Protein 7F27 (pdb70)

B-factor: mean 33.36, std 10.04, range [16.57, 81.45]

Radius of gyration: 39.61 Å; Cα contacts (8 Å, |Δi|>4): 4828; chains: 4; bounding box: 64×90×123 Å

InterPro domains:
  IPR000794 Beta-ketoacyl synthase [PTHR11712] (1-405)
  IPR000794 Beta-ketoacyl synthase [cd00834] (2-403)
  IPR014030 Beta-ketoacyl synthase-like, N-terminal domain [PF00109] (1-246)
  IPR014031 Beta-ketoacyl synthase, C-terminal domain [PF02801] (254-362)
  IPR016039 Thiolase-like [G3DSA:3.40.47.10] (5-259)
  IPR016039 Thiolase-like [G3DSA:3.40.47.10] (260-407)
  IPR016039 Thiolase-like [SSF53901] (1-251)
  IPR016039 Thiolase-like [SSF53901] (214-406)
  IPR018201 Beta-ketoacyl synthase, active site [PS00606] (155-171)
  IPR020841 Polyketide synthase, beta-ketoacyl synthase domain [PS52004] (1-405)
  IPR020841 Polyketide synthase, beta-ketoacyl synthase domain [SM00825] (4-408)

Organism: Acinetobacter baumannii (strain ACICU) (NCBI:txid405416)

Nearest PDB structures (foldseek):
  7f27-assembly1_B  TM=1.002E+00  e=6.980E-95  Acinetobacter baumannii ACICU
  7f27-assembly2_C  TM=1.002E+00  e=1.237E-93  Acinetobacter baumannii ACICU
  7pps-assembly1_B  TM=9.479E-01  e=4.251E-45  Pseudomonas aeruginosa UCBPP-PA14
  2c9h-assembly1_A-2  TM=9.349E-01  e=4.382E-42  Homo sapiens
  2iwy-assembly1_A  TM=9.298E-01  e=1.545E-40  Homo sapiens

Sequence (1628 aa):
MKRVVVTGMAGITSLGETADDIFARFEAGKSGIRYMPEWEQYVDLRTKLAGPVETFHIPKHFNRKVTRGMGRVALMSVVCAETALQNAGLLGHEILSSGEAGVAFGSSAGSVDAVGEFASMLLHQSMSKINATTYIRMMAHTSAVNMTVYFGLKGLTLPTSSACTSGSMAIGQAYEAIKYGKQQVMIAGGAEELSAAGAAVFDVLFATSGMNDQPEKTPRPFDAKRDGLVIGEGAGCLILEEYEHAKARGAHIYAEVIGYGSNTDGQHVTRPESEMMGRCMELALKDASVEAKDIAYVNAHGTSTDQGDVAESQATAKVLGYKPISSLKSYFGHTLGACGAIEAWLSIEMMNRGRFIPTLNLDEIDSLCGELDYIVQQPRNLDADIIMSNNFAFGGINTSLIFKRVKQMKRVVVTGMAGITSLGETADDIFARFEAGKSGIRYMPEWEQYVDLRTKLAGPVETFHIPKHFNRKVTRGMGRVALMSVVCAETALQNAGLLGHEILSSGEAGVAFGSSAGSVDAVGEFASMLLHQSMSKINATTYIRMMAHTSAVNMTVYFGLKGLTLPTSSACTSGSMAIGQAYEAIKYGKQQVMIAGGAEELSAAGAAVFDVLFATSGMNDQPEKTPRPFDAKRDGLVIGEGAGCLILEEYEHAKARGAHIYAEVIGYGSNTDGQHVTRPESEMMGRCMELALKDASVEAKDIAYVNAHGTSTDQGDVAESQATAKVLGYKPISSLKSYFGHTLGACGAIEAWLSIEMMNRGRFIPTLNLDEIDSLCGELDYIVQQPRNLDADIIMSNNFAFGGINTSLIFKRVKQMKRVVVTGMAGITSLGETADDIFARFEAGKSGIRYMPEWEQYVDLRTKLAGPVETFHIPKHFNRKVTRGMGRVALMSVVCAETALQNAGLLGHEILSSGEAGVAFGSSAGSVDAVGEFASMLLHKINATTYIRMMAHTSAVNMTVYFGLKGLTLPTSSACTSGSMAIGQAYEAIKYGKQQVMIAGGAEELSAAGAAVFDVLFATSGMNDQPEKTPRPFDAKRDGLVIGEGAGCLILEEYEHAKARGAHIYAEVIGYGSNTDGQHVTRPESEMMGRCMELALKDASVEAKDIAYVNAHGTSTDQGDVAESQATAKVLGYKPISSLKSYFGHTLGACGAIEAWLSIEMMNRGRFIPTLNLDEIDSLCGELDYIVQQPRNLDADIIMSNNFAFGGINTSLIFKRVKQMKRVVVTGMAGITSLGETADDIFARFEAGKSGIRYMPEWEQYVDLRTKLAGPVETFHIPKHFNRKVTRGMGRVALMSVVCAETALQNAGLLGHEILSSGEAGVAFGSSAGSVDAVGEFASMLLHQSMSKINATTYIRMMAHTSAVNMTVYFGLKGLTLPTSSACTSGSMAIGQAYEAIKYGKQQVMIAGGAEELSAAGAAVFDVLFATSGMNDQPEKTPRPFDAKRDGLVIGEGAGCLILEEYEHAKARGAHIYAEVIGYGSNTDGQHVTRPESEMMGRCMELALKDASVEAKDIAYVNAHGTSTDQGDVAESQATAKVLGYKPISSLKSYFGHTLGACGAIEAWLSIEMMNRGRFIPTLNLDEIDSLCGELDYIVQQPRNLDADIIMSNNFAFGGINTSLIFKRVKQ

Foldseek 3Di:
DFWKFFQFKWKQFLQGTDLVSNVVVLQVLAFQKAFAPVCVVVPPQQDRIERERPDDDQDPVCDCVLCVLEDPFQSLLQRRLQRRCVSNVCQVNPQQQVQQEAEQEWFLWFHVQLVVLVCCCVPVVDNPRDDPNSCCRTGGLVNRVSNCVNRVHNYDRHYQHDWLCRQVVQVVVQRVCVVVPRHFKYKGGYWDHDDVVVSVVCSVVQAADNVSVCRSQDDAFQAQPHRHFHEYTMAIITMMGGDVVCVVVPGDTLWIWQFKFKDFQPPAQFQAALVVQLVRQVRRCVSNVHALVQAAEEEFQRRRGDRRSQSRQQSCCVRNNAHEYAYCCLRRIRNIGRRSRVSVSSVSVCQVVQKARAHRNRDHRRPSHHNYNHRDDGIDRHNHFKHKYKIAHGRRMIMIIMIGGDDD/DFWKFFQFKWKQFLQGTDLVSNVVVLQVQFFQKAFAPVCVVPPPQQDRIARERPDDDQDPVCDCVLCVLEDPFQSLLQRRLQRRCVSNVNQVNPQQQVQQEAEQEWELWFHVQLVCLVVCCVPVVDNVSPDPNSCCRTGGQVNRVSNCVNRVHNYDRHYQHDWQCRQVVQVQVQRVCVVVPRHFKYKGAYWYHDDVVVSVVCSVVQQAFNPSVCRRQDDAFQAQPHRHFHEYTMMIITMMGGDCVCVVVPGDTLWIWQFKFKDFQPPAQFQAALVVQLVRQVRRCVSNVHALVQAAEEEEQRQSGDRVSASRQASCCVRNNAHEYAYCCLRRIRNIGGRSRVSVSNVSVCQVVQKARAHRNRDHRHPSHHNYNGRDDGIDRHNHFKHKYWIAHGRRMIMIIMIGGDDD/DFWKFFQFKWKQFLQGTDLVSNVVCLQVQFFQKAFAPVCVVPPPQQDRIARERPDDDDDPVCDCVLCVLEDPFQSLLQVRLQRRCVSNVNQVNPQQQVQQEAEQEWELWFHVQLVVCVCCVVPPHDDPNSCCRTGGQVNRVSNCVNRVHNYDRHYQHFWQCRQVVQVQVQRVCVVVPRHFKYKGAYWYHDDVVVSVVCSVVQQAFNPSVCRRQDDAFQAQPHRHFHEYTMMIITMMGGPVVCVVVPGDTLWIWQFKFKDFQPPAQFQAALVVQLVRQVRRCVSNVHALQQAAEEEEQRQRGDRVSLSRQASCCVRNNAHEYAYCCLRRIRNIGGRSRVSVSNVSVCQVVQKAGAHRNRDHRRPSGHNYNGRDDRIDRHNHFKHKYWHAHGRRMIMIIMIGGDDD/DFWKFFQFKWKQFLQGTDLVSNVVCLQVLFFQKAFAPVCPVPDPQQDRIERERPDDDQDPVCDDVLCVLEDPFQSLLQVRLQRRCVSNVNQVNPQQQVQQEAEQEWFLWFHVVLVVLVCCCVPVVDNVSDDPNSCCRTGGQNNRVSNCVNRVHNYDRHYQHFWLCRQVVQVQVQRVCVVVPRHFKYKGGYWYHDDSVVSVVVSVVQQADNVSVCRSQDDAFQAQPHRHFHE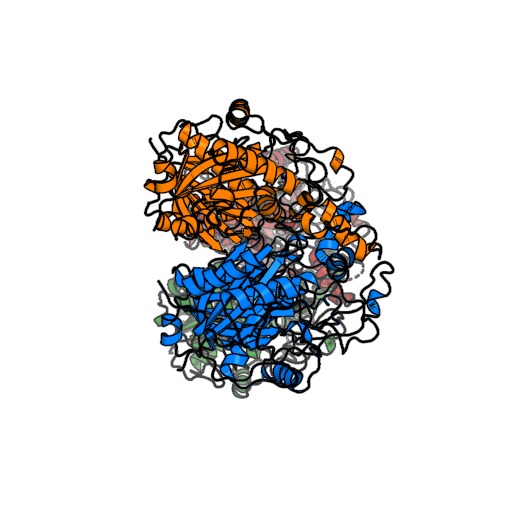YTMAIITMMGGDVVCVVVPGDTLWIWQFKFKDFQPPAQPQAALQVQLVRQVRRCVSNVHALVQAAEEEEQRQRGDRVRQSRQASCCVRNNAHEYAYCCLRRIRNIGGRSRVSVSNVSVCQVVQKARAHRNRDHRRPSGHRYNHRDDGIDRHNHFKHKYKIAHGRRMIMIIMIGGDDD

Solvent-accessible surface area: 52431 Å² total; per-residue (Å²): 171,103,124,0,0,0,2,0,13,5,3,4,5,22,7,22,63,70,13,100,79,0,9,63,77,6,88,56,28,117,21,14,14,74,81,5,80,76,13,86,97,14,126,75,2,144,2,15,1,0,0,12,6,122,110,19,110,74,18,161,89,16,48,193,162,52,28,154,9,16,11,92,0,0,28,0,0,0,7,2,0,14,69,0,0,123,69,7,52,0,74,70,55,131,14,6,59,66,21,71,0,0,0,0,0,1,0,17,20,2,4,24,93,0,7,8,35,9,0,11,2,50,49,109,71,52,12,82,115,11,66,56,26,0,22,3,28,17,4,14,6,0,1,0,0,8,0,1,43,67,22,14,1,47,2,28,1,18,2,0,10,0,3,6,0,0,0,0,1,0,0,0,21,0,6,43,8,0,28,47,50,67,11,62,0,0,0,0,0,0,0,8,18,30,18,9,7,14,1,0,9,16,10,22,48,186,21,6,0,23,33,34,124,75,29,108,84,1,1,20,0,0,0,53,134,21,54,4,5,2,4,0,5,0,0,0,0,0,0,0,0,15,45,97,44,0,122,87,84,66,9,110,8,38,0,14,3,26,0,19,3,9,3,0,0,7,99,62,26,35,135,25,64,31,114,30,3,2,105,0,0,64,41,0,16,143,34,14,104,28,108,28,153,44,1,28,0,0,0,0,10,0,17,0,26,99,53,12,0,42,6,3,0,74,2,0,22,159,22,8,31,151,25,18,0,0,0,0,1,0,1,6,1,3,4,14,0,0,0,0,0,1,4,0,7,0,0,0,24,0,3,69,96,21,73,0,0,10,3,30,19,8,98,81,85,20,110,124,8,3,152,12,22,13,1,46,170,134,24,81,104,43,126,1,53,13,0,0,1,0,0,11,12,22,0,4,0,0,0,0,0,0,0,69,44,35,164,138,153,106,127,0,1,0,3,0,14,5,2,5,5,19,1,18,58,69,12,102,79,0,10,65,109,6,89,80,34,83,6,14,5,71,75,6,80,78,12,86,95,28,131,73,1,115,3,15,1,0,0,12,5,125,113,18,108,74,19,164,92,16,75,214,149,31,30,130,8,18,11,95,0,0,30,0,0,0,6,1,0,17,66,0,0,121,68,6,52,0,70,76,61,143,12,8,58,67,27,61,1,1,0,0,0,2,0,16,22,3,4,23,105,0,5,2,24,12,3,1,1,84,58,94,68,29,23,91,90,7,68,41,14,0,21,4,26,15,5,14,5,0,1,0,0,11,0,1,48,63,23,16,1,48,3,28,1,19,3,0,10,0,4,6,0,0,0,0,1,0,0,0,16,0,10,44,8,0,30,42,51,70,11,62,0,0,0,0,0,0,0,8,19,30,17,9,1,13,1,0,12,15,0,31,51,166,20,16,1,49,38,36,125,78,29,119,106,1,1,20,0,0,0,52,155,26,60,5,3,1,5,1,7,0,0,0,0,0,0,0,0,16,49,98,48,0,122,88,85,66,10,107,9,40,0,10,2,26,0,20,3,10,4,0,1,7,104,52,33,42,160,29,62,38,113,18,4,4,90,0,0,59,59,0,16,158,43,14,104,23,115,26,161,54,2,26,0,0,0,0,11,0,15,0,23,102,83,16,0,33,7,3,0,76,2,0,11,152,21,7,26,149,25,16,0,0,0,1,2,0,2,6,1,4,4,13,0,0,1,0,0,2,4,0,7,0,0,0,26,0,2,70,96,20,67,0,0,8,3,30,19,3,88,93,88,16,111,129,10,3,104,8,36,14,0,50,127,126,22,59,108,49,127,0,57,15,0,0,1,0,0,14,13,21,0,6,0,1,0,0,1,0,0,69,59,35,184,152,154,108,127,0,0,0,2,0,13,5,3,6,6,21,3,25,66,66,13,104,80,0,8,63,67,6,81,68,34,104,17,13,14,75,82,5,77,75,12,88,91,31,128,76,2,96,3,20,1,0,0,12,6,121,111,19,126,76,26,200,94,16,77,169,166,52,26,124,12,18,12,90,0,0,32,0,0,0,7,1,0,16,62,0,0,115,66,7,52,0,76,73,76,145,14,6,58,50,12,66,0,0,0,0,0,1,0,18,21,2,4,23,106,0,3,10,41,15,0,10,36,51,81,145,148,19,68,52,30,0,19,6,28,16,4,12,5,0,1,0,0,8,0,1,41,64,23,15,1,28,3,27,1,19,3,0,10,0,3,7,0,0,0,0,1,0,0,0,18,0,9,40,8,0,27,41,49,69,11,60,0,0,0,0,0,0,0,7,18,32,16,10,1,15,1,0,12,15,0,28,55,164,19,9,0,44,34,37,118,64,26,123,88,1,0,9,0,0,1,50,145,26,63,4,4,2,4,0,6,0,0,0,0,0,0,0,0,16,42,110,41,0,77,95,84,64,9,109,4,39,0,11,3,27,0,18,4,11,4,0,0,8,81,73,30,44,94,26,50,34,109,17,4,5,110,0,0,74,52,0,14,161,37,14,105,29,109,26,148,52,2,28,0,0,0,0,11,0,16,0,24,111,74,15,0,36,5,3,0,79,2,0,21,166,23,10,32,144,27,17,0,0,0,1,2,0,1,6,1,4,4,13,0,0,1,0,0,1,4,0,7,0,0,0,25,0,2,71,94,22,65,0,0,7,2,28,21,1,87,106,80,19,113,126,10,3,144,7,27,10,0,54,125,117,19,71,112,45,128,0,58,15,0,0,0,0,0,12,14,20,0,6,0,1,0,0,0,0,0,70,47,32,176,119,148,108,128,0,1,0,3,0,14,4,2,4,5,22,5,22,57,70,14,102,81,0,8,63,61,7,88,62,35,101,21,14,12,78,79,6,79,78,12,94,136,51,129,111,13,122,2,14,1,0,0,14,7,129,113,18,127,74,27,198,94,16,54,184,146,52,30,134,10,19,12,94,0,0,30,0,0,0,7,2,0,14,68,0,0,121,68,6,51,0,74,74,76,146,12,8,59,64,22,68,0,1,0,0,0,2,1,17,24,5,4,24,109,0,4,6,34,9,0,2,2,56,67,94,80,33,19,85,115,8,66,42,12,0,19,4,29,14,5,14,6,0,1,0,0,12,0,1,49,65,23,16,1,41,3,28,1,18,3,0,10,0,4,6,0,0,0,0,1,0,0,0,16,0,6,45,8,0,29,43,50,67,10,61,0,0,1,0,0,0,0,8,21,30,21,8,0,16,1,5,11,17,1,37,49,161,21,18,1,46,33,38,125,78,29,137,106,1,0,19,0,0,1,51,155,26,64,5,4,2,5,1,6,0,0,0,0,0,0,0,0,15,43,112,42,0,78,94,83,64,9,107,4,37,0,14,3,23,0,17,3,10,4,0,1,5,97,88,26,45,134,30,70,35,96,2,3,3,80,0,0,80,76,0,18,163,32,14,102,28,105,25,150,43,0,28,0,0,0,0,11,0,14,0,26,103,46,15,1,30,3,3,0,76,2,0,22,156,23,8,31,140,26,18,0,0,0,0,1,0,1,5,1,4,4,14,0,0,0,0,0,2,5,0,7,0,0,0,23,0,3,70,97,19,75,0,0,9,3,30,18,8,112,102,76,16,111,119,11,4,134,11,22,16,1,45,176,129,19,82,107,42,128,1,56,14,0,0,0,0,0,14,13,21,1,6,1,1,0,0,0,0,0,72,76,32,104,129

Secondary structure (DSSP, 8-state):
---EEEEEEEEEBTTBSSHHHHHHHHHHT--S-EE-GGGTT-TT----EEB--------TT--TTTTTT--HHHHHHHHHHHHHHHHHT-TT-GGGGSSSEEEEEE-SSS-HHHHHHHHHHHHH---TT--TTHHHHHSTTHHHHHHHHHHT--S-EEE--BTBTHHHHHHHHHHHHHHTTS-SEEEEEEEE---HHHHHHHHTTT-B---TT-GGG---TTBTT---B-BB-EEEEEEEEEHHHHHHTT----EEEEEEEEEE--S-SSS--HHHHHHHHHHHHHHHT--GGG--EEE------HHHHHHHHHHHHHHH-S-EEE-THHHH-B-GGGHHHHHHHHHHHHHHHTEEPPPTT--SB-TTS---EE--SS-EE---SEEEEEEEEGGGEEEEEEEE----/---EEEEEEEEEBTTBSSHHHHHHHHHHT--S-EE-GGGTT-SS----EEE--------TTS-TTTTTT--HHHHHHHHHHHHHHHHTT-TT-GGGGSSSEEEEEE-SSS-HHHHHHHHHHHHHS--SS--TTHHHHHSTTHHHHHHHHHHT--S-EEE--BTBTHHHHHHHHHHHHHHTTS-SEEEEEEEE---HHHHHHHHTTT-B---TT-GGG---TTBTT---B-EE-EEEEEEEEEHHHHHHTT----EEEEEEEEEE--S-SSS--HHHHHHHHHHHHHHHT--GGG--EEE------HHHHHHHHHHHHHHH-S-EEE-THHHH-B-GGGHHHHHHHHHHHHHHHTEEPPPTT--SB-TTS---EE--SS-EE---SEEEEEEEEGGGEEEEEEEE----/---EEEEEEEEEBTTBSSHHHHHHHHHHT--S-EE-GGGTTSTT----EEE--------TT--TTTTTT--HHHHHHHHHHHHHHHHHT-TT-GGGGSSSEEEEEE-SSS-HHHHHHHHHHHH----TTHHHHHSTTHHHHHHHHHHT--S-EEE--BTBTHHHHHHHHHHHHHHTTS-SEEEEEEEE---HHHHHHHHTTT-B---TT-GGG---TTBTT---B-EE-EEEEEEEEEHHHHHHTT----EEEEEEEEEE--S-SSS--HHHHHHHHHHHHHHHT--GGG--EEE------HHHHHHHHHHHHHHH-S-EEE-THHHH-B-GGGHHHHHHHHHHHHHHHTEE---TT--SB-TTS---EE--SS-EE---SEEEEEEEEGGGEEEEEEEE----/---EEEEEEEEEBTTBSSHHHHHHHHHHT--S-EE-GGGTTSSS----EEB--------TTS-TTTTTT--HHHHHHHHHHHHHHHHHT-TT-GGGGSSSEEEEEE-SSS-HHHHHHHHHHHHH--TTS--TTHHHHHSTTHHHHHHHHHHT--S-EEE--BTBTHHHHHHHHHHHHHHTTS-SEEEEEEEE---HHHHHHHHTTT-B---TT-GGG---TTBTT---B-BB-EEEEEEEEEHHHHHHTT----EEEEEEEEEE--S-SSS--HHHHHHHHHHHHHHHT--GGG--EEE------HHHHHHHHHHHHHHH-S-EEE-THHHH-B-GGGHHHHHHHHHHHHHHHTEEPPPTT--SB-TTS-S-EE--SS-EE---SEEEEEEEEGGGEEEEEEEE----

Structure (mmCIF, N/CA/C/O backbone):
data_7F27
#
_entry.id   7F27
#
_cell.length_a   62.576
_cell.length_b   109.525
_cell.length_c   122.902
_cell.angle_alpha   90.000
_cell.angle_beta   97.400
_cell.angle_gamma   90.000
#
_symmetry.space_group_name_H-M   'P 1 21 1'
#
loop_
_entity.id
_entity.type
_entity.pdbx_description
1 polymer '3-oxoacyl-(Acyl-carrier-protein) synthase'
2 water water
#
loop_
_atom_site.group_PDB
_atom_site.id
_atom_site.type_symbol
_atom_site.label_atom_id
_atom_site.label_alt_id
_atom_site.label_comp_id
_atom_site.label_asym_id
_atom_site.label_entity_id
_atom_site.label_seq_id
_atom_site.pdbx_PDB_ins_code
_atom_site.Cartn_x
_atom_site.Cartn_y
_atom_site.Cartn_z
_atom_site.occupancy
_atom_site.B_iso_or_equiv
_atom_site.auth_seq_id
_atom_site.auth_comp_id
_atom_site.auth_asym_id
_atom_site.auth_atom_id
_atom_site.pdbx_PDB_model_num
ATOM 1 N N . MET A 1 1 ? 16.653 2.265 -62.500 1.00 33.89 1 MET A N 1
ATOM 2 C CA . MET A 1 1 ? 15.395 2.005 -63.215 1.00 32.56 1 MET A CA 1
ATOM 3 C C . MET A 1 1 ? 15.158 0.525 -63.441 1.00 27.40 1 MET A C 1
ATOM 4 O O . MET A 1 1 ? 16.042 -0.157 -63.937 1.00 29.67 1 MET A O 1
ATOM 9 N N . LYS A 1 2 ? 13.961 0.031 -63.146 1.00 26.17 2 LYS A N 1
ATOM 10 C CA . LYS A 1 2 ? 13.703 -1.405 -63.230 1.00 24.66 2 LYS A CA 1
ATOM 11 C C . LYS A 1 2 ? 12.866 -1.760 -64.451 1.00 26.59 2 LYS A C 1
ATOM 12 O O . LYS A 1 2 ? 12.053 -0.962 -64.920 1.00 21.99 2 LYS A O 1
ATOM 18 N N . ARG A 1 3 ? 13.044 -2.989 -64.936 1.00 23.90 3 ARG A N 1
ATOM 19 C CA . ARG A 1 3 ? 12.150 -3.553 -65.934 1.00 25.14 3 ARG A CA 1
ATOM 20 C C . ARG A 1 3 ? 10.958 -4.218 -65.244 1.00 20.60 3 ARG A C 1
ATOM 21 O O . ARG A 1 3 ? 11.039 -4.645 -64.084 1.00 21.52 3 ARG A O 1
ATOM 29 N N . VAL A 1 4 ? 9.839 -4.276 -65.964 1.00 19.15 4 VAL A N 1
ATOM 30 C CA . VAL A 1 4 ? 8.538 -4.646 -65.404 1.00 18.51 4 VAL A CA 1
ATOM 31 C C . VAL A 1 4 ? 7.900 -5.672 -66.331 1.00 19.82 4 VAL A C 1
ATOM 32 O O . VAL A 1 4 ? 7.771 -5.428 -67.537 1.00 19.91 4 VAL A O 1
ATOM 36 N N . VAL A 1 5 ? 7.481 -6.815 -65.770 1.00 20.33 5 VAL A N 1
ATOM 37 C CA . VAL A 1 5 ? 6.921 -7.894 -66.565 1.00 19.91 5 VAL A CA 1
ATOM 38 C C . VAL A 1 5 ? 5.553 -8.285 -66.012 1.00 21.16 5 VAL A C 1
ATOM 39 O O . VAL A 1 5 ? 5.201 -7.997 -64.865 1.00 22.20 5 VAL A O 1
ATOM 43 N N . VAL A 1 6 ? 4.783 -8.945 -66.861 1.00 19.25 6 VAL A N 1
ATOM 44 C CA . VAL A 1 6 ? 3.449 -9.417 -66.535 1.00 16.69 6 VAL A CA 1
ATOM 45 C C . VAL A 1 6 ? 3.590 -10.902 -66.231 1.00 18.84 6 VAL A C 1
ATOM 46 O O . VAL A 1 6 ? 3.972 -11.676 -67.112 1.00 17.47 6 VAL A O 1
ATOM 50 N N . THR A 1 7 ? 3.290 -11.308 -65.002 1.00 19.01 7 THR A N 1
ATOM 51 C CA . THR A 1 7 ? 3.402 -12.720 -64.641 1.00 21.22 7 THR A CA 1
ATOM 52 C C . THR A 1 7 ? 2.065 -13.389 -64.356 1.00 21.08 7 THR A C 1
ATOM 53 O O . THR A 1 7 ? 2.038 -14.618 -64.148 1.00 21.09 7 THR A O 1
ATOM 57 N N . GLY A 1 8 ? 0.973 -12.638 -64.346 1.00 19.45 8 GLY A N 1
ATOM 58 C CA . GLY A 1 8 ? -0.347 -13.206 -64.137 1.00 21.45 8 GLY A CA 1
ATOM 59 C C . GLY A 1 8 ? -1.375 -12.347 -64.824 1.00 21.26 8 GLY A C 1
ATOM 60 O O . GLY A 1 8 ? -1.221 -11.121 -64.919 1.00 21.67 8 GLY A O 1
ATOM 61 N N . MET A 1 9 ? -2.433 -12.991 -65.316 1.00 20.57 9 MET A N 1
ATOM 62 C CA . MET A 1 9 ? -3.475 -12.300 -66.077 1.00 22.15 9 MET A CA 1
ATOM 63 C C . MET A 1 9 ? -4.801 -13.017 -65.890 1.00 24.45 9 MET A C 1
ATOM 64 O O . MET A 1 9 ? -4.839 -14.254 -65.854 1.00 22.14 9 MET A O 1
ATOM 69 N N . ALA A 1 10 ? -5.887 -12.243 -65.813 1.00 20.41 10 ALA A N 1
ATOM 70 C CA . ALA A 1 10 ? -7.220 -12.815 -65.657 1.00 24.23 10 ALA A CA 1
ATOM 71 C C . ALA A 1 10 ? -8.274 -11.780 -66.013 1.00 26.05 10 ALA A C 1
ATOM 72 O O . ALA A 1 10 ? -8.041 -10.564 -65.944 1.00 22.99 10 ALA A O 1
ATOM 74 N N . GLY A 1 11 ? -9.455 -12.279 -66.361 1.00 23.17 11 GLY A N 1
ATOM 75 C CA . GLY A 1 11 ? -10.570 -11.384 -66.619 1.00 22.82 11 GLY A CA 1
ATOM 76 C C . GLY A 1 11 ? -11.897 -12.105 -66.516 1.00 24.94 11 GLY A C 1
ATOM 77 O O . GLY A 1 11 ? -11.972 -13.335 -66.503 1.00 24.87 11 GLY A O 1
ATOM 78 N N . ILE A 1 12 ? -12.958 -11.307 -66.438 1.00 23.13 12 ILE A N 1
ATOM 79 C CA . ILE A 1 12 ? -14.333 -11.799 -66.420 1.00 24.26 12 ILE A CA 1
ATOM 80 C C . ILE A 1 12 ? -15.088 -11.005 -67.469 1.00 25.73 12 ILE A C 1
ATOM 81 O O . ILE A 1 12 ? -15.176 -9.773 -67.365 1.00 22.44 12 ILE A O 1
ATOM 86 N N . THR A 1 13 ? -15.586 -11.692 -68.503 1.00 23.10 13 THR A N 1
ATOM 87 C CA . THR A 1 13 ? -16.204 -11.033 -69.649 1.00 21.95 13 THR A CA 1
ATOM 88 C C . THR A 1 13 ? -17.481 -11.754 -70.062 1.00 23.66 13 THR A C 1
ATOM 89 O O . THR A 1 13 ? -17.754 -12.891 -69.648 1.00 23.16 13 THR A O 1
ATOM 93 N N . SER A 1 14 ? -18.253 -11.072 -70.916 1.00 24.49 14 SER A N 1
ATOM 94 C CA . SER A 1 14 ? -19.433 -11.648 -71.541 1.00 28.49 14 SER A CA 1
ATOM 95 C C . SER A 1 14 ? -19.107 -12.813 -72.476 1.00 28.54 14 SER A C 1
ATOM 96 O O . SER A 1 14 ? -20.031 -13.520 -72.903 1.00 28.76 14 SER A O 1
ATOM 99 N N . LEU A 1 15 ? -17.836 -13.044 -72.801 1.00 24.13 15 LEU A N 1
ATOM 100 C CA . LEU A 1 15 ? -17.452 -14.185 -73.625 1.00 25.74 15 LEU A CA 1
ATOM 101 C C . LEU A 1 15 ? -16.787 -15.306 -72.826 1.00 26.51 15 LEU A C 1
ATOM 102 O O . LEU A 1 15 ? -16.384 -16.316 -73.417 1.00 25.47 15 LEU A O 1
ATOM 107 N N . GLY A 1 16 ? -16.670 -15.172 -71.509 1.00 24.38 16 GLY A N 1
ATOM 108 C CA . GLY A 1 16 ? -16.101 -16.206 -70.662 1.00 24.60 16 GLY A CA 1
ATOM 109 C C . GLY A 1 16 ? -15.061 -15.647 -69.713 1.00 24.75 16 GLY A C 1
ATOM 110 O O . GLY A 1 16 ? -14.765 -14.453 -69.699 1.00 22.00 16 GLY A O 1
ATOM 111 N N . GLU A 1 17 ? -14.485 -16.548 -68.910 1.00 24.73 17 GLU A N 1
ATOM 112 C CA . GLU A 1 17 ? -13.524 -16.161 -67.879 1.00 26.22 17 GLU A CA 1
ATOM 113 C C . GLU A 1 17 ? -12.153 -16.791 -68.064 1.00 27.08 17 GLU A C 1
ATOM 114 O O . GLU A 1 17 ? -11.344 -16.747 -67.128 1.00 32.11 17 GLU A O 1
ATOM 120 N N . THR A 1 18 ? -11.882 -17.438 -69.187 1.00 26.45 18 THR A N 1
ATOM 121 C CA . THR A 1 18 ? -10.529 -17.866 -69.501 1.00 27.23 18 THR A CA 1
ATOM 122 C C . THR A 1 18 ? -10.211 -17.375 -70.899 1.00 26.29 18 THR A C 1
ATOM 123 O O . THR A 1 18 ? -11.108 -17.202 -71.730 1.00 25.75 18 THR A O 1
ATOM 127 N N . ALA A 1 19 ? -8.924 -17.161 -71.159 1.00 22.87 19 ALA A N 1
ATOM 128 C CA . ALA A 1 19 ? -8.524 -16.761 -72.505 1.00 25.99 19 ALA A CA 1
ATOM 129 C C . ALA A 1 19 ? -8.930 -17.804 -73.544 1.00 26.45 19 ALA A C 1
ATOM 130 O O . ALA A 1 19 ? -9.353 -17.448 -74.652 1.00 23.07 19 ALA A O 1
ATOM 132 N N . ASP A 1 20 ? -8.832 -19.098 -73.208 1.00 24.56 20 ASP A N 1
ATOM 133 C CA . ASP A 1 20 ? -9.173 -20.131 -74.188 1.00 29.13 20 ASP A CA 1
ATOM 134 C C . ASP A 1 20 ? -10.650 -20.069 -74.567 1.00 25.51 20 ASP A C 1
ATOM 135 O O . ASP A 1 20 ? -10.996 -20.138 -75.751 1.00 26.83 20 ASP A O 1
ATOM 140 N N . ASP A 1 21 ? -11.536 -19.921 -73.573 1.00 25.03 21 ASP A N 1
ATOM 141 C CA . ASP A 1 21 ? -12.966 -19.810 -73.852 1.00 23.42 21 ASP A CA 1
ATOM 142 C C . ASP A 1 21 ? -13.284 -18.547 -74.646 1.00 25.08 21 ASP A C 1
ATOM 143 O O . ASP A 1 21 ? -14.104 -18.573 -75.573 1.00 23.84 21 ASP A O 1
ATOM 148 N N . ILE A 1 22 ? -12.664 -17.424 -74.288 1.00 23.28 22 ILE A N 1
ATOM 149 C CA . ILE A 1 22 ? -12.942 -16.176 -74.994 1.00 22.52 22 ILE A CA 1
ATOM 150 C C . ILE A 1 22 ? -12.499 -16.281 -76.450 1.00 22.74 22 ILE A C 1
ATOM 151 O O . ILE A 1 22 ? -13.250 -15.936 -77.370 1.00 24.65 22 ILE A O 1
ATOM 156 N N . PHE A 1 23 ? -11.283 -16.787 -76.682 1.00 22.78 23 PHE A N 1
ATOM 157 C CA . PHE A 1 23 ? -10.769 -16.896 -78.044 1.00 24.12 23 PHE A CA 1
ATOM 158 C C . PHE A 1 23 ? -11.572 -17.886 -78.880 1.00 25.03 23 PHE A C 1
ATOM 159 O O . PHE A 1 23 ? -11.688 -17.710 -80.094 1.00 26.62 23 PHE A O 1
ATOM 167 N N . ALA A 1 24 ? -12.131 -18.928 -78.260 1.00 26.01 24 ALA A N 1
ATOM 168 C CA . ALA A 1 24 ? -13.050 -19.797 -78.995 1.00 26.92 24 ALA A CA 1
ATOM 169 C C . ALA A 1 24 ? -14.264 -19.013 -79.480 1.00 28.46 24 ALA A C 1
ATOM 170 O O . ALA A 1 24 ? -14.729 -19.205 -80.614 1.00 27.93 24 ALA A O 1
ATOM 172 N N . ARG A 1 25 ? -14.771 -18.095 -78.652 1.00 26.53 25 ARG A N 1
ATOM 173 C CA . ARG A 1 25 ? -15.898 -17.281 -79.089 1.00 27.83 25 ARG A CA 1
ATOM 174 C C . ARG A 1 25 ? -15.473 -16.253 -80.136 1.00 30.41 25 ARG A C 1
ATOM 175 O O . ARG A 1 25 ? -16.237 -15.970 -81.069 1.00 31.07 25 ARG A O 1
ATOM 183 N N . PHE A 1 26 ? -14.271 -15.674 -80.003 1.00 27.73 26 PHE A N 1
ATOM 184 C CA . PHE A 1 26 ? -13.736 -14.831 -81.073 1.00 28.11 26 PHE A CA 1
ATOM 185 C C . PHE A 1 26 ? -13.779 -15.567 -82.410 1.00 32.65 26 PHE A C 1
ATOM 186 O O . PHE A 1 26 ? -14.286 -15.039 -83.408 1.00 28.67 26 PHE A O 1
ATOM 194 N N . GLU A 1 27 ? -13.241 -16.797 -82.442 1.00 28.55 27 GLU A N 1
ATOM 195 C CA . GLU A 1 27 ? -13.128 -17.539 -83.697 1.00 29.80 27 GLU A CA 1
ATOM 196 C C . GLU A 1 27 ? -14.500 -17.793 -84.308 1.00 30.73 27 GLU A C 1
ATOM 197 O O . GLU A 1 27 ? -14.650 -17.793 -85.534 1.00 34.19 27 GLU A O 1
ATOM 203 N N . ALA A 1 28 ? -15.514 -18.008 -83.468 1.00 30.80 28 ALA A N 1
ATOM 204 C CA . ALA A 1 28 ? -16.880 -18.235 -83.920 1.00 33.21 28 ALA A CA 1
ATOM 205 C C . ALA A 1 28 ? -17.609 -16.958 -84.306 1.00 34.77 28 ALA A C 1
ATOM 206 O O . ALA A 1 28 ? -18.713 -17.045 -84.852 1.00 31.39 28 ALA A O 1
ATOM 208 N N . GLY A 1 29 ? -17.043 -15.784 -84.023 1.00 31.33 29 GLY A N 1
ATOM 209 C CA . GLY A 1 29 ? -17.652 -14.537 -84.443 1.00 32.21 29 GLY A CA 1
ATOM 210 C C . GLY A 1 29 ? -18.884 -14.135 -83.664 1.00 33.24 29 GLY A C 1
ATOM 211 O O . GLY A 1 29 ? -19.785 -13.509 -84.228 1.00 36.18 29 GLY A O 1
ATOM 212 N N . LYS A 1 30 ? -18.938 -14.462 -82.377 1.00 33.74 30 LYS A N 1
ATOM 213 C CA . LYS A 1 30 ? -20.116 -14.264 -81.546 1.00 36.12 30 LYS A CA 1
ATOM 214 C C . LYS A 1 30 ? -19.817 -13.204 -80.495 1.00 32.27 30 LYS A C 1
ATOM 215 O O . LYS A 1 30 ? -18.881 -13.360 -79.704 1.00 35.11 30 LYS A O 1
ATOM 221 N N . SER A 1 31 ? -20.596 -12.130 -80.487 1.00 35.51 31 SER A N 1
ATOM 222 C CA . SER A 1 31 ? -20.413 -11.083 -79.493 1.00 31.31 31 SER A CA 1
ATOM 223 C C . SER A 1 31 ? -21.166 -11.436 -78.215 1.00 31.65 31 SER A C 1
ATOM 224 O O . SER A 1 31 ? -21.950 -12.379 -78.168 1.00 30.00 31 SER A O 1
ATOM 227 N N . GLY A 1 32 ? -20.935 -10.650 -77.170 1.00 29.66 32 GLY A N 1
ATOM 228 C CA . GLY A 1 32 ? -21.718 -10.742 -75.954 1.00 25.75 32 GLY A CA 1
ATOM 229 C C . GLY A 1 32 ? -22.882 -9.775 -75.893 1.00 28.57 32 GLY A C 1
ATOM 230 O O . GLY A 1 32 ? -23.486 -9.634 -74.824 1.00 31.59 32 GLY A O 1
ATOM 231 N N . ILE A 1 33 ? -23.214 -9.102 -77.012 1.00 28.18 33 ILE A N 1
ATOM 232 C CA . ILE A 1 33 ? -24.271 -8.093 -77.040 1.00 29.20 33 ILE A CA 1
ATOM 233 C C . ILE A 1 33 ? -25.633 -8.768 -77.120 1.00 30.24 33 ILE A C 1
ATOM 234 O O . ILE A 1 33 ? -25.833 -9.706 -77.899 1.00 29.75 33 ILE A O 1
ATOM 239 N N . ARG A 1 34 ? -26.591 -8.284 -76.334 1.00 32.09 34 ARG A N 1
ATOM 240 C CA . ARG A 1 34 ? -27.937 -8.825 -76.425 1.00 33.07 34 ARG A CA 1
ATOM 241 C C . ARG A 1 34 ? -28.951 -7.717 -76.192 1.00 36.78 34 ARG A C 1
ATOM 242 O O . ARG A 1 34 ? -28.635 -6.639 -75.669 1.00 31.77 34 ARG A O 1
ATOM 250 N N . TYR A 1 35 ? -30.177 -7.996 -76.627 1.00 37.85 35 TYR A N 1
ATOM 251 C CA . TYR A 1 35 ? -31.306 -7.137 -76.311 1.00 36.66 35 TYR A CA 1
ATOM 252 C C . TYR A 1 35 ? -31.629 -7.244 -74.825 1.00 34.45 35 TYR A C 1
ATOM 253 O O . TYR A 1 35 ? -31.481 -8.306 -74.212 1.00 35.95 35 TYR A O 1
ATOM 262 N N . MET A 1 36 ? -32.056 -6.128 -74.242 1.00 34.42 36 MET A N 1
ATOM 263 C CA . MET A 1 36 ? -32.300 -6.015 -72.806 1.00 35.55 36 MET A CA 1
ATOM 264 C C . MET A 1 36 ? -33.788 -5.775 -72.580 1.00 41.13 36 MET A C 1
ATOM 265 O O . MET A 1 36 ? -34.233 -4.617 -72.478 1.00 40.07 36 MET A O 1
ATOM 270 N N . PRO A 1 37 ? -34.601 -6.833 -72.512 1.00 40.87 37 PRO A N 1
ATOM 271 C CA . PRO A 1 37 ? -36.011 -6.636 -72.137 1.00 42.63 37 PRO A CA 1
ATOM 272 C C . PRO A 1 37 ? -36.173 -5.997 -70.771 1.00 38.82 37 PRO A C 1
ATOM 273 O O . PRO A 1 37 ? -37.121 -5.232 -70.565 1.00 42.06 37 PRO A O 1
ATOM 277 N N . GLU A 1 38 ? -35.258 -6.264 -69.835 1.00 42.56 38 GLU A N 1
ATOM 278 C CA . GLU A 1 38 ? -35.348 -5.655 -68.512 1.00 41.60 38 GLU A CA 1
ATOM 279 C C . GLU A 1 38 ? -35.137 -4.141 -68.534 1.00 43.36 38 GLU A C 1
ATOM 280 O O . GLU A 1 38 ? -35.352 -3.491 -67.506 1.00 43.84 38 GLU A O 1
ATOM 286 N N . TRP A 1 39 ? -34.728 -3.557 -69.660 1.00 38.78 39 TRP A N 1
ATOM 287 C CA . TRP A 1 39 ? -34.616 -2.107 -69.765 1.00 41.31 39 TRP A CA 1
ATOM 288 C C . TRP A 1 39 ? -35.820 -1.479 -70.449 1.00 41.87 39 TRP A C 1
ATOM 289 O O . TRP A 1 39 ? -35.868 -0.255 -70.591 1.00 40.62 39 TRP A O 1
ATOM 300 N N . GLU A 1 40 ? -36.799 -2.283 -70.870 1.00 45.62 40 GLU A N 1
ATOM 301 C CA . GLU A 1 40 ? -38.011 -1.702 -71.434 1.00 44.18 40 GLU A CA 1
ATOM 302 C C . GLU A 1 40 ? -38.720 -0.808 -70.420 1.00 43.84 40 GLU A C 1
ATOM 303 O O . GLU A 1 40 ? -39.341 0.190 -70.802 1.00 42.44 40 GLU A O 1
ATOM 309 N N . GLN A 1 41 ? -38.588 -1.122 -69.125 1.00 42.32 41 GLN A N 1
ATOM 310 C CA . GLN A 1 41 ? -39.231 -0.348 -68.069 1.00 43.84 41 GLN A CA 1
ATOM 311 C C . GLN A 1 41 ? -38.764 1.107 -68.013 1.00 46.72 41 GLN A C 1
ATOM 312 O O . GLN A 1 41 ? -39.441 1.931 -67.387 1.00 48.29 41 GLN A O 1
ATOM 318 N N . TYR A 1 42 ? -37.637 1.449 -68.645 1.00 45.02 42 TYR A N 1
ATOM 319 C CA . TYR A 1 42 ? -37.140 2.830 -68.684 1.00 44.36 42 TYR A CA 1
ATOM 320 C C . TYR A 1 42 ? -37.545 3.439 -70.026 1.00 48.02 42 TYR A C 1
ATOM 321 O O . TYR A 1 42 ? -36.837 3.311 -71.025 1.00 47.62 42 TYR A O 1
ATOM 330 N N . VAL A 1 43 ? -38.683 4.139 -70.041 1.00 49.86 43 VAL A N 1
ATOM 331 C CA . VAL A 1 43 ? -39.309 4.486 -71.318 1.00 50.58 43 VAL A CA 1
ATOM 332 C C . VAL A 1 43 ? -38.479 5.514 -72.079 1.00 49.61 43 VAL A C 1
ATOM 333 O O . VAL A 1 43 ? -38.388 5.459 -73.312 1.00 52.41 43 VAL A O 1
ATOM 337 N N . ASP A 1 44 ? -37.854 6.460 -71.370 1.00 49.21 44 ASP A N 1
ATOM 338 C CA . ASP A 1 44 ? -37.071 7.492 -72.041 1.00 48.16 44 ASP A CA 1
ATOM 339 C C . ASP A 1 44 ? -35.733 6.983 -72.569 1.00 48.56 44 ASP A C 1
ATOM 340 O O . ASP A 1 44 ? -35.072 7.710 -73.321 1.00 45.06 44 ASP A O 1
ATOM 345 N N . LEU A 1 45 ? -35.314 5.777 -72.184 1.00 45.66 45 LEU A N 1
ATOM 346 C CA . LEU A 1 45 ? -34.035 5.204 -72.607 1.00 44.37 45 LEU A CA 1
ATOM 347 C C . LEU A 1 45 ? -34.187 4.617 -74.005 1.00 42.63 45 LEU A C 1
ATOM 348 O O . LEU A 1 45 ? -34.927 3.644 -74.204 1.00 43.22 45 LEU A O 1
ATOM 353 N N . ARG A 1 46 ? -33.473 5.192 -74.974 1.00 38.51 46 ARG A N 1
ATOM 354 C CA . ARG A 1 46 ? -33.608 4.746 -76.354 1.00 38.76 46 ARG A CA 1
ATOM 355 C C . ARG A 1 46 ? -32.863 3.438 -76.603 1.00 42.33 46 ARG A C 1
ATOM 356 O O . ARG A 1 46 ? -33.413 2.513 -77.213 1.00 38.20 46 ARG A O 1
ATOM 364 N N . THR A 1 47 ? -31.612 3.330 -76.149 1.00 40.75 47 THR A N 1
ATOM 365 C CA . THR A 1 47 ? -30.893 2.080 -76.367 1.00 38.20 47 THR A CA 1
ATOM 366 C C . THR A 1 47 ? -31.441 0.984 -75.459 1.00 36.27 47 THR A C 1
ATOM 367 O O . THR A 1 47 ? -31.751 1.211 -74.286 1.00 35.71 47 THR A O 1
ATOM 371 N N . LYS A 1 48 ? -31.586 -0.209 -76.025 1.00 34.74 48 LYS A N 1
ATOM 372 C CA . LYS A 1 48 ? -31.975 -1.393 -75.277 1.00 36.04 48 LYS A CA 1
ATOM 373 C C . LYS A 1 48 ? -30.960 -2.509 -75.492 1.00 34.92 48 LYS A C 1
ATOM 374 O O . LYS A 1 48 ? -31.314 -3.685 -75.591 1.00 35.22 48 LYS A O 1
ATOM 380 N N . LEU A 1 49 ? -29.678 -2.149 -75.577 1.00 35.29 49 LEU A N 1
ATOM 381 C CA . LEU A 1 49 ? -28.595 -3.080 -75.861 1.00 30.51 49 LEU A CA 1
ATOM 382 C C . LEU A 1 49 ? -27.552 -3.033 -74.752 1.00 32.51 49 LEU A C 1
ATOM 383 O O . LEU A 1 49 ? -27.289 -1.968 -74.183 1.00 30.69 49 LEU A O 1
ATOM 388 N N . ALA A 1 50 ? -26.947 -4.187 -74.456 1.00 31.20 50 ALA A N 1
ATOM 389 C CA . ALA A 1 50 ? -25.867 -4.249 -73.477 1.00 29.95 50 ALA A CA 1
ATOM 390 C C . ALA A 1 50 ? -25.071 -5.535 -73.666 1.00 29.83 50 ALA A C 1
ATOM 391 O O . ALA A 1 50 ? -25.491 -6.463 -74.369 1.00 28.63 50 ALA A O 1
ATOM 393 N N . GLY A 1 51 ? -23.904 -5.576 -73.017 1.00 27.33 51 GLY A N 1
ATOM 394 C CA . GLY A 1 51 ? -23.109 -6.777 -72.939 1.00 25.33 51 GLY A CA 1
ATOM 395 C C . GLY A 1 51 ? -22.899 -7.248 -71.507 1.00 29.01 51 GLY A C 1
ATOM 396 O O . GLY A 1 51 ? -21.806 -7.119 -70.941 1.00 24.66 51 GLY A O 1
ATOM 397 N N . PRO A 1 52 ? -23.939 -7.796 -70.882 1.00 28.33 52 PRO A N 1
ATOM 398 C CA . PRO A 1 52 ? -23.804 -8.226 -69.489 1.00 28.12 52 PRO A CA 1
ATOM 399 C C . PRO A 1 52 ? -23.012 -9.516 -69.369 1.00 26.14 52 PRO A C 1
ATOM 400 O O . PRO A 1 52 ? -22.912 -10.312 -70.304 1.00 30.15 52 PRO A O 1
ATOM 404 N N . VAL A 1 53 ? -22.413 -9.696 -68.197 1.00 26.70 53 VAL A N 1
ATOM 405 C CA . VAL A 1 53 ? -21.831 -10.980 -67.823 1.00 25.16 53 VAL A CA 1
ATOM 406 C C . VAL A 1 53 ? -22.938 -11.767 -67.133 1.00 30.36 53 VAL A C 1
ATOM 407 O O . VAL A 1 53 ? -23.404 -11.386 -66.058 1.00 32.65 53 VAL A O 1
ATOM 411 N N . GLU A 1 54 ? -23.376 -12.861 -67.751 1.00 33.49 54 GLU A N 1
ATOM 412 C CA . GLU A 1 54 ? -24.491 -13.582 -67.153 1.00 34.72 54 GLU A CA 1
ATOM 413 C C . GLU A 1 54 ? -24.035 -14.404 -65.954 1.00 35.16 54 GLU A C 1
ATOM 414 O O . GLU A 1 54 ? -24.758 -14.504 -64.958 1.00 41.06 54 GLU A O 1
ATOM 420 N N . THR A 1 55 ? -22.826 -14.950 -65.993 1.00 29.86 55 THR A N 1
ATOM 421 C CA . THR A 1 55 ? -22.356 -15.721 -64.852 1.00 33.08 55 THR A CA 1
ATOM 422 C C . THR A 1 55 ? -20.839 -15.679 -64.802 1.00 31.44 55 THR A C 1
ATOM 423 O O . THR A 1 55 ? -20.170 -15.590 -65.835 1.00 32.41 55 THR A O 1
ATOM 427 N N . PHE A 1 56 ? -20.307 -15.723 -63.585 1.00 31.72 56 PHE A N 1
ATOM 428 C CA . PHE A 1 56 ? -18.894 -15.988 -63.377 1.00 30.94 56 PHE A CA 1
ATOM 429 C C . PHE A 1 56 ? -18.751 -16.808 -62.108 1.00 30.68 56 PHE A C 1
ATOM 430 O O . PHE A 1 56 ? -19.604 -16.759 -61.221 1.00 31.96 56 PHE A O 1
ATOM 438 N N . HIS A 1 57 ? -17.673 -17.576 -62.037 1.00 32.95 57 HIS A N 1
ATOM 439 C CA . HIS A 1 57 ? -17.458 -18.453 -60.896 1.00 34.04 57 HIS A CA 1
ATOM 440 C C . HIS A 1 57 ? -17.023 -17.633 -59.681 1.00 36.70 57 HIS A C 1
ATOM 441 O O . HIS A 1 57 ? -16.171 -16.740 -59.786 1.00 29.55 57 HIS A O 1
ATOM 448 N N . ILE A 1 58 ? -17.641 -17.913 -58.535 1.00 31.29 58 ILE A N 1
ATOM 449 C CA . ILE A 1 58 ? -17.297 -17.276 -57.263 1.00 33.32 58 ILE A CA 1
ATOM 450 C C . ILE A 1 58 ? -16.864 -18.362 -56.286 1.00 34.27 58 ILE A C 1
ATOM 451 O O . ILE A 1 58 ? -17.702 -19.167 -55.858 1.00 32.29 58 ILE A O 1
ATOM 456 N N . PRO A 1 59 ? -15.589 -18.430 -55.907 1.00 33.99 59 PRO A N 1
ATOM 457 C CA . PRO A 1 59 ? -15.159 -19.471 -54.967 1.00 35.43 59 PRO A CA 1
ATOM 458 C C . PRO A 1 59 ? -15.891 -19.401 -53.632 1.00 35.28 59 PRO A C 1
ATOM 459 O O . PRO A 1 59 ? -16.378 -18.354 -53.195 1.00 31.09 59 PRO A O 1
ATOM 463 N N . LYS A 1 60 ? -15.931 -20.564 -52.976 1.00 34.64 60 LYS A N 1
ATOM 464 C CA . LYS A 1 60 ? -16.711 -20.765 -51.757 1.00 37.45 60 LYS A CA 1
ATOM 465 C C . LYS A 1 60 ? -16.314 -19.789 -50.665 1.00 32.57 60 LYS A C 1
ATOM 466 O O . LYS A 1 60 ? -17.169 -19.315 -49.909 1.00 39.17 60 LYS A O 1
ATOM 472 N N . HIS A 1 61 ? -15.017 -19.510 -50.532 1.00 33.78 61 HIS A N 1
ATOM 473 C CA . HIS A 1 61 ? -14.552 -18.678 -49.429 1.00 32.39 61 HIS A CA 1
ATOM 474 C C . HIS A 1 61 ? -14.988 -17.224 -49.549 1.00 34.92 61 HIS A C 1
ATOM 475 O O . HIS A 1 61 ? -14.795 -16.464 -48.592 1.00 36.67 61 HIS A O 1
ATOM 482 N N . PHE A 1 62 ? -15.586 -16.814 -50.673 1.00 33.90 62 PHE A N 1
ATOM 483 C CA . PHE A 1 62 ? -16.182 -15.482 -50.771 1.00 36.19 62 PHE A CA 1
ATOM 484 C C . PHE A 1 62 ? -17.592 -15.531 -50.180 1.00 37.10 62 PHE A C 1
ATOM 485 O O . PHE A 1 62 ? -18.609 -15.468 -50.876 1.00 34.88 62 PHE A O 1
ATOM 493 N N . ASN A 1 63 ? -17.630 -15.661 -48.856 1.00 35.26 63 ASN A N 1
ATOM 494 C CA . ASN A 1 63 ? -18.886 -15.753 -48.133 1.00 43.17 63 ASN A CA 1
ATOM 495 C C . ASN A 1 63 ? -19.414 -14.350 -47.814 1.00 44.72 63 ASN A C 1
ATOM 496 O O . ASN A 1 63 ? -18.867 -13.329 -48.242 1.00 38.24 63 ASN A O 1
ATOM 501 N N . ARG A 1 64 ? -20.509 -14.298 -47.054 1.00 45.39 64 ARG A N 1
ATOM 502 C CA . ARG A 1 64 ? -21.190 -13.030 -46.818 1.00 43.23 64 ARG A CA 1
ATOM 503 C C . ARG A 1 64 ? -20.357 -12.124 -45.928 1.00 41.88 64 ARG A C 1
ATOM 504 O O . ARG A 1 64 ? -20.381 -10.902 -46.104 1.00 41.62 64 ARG A O 1
ATOM 512 N N . LYS A 1 65 ? -19.618 -12.701 -44.973 1.00 40.44 65 LYS A N 1
ATOM 513 C CA . LYS A 1 65 ? -18.714 -11.900 -44.152 1.00 44.97 65 LYS A CA 1
ATOM 514 C C . LYS A 1 65 ? -17.591 -11.309 -44.996 1.00 42.29 65 LYS A C 1
ATOM 515 O O . LYS A 1 65 ? -17.240 -10.132 -44.840 1.00 41.29 65 LYS A O 1
ATOM 521 N N . VAL A 1 66 ? -17.031 -12.105 -45.908 1.00 37.57 66 VAL A N 1
ATOM 522 C CA . VAL A 1 66 ? -15.917 -11.642 -46.729 1.00 36.85 66 VAL A CA 1
ATOM 523 C C . VAL A 1 66 ? -16.376 -10.569 -47.711 1.00 34.02 66 VAL A C 1
ATOM 524 O O . VAL A 1 66 ? -15.640 -9.610 -47.979 1.00 35.68 66 VAL A O 1
ATOM 528 N N . THR A 1 67 ? -17.596 -10.684 -48.240 1.00 31.80 67 THR A N 1
ATOM 529 C CA . THR A 1 67 ? -18.067 -9.797 -49.296 1.00 34.48 67 THR A CA 1
ATOM 530 C C . THR A 1 67 ? -18.989 -8.679 -48.801 1.00 35.71 67 THR A C 1
ATOM 531 O O . THR A 1 67 ? -19.634 -8.023 -49.625 1.00 31.43 67 THR A O 1
ATOM 535 N N . ARG A 1 68 ? -19.060 -8.428 -47.486 1.00 36.17 68 ARG A N 1
ATOM 536 C CA . ARG A 1 68 ? -20.038 -7.457 -47.004 1.00 37.24 68 ARG A CA 1
ATOM 537 C C . ARG A 1 68 ? -19.706 -6.033 -47.430 1.00 34.83 68 ARG A C 1
ATOM 538 O O . ARG A 1 68 ? -20.614 -5.200 -47.507 1.00 34.11 68 ARG A O 1
ATOM 546 N N . GLY A 1 69 ? -18.446 -5.734 -47.724 1.00 33.15 69 GLY A N 1
ATOM 547 C CA . GLY A 1 69 ? -18.084 -4.448 -48.288 1.00 32.01 69 GLY A CA 1
ATOM 548 C C . GLY A 1 69 ? -17.971 -4.414 -49.799 1.00 32.54 69 GLY A C 1
ATOM 549 O O . GLY A 1 69 ? -17.468 -3.421 -50.342 1.00 30.20 69 GLY A O 1
ATOM 550 N N . MET A 1 70 ? -18.416 -5.454 -50.502 1.00 27.30 70 MET A N 1
ATOM 551 C CA . MET A 1 70 ? -18.326 -5.518 -51.956 1.00 28.49 70 MET A CA 1
ATOM 552 C C . MET A 1 70 ? -19.708 -5.493 -52.592 1.00 29.97 70 MET A C 1
ATOM 553 O O . MET A 1 70 ? -20.548 -6.343 -52.288 1.00 32.89 70 MET A O 1
ATOM 558 N N . GLY A 1 71 ? -19.929 -4.551 -53.500 1.00 26.80 71 GLY A N 1
ATOM 559 C CA . GLY A 1 71 ? -20.971 -4.689 -54.493 1.00 26.82 71 GLY A CA 1
ATOM 560 C C . GLY A 1 71 ? -20.467 -5.540 -55.642 1.00 27.46 71 GLY A C 1
ATOM 561 O O . GLY A 1 71 ? -19.364 -6.087 -55.610 1.00 27.52 71 GLY A O 1
ATOM 562 N N . ARG A 1 72 ? -21.292 -5.633 -56.692 1.00 25.90 72 ARG A N 1
ATOM 563 C CA . ARG A 1 72 ? -20.955 -6.483 -57.835 1.00 27.19 72 ARG A CA 1
ATOM 564 C C . ARG A 1 72 ? -19.611 -6.096 -58.448 1.00 27.74 72 ARG A C 1
ATOM 565 O O . ARG A 1 72 ? -18.780 -6.965 -58.736 1.00 24.50 72 ARG A O 1
ATOM 573 N N . VAL A 1 73 ? -19.374 -4.790 -58.650 1.00 25.14 73 VAL A N 1
ATOM 574 C CA . VAL A 1 73 ? -18.126 -4.369 -59.292 1.00 26.38 73 VAL A CA 1
ATOM 575 C C . VAL A 1 73 ? -16.914 -4.796 -58.460 1.00 25.34 73 VAL A C 1
ATOM 576 O O . VAL A 1 73 ? -15.907 -5.277 -59.002 1.00 24.43 73 VAL A O 1
ATOM 580 N N . ALA A 1 74 ? -16.995 -4.659 -57.136 1.00 23.34 74 ALA A N 1
ATOM 581 C CA . ALA A 1 74 ? -15.855 -5.009 -56.291 1.00 24.66 74 ALA A CA 1
ATOM 582 C C . ALA A 1 74 ? -15.661 -6.519 -56.205 1.00 26.71 74 ALA A C 1
ATOM 583 O O . ALA A 1 74 ? -14.522 -7.007 -56.155 1.00 24.32 74 ALA A O 1
ATOM 585 N N . LEU A 1 75 ? -16.755 -7.280 -56.174 1.00 26.46 75 LEU A N 1
ATOM 586 C CA . LEU A 1 75 ? -16.625 -8.735 -56.125 1.00 23.18 75 LEU A CA 1
ATOM 587 C C . LEU A 1 75 ? -15.959 -9.276 -57.391 1.00 25.16 75 LEU A C 1
ATOM 588 O O . LEU A 1 75 ? -15.042 -10.104 -57.314 1.00 23.38 75 LEU A O 1
ATOM 593 N N . MET A 1 76 ? -16.418 -8.828 -58.564 1.00 23.08 76 MET A N 1
ATOM 594 C CA . MET A 1 76 ? -15.773 -9.204 -59.824 1.00 24.69 76 MET A CA 1
ATOM 595 C C . MET A 1 76 ? -14.291 -8.851 -59.815 1.00 26.26 76 MET A C 1
ATOM 596 O O . MET A 1 76 ? -13.456 -9.649 -60.251 1.00 24.36 76 MET A O 1
ATOM 601 N N . SER A 1 77 ? -13.949 -7.666 -59.305 1.00 23.29 77 SER A N 1
ATOM 602 C CA . SER A 1 77 ? -12.552 -7.251 -59.209 1.00 26.05 77 SER A CA 1
ATOM 603 C C . SER A 1 77 ? -11.730 -8.196 -58.341 1.00 24.48 77 SER A C 1
ATOM 604 O O . SER A 1 77 ? -10.646 -8.628 -58.743 1.00 24.27 77 SER A O 1
ATOM 607 N N . VAL A 1 78 ? -12.202 -8.486 -57.122 1.00 22.84 78 VAL A N 1
ATOM 608 C CA . VAL A 1 78 ? -11.411 -9.286 -56.194 1.00 26.42 78 VAL A CA 1
ATOM 609 C C . VAL A 1 78 ? -11.299 -10.720 -56.695 1.00 24.92 78 VAL A C 1
ATOM 610 O O . VAL A 1 78 ? -10.246 -11.354 -56.563 1.00 23.47 78 VAL A O 1
ATOM 614 N N . VAL A 1 79 ? -12.386 -11.261 -57.258 1.00 25.68 79 VAL A N 1
ATOM 615 C CA . VAL A 1 79 ? -12.349 -12.632 -57.774 1.00 24.79 79 VAL A CA 1
ATOM 616 C C . VAL A 1 79 ? -11.370 -12.713 -58.932 1.00 23.16 79 VAL A C 1
ATOM 617 O O . VAL A 1 79 ? -10.525 -13.611 -59.004 1.00 22.82 79 VAL A O 1
ATOM 621 N N . CYS A 1 80 ? -11.472 -11.757 -59.854 1.00 23.79 80 CYS A N 1
ATOM 622 C CA . CYS A 1 80 ? -10.553 -11.676 -60.979 1.00 22.50 80 CYS A CA 1
ATOM 623 C C . CYS A 1 80 ? -9.102 -11.593 -60.508 1.00 21.95 80 CYS A C 1
ATOM 624 O O . CYS A 1 80 ? -8.221 -12.285 -61.036 1.00 21.97 80 CYS A O 1
ATOM 627 N N . ALA A 1 81 ? -8.831 -10.721 -59.532 1.00 22.74 81 ALA A N 1
ATOM 628 C CA . ALA A 1 81 ? -7.464 -10.540 -59.056 1.00 23.92 81 ALA A CA 1
ATOM 629 C C . ALA A 1 81 ? -6.928 -11.809 -58.393 1.00 24.67 81 ALA A C 1
ATOM 630 O O . ALA A 1 81 ? -5.742 -12.134 -58.532 1.00 21.38 81 ALA A O 1
ATOM 632 N N . GLU A 1 82 ? -7.769 -12.527 -57.646 1.00 20.95 82 GLU A N 1
ATOM 633 C CA . GLU A 1 82 ? -7.311 -13.779 -57.051 1.00 25.01 82 GLU A CA 1
ATOM 634 C C . GLU A 1 82 ? -6.884 -14.772 -58.120 1.00 22.28 82 GLU A C 1
ATOM 635 O O . GLU A 1 82 ? -5.860 -15.453 -57.980 1.00 25.41 82 GLU A O 1
ATOM 641 N N . THR A 1 83 ? -7.674 -14.884 -59.187 1.00 21.35 83 THR A N 1
ATOM 642 C CA . THR A 1 83 ? -7.325 -15.752 -60.301 1.00 21.92 83 THR A CA 1
ATOM 643 C C . THR A 1 83 ? -6.005 -15.331 -60.932 1.00 22.37 83 THR A C 1
ATOM 644 O O . THR A 1 83 ? -5.171 -16.178 -61.248 1.00 23.65 83 THR A O 1
ATOM 648 N N . ALA A 1 84 ? -5.792 -14.021 -61.115 1.00 21.64 84 ALA A N 1
ATOM 649 C CA . ALA A 1 84 ? -4.527 -13.550 -61.671 1.00 22.07 84 ALA A CA 1
ATOM 650 C C . ALA A 1 84 ? -3.351 -13.874 -60.749 1.00 19.72 84 ALA A C 1
ATOM 651 O O . ALA A 1 84 ? -2.282 -14.292 -61.216 1.00 21.82 84 ALA A O 1
ATOM 653 N N . LEU A 1 85 ? -3.517 -13.664 -59.442 1.00 19.83 85 LEU A N 1
ATOM 654 C CA . LEU A 1 85 ? -2.443 -13.989 -58.502 1.00 22.02 85 LEU A CA 1
ATOM 655 C C . LEU A 1 85 ? -2.168 -15.485 -58.490 1.00 22.41 85 LEU A C 1
ATOM 656 O O . LEU A 1 85 ? -1.008 -15.914 -58.409 1.00 21.24 85 LEU A O 1
ATOM 661 N N . GLN A 1 86 ? -3.225 -16.293 -58.549 1.00 23.44 86 GLN A N 1
ATOM 662 C CA . GLN A 1 86 ? -3.030 -17.743 -58.667 1.00 23.99 86 GLN A CA 1
ATOM 663 C C . GLN A 1 86 ? -2.213 -18.081 -59.906 1.00 24.35 86 GLN A C 1
ATOM 664 O O . GLN A 1 86 ? -1.272 -18.884 -59.847 1.00 25.70 86 GLN A O 1
ATOM 670 N N . ASN A 1 87 ? -2.552 -17.451 -61.036 1.00 23.27 87 ASN A N 1
ATOM 671 C CA . ASN A 1 87 ? -1.859 -17.678 -62.300 1.00 22.85 87 ASN A CA 1
ATOM 672 C C . ASN A 1 87 ? -0.369 -17.360 -62.181 1.00 24.19 87 ASN A C 1
ATOM 673 O O . ASN A 1 87 ? 0.481 -18.118 -62.678 1.00 22.97 87 ASN A O 1
ATOM 678 N N . ALA A 1 88 ? -0.036 -16.262 -61.489 1.00 22.62 88 ALA A N 1
ATOM 679 C CA . ALA A 1 88 ? 1.336 -15.816 -61.267 1.00 21.33 88 ALA A CA 1
ATOM 680 C C . ALA A 1 88 ? 2.091 -16.672 -60.253 1.00 22.03 88 ALA A C 1
ATOM 681 O O . ALA A 1 88 ? 3.322 -16.576 -60.180 1.00 23.65 88 ALA A O 1
ATOM 683 N N . GLY A 1 89 ? 1.396 -17.502 -59.481 1.00 23.29 89 GLY A N 1
ATOM 684 C CA . GLY A 1 89 ? 2.031 -18.252 -58.408 1.00 26.94 89 GLY A CA 1
ATOM 685 C C . GLY A 1 89 ? 2.231 -17.474 -57.126 1.00 28.21 89 GLY A C 1
ATOM 686 O O . GLY A 1 89 ? 3.046 -17.875 -56.285 1.00 26.72 89 GLY A O 1
ATOM 687 N N . LEU A 1 90 ? 1.515 -16.364 -56.948 1.00 23.08 90 LEU A N 1
ATOM 688 C CA . LEU A 1 90 ? 1.727 -15.471 -55.817 1.00 24.13 90 LEU A CA 1
ATOM 689 C C . LEU A 1 90 ? 0.581 -15.471 -54.815 1.00 26.04 90 LEU A C 1
ATOM 690 O O . LEU A 1 90 ? 0.647 -14.737 -53.818 1.00 28.08 90 LEU A O 1
ATOM 695 N N . LEU A 1 91 ? -0.468 -16.257 -55.039 1.00 27.65 91 LEU A N 1
ATOM 696 C CA . LEU A 1 91 ? -1.581 -16.261 -54.099 1.00 29.70 91 LEU A CA 1
ATOM 697 C C . LEU A 1 91 ? -1.110 -16.794 -52.749 1.00 31.35 91 LEU A C 1
ATOM 698 O O . LEU A 1 91 ? -0.457 -17.840 -52.672 1.00 28.31 91 LEU A O 1
ATOM 703 N N . GLY A 1 92 ? -1.402 -16.041 -51.687 1.00 32.17 92 GLY A N 1
ATOM 704 C CA . GLY A 1 92 ? -0.914 -16.383 -50.367 1.00 29.88 92 GLY A CA 1
ATOM 705 C C . GLY A 1 92 ? 0.577 -16.229 -50.169 1.00 32.80 92 GLY A C 1
ATOM 706 O O . GLY A 1 92 ? 1.101 -16.690 -49.155 1.00 31.92 92 GLY A O 1
ATOM 707 N N . HIS A 1 93 ? 1.281 -15.603 -51.107 1.00 29.06 93 HIS A N 1
ATOM 708 C CA . HIS A 1 93 ? 2.730 -15.486 -51.021 1.00 28.29 93 HIS A CA 1
ATOM 709 C C . HIS A 1 93 ? 3.108 -14.448 -49.972 1.00 31.43 93 HIS A C 1
ATOM 710 O O . HIS A 1 93 ? 2.386 -13.471 -49.745 1.00 28.52 93 HIS A O 1
ATOM 717 N N . GLU A 1 94 ? 4.260 -14.672 -49.331 1.00 30.50 94 GLU A N 1
ATOM 718 C CA . GLU A 1 94 ? 4.739 -13.762 -48.288 1.00 30.21 94 GLU A CA 1
ATOM 719 C C . GLU A 1 94 ? 4.913 -12.334 -48.805 1.00 31.33 94 GLU A C 1
ATOM 720 O O . GLU A 1 94 ? 4.742 -11.373 -48.041 1.00 28.86 94 GLU A O 1
ATOM 726 N N . ILE A 1 95 ? 5.244 -12.165 -50.086 1.00 26.52 95 ILE A N 1
ATOM 727 C CA . ILE A 1 95 ? 5.486 -10.812 -50.593 1.00 28.28 95 ILE A CA 1
ATOM 728 C C . ILE A 1 95 ? 4.234 -9.947 -50.504 1.00 28.59 95 ILE A C 1
ATOM 729 O O . ILE A 1 95 ? 4.331 -8.719 -50.365 1.00 28.46 95 ILE A O 1
ATOM 734 N N . LEU A 1 96 ? 3.046 -10.559 -50.556 1.00 28.56 96 LEU A N 1
ATOM 735 C CA . LEU A 1 96 ? 1.815 -9.777 -50.634 1.00 29.04 96 LEU A CA 1
ATOM 736 C C . LEU A 1 96 ? 1.611 -8.906 -49.398 1.00 28.92 96 LEU A C 1
ATOM 737 O O . LEU A 1 96 ? 1.075 -7.794 -49.509 1.00 27.77 96 LEU A O 1
ATOM 742 N N . SER A 1 97 ? 2.041 -9.370 -48.219 1.00 28.09 97 SER A N 1
ATOM 743 C CA . SER A 1 97 ? 1.890 -8.606 -46.984 1.00 28.14 97 SER A CA 1
ATOM 744 C C . SER A 1 97 ? 3.195 -7.958 -46.525 1.00 30.09 97 SER A C 1
ATOM 745 O O . SER A 1 97 ? 3.272 -7.465 -45.392 1.00 31.86 97 SER A O 1
ATOM 748 N N . SER A 1 98 ? 4.206 -7.914 -47.397 1.00 28.43 98 SER A N 1
ATOM 749 C CA . SER A 1 98 ? 5.532 -7.426 -47.047 1.00 25.14 98 SER A CA 1
ATOM 750 C C . SER A 1 98 ? 5.645 -5.906 -47.067 1.00 26.84 98 SER A C 1
ATOM 751 O O . SER A 1 98 ? 6.622 -5.373 -46.532 1.00 26.01 98 SER A O 1
ATOM 754 N N . GLY A 1 99 ? 4.691 -5.203 -47.686 1.00 26.87 99 GLY A N 1
ATOM 755 C CA . GLY A 1 99 ? 4.858 -3.791 -47.999 1.00 24.17 99 GLY A CA 1
ATOM 756 C C . GLY A 1 99 ? 5.396 -3.512 -49.392 1.00 27.08 99 GLY A C 1
ATOM 757 O O . GLY A 1 99 ? 5.334 -2.359 -49.845 1.00 25.19 99 GLY A O 1
ATOM 758 N N . GLU A 1 100 ? 5.931 -4.520 -50.080 1.00 23.21 100 GLU A N 1
ATOM 759 C CA . GLU A 1 100 ? 6.471 -4.367 -51.424 1.00 26.14 100 GLU A CA 1
ATOM 760 C C . GLU A 1 100 ? 5.461 -4.708 -52.510 1.00 24.34 100 GLU A C 1
ATOM 761 O O . GLU A 1 100 ? 5.803 -4.657 -53.697 1.00 21.93 100 GLU A O 1
ATOM 767 N N . ALA A 1 101 ? 4.243 -5.064 -52.138 1.00 21.68 101 ALA A N 1
ATOM 768 C CA . ALA A 1 101 ? 3.191 -5.394 -53.087 1.00 22.02 101 ALA A CA 1
ATOM 769 C C . ALA A 1 101 ? 2.029 -4.433 -52.888 1.00 22.45 101 ALA A C 1
ATOM 770 O O . ALA A 1 101 ? 1.641 -4.147 -51.748 1.00 23.19 101 ALA A O 1
ATOM 772 N N . GLY A 1 102 ? 1.485 -3.926 -53.998 1.00 19.73 102 GLY A N 1
ATOM 773 C CA . GLY A 1 102 ? 0.370 -3.000 -53.917 1.00 21.71 102 GLY A CA 1
ATOM 774 C C . GLY A 1 102 ? -0.669 -3.217 -54.995 1.00 22.17 102 GLY A C 1
ATOM 775 O O . GLY A 1 102 ? -0.662 -4.255 -55.672 1.00 19.84 102 GLY A O 1
ATOM 776 N N . VAL A 1 103 ? -1.556 -2.239 -55.179 1.00 19.27 103 VAL A N 1
ATOM 777 C CA . VAL A 1 103 ? -2.679 -2.367 -56.105 1.00 19.01 103 VAL A CA 1
ATOM 778 C C . VAL A 1 103 ? -2.903 -1.037 -56.802 1.00 20.16 103 VAL A C 1
ATOM 779 O O . VAL A 1 103 ? -2.861 0.029 -56.172 1.00 21.20 103 VAL A O 1
ATOM 783 N N . ALA A 1 104 ? -3.172 -1.104 -58.103 1.00 19.30 104 ALA A N 1
ATOM 784 C CA . ALA A 1 104 ? -3.710 0.027 -58.847 1.00 20.58 104 ALA A CA 1
ATOM 785 C C . ALA A 1 104 ? -4.998 -0.455 -59.494 1.00 22.25 104 ALA A C 1
ATOM 786 O O . ALA A 1 104 ? -4.990 -1.456 -60.215 1.00 21.51 104 ALA A O 1
ATOM 788 N N . PHE A 1 105 ? -6.106 0.218 -59.207 1.00 19.06 105 PHE A N 1
ATOM 789 C CA . PHE A 1 105 ? -7.375 -0.266 -59.730 1.00 21.43 105 PHE A CA 1
ATOM 790 C C . PHE A 1 105 ? -8.364 0.876 -59.797 1.00 23.58 105 PHE A C 1
ATOM 791 O O . PHE A 1 105 ? -8.276 1.836 -59.022 1.00 23.77 105 PHE A O 1
ATOM 799 N N . GLY A 1 106 ? -9.321 0.758 -60.719 1.00 22.41 106 GLY A N 1
ATOM 800 C CA . GLY A 1 106 ? -10.354 1.773 -60.807 1.00 22.71 106 GLY A CA 1
ATOM 801 C C . GLY A 1 106 ? -11.583 1.275 -61.535 1.00 24.15 106 GLY A C 1
ATOM 802 O O . GLY A 1 106 ? -11.580 0.221 -62.183 1.00 23.19 106 GLY A O 1
ATOM 803 N N . SER A 1 107 ? -12.644 2.071 -61.413 1.00 25.01 107 SER A N 1
ATOM 804 C CA . SER A 1 107 ? -13.906 1.858 -62.107 1.00 27.06 107 SER A CA 1
ATOM 805 C C . SER A 1 107 ? -14.570 3.217 -62.307 1.00 27.26 107 SER A C 1
ATOM 806 O O . SER A 1 107 ? -14.248 4.184 -61.616 1.00 27.64 107 SER A O 1
ATOM 809 N N . SER A 1 108 ? -15.513 3.289 -63.254 1.00 28.76 108 SER A N 1
ATOM 810 C CA . SER A 1 108 ? -16.228 4.554 -63.462 1.00 31.01 108 SER A CA 1
ATOM 811 C C . SER A 1 108 ? -17.056 4.936 -62.246 1.00 32.72 108 SER A C 1
ATOM 812 O O . SER A 1 108 ? -17.238 6.132 -61.961 1.00 33.70 108 SER A O 1
ATOM 815 N N . ALA A 1 109 ? -17.570 3.942 -61.531 1.00 28.37 109 ALA A N 1
ATOM 816 C CA . ALA A 1 109 ? -18.416 4.172 -60.373 1.00 33.26 109 ALA A CA 1
ATOM 817 C C . ALA A 1 109 ? -18.347 2.939 -59.484 1.00 29.66 109 ALA A C 1
ATOM 818 O O . ALA A 1 109 ? -17.926 1.863 -59.920 1.00 27.30 109 ALA A O 1
ATOM 820 N N . GLY A 1 110 ? -18.750 3.110 -58.229 1.00 29.62 110 GLY A N 1
ATOM 821 C CA . GLY A 1 110 ? -18.919 1.982 -57.331 1.00 29.85 110 GLY A CA 1
ATOM 822 C C . GLY A 1 110 ? -20.208 1.233 -57.625 1.00 33.41 110 GLY A C 1
ATOM 823 O O . GLY A 1 110 ? -20.757 1.292 -58.728 1.00 33.23 110 GLY A O 1
ATOM 824 N N . SER A 1 111 ? -20.704 0.523 -56.614 1.00 32.70 111 SER A N 1
ATOM 825 C CA . SER A 1 111 ? -21.908 -0.283 -56.787 1.00 31.38 111 SER A CA 1
ATOM 826 C C . SER A 1 111 ? -23.160 0.597 -56.837 1.00 33.06 111 SER A C 1
ATOM 827 O O . SER A 1 111 ? -23.354 1.479 -55.994 1.00 34.61 111 SER A O 1
ATOM 830 N N . VAL A 1 112 ? -24.008 0.368 -57.842 1.00 33.04 112 VAL A N 1
ATOM 831 C CA . VAL A 1 112 ? -25.176 1.232 -58.012 1.00 35.61 112 VAL A CA 1
ATOM 832 C C . VAL A 1 112 ? -26.198 1.009 -56.902 1.00 35.64 112 VAL A C 1
ATOM 833 O O . VAL A 1 112 ? -26.951 1.928 -56.568 1.00 36.35 112 VAL A O 1
ATOM 837 N N . ASP A 1 113 ? -26.260 -0.193 -56.317 1.00 35.49 113 ASP A N 1
ATOM 838 C CA . ASP A 1 113 ? -27.140 -0.398 -55.165 1.00 38.41 113 ASP A CA 1
ATOM 839 C C . ASP A 1 113 ? -26.732 0.501 -54.009 1.00 36.74 113 ASP A C 1
ATOM 840 O O . ASP A 1 113 ? -27.581 1.116 -53.349 1.00 33.60 113 ASP A O 1
ATOM 845 N N . ALA A 1 114 ? -25.427 0.576 -53.740 1.00 33.08 114 ALA A N 1
ATOM 846 C CA . ALA A 1 114 ? -24.945 1.447 -52.676 1.00 33.76 114 ALA A CA 1
ATOM 847 C C . ALA A 1 114 ? -25.200 2.918 -53.004 1.00 33.98 114 ALA A C 1
ATOM 848 O O . ALA A 1 114 ? -25.543 3.702 -52.112 1.00 37.11 114 ALA A O 1
ATOM 850 N N . VAL A 1 115 ? -25.054 3.313 -54.274 1.00 32.14 115 VAL A N 1
ATOM 851 C CA . VAL A 1 115 ? -25.369 4.694 -54.648 1.00 36.57 115 VAL A CA 1
ATOM 852 C C . VAL A 1 115 ? -26.842 4.988 -54.380 1.00 38.82 115 VAL A C 1
ATOM 853 O O . VAL A 1 115 ? -27.206 6.100 -53.974 1.00 42.03 115 VAL A O 1
ATOM 857 N N . GLY A 1 116 ? -27.706 3.988 -54.578 1.00 39.95 116 GLY A N 1
ATOM 858 C CA . GLY A 1 116 ? -29.118 4.168 -54.278 1.00 42.88 116 GLY A CA 1
ATOM 859 C C . GLY A 1 116 ? -29.385 4.371 -52.798 1.00 41.38 116 GLY A C 1
ATOM 860 O O . GLY A 1 116 ? -30.175 5.239 -52.418 1.00 44.59 116 GLY A O 1
ATOM 861 N N . GLU A 1 117 ? -28.728 3.581 -51.944 1.00 39.68 117 GLU A N 1
ATOM 862 C CA . GLU A 1 117 ? -28.850 3.771 -50.499 1.00 41.19 117 GLU A CA 1
ATOM 863 C C . GLU A 1 117 ? -28.435 5.178 -50.091 1.00 45.05 117 GLU A C 1
ATOM 864 O O . GLU A 1 117 ? -29.122 5.837 -49.302 1.00 47.25 117 GLU A O 1
ATOM 870 N N . PHE A 1 118 ? -27.295 5.644 -50.612 1.00 41.43 118 PHE A N 1
ATOM 871 C CA . PHE A 1 118 ? -26.791 6.978 -50.300 1.00 43.82 118 PHE A CA 1
ATOM 872 C C . PHE A 1 118 ? -27.790 8.054 -50.713 1.00 45.74 118 PHE A C 1
ATOM 873 O O . PHE A 1 118 ? -27.976 9.050 -50.002 1.00 48.35 118 PHE A O 1
ATOM 881 N N . ALA A 1 119 ? -28.464 7.856 -51.845 1.00 43.92 119 ALA A N 1
ATOM 882 C CA . ALA A 1 119 ? -29.439 8.819 -52.334 1.00 52.49 119 ALA A CA 1
ATOM 883 C C . ALA A 1 119 ? -30.807 8.690 -51.675 1.00 55.16 119 ALA A C 1
ATOM 884 O O . ALA A 1 119 ? -31.670 9.538 -51.924 1.00 58.25 119 ALA A O 1
ATOM 886 N N . SER A 1 120 ? -31.035 7.656 -50.859 1.00 51.92 120 SER A N 1
ATOM 887 C CA . SER A 1 120 ? -32.289 7.574 -50.115 1.00 54.44 120 SER A CA 1
ATOM 888 C C . SER A 1 120 ? -32.440 8.746 -49.152 1.00 62.02 120 SER A C 1
ATOM 889 O O . SER A 1 120 ? -33.557 9.225 -48.925 1.00 66.67 120 SER A O 1
ATOM 892 N N . MET A 1 121 ? -31.334 9.216 -48.575 1.00 57.30 121 MET A N 1
ATOM 893 C CA . MET A 1 121 ? -31.387 10.406 -47.736 1.00 61.63 121 MET A CA 1
ATOM 894 C C . MET A 1 121 ? -31.597 11.661 -48.572 1.00 62.18 121 MET A C 1
ATOM 895 O O . MET A 1 121 ? -32.360 12.554 -48.187 1.00 65.37 121 MET A O 1
ATOM 900 N N . LEU A 1 122 ? -30.923 11.740 -49.720 1.00 61.96 122 LEU A N 1
ATOM 901 C CA . LEU A 1 122 ? -31.058 12.890 -50.606 1.00 61.03 122 LEU A CA 1
ATOM 902 C C . LEU A 1 122 ? -32.494 13.075 -51.074 1.00 65.80 122 LEU A C 1
ATOM 903 O O . LEU A 1 122 ? -32.943 14.211 -51.269 1.00 69.47 122 LEU A O 1
ATOM 908 N N . LEU A 1 123 ? -33.229 11.977 -51.262 1.00 66.05 123 LEU A N 1
ATOM 909 C CA . LEU A 1 123 ? -34.533 12.013 -51.910 1.00 68.08 123 LEU A CA 1
ATOM 910 C C . LEU A 1 123 ? -35.683 11.819 -50.928 1.00 69.62 123 LEU A C 1
ATOM 911 O O . LEU A 1 123 ? -36.539 12.700 -50.806 1.00 72.36 123 LEU A O 1
ATOM 916 N N . HIS A 1 124 ? -35.726 10.699 -50.208 1.00 69.22 124 HIS A N 1
ATOM 917 C CA . HIS A 1 124 ? -36.851 10.385 -49.335 1.00 72.23 124 HIS A CA 1
ATOM 918 C C . HIS A 1 124 ? -36.581 10.679 -47.865 1.00 72.62 124 HIS A C 1
ATOM 919 O O . HIS A 1 124 ? -37.393 10.291 -47.018 1.00 72.63 124 HIS A O 1
ATOM 926 N N . GLN A 1 125 ? -35.452 11.318 -47.536 1.00 71.39 125 GLN A N 1
ATOM 927 C CA . GLN A 1 125 ? -35.072 11.646 -46.159 1.00 70.47 125 GLN A CA 1
ATOM 928 C C . GLN A 1 125 ? -34.910 10.417 -45.263 1.00 70.58 125 GLN A C 1
ATOM 929 O O . GLN A 1 125 ? -34.303 10.505 -44.189 1.00 67.96 125 GLN A O 1
ATOM 935 N N . SER A 1 126 ? -35.440 9.272 -45.694 1.00 72.93 126 SER A N 1
ATOM 936 C CA . SER A 1 126 ? -35.411 8.052 -44.895 1.00 74.20 126 SER A CA 1
ATOM 937 C C . SER A 1 126 ? -33.996 7.483 -44.857 1.00 75.54 126 SER A C 1
ATOM 938 O O . SER A 1 126 ? -33.431 7.124 -45.898 1.00 74.53 126 SER A O 1
ATOM 941 N N . MET A 1 127 ? -33.427 7.397 -43.656 1.00 75.73 127 MET A N 1
ATOM 942 C CA . MET A 1 127 ? -32.065 6.919 -43.453 1.00 70.31 127 MET A CA 1
ATOM 943 C C . MET A 1 127 ? -31.990 5.412 -43.201 1.00 71.37 127 MET A C 1
ATOM 944 O O . MET A 1 127 ? -30.891 4.885 -42.997 1.00 69.13 127 MET A O 1
ATOM 949 N N . SER A 1 128 ? -33.117 4.693 -43.242 1.00 72.95 128 SER A N 1
ATOM 950 C CA . SER A 1 128 ? -33.070 3.252 -42.999 1.00 72.98 128 SER A CA 1
ATOM 951 C C . SER A 1 128 ? -32.314 2.488 -44.086 1.00 68.47 128 SER A C 1
ATOM 952 O O . SER A 1 128 ? -32.277 1.252 -44.022 1.00 71.83 128 SER A O 1
ATOM 955 N N . LYS A 1 129 ? -31.713 3.177 -45.065 1.00 66.64 129 LYS A N 1
ATOM 956 C CA . LYS A 1 129 ? -31.009 2.524 -46.161 1.00 58.13 129 LYS A CA 1
ATOM 957 C C . LYS A 1 129 ? -29.497 2.677 -46.106 1.00 50.81 129 LYS A C 1
ATOM 958 O O . LYS A 1 129 ? -28.791 1.826 -46.643 1.00 52.32 129 LYS A O 1
ATOM 964 N N . ILE A 1 130 ? -28.974 3.726 -45.482 1.00 52.88 130 ILE A N 1
ATOM 965 C CA . ILE A 1 130 ? -27.531 3.836 -45.290 1.00 48.89 130 ILE A CA 1
ATOM 966 C C . ILE A 1 130 ? -27.118 2.896 -44.164 1.00 51.34 130 ILE A C 1
ATOM 967 O O . ILE A 1 130 ? -27.791 2.808 -43.129 1.00 54.53 130 ILE A O 1
ATOM 972 N N . ASN A 1 131 ? -26.029 2.158 -44.375 1.00 41.64 131 ASN A N 1
ATOM 973 C CA . ASN A 1 131 ? -25.495 1.263 -43.357 1.00 39.04 131 ASN A CA 1
ATOM 974 C C . ASN A 1 131 ? -23.979 1.437 -43.317 1.00 37.76 131 ASN A C 1
ATOM 975 O O . ASN A 1 131 ? -23.414 2.294 -44.006 1.00 37.25 131 ASN A O 1
ATOM 980 N N . ALA A 1 132 ? -23.315 0.619 -42.502 1.00 34.98 132 ALA A N 1
ATOM 981 C CA . ALA A 1 132 ? -21.888 0.778 -42.249 1.00 36.92 132 ALA A CA 1
ATOM 982 C C . ALA A 1 132 ? -21.017 0.425 -43.448 1.00 37.97 132 ALA A C 1
ATOM 983 O O . ALA A 1 132 ? -19.818 0.725 -43.422 1.00 39.06 132 ALA A O 1
ATOM 985 N N . THR A 1 133 ? -21.573 -0.184 -44.497 1.00 34.31 133 THR A N 1
ATOM 986 C CA . THR A 1 133 ? -20.800 -0.473 -45.700 1.00 36.36 133 THR A CA 1
ATOM 987 C C . THR A 1 133 ? -21.296 0.295 -46.918 1.00 34.48 133 THR A C 1
ATOM 988 O O . THR A 1 133 ? -20.842 0.012 -48.034 1.00 31.64 133 THR A O 1
ATOM 992 N N . THR A 1 134 ? -22.196 1.271 -46.742 1.00 33.28 134 THR A N 1
ATOM 993 C CA . THR A 1 134 ? -22.732 1.989 -47.898 1.00 33.87 134 THR A CA 1
ATOM 994 C C . THR A 1 134 ? -21.630 2.751 -48.631 1.00 32.01 134 THR A C 1
ATOM 995 O O . THR A 1 134 ? -21.519 2.672 -49.861 1.00 31.89 134 THR A O 1
ATOM 999 N N . TYR A 1 135 ? -20.801 3.497 -47.896 1.00 32.94 135 TYR A N 1
ATOM 1000 C CA . TYR A 1 135 ? -19.747 4.237 -48.581 1.00 34.57 135 TYR A CA 1
ATOM 1001 C C . TYR A 1 135 ? -18.689 3.288 -49.143 1.00 31.53 135 TYR A C 1
ATOM 1002 O O . TYR A 1 135 ? -18.234 3.475 -50.275 1.00 29.54 135 TYR A O 1
ATOM 1011 N N . ILE A 1 136 ? -18.310 2.246 -48.393 1.00 29.36 136 ILE A N 1
ATOM 1012 C CA . ILE A 1 136 ? -17.301 1.315 -48.904 1.00 31.80 136 ILE A CA 1
ATOM 1013 C C . ILE A 1 136 ? -17.764 0.684 -50.212 1.00 29.99 136 ILE A C 1
ATOM 1014 O O . ILE A 1 136 ? -16.955 0.434 -51.115 1.00 29.63 136 ILE A O 1
ATOM 1019 N N . ARG A 1 137 ? -19.068 0.432 -50.348 1.00 29.01 137 ARG A N 1
ATOM 1020 C CA . ARG A 1 137 ? -19.566 -0.209 -51.562 1.00 29.32 137 ARG A CA 1
ATOM 1021 C C . ARG A 1 137 ? -19.810 0.794 -52.688 1.00 29.37 137 ARG A C 1
ATOM 1022 O O . ARG A 1 137 ? -19.654 0.452 -53.863 1.00 27.73 137 ARG A O 1
ATOM 1030 N N . MET A 1 138 ? -20.164 2.033 -52.361 1.00 27.84 138 MET A N 1
ATOM 1031 C CA . MET A 1 138 ? -20.495 3.014 -53.387 1.00 31.79 138 MET A CA 1
ATOM 1032 C C . MET A 1 138 ? -19.277 3.730 -53.958 1.00 27.44 138 MET A C 1
ATOM 1033 O O . MET A 1 138 ? -19.325 4.179 -55.105 1.00 28.25 138 MET A O 1
ATOM 1038 N N . MET A 1 139 ? -18.202 3.847 -53.186 1.00 28.29 139 MET A N 1
ATOM 1039 C CA . MET A 1 139 ? -17.103 4.730 -53.543 1.00 28.42 139 MET A CA 1
ATOM 1040 C C . MET A 1 139 ? -16.389 4.226 -54.795 1.00 29.76 139 MET A C 1
ATOM 1041 O O . MET A 1 139 ? -16.354 3.028 -55.079 1.00 26.65 139 MET A O 1
ATOM 1046 N N . ALA A 1 140 ? -15.823 5.163 -55.561 1.00 29.39 140 ALA A N 1
ATOM 1047 C CA . ALA A 1 140 ? -15.241 4.789 -56.844 1.00 29.69 140 ALA A CA 1
ATOM 1048 C C . ALA A 1 140 ? -13.974 3.960 -56.693 1.00 25.46 140 ALA A C 1
ATOM 1049 O O . ALA A 1 140 ? -13.578 3.299 -57.659 1.00 27.84 140 ALA A O 1
ATOM 1051 N N . HIS A 1 141 ? -13.312 3.995 -55.530 1.00 26.35 141 HIS A N 1
ATOM 1052 C CA . HIS A 1 141 ? -12.162 3.129 -55.273 1.00 29.26 141 HIS A CA 1
ATOM 1053 C C . HIS A 1 141 ? -12.534 1.912 -54.426 1.00 26.37 141 HIS A C 1
ATOM 1054 O O . HIS A 1 141 ? -11.706 1.391 -53.671 1.00 23.73 141 HIS A O 1
ATOM 1061 N N . THR A 1 142 ? -13.773 1.435 -54.569 1.00 25.32 142 THR A N 1
ATOM 1062 C CA . THR A 1 142 ? -14.221 0.260 -53.828 1.00 25.45 142 THR A CA 1
ATOM 1063 C C . THR A 1 142 ? -13.424 -0.994 -54.201 1.00 24.69 142 THR A C 1
ATOM 1064 O O . THR A 1 142 ? -13.139 -1.827 -53.337 1.00 24.78 142 THR A O 1
ATOM 1068 N N . SER A 1 143 ? -13.039 -1.148 -55.473 1.00 24.67 143 SER A N 1
ATOM 1069 C CA . SER A 1 143 ? -12.292 -2.342 -55.865 1.00 26.38 143 SER A CA 1
ATOM 1070 C C . SER A 1 143 ? -10.917 -2.364 -55.206 1.00 27.45 143 SER A C 1
ATOM 1071 O O . SER A 1 143 ? -10.521 -3.370 -54.606 1.00 24.72 143 SER A O 1
ATOM 1074 N N . ALA A 1 144 ? -10.193 -1.242 -55.270 1.00 24.80 144 ALA A N 1
ATOM 1075 C CA . ALA A 1 144 ? -8.830 -1.201 -54.743 1.00 25.25 144 ALA A CA 1
ATOM 1076 C C . ALA A 1 144 ? -8.801 -1.435 -53.234 1.00 23.39 144 ALA A C 1
ATOM 1077 O O . ALA A 1 144 ? -7.955 -2.186 -52.730 1.00 24.06 144 ALA A O 1
ATOM 1079 N N . VAL A 1 145 ? -9.713 -0.798 -52.496 1.00 22.81 145 VAL A N 1
ATOM 1080 C CA . VAL A 1 145 ? -9.732 -0.939 -51.041 1.00 24.09 145 VAL A CA 1
ATOM 1081 C C . VAL A 1 145 ? -10.111 -2.364 -50.641 1.00 24.78 145 VAL A C 1
ATOM 1082 O O . VAL A 1 145 ? -9.497 -2.970 -49.746 1.00 23.60 145 VAL A O 1
ATOM 1086 N N . ASN A 1 146 ? -11.129 -2.919 -51.289 1.00 24.95 146 ASN A N 1
ATOM 1087 C CA . ASN A 1 146 ? -11.508 -4.297 -50.994 1.00 26.18 146 ASN A CA 1
ATOM 1088 C C . ASN A 1 146 ? -10.359 -5.258 -51.270 1.00 25.79 146 ASN A C 1
ATOM 1089 O O . ASN A 1 146 ? -10.191 -6.247 -50.548 1.00 26.13 146 ASN A O 1
ATOM 1094 N N . MET A 1 147 ? -9.518 -4.956 -52.266 1.00 22.82 147 MET A N 1
ATOM 1095 C CA . MET A 1 147 ? -8.408 -5.850 -52.570 1.00 24.01 147 MET A CA 1
ATOM 1096 C C . MET A 1 147 ? -7.299 -5.754 -51.525 1.00 24.40 147 MET A C 1
ATOM 1097 O O . MET A 1 147 ? -6.735 -6.778 -51.121 1.00 27.09 147 MET A O 1
ATOM 1102 N N . THR A 1 148 ? -6.975 -4.548 -51.051 1.00 22.71 148 THR A N 1
ATOM 1103 C CA . THR A 1 148 ? -5.931 -4.467 -50.034 1.00 20.94 148 THR A CA 1
ATOM 1104 C C . THR A 1 148 ? -6.369 -5.159 -48.754 1.00 25.77 148 THR A C 1
ATOM 1105 O O . THR A 1 148 ? -5.551 -5.789 -48.072 1.00 26.28 148 THR A O 1
ATOM 1109 N N . VAL A 1 149 ? -7.650 -5.048 -48.407 1.00 24.07 149 VAL A N 1
ATOM 1110 C CA . VAL A 1 149 ? -8.134 -5.682 -47.188 1.00 25.52 149 VAL A CA 1
ATOM 1111 C C . VAL A 1 149 ? -8.175 -7.198 -47.365 1.00 27.70 149 VAL A C 1
ATOM 1112 O O . VAL A 1 149 ? -7.671 -7.946 -46.522 1.00 27.68 149 VAL A O 1
ATOM 1116 N N . TYR A 1 150 ? -8.726 -7.668 -48.490 1.00 25.45 150 TYR A N 1
ATOM 1117 C CA . TYR A 1 150 ? -8.872 -9.110 -48.706 1.00 28.16 150 TYR A CA 1
ATOM 1118 C C . TYR A 1 150 ? -7.520 -9.815 -48.800 1.00 27.82 150 TYR A C 1
ATOM 1119 O O . TYR A 1 150 ? -7.335 -10.896 -48.228 1.00 26.67 150 TYR A O 1
ATOM 1128 N N . PHE A 1 151 ? -6.571 -9.238 -49.538 1.00 26.57 151 PHE A N 1
ATOM 1129 C CA . PHE A 1 151 ? -5.283 -9.884 -49.755 1.00 25.07 151 PHE A CA 1
ATOM 1130 C C . PHE A 1 151 ? -4.226 -9.470 -48.738 1.00 26.72 151 PHE A C 1
ATOM 1131 O O . PHE A 1 151 ? -3.126 -10.037 -48.749 1.00 26.42 151 PHE A O 1
ATOM 1139 N N . GLY A 1 152 ? -4.520 -8.498 -47.877 1.00 24.46 152 GLY A N 1
ATOM 1140 C CA . GLY A 1 152 ? -3.557 -8.065 -46.878 1.00 26.71 152 GLY A CA 1
ATOM 1141 C C . GLY A 1 152 ? -2.415 -7.246 -47.435 1.00 25.68 152 GLY A C 1
ATOM 1142 O O . GLY A 1 152 ? -1.290 -7.342 -46.929 1.00 26.05 152 GLY A O 1
ATOM 1143 N N . LEU A 1 153 ? -2.672 -6.446 -48.472 1.00 25.09 153 LEU A N 1
ATOM 1144 C CA . LEU A 1 153 ? -1.619 -5.664 -49.111 1.00 23.56 153 LEU A CA 1
ATOM 1145 C C . LEU A 1 153 ? -1.224 -4.487 -48.239 1.00 25.61 153 LEU A C 1
ATOM 1146 O O . LEU A 1 153 ? -2.080 -3.783 -47.697 1.00 28.03 153 LEU A O 1
ATOM 1151 N N . LYS A 1 154 ? 0.077 -4.254 -48.109 1.00 24.36 154 LYS A N 1
ATOM 1152 C CA . LYS A 1 154 ? 0.555 -3.184 -47.247 1.00 26.08 154 LYS A CA 1
ATOM 1153 C C . LYS A 1 154 ? 1.384 -2.163 -48.011 1.00 25.69 154 LYS A C 1
ATOM 1154 O O . LYS A 1 154 ? 1.990 -1.283 -47.386 1.00 26.23 154 LYS A O 1
ATOM 1160 N N . GLY A 1 155 ? 1.426 -2.266 -49.340 1.00 23.16 155 GLY A N 1
ATOM 1161 C CA . GLY A 1 155 ? 2.174 -1.343 -50.168 1.00 24.99 155 GLY A CA 1
ATOM 1162 C C . GLY A 1 155 ? 1.304 -0.194 -50.619 1.00 22.64 155 GLY A C 1
ATOM 1163 O O . GLY A 1 155 ? 0.488 0.316 -49.845 1.00 23.53 155 GLY A O 1
ATOM 1164 N N . LEU A 1 156 ? 1.451 0.201 -51.876 1.00 23.84 156 LEU A N 1
ATOM 1165 C CA . LEU A 1 156 ? 0.734 1.354 -52.409 1.00 22.62 156 LEU A CA 1
ATOM 1166 C C . LEU A 1 156 ? -0.701 0.995 -52.759 1.00 23.16 156 LEU A C 1
ATOM 1167 O O . LEU A 1 156 ? -0.958 -0.043 -53.378 1.00 24.89 156 LEU A O 1
ATOM 1172 N N . THR A 1 157 ? -1.637 1.864 -52.391 1.00 19.58 157 THR A N 1
ATOM 1173 C CA . THR A 1 157 ? -2.976 1.843 -52.978 1.00 17.85 157 THR A CA 1
ATOM 1174 C C . THR A 1 157 ? -3.059 3.000 -53.971 1.00 20.73 157 THR A C 1
ATOM 1175 O O . THR A 1 157 ? -2.952 4.158 -53.565 1.00 21.54 157 THR A O 1
ATOM 1179 N N . LEU A 1 158 ? -3.225 2.692 -55.260 1.00 18.83 158 LEU A N 1
ATOM 1180 C CA . LEU A 1 158 ? -3.300 3.709 -56.313 1.00 21.81 158 LEU A CA 1
ATOM 1181 C C . LEU A 1 158 ? -4.679 3.684 -56.941 1.00 23.03 158 LEU A C 1
ATOM 1182 O O . LEU A 1 158 ? -4.944 2.863 -57.841 1.00 21.73 158 LEU A O 1
ATOM 1187 N N . PRO A 1 159 ? -5.594 4.553 -56.505 1.00 24.07 159 PRO A N 1
ATOM 1188 C CA . PRO A 1 159 ? -6.939 4.584 -57.098 1.00 24.55 159 PRO A CA 1
ATOM 1189 C C . PRO A 1 159 ? -6.872 5.292 -58.443 1.00 25.87 159 PRO A C 1
ATOM 1190 O O . PRO A 1 159 ? -6.451 6.446 -58.532 1.00 33.64 159 PRO A O 1
ATOM 1194 N N . THR A 1 160 ? -7.242 4.591 -59.498 1.00 25.03 160 THR A N 1
ATOM 1195 C CA . THR A 1 160 ? -7.153 5.142 -60.842 1.00 23.93 160 THR A CA 1
ATOM 1196 C C . THR A 1 160 ? -8.523 5.193 -61.496 1.00 27.68 160 THR A C 1
ATOM 1197 O O . THR A 1 160 ? -8.673 4.961 -62.699 1.00 29.06 160 THR A O 1
ATOM 1201 N N . SER A 1 161 ? -9.540 5.524 -60.712 1.00 24.53 161 SER A N 1
ATOM 1202 C CA . SER A 1 161 ? -10.886 5.660 -61.252 1.00 25.71 161 SER A CA 1
ATOM 1203 C C . SER A 1 161 ? -10.952 6.899 -62.136 1.00 26.27 161 SER A C 1
ATOM 1204 O O . SER A 1 161 ? -10.925 8.027 -61.6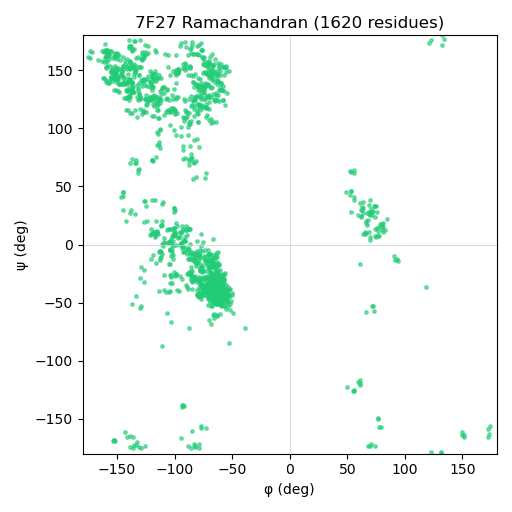41 1.00 26.41 161 SER A O 1
ATOM 1207 N N . SER A 1 162 ? -11.025 6.689 -63.449 1.00 25.12 162 SER A N 1
ATOM 1208 C CA . SER A 1 162 ? -10.971 7.759 -64.439 1.00 23.56 162 SER A CA 1
ATOM 1209 C C . SER A 1 162 ? -11.875 7.416 -65.617 1.00 23.34 162 SER A C 1
ATOM 1210 O O . SER A 1 162 ? -11.512 7.612 -66.783 1.00 25.40 162 SER A O 1
ATOM 1213 N N . ALA A 1 163 ? -13.059 6.882 -65.315 1.00 24.43 163 ALA A N 1
ATOM 1214 C CA . ALA A 1 163 ? -14.052 6.439 -66.313 1.00 28.60 163 ALA A CA 1
ATOM 1215 C C . ALA A 1 163 ? -13.385 5.424 -67.246 1.00 25.84 163 ALA A C 1
ATOM 1216 O O . ALA A 1 163 ? -12.828 4.425 -66.757 1.00 25.81 163 ALA A O 1
ATOM 1218 N N . CYS A 1 164 ? -13.408 5.629 -68.569 1.00 24.89 164 CYS A N 1
ATOM 1219 C CA . CYS A 1 164 ? -12.981 4.623 -69.543 1.00 27.55 164 CYS A CA 1
ATOM 1220 C C . CYS A 1 164 ? -11.486 4.334 -69.500 1.00 23.31 164 CYS A C 1
ATOM 1221 O O . CYS A 1 164 ? -11.054 3.362 -70.123 1.00 24.16 164 CYS A O 1
ATOM 1224 N N . THR A 1 165 ? -10.679 5.144 -68.818 1.00 20.61 165 THR A N 1
ATOM 1225 C CA . THR A 1 165 ? -9.255 4.848 -68.734 1.00 20.92 165 THR A CA 1
ATOM 1226 C C . THR A 1 165 ? -8.860 4.198 -67.413 1.00 20.74 165 THR A C 1
ATOM 1227 O O . THR A 1 165 ? -7.667 4.055 -67.148 1.00 21.38 165 THR A O 1
ATOM 1231 N N . SER A 1 166 ? -9.827 3.779 -66.590 1.00 20.14 166 SER A N 1
ATOM 1232 C CA . SER A 1 166 ? -9.501 3.325 -65.239 1.00 21.19 166 SER A CA 1
ATOM 1233 C C . SER A 1 166 ? -8.507 2.169 -65.260 1.00 21.43 166 SER A C 1
ATOM 1234 O O . SER A 1 166 ? -7.518 2.164 -64.513 1.00 19.33 166 SER A O 1
ATOM 1237 N N . GLY A 1 167 ? -8.763 1.176 -66.107 1.00 18.78 167 GLY A N 1
ATOM 1238 C CA . GLY A 1 167 ? -7.943 -0.028 -66.108 1.00 19.50 167 GLY A CA 1
ATOM 1239 C C . GLY A 1 167 ? -6.600 0.168 -66.782 1.00 22.89 167 GLY A C 1
ATOM 1240 O O . GLY A 1 167 ? -5.598 -0.419 -66.353 1.00 21.01 167 GLY A O 1
ATOM 1241 N N . SER A 1 168 ? -6.545 1.010 -67.818 1.00 21.43 168 SER A N 1
ATOM 1242 C CA . SER A 1 168 ? -5.270 1.263 -68.480 1.00 19.06 168 SER A CA 1
ATOM 1243 C C . SER A 1 168 ? -4.396 2.179 -67.637 1.00 20.45 168 SER A C 1
ATOM 1244 O O . SER A 1 168 ? -3.178 1.955 -67.526 1.00 17.88 168 SER A O 1
ATOM 1247 N N . MET A 1 169 ? -5.002 3.221 -67.039 1.00 20.34 169 MET A N 1
ATOM 1248 C CA . MET A 1 169 ? -4.279 4.053 -66.087 1.00 18.65 169 MET A CA 1
ATOM 1249 C C . MET A 1 169 ? -3.783 3.228 -64.907 1.00 20.02 169 MET A C 1
ATOM 1250 O O . MET A 1 169 ? -2.677 3.469 -64.413 1.00 19.67 169 MET A O 1
ATOM 1255 N N . ALA A 1 170 ? -4.537 2.197 -64.483 1.00 18.50 170 ALA A N 1
ATOM 1256 C CA . ALA A 1 170 ? -4.033 1.354 -63.400 1.00 19.16 170 ALA A CA 1
ATOM 1257 C C . ALA A 1 170 ? -2.771 0.602 -63.824 1.00 18.94 170 ALA A C 1
ATOM 1258 O O . ALA A 1 170 ? -1.776 0.576 -63.083 1.00 18.44 170 ALA A O 1
ATOM 1260 N N . ILE A 1 171 ? -2.779 0.018 -65.025 1.00 19.18 171 ILE A N 1
ATOM 1261 C CA . ILE A 1 171 ? -1.608 -0.698 -65.519 1.00 19.13 171 ILE A CA 1
ATOM 1262 C C . ILE A 1 171 ? -0.418 0.249 -65.638 1.00 19.94 171 ILE A C 1
ATOM 1263 O O . ILE A 1 171 ? 0.697 -0.078 -65.213 1.00 18.00 171 ILE A O 1
ATOM 1268 N N . GLY A 1 172 ? -0.638 1.447 -66.189 1.00 19.16 172 GLY A N 1
ATOM 1269 C CA . GLY A 1 172 ? 0.465 2.374 -66.351 1.00 17.87 172 GLY A CA 1
ATOM 1270 C C . GLY A 1 172 ? 1.046 2.827 -65.025 1.00 18.68 172 GLY A C 1
ATOM 1271 O O . GLY A 1 172 ? 2.264 2.910 -64.869 1.00 19.14 172 GLY A O 1
ATOM 1272 N N . GLN A 1 173 ? 0.183 3.155 -64.056 1.00 17.16 173 GLN A N 1
ATOM 1273 C CA . GLN A 1 173 ? 0.689 3.655 -62.779 1.00 18.42 173 GLN A CA 1
ATOM 1274 C C . GLN A 1 173 ? 1.348 2.544 -61.979 1.00 18.71 173 GLN A C 1
ATOM 1275 O O . GLN A 1 173 ? 2.326 2.785 -61.258 1.00 16.87 173 GLN A O 1
ATOM 1281 N N . ALA A 1 174 ? 0.802 1.330 -62.063 1.00 19.46 174 ALA A N 1
ATOM 1282 C CA . ALA A 1 174 ? 1.449 0.178 -61.439 1.00 19.26 174 ALA A CA 1
ATOM 1283 C C . ALA A 1 174 ? 2.816 -0.087 -62.053 1.00 18.59 174 ALA A C 1
ATOM 1284 O O . ALA A 1 174 ? 3.793 -0.353 -61.338 1.00 19.98 174 ALA A O 1
ATOM 1286 N N . TYR A 1 175 ? 2.897 -0.007 -63.379 1.00 20.14 175 TYR A N 1
ATOM 1287 C CA . TYR A 1 175 ? 4.165 -0.142 -64.078 1.00 21.55 175 TYR A CA 1
ATOM 1288 C C . TYR A 1 175 ? 5.174 0.906 -63.614 1.00 18.66 175 TYR A C 1
ATOM 1289 O O . TYR A 1 175 ? 6.341 0.582 -63.371 1.00 19.81 175 TYR A O 1
ATOM 1298 N N . GLU A 1 176 ? 4.754 2.166 -63.473 1.00 20.49 176 GLU A N 1
ATOM 1299 C CA . GLU A 1 176 ? 5.709 3.179 -63.031 1.00 20.56 176 GLU A CA 1
ATOM 1300 C C . GLU A 1 176 ? 6.153 2.929 -61.586 1.00 19.35 176 GLU A C 1
ATOM 1301 O O . GLU A 1 176 ? 7.335 3.085 -61.263 1.00 22.87 176 GLU A O 1
ATOM 1307 N N . ALA A 1 177 ? 5.232 2.521 -60.707 1.00 18.26 177 ALA A N 1
ATOM 1308 C CA . ALA A 1 177 ? 5.608 2.210 -59.328 1.00 21.23 177 ALA A CA 1
ATOM 1309 C C . ALA A 1 177 ? 6.704 1.148 -59.257 1.00 20.66 177 ALA A C 1
ATOM 1310 O O . ALA A 1 177 ? 7.599 1.233 -58.409 1.00 22.04 177 ALA A O 1
ATOM 1312 N N . ILE A 1 178 ? 6.666 0.146 -60.134 1.00 19.68 178 ILE A N 1
ATOM 1313 C CA . ILE A 1 178 ? 7.733 -0.853 -60.129 1.00 20.27 178 ILE A CA 1
ATOM 1314 C C . ILE A 1 178 ? 8.977 -0.328 -60.841 1.00 23.43 178 ILE A C 1
ATOM 1315 O O . ILE A 1 178 ? 10.105 -0.502 -60.353 1.00 20.34 178 ILE A O 1
ATOM 1320 N N . LYS A 1 179 ? 8.794 0.316 -61.995 1.00 19.99 179 LYS A N 1
ATOM 1321 C CA . LYS A 1 179 ? 9.927 0.865 -62.737 1.00 21.76 179 LYS A CA 1
ATOM 1322 C C . LYS A 1 179 ? 10.788 1.788 -61.869 1.00 24.57 179 LYS A C 1
ATOM 1323 O O . LYS A 1 179 ? 12.026 1.773 -61.957 1.00 22.24 179 LYS A O 1
ATOM 1329 N N . TYR A 1 180 ? 10.156 2.588 -61.017 1.00 23.30 180 TYR A N 1
ATOM 1330 C CA . TYR A 1 180 ? 10.885 3.543 -60.188 1.00 25.07 180 TYR A CA 1
ATOM 1331 C C . TYR A 1 180 ? 11.242 2.979 -58.822 1.00 24.75 180 TYR A C 1
ATOM 1332 O O . TYR A 1 180 ? 11.645 3.733 -57.937 1.00 24.69 180 TYR A O 1
ATOM 1341 N N . GLY A 1 181 ? 11.124 1.668 -58.631 1.00 22.52 181 GLY A N 1
ATOM 1342 C CA . GLY A 1 181 ? 11.602 1.043 -57.413 1.00 24.50 181 GLY A CA 1
ATOM 1343 C C . GLY A 1 181 ? 10.753 1.228 -56.173 1.00 25.68 181 GLY A C 1
ATOM 1344 O O . GLY A 1 181 ? 11.243 0.956 -55.073 1.00 28.20 181 GLY A O 1
ATOM 1345 N N . LYS A 1 182 ? 9.502 1.681 -56.298 1.00 23.76 182 LYS A N 1
ATOM 1346 C CA . LYS A 1 182 ? 8.665 1.835 -55.115 1.00 23.54 182 LYS A CA 1
ATOM 1347 C C . LYS A 1 182 ? 8.033 0.515 -54.667 1.00 23.23 182 LYS A C 1
ATOM 1348 O O . LYS A 1 182 ? 7.760 0.343 -53.472 1.00 26.22 182 LYS A O 1
ATOM 1354 N N . GLN A 1 183 ? 7.782 -0.405 -55.595 1.00 24.10 183 GLN A N 1
ATOM 1355 C CA . GLN A 1 183 ? 7.110 -1.671 -55.320 1.00 23.15 183 GLN A CA 1
ATOM 1356 C C . GLN A 1 183 ? 7.738 -2.761 -56.177 1.00 22.95 183 GLN A C 1
ATOM 1357 O O . GLN A 1 183 ? 8.294 -2.489 -57.243 1.00 22.53 183 GLN A O 1
ATOM 1363 N N . GLN A 1 184 ? 7.621 -4.014 -55.724 1.00 21.91 184 GLN A N 1
ATOM 1364 C CA . GLN A 1 184 ? 8.104 -5.133 -56.529 1.00 24.34 184 GLN A CA 1
ATOM 1365 C C . GLN A 1 184 ? 6.994 -5.903 -57.229 1.00 21.61 184 GLN A C 1
ATOM 1366 O O . GLN A 1 184 ? 7.243 -6.532 -58.263 1.00 21.74 184 GLN A O 1
ATOM 1372 N N . VAL A 1 185 ? 5.784 -5.881 -56.689 1.00 21.24 185 VAL A N 1
ATOM 1373 C CA . VAL A 1 185 ? 4.639 -6.531 -57.307 1.00 21.70 185 VAL A CA 1
ATOM 1374 C C . VAL A 1 185 ? 3.465 -5.573 -57.233 1.00 19.77 185 VAL A C 1
ATOM 1375 O O . VAL A 1 185 ? 3.300 -4.860 -56.240 1.00 20.44 185 VAL A O 1
ATOM 1379 N N . MET A 1 186 ? 2.629 -5.579 -58.269 1.00 20.91 186 MET A N 1
ATOM 1380 C CA . MET A 1 186 ? 1.406 -4.797 -58.253 1.00 21.65 186 MET A CA 1
ATOM 1381 C C . MET A 1 186 ? 0.283 -5.584 -58.913 1.00 18.89 186 MET A C 1
ATOM 1382 O O . MET A 1 186 ? 0.458 -6.152 -59.997 1.00 21.40 186 MET A O 1
ATOM 1387 N N . ILE A 1 187 ? -0.863 -5.614 -58.259 1.00 17.72 187 ILE A N 1
ATOM 1388 C CA . ILE A 1 187 ? -2.116 -5.984 -58.905 1.00 18.98 187 ILE A CA 1
ATOM 1389 C C . ILE A 1 187 ? -2.656 -4.769 -59.638 1.00 22.06 187 ILE A C 1
ATOM 1390 O O . ILE A 1 187 ? -2.851 -3.725 -59.014 1.00 20.89 187 ILE A O 1
ATOM 1395 N N . ALA A 1 188 ? -2.974 -4.911 -60.931 1.00 18.94 188 ALA A N 1
ATOM 1396 C CA . ALA A 1 188 ? -3.398 -3.763 -61.736 1.00 22.70 188 ALA A CA 1
ATOM 1397 C C . ALA A 1 188 ? -4.569 -4.107 -62.648 1.00 19.75 188 ALA A C 1
ATOM 1398 O O . ALA A 1 188 ? -4.506 -5.087 -63.399 1.00 22.78 188 ALA A O 1
ATOM 1400 N N . GLY A 1 189 ? -5.616 -3.286 -62.627 1.00 20.68 189 GLY A N 1
ATOM 1401 C CA . GLY A 1 189 ? -6.669 -3.462 -63.612 1.00 19.37 189 GLY A CA 1
ATOM 1402 C C . GLY A 1 189 ? -7.862 -2.557 -63.374 1.00 21.45 189 GLY A C 1
ATOM 1403 O O . GLY A 1 189 ? -7.745 -1.469 -62.791 1.00 20.99 189 GLY A O 1
ATOM 1404 N N . GLY A 1 190 ? -9.005 -3.002 -63.896 1.00 20.37 190 GLY A N 1
ATOM 1405 C CA . GLY A 1 190 ? -10.209 -2.195 -63.836 1.00 22.16 190 GLY A CA 1
ATOM 1406 C C . GLY A 1 190 ? -11.442 -3.064 -63.922 1.00 21.94 190 GLY A C 1
ATOM 1407 O O . GLY A 1 190 ? -11.381 -4.239 -64.295 1.00 21.15 190 GLY A O 1
ATOM 1408 N N . ALA A 1 191 ? -12.579 -2.463 -63.595 1.00 19.78 191 ALA A N 1
ATOM 1409 C CA . ALA A 1 191 ? -13.815 -3.230 -63.576 1.00 23.97 191 ALA A CA 1
ATOM 1410 C C . ALA A 1 191 ? -14.991 -2.281 -63.686 1.00 25.30 191 ALA A C 1
ATOM 1411 O O . ALA A 1 191 ? -14.867 -1.080 -63.435 1.00 24.35 191 ALA A O 1
ATOM 1413 N N . GLU A 1 192 ? -16.137 -2.838 -64.075 1.00 23.61 192 GLU A N 1
ATOM 1414 C CA . GLU A 1 192 ? -17.391 -2.095 -64.101 1.00 25.57 192 GLU A CA 1
ATOM 1415 C C . GLU A 1 192 ? -18.549 -3.072 -63.966 1.00 25.46 192 GLU A C 1
ATOM 1416 O O . GLU A 1 192 ? -18.516 -4.158 -64.542 1.00 25.62 192 GLU A O 1
ATOM 1422 N N . GLU A 1 193 ? -19.568 -2.685 -63.210 1.00 27.13 193 GLU A N 1
ATOM 1423 C CA . GLU A 1 193 ? -20.814 -3.435 -63.199 1.00 27.39 193 GLU A CA 1
ATOM 1424 C C . GLU A 1 193 ? -21.813 -2.745 -64.124 1.00 29.90 193 GLU A C 1
ATOM 1425 O O . GLU A 1 193 ? -21.760 -1.528 -64.332 1.00 27.10 193 GLU A O 1
ATOM 1431 N N . LEU A 1 194 ? -22.706 -3.540 -64.705 1.00 26.70 194 LEU A N 1
ATOM 1432 C CA . LEU A 1 194 ? -23.681 -3.007 -65.642 1.00 29.25 194 LEU A CA 1
ATOM 1433 C C . LEU A 1 194 ? -24.855 -2.373 -64.904 1.00 30.86 194 LEU A C 1
ATOM 1434 O O . LEU A 1 194 ? -25.356 -2.922 -63.916 1.00 29.61 194 LEU A O 1
ATOM 1439 N N . SER A 1 195 ? -25.307 -1.223 -65.398 1.00 29.51 195 SER A N 1
ATOM 1440 C CA . SER A 1 195 ? -26.523 -0.614 -64.879 1.00 32.53 195 SER A CA 1
ATOM 1441 C C . SER A 1 195 ? -27.198 0.182 -65.987 1.00 31.05 195 SER A C 1
ATOM 1442 O O . SER A 1 195 ? -26.536 0.697 -66.890 1.00 31.01 195 SER A O 1
ATOM 1445 N N . ALA A 1 196 ? -28.532 0.256 -65.923 1.00 33.15 196 ALA A N 1
ATOM 1446 C CA . ALA A 1 196 ? -29.270 1.060 -66.901 1.00 35.55 196 ALA A CA 1
ATOM 1447 C C . ALA A 1 196 ? -28.898 2.529 -66.793 1.00 32.62 196 ALA A C 1
ATOM 1448 O O . ALA A 1 196 ? -28.825 3.234 -67.806 1.00 33.27 196 ALA A O 1
ATOM 1450 N N . ALA A 1 197 ? -28.652 3.005 -65.572 1.00 33.06 197 ALA A N 1
ATOM 1451 C CA . ALA A 1 197 ? -28.231 4.389 -65.386 1.00 37.19 197 ALA A CA 1
ATOM 1452 C C . ALA A 1 197 ? -26.918 4.664 -66.107 1.00 33.76 197 ALA A C 1
ATOM 1453 O O . ALA A 1 197 ? -26.714 5.757 -66.648 1.00 32.01 197 ALA A O 1
ATOM 1455 N N . GLY A 1 198 ? -26.022 3.670 -66.145 1.00 35.78 198 GLY A N 1
ATOM 1456 C CA . GLY A 1 198 ? -24.784 3.827 -66.897 1.00 32.78 198 GLY A CA 1
ATOM 1457 C C . GLY A 1 198 ? -25.022 3.977 -68.389 1.00 31.83 198 GLY A C 1
ATOM 1458 O O . GLY A 1 198 ? -24.353 4.763 -69.063 1.00 32.18 198 GLY A O 1
ATOM 1459 N N . ALA A 1 199 ? -25.961 3.205 -68.932 1.00 32.61 199 ALA A N 1
ATOM 1460 C CA . ALA A 1 199 ? -26.315 3.376 -70.335 1.00 32.64 199 ALA A CA 1
ATOM 1461 C C . ALA A 1 199 ? -26.961 4.734 -70.569 1.00 31.07 199 ALA A C 1
ATOM 1462 O O . ALA A 1 199 ? -26.691 5.390 -71.580 1.00 30.69 199 ALA A O 1
ATOM 1464 N N . ALA A 1 200 ? -27.808 5.174 -69.636 1.00 29.73 200 ALA A N 1
ATOM 1465 C CA . ALA A 1 200 ? -28.489 6.456 -69.790 1.00 34.80 200 ALA A CA 1
ATOM 1466 C C . ALA A 1 200 ? -27.513 7.622 -69.858 1.00 34.08 200 ALA A C 1
ATOM 1467 O O . ALA A 1 200 ? -27.791 8.624 -70.529 1.00 34.37 200 ALA A O 1
ATOM 1469 N N . VAL A 1 201 ? -26.372 7.517 -69.179 1.00 32.91 201 VAL A N 1
ATOM 1470 C CA . VAL A 1 201 ? -25.387 8.595 -69.224 1.00 36.43 201 VAL A CA 1
ATOM 1471 C C . VAL A 1 201 ? -24.916 8.832 -70.656 1.00 34.39 201 VAL A C 1
ATOM 1472 O O . VAL A 1 201 ? -24.702 9.978 -71.075 1.00 37.53 201 VAL A O 1
ATOM 1476 N N . PHE A 1 202 ? -24.760 7.760 -71.434 1.00 33.08 202 PHE A N 1
ATOM 1477 C CA . PHE A 1 202 ? -24.372 7.874 -72.836 1.00 31.74 202 PHE A CA 1
ATOM 1478 C C . PHE A 1 202 ? -25.565 8.104 -73.753 1.00 33.30 202 PHE A C 1
ATOM 1479 O O . PHE A 1 202 ? -25.432 8.782 -74.779 1.00 32.66 202 PHE A O 1
ATOM 1487 N N . ASP A 1 203 ? -26.727 7.556 -73.394 1.00 32.37 203 ASP A N 1
ATOM 1488 C CA . ASP A 1 203 ? -27.933 7.760 -74.187 1.00 30.98 203 ASP A CA 1
ATOM 1489 C C . ASP A 1 203 ? -28.275 9.243 -74.302 1.00 34.38 203 ASP A C 1
ATOM 1490 O O . ASP A 1 203 ? -28.596 9.732 -75.394 1.00 32.35 203 ASP A O 1
ATOM 1495 N N . VAL A 1 204 ? -28.184 9.983 -73.191 1.00 34.89 204 VAL A N 1
ATOM 1496 C CA . VAL A 1 204 ? -28.547 11.396 -73.204 1.00 36.03 204 VAL A CA 1
ATOM 1497 C C . VAL A 1 204 ? -27.533 12.226 -73.971 1.00 37.29 204 VAL A C 1
ATOM 1498 O O . VAL A 1 204 ? -27.807 13.385 -74.295 1.00 34.51 204 VAL A O 1
ATOM 1502 N N . LEU A 1 205 ? -26.366 11.664 -74.274 1.00 35.13 205 LEU A N 1
ATOM 1503 C CA . LEU A 1 205 ? -25.394 12.313 -75.143 1.00 35.13 205 LEU A CA 1
ATOM 1504 C C . LEU A 1 205 ? -25.573 11.934 -76.609 1.00 34.55 205 LEU A C 1
ATOM 1505 O O . LEU A 1 205 ? -24.785 12.379 -77.452 1.00 34.68 205 LEU A O 1
ATOM 1510 N N . PHE A 1 206 ? -26.598 11.142 -76.926 1.00 34.09 206 PHE A N 1
ATOM 1511 C CA . PHE A 1 206 ? -26.826 10.611 -78.271 1.00 36.64 206 PHE A CA 1
ATOM 1512 C C . PHE A 1 206 ? -25.581 9.892 -78.784 1.00 37.76 206 PHE A C 1
ATOM 1513 O O . PHE A 1 206 ? -25.144 10.066 -79.921 1.00 34.01 206 PHE A O 1
ATOM 1521 N N . ALA A 1 207 ? -25.017 9.057 -77.912 1.00 37.07 207 ALA A N 1
ATOM 1522 C CA . ALA A 1 207 ? -23.814 8.300 -78.210 1.00 34.83 207 ALA A CA 1
ATOM 1523 C C . ALA A 1 207 ? -24.072 6.808 -78.306 1.00 33.08 207 ALA A C 1
ATOM 1524 O O . ALA A 1 207 ? -23.154 6.064 -78.658 1.00 32.86 207 ALA A O 1
ATOM 1526 N N . THR A 1 208 ? -25.288 6.349 -78.009 1.00 34.34 208 THR A N 1
ATOM 1527 C CA . THR A 1 208 ? -25.604 4.925 -77.942 1.00 35.22 208 THR A CA 1
ATOM 1528 C C . THR A 1 208 ? -26.215 4.434 -79.248 1.00 35.24 208 THR A C 1
ATOM 1529 O O . THR A 1 208 ? -26.913 5.173 -79.948 1.00 35.39 208 THR A O 1
ATOM 1533 N N . SER A 1 209 ? -25.976 3.159 -79.549 1.00 35.13 209 SER A N 1
ATOM 1534 C CA . SER A 1 209 ? -26.578 2.535 -80.719 1.00 33.28 209 SER A CA 1
ATOM 1535 C C . SER A 1 209 ? -28.077 2.360 -80.516 1.00 37.64 209 SER A C 1
ATOM 1536 O O . SER A 1 209 ? -28.544 2.062 -79.412 1.00 35.98 209 SER A O 1
ATOM 1539 N N . GLY A 1 210 ? -28.833 2.536 -81.596 1.00 37.50 210 GLY A N 1
ATOM 1540 C CA . GLY A 1 210 ? -30.261 2.304 -81.550 1.00 39.29 210 GLY A CA 1
ATOM 1541 C C . GLY A 1 210 ? -30.693 1.086 -82.341 1.00 39.72 210 GLY A C 1
ATOM 1542 O O . GLY A 1 210 ? -31.880 0.933 -82.643 1.00 40.71 210 GLY A O 1
ATOM 1543 N N . MET A 1 211 ? -29.752 0.201 -82.675 1.00 36.67 211 MET A N 1
ATOM 1544 C CA . MET A 1 211 ? -30.063 -0.999 -83.458 1.00 37.93 211 MET A CA 1
ATOM 1545 C C . MET A 1 211 ? -30.582 -2.129 -82.561 1.00 38.69 211 MET A C 1
ATOM 1546 O O . MET A 1 211 ? -30.076 -3.253 -82.556 1.00 38.13 211 MET A O 1
ATOM 1551 N N . ASN A 1 212 ? -31.648 -1.816 -81.819 1.00 37.68 212 ASN A N 1
ATOM 1552 C CA . ASN A 1 212 ? -32.161 -2.709 -80.782 1.00 39.17 212 ASN A CA 1
ATOM 1553 C C . ASN A 1 212 ? -32.682 -4.026 -81.327 1.00 40.07 212 ASN A C 1
ATOM 1554 O O . ASN A 1 212 ? -32.711 -5.022 -80.591 1.00 38.60 212 ASN A O 1
ATOM 1559 N N . ASP A 1 213 ? -33.106 -4.055 -82.585 1.00 41.02 213 ASP A N 1
ATOM 1560 C CA . ASP A 1 213 ? -33.612 -5.276 -83.187 1.00 42.18 213 ASP A CA 1
ATOM 1561 C C . ASP A 1 213 ? -32.515 -6.110 -83.840 1.00 41.54 213 ASP A C 1
ATOM 1562 O O . ASP A 1 213 ? -32.804 -7.204 -84.335 1.00 43.23 213 ASP A O 1
ATOM 1567 N N . GLN A 1 214 ? -31.269 -5.625 -83.856 1.00 41.03 214 GLN A N 1
ATOM 1568 C CA . GLN A 1 214 ? -30.140 -6.354 -84.444 1.00 39.69 214 GLN A CA 1
ATOM 1569 C C . GLN A 1 214 ? -28.940 -6.381 -83.496 1.00 37.59 214 GLN A C 1
ATOM 1570 O O . GLN A 1 214 ? -27.862 -5.883 -83.836 1.00 35.24 214 GLN A O 1
ATOM 1576 N N . PRO A 1 215 ? -29.080 -6.981 -82.307 1.00 35.02 215 PRO A N 1
ATOM 1577 C CA . PRO A 1 215 ? -27.945 -6.984 -81.363 1.00 35.22 215 PRO A CA 1
ATOM 1578 C C . PRO A 1 215 ? -26.701 -7.658 -81.915 1.00 35.35 215 PRO A C 1
ATOM 1579 O O . PRO A 1 215 ? -25.581 -7.294 -81.531 1.00 33.54 215 PRO A O 1
ATOM 1583 N N . GLU A 1 216 ? -26.857 -8.609 -82.822 1.00 33.94 216 GLU A N 1
ATOM 1584 C CA . GLU A 1 216 ? -25.719 -9.321 -83.385 1.00 36.25 216 GLU A CA 1
ATOM 1585 C C . GLU A 1 216 ? -24.964 -8.514 -84.443 1.00 34.52 216 GLU A C 1
ATOM 1586 O O . GLU A 1 216 ? -23.952 -9.003 -84.963 1.00 32.06 216 GLU A O 1
ATOM 1592 N N . LYS A 1 217 ? -25.416 -7.297 -84.760 1.00 31.33 217 LYS A N 1
ATOM 1593 C CA . LYS A 1 217 ? -24.792 -6.455 -85.778 1.00 32.74 217 LYS A CA 1
ATOM 1594 C C . LYS A 1 217 ? -24.237 -5.156 -85.211 1.00 31.57 217 LYS A C 1
ATOM 1595 O O . LYS A 1 217 ? -23.817 -4.294 -85.988 1.00 31.66 217 LYS A O 1
ATOM 1601 N N . THR A 1 218 ? -24.230 -4.984 -83.886 1.00 29.96 218 THR A N 1
ATOM 1602 C CA . THR A 1 218 ? -23.849 -3.715 -83.268 1.00 29.73 218 THR A CA 1
ATOM 1603 C C . THR A 1 218 ? -23.132 -4.001 -81.954 1.00 29.41 218 THR A C 1
ATOM 1604 O O . THR A 1 218 ? -23.463 -4.993 -81.285 1.00 30.25 218 THR A O 1
ATOM 1608 N N . PRO A 1 219 ? -22.132 -3.187 -81.563 1.00 29.38 219 PRO A N 1
ATOM 1609 C CA . PRO A 1 219 ? -21.593 -1.991 -82.221 1.00 28.43 219 PRO A CA 1
ATOM 1610 C C . PRO A 1 219 ? -20.686 -2.342 -83.407 1.00 28.47 219 PRO A C 1
ATOM 1611 O O . PRO A 1 219 ? -20.412 -3.523 -83.658 1.00 28.48 219 PRO A O 1
ATOM 1615 N N . ARG A 1 220 ? -20.256 -1.320 -84.145 1.00 26.73 220 ARG A N 1
ATOM 1616 C CA . ARG A 1 220 ? -19.565 -1.488 -85.426 1.00 30.59 220 ARG A CA 1
ATOM 1617 C C . ARG A 1 220 ? -18.408 -0.500 -85.505 1.00 26.90 220 ARG A C 1
ATOM 1618 O O . ARG A 1 220 ? -18.452 0.470 -86.271 1.00 27.73 220 ARG A O 1
ATOM 1626 N N . PRO A 1 221 ? -17.356 -0.703 -84.710 1.00 27.06 221 PRO A N 1
ATOM 1627 C CA . PRO A 1 221 ? -16.270 0.288 -84.683 1.00 27.05 221 PRO A CA 1
ATOM 1628 C C . PRO A 1 221 ? -15.653 0.465 -86.061 1.00 27.62 221 PRO A C 1
ATOM 1629 O O . PRO A 1 221 ? -15.387 -0.511 -86.769 1.00 26.05 221 PRO A O 1
ATOM 1633 N N . PHE A 1 222 ? -15.474 1.732 -86.451 1.00 24.14 222 PHE A N 1
ATOM 1634 C CA . PHE A 1 222 ? -14.861 2.165 -87.707 1.00 26.57 222 PHE A CA 1
ATOM 1635 C C . PHE A 1 222 ? -15.718 1.873 -88.939 1.00 27.53 222 PHE A C 1
ATOM 1636 O O . PHE A 1 222 ? -15.274 2.134 -90.060 1.00 27.57 222 PHE A O 1
ATOM 1644 N N . ASP A 1 223 ? -16.948 1.389 -88.762 1.00 25.68 223 ASP A N 1
ATOM 1645 C CA . ASP A 1 223 ? -17.799 0.989 -89.875 1.00 27.98 223 ASP A CA 1
ATOM 1646 C C . ASP A 1 223 ? -18.629 2.160 -90.392 1.00 31.36 223 ASP A C 1
ATOM 1647 O O . ASP A 1 223 ? -19.068 3.029 -89.628 1.00 28.39 223 ASP A O 1
ATOM 1652 N N . ALA A 1 224 ? -18.858 2.160 -91.708 1.00 31.59 224 ALA A N 1
ATOM 1653 C CA . ALA A 1 224 ? -19.547 3.281 -92.343 1.00 34.84 224 ALA A CA 1
ATOM 1654 C C . ALA A 1 224 ? -20.974 3.444 -91.841 1.00 34.70 224 ALA A C 1
ATOM 1655 O O . ALA A 1 224 ? -21.550 4.529 -91.985 1.00 34.84 224 ALA A O 1
ATOM 1657 N N . LYS A 1 225 ? -21.554 2.401 -91.244 1.00 32.18 225 LYS A N 1
ATOM 1658 C CA . LYS A 1 225 ? -22.934 2.448 -90.775 1.00 36.53 225 LYS A CA 1
ATOM 1659 C C . LYS A 1 225 ? -23.037 2.313 -89.263 1.00 33.29 225 LYS A C 1
ATOM 1660 O O . LYS A 1 225 ? -24.103 1.955 -88.748 1.00 34.44 225 LYS A O 1
ATOM 1666 N N . ARG A 1 226 ? -21.952 2.577 -88.538 1.00 32.89 226 ARG A N 1
ATOM 1667 C CA . ARG A 1 226 ? -22.037 2.580 -87.087 1.00 30.89 226 ARG A CA 1
ATOM 1668 C C . ARG A 1 226 ? -22.997 3.672 -86.634 1.00 33.92 226 ARG A C 1
ATOM 1669 O O . ARG A 1 226 ? -23.232 4.654 -87.338 1.00 32.80 226 ARG A O 1
ATOM 1677 N N . ASP A 1 227 ? -23.557 3.496 -85.434 1.00 34.54 227 ASP A N 1
ATOM 1678 C CA . ASP A 1 227 ? -24.472 4.506 -84.911 1.00 36.77 227 ASP A CA 1
ATOM 1679 C C . ASP A 1 227 ? -24.363 4.658 -83.393 1.00 36.38 227 ASP A C 1
ATOM 1680 O O . ASP A 1 227 ? -25.349 5.011 -82.734 1.00 34.01 227 ASP A O 1
ATOM 1685 N N . GLY A 1 228 ? -23.193 4.410 -82.825 1.00 32.74 228 GLY A N 1
ATOM 1686 C CA . GLY A 1 228 ? -22.975 4.613 -81.407 1.00 31.94 228 GLY A CA 1
ATOM 1687 C C . GLY A 1 228 ? -22.539 3.341 -80.695 1.00 31.38 228 GLY A C 1
ATOM 1688 O O . GLY A 1 228 ? -22.517 2.247 -81.252 1.00 28.46 228 GLY A O 1
ATOM 1689 N N . LEU A 1 229 ? -22.196 3.525 -79.425 1.00 31.46 229 LEU A N 1
ATOM 1690 C CA . LEU A 1 229 ? -21.619 2.474 -78.609 1.00 30.52 229 LEU A CA 1
ATOM 1691 C C . LEU A 1 229 ? -22.717 1.615 -77.973 1.00 29.28 229 LEU A C 1
ATOM 1692 O O . LEU A 1 229 ? -23.902 1.953 -78.005 1.00 32.30 229 LEU A O 1
ATOM 1697 N N . VAL A 1 230 ? -22.299 0.488 -77.389 1.00 27.31 230 VAL A N 1
ATOM 1698 C CA . VAL A 1 230 ? -23.117 -0.341 -76.507 1.00 27.49 230 VAL A CA 1
ATOM 1699 C C . VAL A 1 230 ? -22.267 -0.634 -75.276 1.00 28.13 230 VAL A C 1
ATOM 1700 O O . VAL A 1 230 ? -21.081 -0.949 -75.411 1.00 28.21 230 VAL A O 1
ATOM 1704 N N . ILE A 1 231 ? -22.843 -0.512 -74.077 1.00 25.31 231 ILE A N 1
ATOM 1705 C CA . ILE A 1 231 ? -22.010 -0.693 -72.890 1.00 28.58 231 ILE A CA 1
ATOM 1706 C C . ILE A 1 231 ? -22.080 -2.143 -72.437 1.00 29.34 231 ILE A C 1
ATOM 1707 O O . ILE A 1 231 ? -23.034 -2.877 -72.722 1.00 28.26 231 ILE A O 1
ATOM 1712 N N . GLY A 1 232 ? -21.030 -2.557 -71.734 1.00 28.28 232 GLY A N 1
ATOM 1713 C CA . GLY A 1 232 ? -20.912 -3.900 -71.207 1.00 27.07 232 GLY A CA 1
ATOM 1714 C C . GLY A 1 232 ? -20.338 -3.812 -69.811 1.00 25.34 232 GLY A C 1
ATOM 1715 O O . GLY A 1 232 ? -20.162 -2.706 -69.282 1.00 26.17 232 GLY A O 1
ATOM 1716 N N . GLU A 1 233 ? -20.049 -4.953 -69.197 1.00 23.18 233 GLU A N 1
ATOM 1717 C CA . GLU A 1 233 ? -19.474 -4.974 -67.858 1.00 26.40 233 GLU A CA 1
ATOM 1718 C C . GLU A 1 233 ? -18.396 -6.045 -67.820 1.00 23.99 233 GLU A C 1
ATOM 1719 O O . GLU A 1 233 ? -18.233 -6.818 -68.768 1.00 22.32 233 GLU A O 1
ATOM 1725 N N . GLY A 1 234 ? -17.639 -6.068 -66.733 1.00 24.60 234 GLY A N 1
ATOM 1726 C CA . GLY A 1 234 ? -16.653 -7.115 -66.522 1.00 27.55 234 GLY A CA 1
ATOM 1727 C C . GLY A 1 234 ? -15.474 -6.595 -65.717 1.00 23.73 234 GLY A C 1
ATOM 1728 O O . GLY A 1 234 ? -15.581 -5.588 -65.020 1.00 23.59 234 GLY A O 1
ATOM 1729 N N . ALA A 1 235 ? -14.363 -7.328 -65.797 1.00 21.44 235 ALA A N 1
ATOM 1730 C CA . ALA A 1 235 ? -13.163 -6.983 -65.040 1.00 21.41 235 ALA A CA 1
ATOM 1731 C C . ALA A 1 235 ? -11.947 -7.560 -65.752 1.00 22.81 235 ALA A C 1
ATOM 1732 O O . ALA A 1 235 ? -12.030 -8.609 -66.401 1.00 22.77 235 ALA A O 1
ATOM 1734 N N . GLY A 1 236 ? -10.824 -6.863 -65.625 1.00 23.09 236 GLY A N 1
ATOM 1735 C CA . GLY A 1 236 ? -9.551 -7.387 -66.095 1.00 20.09 236 GLY A CA 1
ATOM 1736 C C . GLY A 1 236 ? -8.466 -7.060 -65.097 1.00 22.92 236 GLY A C 1
ATOM 1737 O O . GLY A 1 236 ? -8.533 -6.053 -64.386 1.00 20.37 236 GLY A O 1
ATOM 1738 N N . CYS A 1 237 ? -7.442 -7.916 -65.060 1.00 21.15 237 CYS A N 1
ATOM 1739 C CA . CYS A 1 237 ? -6.373 -7.744 -64.084 1.00 22.26 237 CYS A CA 1
ATOM 1740 C C . CYS A 1 237 ? -5.071 -8.331 -64.611 1.00 21.85 237 CYS A C 1
ATOM 1741 O O . CYS A 1 237 ? -5.050 -9.465 -65.100 1.00 24.11 237 CYS A O 1
ATOM 1744 N N . LEU A 1 238 ? -3.988 -7.570 -64.484 1.00 20.72 238 LEU A N 1
ATOM 1745 C CA . LEU A 1 238 ? -2.637 -8.066 -64.707 1.00 20.72 238 LEU A CA 1
ATOM 1746 C C . LEU A 1 238 ? -1.869 -8.052 -63.386 1.00 21.69 238 LEU A C 1
ATOM 1747 O O . LEU A 1 238 ? -2.066 -7.168 -62.540 1.00 22.22 238 LEU A O 1
ATOM 1752 N N . ILE A 1 239 ? -0.990 -9.032 -63.204 1.00 17.53 239 ILE A N 1
ATOM 1753 C CA . ILE A 1 239 ? -0.029 -9.006 -62.107 1.00 17.33 239 ILE A CA 1
ATOM 1754 C C . ILE A 1 239 ? 1.280 -8.515 -62.702 1.00 19.83 239 ILE A C 1
ATOM 1755 O O . ILE A 1 239 ? 1.854 -9.160 -63.584 1.00 18.24 239 ILE A O 1
ATOM 1760 N N . LEU A 1 240 ? 1.735 -7.345 -62.272 1.00 17.37 240 LEU A N 1
ATOM 1761 C CA . LEU A 1 240 ? 3.020 -6.821 -62.709 1.00 18.45 240 LEU A CA 1
ATOM 1762 C C . LEU A 1 240 ? 4.071 -7.096 -61.642 1.00 17.26 240 LEU A C 1
ATOM 1763 O O . LEU A 1 240 ? 3.792 -7.050 -60.442 1.00 20.85 240 LEU A O 1
ATOM 1768 N N . GLU A 1 241 ? 5.301 -7.313 -62.088 1.00 18.00 241 GLU A N 1
ATOM 1769 C CA . GLU A 1 241 ? 6.347 -7.783 -61.199 1.00 18.89 241 GLU A CA 1
ATOM 1770 C C . GLU A 1 241 ? 7.676 -7.246 -61.696 1.00 20.02 241 GLU A C 1
ATOM 1771 O O . GLU A 1 241 ? 7.902 -7.175 -62.904 1.00 20.84 241 GLU A O 1
ATOM 1777 N N . GLU A 1 242 ? 8.555 -6.875 -60.767 1.00 21.08 242 GLU A N 1
ATOM 1778 C CA . GLU A 1 242 ? 9.891 -6.457 -61.164 1.00 21.02 242 GLU A CA 1
ATOM 1779 C C . GLU A 1 242 ? 10.620 -7.622 -61.827 1.00 23.01 242 GLU A C 1
ATOM 1780 O O . GLU A 1 242 ? 10.507 -8.780 -61.401 1.00 23.76 242 GLU A O 1
ATOM 1786 N N . TYR A 1 243 ? 11.382 -7.307 -62.877 1.00 21.92 243 TYR A N 1
ATOM 1787 C CA . TYR A 1 243 ? 11.877 -8.333 -63.797 1.00 23.38 243 TYR A CA 1
ATOM 1788 C C . TYR A 1 243 ? 12.835 -9.314 -63.115 1.00 27.97 243 TYR A C 1
ATOM 1789 O O . TYR A 1 243 ? 12.717 -10.538 -63.292 1.00 25.09 243 TYR A O 1
ATOM 1798 N N . GLU A 1 244 ? 13.806 -8.803 -62.344 1.00 22.57 244 GLU A N 1
ATOM 1799 C CA . GLU A 1 244 ? 14.759 -9.707 -61.689 1.00 28.03 244 GLU A CA 1
ATOM 1800 C C . GLU A 1 244 ? 14.060 -10.602 -60.669 1.00 25.08 244 GLU A C 1
ATOM 1801 O O . GLU A 1 244 ? 14.423 -11.778 -60.507 1.00 27.55 244 GLU A O 1
ATOM 1807 N N . HIS A 1 245 ? 13.079 -10.052 -59.947 1.00 24.58 245 HIS A N 1
ATOM 1808 C CA . HIS A 1 245 ? 12.290 -10.844 -59.011 1.00 27.36 245 HIS A CA 1
ATOM 1809 C C . HIS A 1 245 ? 11.573 -11.984 -59.722 1.00 25.86 245 HIS A C 1
ATOM 1810 O O . HIS A 1 245 ? 11.544 -13.119 -59.220 1.00 24.77 245 HIS A O 1
ATOM 1817 N N . ALA A 1 246 ? 10.969 -11.700 -60.881 1.00 22.37 246 ALA A N 1
ATOM 1818 C CA . ALA A 1 246 ? 10.296 -12.753 -61.646 1.00 26.58 246 ALA A CA 1
ATOM 1819 C C . ALA A 1 246 ? 11.286 -13.795 -62.146 1.00 26.61 246 ALA A C 1
ATOM 1820 O O . ALA A 1 246 ? 11.049 -15.004 -62.029 1.00 23.86 246 ALA A O 1
ATOM 1822 N N . LYS A 1 247 ? 12.393 -13.346 -62.736 1.00 24.30 247 LYS A N 1
ATOM 1823 C CA . LYS A 1 247 ? 13.370 -14.286 -63.273 1.00 29.72 247 LYS A CA 1
ATOM 1824 C C . LYS A 1 247 ? 13.974 -15.144 -62.162 1.00 28.10 247 LYS A C 1
ATOM 1825 O O . LYS A 1 247 ? 14.170 -16.355 -62.338 1.00 28.57 247 LYS A O 1
ATOM 1831 N N . ALA A 1 248 ? 14.223 -14.549 -60.990 1.00 26.17 248 ALA A N 1
ATOM 1832 C CA . ALA A 1 248 ? 14.849 -15.287 -59.895 1.00 27.11 248 ALA A CA 1
ATOM 1833 C C . ALA A 1 248 ? 14.000 -16.466 -59.426 1.00 27.47 248 ALA A C 1
ATOM 1834 O O . ALA A 1 248 ? 14.550 -17.454 -58.924 1.00 29.21 248 ALA A O 1
ATOM 1836 N N . ARG A 1 249 ? 12.674 -16.392 -59.562 1.00 24.90 249 ARG A N 1
ATOM 1837 C CA . ARG A 1 249 ? 11.801 -17.487 -59.154 1.00 25.23 249 ARG A CA 1
ATOM 1838 C C . ARG A 1 249 ? 11.311 -18.337 -60.335 1.00 25.33 249 ARG A C 1
ATOM 1839 O O . ARG A 1 249 ? 10.468 -19.219 -60.144 1.00 24.43 249 ARG A O 1
ATOM 1847 N N . GLY A 1 250 ? 11.833 -18.113 -61.539 1.00 23.61 250 GLY A N 1
ATOM 1848 C CA . GLY A 1 250 ? 11.468 -18.922 -62.690 1.00 21.82 250 GLY A CA 1
ATOM 1849 C C . GLY A 1 250 ? 10.067 -18.710 -63.218 1.00 21.14 250 GLY A C 1
ATOM 1850 O O . GLY A 1 250 ? 9.500 -19.615 -63.842 1.00 22.95 250 GLY A O 1
ATOM 1851 N N . ALA A 1 251 ? 9.492 -17.538 -62.988 1.00 21.96 251 ALA A N 1
ATOM 1852 C CA . ALA A 1 251 ? 8.100 -17.281 -63.337 1.00 22.02 251 ALA A CA 1
ATOM 1853 C C . ALA A 1 251 ? 7.884 -17.238 -64.850 1.00 20.02 251 ALA A C 1
ATOM 1854 O O . ALA A 1 251 ? 8.732 -16.776 -65.624 1.00 22.54 251 ALA A O 1
ATOM 1856 N N . HIS A 1 252 ? 6.722 -17.715 -65.278 1.00 21.51 252 HIS A N 1
ATOM 1857 C CA . HIS A 1 252 ? 6.328 -17.495 -66.660 1.00 22.51 252 HIS A CA 1
ATOM 1858 C C . HIS A 1 252 ? 6.055 -16.008 -66.879 1.00 21.18 252 HIS A C 1
ATOM 1859 O O . HIS A 1 252 ? 5.404 -15.366 -66.053 1.00 20.38 252 HIS A O 1
ATOM 1866 N N . ILE A 1 253 ? 6.557 -15.458 -67.985 1.00 21.01 253 ILE A N 1
ATOM 1867 C CA . ILE A 1 253 ? 6.398 -14.027 -68.297 1.00 21.06 253 ILE A CA 1
ATOM 1868 C C . ILE A 1 253 ? 5.560 -13.892 -69.564 1.00 22.42 253 ILE A C 1
ATOM 1869 O O . ILE A 1 253 ? 5.985 -14.307 -70.650 1.00 23.28 253 ILE A O 1
ATOM 1874 N N . TYR A 1 254 ? 4.379 -13.292 -69.426 1.00 18.91 254 TYR A N 1
ATOM 1875 C CA . TYR A 1 254 ? 3.484 -13.109 -70.559 1.00 19.46 254 TYR A CA 1
ATOM 1876 C C . TYR A 1 254 ? 3.896 -11.934 -71.439 1.00 21.48 254 TYR A C 1
ATOM 1877 O O . TYR A 1 254 ? 3.604 -11.941 -72.642 1.00 21.69 254 TYR A O 1
ATOM 1886 N N . ALA A 1 255 ? 4.553 -10.926 -70.866 1.00 19.14 255 ALA A N 1
ATOM 1887 C CA . ALA A 1 255 ? 4.903 -9.704 -71.587 1.00 21.87 255 ALA A CA 1
ATOM 1888 C C . ALA A 1 255 ? 5.784 -8.849 -70.690 1.00 19.31 255 ALA A C 1
ATOM 1889 O O . ALA A 1 255 ? 5.793 -9.014 -69.470 1.00 19.47 255 ALA A O 1
ATOM 1891 N N . GLU A 1 256 ? 6.506 -7.921 -71.309 1.00 20.61 256 GLU A N 1
ATOM 1892 C CA . GLU A 1 256 ? 7.169 -6.841 -70.600 1.00 21.65 256 GLU A CA 1
ATOM 1893 C C . GLU A 1 256 ? 6.404 -5.547 -70.876 1.00 20.46 256 GLU A C 1
ATOM 1894 O O . GLU A 1 256 ? 6.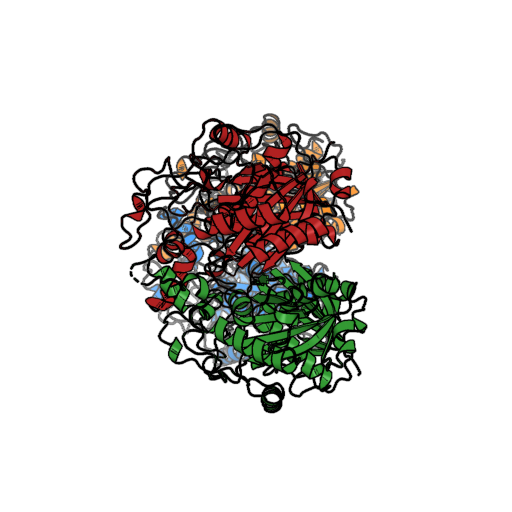006 -5.289 -72.014 1.00 22.70 256 GLU A O 1
ATOM 1900 N N . VAL A 1 257 ? 6.120 -4.778 -69.834 1.00 17.35 257 VAL A N 1
ATOM 1901 C CA . VAL A 1 257 ? 5.564 -3.441 -70.042 1.00 19.58 257 VAL A CA 1
ATOM 1902 C C . VAL A 1 257 ? 6.743 -2.520 -70.311 1.00 18.34 257 VAL A C 1
ATOM 1903 O O . VAL A 1 257 ? 7.605 -2.341 -69.443 1.00 23.64 257 VAL A O 1
ATOM 1907 N N . ILE A 1 258 ? 6.803 -1.941 -71.507 1.00 19.34 258 ILE A N 1
ATOM 1908 C CA . ILE A 1 258 ? 7.935 -1.079 -71.838 1.00 19.26 258 ILE A CA 1
ATOM 1909 C C . ILE A 1 258 ? 7.563 0.385 -72.014 1.00 21.42 258 ILE A C 1
ATOM 1910 O O . ILE A 1 258 ? 8.469 1.226 -72.022 1.00 22.19 258 ILE A O 1
ATOM 1915 N N . GLY A 1 259 ? 6.281 0.731 -72.130 1.00 18.72 259 GLY A N 1
ATOM 1916 C CA . GLY A 1 259 ? 5.959 2.148 -72.254 1.00 22.04 259 GLY A CA 1
ATOM 1917 C C . GLY A 1 259 ? 4.567 2.515 -71.797 1.00 20.33 259 GLY A C 1
ATOM 1918 O O . GLY A 1 259 ? 3.617 1.750 -71.994 1.00 19.40 259 GLY A O 1
ATOM 1919 N N . TYR A 1 260 ? 4.443 3.703 -71.192 1.00 21.08 260 TYR A N 1
ATOM 1920 C CA . TYR A 1 260 ? 3.166 4.250 -70.758 1.00 19.75 260 TYR A CA 1
ATOM 1921 C C . TYR A 1 260 ? 3.177 5.734 -71.081 1.00 20.03 260 TYR A C 1
ATOM 1922 O O . TYR A 1 260 ? 4.084 6.452 -70.642 1.00 19.80 260 TYR A O 1
ATOM 1931 N N . GLY A 1 261 ? 2.187 6.182 -71.830 1.00 17.26 261 GLY A N 1
ATOM 1932 C CA . GLY A 1 261 ? 1.954 7.613 -72.044 1.00 18.33 261 GLY A CA 1
ATOM 1933 C C . GLY A 1 261 ? 0.563 7.986 -71.566 1.00 19.62 261 GLY A C 1
ATOM 1934 O O . GLY A 1 261 ? -0.385 7.221 -71.731 1.00 18.19 261 GLY A O 1
ATOM 1935 N N . SER A 1 262 ? 0.445 9.147 -70.942 1.00 18.89 262 SER A N 1
ATOM 1936 C CA . SER A 1 262 ? -0.880 9.661 -70.624 1.00 18.96 262 SER A CA 1
ATOM 1937 C C . SER A 1 262 ? -0.853 11.175 -70.778 1.00 18.75 262 SER A C 1
ATOM 1938 O O . SER A 1 262 ? 0.138 11.821 -70.424 1.00 18.21 262 SER A O 1
ATOM 1941 N N . ASN A 1 263 ? -1.923 11.731 -71.337 1.00 18.64 263 ASN A N 1
ATOM 1942 C CA . ASN A 1 263 ? -2.033 13.197 -71.413 1.00 19.71 263 ASN A CA 1
ATOM 1943 C C . ASN A 1 263 ? -3.517 13.550 -71.439 1.00 19.47 263 ASN A C 1
ATOM 1944 O O . ASN A 1 263 ? -4.373 12.701 -71.185 1.00 19.61 263 ASN A O 1
ATOM 1949 N N . THR A 1 264 ? -3.833 14.803 -71.748 1.00 19.11 264 THR A N 1
ATOM 1950 C CA . THR A 1 264 ? -5.203 15.284 -71.606 1.00 22.67 264 THR A CA 1
ATOM 1951 C C . THR A 1 264 ? -5.536 16.221 -72.770 1.00 24.14 264 THR A C 1
ATOM 1952 O O . THR A 1 264 ? -4.679 16.980 -73.234 1.00 22.88 264 THR A O 1
ATOM 1956 N N . ASP A 1 265 ? -6.774 16.143 -73.263 1.00 22.70 265 ASP A N 1
ATOM 1957 C CA . ASP A 1 265 ? -7.147 16.966 -74.410 1.00 24.77 265 ASP A CA 1
ATOM 1958 C C . ASP A 1 265 ? -7.193 18.439 -74.022 1.00 27.56 265 ASP A C 1
ATOM 1959 O O . ASP A 1 265 ? -6.750 19.299 -74.787 1.00 25.09 265 ASP A O 1
ATOM 1964 N N . GLY A 1 266 ? -7.725 18.745 -72.843 1.00 24.50 266 GLY A N 1
ATOM 1965 C CA . GLY A 1 266 ? -7.787 20.132 -72.407 1.00 27.62 266 GLY A CA 1
ATOM 1966 C C . GLY A 1 266 ? -8.732 21.002 -73.199 1.00 32.08 266 GLY A C 1
ATOM 1967 O O . GLY A 1 266 ? -8.588 22.228 -73.188 1.00 33.61 266 GLY A O 1
ATOM 1968 N N . GLN A 1 267 ? -9.688 20.418 -73.884 1.00 31.98 267 GLN A N 1
ATOM 1969 C CA . GLN A 1 267 ? -10.587 21.226 -74.705 1.00 40.43 267 GLN A CA 1
ATOM 1970 C C . GLN A 1 267 ? -12.052 20.859 -74.521 1.00 41.48 267 GLN A C 1
ATOM 1971 O O . GLN A 1 267 ? -12.891 21.752 -74.393 1.00 42.77 267 GLN A O 1
ATOM 1977 N N . HIS A 1 268 ? -12.389 19.574 -74.498 1.00 40.51 268 HIS A N 1
ATOM 1978 C CA . HIS A 1 268 ? -13.787 19.175 -74.412 1.00 44.73 268 HIS A CA 1
ATOM 1979 C C . HIS A 1 268 ? -13.947 18.070 -73.381 1.00 41.62 268 HIS A C 1
ATOM 1980 O O . HIS A 1 268 ? -13.049 17.251 -73.172 1.00 38.32 268 HIS A O 1
ATOM 1987 N N . VAL A 1 269 ? -15.108 18.062 -72.733 1.00 42.05 269 VAL A N 1
ATOM 1988 C CA . VAL A 1 269 ? -15.355 17.102 -71.669 1.00 42.47 269 VAL A CA 1
ATOM 1989 C C . VAL A 1 269 ? -15.884 15.764 -72.186 1.00 42.22 269 VAL A C 1
ATOM 1990 O O . VAL A 1 269 ? -15.779 14.755 -71.468 1.00 43.60 269 VAL A O 1
ATOM 1994 N N . THR A 1 270 ? -16.432 15.714 -73.415 1.00 40.64 270 THR A N 1
ATOM 1995 C CA . THR A 1 270 ? -16.894 14.448 -73.995 1.00 43.81 270 THR A CA 1
ATOM 1996 C C . THR A 1 270 ? -16.383 14.153 -75.395 1.00 40.07 270 THR A C 1
ATOM 1997 O O . THR A 1 270 ? -16.446 12.992 -75.807 1.00 43.07 270 THR A O 1
ATOM 2001 N N . ARG A 1 271 ? -15.917 15.135 -76.151 1.00 37.33 271 ARG A N 1
ATOM 2002 C CA . ARG A 1 271 ? -15.569 14.867 -77.539 1.00 43.13 271 ARG A CA 1
ATOM 2003 C C . ARG A 1 271 ? -14.060 14.917 -77.722 1.00 42.45 271 ARG A C 1
ATOM 2004 O O . ARG A 1 271 ? -13.460 15.997 -77.637 1.00 40.14 271 ARG A O 1
ATOM 2012 N N . PRO A 1 272 ? -13.418 13.786 -77.985 1.00 44.32 272 PRO A N 1
ATOM 2013 C CA . PRO A 1 272 ? -11.953 13.745 -77.972 1.00 41.93 272 PRO A CA 1
ATOM 2014 C C . PRO A 1 272 ? -11.349 14.492 -79.148 1.00 36.58 272 PRO A C 1
ATOM 2015 O O . PRO A 1 272 ? -11.900 14.513 -80.248 1.00 42.31 272 PRO A O 1
ATOM 2019 N N . GLU A 1 273 ? -10.183 15.086 -78.906 1.00 34.60 273 GLU A N 1
ATOM 2020 C CA . GLU A 1 273 ? -9.403 15.784 -79.923 1.00 34.61 273 GLU A CA 1
ATOM 2021 C C . GLU A 1 273 ? -8.312 14.869 -80.487 1.00 30.83 273 GLU A C 1
ATOM 2022 O O . GLU A 1 273 ? -7.500 14.328 -79.736 1.00 30.25 273 GLU A O 1
ATOM 2028 N N . SER A 1 274 ? -8.267 14.739 -81.815 1.00 28.44 274 SER A N 1
ATOM 2029 C CA . SER A 1 274 ? -7.303 13.842 -82.460 1.00 28.60 274 SER A CA 1
ATOM 2030 C C . SER A 1 274 ? -5.849 14.215 -82.150 1.00 28.01 274 SER A C 1
ATOM 2031 O O . SER A 1 274 ? -5.012 13.337 -81.909 1.00 26.08 274 SER A O 1
ATOM 2034 N N . GLU A 1 275 ? -5.512 15.509 -82.157 1.00 26.42 275 GLU A N 1
ATOM 2035 C CA . GLU A 1 275 ? -4.102 15.868 -82.012 1.00 27.34 275 GLU A CA 1
ATOM 2036 C C . GLU A 1 275 ? -3.540 15.413 -80.665 1.00 26.68 275 GLU A C 1
ATOM 2037 O O . GLU A 1 275 ? -2.412 14.908 -80.600 1.00 26.46 275 GLU A O 1
ATOM 2043 N N . MET A 1 276 ? -4.310 15.559 -79.579 1.00 23.71 276 MET A N 1
ATOM 2044 C CA . MET A 1 276 ? -3.778 15.153 -78.281 1.00 25.67 276 MET A CA 1
ATOM 2045 C C . MET A 1 276 ? -3.774 13.629 -78.125 1.00 21.53 276 MET A C 1
ATOM 2046 O O . MET A 1 276 ? -2.917 13.089 -77.415 1.00 21.61 276 MET A O 1
ATOM 2051 N N . MET A 1 277 ? -4.705 12.928 -78.772 1.00 21.77 277 MET A N 1
ATOM 2052 C CA . MET A 1 277 ? -4.641 11.465 -78.766 1.00 23.96 277 MET A CA 1
ATOM 2053 C C . MET A 1 277 ? -3.348 10.984 -79.406 1.00 22.08 277 MET A C 1
ATOM 2054 O O . MET A 1 277 ? -2.710 10.042 -78.914 1.00 24.14 277 MET A O 1
ATOM 2059 N N . GLY A 1 278 ? -2.948 11.614 -80.508 1.00 22.89 278 GLY A N 1
ATOM 2060 C CA . GLY A 1 278 ? -1.692 11.241 -81.144 1.00 23.10 278 GLY A CA 1
ATOM 2061 C C . GLY A 1 278 ? -0.485 11.543 -80.275 1.00 24.54 278 GLY A C 1
ATOM 2062 O O . GLY A 1 278 ? 0.454 10.751 -80.208 1.00 22.42 278 GLY A O 1
ATOM 2063 N N . ARG A 1 279 ? -0.485 12.706 -79.610 1.00 21.00 279 ARG A N 1
ATOM 2064 C CA . ARG A 1 279 ? 0.604 13.056 -78.698 1.00 22.28 279 ARG A CA 1
ATOM 2065 C C . ARG A 1 279 ? 0.749 12.029 -77.579 1.00 22.95 279 ARG A C 1
ATOM 2066 O O . ARG A 1 279 ? 1.862 11.746 -77.124 1.00 22.48 279 ARG A O 1
ATOM 2074 N N . CYS A 1 280 ? -0.371 11.492 -77.093 1.00 20.79 280 CYS A N 1
ATOM 2075 C CA . CYS A 1 280 ? -0.313 10.466 -76.065 1.00 20.37 280 CYS A CA 1
ATOM 2076 C C . CYS A 1 280 ? 0.394 9.205 -76.566 1.00 20.14 280 CYS A C 1
ATOM 2077 O O . CYS A 1 280 ? 1.164 8.583 -75.827 1.00 22.31 280 CYS A O 1
ATOM 2080 N N . MET A 1 281 ? 0.138 8.804 -77.807 1.00 21.17 281 MET A N 1
ATOM 2081 C CA . MET A 1 281 ? 0.866 7.667 -78.366 1.00 21.46 281 MET A CA 1
ATOM 2082 C C . MET A 1 281 ? 2.354 7.979 -78.491 1.00 24.06 281 MET A C 1
ATOM 2083 O O . MET A 1 281 ? 3.206 7.103 -78.269 1.00 21.51 281 MET A O 1
ATOM 2088 N N . GLU A 1 282 ? 2.683 9.237 -78.820 1.00 20.75 282 GLU A N 1
ATOM 2089 C CA . GLU A 1 282 ? 4.078 9.649 -78.930 1.00 21.44 282 GLU A CA 1
ATOM 2090 C C . GLU A 1 282 ? 4.774 9.621 -77.581 1.00 18.99 282 GLU A C 1
ATOM 2091 O O . GLU A 1 282 ? 5.968 9.314 -77.504 1.00 22.96 282 GLU A O 1
ATOM 2097 N N . LEU A 1 283 ? 4.059 9.997 -76.516 1.00 18.85 283 LEU A N 1
ATOM 2098 C CA . LEU A 1 283 ? 4.602 9.898 -75.166 1.00 18.50 283 LEU A CA 1
ATOM 2099 C C . LEU A 1 283 ? 4.951 8.453 -74.824 1.00 20.22 283 LEU A C 1
ATOM 2100 O O . LEU A 1 283 ? 5.975 8.188 -74.187 1.00 20.33 283 LEU A O 1
ATOM 2105 N N . ALA A 1 284 ? 4.102 7.517 -75.223 1.00 19.11 284 ALA A N 1
ATOM 2106 C CA . ALA A 1 284 ? 4.350 6.101 -74.929 1.00 19.32 284 ALA A CA 1
ATOM 2107 C C . ALA A 1 284 ? 5.553 5.581 -75.710 1.00 18.55 284 ALA A C 1
ATOM 2108 O O . ALA A 1 284 ? 6.415 4.890 -75.155 1.00 22.33 284 ALA A O 1
ATOM 2110 N N . LEU A 1 285 ? 5.632 5.917 -77.002 1.00 23.18 285 LEU A N 1
ATOM 2111 C CA . LEU A 1 285 ? 6.788 5.541 -77.816 1.00 23.65 285 LEU A CA 1
ATOM 2112 C C . LEU A 1 285 ? 8.083 6.065 -77.209 1.00 22.88 285 LEU A C 1
ATOM 2113 O O . LEU A 1 285 ? 9.091 5.354 -77.151 1.00 21.32 285 LEU A O 1
ATOM 2118 N N . LYS A 1 286 ? 8.083 7.330 -76.784 1.00 23.89 286 LYS A N 1
ATOM 2119 C CA . LYS A 1 286 ? 9.275 7.913 -76.178 1.00 24.81 286 LYS A CA 1
ATOM 2120 C C . LYS A 1 286 ? 9.634 7.210 -74.876 1.00 25.34 286 LYS A C 1
ATOM 2121 O O . LYS A 1 286 ? 10.811 6.936 -74.615 1.00 24.55 286 LYS A O 1
ATOM 2127 N N . ASP A 1 287 ? 8.632 6.918 -74.039 1.00 22.29 287 ASP A N 1
ATOM 2128 C CA . ASP A 1 287 ? 8.891 6.197 -72.800 1.00 24.41 287 ASP A CA 1
ATOM 2129 C C . ASP A 1 287 ? 9.516 4.839 -73.089 1.00 24.60 287 ASP A C 1
ATOM 2130 O O . ASP A 1 287 ? 10.426 4.403 -72.377 1.00 25.21 287 ASP A O 1
ATOM 2135 N N . ALA A 1 288 ? 9.067 4.180 -74.150 1.00 22.44 288 ALA A N 1
ATOM 2136 C CA . ALA A 1 288 ? 9.548 2.852 -74.507 1.00 23.20 288 ALA A CA 1
ATOM 2137 C C . ALA A 1 288 ? 10.830 2.890 -75.333 1.00 28.01 288 ALA A C 1
ATOM 2138 O O . ALA A 1 288 ? 11.423 1.833 -75.570 1.00 27.57 288 ALA A O 1
ATOM 2140 N N . SER A 1 289 ? 11.266 4.074 -75.773 1.00 26.10 289 SER A N 1
ATOM 2141 C CA . SER A 1 289 ? 12.409 4.217 -76.673 1.00 25.90 289 SER A CA 1
ATOM 2142 C C . SER A 1 289 ? 12.261 3.327 -77.898 1.00 25.33 289 SER A C 1
ATOM 2143 O O . SER A 1 289 ? 13.207 2.666 -78.323 1.00 28.77 289 SER A O 1
ATOM 2146 N N . VAL A 1 290 ? 11.053 3.282 -78.458 1.00 22.84 290 VAL A N 1
ATOM 2147 C CA . VAL A 1 290 ? 10.800 2.585 -79.708 1.00 25.31 290 VAL A CA 1
ATOM 2148 C C . VAL A 1 290 ? 10.203 3.582 -80.693 1.00 27.89 290 VAL A C 1
ATOM 2149 O O . VAL A 1 290 ? 9.763 4.668 -80.324 1.00 28.02 290 VAL A O 1
ATOM 2153 N N . GLU A 1 291 ? 10.207 3.205 -81.961 1.00 27.02 291 GLU A N 1
ATOM 2154 C CA . GLU A 1 291 ? 9.671 4.050 -83.014 1.00 31.43 291 GLU A CA 1
ATOM 2155 C C . GLU A 1 291 ? 8.365 3.468 -83.536 1.00 33.27 291 GLU A C 1
ATOM 2156 O O . GLU A 1 291 ? 8.039 2.294 -83.300 1.00 28.76 291 GLU A O 1
ATOM 2162 N N . ALA A 1 292 ? 7.618 4.311 -84.260 1.00 28.64 292 ALA A N 1
ATOM 2163 C CA . ALA A 1 292 ? 6.370 3.866 -84.879 1.00 29.54 292 ALA A CA 1
ATOM 2164 C C . ALA A 1 292 ? 6.557 2.573 -85.664 1.00 31.47 292 ALA A C 1
ATOM 2165 O O . ALA A 1 292 ? 5.719 1.664 -85.590 1.00 30.34 292 ALA A O 1
ATOM 2167 N N . LYS A 1 293 ? 7.669 2.462 -86.402 1.00 30.97 293 LYS A N 1
ATOM 2168 C CA . LYS A 1 293 ? 7.934 1.274 -87.214 1.00 31.09 293 LYS A CA 1
ATOM 2169 C C . LYS A 1 293 ? 7.934 -0.007 -86.388 1.00 30.73 293 LYS A C 1
ATOM 2170 O O . LYS A 1 293 ? 7.685 -1.092 -86.927 1.00 31.69 293 LYS A O 1
ATOM 2176 N N . ASP A 1 294 ? 8.236 0.082 -85.099 1.00 28.06 294 ASP A N 1
ATOM 2177 C CA . ASP A 1 294 ? 8.370 -1.102 -84.259 1.00 28.50 294 ASP A CA 1
ATOM 2178 C C . ASP A 1 294 ? 7.038 -1.627 -83.720 1.00 26.65 294 ASP A C 1
ATOM 2179 O O . ASP A 1 294 ? 7.008 -2.745 -83.196 1.00 26.45 294 ASP A O 1
ATOM 2184 N N . ILE A 1 295 ? 5.950 -0.862 -83.818 1.00 27.08 295 ILE A N 1
ATOM 2185 C CA . ILE A 1 295 ? 4.645 -1.321 -83.345 1.00 24.18 295 ILE A CA 1
ATOM 2186 C C . ILE A 1 295 ? 4.044 -2.258 -84.388 1.00 24.44 295 ILE A C 1
ATOM 2187 O O . ILE A 1 295 ? 3.812 -1.861 -85.534 1.00 25.82 295 ILE A O 1
ATOM 2192 N N . ALA A 1 296 ? 3.797 -3.517 -83.999 1.00 21.26 296 ALA A N 1
ATOM 2193 C CA . ALA A 1 296 ? 3.256 -4.494 -84.932 1.00 20.20 296 ALA A CA 1
ATOM 2194 C C . ALA A 1 296 ? 1.739 -4.454 -85.028 1.00 20.67 296 ALA A C 1
ATOM 2195 O O . ALA A 1 296 ? 1.183 -4.857 -86.055 1.00 23.09 296 ALA A O 1
ATOM 2197 N N . TYR A 1 297 ? 1.058 -4.005 -83.973 1.00 20.16 297 TYR A N 1
ATOM 2198 C CA . TYR A 1 297 ? -0.395 -4.087 -83.875 1.00 17.42 297 TYR A CA 1
ATOM 2199 C C . TYR A 1 297 ? -0.865 -3.072 -82.841 1.00 19.48 297 TYR A C 1
ATOM 2200 O O . TYR A 1 297 ? -0.223 -2.900 -81.798 1.00 19.97 297 TYR A O 1
ATOM 2209 N N . VAL A 1 298 ? -2.000 -2.429 -83.118 1.00 20.30 298 VAL A N 1
ATOM 2210 C CA . VAL A 1 298 ? -2.646 -1.505 -82.196 1.00 19.19 298 VAL A CA 1
ATOM 2211 C C . VAL A 1 298 ? -4.005 -2.063 -81.808 1.00 18.74 298 VAL A C 1
ATOM 2212 O O . VAL A 1 298 ? -4.839 -2.338 -82.681 1.00 20.95 298 VAL A O 1
ATOM 2216 N N . ASN A 1 299 ? -4.256 -2.159 -80.511 1.00 18.22 299 ASN A N 1
ATOM 2217 C CA . ASN A 1 299 ? -5.594 -2.456 -80.027 1.00 20.84 299 ASN A CA 1
ATOM 2218 C C . ASN A 1 299 ? -6.293 -1.127 -79.775 1.00 21.04 299 ASN A C 1
ATOM 2219 O O . ASN A 1 299 ? -5.939 -0.384 -78.849 1.00 21.90 299 ASN A O 1
ATOM 2224 N N . ALA A 1 300 ? -7.261 -0.815 -80.631 1.00 22.09 300 ALA A N 1
ATOM 2225 C CA . ALA A 1 300 ? -7.929 0.470 -80.615 1.00 23.93 300 ALA A CA 1
ATOM 2226 C C . ALA A 1 300 ? -8.846 0.577 -79.407 1.00 22.28 300 ALA A C 1
ATOM 2227 O O . ALA A 1 300 ? -9.308 -0.421 -78.858 1.00 25.63 300 ALA A O 1
ATOM 2229 N N . HIS A 1 301 ? -9.104 1.814 -78.989 1.00 22.83 301 HIS A N 1
ATOM 2230 C CA . HIS A 1 301 ? -10.237 2.057 -78.107 1.00 22.59 301 HIS A CA 1
ATOM 2231 C C . HIS A 1 301 ? -11.526 1.703 -78.842 1.00 27.32 301 HIS A C 1
ATOM 2232 O O . HIS A 1 301 ? -12.250 0.776 -78.451 1.00 28.27 301 HIS A O 1
ATOM 2239 N N . GLY A 1 302 ? -11.783 2.383 -79.959 1.00 23.03 302 GLY A N 1
ATOM 2240 C CA . GLY A 1 302 ? -12.798 1.937 -80.903 1.00 24.47 302 GLY A CA 1
ATOM 2241 C C . GLY A 1 302 ? -14.186 1.738 -80.328 1.00 28.01 302 GLY A C 1
ATOM 2242 O O . GLY A 1 302 ? -14.722 0.622 -80.362 1.00 29.32 302 GLY A O 1
ATOM 2243 N N . THR A 1 303 ? -14.783 2.810 -79.804 1.00 27.01 303 THR A N 1
ATOM 2244 C CA . THR A 1 303 ? -16.068 2.717 -79.113 1.00 29.27 303 THR A CA 1
ATOM 2245 C C . THR A 1 303 ? -17.260 2.577 -80.056 1.00 31.06 303 THR A C 1
ATOM 2246 O O . THR A 1 303 ? -18.331 2.161 -79.597 1.00 31.40 303 THR A O 1
ATOM 2250 N N . SER A 1 304 ? -17.106 2.965 -81.329 1.00 27.68 304 SER A N 1
ATOM 2251 C CA . SER A 1 304 ? -18.137 2.934 -82.372 1.00 30.85 304 SER A CA 1
ATOM 2252 C C . SER A 1 304 ? -19.032 4.174 -82.351 1.00 28.39 304 SER A C 1
ATOM 2253 O O . SER A 1 304 ? -20.149 4.141 -82.874 1.00 28.17 304 SER A O 1
ATOM 2256 N N . THR A 1 305 ? -18.560 5.273 -81.772 1.00 28.55 305 THR A N 1
ATOM 2257 C CA . THR A 1 305 ? -19.251 6.542 -81.942 1.00 29.22 305 THR A CA 1
ATOM 2258 C C . THR A 1 305 ? -18.812 7.215 -83.242 1.00 32.19 305 THR A C 1
ATOM 2259 O O . THR A 1 305 ? -17.798 6.859 -83.850 1.00 31.76 305 THR A O 1
ATOM 2263 N N . ASP A 1 306 ? -19.600 8.206 -83.675 1.00 33.72 306 ASP A N 1
ATOM 2264 C CA . ASP A 1 306 ? -19.301 8.889 -84.933 1.00 34.52 306 ASP A CA 1
ATOM 2265 C C . ASP A 1 306 ? -17.969 9.611 -84.862 1.00 30.86 306 ASP A C 1
ATOM 2266 O O . ASP A 1 306 ? -17.038 9.307 -85.610 1.00 31.32 306 ASP A O 1
ATOM 2271 N N . GLN A 1 307 ? -17.858 10.562 -83.956 1.00 29.92 307 GLN A N 1
ATOM 2272 C CA . GLN A 1 307 ? -16.678 11.408 -83.917 1.00 32.28 307 GLN A CA 1
ATOM 2273 C C . GLN A 1 307 ? -15.503 10.707 -83.236 1.00 30.61 307 GLN A C 1
ATOM 2274 O O . GLN A 1 307 ? -14.351 10.952 -83.605 1.00 28.62 307 GLN A O 1
ATOM 2280 N N . GLY A 1 308 ? -15.774 9.815 -82.278 1.00 25.27 308 GLY A N 1
ATOM 2281 C CA . GLY A 1 308 ? -14.689 9.169 -81.543 1.00 30.11 308 GLY A CA 1
ATOM 2282 C C . GLY A 1 308 ? -13.823 8.283 -82.423 1.00 27.70 308 GLY A C 1
ATOM 2283 O O . GLY A 1 308 ? -12.593 8.344 -82.364 1.00 26.97 308 GLY A O 1
ATOM 2284 N N . ASP A 1 309 ? -14.455 7.452 -83.255 1.00 28.71 309 ASP A N 1
ATOM 2285 C CA . ASP A 1 309 ? -13.705 6.548 -84.122 1.00 27.99 309 ASP A CA 1
ATOM 2286 C C . ASP A 1 309 ? -12.878 7.309 -85.159 1.00 26.39 309 ASP A C 1
ATOM 2287 O O . ASP A 1 309 ? -11.789 6.856 -85.534 1.00 26.09 309 ASP A O 1
ATOM 2292 N N . VAL A 1 310 ? -13.385 8.447 -85.650 1.00 25.93 310 VAL A N 1
ATOM 2293 C CA . VAL A 1 310 ? -12.639 9.241 -86.624 1.00 27.07 310 VAL A CA 1
ATOM 2294 C C . VAL A 1 310 ? -11.426 9.882 -85.962 1.00 24.00 310 VAL A C 1
ATOM 2295 O O . VAL A 1 310 ? -10.305 9.787 -86.470 1.00 25.21 310 VAL A O 1
ATOM 2299 N N . ALA A 1 311 ? -11.629 10.535 -84.817 1.00 23.10 311 ALA A N 1
ATOM 2300 C CA . ALA A 1 311 ? -10.513 11.179 -84.125 1.00 29.89 311 ALA A CA 1
ATOM 2301 C C . ALA A 1 311 ? -9.426 10.174 -83.762 1.00 26.24 311 ALA A C 1
ATOM 2302 O O . ALA A 1 311 ? -8.235 10.453 -83.940 1.00 24.71 311 ALA A O 1
ATOM 2304 N N . GLU A 1 312 ? -9.822 9.005 -83.235 1.00 22.57 312 GLU A N 1
ATOM 2305 C CA . GLU A 1 312 ? -8.845 8.010 -82.818 1.00 24.26 312 GLU A CA 1
ATOM 2306 C C . GLU A 1 312 ? -8.098 7.440 -84.013 1.00 23.33 312 GLU A C 1
ATOM 2307 O O . GLU A 1 312 ? -6.866 7.350 -83.996 1.00 21.81 312 GLU A O 1
ATOM 2313 N N . SER A 1 313 ? -8.828 7.048 -85.063 1.00 22.21 313 SER A N 1
ATOM 2314 C CA . SER A 1 313 ? -8.163 6.414 -86.193 1.00 22.95 313 SER A CA 1
ATOM 2315 C C . SER A 1 313 ? -7.315 7.410 -86.970 1.00 23.12 313 SER A C 1
ATOM 2316 O O . SER A 1 313 ? -6.243 7.046 -87.468 1.00 20.34 313 SER A O 1
ATOM 2319 N N . GLN A 1 314 ? -7.739 8.684 -87.046 1.00 24.53 314 GLN A N 1
ATOM 2320 C CA . GLN A 1 314 ? -6.890 9.680 -87.695 1.00 26.35 314 GLN A CA 1
ATOM 2321 C C . GLN A 1 314 ? -5.615 9.918 -86.890 1.00 22.43 314 GLN A C 1
ATOM 2322 O O . GLN A 1 314 ? -4.529 10.069 -87.464 1.00 24.24 314 GLN A O 1
ATOM 2328 N N . ALA A 1 315 ? -5.728 9.970 -85.565 1.00 24.43 315 ALA A N 1
ATOM 2329 C CA . ALA A 1 315 ? -4.543 10.130 -84.722 1.00 23.55 315 ALA A CA 1
ATOM 2330 C C . ALA A 1 315 ? -3.579 8.967 -84.904 1.00 22.71 315 ALA A C 1
ATOM 2331 O O . ALA A 1 315 ? -2.361 9.158 -85.027 1.00 24.83 315 ALA A O 1
ATOM 2333 N N . THR A 1 316 ? -4.107 7.748 -84.856 1.00 20.83 316 THR A N 1
ATOM 2334 C CA . THR A 1 316 ? -3.270 6.565 -85.001 1.00 22.49 316 THR A CA 1
ATOM 2335 C C . THR A 1 316 ? -2.536 6.582 -86.335 1.00 21.64 316 THR A C 1
ATOM 2336 O O . THR A 1 316 ? -1.324 6.339 -86.396 1.00 23.28 316 THR A O 1
ATOM 2340 N N . ALA A 1 317 ? -3.254 6.895 -87.418 1.00 22.70 317 ALA A N 1
ATOM 2341 C CA . ALA A 1 317 ? -2.619 6.951 -88.733 1.00 24.05 317 ALA A CA 1
ATOM 2342 C C . ALA A 1 317 ? -1.541 8.020 -88.787 1.00 24.26 317 ALA A C 1
ATOM 2343 O O . ALA A 1 317 ? -0.470 7.798 -89.369 1.00 23.60 317 ALA A O 1
ATOM 2345 N N . LYS A 1 318 ? -1.797 9.191 -88.195 1.00 23.10 318 LYS A N 1
ATOM 2346 C CA . LYS A 1 318 ? -0.818 10.268 -88.272 1.00 25.72 318 LYS A CA 1
ATOM 2347 C C . LYS A 1 318 ? 0.461 9.923 -87.520 1.00 26.92 318 LYS A C 1
ATOM 2348 O O . LYS A 1 318 ? 1.564 10.200 -88.006 1.00 26.09 318 LYS A O 1
ATOM 2354 N N . VAL A 1 319 ? 0.342 9.339 -86.330 1.00 23.88 319 VAL A N 1
ATOM 2355 C CA . VAL A 1 319 ? 1.529 9.135 -85.507 1.00 26.94 319 VAL A CA 1
ATOM 2356 C C . VAL A 1 319 ? 2.199 7.787 -85.783 1.00 26.04 319 VAL A C 1
ATOM 2357 O O . VAL A 1 319 ? 3.430 7.692 -85.763 1.00 25.37 319 VAL A O 1
ATOM 2361 N N . LEU A 1 320 ? 1.429 6.752 -86.083 1.00 27.00 320 LEU A N 1
ATOM 2362 C CA . LEU A 1 320 ? 2.000 5.428 -86.279 1.00 27.10 320 LEU A CA 1
ATOM 2363 C C . LEU A 1 320 ? 2.075 4.998 -87.736 1.00 28.97 320 LEU A C 1
ATOM 2364 O O . LEU A 1 320 ? 2.787 4.036 -88.044 1.00 31.11 320 LEU A O 1
ATOM 2369 N N . GLY A 1 321 ? 1.344 5.656 -88.622 1.00 26.84 321 GLY A N 1
ATOM 2370 C CA . GLY A 1 321 ? 1.255 5.205 -89.990 1.00 29.94 321 GLY A CA 1
ATOM 2371 C C . GLY A 1 321 ? 0.311 4.023 -90.129 1.00 31.13 321 GLY A C 1
ATOM 2372 O O . GLY A 1 321 ? -0.582 3.784 -89.304 1.00 28.09 321 GLY A O 1
ATOM 2373 N N . TYR A 1 322 ? 0.533 3.264 -91.198 1.00 29.02 322 TYR A N 1
ATOM 2374 C CA . TYR A 1 322 ? -0.346 2.169 -91.591 1.00 27.66 322 TYR A CA 1
ATOM 2375 C C . TYR A 1 322 ? -0.039 0.947 -90.724 1.00 26.24 322 TYR A C 1
ATOM 2376 O O . TYR A 1 322 ? 0.998 0.300 -90.901 1.00 28.36 322 TYR A O 1
ATOM 2385 N N . LYS A 1 323 ? -0.924 0.647 -89.770 1.00 25.43 323 LYS A N 1
ATOM 2386 C CA . LYS A 1 323 ? -0.719 -0.406 -88.783 1.00 24.33 323 LYS A CA 1
ATOM 2387 C C . LYS A 1 323 ? -1.943 -1.298 -88.711 1.00 21.73 323 LYS A C 1
ATOM 2388 O O . LYS A 1 323 ? -3.070 -0.822 -88.894 1.00 21.76 323 LYS A O 1
ATOM 2394 N N . PRO A 1 324 ? -1.751 -2.601 -88.468 1.00 24.03 324 PRO A N 1
ATOM 2395 C CA . PRO A 1 324 ? -2.887 -3.466 -88.123 1.00 23.75 324 PRO A CA 1
ATOM 2396 C C . PRO A 1 324 ? -3.571 -2.972 -86.859 1.00 22.69 324 PRO A C 1
ATOM 2397 O O . PRO A 1 324 ? -2.917 -2.581 -85.888 1.00 24.13 324 PRO A O 1
ATOM 2401 N N . ILE A 1 325 ? -4.901 -3.007 -86.867 1.00 21.70 325 ILE A N 1
ATOM 2402 C CA . ILE A 1 325 ? -5.687 -2.442 -85.778 1.00 21.85 325 ILE A CA 1
ATOM 2403 C C . ILE A 1 325 ? -7.036 -3.141 -85.732 1.00 20.66 325 ILE A C 1
ATOM 2404 O O . ILE A 1 325 ? -7.610 -3.487 -86.772 1.00 22.84 325 ILE A O 1
ATOM 2409 N N . SER A 1 326 ? -7.540 -3.353 -84.518 1.00 21.69 326 SER A N 1
ATOM 2410 C CA . SER A 1 326 ? -8.894 -3.850 -84.347 1.00 20.97 326 SER A CA 1
ATOM 2411 C C . SER A 1 326 ? -9.409 -3.376 -83.005 1.00 22.19 326 SER A C 1
ATOM 2412 O O . SER A 1 326 ? -8.632 -2.987 -82.129 1.00 23.06 326 SER A O 1
ATOM 2415 N N . SER A 1 327 ? -10.734 -3.424 -82.840 1.00 23.04 327 SER A N 1
ATOM 2416 C CA . SER A 1 327 ? -11.365 -3.047 -81.581 1.00 22.63 327 SER A CA 1
ATOM 2417 C C . SER A 1 327 ? -12.129 -4.224 -80.995 1.00 23.06 327 SER A C 1
ATOM 2418 O O . SER A 1 327 ? -13.034 -4.763 -81.646 1.00 23.84 327 SER A O 1
ATOM 2421 N N . LEU A 1 328 ? -11.803 -4.579 -79.744 1.00 20.04 328 LEU A N 1
ATOM 2422 C CA . LEU A 1 328 ? -12.528 -5.633 -79.032 1.00 21.99 328 LEU A CA 1
ATOM 2423 C C . LEU A 1 328 ? -13.867 -5.167 -78.475 1.00 22.64 328 LEU A C 1
ATOM 2424 O O . LEU A 1 328 ? -14.670 -6.007 -78.057 1.00 24.04 328 LEU A O 1
ATOM 2429 N N . LYS A 1 329 ? -14.146 -3.857 -78.463 1.00 21.90 329 LYS A N 1
ATOM 2430 C CA . LYS A 1 329 ? -15.491 -3.425 -78.099 1.00 21.03 329 LYS A CA 1
ATOM 2431 C C . LYS A 1 329 ? -16.541 -3.934 -79.086 1.00 24.69 329 LYS A C 1
ATOM 2432 O O . LYS A 1 329 ? -17.735 -3.921 -78.761 1.00 24.99 329 LYS A O 1
ATOM 2438 N N . SER A 1 330 ? -16.126 -4.409 -80.263 1.00 24.58 330 SER A N 1
ATOM 2439 C CA . SER A 1 330 ? -17.058 -5.065 -81.177 1.00 24.09 330 SER A CA 1
ATOM 2440 C C . SER A 1 330 ? -17.562 -6.399 -80.630 1.00 24.50 330 SER A C 1
ATOM 2441 O O . SER A 1 330 ? -18.583 -6.904 -81.112 1.00 25.70 330 SER A O 1
ATOM 2444 N N . TYR A 1 331 ? -16.887 -6.970 -79.633 1.00 23.90 331 TYR A N 1
ATOM 2445 C CA . TYR A 1 331 ? -17.328 -8.208 -78.994 1.00 25.75 331 TYR A CA 1
ATOM 2446 C C . TYR A 1 331 ? -17.948 -7.986 -77.624 1.00 25.83 331 TYR A C 1
ATOM 2447 O O . TYR A 1 331 ? -18.931 -8.654 -77.277 1.00 26.45 331 TYR A O 1
ATOM 2456 N N . PHE A 1 332 ? -17.378 -7.094 -76.813 1.00 27.81 332 PHE A N 1
ATOM 2457 C CA . PHE A 1 332 ? -17.847 -6.900 -75.445 1.00 24.99 332 PHE A CA 1
ATOM 2458 C C . PHE A 1 332 ? -18.714 -5.663 -75.274 1.00 25.48 332 PHE A C 1
ATOM 2459 O O . PHE A 1 332 ? -19.285 -5.474 -74.192 1.00 25.28 332 PHE A O 1
ATOM 2467 N N . GLY A 1 333 ? -18.835 -4.828 -76.298 1.00 25.65 333 GLY A N 1
ATOM 2468 C CA . GLY A 1 333 ? -19.271 -3.476 -76.039 1.00 26.57 333 GLY A CA 1
ATOM 2469 C C . GLY A 1 333 ? -18.183 -2.693 -75.310 1.00 26.72 333 GLY A C 1
ATOM 2470 O O . GLY A 1 333 ? -17.037 -3.140 -75.138 1.00 23.48 333 GLY A O 1
ATOM 2471 N N . HIS A 1 334 ? -18.568 -1.491 -74.875 1.00 26.50 334 HIS A N 1
ATOM 2472 C CA . HIS A 1 334 ? -17.689 -0.606 -74.118 1.00 25.74 334 HIS A CA 1
ATOM 2473 C C . HIS A 1 334 ? -17.825 -0.976 -72.646 1.00 23.83 334 HIS A C 1
ATOM 2474 O O . HIS A 1 334 ? -18.837 -0.654 -72.010 1.00 27.04 334 HIS A O 1
ATOM 2481 N N . THR A 1 335 ? -16.818 -1.651 -72.096 1.00 22.92 335 THR A N 1
ATOM 2482 C CA . THR A 1 335 ? -16.902 -2.111 -70.716 1.00 23.75 335 THR A CA 1
ATOM 2483 C C . THR A 1 335 ? -16.414 -1.065 -69.720 1.00 23.48 335 THR A C 1
ATOM 2484 O O . THR A 1 335 ? -16.178 -1.400 -68.562 1.00 22.73 335 THR A O 1
ATOM 2488 N N . LEU A 1 336 ? -16.245 0.185 -70.151 1.00 23.65 336 LEU A N 1
ATOM 2489 C CA . LEU A 1 336 ? -16.061 1.341 -69.261 1.00 26.79 336 LEU A CA 1
ATOM 2490 C C . LEU A 1 336 ? -14.805 1.148 -68.419 1.00 25.38 336 LEU A C 1
ATOM 2491 O O . LEU A 1 336 ? -13.712 1.023 -68.998 1.00 23.90 336 LEU A O 1
ATOM 2496 N N . GLY A 1 337 ? -14.897 1.128 -67.086 1.00 23.24 337 GLY A N 1
ATOM 2497 C CA . GLY A 1 337 ? -13.706 1.017 -66.258 1.00 25.04 337 GLY A CA 1
ATOM 2498 C C . GLY A 1 337 ? -12.893 -0.229 -66.546 1.00 25.00 337 GLY A C 1
ATOM 2499 O O . GLY A 1 337 ? -11.666 -0.216 -66.421 1.00 23.28 337 GLY A O 1
ATOM 2500 N N . ALA A 1 338 ? -13.550 -1.301 -66.982 1.00 23.21 338 ALA A N 1
ATOM 2501 C CA . ALA A 1 338 ? -12.851 -2.550 -67.255 1.00 23.04 338 ALA A CA 1
ATOM 2502 C C . ALA A 1 338 ? -12.068 -2.537 -68.564 1.00 23.38 338 ALA A C 1
ATOM 2503 O O . ALA A 1 338 ? -11.167 -3.366 -68.732 1.00 20.81 338 ALA A O 1
ATOM 2505 N N . CYS A 1 339 ? -12.377 -1.626 -69.494 1.00 22.19 339 CYS A N 1
ATOM 2506 C CA . CYS A 1 339 ? -12.024 -1.895 -70.884 1.00 21.94 339 CYS A CA 1
ATOM 2507 C C . CYS A 1 339 ? -10.514 -1.906 -71.088 1.00 22.69 339 CYS A C 1
ATOM 2508 O O . CYS A 1 339 ? -9.992 -2.794 -71.774 1.00 21.16 339 CYS A O 1
ATOM 2511 N N . GLY A 1 340 ? -9.790 -0.985 -70.441 1.00 21.84 340 GLY A N 1
ATOM 2512 C CA . GLY A 1 340 ? -8.351 -0.922 -70.639 1.00 20.35 340 GLY A CA 1
ATOM 2513 C C . GLY A 1 340 ? -7.636 -2.163 -70.139 1.00 22.49 340 GLY A C 1
ATOM 2514 O O . GLY A 1 340 ? -6.631 -2.578 -70.716 1.00 20.58 340 GLY A O 1
ATOM 2515 N N . ALA A 1 341 ? -8.159 -2.784 -69.081 1.00 18.72 341 ALA A N 1
ATOM 2516 C CA . ALA A 1 341 ? -7.530 -3.976 -68.527 1.00 20.42 341 ALA A CA 1
ATOM 2517 C C . ALA A 1 341 ? -7.899 -5.214 -69.325 1.00 20.83 341 ALA A C 1
ATOM 2518 O O . ALA A 1 341 ? -7.035 -6.057 -69.614 1.00 21.07 341 ALA A O 1
ATOM 2520 N N . ILE A 1 342 ? -9.180 -5.351 -69.686 1.00 20.36 342 ILE A N 1
ATOM 2521 C CA . ILE A 1 342 ? -9.581 -6.485 -70.513 1.00 20.85 342 ILE A CA 1
ATOM 2522 C C . ILE A 1 342 ? -8.841 -6.442 -71.838 1.00 21.08 342 ILE A C 1
ATOM 2523 O O . ILE A 1 342 ? -8.345 -7.461 -72.328 1.00 21.05 342 ILE A O 1
ATOM 2528 N N . GLU A 1 343 ? -8.725 -5.250 -72.423 1.00 21.83 343 GLU A N 1
ATOM 2529 C CA . GLU A 1 343 ? -8.094 -5.145 -73.727 1.00 19.58 343 GLU A CA 1
ATOM 2530 C C . GLU A 1 343 ? -6.591 -5.359 -73.645 1.00 18.56 343 GLU A C 1
ATOM 2531 O O . GLU A 1 343 ? -6.009 -5.926 -74.573 1.00 22.81 343 GLU A O 1
ATOM 2537 N N . ALA A 1 344 ? -5.947 -4.943 -72.556 1.00 17.75 344 ALA A N 1
ATOM 2538 C CA . ALA A 1 344 ? -4.525 -5.233 -72.399 1.00 18.98 344 ALA A CA 1
ATOM 2539 C C . ALA A 1 344 ? -4.298 -6.740 -72.276 1.00 20.24 344 ALA A C 1
ATOM 2540 O O . ALA A 1 344 ? -3.452 -7.311 -72.971 1.00 20.43 344 ALA A O 1
ATOM 2542 N N . TRP A 1 345 ? -5.058 -7.389 -71.395 1.00 19.61 345 TRP A N 1
ATOM 2543 C CA . TRP A 1 345 ? -5.013 -8.849 -71.225 1.00 21.12 345 TRP A CA 1
ATOM 2544 C C . TRP A 1 345 ? -5.126 -9.589 -72.553 1.00 20.22 345 TRP A C 1
ATOM 2545 O O . TRP A 1 345 ? -4.247 -10.374 -72.928 1.00 21.47 345 TRP A O 1
ATOM 2556 N N . LEU A 1 346 ? -6.218 -9.356 -73.276 1.00 19.72 346 LEU A N 1
ATOM 2557 C CA . LEU A 1 346 ? -6.471 -10.148 -74.471 1.00 20.90 346 LEU A CA 1
ATOM 2558 C C . LEU A 1 346 ? -5.524 -9.778 -75.604 1.00 21.14 346 LEU A C 1
ATOM 2559 O O . LEU A 1 346 ? -5.230 -10.620 -76.450 1.00 20.09 346 LEU A O 1
ATOM 2564 N N . SER A 1 347 ? -5.021 -8.537 -75.628 1.00 20.79 347 SER A N 1
ATOM 2565 C CA . SER A 1 347 ? -4.001 -8.174 -76.614 1.00 18.72 347 SER A CA 1
ATOM 2566 C C . SER A 1 347 ? -2.688 -8.896 -76.350 1.00 19.00 347 SER A C 1
ATOM 2567 O O . SER A 1 347 ? -1.989 -9.286 -77.295 1.00 19.85 347 SER A O 1
ATOM 2570 N N . ILE A 1 348 ? -2.302 -9.030 -75.077 1.00 20.56 348 ILE A N 1
ATOM 2571 C CA . ILE A 1 348 ? -1.121 -9.820 -74.748 1.00 18.13 348 ILE A CA 1
ATOM 2572 C C . ILE A 1 348 ? -1.323 -11.271 -75.185 1.00 20.62 348 ILE A C 1
ATOM 2573 O O . ILE A 1 348 ? -0.409 -11.907 -75.717 1.00 19.54 348 ILE A O 1
ATOM 2578 N N . GLU A 1 349 ? -2.528 -11.807 -74.987 1.00 21.38 349 GLU A N 1
ATOM 2579 C CA . GLU A 1 349 ? -2.819 -13.155 -75.474 1.00 22.86 349 GLU A CA 1
ATOM 2580 C C . GLU A 1 349 ? -2.685 -13.244 -76.994 1.00 22.01 349 GLU A C 1
ATOM 2581 O O . GLU A 1 349 ? -2.133 -14.227 -77.516 1.00 22.38 349 GLU A O 1
ATOM 2587 N N . MET A 1 350 ? -3.196 -12.239 -77.725 1.00 19.94 350 MET A N 1
ATOM 2588 C CA . MET A 1 350 ? -3.019 -12.229 -79.177 1.00 20.88 350 MET A CA 1
ATOM 2589 C C . MET A 1 350 ? -1.543 -12.314 -79.539 1.00 22.26 350 MET A C 1
ATOM 2590 O O . MET A 1 350 ? -1.152 -13.079 -80.430 1.00 21.42 350 MET A O 1
ATOM 2595 N N . MET A 1 351 ? -0.717 -11.492 -78.880 1.00 18.35 351 MET A N 1
ATOM 2596 C CA . MET A 1 351 ? 0.725 -11.520 -79.112 1.00 21.08 351 MET A CA 1
ATOM 2597 C C . MET A 1 351 ? 1.306 -12.897 -78.828 1.00 22.59 351 MET A C 1
ATOM 2598 O O . MET A 1 351 ? 2.102 -13.419 -79.616 1.00 22.78 351 MET A O 1
ATOM 2603 N N . ASN A 1 352 ? 0.953 -13.484 -77.687 1.00 22.54 352 ASN A N 1
ATOM 2604 C CA . ASN A 1 352 ? 1.505 -14.800 -77.359 1.00 24.05 352 ASN A CA 1
ATOM 2605 C C . ASN A 1 352 ? 1.007 -15.879 -78.314 1.00 26.59 352 ASN A C 1
ATOM 2606 O O . ASN A 1 352 ? 1.715 -16.863 -78.562 1.00 23.84 352 ASN A O 1
ATOM 2611 N N . ARG A 1 353 ? -0.198 -15.729 -78.851 1.00 22.88 353 ARG A N 1
ATOM 2612 C CA . ARG A 1 353 ? -0.719 -16.679 -79.829 1.00 25.61 353 ARG A CA 1
ATOM 2613 C C . ARG A 1 353 ? -0.284 -16.377 -81.255 1.00 27.53 353 ARG A C 1
ATOM 2614 O O . ARG A 1 353 ? -0.477 -17.225 -82.135 1.00 25.07 353 ARG A O 1
ATOM 2622 N N . GLY A 1 354 ? 0.270 -15.193 -81.508 1.00 23.57 354 GLY A N 1
ATOM 2623 C CA . GLY A 1 354 ? 0.549 -14.765 -82.869 1.00 23.26 354 GLY A CA 1
ATOM 2624 C C . GLY A 1 354 ? -0.691 -14.604 -83.721 1.00 26.19 354 GLY A C 1
ATOM 2625 O O . GLY A 1 354 ? -0.610 -14.755 -84.943 1.00 24.40 354 GLY A O 1
ATOM 2626 N N . ARG A 1 355 ? -1.842 -14.311 -83.110 1.00 26.52 355 ARG A N 1
ATOM 2627 C CA . ARG A 1 355 ? -3.138 -14.344 -83.794 1.00 23.94 355 ARG A CA 1
ATOM 2628 C C . ARG A 1 355 ? -3.992 -13.174 -83.337 1.00 23.65 355 ARG A C 1
ATOM 2629 O O . ARG A 1 355 ? -4.402 -13.122 -82.171 1.00 19.99 355 ARG A O 1
ATOM 2637 N N . PHE A 1 356 ? -4.316 -12.268 -84.257 1.00 21.44 356 PHE A N 1
ATOM 2638 C CA . PHE A 1 356 ? -4.884 -10.984 -83.883 1.00 23.20 356 PHE A CA 1
ATOM 2639 C C . PHE A 1 356 ? -6.306 -10.881 -84.419 1.00 22.72 356 PHE A C 1
ATOM 2640 O O . PHE A 1 356 ? -6.546 -11.087 -85.610 1.00 24.30 356 PHE A O 1
ATOM 2648 N N . ILE A 1 357 ? -7.235 -10.565 -83.526 1.00 21.37 357 ILE A N 1
ATOM 2649 C CA . ILE A 1 357 ? -8.676 -10.697 -83.718 1.00 23.19 357 ILE A CA 1
ATOM 2650 C C . ILE A 1 357 ? -9.248 -9.578 -84.593 1.00 22.57 357 ILE A C 1
ATOM 2651 O O . ILE A 1 357 ? -8.900 -8.408 -84.410 1.00 22.32 357 ILE A O 1
ATOM 2656 N N . PRO A 1 358 ? -10.132 -9.885 -85.544 1.00 22.59 358 PRO A N 1
ATOM 2657 C CA . PRO A 1 358 ? -10.742 -8.827 -86.361 1.00 25.82 358 PRO A CA 1
ATOM 2658 C C . PRO A 1 358 ? -11.781 -8.051 -85.571 1.00 25.74 358 PRO A C 1
ATOM 2659 O O . PRO A 1 358 ? -12.325 -8.537 -84.582 1.00 24.04 358 PRO A O 1
ATOM 2663 N N . THR A 1 359 ? -12.065 -6.825 -86.023 1.00 23.40 359 THR A N 1
ATOM 2664 C CA . THR A 1 359 ? -13.203 -6.082 -85.486 1.00 22.08 359 THR A CA 1
ATOM 2665 C C . THR A 1 359 ? -14.493 -6.703 -86.004 1.00 26.97 359 THR A C 1
ATOM 2666 O O . THR A 1 359 ? -14.715 -6.751 -87.218 1.00 25.25 359 THR A O 1
ATOM 2670 N N . LEU A 1 360 ? -15.328 -7.206 -85.097 1.00 27.21 360 LEU A N 1
ATOM 2671 C CA . LEU A 1 360 ? -16.585 -7.815 -85.512 1.00 27.67 360 LEU A CA 1
ATOM 2672 C C . LEU A 1 360 ? -17.510 -6.758 -86.096 1.00 28.05 360 LEU A C 1
ATOM 2673 O O . LEU A 1 360 ? -17.551 -5.619 -85.623 1.00 24.65 360 LEU A O 1
ATOM 2678 N N . ASN A 1 361 ? -18.252 -7.139 -87.136 1.00 28.22 361 ASN A N 1
ATOM 2679 C CA . ASN A 1 361 ? -19.264 -6.285 -87.755 1.00 29.68 361 ASN A CA 1
ATOM 2680 C C . ASN A 1 361 ? -18.671 -5.059 -88.430 1.00 29.03 361 ASN A C 1
ATOM 2681 O O . ASN A 1 361 ? -19.374 -4.066 -88.655 1.00 32.50 361 ASN A O 1
ATOM 2686 N N . LEU A 1 362 ? -17.384 -5.089 -88.760 1.00 28.05 362 LEU A N 1
ATOM 2687 C CA . LEU A 1 362 ? -16.776 -4.019 -89.546 1.00 28.28 362 LEU A CA 1
ATOM 2688 C C . LEU A 1 362 ? -16.827 -4.482 -90.993 1.00 29.75 362 LEU A C 1
ATOM 2689 O O . LEU A 1 362 ? -15.954 -5.213 -91.463 1.00 31.05 362 LEU A O 1
ATOM 2694 N N . ASP A 1 363 ? -17.890 -4.081 -91.693 1.00 29.36 363 ASP A N 1
ATOM 2695 C CA . ASP A 1 363 ? -18.177 -4.533 -93.052 1.00 35.41 363 ASP A CA 1
ATOM 2696 C C . ASP A 1 363 ? -17.818 -3.516 -94.130 1.00 33.54 363 ASP A C 1
ATOM 2697 O O . ASP A 1 363 ? -17.446 -3.912 -95.238 1.00 32.11 363 ASP A O 1
ATOM 2702 N N . GLU A 1 364 ? -17.943 -2.222 -93.850 1.00 32.36 364 GLU A N 1
ATOM 2703 C CA . GLU A 1 364 ? -17.554 -1.168 -94.781 1.00 35.31 364 GLU A CA 1
ATOM 2704 C C . GLU A 1 364 ? -16.729 -0.167 -93.994 1.00 30.95 364 GLU A C 1
ATOM 2705 O O . GLU A 1 364 ? -17.265 0.540 -93.139 1.00 32.76 364 GLU A O 1
ATOM 2711 N N . ILE A 1 365 ? -15.432 -0.116 -94.268 1.00 29.56 365 ILE A N 1
ATOM 2712 C CA . ILE A 1 365 ? -14.558 0.776 -93.522 1.00 29.16 365 ILE A CA 1
ATOM 2713 C C . ILE A 1 365 ? -14.889 2.210 -93.914 1.00 32.33 365 ILE A C 1
ATOM 2714 O O . ILE A 1 365 ? -14.873 2.566 -95.098 1.00 31.85 365 ILE A O 1
ATOM 2719 N N . ASP A 1 366 ? -15.242 3.019 -92.918 1.00 28.82 366 ASP A N 1
ATOM 2720 C CA . ASP A 1 366 ? -15.550 4.433 -93.115 1.00 30.42 366 ASP A CA 1
ATOM 2721 C C . ASP A 1 366 ? -14.386 5.156 -93.780 1.00 31.57 366 ASP A C 1
ATOM 2722 O O . ASP A 1 366 ? -13.284 5.223 -93.223 1.00 29.86 366 ASP A O 1
ATOM 2727 N N . SER A 1 367 ? -14.640 5.739 -94.957 1.00 30.88 367 SER A N 1
ATOM 2728 C CA . SER A 1 367 ? -13.585 6.470 -95.650 1.00 31.57 367 SER A CA 1
ATOM 2729 C C . SER A 1 367 ? -13.149 7.708 -94.887 1.00 29.64 367 SER A C 1
ATOM 2730 O O . SER A 1 367 ? -12.085 8.259 -95.188 1.00 34.01 367 SER A O 1
ATOM 2733 N N . LEU A 1 368 ? -13.933 8.151 -93.906 1.00 29.49 368 LEU A N 1
ATOM 2734 C CA . LEU A 1 368 ? -13.514 9.257 -93.067 1.00 31.56 368 LEU A CA 1
ATOM 2735 C C . LEU A 1 368 ? -12.552 8.824 -91.968 1.00 30.77 368 LEU A C 1
ATOM 2736 O O . LEU A 1 368 ? -11.881 9.682 -91.378 1.00 29.36 368 LEU A O 1
ATOM 2741 N N . CYS A 1 369 ? -12.466 7.526 -91.677 1.00 27.82 369 CYS A N 1
ATOM 2742 C CA . CYS A 1 369 ? -11.516 7.083 -90.666 1.00 28.80 369 CYS A CA 1
ATOM 2743 C C . CYS A 1 369 ? -10.112 6.980 -91.263 1.00 25.58 369 CYS A C 1
ATOM 2744 O O . CYS A 1 369 ? -9.923 6.990 -92.478 1.00 29.49 369 CYS A O 1
ATOM 2747 N N . GLY A 1 370 ? -9.116 6.910 -90.385 1.00 25.80 370 GLY A N 1
ATOM 2748 C CA . GLY A 1 370 ? -7.739 6.971 -90.826 1.00 27.14 370 GLY A CA 1
ATOM 2749 C C . GLY A 1 370 ? -7.344 5.784 -91.680 1.00 27.15 370 GLY A C 1
ATOM 2750 O O . GLY A 1 370 ? -7.962 4.718 -91.651 1.00 27.48 370 GLY A O 1
ATOM 2751 N N . GLU A 1 371 ? -6.268 5.969 -92.444 1.00 27.87 371 GLU A N 1
ATOM 2752 C CA . GLU A 1 371 ? -5.767 4.924 -93.336 1.00 30.18 371 GLU A CA 1
ATOM 2753 C C . GLU A 1 371 ? -4.948 3.924 -92.522 1.00 27.79 371 GLU A C 1
ATOM 2754 O O . GLU A 1 371 ? -3.737 4.063 -92.341 1.00 28.66 371 GLU A O 1
ATOM 2760 N N . LEU A 1 372 ? -5.619 2.894 -92.032 1.00 25.78 372 LEU A N 1
ATOM 2761 C CA . LEU A 1 372 ? -4.990 1.854 -91.233 1.00 24.63 372 LEU A CA 1
ATOM 2762 C C . LEU A 1 372 ? -5.237 0.495 -91.879 1.00 24.88 372 LEU A C 1
ATOM 2763 O O . LEU A 1 372 ? -6.011 0.364 -92.828 1.00 24.26 372 LEU A O 1
ATOM 2768 N N . ASP A 1 373 ? -4.557 -0.522 -91.354 1.00 23.74 373 ASP A N 1
ATOM 2769 C CA . ASP A 1 373 ? -4.766 -1.913 -91.770 1.00 23.89 373 ASP A CA 1
ATOM 2770 C C . ASP A 1 373 ? -5.802 -2.532 -90.836 1.00 24.30 373 ASP A C 1
ATOM 2771 O O . ASP A 1 373 ? -5.482 -3.233 -89.875 1.00 24.54 373 ASP A O 1
ATOM 2776 N N . TYR A 1 374 ? -7.078 -2.263 -91.132 1.00 23.83 374 TYR A N 1
ATOM 2777 C CA . TYR A 1 374 ? -8.170 -2.775 -90.308 1.00 23.52 374 TYR A CA 1
ATOM 2778 C C . TYR A 1 374 ? -8.290 -4.281 -90.489 1.00 23.78 374 TYR A C 1
ATOM 2779 O O . TYR A 1 374 ? -8.587 -4.757 -91.591 1.00 26.20 374 TYR A O 1
ATOM 2788 N N . ILE A 1 375 ? -8.067 -5.032 -89.414 1.00 22.84 375 ILE A N 1
ATOM 2789 C CA . ILE A 1 375 ? -8.268 -6.481 -89.461 1.00 22.64 375 ILE A CA 1
ATOM 2790 C C . ILE A 1 375 ? -9.767 -6.758 -89.487 1.00 21.93 375 ILE A C 1
ATOM 2791 O O . ILE A 1 375 ? -10.498 -6.346 -88.575 1.00 24.33 375 ILE A O 1
ATOM 2796 N N . VAL A 1 376 ? -10.233 -7.440 -90.541 1.00 23.92 376 VAL A N 1
ATOM 2797 C CA . VAL A 1 376 ? -11.648 -7.738 -90.735 1.00 23.96 376 VAL A CA 1
ATOM 2798 C C . VAL A 1 376 ? -11.828 -9.192 -91.166 1.00 25.78 376 VAL A C 1
ATOM 2799 O O . VAL A 1 376 ? -10.913 -9.826 -91.696 1.00 24.92 376 VAL A O 1
ATOM 2803 N N . GLN A 1 377 ? -13.025 -9.720 -90.883 1.00 26.81 377 GLN A N 1
ATOM 2804 C CA . GLN A 1 377 ? -13.513 -11.028 -91.329 1.00 27.07 377 GLN A CA 1
ATOM 2805 C C . GLN A 1 377 ? -12.853 -12.218 -90.642 1.00 28.43 377 GLN A C 1
ATOM 2806 O O . GLN A 1 377 ? -13.551 -13.096 -90.125 1.00 28.41 377 GLN A O 1
ATOM 2812 N N . GLN A 1 378 ? -11.528 -12.283 -90.646 1.00 27.27 378 GLN A N 1
ATOM 2813 C CA . GLN A 1 378 ? -10.805 -13.392 -90.046 1.00 27.76 378 GLN A CA 1
ATOM 2814 C C . GLN A 1 378 ? -9.628 -12.850 -89.257 1.00 25.27 378 GLN A C 1
ATOM 2815 O O . GLN A 1 378 ? -9.121 -11.766 -89.567 1.00 27.32 378 GLN A O 1
ATOM 2821 N N . PRO A 1 379 ? -9.168 -13.581 -88.246 1.00 29.05 379 PRO A N 1
ATOM 2822 C CA . PRO A 1 379 ? -7.964 -13.155 -87.528 1.00 26.52 379 PRO A CA 1
ATOM 2823 C C . PRO A 1 379 ? -6.760 -13.109 -88.453 1.00 27.29 379 PRO A C 1
ATOM 2824 O O . PRO A 1 379 ? -6.668 -13.847 -89.443 1.00 28.85 379 PRO A O 1
ATOM 2828 N N . ARG A 1 380 ? -5.831 -12.232 -88.114 1.00 23.65 380 ARG A N 1
ATOM 2829 C CA . ARG A 1 380 ? -4.580 -12.090 -88.845 1.00 22.34 380 ARG A CA 1
ATOM 2830 C C . ARG A 1 380 ? -3.464 -12.724 -88.024 1.00 25.33 380 ARG A C 1
ATOM 2831 O O . ARG A 1 380 ? -3.273 -12.372 -86.858 1.00 24.49 380 ARG A O 1
ATOM 2839 N N . ASN A 1 381 ? -2.738 -13.666 -88.624 1.00 24.75 381 ASN A N 1
ATOM 2840 C CA . ASN A 1 381 ? -1.528 -14.187 -88.002 1.00 26.61 381 ASN A CA 1
ATOM 2841 C C . ASN A 1 381 ? -0.387 -13.199 -88.194 1.00 26.09 381 ASN A C 1
ATOM 2842 O O . ASN A 1 381 ? -0.112 -12.772 -89.318 1.00 26.91 381 ASN A O 1
ATOM 2847 N N . LEU A 1 382 ? 0.262 -12.818 -87.091 1.00 30.31 382 LEU A N 1
ATOM 2848 C CA . LEU A 1 382 ? 1.362 -11.862 -87.093 1.00 25.97 382 LEU A CA 1
ATOM 2849 C C . LEU A 1 382 ? 2.463 -12.356 -86.174 1.00 26.14 382 LEU A C 1
ATOM 2850 O O . LEU A 1 382 ? 2.182 -12.852 -85.080 1.00 25.53 382 LEU A O 1
ATOM 2855 N N . ASP A 1 383 ? 3.710 -12.182 -86.607 1.00 25.66 383 ASP A N 1
ATOM 2856 C CA . ASP A 1 383 ? 4.883 -12.382 -85.750 1.00 27.28 383 ASP A CA 1
ATOM 2857 C C . ASP A 1 383 ? 5.178 -11.071 -85.017 1.00 30.35 383 ASP A C 1
ATOM 2858 O O . ASP A 1 383 ? 6.127 -10.338 -85.313 1.00 28.32 383 ASP A O 1
ATOM 2863 N N . ALA A 1 384 ? 4.306 -10.754 -84.068 1.00 24.15 384 ALA A N 1
ATOM 2864 C CA . ALA A 1 384 ? 4.302 -9.436 -83.449 1.00 27.57 384 ALA A CA 1
ATOM 2865 C C . ALA A 1 384 ? 5.201 -9.451 -82.218 1.00 27.39 384 ALA A C 1
ATOM 2866 O O . ALA A 1 384 ? 5.023 -10.282 -81.322 1.00 26.78 384 ALA A O 1
ATOM 2868 N N . ASP A 1 385 ? 6.187 -8.551 -82.182 1.00 25.42 385 ASP A N 1
ATOM 2869 C CA . ASP A 1 385 ? 7.072 -8.488 -81.026 1.00 23.62 385 ASP A CA 1
ATOM 2870 C C . ASP A 1 385 ? 6.723 -7.361 -80.062 1.00 24.07 385 ASP A C 1
ATOM 2871 O O . ASP A 1 385 ? 7.112 -7.429 -78.889 1.00 22.19 385 ASP A O 1
ATOM 2876 N N . ILE A 1 386 ? 6.049 -6.320 -80.539 1.00 20.29 386 ILE A N 1
ATOM 2877 C CA . ILE A 1 386 ? 5.660 -5.159 -79.738 1.00 21.21 386 ILE A CA 1
ATOM 2878 C C . ILE A 1 386 ? 4.246 -4.750 -80.139 1.00 21.31 386 ILE A C 1
ATOM 2879 O O . ILE A 1 386 ? 3.924 -4.697 -81.330 1.00 22.46 386 ILE A O 1
ATOM 2884 N N . ILE A 1 387 ? 3.389 -4.466 -79.151 1.00 21.93 387 ILE A N 1
ATOM 2885 C CA . ILE A 1 387 ? 2.018 -4.049 -79.427 1.00 19.53 387 ILE A CA 1
ATOM 2886 C C . ILE A 1 387 ? 1.707 -2.813 -78.599 1.00 18.94 387 ILE A C 1
ATOM 2887 O O . ILE A 1 387 ? 2.377 -2.508 -77.605 1.00 20.22 387 ILE A O 1
ATOM 2892 N N . MET A 1 388 ? 0.664 -2.100 -79.021 1.00 21.15 388 MET A N 1
ATOM 2893 C CA . MET A 1 388 ? 0.202 -0.892 -78.346 1.00 17.74 388 MET A CA 1
ATOM 2894 C C . MET A 1 388 ? -1.291 -1.010 -78.073 1.00 19.38 388 MET A C 1
ATOM 2895 O O . MET A 1 388 ? -2.048 -1.485 -78.930 1.00 20.93 388 MET A O 1
ATOM 2900 N N . SER A 1 389 ? -1.723 -0.555 -76.901 1.00 17.55 389 SER A N 1
ATOM 2901 C CA . SER A 1 389 ? -3.143 -0.554 -76.558 1.00 17.43 389 SER A CA 1
ATOM 2902 C C . SER A 1 389 ? -3.549 0.826 -76.048 1.00 18.73 389 SER A C 1
ATOM 2903 O O . SER A 1 389 ? -2.960 1.333 -75.085 1.00 19.84 389 SER A O 1
ATOM 2906 N N . ASN A 1 390 ? -4.580 1.407 -76.659 1.00 16.57 390 ASN A N 1
ATOM 2907 C CA . ASN A 1 390 ? -4.936 2.808 -76.431 1.00 20.77 390 ASN A CA 1
ATOM 2908 C C . ASN A 1 390 ? -6.347 2.917 -75.876 1.00 20.93 390 ASN A C 1
ATOM 2909 O O . ASN A 1 390 ? -7.240 2.144 -76.255 1.00 21.09 390 ASN A O 1
ATOM 2914 N N . ASN A 1 391 ? -6.540 3.889 -74.991 1.00 20.44 391 ASN A N 1
ATOM 2915 C CA . ASN A 1 391 ? -7.837 4.154 -74.382 1.00 22.26 391 ASN A CA 1
ATOM 2916 C C . ASN A 1 391 ? -7.992 5.659 -74.185 1.00 24.95 391 ASN A C 1
ATOM 2917 O O . ASN A 1 391 ? -7.021 6.363 -73.889 1.00 22.01 391 ASN A O 1
ATOM 2922 N N . PHE A 1 392 ? -9.215 6.150 -74.372 1.00 24.72 392 PHE A N 1
ATOM 2923 C CA . PHE A 1 392 ? -9.503 7.571 -74.233 1.00 25.47 392 PHE A CA 1
ATOM 2924 C C . PHE A 1 392 ? -10.814 7.703 -73.478 1.00 28.26 392 PHE A C 1
ATOM 2925 O O . PHE A 1 392 ? -11.739 6.918 -73.696 1.00 33.43 392 PHE A O 1
ATOM 2933 N N . ALA A 1 393 ? -10.887 8.654 -72.553 1.00 25.70 393 ALA A N 1
ATOM 2934 C CA . ALA A 1 393 ? -12.022 8.720 -71.642 1.00 26.06 393 ALA A CA 1
ATOM 2935 C C . ALA A 1 393 ? -12.604 10.134 -71.605 1.00 32.05 393 ALA A C 1
ATOM 2936 O O . ALA A 1 393 ? -12.068 11.075 -72.207 1.00 26.44 393 ALA A O 1
ATOM 2938 N N . PHE A 1 394 ? -13.710 10.271 -70.863 1.00 36.54 394 PHE A N 1
ATOM 2939 C CA . PHE A 1 394 ? -14.280 11.578 -70.566 1.00 34.12 394 PHE A CA 1
ATOM 2940 C C . PHE A 1 394 ? -13.256 12.462 -69.880 1.00 36.53 394 PHE A C 1
ATOM 2941 O O . PHE A 1 394 ? -12.348 11.987 -69.191 1.00 34.26 394 PHE A O 1
ATOM 2949 N N . GLY A 1 395 ? -13.415 13.767 -70.063 1.00 31.69 395 GLY A N 1
ATOM 2950 C CA . GLY A 1 395 ? -12.379 14.681 -69.664 1.00 31.35 395 GLY A CA 1
ATOM 2951 C C . GLY A 1 395 ? -11.199 14.693 -70.591 1.00 31.16 395 GLY A C 1
ATOM 2952 O O . GLY A 1 395 ? -10.192 15.335 -70.286 1.00 32.13 395 GLY A O 1
ATOM 2953 N N . GLY A 1 396 ? -11.282 13.982 -71.713 1.00 29.44 396 GLY A N 1
ATOM 2954 C CA . GLY A 1 396 ? -10.164 13.945 -72.629 1.00 28.61 396 GLY A CA 1
ATOM 2955 C C . GLY A 1 396 ? -8.931 13.323 -72.020 1.00 27.60 396 GLY A C 1
ATOM 2956 O O . GLY A 1 396 ? -7.817 13.725 -72.362 1.00 26.46 396 GLY A O 1
ATOM 2957 N N . ILE A 1 397 ? -9.104 12.359 -71.112 1.00 24.45 397 ILE A N 1
ATOM 2958 C CA . ILE A 1 397 ? -7.981 11.628 -70.532 1.00 24.46 397 ILE A CA 1
ATOM 2959 C C . ILE A 1 397 ? -7.581 10.517 -71.494 1.00 22.30 397 ILE A C 1
ATOM 2960 O O . ILE A 1 397 ? -8.421 9.713 -71.914 1.00 21.93 397 ILE A O 1
ATOM 2965 N N . ASN A 1 398 ? -6.303 10.491 -71.868 1.00 20.26 398 ASN A N 1
ATOM 2966 C CA . ASN A 1 398 ? -5.766 9.546 -72.842 1.00 19.51 398 ASN A CA 1
ATOM 2967 C C . ASN A 1 398 ? -4.708 8.680 -72.182 1.00 20.22 398 ASN A C 1
ATOM 2968 O O . ASN A 1 398 ? -3.910 9.171 -71.377 1.00 21.98 398 ASN A O 1
ATOM 2973 N N . THR A 1 399 ? -4.693 7.393 -72.531 1.00 18.87 399 THR A N 1
ATOM 2974 C CA . THR A 1 399 ? -3.610 6.507 -72.143 1.00 22.48 399 THR A CA 1
ATOM 2975 C C . THR A 1 399 ? -3.180 5.677 -73.345 1.00 20.42 399 THR A C 1
ATOM 2976 O O . THR A 1 399 ? -3.980 5.367 -74.238 1.00 19.45 399 THR A O 1
ATOM 2980 N N . SER A 1 400 ? -1.897 5.320 -73.351 1.00 20.86 400 SER A N 1
ATOM 2981 C CA . SER A 1 400 ? -1.307 4.473 -74.379 1.00 18.93 400 SER A CA 1
ATOM 2982 C C . SER A 1 400 ? -0.307 3.551 -73.692 1.00 18.14 400 SER A C 1
ATOM 2983 O O . SER A 1 400 ? 0.574 4.023 -72.963 1.00 17.81 400 SER A O 1
ATOM 2986 N N . LEU A 1 401 ? -0.452 2.242 -73.898 1.00 16.83 401 LEU A N 1
ATOM 2987 C CA . LEU A 1 401 ? 0.387 1.240 -73.255 1.00 20.14 401 LEU A CA 1
ATOM 2988 C C . LEU A 1 401 ? 1.106 0.448 -74.329 1.00 17.45 401 LEU A C 1
ATOM 2989 O O . LEU A 1 401 ? 0.509 0.109 -75.362 1.00 17.66 401 LEU A O 1
ATOM 2994 N N . ILE A 1 402 ? 2.395 0.206 -74.114 1.00 18.20 402 ILE A N 1
ATOM 2995 C CA . ILE A 1 402 ? 3.202 -0.592 -75.032 1.00 18.88 402 ILE A CA 1
ATOM 2996 C C . ILE A 1 402 ? 3.725 -1.831 -74.298 1.00 18.27 402 ILE A C 1
ATOM 2997 O O . ILE A 1 402 ? 4.366 -1.725 -73.238 1.00 16.60 402 ILE A O 1
ATOM 3002 N N . PHE A 1 403 ? 3.500 -2.996 -74.896 1.00 19.58 403 PHE A N 1
ATOM 3003 C CA . PHE A 1 403 ? 3.933 -4.275 -74.353 1.00 21.21 403 PHE A CA 1
ATOM 3004 C C . PHE A 1 403 ? 4.872 -4.949 -75.340 1.00 20.74 403 PHE A C 1
ATOM 3005 O O . PHE A 1 403 ? 4.711 -4.814 -76.558 1.00 22.08 403 PHE A O 1
ATOM 3013 N N . LYS A 1 404 ? 5.833 -5.705 -74.806 1.00 21.65 404 LYS A N 1
ATOM 3014 C CA . LYS A 1 404 ? 6.849 -6.363 -75.615 1.00 20.26 404 LYS A CA 1
ATOM 3015 C C . LYS A 1 404 ? 6.873 -7.855 -75.310 1.00 19.65 404 LYS A C 1
ATOM 3016 O O . LYS A 1 404 ? 6.810 -8.258 -74.143 1.00 21.89 404 LYS A O 1
ATOM 3022 N N . ARG A 1 405 ? 6.988 -8.666 -76.361 1.00 21.38 405 ARG A N 1
ATOM 3023 C CA . ARG A 1 405 ? 7.096 -10.115 -76.186 1.00 22.39 405 ARG A CA 1
ATOM 3024 C C . ARG A 1 405 ? 8.356 -10.468 -75.394 1.00 24.40 405 ARG A C 1
ATOM 3025 O O . ARG A 1 405 ? 9.388 -9.795 -75.486 1.00 24.64 405 ARG A O 1
ATOM 3033 N N . VAL A 1 406 ? 8.270 -11.537 -74.603 1.00 27.55 406 VAL A N 1
ATOM 3034 C CA . VAL A 1 406 ? 9.401 -12.052 -73.840 1.00 27.04 406 VAL A CA 1
ATOM 3035 C C . VAL A 1 406 ? 9.559 -13.520 -74.216 1.00 29.22 406 VAL A C 1
ATOM 3036 O O . VAL A 1 406 ? 8.617 -14.307 -74.073 1.00 30.23 406 VAL A O 1
ATOM 3040 N N . LYS A 1 407 ? 10.718 -13.868 -74.752 1.00 30.44 407 LYS A N 1
ATOM 3041 C CA . LYS A 1 407 ? 11.047 -15.250 -75.067 1.00 36.15 407 LYS A CA 1
ATOM 3042 C C . LYS A 1 407 ? 11.907 -15.792 -73.936 1.00 33.39 407 LYS A C 1
ATOM 3043 O O . LYS A 1 407 ? 12.902 -15.166 -73.555 1.00 38.18 407 LYS A O 1
ATOM 3049 N N . GLN A 1 408 ? 11.499 -16.923 -73.376 1.00 35.90 408 GLN A N 1
ATOM 3050 C CA . GLN A 1 408 ? 12.122 -17.449 -72.161 1.00 39.48 408 GLN A CA 1
ATOM 3051 C C . GLN A 1 408 ? 12.923 -18.732 -72.390 1.00 36.38 408 GLN A C 1
ATOM 3052 O O . GLN A 1 408 ? 12.703 -19.417 -73.385 1.00 38.72 408 GLN A O 1
ATOM 3058 N N . MET B 1 1 ? 16.864 13.438 -60.997 1.00 32.05 1 MET B N 1
ATOM 3059 C CA . MET B 1 1 ? 15.769 13.788 -60.103 1.00 29.61 1 MET B CA 1
ATOM 3060 C C . MET B 1 1 ? 15.664 15.298 -59.954 1.00 31.88 1 MET B C 1
ATOM 3061 O O . MET B 1 1 ? 16.662 15.961 -59.682 1.00 31.38 1 MET B O 1
ATOM 3066 N N . LYS B 1 2 ? 14.459 15.832 -60.113 1.00 27.06 2 LYS B N 1
ATOM 3067 C CA . LYS B 1 2 ? 14.238 17.269 -60.037 1.00 26.92 2 LYS B CA 1
ATOM 3068 C C . LYS B 1 2 ? 13.762 17.648 -58.643 1.00 27.47 2 LYS B C 1
ATOM 3069 O O . LYS B 1 2 ? 13.086 16.870 -57.965 1.00 24.79 2 LYS B O 1
ATOM 3075 N N . ARG B 1 3 ? 14.112 18.860 -58.219 1.00 23.18 3 ARG B N 1
ATOM 3076 C CA . ARG B 1 3 ? 13.546 19.420 -57.007 1.00 24.33 3 ARG B CA 1
ATOM 3077 C C . ARG B 1 3 ? 12.233 20.122 -57.353 1.00 20.42 3 ARG B C 1
ATOM 3078 O O . ARG B 1 3 ? 12.033 20.571 -58.483 1.00 24.39 3 ARG B O 1
ATOM 3086 N N . VAL B 1 4 ? 11.330 20.178 -56.376 1.00 21.05 4 VAL B N 1
ATOM 3087 C CA . VAL B 1 4 ? 9.938 20.579 -56.579 1.00 20.74 4 VAL B CA 1
ATOM 3088 C C . VAL B 1 4 ? 9.589 21.617 -55.524 1.00 22.46 4 VAL B C 1
ATOM 3089 O O . VAL B 1 4 ? 9.825 21.399 -54.328 1.00 23.04 4 VAL B O 1
ATOM 3093 N N . VAL B 1 5 ? 9.021 22.742 -55.959 1.00 23.13 5 VAL B N 1
ATOM 3094 C CA . VAL B 1 5 ? 8.708 23.835 -55.051 1.00 20.97 5 VAL B CA 1
ATOM 3095 C C . VAL B 1 5 ? 7.237 24.204 -55.180 1.00 22.60 5 VAL B C 1
ATOM 3096 O O . VAL B 1 5 ? 6.566 23.865 -56.157 1.00 23.61 5 VAL B O 1
ATOM 3100 N N . VAL B 1 6 ? 6.747 24.931 -54.176 1.00 22.86 6 VAL B N 1
ATOM 3101 C CA . VAL B 1 6 ? 5.378 25.426 -54.139 1.00 19.76 6 VAL B CA 1
ATOM 3102 C C . VAL B 1 6 ? 5.435 26.905 -54.484 1.00 21.89 6 VAL B C 1
ATOM 3103 O O . VAL B 1 6 ? 6.053 27.682 -53.749 1.00 21.11 6 VAL B O 1
ATOM 3107 N N . THR B 1 7 ? 4.807 27.300 -55.594 1.00 21.91 7 THR B N 1
ATOM 3108 C CA . THR B 1 7 ? 4.809 28.702 -56.032 1.00 23.22 7 THR B CA 1
ATOM 3109 C C . THR B 1 7 ? 3.446 29.386 -55.930 1.00 24.80 7 THR B C 1
ATOM 3110 O O . THR B 1 7 ? 3.365 30.610 -56.136 1.00 23.47 7 THR B O 1
ATOM 3114 N N . GLY B 1 8 ? 2.384 28.642 -55.633 1.00 25.34 8 GLY B N 1
ATOM 3115 C CA . GLY B 1 8 ? 1.055 29.208 -55.455 1.00 23.56 8 GLY B CA 1
ATOM 3116 C C . GLY B 1 8 ? 0.260 28.355 -54.492 1.00 25.04 8 GLY B C 1
ATOM 3117 O O . GLY B 1 8 ? 0.431 27.129 -54.435 1.00 23.93 8 GLY B O 1
ATOM 3118 N N . MET B 1 9 ? -0.610 29.006 -53.713 1.00 23.99 9 MET B N 1
ATOM 3119 C CA . MET B 1 9 ? -1.402 28.313 -52.698 1.00 25.02 9 MET B CA 1
ATOM 3120 C C . MET B 1 9 ? -2.717 29.047 -52.502 1.00 29.39 9 MET B C 1
ATOM 3121 O O . MET B 1 9 ? -2.739 30.281 -52.461 1.00 25.26 9 MET B O 1
ATOM 3126 N N . ALA B 1 10 ? -3.799 28.288 -52.339 1.00 23.55 10 ALA B N 1
ATOM 3127 C CA . ALA B 1 10 ? -5.103 28.889 -52.090 1.00 25.38 10 ALA B CA 1
ATOM 3128 C C . ALA B 1 10 ? -5.997 27.872 -51.404 1.00 28.86 10 ALA B C 1
ATOM 3129 O O . ALA B 1 10 ? -5.771 26.662 -51.485 1.00 25.57 10 ALA B O 1
ATOM 3131 N N . GLY B 1 11 ? -7.038 28.375 -50.752 1.00 27.37 11 GLY B N 1
ATOM 3132 C CA . GLY B 1 11 ? -8.024 27.487 -50.164 1.00 28.34 11 GLY B CA 1
ATOM 3133 C C . GLY B 1 11 ? -9.315 28.220 -49.898 1.00 31.05 11 GLY B C 1
ATOM 3134 O O . GLY B 1 11 ? -9.360 29.454 -49.871 1.00 28.80 11 GLY B O 1
ATOM 3135 N N . ILE B 1 12 ? -10.379 27.441 -49.734 1.00 28.41 12 ILE B N 1
ATOM 3136 C CA . ILE B 1 12 ? -11.703 27.957 -49.413 1.00 29.13 12 ILE B CA 1
ATOM 3137 C C . ILE B 1 12 ? -12.177 27.198 -48.185 1.00 32.31 12 ILE B C 1
ATOM 3138 O O . ILE B 1 12 ? -12.301 25.967 -48.228 1.00 28.83 12 ILE B O 1
ATOM 3143 N N . THR B 1 13 ? -12.369 27.909 -47.067 1.00 26.02 13 THR B N 1
ATOM 3144 C CA . THR B 1 13 ? -12.669 27.254 -45.799 1.00 28.35 13 THR B CA 1
ATOM 3145 C C . THR B 1 13 ? -13.778 27.999 -45.067 1.00 32.70 13 THR B C 1
ATOM 3146 O O . THR B 1 13 ? -14.140 29.133 -45.406 1.00 31.17 13 THR B O 1
ATOM 3150 N N . SER B 1 14 ? -14.303 27.342 -44.026 1.00 29.98 14 SER B N 1
ATOM 3151 C CA . SER B 1 14 ? -15.289 27.967 -43.150 1.00 33.41 14 SER B CA 1
ATOM 3152 C C . SER B 1 14 ? -14.713 29.124 -42.335 1.00 33.88 14 SER B C 1
ATOM 3153 O O . SER B 1 14 ? -15.486 29.858 -41.706 1.00 36.83 14 SER B O 1
ATOM 3156 N N . LEU B 1 15 ? -13.390 29.303 -42.328 1.00 31.85 15 LEU B N 1
ATOM 3157 C CA . LEU B 1 15 ? -12.744 30.429 -41.662 1.00 34.71 15 LEU B CA 1
ATOM 3158 C C . LEU B 1 15 ? -12.272 31.511 -42.629 1.00 34.93 15 LEU B C 1
ATOM 3159 O O . LEU B 1 15 ? -11.646 32.481 -42.184 1.00 33.85 15 LEU B O 1
ATOM 3164 N N . GLY B 1 16 ? -12.539 31.371 -43.931 1.00 29.43 16 GLY B N 1
ATOM 3165 C CA . GLY B 1 16 ? -12.136 32.376 -44.902 1.00 32.53 16 GLY B CA 1
ATOM 3166 C C . GLY B 1 16 ? -11.471 31.833 -46.157 1.00 33.75 16 GLY B C 1
ATOM 3167 O O . GLY B 1 16 ? -11.259 30.619 -46.278 1.00 33.56 16 GLY B O 1
ATOM 3168 N N . GLU B 1 17 ? -11.145 32.720 -47.100 1.00 31.79 17 GLU B N 1
ATOM 3169 C CA . GLU B 1 17 ? -10.515 32.336 -48.361 1.00 34.22 17 GLU B CA 1
ATOM 3170 C C . GLU B 1 17 ? -9.105 32.879 -48.524 1.00 34.53 17 GLU B C 1
ATOM 3171 O O . GLU B 1 17 ? -8.582 32.844 -49.642 1.00 35.28 17 GLU B O 1
ATOM 3177 N N . THR B 1 18 ? -8.517 33.473 -47.489 1.00 33.16 18 THR B N 1
ATOM 3178 C CA . THR B 1 18 ? -7.122 33.888 -47.526 1.00 30.59 18 THR B CA 1
ATOM 3179 C C . THR B 1 18 ? -6.461 33.431 -46.238 1.00 29.71 18 THR B C 1
ATOM 3180 O O . THR B 1 18 ? -7.127 33.263 -45.215 1.00 33.57 18 THR B O 1
ATOM 3184 N N . ALA B 1 19 ? -5.147 33.213 -46.292 1.00 29.49 19 ALA B N 1
ATOM 3185 C CA . ALA B 1 19 ? -4.443 32.777 -45.089 1.00 32.82 19 ALA B CA 1
ATOM 3186 C C . ALA B 1 19 ? -4.463 33.863 -44.014 1.00 32.73 19 ALA B C 1
ATOM 3187 O O . ALA B 1 19 ? -4.545 33.562 -42.817 1.00 30.88 19 ALA B O 1
ATOM 3189 N N . ASP B 1 20 ? -4.380 35.131 -44.421 1.00 34.22 20 ASP B N 1
ATOM 3190 C CA . ASP B 1 20 ? -4.464 36.217 -43.449 1.00 35.90 20 ASP B CA 1
ATOM 3191 C C . ASP B 1 20 ? -5.775 36.150 -42.673 1.00 33.55 20 ASP B C 1
ATOM 3192 O O . ASP B 1 20 ? -5.780 36.180 -41.439 1.00 34.51 20 ASP B O 1
ATOM 3197 N N . ASP B 1 21 ? -6.896 36.011 -43.386 1.00 34.12 21 ASP B N 1
ATOM 3198 C CA . ASP B 1 21 ? -8.195 35.947 -42.725 1.00 32.25 21 ASP B CA 1
ATOM 3199 C C . ASP B 1 21 ? -8.305 34.720 -41.833 1.00 35.20 21 ASP B C 1
ATOM 3200 O O . ASP B 1 21 ? -8.847 34.795 -40.724 1.00 32.18 21 ASP B O 1
ATOM 3205 N N . ILE B 1 22 ? -7.807 33.573 -42.304 1.00 32.44 22 ILE B N 1
ATOM 3206 C CA . ILE B 1 22 ? -7.928 32.346 -41.527 1.00 27.71 22 ILE B CA 1
ATOM 3207 C C . ILE B 1 22 ? -7.074 32.428 -40.271 1.00 32.13 22 ILE B C 1
ATOM 3208 O O . ILE B 1 22 ? -7.500 32.015 -39.187 1.00 32.05 22 ILE B O 1
ATOM 3213 N N . PHE B 1 23 ? -5.858 32.966 -40.387 1.00 32.93 23 PHE B N 1
ATOM 3214 C CA . PHE B 1 23 ? -5.009 33.057 -39.204 1.00 35.09 23 PHE B CA 1
ATOM 3215 C C . PHE B 1 23 ? -5.570 34.062 -38.195 1.00 34.27 23 PHE B C 1
ATOM 3216 O O . PHE B 1 23 ? -5.391 33.887 -36.984 1.00 36.13 23 PHE B O 1
ATOM 3224 N N . ALA B 1 24 ? -6.286 35.084 -38.668 1.00 36.10 24 ALA B N 1
ATOM 3225 C CA . ALA B 1 24 ? -6.972 36.001 -37.756 1.00 38.74 24 ALA B CA 1
ATOM 3226 C C . ALA B 1 24 ? -8.069 35.287 -36.966 1.00 40.33 24 ALA B C 1
ATOM 3227 O O . ALA B 1 24 ? -8.298 35.595 -35.791 1.00 39.30 24 ALA B O 1
ATOM 3229 N N . ARG B 1 25 ? -8.748 34.317 -37.586 1.00 39.64 25 ARG B N 1
ATOM 3230 C CA . ARG B 1 25 ? -9.724 33.521 -36.850 1.00 38.83 25 ARG B CA 1
ATOM 3231 C C . ARG B 1 25 ? -9.057 32.464 -35.979 1.00 37.76 25 ARG B C 1
ATOM 3232 O O . ARG B 1 25 ? -9.612 32.089 -34.937 1.00 40.01 25 ARG B O 1
ATOM 3240 N N . PHE B 1 26 ? -7.876 31.978 -36.379 1.00 36.35 26 PHE B N 1
ATOM 3241 C CA . PHE B 1 26 ? -7.104 31.094 -35.511 1.00 36.69 26 PHE B CA 1
ATOM 3242 C C . PHE B 1 26 ? -6.772 31.787 -34.193 1.00 41.61 26 PHE B C 1
ATOM 3243 O O . PHE B 1 26 ? -6.949 31.214 -33.111 1.00 41.04 26 PHE B O 1
ATOM 3251 N N . GLU B 1 27 ? -6.259 33.018 -34.274 1.00 39.50 27 GLU B N 1
ATOM 3252 C CA . GLU B 1 27 ? -5.917 33.770 -33.070 1.00 42.75 27 GLU B CA 1
ATOM 3253 C C . GLU B 1 27 ? -7.153 34.042 -32.223 1.00 41.26 27 GLU B C 1
ATOM 3254 O O . GLU B 1 27 ? -7.096 33.975 -30.992 1.00 44.29 27 GLU B O 1
ATOM 3260 N N . ALA B 1 28 ? -8.284 34.337 -32.864 1.00 40.96 28 ALA B N 1
ATOM 3261 C CA . ALA B 1 28 ? -9.515 34.566 -32.118 1.00 41.98 28 ALA B CA 1
ATOM 3262 C C . ALA B 1 28 ? -10.041 33.293 -31.466 1.00 45.73 28 ALA B C 1
ATOM 3263 O O . ALA B 1 28 ? -10.905 33.372 -30.587 1.00 48.86 28 ALA B O 1
ATOM 3265 N N . GLY B 1 29 ? -9.543 32.128 -31.873 1.00 43.05 29 GLY B N 1
ATOM 3266 C CA . GLY B 1 29 ? -9.939 30.884 -31.247 1.00 43.83 29 GLY B CA 1
ATOM 3267 C C . GLY B 1 29 ? -11.352 30.435 -31.546 1.00 42.02 29 GLY B C 1
ATOM 3268 O O . GLY B 1 29 ? -11.949 29.738 -30.728 1.00 45.88 29 GLY B O 1
ATOM 3269 N N . LYS B 1 30 ? -11.902 30.800 -32.699 1.00 43.66 30 LYS B N 1
ATOM 3270 C CA . LYS B 1 30 ? -13.240 30.376 -33.089 1.00 46.80 30 LYS B CA 1
ATOM 3271 C C . LYS B 1 30 ? -13.156 29.371 -34.237 1.00 43.11 30 LYS B C 1
ATOM 3272 O O . LYS B 1 30 ? -12.378 29.551 -35.178 1.00 40.77 30 LYS B O 1
ATOM 3278 N N . SER B 1 31 ? -13.940 28.305 -34.140 1.00 41.71 31 SER B N 1
ATOM 3279 C CA . SER B 1 31 ? -14.001 27.288 -35.175 1.00 38.87 31 SER B CA 1
ATOM 3280 C C . SER B 1 31 ? -15.081 27.637 -36.192 1.00 37.58 31 SER B C 1
ATOM 3281 O O . SER B 1 31 ? -15.884 28.547 -35.995 1.00 40.12 31 SER B O 1
ATOM 3284 N N . GLY B 1 32 ? -15.102 26.895 -37.293 1.00 34.32 32 GLY B N 1
ATOM 3285 C CA . GLY B 1 32 ? -16.152 27.047 -38.279 1.00 33.25 32 GLY B CA 1
ATOM 3286 C C . GLY B 1 32 ? -17.368 26.177 -38.041 1.00 35.99 32 GLY B C 1
ATOM 3287 O O . GLY B 1 32 ? -18.256 26.129 -38.901 1.00 38.34 32 GLY B O 1
ATOM 3288 N N . ILE B 1 33 ? -17.435 25.497 -36.897 1.00 34.82 33 ILE B N 1
ATOM 3289 C CA . ILE B 1 33 ? -18.492 24.531 -36.598 1.00 35.50 33 ILE B CA 1
ATOM 3290 C C . ILE B 1 33 ? -19.756 25.259 -36.159 1.00 42.26 33 ILE B C 1
ATOM 3291 O O . ILE B 1 33 ? -19.695 26.276 -35.457 1.00 41.61 33 ILE B O 1
ATOM 3296 N N . ARG B 1 34 ? -20.912 24.733 -36.557 1.00 39.36 34 ARG B N 1
ATOM 3297 C CA . ARG B 1 34 ? -22.174 25.258 -36.063 1.00 41.01 34 ARG B CA 1
ATOM 3298 C C . ARG B 1 34 ? -23.214 24.149 -36.032 1.00 44.42 34 ARG B C 1
ATOM 3299 O O . ARG B 1 34 ? -23.085 23.118 -36.704 1.00 41.35 34 ARG B O 1
ATOM 3307 N N . TYR B 1 35 ? -24.244 24.373 -35.223 1.00 43.38 35 TYR B N 1
ATOM 3308 C CA . TYR B 1 35 ? -25.424 23.527 -35.248 1.00 44.69 35 TYR B CA 1
ATOM 3309 C C . TYR B 1 35 ? -26.127 23.656 -36.596 1.00 43.37 35 TYR B C 1
ATOM 3310 O O . TYR B 1 35 ? -26.131 24.720 -37.223 1.00 41.67 35 TYR B O 1
ATOM 3319 N N . MET B 1 36 ? -26.712 22.545 -37.051 1.00 45.73 36 MET B N 1
ATOM 3320 C CA . MET B 1 36 ? -27.340 22.448 -38.367 1.00 45.57 36 MET B CA 1
ATOM 3321 C C . MET B 1 36 ? -28.844 22.256 -38.214 1.00 47.53 36 MET B C 1
ATOM 3322 O O . MET B 1 36 ? -29.330 21.115 -38.206 1.00 46.94 36 MET B O 1
ATOM 3327 N N . PRO B 1 37 ? -29.625 23.335 -38.083 1.00 47.78 37 PRO B N 1
ATOM 3328 C CA . PRO B 1 37 ? -31.090 23.174 -38.063 1.00 47.76 37 PRO B CA 1
ATOM 3329 C C . PRO B 1 37 ? -31.629 22.450 -39.284 1.00 48.22 37 PRO B C 1
ATOM 3330 O O . PRO B 1 37 ? -32.586 21.674 -39.160 1.00 50.26 37 PRO B O 1
ATOM 3334 N N . GLU B 1 38 ? -31.025 22.662 -40.457 1.00 49.41 38 GLU B N 1
ATOM 3335 C CA . GLU B 1 38 ? -31.462 22.019 -41.691 1.00 46.70 38 GLU B CA 1
ATOM 3336 C C . GLU B 1 38 ? -31.332 20.500 -41.651 1.00 48.54 38 GLU B C 1
ATOM 3337 O O . GLU B 1 38 ? -31.839 19.832 -42.558 1.00 50.66 38 GLU B O 1
ATOM 3343 N N . TRP B 1 39 ? -30.666 19.935 -40.644 1.00 47.39 39 TRP B N 1
ATOM 3344 C CA . TRP B 1 39 ? -30.513 18.488 -40.539 1.00 47.80 39 TRP B CA 1
ATOM 3345 C C . TRP B 1 39 ? -31.438 17.863 -39.510 1.00 50.43 39 TRP B C 1
ATOM 3346 O O . TRP B 1 39 ? -31.330 16.662 -39.254 1.00 49.86 39 TRP B O 1
ATOM 3357 N N . GLU B 1 40 ? -32.326 18.646 -38.895 1.00 53.19 40 GLU B N 1
ATOM 3358 C CA . GLU B 1 40 ? -33.292 18.059 -37.974 1.00 54.06 40 GLU B CA 1
ATOM 3359 C C . GLU B 1 40 ? -34.268 17.147 -38.702 1.00 51.31 40 GLU B C 1
ATOM 3360 O O . GLU B 1 40 ? -34.749 16.166 -38.121 1.00 53.34 40 GLU B O 1
ATOM 3366 N N . GLN B 1 41 ? -34.548 17.444 -39.974 1.00 48.45 41 GLN B N 1
ATOM 3367 C CA . GLN B 1 41 ? -35.456 16.643 -40.784 1.00 52.10 41 GLN B CA 1
ATOM 3368 C C . GLN B 1 41 ? -34.957 15.221 -41.035 1.00 54.38 41 GLN B C 1
ATOM 3369 O O . GLN B 1 41 ? -35.702 14.416 -41.606 1.00 53.71 41 GLN B O 1
ATOM 3375 N N . TYR B 1 42 ? -33.728 14.891 -40.643 1.00 52.04 42 TYR B N 1
ATOM 3376 C CA . TYR B 1 42 ? -33.199 13.532 -40.763 1.00 54.29 42 TYR B CA 1
ATOM 3377 C C . TYR B 1 42 ? -33.217 12.924 -39.365 1.00 54.72 42 TYR B C 1
ATOM 3378 O O . TYR B 1 42 ? -32.357 13.224 -38.532 1.00 56.16 42 TYR B O 1
ATOM 3387 N N . VAL B 1 43 ? -34.203 12.060 -39.111 1.00 57.38 43 VAL B N 1
ATOM 3388 C CA . VAL B 1 43 ? -34.486 11.641 -37.741 1.00 60.12 43 VAL B CA 1
ATOM 3389 C C . VAL B 1 43 ? -33.437 10.653 -37.241 1.00 60.35 43 VAL B C 1
ATOM 3390 O O . VAL B 1 43 ? -33.015 10.714 -36.077 1.00 58.50 43 VAL B O 1
ATOM 3394 N N . ASP B 1 44 ? -32.995 9.732 -38.104 1.00 60.82 44 ASP B N 1
ATOM 3395 C CA . ASP B 1 44 ? -32.012 8.734 -37.692 1.00 61.14 44 ASP B CA 1
ATOM 3396 C C . ASP B 1 44 ? -30.616 9.321 -37.518 1.00 56.26 44 ASP B C 1
ATOM 3397 O O . ASP B 1 44 ? -29.761 8.681 -36.895 1.00 53.70 44 ASP B O 1
ATOM 3402 N N . LEU B 1 45 ? -30.369 10.517 -38.048 1.00 52.45 45 LEU B N 1
ATOM 3403 C CA . LEU B 1 45 ? -29.057 11.147 -37.958 1.00 50.23 45 LEU B CA 1
ATOM 3404 C C . LEU B 1 45 ? -28.876 11.749 -36.570 1.00 49.68 45 LEU B C 1
ATOM 3405 O O . LEU B 1 45 ? -29.603 12.674 -36.189 1.00 53.35 45 LEU B O 1
ATOM 3410 N N . ARG B 1 46 ? -27.910 11.230 -35.813 1.00 46.10 46 ARG B N 1
ATOM 3411 C CA . ARG B 1 46 ? -27.714 11.709 -34.449 1.00 48.84 46 ARG B CA 1
ATOM 3412 C C . ARG B 1 46 ? -26.921 13.014 -34.409 1.00 50.96 46 ARG B C 1
ATOM 3413 O O . ARG B 1 46 ? -27.234 13.906 -33.612 1.00 49.70 46 ARG B O 1
ATOM 3421 N N . THR B 1 47 ? -25.906 13.156 -35.260 1.00 48.46 47 THR B N 1
ATOM 3422 C CA . THR B 1 47 ? -25.108 14.376 -35.267 1.00 46.67 47 THR B CA 1
ATOM 3423 C C . THR B 1 47 ? -25.850 15.501 -35.982 1.00 46.34 47 THR B C 1
ATOM 3424 O O . THR B 1 47 ? -26.560 15.276 -36.966 1.00 44.42 47 THR B O 1
ATOM 3428 N N . LYS B 1 48 ? -25.701 16.723 -35.464 1.00 45.49 48 LYS B N 1
ATOM 3429 C CA . LYS B 1 48 ? -26.326 17.899 -36.058 1.00 45.07 48 LYS B CA 1
ATOM 3430 C C . LYS B 1 48 ? -25.327 19.045 -36.151 1.00 44.97 48 LYS B C 1
ATOM 3431 O O . LYS B 1 48 ? -25.711 20.219 -36.137 1.00 42.56 48 LYS B O 1
ATOM 3437 N N . LEU B 1 49 ? -24.040 18.705 -36.233 1.00 43.85 49 LEU B N 1
ATOM 3438 C CA . LEU B 1 49 ? -22.941 19.658 -36.306 1.00 40.45 49 LEU B CA 1
ATOM 3439 C C . LEU B 1 49 ? -22.219 19.519 -37.639 1.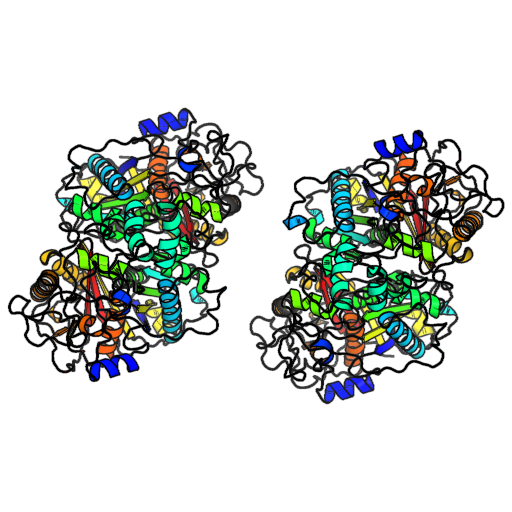00 43.28 49 LEU B C 1
ATOM 3440 O O . LEU B 1 49 ? -22.044 18.405 -38.149 1.00 42.05 49 LEU B O 1
ATOM 3445 N N . ALA B 1 50 ? -21.776 20.645 -38.189 1.00 39.59 50 ALA B N 1
ATOM 3446 C CA . ALA B 1 50 ? -21.023 20.629 -39.434 1.00 36.95 50 ALA B CA 1
ATOM 3447 C C . ALA B 1 50 ? -20.214 21.915 -39.531 1.00 38.85 50 ALA B C 1
ATOM 3448 O O . ALA B 1 50 ? -20.436 22.876 -38.784 1.00 36.99 50 ALA B O 1
ATOM 3450 N N . GLY B 1 51 ? -19.266 21.921 -40.465 1.00 33.97 51 GLY B N 1
ATOM 3451 C CA . GLY B 1 51 ? -18.505 23.112 -40.764 1.00 35.15 51 GLY B CA 1
ATOM 3452 C C . GLY B 1 51 ? -18.684 23.577 -42.196 1.00 35.72 51 GLY B C 1
ATOM 3453 O O . GLY B 1 51 ? -17.775 23.463 -43.032 1.00 33.86 51 GLY B O 1
ATOM 3454 N N . PRO B 1 52 ? -19.860 24.111 -42.513 1.00 33.71 52 PRO B N 1
ATOM 3455 C CA . PRO B 1 52 ? -20.117 24.545 -43.889 1.00 34.41 52 PRO B CA 1
ATOM 3456 C C . PRO B 1 52 ? -19.315 25.782 -44.252 1.00 33.79 52 PRO B C 1
ATOM 3457 O O . PRO B 1 52 ? -18.844 26.535 -43.400 1.00 36.42 52 PRO B O 1
ATOM 3461 N N . VAL B 1 53 ? -19.135 25.966 -45.551 1.00 34.84 53 VAL B N 1
ATOM 3462 C CA . VAL B 1 53 ? -18.653 27.231 -46.087 1.00 33.91 53 VAL B CA 1
ATOM 3463 C C . VAL B 1 53 ? -19.894 28.043 -46.439 1.00 35.40 53 VAL B C 1
ATOM 3464 O O . VAL B 1 53 ? -20.635 27.697 -47.365 1.00 36.42 53 VAL B O 1
ATOM 3468 N N . GLU B 1 54 ? -20.151 29.105 -45.676 1.00 36.22 54 GLU B N 1
ATOM 3469 C CA . GLU B 1 54 ? -21.387 29.846 -45.903 1.00 39.11 54 GLU B CA 1
ATOM 3470 C C . GLU B 1 54 ? -21.315 30.665 -47.183 1.00 40.14 54 GLU B C 1
ATOM 3471 O O . GLU B 1 54 ? -22.313 30.775 -47.903 1.00 45.25 54 GLU B O 1
ATOM 3477 N N . THR B 1 55 ? -20.146 31.204 -47.513 1.00 37.26 55 THR B N 1
ATOM 3478 C CA . THR B 1 55 ? -20.006 31.977 -48.734 1.00 39.75 55 THR B CA 1
ATOM 3479 C C . THR B 1 55 ? -18.575 31.875 -49.235 1.00 37.22 55 THR B C 1
ATOM 3480 O O . THR B 1 55 ? -17.645 31.643 -48.459 1.00 40.17 55 THR B O 1
ATOM 3484 N N . PHE B 1 56 ? -18.409 32.045 -50.542 1.00 37.79 56 PHE B N 1
ATOM 3485 C CA . PHE B 1 56 ? -17.085 32.258 -51.101 1.00 35.10 56 PHE B CA 1
ATOM 3486 C C . PHE B 1 56 ? -17.229 33.054 -52.390 1.00 35.50 56 PHE B C 1
ATOM 3487 O O . PHE B 1 56 ? -18.243 32.959 -53.089 1.00 35.30 56 PHE B O 1
ATOM 3495 N N . HIS B 1 57 ? -16.217 33.865 -52.680 1.00 33.49 57 HIS B N 1
ATOM 3496 C CA . HIS B 1 57 ? -16.266 34.711 -53.863 1.00 36.05 57 HIS B CA 1
ATOM 3497 C C . HIS B 1 57 ? -16.224 33.854 -55.120 1.00 38.08 57 HIS B C 1
ATOM 3498 O O . HIS B 1 57 ? -15.363 32.975 -55.261 1.00 35.09 57 HIS B O 1
ATOM 3505 N N . ILE B 1 58 ? -17.159 34.109 -56.028 1.00 33.52 58 ILE B N 1
ATOM 3506 C CA . ILE B 1 58 ? -17.182 33.443 -57.327 1.00 37.08 58 ILE B CA 1
ATOM 3507 C C . ILE B 1 58 ? -17.017 34.506 -58.404 1.00 38.46 58 ILE B C 1
ATOM 3508 O O . ILE B 1 58 ? -17.930 35.318 -58.610 1.00 34.48 58 ILE B O 1
ATOM 3513 N N . PRO B 1 59 ? -15.882 34.548 -59.099 1.00 38.08 59 PRO B N 1
ATOM 3514 C CA . PRO B 1 59 ? -15.702 35.554 -60.150 1.00 35.26 59 PRO B CA 1
ATOM 3515 C C . PRO B 1 59 ? -16.784 35.459 -61.216 1.00 37.96 59 PRO B C 1
ATOM 3516 O O . PRO B 1 59 ? -17.365 34.400 -61.462 1.00 35.08 59 PRO B O 1
ATOM 3520 N N . LYS B 1 60 ? -17.046 36.602 -61.847 1.00 36.89 60 LYS B N 1
ATOM 3521 C CA . LYS B 1 60 ? -18.177 36.748 -62.754 1.00 33.77 60 LYS B CA 1
ATOM 3522 C C . LYS B 1 60 ? -17.994 35.922 -64.019 1.00 34.40 60 LYS B C 1
ATOM 3523 O O . LYS B 1 60 ? -18.982 35.509 -64.632 1.00 33.75 60 LYS B O 1
ATOM 3529 N N . HIS B 1 61 ? -16.751 35.660 -64.424 1.00 31.26 61 HIS B N 1
ATOM 3530 C CA . HIS B 1 61 ? -16.547 34.869 -65.628 1.00 31.76 61 HIS B CA 1
ATOM 3531 C C . HIS B 1 61 ? -16.909 33.395 -65.430 1.00 35.68 61 HIS B C 1
ATOM 3532 O O . HIS B 1 61 ? -16.973 32.651 -66.416 1.00 33.92 61 HIS B O 1
ATOM 3539 N N . PHE B 1 62 ? -17.196 32.961 -64.198 1.00 32.54 62 PHE B N 1
ATOM 3540 C CA . PHE B 1 62 ? -17.750 31.622 -63.974 1.00 34.65 62 PHE B CA 1
ATOM 3541 C C . PHE B 1 62 ? -19.256 31.673 -64.238 1.00 33.09 62 PHE B C 1
ATOM 3542 O O . PHE B 1 62 ? -20.102 31.601 -63.345 1.00 35.11 62 PHE B O 1
ATOM 3550 N N . ASN B 1 63 ? -19.584 31.793 -65.513 1.00 35.01 63 ASN B N 1
ATOM 3551 C CA . ASN B 1 63 ? -20.964 31.975 -65.922 1.00 34.26 63 ASN B CA 1
ATOM 3552 C C . ASN B 1 63 ? -21.648 30.625 -66.125 1.00 39.58 63 ASN B C 1
ATOM 3553 O O . ASN B 1 63 ? -21.091 29.554 -65.858 1.00 36.83 63 ASN B O 1
ATOM 3558 N N . ARG B 1 64 ? -22.872 30.698 -66.642 1.00 37.36 64 ARG B N 1
ATOM 3559 C CA . ARG B 1 64 ? -23.743 29.541 -66.814 1.00 41.45 64 ARG B CA 1
ATOM 3560 C C . ARG B 1 64 ? -23.121 28.484 -67.719 1.00 39.11 64 ARG B C 1
ATOM 3561 O O . ARG B 1 64 ? -23.201 27.283 -67.431 1.00 41.49 64 ARG B O 1
ATOM 3569 N N . LYS B 1 65 ? -22.499 28.909 -68.824 1.00 39.85 65 LYS B N 1
ATOM 3570 C CA . LYS B 1 65 ? -21.890 27.949 -69.740 1.00 41.42 65 LYS B CA 1
ATOM 3571 C C . LYS B 1 65 ? -20.631 27.325 -69.133 1.00 43.92 65 LYS B C 1
ATOM 3572 O O . LYS B 1 65 ? -20.421 26.108 -69.234 1.00 38.66 65 LYS B O 1
ATOM 3578 N N . VAL B 1 66 ? -19.791 28.142 -68.485 1.00 40.88 66 VAL B N 1
ATOM 3579 C CA . VAL B 1 66 ? -18.532 27.657 -67.916 1.00 36.71 66 VAL B CA 1
ATOM 3580 C C . VAL B 1 66 ? -18.792 26.617 -66.830 1.00 37.40 66 VAL B C 1
ATOM 3581 O O . VAL B 1 66 ? -18.039 25.644 -66.694 1.00 33.18 66 VAL B O 1
ATOM 3585 N N . THR B 1 67 ? -19.860 26.793 -66.046 1.00 33.71 67 THR B N 1
ATOM 3586 C CA . THR B 1 67 ? -20.100 25.957 -64.873 1.00 33.82 67 THR B CA 1
ATOM 3587 C C . THR B 1 67 ? -21.126 24.846 -65.103 1.00 33.04 67 THR B C 1
ATOM 3588 O O . THR B 1 67 ? -21.584 24.245 -64.128 1.00 32.69 67 THR B O 1
ATOM 3592 N N . ARG B 1 68 ? -21.482 24.545 -66.358 1.00 32.27 68 ARG B N 1
ATOM 3593 C CA . ARG B 1 68 ? -22.551 23.579 -66.618 1.00 36.25 68 ARG B CA 1
ATOM 3594 C C . ARG B 1 68 ? -22.198 22.177 -66.132 1.00 35.47 68 ARG B C 1
ATOM 3595 O O . ARG B 1 68 ? -23.087 21.420 -65.702 1.00 34.02 68 ARG B O 1
ATOM 3603 N N . GLY B 1 69 ? -20.920 21.810 -66.186 1.00 33.86 69 GLY B N 1
ATOM 3604 C CA . GLY B 1 69 ? -20.507 20.495 -65.739 1.00 30.07 69 GLY B CA 1
ATOM 3605 C C . GLY B 1 69 ? -19.945 20.498 -64.335 1.00 30.65 69 GLY B C 1
ATOM 3606 O O . GLY B 1 69 ? -19.273 19.543 -63.936 1.00 30.40 69 GLY B O 1
ATOM 3607 N N . MET B 1 70 ? -20.227 21.552 -63.566 1.00 28.09 70 MET B N 1
ATOM 3608 C CA . MET B 1 70 ? -19.713 21.697 -62.208 1.00 27.51 70 MET B CA 1
ATOM 3609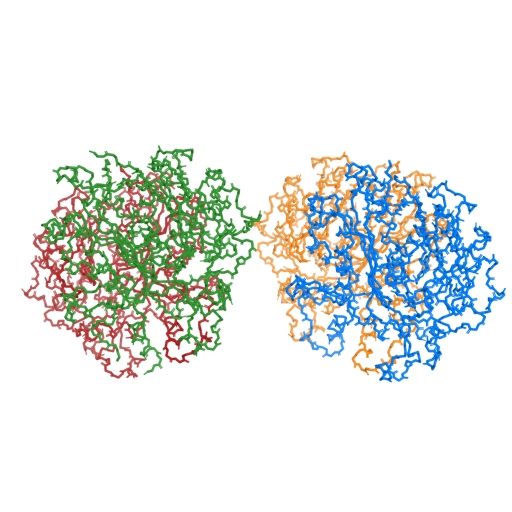 C C . MET B 1 70 ? -20.859 21.675 -61.212 1.00 32.25 70 MET B C 1
ATOM 3610 O O . MET B 1 70 ? -21.749 22.532 -61.274 1.00 34.97 70 MET B O 1
ATOM 3615 N N . GLY B 1 71 ? -20.805 20.738 -60.268 1.00 28.40 71 GLY B N 1
ATOM 3616 C CA . GLY B 1 71 ? -21.510 20.871 -59.012 1.00 31.72 71 GLY B CA 1
ATOM 3617 C C . GLY B 1 71 ? -20.713 21.721 -58.035 1.00 31.00 71 GLY B C 1
ATOM 3618 O O . GLY B 1 71 ? -19.667 22.281 -58.364 1.00 29.24 71 GLY B O 1
ATOM 3619 N N . ARG B 1 72 ? -21.222 21.805 -56.798 1.00 30.57 72 ARG B N 1
ATOM 3620 C CA . ARG B 1 72 ? -20.577 22.635 -55.781 1.00 30.97 72 ARG B CA 1
ATOM 3621 C C . ARG B 1 72 ? -19.114 22.256 -55.585 1.00 31.24 72 ARG B C 1
ATOM 3622 O O . ARG B 1 72 ? -18.244 23.136 -55.520 1.00 26.79 72 ARG B O 1
ATOM 3630 N N . VAL B 1 73 ? -18.815 20.957 -55.489 1.00 29.84 73 VAL B N 1
ATOM 3631 C CA . VAL B 1 73 ? -17.440 20.569 -55.183 1.00 28.07 73 VAL B CA 1
ATOM 3632 C C . VAL B 1 73 ? -16.506 20.973 -56.317 1.00 24.83 73 VAL B C 1
ATOM 3633 O O . VAL B 1 73 ? -15.379 21.429 -56.073 1.00 26.69 73 VAL B O 1
ATOM 3637 N N . ALA B 1 74 ? -16.960 20.847 -57.568 1.00 23.88 74 ALA B N 1
ATOM 3638 C CA . ALA B 1 74 ? -16.098 21.179 -58.697 1.00 26.57 74 ALA B CA 1
ATOM 3639 C C . ALA B 1 74 ? -15.942 22.689 -58.854 1.00 26.68 74 ALA B C 1
ATOM 3640 O O . ALA B 1 74 ? -14.855 23.173 -59.193 1.00 24.79 74 ALA B O 1
ATOM 3642 N N . LEU B 1 75 ? -17.009 23.458 -58.607 1.00 25.60 75 LEU B N 1
ATOM 3643 C CA . LEU B 1 75 ? -16.891 24.917 -58.692 1.00 23.90 75 LEU B CA 1
ATOM 3644 C C . LEU B 1 75 ? -15.933 25.456 -57.632 1.00 25.13 75 LEU B C 1
ATOM 3645 O O . LEU B 1 75 ? -15.065 26.293 -57.921 1.00 25.68 75 LEU B O 1
ATOM 3650 N N . MET B 1 76 ? -16.089 24.999 -56.390 1.00 25.17 76 MET B N 1
ATOM 3651 C CA . MET B 1 76 ? -15.168 25.382 -55.325 1.00 28.38 76 MET B CA 1
ATOM 3652 C C . MET B 1 76 ? -13.727 25.038 -55.702 1.00 30.77 76 MET B C 1
ATOM 3653 O O . MET B 1 76 ? -12.799 25.826 -55.468 1.00 26.36 76 MET B O 1
ATOM 3658 N N . SER B 1 77 ? -13.533 23.869 -56.325 1.00 24.25 77 SER B N 1
ATOM 3659 C CA . SER B 1 77 ? -12.203 23.426 -56.726 1.00 28.19 77 SER B CA 1
ATOM 3660 C C . SER B 1 77 ? -11.585 24.344 -57.778 1.00 23.43 77 SER B C 1
ATOM 3661 O O . SER B 1 77 ? -10.427 24.753 -57.656 1.00 24.78 77 SER B O 1
ATOM 3664 N N . VAL B 1 78 ? -12.319 24.619 -58.854 1.00 23.11 78 VAL B N 1
ATOM 3665 C CA . VAL B 1 78 ? -11.748 25.366 -59.967 1.00 23.86 78 VAL B CA 1
ATOM 3666 C C . VAL B 1 78 ? -11.515 26.823 -59.577 1.00 25.11 78 VAL B C 1
ATOM 3667 O O . VAL B 1 78 ? -10.515 27.428 -59.977 1.00 23.56 78 VAL B O 1
ATOM 3671 N N . VAL B 1 79 ? -12.423 27.400 -58.785 1.00 24.83 79 VAL B N 1
ATOM 3672 C CA . VAL B 1 79 ? -12.238 28.776 -58.316 1.00 25.66 79 VAL B CA 1
ATOM 3673 C C . VAL B 1 79 ? -11.022 28.862 -57.395 1.00 25.69 79 VAL B C 1
ATOM 3674 O O . VAL B 1 79 ? -10.217 29.799 -57.479 1.00 22.19 79 VAL B O 1
ATOM 3678 N N . CYS B 1 80 ? -10.874 27.880 -56.503 1.00 24.05 80 CYS B N 1
ATOM 3679 C CA . CYS B 1 80 ? -9.688 27.790 -55.659 1.00 26.59 80 CYS B CA 1
ATOM 3680 C C . CYS B 1 80 ? -8.416 27.658 -56.497 1.00 26.84 80 CYS B C 1
ATOM 3681 O O . CYS B 1 80 ? -7.409 28.331 -56.232 1.00 25.55 80 CYS B O 1
ATOM 3684 N N . ALA B 1 81 ? -8.439 26.783 -57.510 1.00 25.96 81 ALA B N 1
ATOM 3685 C CA . ALA B 1 81 ? -7.255 26.577 -58.345 1.00 23.17 81 ALA B CA 1
ATOM 3686 C C . ALA B 1 81 ? -6.889 27.832 -59.129 1.00 25.51 81 ALA B C 1
ATOM 3687 O O . ALA B 1 81 ? -5.706 28.115 -59.346 1.00 23.72 81 ALA B O 1
ATOM 3689 N N . GLU B 1 82 ? -7.885 28.589 -59.586 1.00 23.68 82 GLU B N 1
ATOM 3690 C CA . GLU B 1 82 ? -7.591 29.824 -60.303 1.00 26.19 82 GLU B CA 1
ATOM 3691 C C . GLU B 1 82 ? -6.876 30.830 -59.409 1.00 25.92 82 GLU B C 1
ATOM 3692 O O . GLU B 1 82 ? -5.949 31.523 -59.851 1.00 26.51 82 GLU B O 1
ATOM 3698 N N . THR B 1 83 ? -7.319 30.945 -58.158 1.00 24.90 83 THR B N 1
ATOM 3699 C CA . THR B 1 83 ? -6.656 31.820 -57.200 1.00 26.42 83 THR B CA 1
ATOM 3700 C C . THR B 1 83 ? -5.217 31.376 -56.954 1.00 26.22 83 THR B C 1
ATOM 3701 O O . THR B 1 83 ? -4.311 32.212 -56.861 1.00 24.98 83 THR B O 1
ATOM 3705 N N . ALA B 1 84 ? -4.981 30.061 -56.874 1.00 22.33 84 ALA B N 1
ATOM 3706 C CA . ALA B 1 84 ? -3.618 29.569 -56.676 1.00 22.97 84 ALA B CA 1
ATOM 3707 C C . ALA B 1 84 ? -2.756 29.827 -57.908 1.00 20.61 84 ALA B C 1
ATOM 3708 O O . ALA B 1 84 ? -1.597 30.233 -57.787 1.00 23.08 84 ALA B O 1
ATOM 3710 N N . LEU B 1 85 ? -3.304 29.608 -59.103 1.00 20.78 85 LEU B N 1
ATOM 3711 C CA . LEU B 1 85 ? -2.558 29.926 -60.321 1.00 21.59 85 LEU B CA 1
ATOM 3712 C C . LEU B 1 85 ? -2.267 31.421 -60.418 1.00 24.30 85 LEU B C 1
ATOM 3713 O O . LEU B 1 85 ? -1.180 31.829 -60.844 1.00 22.87 85 LEU B O 1
ATOM 3718 N N . GLN B 1 86 ? -3.244 32.249 -60.070 1.00 24.34 86 GLN B N 1
ATOM 3719 C CA . GLN B 1 86 ? -3.008 33.692 -60.080 1.00 25.72 86 GLN B CA 1
ATOM 3720 C C . GLN B 1 86 ? -1.898 34.067 -59.106 1.00 24.38 86 GLN B C 1
ATOM 3721 O O . GLN B 1 86 ? -1.014 34.872 -59.435 1.00 26.50 86 GLN B O 1
ATOM 3727 N N . ASN B 1 87 ? -1.923 33.473 -57.909 1.00 23.40 87 ASN B N 1
ATOM 3728 C CA . ASN B 1 87 ? -0.871 33.661 -56.907 1.00 24.74 87 ASN B CA 1
ATOM 3729 C C . ASN B 1 87 ? 0.508 33.316 -57.472 1.00 28.96 87 ASN B C 1
ATOM 3730 O O . ASN B 1 87 ? 1.489 34.039 -57.246 1.00 25.90 87 ASN B O 1
ATOM 3735 N N . ALA B 1 88 ? 0.591 32.238 -58.257 1.00 25.27 88 ALA B N 1
ATOM 3736 C CA . ALA B 1 88 ? 1.837 31.791 -58.860 1.00 22.84 88 ALA B CA 1
ATOM 3737 C C . ALA B 1 88 ? 2.262 32.603 -60.082 1.00 24.41 88 ALA B C 1
ATOM 3738 O O . ALA B 1 88 ? 3.361 32.369 -60.603 1.00 26.07 88 ALA B O 1
ATOM 3740 N N . GLY B 1 89 ? 1.448 33.549 -60.549 1.00 24.68 89 GLY B N 1
ATOM 3741 C CA . GLY B 1 89 ? 1.769 34.250 -61.782 1.00 24.07 89 GLY B CA 1
ATOM 3742 C C . GLY B 1 89 ? 1.557 33.443 -63.041 1.00 27.75 89 GLY B C 1
ATOM 3743 O O . GLY B 1 89 ? 2.038 33.838 -64.109 1.00 24.15 89 GLY B O 1
ATOM 3744 N N . LEU B 1 90 ? 0.860 32.307 -62.953 1.00 24.01 90 LEU B N 1
ATOM 3745 C CA . LEU B 1 90 ? 0.695 31.423 -64.095 1.00 23.20 90 LEU B CA 1
ATOM 3746 C C . LEU B 1 90 ? -0.697 31.468 -64.712 1.00 26.09 90 LEU B C 1
ATOM 3747 O O . LEU B 1 90 ? -0.948 30.732 -65.669 1.00 26.03 90 LEU B O 1
ATOM 3752 N N . LEU B 1 91 ? -1.613 32.297 -64.211 1.00 27.13 91 LEU B N 1
ATOM 3753 C CA . LEU B 1 91 ? -2.937 32.343 -64.823 1.00 28.55 91 LEU B CA 1
ATOM 3754 C C . LEU B 1 91 ? -2.830 32.847 -66.265 1.00 31.12 91 LEU B C 1
ATOM 3755 O O . LEU B 1 91 ? -2.157 33.843 -66.541 1.00 30.11 91 LEU B O 1
ATOM 3760 N N . GLY B 1 92 ? -3.451 32.116 -67.195 1.00 29.72 92 GLY B N 1
ATOM 3761 C CA . GLY B 1 92 ? -3.332 32.418 -68.610 1.00 28.02 92 GLY B CA 1
ATOM 3762 C C . GLY B 1 92 ? -1.954 32.230 -69.211 1.00 29.63 92 GLY B C 1
ATOM 3763 O O . GLY B 1 92 ? -1.728 32.653 -70.350 1.00 30.59 92 GLY B O 1
ATOM 3764 N N . HIS B 1 93 ? -1.022 31.619 -68.485 1.00 25.01 93 HIS B N 1
ATOM 3765 C CA . HIS B 1 93 ? 0.334 31.424 -68.984 1.00 27.56 93 HIS B CA 1
ATOM 3766 C C . HIS B 1 93 ? 0.379 30.358 -70.084 1.00 30.22 93 HIS B C 1
ATOM 3767 O O . HIS B 1 93 ? -0.366 29.371 -70.059 1.00 27.71 93 HIS B O 1
ATOM 3774 N N . GLU B 1 94 ? 1.294 30.546 -71.046 1.00 25.84 94 GLU B N 1
ATOM 3775 C CA . GLU B 1 94 ? 1.444 29.569 -72.130 1.00 30.54 94 GLU B CA 1
ATOM 3776 C C . GLU B 1 94 ? 1.755 28.163 -71.614 1.00 27.17 94 GLU B C 1
ATOM 3777 O O . GLU B 1 94 ? 1.372 27.175 -72.254 1.00 28.56 94 GLU B O 1
ATOM 3783 N N . ILE B 1 95 ? 2.457 28.036 -70.482 1.00 27.35 95 ILE B N 1
ATOM 3784 C CA . ILE B 1 95 ? 2.807 26.691 -70.017 1.00 26.00 95 ILE B CA 1
ATOM 3785 C C . ILE B 1 95 ? 1.562 25.858 -69.724 1.00 27.38 95 ILE B C 1
ATOM 3786 O O . ILE B 1 95 ? 1.595 24.620 -69.840 1.00 25.49 95 ILE B O 1
ATOM 3791 N N . LEU B 1 96 ? 0.448 26.500 -69.355 1.00 25.23 96 LEU B N 1
ATOM 3792 C CA . LEU B 1 96 ? -0.740 25.733 -68.980 1.00 27.43 96 LEU B CA 1
ATOM 3793 C C . LEU B 1 96 ? -1.253 24.867 -70.128 1.00 27.56 96 LEU B C 1
ATOM 3794 O O . LEU B 1 96 ? -1.732 23.750 -69.892 1.00 25.41 96 LEU B O 1
ATOM 3799 N N . SER B 1 97 ? -1.149 25.340 -71.370 1.00 24.98 97 SER B N 1
ATOM 3800 C CA . SER B 1 97 ? -1.609 24.578 -72.523 1.00 27.58 97 SER B CA 1
ATOM 3801 C C . SER B 1 97 ? -0.467 23.876 -73.265 1.00 25.51 97 SER B C 1
ATOM 3802 O O . SER B 1 97 ? -0.681 23.355 -74.362 1.00 26.47 97 SER B O 1
ATOM 3805 N N . SER B 1 98 ? 0.728 23.815 -72.673 1.00 23.49 98 SER B N 1
ATOM 3806 C CA . SER B 1 98 ? 1.902 23.307 -73.371 1.00 21.94 98 SER B CA 1
ATOM 3807 C C . SER B 1 98 ? 2.009 21.785 -73.363 1.00 24.27 98 SER B C 1
ATOM 3808 O O . SER B 1 98 ? 2.818 21.243 -74.118 1.00 23.12 98 SER B O 1
ATOM 3811 N N . GLY B 1 99 ? 1.250 21.093 -72.524 1.00 22.34 99 GLY B N 1
ATOM 3812 C CA . GLY B 1 99 ? 1.498 19.686 -72.253 1.00 23.37 99 GLY B CA 1
ATOM 3813 C C . GLY B 1 99 ? 2.414 19.430 -71.073 1.00 23.58 99 GLY B C 1
ATOM 3814 O O . GLY B 1 99 ? 2.497 18.277 -70.603 1.00 21.81 99 GLY B O 1
ATOM 3815 N N . GLU B 1 100 ? 3.105 20.456 -70.581 1.00 21.54 100 GLU B N 1
ATOM 3816 C CA . GLU B 1 100 ? 4.002 20.352 -69.434 1.00 22.65 100 GLU B CA 1
ATOM 3817 C C . GLU B 1 100 ? 3.314 20.689 -68.116 1.00 22.22 100 GLU B C 1
ATOM 3818 O O . GLU B 1 100 ? 3.942 20.588 -67.055 1.00 21.59 100 GLU B O 1
ATOM 3824 N N . ALA B 1 101 ? 2.039 21.052 -68.147 1.00 18.33 101 ALA B N 1
ATOM 3825 C CA . ALA B 1 101 ? 1.293 21.335 -66.935 1.00 19.34 101 ALA B CA 1
ATOM 3826 C C . ALA B 1 101 ? 0.116 20.373 -66.812 1.00 20.03 101 ALA B C 1
ATOM 3827 O O . ALA B 1 101 ? -0.611 20.137 -67.788 1.00 19.90 101 ALA B O 1
ATOM 3829 N N . GLY B 1 102 ? -0.083 19.844 -65.604 1.00 19.33 102 GLY B N 1
ATOM 3830 C CA . GLY B 1 102 ? -1.171 18.911 -65.382 1.00 19.75 102 GLY B CA 1
ATOM 3831 C C . GLY B 1 102 ? -1.876 19.158 -64.070 1.00 20.16 102 GLY B C 1
ATOM 3832 O O . GLY B 1 102 ? -1.683 20.202 -63.440 1.00 20.05 102 GLY B O 1
ATOM 3833 N N . VAL B 1 103 ? -2.662 18.192 -63.615 1.00 18.45 103 VAL B N 1
ATOM 3834 C CA . VAL B 1 103 ? -3.451 18.361 -62.404 1.00 19.84 103 VAL B CA 1
ATOM 3835 C C . VAL B 1 103 ? -3.517 17.043 -61.653 1.00 20.21 103 VAL B C 1
ATOM 3836 O O . VAL B 1 103 ? -3.675 15.973 -62.252 1.00 21.30 103 VAL B O 1
ATOM 3840 N N . ALA B 1 104 ? -3.382 17.120 -60.332 1.00 20.91 104 ALA B N 1
ATOM 3841 C CA . ALA B 1 104 ? -3.742 16.015 -59.453 1.00 20.83 104 ALA B CA 1
ATOM 3842 C C . ALA B 1 104 ? -4.799 16.532 -58.496 1.00 22.91 104 ALA B C 1
ATOM 3843 O O . ALA B 1 104 ? -4.596 17.562 -57.843 1.00 23.14 104 ALA B O 1
ATOM 3845 N N . PHE B 1 105 ? -5.930 15.837 -58.420 1.00 21.19 105 PHE B N 1
ATOM 3846 C CA . PHE B 1 105 ? -6.997 16.348 -57.576 1.00 21.23 105 PHE B CA 1
ATOM 3847 C C . PHE B 1 105 ? -7.920 15.198 -57.214 1.00 23.65 105 PHE B C 1
ATOM 3848 O O . PHE B 1 105 ? -8.022 14.212 -57.949 1.00 24.31 105 PHE B O 1
ATOM 3856 N N . GLY B 1 106 ? -8.588 15.328 -56.076 1.00 22.42 106 GLY B N 1
ATOM 3857 C CA . GLY B 1 106 ? -9.563 14.308 -55.734 1.00 26.46 106 GLY B CA 1
ATOM 3858 C C . GLY B 1 106 ? -10.576 14.826 -54.741 1.00 27.43 106 GLY B C 1
ATOM 3859 O O . GLY B 1 106 ? -10.403 15.881 -54.129 1.00 25.52 106 GLY B O 1
ATOM 3860 N N . SER B 1 107 ? -11.645 14.045 -54.591 1.00 26.89 107 SER B N 1
ATOM 3861 C CA . SER B 1 107 ? -12.678 14.285 -53.596 1.00 28.30 107 SER B CA 1
ATOM 3862 C C . SER B 1 107 ? -13.222 12.931 -53.166 1.00 29.98 107 SER B C 1
ATOM 3863 O O . SER B 1 107 ? -12.991 11.915 -53.830 1.00 29.01 107 SER B O 1
ATOM 3866 N N . SER B 1 108 ? -13.926 12.907 -52.026 1.00 28.86 108 SER B N 1
ATOM 3867 C CA . SER B 1 108 ? -14.542 11.648 -51.605 1.00 29.54 108 SER B CA 1
ATOM 3868 C C . SER B 1 108 ? -15.647 11.232 -52.554 1.00 32.76 108 SER B C 1
ATOM 3869 O O . SER B 1 108 ? -15.891 10.032 -52.735 1.00 33.74 108 SER B O 1
ATOM 3872 N N . ALA B 1 109 ? -16.311 12.203 -53.170 1.00 31.21 109 ALA B N 1
ATOM 3873 C CA . ALA B 1 109 ? -17.423 11.944 -54.068 1.00 29.37 109 ALA B CA 1
ATOM 3874 C C . ALA B 1 109 ? -17.628 13.180 -54.932 1.00 30.39 109 ALA B C 1
ATOM 3875 O O . ALA B 1 109 ? -17.113 14.260 -54.638 1.00 28.26 109 ALA B O 1
ATOM 3877 N N . GLY B 1 110 ? -18.398 13.014 -55.992 1.00 30.72 110 GLY B N 1
ATOM 3878 C CA . GLY B 1 110 ? -18.819 14.141 -56.797 1.00 29.97 110 GLY B CA 1
ATOM 3879 C C . GLY B 1 110 ? -19.944 14.912 -56.137 1.00 34.74 110 GLY B C 1
ATOM 3880 O O . GLY B 1 110 ? -20.149 14.858 -54.920 1.00 33.73 110 GLY B O 1
ATOM 3881 N N . SER B 1 111 ? -20.690 15.638 -56.967 1.00 32.54 111 SER B N 1
ATOM 3882 C CA . SER B 1 111 ? -21.804 16.443 -56.478 1.00 34.67 111 SER B CA 1
ATOM 3883 C C . SER B 1 111 ? -22.979 15.548 -56.091 1.00 35.40 111 SER B C 1
ATOM 3884 O O . SER B 1 111 ? -23.401 14.688 -56.871 1.00 34.51 111 SER B O 1
ATOM 3887 N N . VAL B 1 112 ? -23.498 15.744 -54.875 1.00 31.96 112 VAL B N 1
ATOM 3888 C CA . VAL B 1 112 ? -24.576 14.890 -54.383 1.00 36.82 112 VAL B CA 1
ATOM 3889 C C . VAL B 1 112 ? -25.870 15.117 -55.172 1.00 37.26 112 VAL B C 1
ATOM 3890 O O . VAL B 1 112 ? -26.639 14.174 -55.383 1.00 36.89 112 VAL B O 1
ATOM 3894 N N . ASP B 1 113 ? -26.121 16.348 -55.636 1.00 38.13 113 ASP B N 1
ATOM 3895 C CA . ASP B 1 113 ? -27.238 16.606 -56.545 1.00 37.07 113 ASP B CA 1
ATOM 3896 C C . ASP B 1 113 ? -27.179 15.694 -57.767 1.00 38.94 113 ASP B C 1
ATOM 3897 O O . ASP B 1 113 ? -28.178 15.072 -58.144 1.00 38.21 113 ASP B O 1
ATOM 3902 N N . ALA B 1 114 ? -26.013 15.626 -58.417 1.00 34.87 114 ALA B N 1
ATOM 3903 C CA . ALA B 1 114 ? -25.855 14.761 -59.581 1.00 35.28 114 ALA B CA 1
ATOM 3904 C C . ALA B 1 114 ? -25.945 13.285 -59.212 1.00 35.52 114 ALA B C 1
ATOM 3905 O O . ALA B 1 114 ? -26.452 12.484 -60.004 1.00 34.64 114 ALA B O 1
ATOM 3907 N N . VAL B 1 115 ? -25.454 12.906 -58.027 1.00 33.91 115 VAL B N 1
ATOM 3908 C CA . VAL B 1 115 ? -25.638 11.533 -57.560 1.00 36.64 115 VAL B CA 1
ATOM 3909 C C . VAL B 1 115 ? -27.123 11.214 -57.447 1.00 38.17 115 VAL B C 1
ATOM 3910 O O . VAL B 1 115 ? -27.565 10.113 -57.800 1.00 39.70 115 VAL B O 1
ATOM 3914 N N . GLY B 1 116 ? -27.917 12.182 -56.978 1.00 37.50 116 GLY B N 1
ATOM 3915 C CA . GLY B 1 116 ? -29.355 11.976 -56.877 1.00 43.72 116 GLY B CA 1
ATOM 3916 C C . GLY B 1 116 ? -30.032 11.794 -58.227 1.00 46.21 116 GLY B C 1
ATOM 3917 O O . GLY B 1 116 ? -30.968 10.996 -58.360 1.00 46.70 116 GLY B O 1
ATOM 3918 N N . GLU B 1 117 ? -29.576 12.534 -59.244 1.00 40.39 117 GLU B N 1
ATOM 3919 C CA . GLU B 1 117 ? -30.103 12.344 -60.595 1.00 41.08 117 GLU B CA 1
ATOM 3920 C C . GLU B 1 117 ? -29.837 10.930 -61.093 1.00 42.05 117 GLU B C 1
ATOM 3921 O O . GLU B 1 117 ? -30.737 10.258 -61.608 1.00 42.15 117 GLU B O 1
ATOM 3927 N N . PHE B 1 118 ? -28.596 10.468 -60.948 1.00 37.26 118 PHE B N 1
ATOM 3928 C CA . PHE B 1 118 ? -28.212 9.142 -61.417 1.00 40.63 118 PHE B CA 1
ATOM 3929 C C . PHE B 1 118 ? -28.983 8.048 -60.676 1.00 43.28 118 PHE B C 1
ATOM 3930 O O . PHE B 1 118 ? -29.372 7.037 -61.273 1.00 41.16 118 PHE B O 1
ATOM 3938 N N . ALA B 1 119 ? -29.237 8.245 -59.380 1.00 41.61 119 ALA B N 1
ATOM 3939 C CA . ALA B 1 119 ? -29.972 7.263 -58.593 1.00 46.23 119 ALA B CA 1
ATOM 3940 C C . ALA B 1 119 ? -31.477 7.318 -58.824 1.00 52.10 119 ALA B C 1
ATOM 3941 O O . ALA B 1 119 ? -32.168 6.325 -58.562 1.00 54.46 119 ALA B O 1
ATOM 3943 N N . SER B 1 120 ? -31.998 8.449 -59.303 1.00 50.46 120 SER B N 1
ATOM 3944 C CA . SER B 1 120 ? -33.429 8.575 -59.554 1.00 53.41 120 SER B CA 1
ATOM 3945 C C . SER B 1 120 ? -33.915 7.626 -60.639 1.00 55.88 120 SER B C 1
ATOM 3946 O O . SER B 1 120 ? -35.122 7.376 -60.731 1.00 57.79 120 SER B O 1
ATOM 3949 N N . MET B 1 121 ? -33.018 7.099 -61.472 1.00 53.07 121 MET B N 1
ATOM 3950 C CA . MET B 1 121 ? -33.471 6.131 -62.459 1.00 55.49 121 MET B CA 1
ATOM 3951 C C . MET B 1 121 ? -33.704 4.762 -61.841 1.00 56.33 121 MET B C 1
ATOM 3952 O O . MET B 1 121 ? -34.696 4.101 -62.162 1.00 57.54 121 MET B O 1
ATOM 3957 N N . LEU B 1 122 ? -32.798 4.310 -60.966 1.00 56.57 122 LEU B N 1
ATOM 3958 C CA . LEU B 1 122 ? -32.999 3.018 -60.322 1.00 59.88 122 LEU B CA 1
ATOM 3959 C C . LEU B 1 122 ? -34.216 3.041 -59.402 1.00 63.31 122 LEU B C 1
ATOM 3960 O O . LEU B 1 122 ? -34.852 1.993 -59.217 1.00 66.06 122 LEU B O 1
ATOM 3965 N N . LEU B 1 123 ? -34.581 4.213 -58.856 1.00 60.95 123 LEU B N 1
ATOM 3966 C CA . LEU B 1 123 ? -35.788 4.318 -58.026 1.00 61.41 123 LEU B CA 1
ATOM 3967 C C . LEU B 1 123 ? -37.023 4.586 -58.876 1.00 62.08 123 LEU B C 1
ATOM 3968 O O . LEU B 1 123 ? -37.854 3.691 -59.072 1.00 65.63 123 LEU B O 1
ATOM 3973 N N . HIS B 1 124 ? -37.140 5.802 -59.417 1.00 61.48 124 HIS B N 1
ATOM 3974 C CA . HIS B 1 124 ? -38.355 6.262 -60.086 1.00 60.16 124 HIS B CA 1
ATOM 3975 C C . HIS B 1 124 ? -38.534 5.700 -61.496 1.00 62.60 124 HIS B C 1
ATOM 3976 O O . HIS B 1 124 ? -39.441 6.154 -62.201 1.00 61.89 124 HIS B O 1
ATOM 3983 N N . GLN B 1 125 ? -37.705 4.732 -61.915 1.00 64.72 125 GLN B N 1
ATOM 3984 C CA . GLN B 1 125 ? -37.802 4.088 -63.241 1.00 60.65 125 GLN B CA 1
ATOM 3985 C C . GLN B 1 125 ? -37.802 5.107 -64.380 1.00 60.08 125 GLN B C 1
ATOM 3986 O O . GLN B 1 125 ? -38.359 4.860 -65.455 1.00 59.19 125 GLN B O 1
ATOM 3992 N N . SER B 1 126 ? -37.170 6.257 -64.163 1.00 59.18 126 SER B N 1
ATOM 3993 C CA . SER B 1 126 ? -37.270 7.364 -65.099 1.00 64.04 126 SER B CA 1
ATOM 3994 C C . SER B 1 126 ? -35.897 7.939 -65.405 1.00 62.64 126 SER B C 1
ATOM 3995 O O . SER B 1 126 ? -35.075 8.138 -64.505 1.00 62.93 126 SER B O 1
ATOM 3998 N N . MET B 1 127 ? -35.676 8.220 -66.685 1.00 59.94 127 MET B N 1
ATOM 3999 C CA . MET B 1 127 ? -34.467 8.860 -67.172 1.00 56.37 127 MET B CA 1
ATOM 4000 C C . MET B 1 127 ? -34.593 10.377 -67.236 1.00 58.05 127 MET B C 1
ATOM 4001 O O . MET B 1 127 ? -33.655 11.047 -67.688 1.00 54.97 127 MET B O 1
ATOM 4006 N N . SER B 1 128 ? -35.723 10.934 -66.783 1.00 57.84 128 SER B N 1
ATOM 4007 C CA . SER B 1 128 ? -35.981 12.355 -66.994 1.00 56.79 128 SER B CA 1
ATOM 4008 C C . SER B 1 128 ? -35.020 13.233 -66.205 1.00 49.88 128 SER B C 1
ATOM 4009 O O . SER B 1 128 ? -34.728 14.352 -66.632 1.00 53.12 128 SER B O 1
ATOM 4012 N N . LYS B 1 129 ? -34.517 12.754 -65.065 1.00 48.53 129 LYS B N 1
ATOM 4013 C CA . LYS B 1 129 ? -33.619 13.577 -64.262 1.00 46.92 129 LYS B CA 1
ATOM 4014 C C . LYS B 1 129 ? -32.167 13.491 -64.723 1.00 42.83 129 LYS B C 1
ATOM 4015 O O . LYS B 1 129 ? -31.391 14.413 -64.467 1.00 40.30 129 LYS B O 1
ATOM 4021 N N . ILE B 1 130 ? -31.778 12.432 -65.410 1.00 43.61 130 ILE B N 1
ATOM 4022 C CA . ILE B 1 130 ? -30.413 12.334 -65.909 1.00 40.49 130 ILE B CA 1
ATOM 4023 C C . ILE B 1 130 ? -30.277 13.218 -67.144 1.00 41.42 130 ILE B C 1
ATOM 4024 O O . ILE B 1 130 ? -31.124 13.178 -68.044 1.00 42.40 130 ILE B O 1
ATOM 4029 N N . ASN B 1 131 ? -29.228 14.050 -67.178 1.00 38.03 131 ASN B N 1
ATOM 4030 C CA . ASN B 1 131 ? -29.000 14.917 -68.333 1.00 38.04 131 ASN B CA 1
ATOM 4031 C C . ASN B 1 131 ? -27.557 14.840 -68.827 1.00 35.85 131 ASN B C 1
ATOM 4032 O O . ASN B 1 131 ? -26.766 14.036 -68.323 1.00 35.41 131 ASN B O 1
ATOM 4037 N N . ALA B 1 132 ? -27.204 15.689 -69.801 1.00 35.25 132 ALA B N 1
ATOM 4038 C CA . ALA B 1 132 ? -25.904 15.592 -70.462 1.00 35.52 132 ALA B CA 1
ATOM 4039 C C . ALA B 1 132 ? -24.726 15.839 -69.524 1.00 35.90 132 ALA B C 1
ATOM 4040 O O . ALA B 1 132 ? -23.594 15.488 -69.872 1.00 34.72 132 ALA B O 1
ATOM 4042 N N . THR B 1 133 ? -24.947 16.425 -68.348 1.00 32.60 133 THR B N 1
ATOM 4043 C CA . THR B 1 133 ? -23.846 16.700 -67.430 1.00 32.16 133 THR B CA 1
ATOM 4044 C C . THR B 1 133 ? -23.956 15.926 -66.123 1.00 33.73 133 THR B C 1
ATOM 4045 O O . THR B 1 133 ? -23.203 16.218 -65.181 1.00 31.24 133 THR B O 1
ATOM 4049 N N . THR B 1 134 ? -24.862 14.948 -66.036 1.00 30.48 134 THR B N 1
ATOM 4050 C CA . THR B 1 134 ? -25.043 14.227 -64.779 1.00 33.32 134 THR B CA 1
ATOM 4051 C C . THR B 1 134 ? -23.769 13.495 -64.378 1.00 31.50 134 THR B C 1
ATOM 4052 O O . THR B 1 134 ? -23.328 13.582 -63.223 1.00 29.62 134 THR B O 1
ATOM 4056 N N . TYR B 1 135 ? -23.170 12.750 -65.318 1.00 30.55 135 TYR B N 1
ATOM 4057 C CA . TYR B 1 135 ? -21.977 11.985 -64.968 1.00 34.28 135 TYR B CA 1
ATOM 4058 C C . TYR B 1 135 ? -20.804 12.915 -64.672 1.00 30.89 135 TYR B C 1
ATOM 4059 O O . TYR B 1 135 ? -20.107 12.724 -63.667 1.00 29.00 135 TYR B O 1
ATOM 4068 N N . ILE B 1 136 ? -20.603 13.954 -65.500 1.00 30.10 136 ILE B N 1
ATOM 4069 C CA . ILE B 1 136 ? -19.506 14.900 -65.268 1.00 31.73 136 ILE B CA 1
ATOM 4070 C C . ILE B 1 136 ? -19.603 15.517 -63.884 1.00 29.65 136 ILE B C 1
ATOM 4071 O O . ILE B 1 136 ? -18.589 15.700 -63.195 1.00 28.45 136 ILE B O 1
ATOM 4076 N N . ARG B 1 137 ? -20.821 15.849 -63.453 1.00 27.22 137 ARG B N 1
ATOM 4077 C CA . ARG B 1 137 ? -20.993 16.467 -62.145 1.00 29.13 137 ARG B CA 1
ATOM 4078 C C . ARG B 1 137 ? -20.932 15.450 -61.005 1.00 28.25 137 ARG B C 1
ATOM 4079 O O . ARG B 1 137 ? -20.463 15.789 -59.912 1.00 27.49 137 ARG B O 1
ATOM 4087 N N . MET B 1 138 ? -21.348 14.201 -61.232 1.00 29.33 138 MET B N 1
ATOM 4088 C CA . MET B 1 138 ? -21.410 13.224 -60.149 1.00 28.42 138 MET B CA 1
ATOM 4089 C C . MET B 1 138 ? -20.100 12.479 -59.918 1.00 29.63 138 MET B C 1
ATOM 4090 O O . MET B 1 138 ? -19.863 11.996 -58.805 1.00 30.38 138 MET B O 1
ATOM 4095 N N . MET B 1 139 ? -19.260 12.356 -60.939 1.00 27.08 139 MET B N 1
ATOM 4096 C CA . MET B 1 139 ? -18.151 11.416 -60.881 1.00 31.67 139 MET B CA 1
ATOM 4097 C C . MET B 1 139 ? -17.076 11.943 -59.935 1.00 29.60 139 MET B C 1
ATOM 4098 O O . MET B 1 139 ? -16.929 13.160 -59.751 1.00 27.21 139 MET B O 1
ATOM 4103 N N . ALA B 1 140 ? -16.388 11.007 -59.258 1.00 27.36 140 ALA B N 1
ATOM 4104 C CA . ALA B 1 140 ? -15.463 11.392 -58.196 1.00 30.41 140 ALA B CA 1
ATOM 4105 C C . ALA B 1 140 ? -14.262 12.198 -58.699 1.00 26.88 140 ALA B C 1
ATOM 4106 O O . ALA B 1 140 ? -13.619 12.885 -57.896 1.00 30.44 140 ALA B O 1
ATOM 4108 N N . HIS B 1 141 ? -13.943 12.155 -59.995 1.00 26.98 141 HIS B N 1
ATOM 4109 C CA . HIS B 1 141 ? -12.909 13.029 -60.548 1.00 26.83 141 HIS B CA 1
ATOM 4110 C C . HIS B 1 141 ? -13.496 14.259 -61.246 1.00 26.69 141 HIS B C 1
ATOM 4111 O O . HIS B 1 141 ? -12.871 14.829 -62.149 1.00 25.60 141 HIS B O 1
ATOM 4118 N N . THR B 1 142 ? -14.666 14.722 -60.793 1.00 24.10 142 THR B N 1
ATOM 4119 C CA . THR B 1 142 ? -15.282 15.896 -61.413 1.00 27.60 142 THR B CA 1
ATOM 4120 C C . THR B 1 142 ? -14.378 17.120 -61.319 1.00 24.51 142 THR B C 1
ATOM 4121 O O . THR B 1 142 ? -14.315 17.910 -62.268 1.00 24.67 142 THR B O 1
ATOM 4125 N N . SER B 1 143 ? -13.628 17.266 -60.219 1.00 22.65 143 SER B N 1
ATOM 4126 C CA . SER B 1 143 ? -12.802 18.458 -60.043 1.00 26.08 143 SER B CA 1
ATOM 4127 C C . SER B 1 143 ? -11.645 18.474 -61.030 1.00 27.16 143 SER B C 1
ATOM 4128 O O . SER B 1 143 ? -11.375 19.499 -61.672 1.00 22.03 143 SER B O 1
ATOM 4131 N N . ALA B 1 144 ? -10.934 17.348 -61.148 1.00 24.57 144 ALA B N 1
ATOM 4132 C CA . ALA B 1 144 ? -9.763 17.322 -62.014 1.00 23.66 144 ALA B CA 1
ATOM 4133 C C . ALA B 1 144 ? -10.163 17.551 -63.463 1.00 24.57 144 ALA B C 1
ATOM 4134 O O . ALA B 1 144 ? -9.522 18.334 -64.175 1.00 23.76 144 ALA B O 1
ATOM 4136 N N . VAL B 1 145 ? -11.237 16.893 -63.913 1.00 22.63 145 VAL B N 1
ATOM 4137 C CA . VAL B 1 145 ? -11.659 17.040 -65.305 1.00 24.86 145 VAL B CA 1
ATOM 4138 C C . VAL B 1 145 ? -12.113 18.472 -65.577 1.00 23.04 145 VAL B C 1
ATOM 4139 O O . VAL B 1 145 ? -11.754 19.072 -66.599 1.00 23.82 145 VAL B O 1
ATOM 4143 N N . ASN B 1 146 ? -12.910 19.041 -64.675 1.00 22.88 146 ASN B N 1
ATOM 4144 C CA . ASN B 1 146 ? -13.351 20.419 -64.897 1.00 23.19 146 ASN B CA 1
ATOM 4145 C C . ASN B 1 146 ? -12.170 21.376 -64.938 1.00 25.07 146 ASN B C 1
ATOM 4146 O O . ASN B 1 146 ? -12.206 22.378 -65.665 1.00 25.94 146 ASN B O 1
ATOM 4151 N N . MET B 1 147 ? -11.095 21.066 -64.202 1.00 23.31 147 MET B N 1
ATOM 4152 C CA . MET B 1 147 ? -9.921 21.932 -64.227 1.00 24.63 147 MET B CA 1
ATOM 4153 C C . MET B 1 147 ? -9.188 21.851 -65.556 1.00 23.50 147 MET B C 1
ATOM 4154 O O . MET B 1 147 ? -8.781 22.886 -66.098 1.00 23.77 147 MET B O 1
ATOM 4159 N N . THR B 1 148 ? -8.975 20.638 -66.094 1.00 22.20 148 THR B N 1
ATOM 4160 C CA . THR B 1 148 ? -8.267 20.556 -67.370 1.00 21.58 148 THR B CA 1
ATOM 4161 C C . THR B 1 148 ? -9.058 21.235 -68.473 1.00 24.63 148 THR B C 1
ATOM 4162 O O . THR B 1 148 ? -8.480 21.903 -69.339 1.00 22.65 148 THR B O 1
ATOM 4166 N N . VAL B 1 149 ? -10.385 21.095 -68.453 1.00 23.15 149 VAL B N 1
ATOM 4167 C CA . VAL B 1 149 ? -11.187 21.757 -69.477 1.00 26.10 149 VAL B CA 1
ATOM 4168 C C . VAL B 1 149 ? -11.164 23.271 -69.279 1.00 26.49 149 VAL B C 1
ATOM 4169 O O . VAL B 1 149 ? -10.991 24.032 -70.236 1.00 27.48 149 VAL B O 1
ATOM 4173 N N . TYR B 1 150 ? -11.312 23.733 -68.039 1.00 24.94 150 TYR B N 1
ATOM 4174 C CA . TYR B 1 150 ? -11.410 25.178 -67.815 1.00 23.99 150 TYR B CA 1
ATOM 4175 C C . TYR B 1 150 ? -10.086 25.893 -68.091 1.00 25.63 150 TYR B C 1
ATOM 4176 O O . TYR B 1 150 ? -10.072 26.973 -68.701 1.00 29.49 150 TYR B O 1
ATOM 4185 N N . PHE B 1 151 ? -8.969 25.341 -67.619 1.00 25.41 151 PHE B N 1
ATOM 4186 C CA . PHE B 1 151 ? -7.676 25.981 -67.828 1.00 24.90 151 PHE B CA 1
ATOM 4187 C C . PHE B 1 151 ? -6.988 25.548 -69.120 1.00 27.54 151 PHE B C 1
ATOM 4188 O O . PHE B 1 151 ? -5.961 26.136 -69.482 1.00 27.34 151 PHE B O 1
ATOM 4196 N N . GLY B 1 152 ? -7.513 24.542 -69.819 1.00 24.81 152 GLY B N 1
ATOM 4197 C CA . GLY B 1 152 ? -6.886 24.089 -71.045 1.00 25.03 152 GLY B CA 1
ATOM 4198 C C . GLY B 1 152 ? -5.629 23.274 -70.839 1.00 25.75 152 GLY B C 1
ATOM 4199 O O . GLY B 1 152 ? -4.718 23.341 -71.673 1.00 26.20 152 GLY B O 1
ATOM 4200 N N . LEU B 1 153 ? -5.557 22.495 -69.752 1.00 22.91 153 LEU B N 1
ATOM 4201 C CA . LEU B 1 153 ? -4.355 21.733 -69.427 1.00 25.19 153 LEU B CA 1
ATOM 4202 C C . LEU B 1 153 ? -4.245 20.538 -70.356 1.00 23.72 153 LEU B C 1
ATOM 4203 O O . LEU B 1 153 ? -5.233 19.836 -70.586 1.00 23.38 153 LEU B O 1
ATOM 4208 N N . LYS B 1 154 ? -3.051 20.298 -70.894 1.00 21.90 154 LYS B N 1
ATOM 4209 C CA . LYS B 1 154 ? -2.861 19.175 -71.798 1.00 21.77 154 LYS B CA 1
ATOM 4210 C C . LYS B 1 154 ? -1.855 18.157 -71.269 1.00 23.94 154 LYS B C 1
ATOM 4211 O O . LYS B 1 154 ? -1.449 17.262 -72.018 1.00 21.22 154 LYS B O 1
ATOM 4217 N N . GLY B 1 155 ? -1.445 18.264 -70.008 1.00 23.12 155 GLY B N 1
ATOM 4218 C CA . GLY B 1 155 ? -0.517 17.307 -69.446 1.00 21.28 155 GLY B CA 1
ATOM 4219 C C . GLY B 1 155 ? -1.226 16.159 -68.747 1.00 19.11 155 GLY B C 1
ATOM 4220 O O . GLY B 1 155 ? -2.242 15.659 -69.229 1.00 18.86 155 GLY B O 1
ATOM 4221 N N . LEU B 1 156 ? -0.707 15.759 -67.592 1.00 20.10 156 LEU B N 1
ATOM 4222 C CA . LEU B 1 156 ? -1.235 14.625 -66.845 1.00 20.90 156 LEU B CA 1
ATOM 4223 C C . LEU B 1 156 ? -2.502 15.010 -66.085 1.00 23.75 156 LEU B C 1
ATOM 4224 O O . LEU B 1 156 ? -2.555 16.065 -65.445 1.00 22.51 156 LEU B O 1
ATOM 4229 N N . THR B 1 157 ? -3.517 14.152 -66.142 1.00 21.24 157 THR B N 1
ATOM 4230 C CA . THR B 1 157 ? -4.628 14.184 -65.188 1.00 21.21 157 THR B CA 1
ATOM 4231 C C . THR B 1 157 ? -4.439 13.009 -64.234 1.00 20.72 157 THR B C 1
ATOM 4232 O O . THR B 1 157 ? -4.513 11.842 -64.653 1.00 19.14 157 THR B O 1
ATOM 4236 N N . LEU B 1 158 ? -4.215 13.311 -62.960 1.00 20.51 158 LEU B N 1
ATOM 4237 C CA . LEU B 1 158 ? -4.030 12.297 -61.926 1.00 19.29 158 LEU B CA 1
ATOM 4238 C C . LEU B 1 158 ? -5.203 12.343 -60.957 1.00 22.15 158 LEU B C 1
ATOM 4239 O O . LEU B 1 158 ? -5.219 13.184 -60.039 1.00 23.20 158 LEU B O 1
ATOM 4244 N N . PRO B 1 159 ? -6.202 11.477 -61.102 1.00 20.68 159 PRO B N 1
ATOM 4245 C CA . PRO B 1 159 ? -7.352 11.514 -60.189 1.00 24.43 159 PRO B CA 1
ATOM 4246 C C . PRO B 1 159 ? -6.988 10.803 -58.895 1.00 25.28 159 PRO B C 1
ATOM 4247 O O . PRO B 1 159 ? -6.737 9.597 -58.886 1.00 33.53 159 PRO B O 1
ATOM 4251 N N . THR B 1 160 ? -6.915 11.554 -57.803 1.00 23.10 160 THR B N 1
ATOM 4252 C CA . THR B 1 160 ? -6.492 10.970 -56.534 1.00 24.29 160 THR B CA 1
ATOM 4253 C C . THR B 1 160 ? -7.657 10.902 -55.550 1.00 27.94 160 THR B C 1
ATOM 4254 O O . THR B 1 160 ? -7.491 11.068 -54.340 1.00 31.56 160 THR B O 1
ATOM 4258 N N . SER B 1 161 ? -8.852 10.652 -56.068 1.00 23.90 161 SER B N 1
ATOM 4259 C CA . SER B 1 161 ? -10.014 10.460 -55.215 1.00 27.23 161 SER B CA 1
ATOM 4260 C C . SER B 1 161 ? -9.820 9.213 -54.354 1.00 27.14 161 SER B C 1
ATOM 4261 O O . SER B 1 161 ? -9.881 8.084 -54.850 1.00 29.33 161 SER B O 1
ATOM 4264 N N . SER B 1 162 ? -9.529 9.418 -53.066 1.00 28.48 162 SER B N 1
ATOM 4265 C CA . SER B 1 162 ? -9.263 8.342 -52.102 1.00 27.29 162 SER B CA 1
ATOM 4266 C C . SER B 1 162 ? -9.800 8.729 -50.730 1.00 25.17 162 SER B C 1
ATOM 4267 O O . SER B 1 162 ? -9.119 8.581 -49.706 1.00 28.63 162 SER B O 1
ATOM 4270 N N . ALA B 1 163 ? -11.024 9.250 -50.701 1.00 28.34 163 ALA B N 1
ATOM 4271 C CA . ALA B 1 163 ? -11.639 9.780 -49.484 1.00 31.29 163 ALA B CA 1
ATOM 4272 C C . ALA B 1 163 ? -10.716 10.753 -48.753 1.00 27.99 163 ALA B C 1
ATOM 4273 O O . ALA B 1 163 ? -10.249 11.734 -49.347 1.00 28.91 163 ALA B O 1
ATOM 4275 N N . CYS B 1 164 ? -10.405 10.470 -47.480 1.00 25.92 164 CYS B N 1
ATOM 4276 C CA . CYS B 1 164 ? -9.763 11.472 -46.623 1.00 31.16 164 CYS B CA 1
ATOM 4277 C C . CYS B 1 164 ? -8.328 11.789 -47.030 1.00 29.10 164 CYS B C 1
ATOM 4278 O O . CYS B 1 164 ? -7.784 12.789 -46.544 1.00 29.06 164 CYS B O 1
ATOM 4281 N N . THR B 1 165 ? -7.697 10.974 -47.889 1.00 26.75 165 THR B N 1
ATOM 4282 C CA . THR B 1 165 ? -6.352 11.256 -48.378 1.00 26.65 165 THR B CA 1
ATOM 4283 C C . THR B 1 165 ? -6.333 11.888 -49.769 1.00 23.83 165 THR B C 1
ATOM 4284 O O . THR B 1 165 ? -5.253 12.012 -50.351 1.00 24.41 165 THR B O 1
ATOM 4288 N N . SER B 1 166 ? -7.489 12.289 -50.311 1.00 25.69 166 SER B N 1
ATOM 4289 C CA . SER B 1 166 ? -7.557 12.769 -51.688 1.00 24.12 166 SER B CA 1
ATOM 4290 C C . SER B 1 166 ? -6.570 13.899 -51.942 1.00 25.72 166 SER B C 1
ATOM 4291 O O . SER B 1 166 ? -5.817 13.878 -52.925 1.00 24.17 166 SER B O 1
ATOM 4294 N N . GLY B 1 167 ? -6.574 14.905 -51.063 1.00 23.35 167 GLY B N 1
ATOM 4295 C CA . GLY B 1 167 ? -5.772 16.097 -51.290 1.00 21.23 167 GLY B CA 1
ATOM 4296 C C . GLY B 1 167 ? -4.303 15.900 -50.994 1.00 24.53 167 GLY B C 1
ATOM 4297 O O . GLY B 1 167 ? -3.455 16.506 -51.655 1.00 24.59 167 GLY B O 1
ATOM 4298 N N . SER B 1 168 ? -3.973 15.045 -50.024 1.00 21.61 168 SER B N 1
ATOM 4299 C CA . SER B 1 168 ? -2.566 14.783 -49.755 1.00 23.45 168 SER B CA 1
ATOM 4300 C C . SER B 1 168 ? -1.981 13.828 -50.786 1.00 23.11 168 SER B C 1
ATOM 4301 O O . SER B 1 168 ? -0.831 14.003 -51.213 1.00 20.50 168 SER B O 1
ATOM 4304 N N . MET B 1 169 ? -2.756 12.816 -51.199 1.00 23.40 169 MET B N 1
ATOM 4305 C CA . MET B 1 169 ? -2.330 11.965 -52.310 1.00 23.08 169 MET B CA 1
ATOM 4306 C C . MET B 1 169 ? -2.121 12.787 -53.574 1.00 22.99 169 MET B C 1
ATOM 4307 O O . MET B 1 169 ? -1.188 12.519 -54.336 1.00 21.60 169 MET B O 1
ATOM 4312 N N . ALA B 1 170 ? -2.970 13.807 -53.804 1.00 20.83 170 ALA B N 1
ATOM 4313 C CA . ALA B 1 170 ? -2.795 14.678 -54.966 1.00 21.54 170 ALA B CA 1
ATOM 4314 C C . ALA B 1 170 ? -1.455 15.405 -54.909 1.00 21.32 170 ALA B C 1
ATOM 4315 O O . ALA B 1 170 ? -0.709 15.431 -55.896 1.00 19.89 170 ALA B O 1
ATOM 4317 N N . ILE B 1 171 ? -1.128 15.994 -53.756 1.00 20.21 171 ILE B N 1
ATOM 4318 C CA . ILE B 1 171 ? 0.148 16.699 -53.620 1.00 21.73 171 ILE B CA 1
ATOM 4319 C C . ILE B 1 171 ? 1.305 15.733 -53.842 1.00 21.18 171 ILE B C 1
ATOM 4320 O O . ILE B 1 171 ? 2.265 16.043 -54.558 1.00 20.62 171 ILE B O 1
ATOM 4325 N N . GLY B 1 172 ? 1.218 14.532 -53.272 1.00 20.11 172 GLY B N 1
ATOM 4326 C CA . GLY B 1 172 ? 2.323 13.595 -53.393 1.00 22.94 172 GLY B CA 1
ATOM 4327 C C . GLY B 1 172 ? 2.544 13.126 -54.817 1.00 20.31 172 GLY B C 1
ATOM 4328 O O . GLY B 1 172 ? 3.685 13.068 -55.289 1.00 20.60 172 GLY B O 1
ATOM 4329 N N . GLN B 1 173 ? 1.458 12.763 -55.517 1.00 18.85 173 GLN B N 1
ATOM 4330 C CA . GLN B 1 173 ? 1.573 12.296 -56.896 1.00 20.18 173 GLN B CA 1
ATOM 4331 C C . GLN B 1 173 ? 1.983 13.420 -57.836 1.00 20.72 173 GLN B C 1
ATOM 4332 O O . GLN B 1 173 ? 2.712 13.183 -58.813 1.00 18.12 173 GLN B O 1
ATOM 4338 N N . ALA B 1 174 ? 1.517 14.642 -57.573 1.00 20.23 174 ALA B N 1
ATOM 4339 C CA . ALA B 1 174 ? 1.987 15.785 -58.349 1.00 19.25 174 ALA B CA 1
ATOM 4340 C C . ALA B 1 174 ? 3.473 16.021 -58.130 1.00 19.30 174 ALA B C 1
ATOM 4341 O O . ALA B 1 174 ? 4.218 16.300 -59.082 1.00 23.10 174 ALA B O 1
ATOM 4343 N N . TYR B 1 175 ? 3.912 15.935 -56.874 1.00 19.53 175 TYR B N 1
ATOM 4344 C CA . TYR B 1 175 ? 5.333 16.035 -56.550 1.00 21.52 175 TYR B CA 1
ATOM 4345 C C . TYR B 1 175 ? 6.148 15.007 -57.325 1.00 20.59 175 TYR B C 1
ATOM 4346 O O . TYR B 1 175 ? 7.181 15.331 -57.932 1.00 21.08 175 TYR B O 1
ATOM 4355 N N . GLU B 1 176 ? 5.694 13.757 -57.328 1.00 21.99 176 GLU B N 1
ATOM 4356 C CA . GLU B 1 176 ? 6.425 12.723 -58.045 1.00 19.79 176 GLU B CA 1
ATOM 4357 C C . GLU B 1 176 ? 6.462 12.997 -59.543 1.00 20.10 176 GLU B C 1
ATOM 4358 O O . GLU B 1 176 ? 7.495 12.784 -60.194 1.00 22.36 176 GLU B O 1
ATOM 4364 N N . ALA B 1 177 ? 5.347 13.461 -60.115 1.00 20.96 177 ALA B N 1
ATOM 4365 C CA . ALA B 1 177 ? 5.331 13.726 -61.545 1.00 23.41 177 ALA B CA 1
ATOM 4366 C C . ALA B 1 177 ? 6.383 14.765 -61.924 1.00 22.57 177 ALA B C 1
ATOM 4367 O O . ALA B 1 177 ? 7.002 14.665 -62.988 1.00 20.80 177 ALA B O 1
ATOM 4369 N N . ILE B 1 178 ? 6.615 15.762 -61.061 1.00 20.25 178 ILE B N 1
ATOM 4370 C CA . ILE B 1 178 ? 7.641 16.752 -61.373 1.00 21.51 178 ILE B CA 1
ATOM 4371 C C . ILE B 1 178 ? 9.031 16.223 -61.031 1.00 21.90 178 ILE B C 1
ATOM 4372 O O . ILE B 1 178 ? 9.984 16.411 -61.799 1.00 20.62 178 ILE B O 1
ATOM 4377 N N . LYS B 1 179 ? 9.158 15.565 -59.875 1.00 21.87 179 LYS B N 1
ATOM 4378 C CA . LYS B 1 179 ? 10.431 14.985 -59.461 1.00 23.99 179 LYS B CA 1
ATOM 4379 C C . LYS B 1 179 ? 11.015 14.064 -60.530 1.00 24.21 179 LYS B C 1
ATOM 4380 O O . LYS B 1 179 ? 12.214 14.130 -60.825 1.00 23.43 179 LYS B O 1
ATOM 4386 N N . TYR B 1 180 ? 10.184 13.214 -61.142 1.00 24.02 180 TYR B N 1
ATOM 4387 C CA . TYR B 1 180 ? 10.654 12.267 -62.146 1.00 24.32 180 TYR B CA 1
ATOM 4388 C C . TYR B 1 180 ? 10.613 12.836 -63.561 1.00 26.65 180 TYR B C 1
ATOM 4389 O O . TYR B 1 180 ? 10.760 12.084 -64.525 1.00 26.55 180 TYR B O 1
ATOM 4398 N N . GLY B 1 181 ? 10.416 14.143 -63.713 1.00 23.29 181 GLY B N 1
ATOM 4399 C CA . GLY B 1 181 ? 10.588 14.763 -65.007 1.00 23.47 181 GLY B CA 1
ATOM 4400 C C . GLY B 1 181 ? 9.434 14.621 -65.974 1.00 26.46 181 GLY B C 1
ATOM 4401 O O . GLY B 1 181 ? 9.600 14.931 -67.159 1.00 28.55 181 GLY B O 1
ATOM 4402 N N . LYS B 1 182 ? 8.262 14.183 -65.523 1.00 22.44 182 LYS B N 1
ATOM 4403 C CA . LYS B 1 182 ? 7.138 14.050 -66.445 1.00 22.77 182 LYS B CA 1
ATOM 4404 C C . LYS B 1 182 ? 6.422 15.372 -66.717 1.00 20.91 182 LYS B C 1
ATOM 4405 O O . LYS B 1 182 ? 5.816 15.513 -67.783 1.00 22.46 182 LYS B O 1
ATOM 4411 N N . GLN B 1 183 ? 6.418 16.294 -65.750 1.00 22.52 183 GLN B N 1
ATOM 4412 C CA . GLN B 1 183 ? 5.744 17.589 -65.873 1.00 20.86 183 GLN B CA 1
ATOM 4413 C C . GLN B 1 183 ? 6.597 18.662 -65.221 1.00 21.47 183 GLN B C 1
ATOM 4414 O O . GLN B 1 183 ? 7.421 18.383 -64.349 1.00 21.25 183 GLN B O 1
ATOM 4420 N N . GLN B 1 184 ? 6.346 19.912 -65.607 1.00 20.77 184 GLN B N 1
ATOM 4421 C CA . GLN B 1 184 ? 7.021 21.050 -64.993 1.00 23.83 184 GLN B CA 1
ATOM 4422 C C . GLN B 1 184 ? 6.138 21.818 -64.015 1.00 24.01 184 GLN B C 1
ATOM 4423 O O . GLN B 1 184 ? 6.661 22.454 -63.086 1.00 21.13 184 GLN B O 1
ATOM 4429 N N . VAL B 1 185 ? 4.817 21.778 -64.195 1.00 20.70 185 VAL B N 1
ATOM 4430 C CA . VAL B 1 185 ? 3.875 22.460 -63.310 1.00 21.85 185 VAL B CA 1
ATOM 4431 C C . VAL B 1 185 ? 2.719 21.511 -63.043 1.00 21.43 185 VAL B C 1
ATOM 4432 O O . VAL B 1 185 ? 2.264 20.815 -63.957 1.00 21.30 185 VAL B O 1
ATOM 4436 N N . MET B 1 186 ? 2.248 21.475 -61.793 1.00 19.93 186 MET B N 1
ATOM 4437 C CA . MET B 1 186 ? 1.054 20.716 -61.441 1.00 20.66 186 MET B CA 1
ATOM 4438 C C . MET B 1 186 ? 0.165 21.521 -60.509 1.00 20.05 186 MET B C 1
ATOM 4439 O O . MET B 1 186 ? 0.634 22.057 -59.501 1.00 22.59 186 MET B O 1
ATOM 4444 N N . ILE B 1 187 ? -1.116 21.585 -60.842 1.00 19.14 187 ILE B N 1
ATOM 4445 C CA . ILE B 1 187 ? -2.158 21.928 -59.880 1.00 20.27 187 ILE B CA 1
ATOM 4446 C C . ILE B 1 187 ? -2.426 20.708 -59.008 1.00 24.71 187 ILE B C 1
ATOM 4447 O O . ILE B 1 187 ? -2.675 19.618 -59.534 1.00 25.53 187 ILE B O 1
ATOM 4452 N N . ALA B 1 188 ? -2.387 20.873 -57.678 1.00 21.61 188 ALA B N 1
ATOM 4453 C CA . ALA B 1 188 ? -2.575 19.740 -56.767 1.00 21.74 188 ALA B CA 1
ATOM 4454 C C . ALA B 1 188 ? -3.442 20.143 -55.582 1.00 25.53 188 ALA B C 1
ATOM 4455 O O . ALA B 1 188 ? -3.203 21.190 -54.965 1.00 24.41 188 ALA B O 1
ATOM 4457 N N . GLY B 1 189 ? -4.428 19.314 -55.250 1.00 23.63 189 GLY B N 1
ATOM 4458 C CA . GLY B 1 189 ? -5.244 19.595 -54.082 1.00 22.52 189 GLY B CA 1
ATOM 4459 C C . GLY B 1 189 ? -6.428 18.654 -53.968 1.00 25.40 189 GLY B C 1
ATOM 4460 O O . GLY B 1 189 ? -6.482 17.603 -54.619 1.00 22.84 189 GLY B O 1
ATOM 4461 N N . GLY B 1 190 ? -7.363 19.046 -53.106 1.00 24.06 190 GLY B N 1
ATOM 4462 C CA . GLY B 1 190 ? -8.564 18.266 -52.863 1.00 24.72 190 GLY B CA 1
ATOM 4463 C C . GLY B 1 190 ? -9.702 19.180 -52.464 1.00 26.96 190 GLY B C 1
ATOM 4464 O O . GLY B 1 190 ? -9.497 20.347 -52.099 1.00 23.81 190 GLY B O 1
ATOM 4465 N N . ALA B 1 191 ? -10.917 18.644 -52.553 1.00 25.87 191 ALA B N 1
ATOM 4466 C CA . ALA B 1 191 ? -12.083 19.421 -52.157 1.00 24.26 191 ALA B CA 1
ATOM 4467 C C . ALA B 1 191 ? -13.202 18.474 -51.764 1.00 28.28 191 ALA B C 1
ATOM 4468 O O . ALA B 1 191 ? -13.150 17.267 -52.030 1.00 25.50 191 ALA B O 1
ATOM 4470 N N . GLU B 1 192 ? -14.216 19.044 -51.118 1.00 23.74 192 GLU B N 1
ATOM 4471 C CA . GLU B 1 192 ? -15.409 18.295 -50.745 1.00 28.26 192 GLU B CA 1
ATOM 4472 C C . GLU B 1 192 ? -16.552 19.272 -50.535 1.00 30.92 192 GLU B C 1
ATOM 4473 O O . GLU B 1 192 ? -16.349 20.349 -49.969 1.00 30.27 192 GLU B O 1
ATOM 4479 N N . GLU B 1 193 ? -17.738 18.903 -51.010 1.00 28.32 193 GLU B N 1
ATOM 4480 C CA . GLU B 1 193 ? -18.946 19.647 -50.697 1.00 32.85 193 GLU B CA 1
ATOM 4481 C C . GLU B 1 193 ? -19.652 18.961 -49.535 1.00 34.25 193 GLU B C 1
ATOM 4482 O O . GLU B 1 193 ? -19.521 17.748 -49.331 1.00 28.73 193 GLU B O 1
ATOM 4488 N N . LEU B 1 194 ? -20.372 19.762 -48.751 1.00 32.31 194 LEU B N 1
ATOM 4489 C CA . LEU B 1 194 ? -21.039 19.262 -47.555 1.00 33.27 194 LEU B CA 1
ATOM 4490 C C . LEU B 1 194 ? -22.386 18.645 -47.910 1.00 31.02 194 LEU B C 1
ATOM 4491 O O . LEU B 1 194 ? -23.112 19.150 -48.770 1.00 32.51 194 LEU B O 1
ATOM 4496 N N . SER B 1 195 ? -22.711 17.531 -47.264 1.00 34.10 195 SER B N 1
ATOM 4497 C CA . SER B 1 195 ? -24.043 16.964 -47.405 1.00 36.79 195 SER B CA 1
ATOM 4498 C C . SER B 1 195 ? -24.365 16.149 -46.160 1.00 37.86 195 SER B C 1
ATOM 4499 O O . SER B 1 195 ? -23.470 15.606 -45.498 1.00 36.08 195 SER B O 1
ATOM 4502 N N . ALA B 1 196 ? -25.658 16.090 -45.830 1.00 38.78 196 ALA B N 1
ATOM 4503 C CA . ALA B 1 196 ? -26.073 15.313 -44.666 1.00 42.00 196 ALA B CA 1
ATOM 4504 C C . ALA B 1 196 ? -25.856 13.820 -44.887 1.00 39.09 196 ALA B C 1
ATOM 4505 O O . ALA B 1 196 ? -25.568 13.087 -43.931 1.00 40.18 196 ALA B O 1
ATOM 4507 N N . ALA B 1 197 ? -25.971 13.355 -46.135 1.00 39.51 197 ALA B N 1
ATOM 4508 C CA . ALA B 1 197 ? -25.617 11.970 -46.441 1.00 41.41 197 ALA B CA 1
ATOM 4509 C C . ALA B 1 197 ? -24.146 11.697 -46.146 1.00 39.43 197 ALA B C 1
ATOM 4510 O O . ALA B 1 197 ? -23.789 10.610 -45.674 1.00 38.70 197 ALA B O 1
ATOM 4512 N N . GLY B 1 198 ? -23.277 12.673 -46.426 1.00 38.53 198 GLY B N 1
ATOM 4513 C CA . GLY B 1 198 ? -21.876 12.525 -46.068 1.00 37.17 198 GLY B CA 1
ATOM 4514 C C . GLY B 1 198 ? -21.668 12.385 -44.573 1.00 40.53 198 GLY B C 1
ATOM 4515 O O . GLY B 1 198 ? -20.833 11.596 -44.124 1.00 38.73 198 GLY B O 1
ATOM 4516 N N . ALA B 1 199 ? -22.417 13.158 -43.778 1.00 37.65 199 ALA B N 1
ATOM 4517 C CA . ALA B 1 199 ? -22.363 12.968 -42.332 1.00 40.45 199 ALA B CA 1
ATOM 4518 C C . ALA B 1 199 ? -22.912 11.605 -41.934 1.00 38.49 199 ALA B C 1
ATOM 4519 O O . ALA B 1 199 ? -22.408 10.987 -40.988 1.00 40.35 199 ALA B O 1
ATOM 4521 N N . ALA B 1 200 ? -23.926 11.120 -42.653 1.00 37.74 200 ALA B N 1
ATOM 4522 C CA . ALA B 1 200 ? -24.558 9.855 -42.289 1.00 40.42 200 ALA B CA 1
ATOM 4523 C C . ALA B 1 200 ? -23.573 8.690 -42.340 1.00 41.46 200 ALA B C 1
ATOM 4524 O O . ALA B 1 200 ? -23.621 7.794 -41.488 1.00 42.54 200 ALA B O 1
ATOM 4526 N N . VAL B 1 201 ? -22.663 8.685 -43.320 1.00 39.84 201 VAL B N 1
ATOM 4527 C CA . VAL B 1 201 ? -21.769 7.535 -43.453 1.00 42.71 201 VAL B CA 1
ATOM 4528 C C . VAL B 1 201 ? -20.857 7.410 -42.236 1.00 43.31 201 VAL B C 1
ATOM 4529 O O . VAL B 1 201 ? -20.473 6.300 -41.851 1.00 42.89 201 VAL B O 1
ATOM 4533 N N . PHE B 1 202 ? 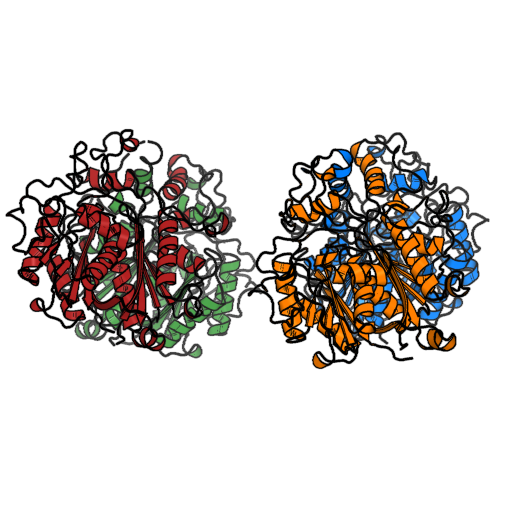-20.506 8.526 -41.598 1.00 40.47 202 PHE B N 1
ATOM 4534 C CA . PHE B 1 202 ? -19.739 8.444 -40.358 1.00 44.28 202 PHE B CA 1
ATOM 4535 C C . PHE B 1 202 ? -20.633 8.259 -39.142 1.00 44.29 202 PHE B C 1
ATOM 4536 O O . PHE B 1 202 ? -20.199 7.668 -38.146 1.00 42.61 202 PHE B O 1
ATOM 4544 N N . ASP B 1 203 ? -21.872 8.758 -39.213 1.00 42.79 203 ASP B N 1
ATOM 4545 C CA . ASP B 1 203 ? -22.811 8.613 -38.106 1.00 43.94 203 ASP B CA 1
ATOM 4546 C C . ASP B 1 203 ? -23.173 7.146 -37.875 1.00 44.32 203 ASP B C 1
ATOM 4547 O O . ASP B 1 203 ? -23.290 6.704 -36.727 1.00 48.16 203 ASP B O 1
ATOM 4552 N N . VAL B 1 204 ? -23.338 6.366 -38.949 1.00 43.92 204 VAL B N 1
ATOM 4553 C CA . VAL B 1 204 ? -23.655 4.950 -38.780 1.00 45.06 204 VAL B CA 1
ATOM 4554 C C . VAL B 1 204 ? -22.485 4.144 -38.236 1.00 46.03 204 VAL B C 1
ATOM 4555 O O . VAL B 1 204 ? -22.679 2.999 -37.814 1.00 46.15 204 VAL B O 1
ATOM 4559 N N . LEU B 1 205 ? -21.279 4.703 -38.234 1.00 45.92 205 LEU B N 1
ATOM 4560 C CA . LEU B 1 205 ? -20.130 4.067 -37.601 1.00 42.80 205 LEU B CA 1
ATOM 4561 C C . LEU B 1 205 ? -19.940 4.507 -36.155 1.00 44.44 205 LEU B C 1
ATOM 4562 O O . LEU B 1 205 ? -18.961 4.098 -35.521 1.00 45.12 205 LEU B O 1
ATOM 4567 N N . PHE B 1 206 ? -20.844 5.334 -35.626 1.00 47.55 206 PHE B N 1
ATOM 4568 C CA . PHE B 1 206 ? -20.707 5.903 -34.286 1.00 47.20 206 PHE B CA 1
ATOM 4569 C C . PHE B 1 206 ? -19.383 6.644 -34.146 1.00 47.86 206 PHE B C 1
ATOM 4570 O O . PHE B 1 206 ? -18.729 6.590 -33.103 1.00 49.20 206 PHE B O 1
ATOM 4578 N N . ALA B 1 207 ? -18.983 7.339 -35.215 1.00 45.64 207 ALA B N 1
ATOM 4579 C CA . ALA B 1 207 ? -17.759 8.130 -35.230 1.00 44.36 207 ALA B CA 1
ATOM 4580 C C . ALA B 1 207 ? -18.012 9.630 -35.110 1.00 42.72 207 ALA B C 1
ATOM 4581 O O . ALA B 1 207 ? -17.050 10.397 -35.011 1.00 43.28 207 ALA B O 1
ATOM 4583 N N . THR B 1 208 ? -19.269 10.066 -35.101 1.00 43.21 208 THR B N 1
ATOM 4584 C CA . THR B 1 208 ? -19.583 11.488 -35.022 1.00 45.71 208 THR B CA 1
ATOM 4585 C C . THR B 1 208 ? -19.742 11.954 -33.576 1.00 46.34 208 THR B C 1
ATOM 4586 O O . THR B 1 208 ? -20.055 11.181 -32.668 1.00 44.58 208 THR B O 1
ATOM 4590 N N . SER B 1 209 ? -19.528 13.252 -33.380 1.00 45.39 209 SER B N 1
ATOM 4591 C CA . SER B 1 209 ? -19.747 13.884 -32.089 1.00 47.24 209 SER B CA 1
ATOM 4592 C C . SER B 1 209 ? -21.241 14.062 -31.843 1.00 47.30 209 SER B C 1
ATOM 4593 O O . SER B 1 209 ? -22.026 14.274 -32.777 1.00 48.50 209 SER B O 1
ATOM 4596 N N . GLY B 1 210 ? -21.632 13.973 -30.573 1.00 45.45 210 GLY B N 1
ATOM 4597 C CA . GLY B 1 210 ? -23.029 14.135 -30.225 1.00 48.14 210 GLY B CA 1
ATOM 4598 C C . GLY B 1 210 ? -23.337 15.485 -29.608 1.00 52.06 210 GLY B C 1
ATOM 4599 O O . GLY B 1 210 ? -24.503 15.809 -29.349 1.00 52.33 210 GLY B O 1
ATOM 4600 N N . MET B 1 211 ? -22.296 16.290 -29.385 1.00 50.92 211 MET B N 1
ATOM 4601 C CA . MET B 1 211 ? -22.429 17.541 -28.649 1.00 50.15 211 MET B CA 1
ATOM 4602 C C . MET B 1 211 ? -23.142 18.611 -29.464 1.00 49.05 211 MET B C 1
ATOM 4603 O O . MET B 1 211 ? -22.576 19.678 -29.725 1.00 50.10 211 MET B O 1
ATOM 4608 N N . ASN B 1 212 ? -24.400 18.350 -29.832 1.00 47.38 212 ASN B N 1
ATOM 4609 C CA . ASN B 1 212 ? -25.115 19.251 -30.730 1.00 47.39 212 ASN B CA 1
ATOM 4610 C C . ASN B 1 212 ? -25.430 20.587 -30.067 1.00 51.13 212 ASN B C 1
ATOM 4611 O O . ASN B 1 212 ? -25.600 21.595 -30.764 1.00 47.24 212 ASN B O 1
ATOM 4616 N N . ASP B 1 213 ? -25.509 20.617 -28.737 1.00 51.99 213 ASP B N 1
ATOM 4617 C CA . ASP B 1 213 ? -25.805 21.840 -28.001 1.00 55.44 213 ASP B CA 1
ATOM 4618 C C . ASP B 1 213 ? -24.556 22.647 -27.659 1.00 53.86 213 ASP B C 1
ATOM 4619 O O . ASP B 1 213 ? -24.676 23.738 -27.091 1.00 55.95 213 ASP B O 1
ATOM 4624 N N . GLN B 1 214 ? -23.367 22.143 -27.983 1.00 53.38 214 GLN B N 1
ATOM 4625 C CA . GLN B 1 214 ? -22.114 22.869 -27.763 1.00 53.30 214 GLN B CA 1
ATOM 4626 C C . GLN B 1 214 ? -21.242 22.841 -29.018 1.00 51.07 214 GLN B C 1
ATOM 4627 O O . GLN B 1 214 ? -20.133 22.296 -29.001 1.00 46.42 214 GLN B O 1
ATOM 4633 N N . PRO B 1 215 ? -21.699 23.442 -30.124 1.00 49.49 215 PRO B N 1
ATOM 4634 C CA . PRO B 1 215 ? -20.858 23.458 -31.333 1.00 48.55 215 PRO B CA 1
ATOM 4635 C C . PRO B 1 215 ? -19.522 24.154 -31.136 1.00 49.31 215 PRO B C 1
ATOM 4636 O O . PRO B 1 215 ? -18.580 23.869 -31.888 1.00 46.96 215 PRO B O 1
ATOM 4640 N N . GLU B 1 216 ? -19.400 25.036 -30.140 1.00 49.61 216 GLU B N 1
ATOM 4641 C CA . GLU B 1 216 ? -18.173 25.792 -29.919 1.00 49.49 216 GLU B CA 1
ATOM 4642 C C . GLU B 1 216 ? -17.072 24.992 -29.230 1.00 48.45 216 GLU B C 1
ATOM 4643 O O . GLU B 1 216 ? -15.936 25.473 -29.163 1.00 45.81 216 GLU B O 1
ATOM 4649 N N . LYS B 1 217 ? -17.362 23.795 -28.712 1.00 45.61 217 LYS B N 1
ATOM 4650 C CA . LYS B 1 217 ? -16.380 23.028 -27.951 1.00 47.41 217 LYS B CA 1
ATOM 4651 C C . LYS B 1 217 ? -16.156 21.623 -28.521 1.00 47.13 217 LYS B C 1
ATOM 4652 O O . LYS B 1 217 ? -15.654 20.745 -27.810 1.00 46.20 217 LYS B O 1
ATOM 4658 N N . THR B 1 218 ? -16.509 21.395 -29.789 1.00 45.96 218 THR B N 1
ATOM 4659 C CA . THR B 1 218 ? -16.288 20.124 -30.476 1.00 46.15 218 THR B CA 1
ATOM 4660 C C . THR B 1 218 ? -15.976 20.428 -31.937 1.00 44.92 218 THR B C 1
ATOM 4661 O O . THR B 1 218 ? -16.476 21.426 -32.474 1.00 45.23 218 THR B O 1
ATOM 4665 N N . PRO B 1 219 ? -15.138 19.605 -32.609 1.00 46.09 219 PRO B N 1
ATOM 4666 C CA . PRO B 1 219 ? -14.422 18.409 -32.147 1.00 43.11 219 PRO B CA 1
ATOM 4667 C C . PRO B 1 219 ? -13.198 18.724 -31.291 1.00 42.97 219 PRO B C 1
ATOM 4668 O O . PRO B 1 219 ? -12.751 19.873 -31.237 1.00 41.26 219 PRO B O 1
ATOM 4672 N N . ARG B 1 220 ? -12.665 17.694 -30.633 1.00 44.08 220 ARG B N 1
ATOM 4673 C CA . ARG B 1 220 ? -11.638 17.841 -29.600 1.00 44.68 220 ARG B CA 1
ATOM 4674 C C . ARG B 1 220 ? -10.515 16.832 -29.833 1.00 42.92 220 ARG B C 1
ATOM 4675 O O . ARG B 1 220 ? -10.339 15.888 -29.051 1.00 44.42 220 ARG B O 1
ATOM 4683 N N . PRO B 1 221 ? -9.720 17.015 -30.889 1.00 43.03 221 PRO B N 1
ATOM 4684 C CA . PRO B 1 221 ? -8.665 16.038 -31.202 1.00 41.84 221 PRO B CA 1
ATOM 4685 C C . PRO B 1 221 ? -7.732 15.784 -30.024 1.00 43.84 221 PRO B C 1
ATOM 4686 O O . PRO B 1 221 ? -7.215 16.717 -29.405 1.00 42.49 221 PRO B O 1
ATOM 4690 N N . PHE B 1 222 ? -7.519 14.500 -29.722 1.00 42.24 222 PHE B N 1
ATOM 4691 C CA . PHE B 1 222 ? -6.653 13.999 -28.653 1.00 46.01 222 PHE B CA 1
ATOM 4692 C C . PHE B 1 222 ? -7.121 14.398 -27.255 1.00 44.46 222 PHE B C 1
ATOM 4693 O O . PHE B 1 222 ? -6.396 14.169 -26.278 1.00 46.32 222 PHE B O 1
ATOM 4701 N N . ASP B 1 223 ? -8.313 14.975 -27.128 1.00 43.87 223 ASP B N 1
ATOM 4702 C CA . ASP B 1 223 ? -8.820 15.379 -25.826 1.00 43.10 223 ASP B CA 1
ATOM 4703 C C . ASP B 1 223 ? -9.437 14.185 -25.107 1.00 48.96 223 ASP B C 1
ATOM 4704 O O . ASP B 1 223 ? -10.003 13.281 -25.730 1.00 45.82 223 ASP B O 1
ATOM 4709 N N . ALA B 1 224 ? -9.304 14.179 -23.776 1.00 51.35 224 ALA B N 1
ATOM 4710 C CA . ALA B 1 224 ? -9.825 13.069 -22.984 1.00 51.30 224 ALA B CA 1
ATOM 4711 C C . ALA B 1 224 ? -11.346 12.983 -23.033 1.00 50.12 224 ALA B C 1
ATOM 4712 O O . ALA B 1 224 ? -11.905 11.918 -22.753 1.00 49.49 224 ALA B O 1
ATOM 4714 N N . LYS B 1 225 ? -12.028 14.072 -23.394 1.00 48.69 225 LYS B N 1
ATOM 4715 C CA . LYS B 1 225 ? -13.485 14.100 -23.448 1.00 50.06 225 LYS B CA 1
ATOM 4716 C C . LYS B 1 225 ? -14.016 14.215 -24.874 1.00 46.90 225 LYS B C 1
ATOM 4717 O O . LYS B 1 225 ? -15.189 14.550 -25.068 1.00 48.10 225 LYS B O 1
ATOM 4723 N N . ARG B 1 226 ? -13.182 13.945 -25.878 1.00 49.07 226 ARG B N 1
ATOM 4724 C CA . ARG B 1 226 ? -13.660 13.942 -27.256 1.00 47.66 226 ARG B CA 1
ATOM 4725 C C . ARG B 1 226 ? -14.703 12.845 -27.450 1.00 44.48 226 ARG B C 1
ATOM 4726 O O . ARG B 1 226 ? -14.677 11.811 -26.782 1.00 48.22 226 ARG B O 1
ATOM 4734 N N . ASP B 1 227 ? -15.645 13.084 -28.365 1.00 45.28 227 ASP B N 1
ATOM 4735 C CA . ASP B 1 227 ? -16.688 12.093 -28.618 1.00 47.76 227 ASP B CA 1
ATOM 4736 C C . ASP B 1 227 ? -16.970 11.922 -30.110 1.00 49.83 227 ASP B C 1
ATOM 4737 O O . ASP B 1 227 ? -18.094 11.577 -30.496 1.00 49.59 227 ASP B O 1
ATOM 4742 N N . GLY B 1 228 ? -15.973 12.141 -30.960 1.00 46.82 228 GLY B N 1
ATOM 4743 C CA . GLY B 1 228 ? -16.104 11.890 -32.381 1.00 44.12 228 GLY B CA 1
ATOM 4744 C C . GLY B 1 228 ? -15.823 13.131 -33.208 1.00 45.77 228 GLY B C 1
ATOM 4745 O O . GLY B 1 228 ? -15.502 14.201 -32.692 1.00 40.73 228 GLY B O 1
ATOM 4746 N N . LEU B 1 229 ? -15.962 12.963 -34.522 1.00 43.06 229 LEU B N 1
ATOM 4747 C CA . LEU B 1 229 ? -15.619 14.000 -35.485 1.00 42.10 229 LEU B CA 1
ATOM 4748 C C . LEU B 1 229 ? -16.846 14.817 -35.879 1.00 40.64 229 LEU B C 1
ATOM 4749 O O . LEU B 1 229 ? -17.993 14.484 -35.564 1.00 40.82 229 LEU B O 1
ATOM 4754 N N . VAL B 1 230 ? -16.577 15.896 -36.609 1.00 38.19 230 VAL B N 1
ATOM 4755 C CA . VAL B 1 230 ? -17.595 16.730 -37.236 1.00 37.62 230 VAL B CA 1
ATOM 4756 C C . VAL B 1 230 ? -17.118 17.008 -38.655 1.00 37.17 230 VAL B C 1
ATOM 4757 O O . VAL B 1 230 ? -15.955 17.376 -38.849 1.00 36.94 230 VAL B O 1
ATOM 4761 N N . ILE B 1 231 ? -17.991 16.822 -39.656 1.00 31.28 231 ILE B N 1
ATOM 4762 C CA . ILE B 1 231 ? -17.517 16.976 -41.029 1.00 34.07 231 ILE B CA 1
ATOM 4763 C C . ILE B 1 231 ? -17.700 18.417 -41.489 1.00 35.95 231 ILE B C 1
ATOM 4764 O O . ILE B 1 231 ? -18.611 19.139 -41.057 1.00 37.80 231 ILE B O 1
ATOM 4769 N N . GLY B 1 232 ? -16.806 18.839 -42.384 1.00 31.48 232 GLY B N 1
ATOM 4770 C CA . GLY B 1 232 ? -16.889 20.154 -42.991 1.00 33.50 232 GLY B CA 1
ATOM 4771 C C . GLY B 1 232 ? -16.714 20.065 -44.491 1.00 35.39 232 GLY B C 1
ATOM 4772 O O . GLY B 1 232 ? -16.702 18.969 -45.055 1.00 32.44 232 GLY B O 1
ATOM 4773 N N . GLU B 1 233 ? -16.570 21.207 -45.155 1.00 30.95 233 GLU B N 1
ATOM 4774 C CA . GLU B 1 233 ? -16.384 21.231 -46.599 1.00 32.80 233 GLU B CA 1
ATOM 4775 C C . GLU B 1 233 ? -15.348 22.296 -46.926 1.00 32.66 233 GLU B C 1
ATOM 4776 O O . GLU B 1 233 ? -14.968 23.100 -46.068 1.00 33.37 233 GLU B O 1
ATOM 4782 N N . GLY B 1 234 ? -14.891 22.302 -48.170 1.00 28.12 234 GLY B N 1
ATOM 4783 C CA . GLY B 1 234 ? -13.975 23.328 -48.626 1.00 31.00 234 GLY B CA 1
ATOM 4784 C C . GLY B 1 234 ? -13.073 22.811 -49.730 1.00 31.29 234 GLY B C 1
ATOM 4785 O O . GLY B 1 234 ? -13.319 21.767 -50.335 1.00 26.43 234 GLY B O 1
ATOM 4786 N N . ALA B 1 235 ? -12.017 23.577 -49.992 1.00 28.21 235 ALA B N 1
ATOM 4787 C CA . ALA B 1 235 ? -11.071 23.200 -51.030 1.00 24.96 235 ALA B CA 1
ATOM 4788 C C . ALA B 1 235 ? -9.705 23.758 -50.663 1.00 30.11 235 ALA B C 1
ATOM 4789 O O . ALA B 1 235 ? -9.599 24.794 -49.997 1.00 26.26 235 ALA B O 1
ATOM 4791 N N . GLY B 1 236 ? -8.666 23.049 -51.081 1.00 23.67 236 GLY B N 1
ATOM 4792 C CA . GLY B 1 236 ? -7.306 23.527 -50.919 1.00 25.23 236 GLY B CA 1
ATOM 4793 C C . GLY B 1 236 ? -6.509 23.185 -52.156 1.00 27.57 236 GLY B C 1
ATOM 4794 O O . GLY B 1 236 ? -6.736 22.154 -52.796 1.00 22.78 236 GLY B O 1
ATOM 4795 N N . CYS B 1 237 ? -5.561 24.058 -52.489 1.00 22.08 237 CYS B N 1
ATOM 4796 C CA . CYS B 1 237 ? -4.814 23.879 -53.723 1.00 25.74 237 CYS B CA 1
ATOM 4797 C C . CYS B 1 237 ? -3.396 24.414 -53.587 1.00 28.52 237 CYS B C 1
ATOM 4798 O O . CYS B 1 237 ? -3.196 25.549 -53.135 1.00 26.09 237 CYS B O 1
ATOM 4801 N N . LEU B 1 238 ? -2.421 23.608 -54.012 1.00 23.58 238 LEU B N 1
ATOM 4802 C CA . LEU B 1 238 ? -1.042 24.047 -54.177 1.00 24.65 238 LEU B CA 1
ATOM 4803 C C . LEU B 1 238 ? -0.658 24.005 -55.649 1.00 24.97 238 LEU B C 1
ATOM 4804 O O . LEU B 1 238 ? -1.083 23.108 -56.389 1.00 23.73 238 LEU B O 1
ATOM 4809 N N . ILE B 1 239 ? 0.146 24.975 -56.077 1.00 20.69 239 ILE B N 1
ATOM 4810 C CA . ILE B 1 239 ? 0.769 24.948 -57.393 1.00 18.42 239 ILE B CA 1
ATOM 4811 C C . ILE B 1 239 ? 2.197 24.467 -57.188 1.00 23.47 239 ILE B C 1
ATOM 4812 O O . ILE B 1 239 ? 2.995 25.130 -56.519 1.00 21.18 239 ILE B O 1
ATOM 4817 N N . LEU B 1 240 ? 2.508 23.280 -57.706 1.00 20.70 240 LEU B N 1
ATOM 4818 C CA . LEU B 1 240 ? 3.846 22.727 -57.638 1.00 20.30 240 LEU B CA 1
ATOM 4819 C C . LEU B 1 240 ? 4.577 23.002 -58.941 1.00 19.93 240 LEU B C 1
ATOM 4820 O O . LEU B 1 240 ? 3.972 23.011 -60.016 1.00 21.32 240 LEU B O 1
ATOM 4825 N N . GLU B 1 241 ? 5.893 23.180 -58.850 1.00 19.13 241 GLU B N 1
ATOM 4826 C CA . GLU B 1 241 ? 6.656 23.645 -59.996 1.00 19.15 241 GLU B CA 1
ATOM 4827 C C . GLU B 1 241 ? 8.079 23.138 -59.875 1.00 18.05 241 GLU B C 1
ATOM 4828 O O . GLU B 1 241 ? 8.635 23.102 -58.777 1.00 22.34 241 GLU B O 1
ATOM 4834 N N . GLU B 1 242 ? 8.673 22.761 -61.004 1.00 20.22 242 GLU B N 1
ATOM 4835 C CA . GLU B 1 242 ? 10.077 22.363 -61.003 1.00 22.40 242 GLU B CA 1
ATOM 4836 C C . GLU B 1 242 ? 10.964 23.525 -60.554 1.00 26.62 242 GLU B C 1
ATOM 4837 O O . GLU B 1 242 ? 10.744 24.675 -60.934 1.00 21.97 242 GLU B O 1
ATOM 4843 N N . TYR B 1 243 ? 11.986 23.215 -59.749 1.00 23.99 243 TYR B N 1
ATOM 4844 C CA . TYR B 1 243 ? 12.732 24.263 -59.049 1.00 26.39 243 TYR B CA 1
ATOM 4845 C C . TYR B 1 243 ? 13.425 25.237 -60.010 1.00 27.27 243 TYR B C 1
ATOM 4846 O O . TYR B 1 243 ? 13.298 26.462 -59.860 1.00 26.90 243 TYR B O 1
ATOM 4855 N N . GLU B 1 244 ? 14.179 24.720 -60.989 1.00 26.71 244 GLU B N 1
ATOM 4856 C CA . GLU B 1 244 ? 14.922 25.597 -61.907 1.00 29.08 244 GLU B CA 1
ATOM 4857 C C . GLU B 1 244 ? 13.980 26.451 -62.748 1.00 29.15 244 GLU B C 1
ATOM 4858 O O . GLU B 1 244 ? 14.260 27.630 -63.023 1.00 25.61 244 GLU B O 1
ATOM 4864 N N . HIS B 1 245 ? 12.864 25.867 -63.176 1.00 25.12 245 HIS B N 1
ATOM 4865 C CA . HIS B 1 245 ? 11.825 26.636 -63.844 1.00 29.47 245 HIS B CA 1
ATOM 4866 C C . HIS B 1 245 ? 11.342 27.796 -62.975 1.00 25.43 245 HIS B C 1
ATOM 4867 O O . HIS B 1 245 ? 11.231 28.939 -63.446 1.00 27.93 245 HIS B O 1
ATOM 4874 N N . ALA B 1 246 ? 11.021 27.519 -61.707 1.00 25.07 246 ALA B N 1
ATOM 4875 C CA . ALA B 1 246 ? 10.554 28.597 -60.836 1.00 25.99 246 ALA B CA 1
ATOM 4876 C C . ALA B 1 246 ? 11.638 29.645 -60.622 1.00 26.43 246 ALA B C 1
ATOM 4877 O O . ALA B 1 246 ? 11.363 30.850 -60.657 1.00 24.16 246 ALA B O 1
ATOM 4879 N N . LYS B 1 247 ? 12.872 29.210 -60.376 1.00 28.47 247 LYS B N 1
ATOM 4880 C CA . LYS B 1 247 ? 13.949 30.165 -60.143 1.00 28.79 247 LYS B CA 1
ATOM 4881 C C . LYS B 1 247 ? 14.224 30.999 -61.391 1.00 31.29 247 LYS B C 1
ATOM 4882 O O . LYS B 1 247 ? 14.492 32.210 -61.295 1.00 27.05 247 LYS B O 1
ATOM 4888 N N . ALA B 1 248 ? 14.113 30.383 -62.572 1.00 25.98 248 ALA B N 1
ATOM 4889 C CA . ALA B 1 248 ? 14.442 31.069 -63.812 1.00 28.59 248 ALA B CA 1
ATOM 4890 C C . ALA B 1 248 ? 13.501 32.233 -64.081 1.00 28.62 248 ALA B C 1
ATOM 4891 O O . ALA B 1 248 ? 13.916 33.231 -64.684 1.00 26.99 248 ALA B O 1
ATOM 4893 N N . ARG B 1 249 ? 12.242 32.138 -63.649 1.00 24.97 249 ARG B N 1
ATOM 4894 C CA . ARG B 1 249 ? 11.299 33.226 -63.867 1.00 25.76 249 ARG B CA 1
ATOM 4895 C C . ARG B 1 249 ? 11.176 34.144 -62.660 1.00 24.07 249 ARG B C 1
ATOM 4896 O O . ARG B 1 249 ? 10.342 35.059 -62.675 1.00 25.95 249 ARG B O 1
ATOM 4904 N N . GLY B 1 250 ? 12.007 33.943 -61.640 1.00 21.55 250 GLY B N 1
ATOM 4905 C CA . GLY B 1 250 ? 12.015 34.785 -60.458 1.00 22.50 250 GLY B CA 1
ATOM 4906 C C . GLY B 1 250 ? 10.826 34.595 -59.548 1.00 23.41 250 GLY B C 1
ATOM 4907 O O . GLY B 1 250 ? 10.436 35.533 -58.849 1.00 22.60 250 GLY B O 1
ATOM 4908 N N . ALA B 1 251 ? 10.245 33.397 -59.529 1.00 24.59 251 ALA B N 1
ATOM 4909 C CA . ALA B 1 251 ? 8.992 33.186 -58.817 1.00 20.29 251 ALA B CA 1
ATOM 4910 C C . ALA B 1 251 ? 9.199 33.197 -57.310 1.00 22.56 251 ALA B C 1
ATOM 4911 O O . ALA B 1 251 ? 10.240 32.789 -56.786 1.00 24.06 251 ALA B O 1
ATOM 4913 N N . HIS B 1 252 ? 8.184 33.670 -56.604 1.00 22.99 252 HIS B N 1
ATOM 4914 C CA . HIS B 1 252 ? 8.181 33.502 -55.170 1.00 22.44 252 HIS B CA 1
ATOM 4915 C C . HIS B 1 252 ? 7.960 32.032 -54.837 1.00 24.65 252 HIS B C 1
ATOM 4916 O O . HIS B 1 252 ? 7.092 31.382 -55.423 1.00 22.71 252 HIS B O 1
ATOM 4923 N N . ILE B 1 253 ? 8.727 31.520 -53.879 1.00 22.33 253 ILE B N 1
ATOM 4924 C CA . ILE B 1 253 ? 8.661 30.101 -53.495 1.00 24.09 253 ILE B CA 1
ATOM 4925 C C . ILE B 1 253 ? 8.239 30.014 -52.037 1.00 26.28 253 ILE B C 1
ATOM 4926 O O . ILE B 1 253 ? 8.929 30.537 -51.152 1.00 28.67 253 ILE B O 1
ATOM 4931 N N . TYR B 1 254 ? 7.112 29.338 -51.785 1.00 23.42 254 TYR B N 1
ATOM 4932 C CA . TYR B 1 254 ? 6.567 29.194 -50.443 1.00 21.62 254 TYR B CA 1
ATOM 4933 C C . TYR B 1 254 ? 7.190 28.047 -49.654 1.00 24.32 254 TYR B C 1
ATOM 4934 O O . TYR B 1 254 ? 7.284 28.138 -48.424 1.00 25.40 254 TYR B O 1
ATOM 4943 N N . ALA B 1 255 ? 7.614 26.976 -50.324 1.00 22.09 255 ALA B N 1
ATOM 4944 C CA . ALA B 1 255 ? 8.209 25.832 -49.649 1.00 25.41 255 ALA B CA 1
ATOM 4945 C C . ALA B 1 255 ? 8.759 24.894 -50.710 1.00 21.52 255 ALA B C 1
ATOM 4946 O O . ALA B 1 255 ? 8.445 25.027 -51.899 1.00 22.39 255 ALA B O 1
ATOM 4948 N N . GLU B 1 256 ? 9.589 23.954 -50.276 1.00 23.32 256 GLU B N 1
ATOM 4949 C CA . GLU B 1 256 ? 10.048 22.871 -51.143 1.00 23.81 256 GLU B CA 1
ATOM 4950 C C . GLU B 1 256 ? 9.427 21.565 -50.661 1.00 24.19 256 GLU B C 1
ATOM 4951 O O . GLU B 1 256 ? 9.383 21.311 -49.456 1.00 24.79 256 GLU B O 1
ATOM 4957 N N . VAL B 1 257 ? 8.906 20.766 -51.592 1.00 24.01 257 VAL B N 1
ATOM 4958 C CA . VAL B 1 257 ? 8.420 19.423 -51.275 1.00 23.52 257 VAL B CA 1
ATOM 4959 C C . VAL B 1 257 ? 9.615 18.487 -51.358 1.00 21.57 257 VAL B C 1
ATOM 4960 O O . VAL B 1 257 ? 10.234 18.362 -52.420 1.00 24.85 257 VAL B O 1
ATOM 4964 N N . ILE B 1 258 ? 9.953 17.827 -50.254 1.00 23.68 258 ILE B N 1
ATOM 4965 C CA . ILE B 1 258 ? 11.137 16.978 -50.232 1.00 22.42 258 ILE B CA 1
ATOM 4966 C C . ILE B 1 258 ? 10.830 15.527 -49.903 1.00 22.80 258 ILE B C 1
ATOM 4967 O O . ILE B 1 258 ? 11.705 14.680 -50.104 1.00 25.76 258 ILE B O 1
ATOM 4972 N N . GLY B 1 259 ? 9.632 15.200 -49.423 1.00 21.98 259 GLY B N 1
ATOM 4973 C CA . GLY B 1 259 ? 9.321 13.794 -49.207 1.00 26.95 259 GLY B CA 1
ATOM 4974 C C . GLY B 1 259 ? 7.849 13.456 -49.319 1.00 22.28 259 GLY B C 1
ATOM 4975 O O . GLY B 1 259 ? 6.988 14.241 -48.910 1.00 25.56 259 GLY B O 1
ATOM 4976 N N . TYR B 1 260 ? 7.549 12.273 -49.855 1.00 24.25 260 TYR B N 1
ATOM 4977 C CA . TYR B 1 260 ? 6.195 11.739 -49.888 1.00 20.79 260 TYR B CA 1
ATOM 4978 C C . TYR B 1 260 ? 6.280 10.259 -49.567 1.00 21.21 260 TYR B C 1
ATOM 4979 O O . TYR B 1 260 ? 7.057 9.542 -50.203 1.00 22.77 260 TYR B O 1
ATOM 4988 N N . GLY B 1 261 ? 5.502 9.825 -48.587 1.00 20.28 261 GLY B N 1
ATOM 4989 C CA . GLY B 1 261 ? 5.333 8.404 -48.292 1.00 22.02 261 GLY B CA 1
ATOM 4990 C C . GLY B 1 261 ? 3.870 8.005 -48.339 1.00 22.66 261 GLY B C 1
ATOM 4991 O O . GLY B 1 261 ? 2.997 8.767 -47.920 1.00 23.49 261 GLY B O 1
ATOM 4992 N N . SER B 1 262 ? 3.604 6.800 -48.845 1.00 21.36 262 SER B N 1
ATOM 4993 C CA . SER B 1 262 ? 2.243 6.287 -48.843 1.00 21.26 262 SER B CA 1
ATOM 4994 C C . SER B 1 262 ? 2.311 4.779 -48.704 1.00 21.01 262 SER B C 1
ATOM 4995 O O . SER B 1 262 ? 3.147 4.140 -49.342 1.00 22.37 262 SER B O 1
ATOM 4998 N N . ASN B 1 263 ? 1.429 4.225 -47.881 1.00 20.29 263 ASN B N 1
ATOM 4999 C CA . ASN B 1 263 ? 1.308 2.762 -47.779 1.00 20.74 263 ASN B CA 1
ATOM 5000 C C . ASN B 1 263 ? -0.119 2.447 -47.351 1.00 22.92 263 ASN B C 1
ATOM 5001 O O . ASN B 1 263 ? -0.993 3.316 -47.377 1.00 24.17 263 ASN B O 1
ATOM 5006 N N . THR B 1 264 ? -0.364 1.199 -46.965 1.00 22.23 264 THR B N 1
ATOM 5007 C CA . THR B 1 264 ? -1.723 0.730 -46.767 1.00 26.14 264 THR B CA 1
ATOM 5008 C C . THR B 1 264 ? -1.750 -0.216 -45.572 1.00 25.67 264 THR B C 1
ATOM 5009 O O . THR B 1 264 ? -0.841 -1.028 -45.408 1.00 26.31 264 THR B O 1
ATOM 5013 N N . ASP B 1 265 ? -2.784 -0.099 -44.735 1.00 26.86 265 ASP B N 1
ATOM 5014 C CA . ASP B 1 265 ? -2.838 -0.908 -43.516 1.00 28.24 265 ASP B CA 1
ATOM 5015 C C . ASP B 1 265 ? -2.988 -2.389 -43.845 1.00 30.59 265 ASP B C 1
ATOM 5016 O O . ASP B 1 265 ? -2.374 -3.240 -43.189 1.00 31.42 265 ASP B O 1
ATOM 5021 N N . GLY B 1 266 ? -3.809 -2.716 -44.842 1.00 26.96 266 GLY B N 1
ATOM 5022 C CA . GLY B 1 266 ? -3.989 -4.112 -45.229 1.00 29.82 266 GLY B CA 1
ATOM 5023 C C . GLY B 1 266 ? -4.727 -4.950 -44.207 1.00 32.63 266 GLY B C 1
ATOM 5024 O O . GLY B 1 266 ? -4.530 -6.168 -44.159 1.00 35.74 266 GLY B O 1
ATOM 5025 N N . GLN B 1 267 ? -5.587 -4.333 -43.396 1.00 34.86 267 GLN B N 1
ATOM 5026 C CA . GLN B 1 267 ? -6.215 -5.016 -42.272 1.00 40.19 267 GLN B CA 1
ATOM 5027 C C . GLN B 1 267 ? -7.725 -4.835 -42.266 1.00 42.88 267 GLN B C 1
ATOM 5028 O O . GLN B 1 267 ? -8.473 -5.814 -42.205 1.00 44.83 267 GLN B O 1
ATOM 5034 N N . HIS B 1 268 ? -8.184 -3.589 -42.335 1.00 45.35 268 HIS B N 1
ATOM 5035 C CA . HIS B 1 268 ? -9.577 -3.266 -42.068 1.00 47.14 268 HIS B CA 1
ATOM 5036 C C . HIS B 1 268 ? -9.982 -2.026 -42.857 1.00 48.10 268 HIS B C 1
ATOM 5037 O O . HIS B 1 268 ? -9.156 -1.147 -43.123 1.00 44.87 268 HIS B O 1
ATOM 5044 N N . VAL B 1 269 ? -11.270 -1.953 -43.213 1.00 47.70 269 VAL B N 1
ATOM 5045 C CA . VAL B 1 269 ? -11.737 -0.841 -44.041 1.00 48.60 269 VAL B CA 1
ATOM 5046 C C . VAL B 1 269 ? -11.802 0.463 -43.249 1.00 46.92 269 VAL B C 1
ATOM 5047 O O . VAL B 1 269 ? -11.657 1.546 -43.831 1.00 49.80 269 VAL B O 1
ATOM 5051 N N . THR B 1 270 ? -12.018 0.403 -41.928 1.00 49.25 270 THR B N 1
ATOM 5052 C CA . THR B 1 270 ? -12.197 1.638 -41.161 1.00 50.45 270 THR B CA 1
ATOM 5053 C C . THR B 1 270 ? -11.264 1.775 -39.958 1.00 51.72 270 THR B C 1
ATOM 5054 O O . THR B 1 270 ? -10.889 2.898 -39.604 1.00 54.59 270 THR B O 1
ATOM 5058 N N . ARG B 1 271 ? -10.892 0.663 -39.312 1.00 51.02 271 ARG B N 1
ATOM 5059 C CA . ARG B 1 271 ? -10.071 0.713 -38.099 1.00 52.23 271 ARG B CA 1
ATOM 5060 C C . ARG B 1 271 ? -8.583 0.829 -38.432 1.00 49.56 271 ARG B C 1
ATOM 5061 O O . ARG B 1 271 ? -7.984 -0.132 -38.931 1.00 50.09 271 ARG B O 1
ATOM 5069 N N . PRO B 1 272 ? -7.951 1.972 -38.159 1.00 51.29 272 PRO B N 1
ATOM 5070 C CA . PRO B 1 272 ? -6.538 2.149 -38.521 1.00 46.53 272 PRO B CA 1
ATOM 5071 C C . PRO B 1 272 ? -5.600 1.308 -37.670 1.00 45.57 272 PRO B C 1
ATOM 5072 O O . PRO B 1 272 ? -5.902 0.919 -36.539 1.00 51.47 272 PRO B O 1
ATOM 5076 N N . GLU B 1 273 ? -4.426 1.049 -38.241 1.00 45.09 273 GLU B N 1
ATOM 5077 C CA . GLU B 1 273 ? -3.384 0.238 -37.622 1.00 43.81 273 GLU B CA 1
ATOM 5078 C C . GLU B 1 273 ? -2.186 1.134 -37.334 1.00 43.81 273 GLU B C 1
ATOM 5079 O O . GLU B 1 273 ? -1.566 1.657 -38.266 1.00 40.33 273 GLU B O 1
ATOM 5085 N N . SER B 1 274 ? -1.862 1.297 -36.047 1.00 41.61 274 SER B N 1
ATOM 5086 C CA . SER B 1 274 ? -0.770 2.174 -35.628 1.00 40.31 274 SER B CA 1
ATOM 5087 C C . SER B 1 274 ? 0.534 1.861 -36.355 1.00 40.12 274 SER B C 1
ATOM 5088 O O . SER B 1 274 ? 1.226 2.770 -36.829 1.00 35.29 274 SER B O 1
ATOM 5091 N N . GLU B 1 275 ? 0.875 0.577 -36.466 1.00 37.48 275 GLU B N 1
ATOM 5092 C CA . GLU B 1 275 ? 2.183 0.194 -36.989 1.00 41.07 275 GLU B CA 1
ATOM 5093 C C . GLU B 1 275 ? 2.381 0.668 -38.424 1.00 38.56 275 GLU B C 1
ATOM 5094 O O . GLU B 1 275 ? 3.469 1.131 -38.787 1.00 36.77 275 GLU B O 1
ATOM 5100 N N . MET B 1 276 ? 1.352 0.539 -39.263 1.00 36.10 276 MET B N 1
ATOM 5101 C CA . MET B 1 276 ? 1.511 0.918 -40.660 1.00 33.48 276 MET B CA 1
ATOM 5102 C C . MET B 1 276 ? 1.489 2.432 -40.837 1.00 31.85 276 MET B C 1
ATOM 5103 O O . MET B 1 276 ? 2.194 2.951 -41.709 1.00 29.57 276 MET B O 1
ATOM 5108 N N . MET B 1 277 ? 0.705 3.148 -40.025 1.00 32.88 277 MET B N 1
ATOM 5109 C CA . MET B 1 277 ? 0.775 4.610 -40.033 1.00 33.93 277 MET B CA 1
ATOM 5110 C C . MET B 1 277 ? 2.201 5.084 -39.776 1.00 32.94 277 MET B C 1
ATOM 5111 O O . MET B 1 277 ? 2.713 5.971 -40.473 1.00 31.76 277 MET B O 1
ATOM 5116 N N . GLY B 1 278 ? 2.858 4.496 -38.774 1.00 31.62 278 GLY B N 1
ATOM 5117 C CA . GLY B 1 278 ? 4.228 4.876 -38.477 1.00 34.02 278 GLY B CA 1
ATOM 5118 C C . GLY B 1 278 ? 5.190 4.499 -39.585 1.00 32.59 278 GLY B C 1
ATOM 5119 O O . GLY B 1 278 ? 6.143 5.225 -39.869 1.00 29.08 278 GLY B O 1
ATOM 5120 N N . ARG B 1 279 ? 4.963 3.354 -40.219 1.00 30.67 279 ARG B N 1
ATOM 5121 C CA . ARG B 1 279 ? 5.792 2.992 -41.357 1.00 30.04 279 ARG B CA 1
ATOM 5122 C C . ARG B 1 279 ? 5.663 4.009 -42.486 1.00 28.34 279 ARG B C 1
ATOM 5123 O O . ARG B 1 279 ? 6.634 4.259 -43.212 1.00 26.85 279 ARG B O 1
ATOM 5131 N N . CYS B 1 280 ? 4.466 4.576 -42.672 1.00 26.89 280 CYS B N 1
ATOM 5132 C CA . CYS B 1 280 ? 4.270 5.574 -43.718 1.00 28.00 280 CYS B CA 1
ATOM 5133 C C . CYS B 1 280 ? 5.096 6.823 -43.439 1.00 27.56 280 CYS B C 1
ATOM 5134 O O . CYS B 1 280 ? 5.648 7.440 -44.364 1.00 27.94 280 CYS B O 1
ATOM 5137 N N . MET B 1 281 ? 5.191 7.212 -42.167 1.00 28.86 281 MET B N 1
ATOM 5138 C CA . MET B 1 281 ? 6.035 8.352 -41.814 1.00 30.46 281 MET B CA 1
ATOM 5139 C C . MET B 1 281 ? 7.498 8.042 -42.087 1.00 28.67 281 MET B C 1
ATOM 5140 O O . MET B 1 281 ? 8.236 8.901 -42.573 1.00 30.81 281 MET B O 1
ATOM 5145 N N . GLU B 1 282 ? 7.922 6.797 -41.832 1.00 29.32 282 GLU B N 1
ATOM 5146 C CA . GLU B 1 282 ? 9.296 6.406 -42.133 1.00 28.26 282 GLU B CA 1
ATOM 5147 C C . GLU B 1 282 ? 9.573 6.406 -43.623 1.00 29.51 282 GLU B C 1
ATOM 5148 O O . GLU B 1 282 ? 10.707 6.671 -44.032 1.00 28.17 282 GLU B O 1
ATOM 5154 N N . LEU B 1 283 ? 8.576 6.063 -44.448 1.00 27.24 283 LEU B N 1
ATOM 5155 C CA . LEU B 1 283 ? 8.768 6.126 -45.894 1.00 26.42 283 LEU B CA 1
ATOM 5156 C C . LEU B 1 283 ? 9.028 7.557 -46.348 1.00 25.46 283 LEU B C 1
ATOM 5157 O O . LEU B 1 283 ? 9.879 7.799 -47.214 1.00 25.80 283 LEU B O 1
ATOM 5162 N N . ALA B 1 284 ? 8.284 8.510 -45.790 1.00 24.68 284 ALA B N 1
ATOM 5163 C CA . ALA B 1 284 ? 8.479 9.918 -46.132 1.00 23.83 284 ALA B CA 1
ATOM 5164 C C . ALA B 1 284 ? 9.843 10.412 -45.672 1.00 26.12 284 ALA B C 1
ATOM 5165 O O . ALA B 1 284 ? 10.549 11.090 -46.428 1.00 26.86 284 ALA B O 1
ATOM 5167 N N . LEU B 1 285 ? 10.237 10.070 -44.441 1.00 25.62 285 LEU B N 1
ATOM 5168 C CA . LEU B 1 285 ? 11.553 10.470 -43.950 1.00 29.92 285 LEU B CA 1
ATOM 5169 C C . LEU B 1 285 ? 12.655 9.944 -44.858 1.00 29.49 285 LEU B C 1
ATOM 5170 O O . LEU B 1 285 ? 13.608 10.665 -45.176 1.00 28.89 285 LEU B O 1
ATOM 5175 N N . LYS B 1 286 ? 12.537 8.691 -45.297 1.00 27.68 286 LYS B N 1
ATOM 5176 C CA . LYS B 1 286 ? 13.545 8.114 -46.175 1.00 26.80 286 LYS B CA 1
ATOM 5177 C C . LYS B 1 286 ? 13.540 8.785 -47.546 1.00 29.29 286 LYS B C 1
ATOM 5178 O O . LYS B 1 286 ? 14.605 9.038 -48.125 1.00 29.33 286 LYS B O 1
ATOM 5184 N N . ASP B 1 287 ? 12.350 9.095 -48.073 1.00 25.27 287 ASP B N 1
ATOM 5185 C CA . ASP B 1 287 ? 12.257 9.757 -49.366 1.00 29.65 287 ASP B CA 1
ATOM 5186 C C . ASP B 1 287 ? 12.899 11.141 -49.311 1.00 29.40 287 ASP B C 1
ATOM 5187 O O . ASP B 1 287 ? 13.523 11.575 -50.282 1.00 28.12 287 ASP B O 1
ATOM 5192 N N . ALA B 1 288 ? 12.817 11.808 -48.159 1.00 31.32 288 ALA B N 1
ATOM 5193 C CA . ALA B 1 288 ? 13.380 13.138 -47.954 1.00 30.67 288 ALA B CA 1
ATOM 5194 C C . ALA B 1 288 ? 14.834 13.123 -47.499 1.00 34.74 288 ALA B C 1
ATOM 5195 O O . ALA B 1 288 ? 15.441 14.195 -47.411 1.00 34.44 288 ALA B O 1
ATOM 5197 N N . SER B 1 289 ? 15.402 11.950 -47.202 1.00 33.32 289 SER B N 1
ATOM 5198 C CA . SER B 1 289 ? 16.760 11.846 -46.659 1.00 36.43 289 SER B CA 1
ATOM 5199 C C . SER B 1 289 ? 16.914 12.676 -45.388 1.00 36.73 289 SER B C 1
ATOM 5200 O O . SER B 1 289 ? 17.914 13.368 -45.197 1.00 38.15 289 SER B O 1
ATOM 5203 N N . VAL B 1 290 ? 15.903 12.646 -44.525 1.00 32.72 290 VAL B N 1
ATOM 5204 C CA . VAL B 1 290 ? 15.976 13.311 -43.232 1.00 37.01 290 VAL B CA 1
ATOM 5205 C C . VAL B 1 290 ? 15.592 12.309 -42.154 1.00 35.44 290 VAL B C 1
ATOM 5206 O O . VAL B 1 290 ? 15.034 11.246 -42.425 1.00 34.86 290 VAL B O 1
ATOM 5210 N N . GLU B 1 291 ? 15.899 12.669 -40.920 1.00 37.70 291 GLU B N 1
ATOM 5211 C CA . GLU B 1 291 ? 15.613 11.830 -39.771 1.00 38.80 291 GLU B CA 1
ATOM 5212 C C . GLU B 1 291 ? 14.620 12.534 -38.863 1.00 38.07 291 GLU B C 1
ATOM 5213 O O . GLU B 1 291 ? 14.356 13.734 -39.011 1.00 38.66 291 GLU B O 1
ATOM 5219 N N . ALA B 1 292 ? 14.052 11.759 -37.931 1.00 34.10 292 ALA B N 1
ATOM 5220 C CA . ALA B 1 292 ? 13.019 12.282 -37.043 1.00 38.31 292 ALA B CA 1
ATOM 5221 C C . ALA B 1 292 ? 13.466 13.568 -36.368 1.00 38.11 292 ALA B C 1
ATOM 5222 O O . ALA B 1 292 ? 12.668 14.498 -36.200 1.00 37.54 292 ALA B O 1
ATOM 5224 N N . LYS B 1 293 ? 14.745 13.643 -35.984 1.00 35.87 293 LYS B N 1
ATOM 5225 C CA . LYS B 1 293 ? 15.241 14.832 -35.296 1.00 43.06 293 LYS B CA 1
ATOM 5226 C C . LYS B 1 293 ? 15.083 16.088 -36.148 1.00 38.66 293 LYS B C 1
ATOM 5227 O O . LYS B 1 293 ? 14.914 17.185 -35.601 1.00 43.04 293 LYS B O 1
ATOM 5233 N N . ASP B 1 294 ? 15.122 15.952 -37.484 1.00 36.20 294 ASP B N 1
ATOM 5234 C CA . ASP B 1 294 ? 15.078 17.112 -38.373 1.00 38.88 294 ASP B CA 1
ATOM 5235 C C . ASP B 1 294 ? 13.673 17.668 -38.553 1.00 36.59 294 ASP B C 1
ATOM 5236 O O . ASP B 1 294 ? 13.522 18.796 -39.044 1.00 33.05 294 ASP B O 1
ATOM 5241 N N . ILE B 1 295 ? 12.649 16.907 -38.182 1.00 37.24 295 ILE B N 1
ATOM 5242 C CA . ILE B 1 295 ? 11.271 17.379 -38.261 1.00 35.99 295 ILE B CA 1
ATOM 5243 C C . ILE B 1 295 ? 10.998 18.322 -37.099 1.00 36.61 295 ILE B C 1
ATOM 5244 O O . ILE B 1 295 ? 11.175 17.958 -35.931 1.00 35.92 295 ILE B O 1
ATOM 5249 N N . ALA B 1 296 ? 10.538 19.527 -37.409 1.00 32.50 296 ALA B N 1
ATOM 5250 C CA . ALA B 1 296 ? 10.302 20.511 -36.360 1.00 31.25 296 ALA B CA 1
ATOM 5251 C C . ALA B 1 296 ? 8.873 20.505 -35.853 1.00 33.28 296 ALA B C 1
ATOM 5252 O O . ALA B 1 296 ? 8.639 20.846 -34.686 1.00 34.16 296 ALA B O 1
ATOM 5254 N N . TYR B 1 297 ? 7.913 20.147 -36.706 1.00 29.74 297 TYR B N 1
ATOM 5255 C CA . TYR B 1 297 ? 6.495 20.208 -36.378 1.00 31.49 297 TYR B CA 1
ATOM 5256 C C . TYR B 1 297 ? 5.750 19.205 -37.246 1.00 31.49 297 TYR B C 1
ATOM 5257 O O . TYR B 1 297 ? 6.096 19.011 -38.415 1.00 31.01 297 TYR B O 1
ATOM 5266 N N . VAL B 1 298 ? 4.715 18.591 -36.672 1.00 32.25 298 VAL B N 1
ATOM 5267 C CA . VAL B 1 298 ? 3.852 17.644 -37.372 1.00 30.00 298 VAL B CA 1
ATOM 5268 C C . VAL B 1 298 ? 2.435 18.181 -37.378 1.00 29.29 298 VAL B C 1
ATOM 5269 O O . VAL B 1 298 ? 1.880 18.500 -36.320 1.00 32.86 298 VAL B O 1
ATOM 5273 N N . ASN B 1 299 ? 1.845 18.281 -38.562 1.00 27.94 299 ASN B N 1
ATOM 5274 C CA . ASN B 1 299 ? 0.419 18.539 -38.669 1.00 28.11 299 ASN B CA 1
ATOM 5275 C C . ASN B 1 299 ? -0.280 17.184 -38.680 1.00 32.60 299 ASN B C 1
ATOM 5276 O O . ASN B 1 299 ? -0.141 16.409 -39.633 1.00 30.69 299 ASN B O 1
ATOM 5281 N N . ALA B 1 300 ? -1.002 16.884 -37.608 1.00 32.78 300 ALA B N 1
ATOM 5282 C CA . ALA B 1 300 ? -1.633 15.581 -37.491 1.00 35.30 300 ALA B CA 1
ATOM 5283 C C . ALA B 1 300 ? -2.857 15.497 -38.394 1.00 33.21 300 ALA B C 1
ATOM 5284 O O . ALA B 1 300 ? -3.408 16.505 -38.838 1.00 33.21 300 ALA B O 1
ATOM 5286 N N . HIS B 1 301 ? -3.271 14.263 -38.677 1.00 32.38 301 HIS B N 1
ATOM 5287 C CA . HIS B 1 301 ? -4.609 14.050 -39.209 1.00 31.68 301 HIS B CA 1
ATOM 5288 C C . HIS B 1 301 ? -5.645 14.439 -38.163 1.00 35.06 301 HIS B C 1
ATOM 5289 O O . HIS B 1 301 ? -6.443 15.358 -38.375 1.00 35.15 301 HIS B O 1
ATOM 5296 N N . GLY B 1 302 ? -5.613 13.779 -37.004 1.00 37.26 302 GLY B N 1
ATOM 5297 C CA . GLY B 1 302 ? -6.321 14.252 -35.821 1.00 37.58 302 GLY B CA 1
ATOM 5298 C C . GLY B 1 302 ? -7.795 14.551 -36.016 1.00 38.26 302 GLY B C 1
ATOM 5299 O O . GLY B 1 302 ? -8.239 15.702 -35.862 1.00 37.37 302 GLY B O 1
ATOM 5300 N N . THR B 1 303 ? -8.557 13.507 -36.349 1.00 38.24 303 THR B N 1
ATOM 5301 C CA . THR B 1 303 ? -9.975 13.623 -36.676 1.00 40.37 303 THR B CA 1
ATOM 5302 C C . THR B 1 303 ? -10.875 13.807 -35.459 1.00 39.35 303 THR B C 1
ATOM 5303 O O . THR B 1 303 ? -12.035 14.201 -35.633 1.00 39.20 303 THR B O 1
ATOM 5307 N N . SER B 1 304 ? -10.383 13.491 -34.258 1.00 39.35 304 SER B N 1
ATOM 5308 C CA . SER B 1 304 ? -11.087 13.547 -32.970 1.00 40.91 304 SER B CA 1
ATOM 5309 C C . SER B 1 304 ? -11.946 12.309 -32.717 1.00 43.09 304 SER B C 1
ATOM 5310 O O . SER B 1 304 ? -12.758 12.317 -31.775 1.00 42.47 304 SER B O 1
ATOM 5313 N N . THR B 1 305 ? -11.792 11.237 -33.500 1.00 42.26 305 THR B N 1
ATOM 5314 C CA . THR B 1 305 ? -12.411 9.967 -33.146 1.00 41.99 305 THR B CA 1
ATOM 5315 C C . THR B 1 305 ? -11.607 9.291 -32.039 1.00 42.20 305 THR B C 1
ATOM 5316 O O . THR B 1 305 ? -10.476 9.676 -31.738 1.00 42.51 305 THR B O 1
ATOM 5320 N N . ASP B 1 306 ? -12.193 8.261 -31.430 1.00 43.73 306 ASP B N 1
ATOM 5321 C CA . ASP B 1 306 ? -11.498 7.631 -30.313 1.00 46.84 306 ASP B CA 1
ATOM 5322 C C . ASP B 1 306 ? -10.247 6.893 -30.771 1.00 44.39 306 ASP B C 1
ATOM 5323 O O . ASP B 1 306 ? -9.120 7.301 -30.451 1.00 46.21 306 ASP B O 1
ATOM 5328 N N . GLN B 1 307 ? -10.430 5.806 -31.517 1.00 43.98 307 GLN B N 1
ATOM 5329 C CA . GLN B 1 307 ? -9.284 4.982 -31.865 1.00 43.37 307 GLN B CA 1
ATOM 5330 C C . GLN B 1 307 ? -8.436 5.598 -32.975 1.00 41.44 307 GLN B C 1
ATOM 5331 O O . GLN B 1 307 ? -7.247 5.271 -33.087 1.00 40.54 307 GLN B O 1
ATOM 5337 N N . GLY B 1 308 ? -9.004 6.503 -33.775 1.00 40.58 308 GLY B N 1
ATOM 5338 C CA . GLY B 1 308 ? -8.195 7.211 -34.757 1.00 42.28 308 GLY B CA 1
ATOM 5339 C C . GLY B 1 308 ? -7.116 8.061 -34.111 1.00 39.58 308 GLY B C 1
ATOM 5340 O O . GLY B 1 308 ? -5.938 7.978 -34.475 1.00 36.81 308 GLY B O 1
ATOM 5341 N N . ASP B 1 309 ? -7.502 8.875 -33.122 1.00 40.04 309 ASP B N 1
ATOM 5342 C CA . ASP B 1 309 ? -6.530 9.736 -32.453 1.00 41.02 309 ASP B CA 1
ATOM 5343 C C . ASP B 1 309 ? -5.471 8.910 -31.724 1.00 39.77 309 ASP B C 1
ATOM 5344 O O . ASP B 1 309 ? -4.291 9.282 -31.705 1.00 39.37 309 ASP B O 1
ATOM 5349 N N . VAL B 1 310 ? -5.860 7.768 -31.145 1.00 38.89 310 VAL B N 1
ATOM 5350 C CA . VAL B 1 310 ? -4.892 6.951 -30.413 1.00 37.37 310 VAL B CA 1
ATOM 5351 C C . VAL B 1 310 ? -3.870 6.349 -31.367 1.00 36.14 310 VAL B C 1
ATOM 5352 O O . VAL B 1 310 ? -2.657 6.463 -31.158 1.00 36.22 310 VAL B O 1
ATOM 5356 N N . ALA B 1 311 ? -4.347 5.669 -32.411 1.00 37.99 311 ALA B N 1
ATOM 5357 C CA . ALA B 1 311 ? -3.437 5.033 -33.361 1.00 39.99 311 ALA B CA 1
ATOM 5358 C C . ALA B 1 311 ? -2.457 6.047 -33.944 1.00 35.41 311 ALA B C 1
ATOM 5359 O O . ALA B 1 311 ? -1.246 5.801 -33.994 1.00 34.34 311 ALA B O 1
ATOM 5361 N N . GLU B 1 312 ? -2.960 7.207 -34.369 1.00 34.49 312 GLU B N 1
ATOM 5362 C CA . GLU B 1 312 ? -2.077 8.196 -34.979 1.00 34.32 312 GLU B CA 1
ATOM 5363 C C . GLU B 1 312 ? -1.025 8.689 -33.990 1.00 33.58 312 GLU B C 1
ATOM 5364 O O . GLU B 1 312 ? 0.176 8.671 -34.285 1.00 32.31 312 GLU B O 1
ATOM 5370 N N . SER B 1 313 ? -1.455 9.112 -32.796 1.00 35.12 313 SER B N 1
ATOM 5371 C CA . SER B 1 313 ? -0.510 9.715 -31.853 1.00 37.92 313 SER B CA 1
ATOM 5372 C C . SER B 1 313 ? 0.524 8.706 -31.372 1.00 37.78 313 SER B C 1
ATOM 5373 O O . SER B 1 313 ? 1.702 9.053 -31.211 1.00 35.82 313 SER B O 1
ATOM 5376 N N . GLN B 1 314 ? 0.116 7.450 -31.156 1.00 36.97 314 GLN B N 1
ATOM 5377 C CA . GLN B 1 314 ? 1.082 6.425 -30.763 1.00 36.40 314 GLN B CA 1
ATOM 5378 C C . GLN B 1 314 ? 2.126 6.197 -31.853 1.00 37.13 314 GLN B C 1
ATOM 5379 O O . GLN B 1 314 ? 3.327 6.100 -31.564 1.00 37.19 314 GLN B O 1
ATOM 5385 N N . ALA B 1 315 ? 1.690 6.109 -33.116 1.00 35.86 315 ALA B N 1
ATOM 5386 C CA . ALA B 1 315 ? 2.640 5.920 -34.212 1.00 32.48 315 ALA B CA 1
ATOM 5387 C C . ALA B 1 315 ? 3.556 7.129 -34.371 1.00 36.19 315 ALA B C 1
ATOM 5388 O O . ALA B 1 315 ? 4.770 6.974 -34.549 1.00 34.66 315 ALA B O 1
ATOM 5390 N N . THR B 1 316 ? 2.991 8.340 -34.315 1.00 33.11 316 THR B N 1
ATOM 5391 C CA . THR B 1 316 ? 3.805 9.550 -34.422 1.00 34.00 316 THR B CA 1
ATOM 5392 C C . THR B 1 316 ? 4.853 9.594 -33.314 1.00 35.85 316 THR B C 1
ATOM 5393 O O . THR B 1 316 ? 6.036 9.857 -33.567 1.00 36.64 316 THR B O 1
ATOM 5397 N N . ALA B 1 317 ? 4.438 9.297 -32.078 1.00 37.08 317 ALA B N 1
ATOM 5398 C CA . ALA B 1 317 ? 5.370 9.295 -30.954 1.00 37.67 317 ALA B CA 1
ATOM 5399 C C . ALA B 1 317 ? 6.446 8.233 -31.126 1.00 38.00 317 ALA B C 1
ATOM 5400 O O . ALA B 1 317 ? 7.618 8.473 -30.817 1.00 38.34 317 ALA B O 1
ATOM 5402 N N . LYS B 1 318 ? 6.068 7.052 -31.623 1.00 39.25 318 LYS B N 1
ATOM 5403 C CA . LYS B 1 318 ? 7.047 5.993 -31.837 1.00 37.10 318 LYS B CA 1
ATOM 5404 C C . LYS B 1 318 ? 8.098 6.407 -32.859 1.00 38.10 318 LYS B C 1
ATOM 5405 O O . LYS B 1 318 ? 9.293 6.164 -32.664 1.00 37.48 318 LYS B O 1
ATOM 5411 N N . VAL B 1 319 ? 7.676 7.038 -33.955 1.00 36.75 319 VAL B N 1
ATOM 5412 C CA . VAL B 1 319 ? 8.589 7.370 -35.049 1.00 38.35 319 VAL B CA 1
ATOM 5413 C C . VAL B 1 319 ? 9.319 8.689 -34.805 1.00 38.95 319 VAL B C 1
ATOM 5414 O O . VAL B 1 319 ? 10.503 8.821 -35.125 1.00 38.39 319 VAL B O 1
ATOM 5418 N N . LEU B 1 320 ? 8.647 9.685 -34.237 1.00 37.06 320 LEU B N 1
ATOM 5419 C CA . LEU B 1 320 ? 9.215 11.023 -34.164 1.00 41.25 320 LEU B CA 1
ATOM 5420 C C . LEU B 1 320 ? 9.579 11.480 -32.758 1.00 42.63 320 LEU B C 1
ATOM 5421 O O . LEU B 1 320 ? 10.227 12.525 -32.617 1.00 42.54 320 LEU B O 1
ATOM 5426 N N . GLY B 1 321 ? 9.166 10.758 -31.719 1.00 39.46 321 GLY B N 1
ATOM 5427 C CA . GLY B 1 321 ? 9.442 11.203 -30.364 1.00 41.01 321 GLY B CA 1
ATOM 5428 C C . GLY B 1 321 ? 8.528 12.334 -29.920 1.00 44.21 321 GLY B C 1
ATOM 5429 O O . GLY B 1 321 ? 7.379 12.455 -30.355 1.00 45.61 321 GLY B O 1
ATOM 5430 N N . TYR B 1 322 ? 9.066 13.185 -29.040 1.00 41.79 322 TYR B N 1
ATOM 5431 C CA . TYR B 1 322 ? 8.303 14.247 -28.378 1.00 43.32 322 TYR B CA 1
ATOM 5432 C C . TYR B 1 322 ? 8.284 15.479 -29.280 1.00 42.83 322 TYR B C 1
ATOM 5433 O O . TYR B 1 322 ? 9.012 16.453 -29.075 1.00 45.88 322 TYR B O 1
ATOM 5442 N N . LYS B 1 323 ? 7.383 15.431 -30.349 1.00 42.22 323 LYS B N 1
ATOM 5443 C CA . LYS B 1 323 ? 7.367 16.477 -31.369 1.00 37.19 323 LYS B CA 1
ATOM 5444 C C . LYS B 1 323 ? 6.187 17.410 -31.178 1.00 36.17 323 LYS B C 1
ATOM 5445 O O . LYS B 1 323 ? 5.101 16.977 -30.783 1.00 37.98 323 LYS B O 1
ATOM 5451 N N . PRO B 1 324 ? 6.368 18.691 -31.488 1.00 37.15 324 PRO B N 1
ATOM 5452 C CA . PRO B 1 324 ? 5.217 19.593 -31.543 1.00 38.26 324 PRO B CA 1
ATOM 5453 C C . PRO B 1 324 ? 4.234 19.115 -32.600 1.00 35.32 324 PRO B C 1
ATOM 5454 O O . PRO B 1 324 ? 4.627 18.749 -33.710 1.00 34.44 324 PRO B O 1
ATOM 5458 N N . ILE B 1 325 ? 2.945 19.127 -32.246 1.00 33.76 325 ILE B N 1
ATOM 5459 C CA . ILE B 1 325 ? 1.898 18.580 -33.101 1.00 33.27 325 ILE B CA 1
ATOM 5460 C C . ILE B 1 325 ? 0.593 19.304 -32.807 1.00 34.05 325 ILE B C 1
ATOM 5461 O O . ILE B 1 325 ? 0.343 19.732 -31.678 1.00 36.04 325 ILE B O 1
ATOM 5466 N N . SER B 1 326 ? -0.239 19.456 -33.839 1.00 33.08 326 SER B N 1
ATOM 5467 C CA . SER B 1 326 ? -1.589 19.967 -33.650 1.00 33.20 326 SER B CA 1
ATOM 5468 C C . SER B 1 326 ? -2.442 19.548 -34.836 1.00 34.25 326 SER B C 1
ATOM 5469 O O . SER B 1 326 ? -1.929 19.110 -35.871 1.00 33.51 326 SER B O 1
ATOM 5472 N N . SER B 1 327 ? -3.756 19.677 -34.665 1.00 32.79 327 SER B N 1
ATOM 5473 C CA . SER B 1 327 ? -4.726 19.307 -35.684 1.00 34.79 327 SER B CA 1
ATOM 5474 C C . SER B 1 327 ? -5.613 20.497 -36.006 1.00 37.01 327 SER B C 1
ATOM 5475 O O . SER B 1 327 ? -6.237 21.077 -35.108 1.00 38.13 327 SER B O 1
ATOM 5478 N N . LEU B 1 328 ? -5.673 20.847 -37.290 1.00 32.76 328 LEU B N 1
ATOM 5479 C CA . LEU B 1 328 ? -6.553 21.907 -37.752 1.00 33.67 328 LEU B CA 1
ATOM 5480 C C . LEU B 1 328 ? -7.993 21.448 -37.896 1.00 33.21 328 LEU B C 1
ATOM 5481 O O . LEU B 1 328 ? -8.866 22.281 -38.140 1.00 33.89 328 LEU B O 1
ATOM 5486 N N . LYS B 1 329 ? -8.272 20.149 -37.767 1.00 33.81 329 LYS B N 1
ATOM 5487 C CA . LYS B 1 329 ? -9.665 19.728 -37.803 1.00 32.31 329 LYS B CA 1
ATOM 5488 C C . LYS B 1 329 ? -10.443 20.246 -36.596 1.00 32.88 329 LYS B C 1
ATOM 5489 O O . LYS B 1 329 ? -11.676 20.281 -36.633 1.00 32.58 329 LYS B O 1
ATOM 5495 N N . SER B 1 330 ? -9.749 20.666 -35.536 1.00 36.23 330 SER B N 1
ATOM 5496 C CA . SER B 1 330 ? -10.426 21.340 -34.433 1.00 38.27 330 SER B CA 1
ATOM 5497 C C . SER B 1 330 ? -11.074 22.646 -34.883 1.00 37.26 330 SER B C 1
ATOM 5498 O O . SER B 1 330 ? -12.063 23.081 -34.282 1.00 40.77 330 SER B O 1
ATOM 5501 N N . TYR B 1 331 ? -10.559 23.271 -35.949 1.00 35.46 331 TYR B N 1
ATOM 5502 C CA . TYR B 1 331 ? -11.138 24.514 -36.453 1.00 35.30 331 TYR B CA 1
ATOM 5503 C C . TYR B 1 331 ? -12.121 24.298 -37.599 1.00 37.69 331 TYR B C 1
ATOM 5504 O O . TYR B 1 331 ? -13.154 24.972 -37.655 1.00 37.84 331 TYR B O 1
ATOM 5513 N N . PHE B 1 332 ? -11.818 23.385 -38.527 1.00 35.71 332 PHE B N 1
ATOM 5514 C CA . PHE B 1 332 ? -12.615 23.196 -39.734 1.00 36.11 332 PHE B CA 1
ATOM 5515 C C . PHE B 1 332 ? -13.538 21.989 -39.661 1.00 34.45 332 PHE B C 1
ATOM 5516 O O . PHE B 1 332 ? -14.436 21.862 -40.501 1.00 32.41 332 PHE B O 1
ATOM 5524 N N . GLY B 1 333 ? -13.359 21.126 -38.680 1.00 32.70 333 GLY B N 1
ATOM 5525 C CA . GLY B 1 333 ? -13.950 19.815 -38.756 1.00 33.88 333 GLY B CA 1
ATOM 5526 C C . GLY B 1 333 ? -13.168 18.981 -39.754 1.00 35.27 333 GLY B C 1
ATOM 5527 O O . GLY B 1 333 ? -12.120 19.396 -40.264 1.00 33.96 333 GLY B O 1
ATOM 5528 N N . HIS B 1 334 ? -13.688 17.788 -40.038 1.00 30.96 334 HIS B N 1
ATOM 5529 C CA . HIS B 1 334 ? -13.069 16.892 -41.015 1.00 32.94 334 HIS B CA 1
ATOM 5530 C C . HIS B 1 334 ? -13.602 17.254 -42.400 1.00 31.15 334 HIS B C 1
ATOM 5531 O O . HIS B 1 334 ? -14.743 16.929 -42.741 1.00 28.95 334 HIS B O 1
ATOM 5538 N N . THR B 1 335 ? -12.784 17.947 -43.203 1.00 29.13 335 THR B N 1
ATOM 5539 C CA . THR B 1 335 ? -13.199 18.338 -44.549 1.00 27.74 335 THR B CA 1
ATOM 5540 C C . THR B 1 335 ? -12.918 17.262 -45.601 1.00 27.99 335 THR B C 1
ATOM 5541 O O . THR B 1 335 ? -12.982 17.557 -46.803 1.00 27.83 335 THR B O 1
ATOM 5545 N N . LEU B 1 336 ? -12.605 16.038 -45.178 1.00 28.39 336 LEU B N 1
ATOM 5546 C CA . LEU B 1 336 ? -12.664 14.849 -46.038 1.00 30.34 336 LEU B CA 1
ATOM 5547 C C . LEU B 1 336 ? -11.699 15.027 -47.205 1.00 27.41 336 LEU B C 1
ATOM 5548 O O . LEU B 1 336 ? -10.486 15.158 -46.965 1.00 27.84 336 LEU B O 1
ATOM 5553 N N . GLY B 1 337 ? -12.169 15.072 -48.448 1.00 25.45 337 GLY B N 1
ATOM 5554 C CA . GLY B 1 337 ? -11.265 15.189 -49.576 1.00 27.83 337 GLY B CA 1
ATOM 5555 C C . GLY B 1 337 ? -10.396 16.435 -49.537 1.00 27.69 337 GLY B C 1
ATOM 5556 O O . GLY B 1 337 ? -9.272 16.421 -50.035 1.00 24.11 337 GLY B O 1
ATOM 5557 N N . ALA B 1 338 ? -10.892 17.520 -48.938 1.00 25.93 338 ALA B N 1
ATOM 5558 C CA . ALA B 1 338 ? -10.120 18.753 -48.906 1.00 27.51 338 ALA B CA 1
ATOM 5559 C C . ALA B 1 338 ? -9.001 18.739 -47.868 1.00 28.05 338 ALA B C 1
ATOM 5560 O O . ALA B 1 338 ? -8.041 19.503 -48.014 1.00 25.29 338 ALA B O 1
ATOM 5562 N N . CYS B 1 339 ? -9.086 17.886 -46.840 1.00 26.43 339 CYS B N 1
ATOM 5563 C CA . CYS B 1 339 ? -8.323 18.139 -45.618 1.00 27.90 339 CYS B CA 1
ATOM 5564 C C . CYS B 1 339 ? -6.817 18.125 -45.864 1.00 27.01 339 CYS B C 1
ATOM 5565 O O . CYS B 1 339 ? -6.104 19.006 -45.373 1.00 26.86 339 CYS B O 1
ATOM 5568 N N . GLY B 1 340 ? -6.309 17.151 -46.631 1.00 25.17 340 GLY B N 1
ATOM 5569 C CA . GLY B 1 340 ? -4.867 17.072 -46.833 1.00 23.23 340 GLY B CA 1
ATOM 5570 C C . GLY B 1 340 ? -4.306 18.309 -47.519 1.00 26.22 340 GLY B C 1
ATOM 5571 O O . GLY B 1 340 ? -3.176 18.731 -47.242 1.00 26.29 340 GLY B O 1
ATOM 5572 N N . ALA B 1 341 ? -5.088 18.908 -48.423 1.00 23.31 341 ALA B N 1
ATOM 5573 C CA . ALA B 1 341 ? -4.622 20.088 -49.134 1.00 22.64 341 ALA B CA 1
ATOM 5574 C C . ALA B 1 341 ? -4.749 21.331 -48.269 1.00 24.63 341 ALA B C 1
ATOM 5575 O O . ALA B 1 341 ? -3.829 22.152 -48.236 1.00 25.31 341 ALA B O 1
ATOM 5577 N N . ILE B 1 342 ? -5.869 21.483 -47.554 1.00 23.97 342 ILE B N 1
ATOM 5578 C CA . ILE B 1 342 ? -6.020 22.620 -46.637 1.00 24.45 342 ILE B CA 1
ATOM 5579 C C . ILE B 1 342 ? -4.947 22.579 -45.555 1.00 26.30 342 ILE B C 1
ATOM 5580 O O . ILE B 1 342 ? -4.330 23.601 -45.230 1.00 26.47 342 ILE B O 1
ATOM 5585 N N . GLU B 1 343 ? -4.672 21.389 -45.017 1.00 26.12 343 GLU B N 1
ATOM 5586 C CA . GLU B 1 343 ? -3.696 21.263 -43.939 1.00 24.89 343 GLU B CA 1
ATOM 5587 C C . GLU B 1 343 ? -2.273 21.497 -44.427 1.00 26.83 343 GLU B C 1
ATOM 5588 O O . GLU B 1 343 ? -1.454 22.060 -43.688 1.00 28.65 343 GLU B O 1
ATOM 5594 N N . ALA B 1 344 ? -1.945 21.066 -45.652 1.00 24.66 344 ALA B N 1
ATOM 5595 C CA . ALA B 1 344 ? -0.616 21.353 -46.186 1.00 23.86 344 ALA B CA 1
ATOM 5596 C C . ALA B 1 344 ? -0.445 22.849 -46.448 1.00 26.80 344 ALA B C 1
ATOM 5597 O O . ALA B 1 344 ? 0.590 23.430 -46.107 1.00 24.75 344 ALA B O 1
ATOM 5599 N N . TRP B 1 345 ? -1.463 23.485 -47.028 1.00 23.96 345 TRP B N 1
ATOM 5600 C CA . TRP B 1 345 ? -1.424 24.922 -47.287 1.00 26.37 345 TRP B CA 1
ATOM 5601 C C . TRP B 1 345 ? -1.171 25.714 -46.003 1.00 27.51 345 TRP B C 1
ATOM 5602 O O . TRP B 1 345 ? -0.245 26.535 -45.927 1.00 27.55 345 TRP B O 1
ATOM 5613 N N . LEU B 1 346 ? -1.982 25.471 -44.977 1.00 25.68 346 LEU B N 1
ATOM 5614 C CA . LEU B 1 346 ? -1.885 26.276 -43.767 1.00 28.25 346 LEU B CA 1
ATOM 5615 C C . LEU B 1 346 ? -0.690 25.893 -42.907 1.00 28.19 346 LEU B C 1
ATOM 5616 O O . LEU B 1 346 ? -0.222 26.733 -42.133 1.00 30.66 346 LEU B O 1
ATOM 5621 N N . SER B 1 347 ? -0.168 24.663 -43.044 1.00 26.91 347 SER B N 1
ATOM 5622 C CA . SER B 1 347 ? 1.059 24.294 -42.341 1.00 26.79 347 SER B CA 1
ATOM 5623 C C . SER B 1 347 ? 2.272 24.986 -42.947 1.00 26.17 347 SER B C 1
ATOM 5624 O O . SER B 1 347 ? 3.193 25.376 -42.221 1.00 26.75 347 SER B O 1
ATOM 5627 N N . ILE B 1 348 ? 2.300 25.128 -44.275 1.00 25.94 348 ILE B N 1
ATOM 5628 C CA . ILE B 1 348 ? 3.360 25.900 -44.918 1.00 25.11 348 ILE B CA 1
ATOM 5629 C C . ILE B 1 348 ? 3.281 27.359 -44.462 1.00 27.86 348 ILE B C 1
ATOM 5630 O O . ILE B 1 348 ? 4.307 28.014 -44.228 1.00 25.35 348 ILE B O 1
ATOM 5635 N N . GLU B 1 349 ? 2.061 27.878 -44.306 1.00 26.85 349 GLU B N 1
ATOM 5636 C CA . GLU B 1 349 ? 1.896 29.237 -43.791 1.00 27.26 349 GLU B CA 1
ATOM 5637 C C . GLU B 1 349 ? 2.433 29.365 -42.368 1.00 31.04 349 GLU B C 1
ATOM 5638 O O . GLU B 1 349 ? 3.085 30.363 -42.039 1.00 30.81 349 GLU B O 1
ATOM 5644 N N . MET B 1 350 ? 2.171 28.367 -41.508 1.00 26.04 350 MET B N 1
ATOM 5645 C CA . MET B 1 350 ? 2.717 28.378 -40.150 1.00 29.29 350 MET B CA 1
ATOM 5646 C C . MET B 1 350 ? 4.238 28.436 -40.173 1.00 33.93 350 MET B C 1
ATOM 5647 O O . MET B 1 350 ? 4.860 29.207 -39.425 1.00 32.99 350 MET B O 1
ATOM 5652 N N . MET B 1 351 ? 4.852 27.595 -41.009 1.00 27.14 351 MET B N 1
ATOM 5653 C CA . MET B 1 351 ? 6.304 27.586 -41.155 1.00 30.10 351 MET B CA 1
ATOM 5654 C C . MET B 1 351 ? 6.830 28.941 -41.614 1.00 29.61 351 MET B C 1
ATOM 5655 O O . MET B 1 351 ? 7.838 29.436 -41.094 1.00 32.40 351 MET B O 1
ATOM 5660 N N . ASN B 1 352 ? 6.172 29.554 -42.588 1.00 28.70 352 ASN B N 1
ATOM 5661 C CA . ASN B 1 352 ? 6.633 30.859 -43.053 1.00 30.79 352 ASN B CA 1
ATOM 5662 C C . ASN B 1 352 ? 6.338 31.982 -42.060 1.00 34.29 352 ASN B C 1
ATOM 5663 O O . ASN B 1 352 ? 7.018 33.011 -42.087 1.00 30.44 352 ASN B O 1
ATOM 5668 N N . ARG B 1 353 ? 5.357 31.813 -41.182 1.00 30.74 353 ARG B N 1
ATOM 5669 C CA . ARG B 1 353 ? 5.119 32.781 -40.123 1.00 32.68 353 ARG B CA 1
ATOM 5670 C C . ARG B 1 353 ? 5.927 32.492 -38.865 1.00 36.87 353 ARG B C 1
ATOM 5671 O O . ARG B 1 353 ? 6.006 33.357 -37.987 1.00 37.89 353 ARG B O 1
ATOM 5679 N N . GLY B 1 354 ? 6.529 31.309 -38.760 1.00 34.17 354 GLY B N 1
ATOM 5680 C CA . GLY B 1 354 ? 7.139 30.885 -37.518 1.00 35.78 354 GLY B CA 1
ATOM 5681 C C . GLY B 1 354 ? 6.159 30.761 -36.375 1.00 39.85 354 GLY B C 1
ATOM 5682 O O . GLY B 1 354 ? 6.558 30.865 -35.211 1.00 42.87 354 GLY B O 1
ATOM 5683 N N . ARG B 1 355 ? 4.880 30.541 -36.678 1.00 36.73 355 ARG B N 1
ATOM 5684 C CA . ARG B 1 355 ? 3.803 30.554 -35.689 1.00 40.94 355 ARG B CA 1
ATOM 5685 C C . ARG B 1 355 ? 2.906 29.348 -35.933 1.00 38.66 355 ARG B C 1
ATOM 5686 O O . ARG B 1 355 ? 2.241 29.275 -36.968 1.00 38.11 355 ARG B O 1
ATOM 5694 N N . PHE B 1 356 ? 2.854 28.425 -34.979 1.00 36.81 356 PHE B N 1
ATOM 5695 C CA . PHE B 1 356 ? 2.177 27.149 -35.169 1.00 37.43 356 PHE B CA 1
ATOM 5696 C C . PHE B 1 356 ? 0.955 27.048 -34.268 1.00 38.87 356 PHE B C 1
ATOM 5697 O O . PHE B 1 356 ? 1.055 27.204 -33.047 1.00 41.75 356 PHE B O 1
ATOM 5705 N N . ILE B 1 357 ? -0.187 26.769 -34.887 1.00 35.62 357 ILE B N 1
ATOM 5706 C CA . ILE B 1 357 ? -1.524 26.902 -34.313 1.00 34.87 357 ILE B CA 1
ATOM 5707 C C . ILE B 1 357 ? -1.822 25.748 -33.360 1.00 37.87 357 ILE B C 1
ATOM 5708 O O . ILE B 1 357 ? -1.512 24.590 -33.681 1.00 35.82 357 ILE B O 1
ATOM 5713 N N . PRO B 1 358 ? -2.410 25.998 -32.188 1.00 38.95 358 PRO B N 1
ATOM 5714 C CA . PRO B 1 358 ? -2.750 24.897 -31.278 1.00 37.88 358 PRO B CA 1
ATOM 5715 C C . PRO B 1 358 ? -4.018 24.177 -31.712 1.00 36.46 358 PRO B C 1
ATOM 5716 O O . PRO B 1 358 ? -4.814 24.687 -32.498 1.00 39.39 358 PRO B O 1
ATOM 5720 N N . THR B 1 359 ? -4.203 22.971 -31.176 1.00 38.55 359 THR B N 1
ATOM 5721 C CA . THR B 1 359 ? -5.469 22.269 -31.365 1.00 37.65 359 THR B CA 1
ATOM 5722 C C . THR B 1 359 ? -6.553 22.958 -30.540 1.00 41.44 359 THR B C 1
ATOM 5723 O O . THR B 1 359 ? -6.462 23.016 -29.309 1.00 41.89 359 THR B O 1
ATOM 5727 N N . LEU B 1 360 ? -7.571 23.489 -31.215 1.00 39.28 360 LEU B N 1
ATOM 5728 C CA . LEU B 1 360 ? -8.683 24.120 -30.516 1.00 41.93 360 LEU B CA 1
ATOM 5729 C C . LEU B 1 360 ? -9.445 23.090 -29.697 1.00 45.72 360 LEU B C 1
ATOM 5730 O O . LEU B 1 360 ? -9.654 21.957 -30.141 1.00 41.33 360 LEU B O 1
ATOM 5735 N N . ASN B 1 361 ? -9.860 23.493 -28.491 1.00 43.99 361 ASN B N 1
ATOM 5736 C CA . ASN B 1 361 ? -10.649 22.641 -27.598 1.00 45.05 361 ASN B CA 1
ATOM 5737 C C . ASN B 1 361 ? -9.888 21.384 -27.183 1.00 45.73 361 ASN B C 1
ATOM 5738 O O . ASN B 1 361 ? -10.492 20.341 -26.919 1.00 48.84 361 ASN B O 1
ATOM 5743 N N . LEU B 1 362 ? -8.560 21.461 -27.120 1.00 46.40 362 LEU B N 1
ATOM 5744 C CA . LEU B 1 362 ? -7.743 20.420 -26.496 1.00 46.40 362 LEU B CA 1
ATOM 5745 C C . LEU B 1 362 ? -7.379 20.927 -25.104 1.00 49.65 362 LEU B C 1
ATOM 5746 O O . LEU B 1 362 ? -6.445 21.720 -24.944 1.00 50.61 362 LEU B O 1
ATOM 5751 N N . ASP B 1 363 ? -8.126 20.471 -24.096 1.00 49.33 363 ASP B N 1
ATOM 5752 C CA . ASP B 1 363 ? -7.984 20.978 -22.736 1.00 50.15 363 ASP B CA 1
ATOM 5753 C C . ASP B 1 363 ? -7.309 19.991 -21.799 1.00 52.73 363 ASP B C 1
ATOM 5754 O O . ASP B 1 363 ? -6.480 20.391 -20.979 1.00 55.27 363 ASP B O 1
ATOM 5759 N N . GLU B 1 364 ? -7.640 18.707 -21.896 1.00 51.68 364 GLU B N 1
ATOM 5760 C CA . GLU B 1 364 ? -6.955 17.655 -21.148 1.00 51.72 364 GLU B CA 1
ATOM 5761 C C . GLU B 1 364 ? -6.447 16.613 -22.144 1.00 51.18 364 GLU B C 1
ATOM 5762 O O . GLU B 1 364 ? -7.243 15.941 -22.808 1.00 47.75 364 GLU B O 1
ATOM 5768 N N . ILE B 1 365 ? -5.122 16.494 -22.256 1.00 48.83 365 ILE B N 1
ATOM 5769 C CA . ILE B 1 365 ? -4.532 15.520 -23.165 1.00 47.64 365 ILE B CA 1
ATOM 5770 C C . ILE B 1 365 ? -4.918 14.126 -22.705 1.00 50.02 365 ILE B C 1
ATOM 5771 O O . ILE B 1 365 ? -4.668 13.746 -21.555 1.00 51.43 365 ILE B O 1
ATOM 5776 N N . ASP B 1 366 ? -5.535 13.362 -23.603 1.00 50.92 366 ASP B N 1
ATOM 5777 C CA . ASP B 1 366 ? -5.901 11.980 -23.316 1.00 50.98 366 ASP B CA 1
ATOM 5778 C C . ASP B 1 366 ? -4.673 11.171 -22.913 1.00 49.61 366 ASP B C 1
ATOM 5779 O O . ASP B 1 366 ? -3.632 11.220 -23.575 1.00 49.93 366 ASP B O 1
ATOM 5784 N N . SER B 1 367 ? -4.804 10.420 -21.817 1.00 51.66 367 SER B N 1
ATOM 5785 C CA . SER B 1 367 ? -3.706 9.594 -21.326 1.00 52.55 367 SER B CA 1
ATOM 5786 C C . SER B 1 367 ? -3.404 8.437 -22.272 1.00 49.42 367 SER B C 1
ATOM 5787 O O . SER B 1 367 ? -2.269 7.946 -22.305 1.00 48.77 367 SER B O 1
ATOM 5790 N N . LEU B 1 368 ? -4.394 7.996 -23.051 1.00 48.80 368 LEU B N 1
ATOM 5791 C CA . LEU B 1 368 ? -4.208 6.878 -23.972 1.00 50.24 368 LEU B CA 1
ATOM 5792 C C . LEU B 1 368 ? -3.557 7.286 -25.289 1.00 48.28 368 LEU B C 1
ATOM 5793 O O . LEU B 1 368 ? -3.228 6.412 -26.100 1.00 46.10 368 LEU B O 1
ATOM 5798 N N . CYS B 1 369 ? -3.376 8.580 -25.530 1.00 47.75 369 CYS B N 1
ATOM 5799 C CA . CYS B 1 369 ? -2.712 9.026 -26.743 1.00 44.47 369 CYS B CA 1
ATOM 5800 C C . CYS B 1 369 ? -1.200 9.038 -26.532 1.00 46.14 369 CYS B C 1
ATOM 5801 O O . CYS B 1 369 ? -0.706 8.949 -25.407 1.00 44.40 369 CYS B O 1
ATOM 5804 N N . GLY B 1 370 ? -0.457 9.115 -27.636 1.00 45.01 370 GLY B N 1
ATOM 5805 C CA . GLY B 1 370 ? 0.991 9.067 -27.544 1.00 42.11 370 GLY B CA 1
ATOM 5806 C C . GLY B 1 370 ? 1.571 10.294 -26.862 1.00 42.35 370 GLY B C 1
ATOM 5807 O O . GLY B 1 370 ? 0.987 11.372 -26.869 1.00 41.72 370 GLY B O 1
ATOM 5808 N N . GLU B 1 371 ? 2.755 10.127 -26.269 1.00 45.62 371 GLU B N 1
ATOM 5809 C CA . GLU B 1 371 ? 3.500 11.251 -25.690 1.00 44.81 371 GLU B CA 1
ATOM 5810 C C . GLU B 1 371 ? 3.982 12.175 -26.816 1.00 47.18 371 GLU B C 1
ATOM 5811 O O . GLU B 1 371 ? 4.910 11.883 -27.574 1.00 48.29 371 GLU B O 1
ATOM 5817 N N . LEU B 1 372 ? 3.325 13.300 -26.973 1.00 43.95 372 LEU B N 1
ATOM 5818 C CA . LEU B 1 372 ? 3.701 14.259 -27.995 1.00 41.57 372 LEU B CA 1
ATOM 5819 C C . LEU B 1 372 ? 3.717 15.643 -27.361 1.00 42.27 372 LEU B C 1
ATOM 5820 O O . LEU B 1 372 ? 3.138 15.868 -26.289 1.00 43.34 372 LEU B O 1
ATOM 5825 N N . ASP B 1 373 ? 4.407 16.575 -28.021 1.00 41.44 373 ASP B N 1
ATOM 5826 C CA . ASP B 1 373 ? 4.407 17.979 -27.595 1.00 40.97 373 ASP B CA 1
ATOM 5827 C C . ASP B 1 373 ? 3.185 18.675 -28.198 1.00 39.66 373 ASP B C 1
ATOM 5828 O O . ASP B 1 373 ? 3.259 19.431 -29.166 1.00 42.70 373 ASP B O 1
ATOM 5833 N N . TYR B 1 374 ? 2.028 18.369 -27.618 1.00 40.55 374 TYR B N 1
ATOM 5834 C CA . TYR B 1 374 ? 0.777 18.934 -28.105 1.00 41.03 374 TYR B CA 1
ATOM 5835 C C . TYR B 1 374 ? 0.772 20.438 -27.901 1.00 41.86 374 TYR B C 1
ATOM 5836 O O . TYR B 1 374 ? 0.954 20.921 -26.780 1.00 42.91 374 TYR B O 1
ATOM 5845 N N . ILE B 1 375 ? 0.581 21.175 -28.990 1.00 40.44 375 ILE B N 1
ATOM 5846 C CA . ILE B 1 375 ? 0.416 22.619 -28.915 1.00 40.29 375 ILE B CA 1
ATOM 5847 C C . ILE B 1 375 ? -1.014 22.899 -28.475 1.00 41.70 375 ILE B C 1
ATOM 5848 O O . ILE B 1 375 ? -1.972 22.488 -29.141 1.00 38.81 375 ILE B O 1
ATOM 5853 N N . VAL B 1 376 ? -1.158 23.599 -27.350 1.00 39.36 376 VAL B N 1
ATOM 5854 C CA . VAL B 1 376 ? -2.448 23.818 -26.712 1.00 40.28 376 VAL B CA 1
ATOM 5855 C C . VAL B 1 376 ? -2.571 25.284 -26.324 1.00 42.91 376 VAL B C 1
ATOM 5856 O O . VAL B 1 376 ? -1.570 25.968 -26.081 1.00 42.27 376 VAL B O 1
ATOM 5860 N N . GLN B 1 377 ? -3.816 25.766 -26.295 1.00 38.88 377 GLN B N 1
ATOM 5861 C CA . GLN B 1 377 ? -4.188 27.065 -25.734 1.00 45.88 377 GLN B CA 1
ATOM 5862 C C . GLN B 1 377 ? -3.751 28.236 -26.603 1.00 44.68 377 GLN B C 1
ATOM 5863 O O . GLN B 1 377 ? -4.586 29.054 -27.002 1.00 46.47 377 GLN B O 1
ATOM 5869 N N . GLN B 1 378 ? -2.460 28.343 -26.898 1.00 43.86 378 GLN B N 1
ATOM 5870 C CA . GLN B 1 378 ? -1.967 29.495 -27.636 1.00 47.35 378 GLN B CA 1
ATOM 5871 C C . GLN B 1 378 ? -0.969 29.063 -28.701 1.00 45.16 378 GLN B C 1
ATOM 5872 O O . GLN B 1 378 ? -0.313 28.024 -28.559 1.00 42.55 378 GLN B O 1
ATOM 5878 N N . PRO B 1 379 ? -0.835 29.843 -29.776 1.00 44.65 379 PRO B N 1
ATOM 5879 C CA . PRO B 1 379 ? 0.141 29.502 -30.817 1.00 43.28 379 PRO B CA 1
ATOM 5880 C C . PRO B 1 379 ? 1.558 29.472 -30.267 1.00 45.25 379 PRO B C 1
ATOM 5881 O O . PRO B 1 379 ? 1.906 30.199 -29.336 1.00 49.35 379 PRO B O 1
ATOM 5885 N N . ARG B 1 380 ? 2.376 28.620 -30.868 1.00 41.10 380 ARG B N 1
ATOM 5886 C CA . ARG B 1 380 ? 3.745 28.381 -30.441 1.00 41.53 380 ARG B CA 1
ATOM 5887 C C . ARG B 1 380 ? 4.683 28.922 -31.510 1.00 47.63 380 ARG B C 1
ATOM 5888 O O . ARG B 1 380 ? 4.562 28.567 -32.688 1.00 43.94 380 ARG B O 1
ATOM 5896 N N . ASN B 1 381 ? 5.592 29.806 -31.114 1.00 46.80 381 ASN B N 1
ATOM 5897 C CA . ASN B 1 381 ? 6.565 30.336 -32.057 1.00 45.15 381 ASN B CA 1
ATOM 5898 C C . ASN B 1 381 ? 7.730 29.358 -32.166 1.00 45.24 381 ASN B C 1
ATOM 5899 O O . ASN B 1 381 ? 8.319 28.964 -31.154 1.00 47.46 381 ASN B O 1
ATOM 5904 N N . LEU B 1 382 ? 8.023 28.917 -33.386 1.00 44.17 382 LEU B N 1
ATOM 5905 C CA . LEU B 1 382 ? 9.056 27.920 -33.638 1.00 40.96 382 LEU B CA 1
ATOM 5906 C C . LEU B 1 382 ? 9.870 28.347 -34.846 1.00 38.32 382 LEU B C 1
ATOM 5907 O O . LEU B 1 382 ? 9.312 28.844 -35.826 1.00 40.55 382 LEU B O 1
ATOM 5912 N N . ASP B 1 383 ? 11.187 28.144 -34.782 1.00 38.13 383 ASP B N 1
ATOM 5913 C CA . ASP B 1 383 ? 12.054 28.378 -35.940 1.00 43.16 383 ASP B CA 1
ATOM 5914 C C . ASP B 1 383 ? 12.166 27.067 -36.712 1.00 43.55 383 ASP B C 1
ATOM 5915 O O . ASP B 1 383 ? 13.182 26.369 -36.686 1.00 45.66 383 ASP B O 1
ATOM 5920 N N . ALA B 1 384 ? 11.087 26.736 -37.416 1.00 38.45 384 ALA B N 1
ATOM 5921 C CA . ALA B 1 384 ? 10.937 25.431 -38.053 1.00 36.75 384 ALA B CA 1
ATOM 5922 C C . ALA B 1 384 ? 11.457 25.473 -39.486 1.00 35.79 384 ALA B C 1
ATOM 5923 O O . ALA B 1 384 ? 11.021 26.302 -40.293 1.00 39.35 384 ALA B O 1
ATOM 5925 N N . ASP B 1 385 ? 12.379 24.573 -39.805 1.00 35.36 385 ASP B N 1
ATOM 5926 C CA . ASP B 1 385 ? 12.903 24.467 -41.157 1.00 33.98 385 ASP B CA 1
ATOM 5927 C C . ASP B 1 385 ? 12.248 23.351 -41.970 1.00 32.69 385 ASP B C 1
ATOM 5928 O O . ASP B 1 385 ? 12.232 23.419 -43.202 1.00 30.04 385 ASP B O 1
ATOM 5933 N N . ILE B 1 386 ? 11.719 22.327 -41.314 1.00 32.03 386 ILE B N 1
ATOM 5934 C CA . ILE B 1 386 ? 11.122 21.175 -41.987 1.00 30.81 386 ILE B CA 1
ATOM 5935 C C . ILE B 1 386 ? 9.885 20.761 -41.206 1.00 28.85 386 ILE B C 1
ATOM 5936 O O . ILE B 1 386 ? 9.931 20.660 -39.975 1.00 28.39 386 ILE B O 1
ATOM 5941 N N . ILE B 1 387 ? 8.771 20.544 -41.915 1.00 29.08 387 ILE B N 1
ATOM 5942 C CA . ILE B 1 387 ? 7.516 20.134 -41.300 1.00 26.79 387 ILE B CA 1
ATOM 5943 C C . ILE B 1 387 ? 7.004 18.885 -42.011 1.00 27.22 387 ILE B C 1
ATOM 5944 O O . ILE B 1 387 ? 7.410 18.563 -43.132 1.00 27.09 387 ILE B O 1
ATOM 5949 N N . MET B 1 388 ? 6.086 18.194 -41.340 1.00 29.39 388 MET B N 1
ATOM 5950 C CA . MET B 1 388 ? 5.477 16.962 -41.828 1.00 24.44 388 MET B CA 1
ATOM 5951 C C . MET B 1 388 ? 3.970 17.076 -41.675 1.00 27.67 388 MET B C 1
ATOM 5952 O O . MET B 1 388 ? 3.483 17.591 -40.665 1.00 29.63 388 MET B O 1
ATOM 5957 N N . SER B 1 389 ? 3.230 16.607 -42.677 1.00 23.51 389 SER B N 1
ATOM 5958 C CA . SER B 1 389 ? 1.773 16.627 -42.650 1.00 24.41 389 SER B CA 1
ATOM 5959 C C . SER B 1 389 ? 1.255 15.242 -43.003 1.00 26.56 389 SER B C 1
ATOM 5960 O O . SER B 1 389 ? 1.590 14.707 -44.067 1.00 27.35 389 SER B O 1
ATOM 5963 N N . ASN B 1 390 ? 0.420 14.680 -42.132 1.00 27.36 390 ASN B N 1
ATOM 5964 C CA . ASN B 1 390 ? 0.018 13.278 -42.221 1.00 25.95 390 ASN B CA 1
ATOM 5965 C C . ASN B 1 390 ? -1.487 13.164 -42.395 1.00 25.51 390 ASN B C 1
ATOM 5966 O O . ASN B 1 390 ? -2.244 13.948 -41.817 1.00 28.28 390 ASN B O 1
ATOM 5971 N N . ASN B 1 391 ? -1.920 12.176 -43.184 1.00 25.21 391 ASN B N 1
ATOM 5972 C CA . ASN B 1 391 ? -3.342 11.916 -43.362 1.00 25.91 391 ASN B CA 1
ATOM 5973 C C . ASN B 1 391 ? -3.567 10.420 -43.531 1.00 27.75 391 ASN B C 1
ATOM 5974 O O . ASN B 1 391 ? -2.693 9.692 -44.011 1.00 27.19 391 ASN B O 1
ATOM 5979 N N . PHE B 1 392 ? -4.749 9.969 -43.121 1.00 27.95 392 PHE B N 1
ATOM 5980 C CA . PHE B 1 392 ? -5.086 8.549 -43.124 1.00 30.06 392 PHE B CA 1
ATOM 5981 C C . PHE B 1 392 ? -6.568 8.416 -43.443 1.00 34.22 392 PHE B C 1
ATOM 5982 O O . PHE B 1 392 ? -7.382 9.192 -42.938 1.00 36.96 392 PHE B O 1
ATOM 5990 N N . ALA B 1 393 ? -6.923 7.443 -44.277 1.00 29.77 393 ALA B N 1
ATOM 5991 C CA . ALA B 1 393 ? -8.276 7.378 -44.810 1.00 30.44 393 ALA B CA 1
ATOM 5992 C C . ALA B 1 393 ? -8.819 5.953 -44.718 1.00 34.73 393 ALA B C 1
ATOM 5993 O O . ALA B 1 393 ? -8.109 5.019 -44.328 1.00 31.31 393 ALA B O 1
ATOM 5995 N N . PHE B 1 394 ? -10.100 5.804 -45.097 1.00 34.34 394 PHE B N 1
ATOM 5996 C CA . PHE B 1 394 ? -10.735 4.495 -45.221 1.00 38.10 394 PHE B CA 1
ATOM 5997 C C . PHE B 1 394 ? -9.908 3.574 -46.102 1.00 36.54 394 PHE B C 1
ATOM 5998 O O . PHE B 1 394 ? -9.240 4.007 -47.048 1.00 36.10 394 PHE B O 1
ATOM 6006 N N . GLY B 1 395 ? -9.990 2.285 -45.814 1.00 33.07 395 GLY B N 1
ATOM 6007 C CA . GLY B 1 395 ? -9.172 1.336 -46.523 1.00 31.27 395 GLY B CA 1
ATOM 6008 C C . GLY B 1 395 ? -7.749 1.309 -46.046 1.00 32.02 395 GLY B C 1
ATOM 6009 O O . GLY B 1 395 ? -6.908 0.655 -46.678 1.00 32.28 395 GLY B O 1
ATOM 6010 N N . GLY B 1 396 ? -7.453 2.023 -44.961 1.00 31.25 396 GLY B N 1
ATOM 6011 C CA . GLY B 1 396 ? -6.112 2.059 -44.414 1.00 29.33 396 GLY B CA 1
ATOM 6012 C C . GLY B 1 396 ? -5.105 2.773 -45.287 1.00 28.39 396 GLY B C 1
ATOM 6013 O O . GLY B 1 396 ? -3.916 2.449 -45.226 1.00 27.79 396 GLY B O 1
ATOM 6014 N N . ILE B 1 397 ? -5.541 3.740 -46.099 1.00 25.90 397 ILE B N 1
ATOM 6015 C CA . ILE B 1 397 ? -4.611 4.458 -46.968 1.00 25.58 397 ILE B CA 1
ATOM 6016 C C . ILE B 1 397 ? -3.942 5.568 -46.170 1.00 27.61 397 ILE B C 1
ATOM 6017 O O . ILE B 1 397 ? -4.616 6.425 -45.572 1.00 27.16 397 ILE B O 1
ATOM 6022 N N . ASN B 1 398 ? -2.614 5.555 -46.158 1.00 25.39 398 ASN B N 1
ATOM 6023 C CA . ASN B 1 398 ? -1.818 6.490 -45.380 1.00 26.35 398 ASN B CA 1
ATOM 6024 C C . ASN B 1 398 ? -1.000 7.366 -46.315 1.00 25.50 398 ASN B C 1
ATOM 6025 O O . ASN B 1 398 ? -0.477 6.890 -47.327 1.00 22.22 398 ASN B O 1
ATOM 6030 N N . THR B 1 399 ? -0.880 8.651 -45.981 1.00 26.02 399 THR B N 1
ATOM 6031 C CA . THR B 1 399 ? 0.058 9.519 -46.671 1.00 23.71 399 THR B CA 1
ATOM 6032 C C . THR B 1 399 ? 0.839 10.348 -45.657 1.00 23.39 399 THR B C 1
ATOM 6033 O O . THR B 1 399 ? 0.335 10.702 -44.588 1.00 23.85 399 THR B O 1
ATOM 6037 N N . SER B 1 400 ? 2.078 10.662 -46.014 1.00 24.49 400 SER B N 1
ATOM 6038 C CA . SER B 1 400 ? 2.929 11.540 -45.219 1.00 24.86 400 SER B CA 1
ATOM 6039 C C . SER B 1 400 ? 3.688 12.459 -46.166 1.00 22.69 400 SER B C 1
ATOM 6040 O O . SER B 1 400 ? 4.317 11.992 -47.124 1.00 22.12 400 SER B O 1
ATOM 6043 N N . LEU B 1 401 ? 3.620 13.764 -45.911 1.00 22.92 401 LEU B N 1
ATOM 6044 C CA . LEU B 1 401 ? 4.274 14.751 -46.760 1.00 23.64 401 LEU B CA 1
ATOM 6045 C C . LEU B 1 401 ? 5.253 15.555 -45.919 1.00 25.64 401 LEU B C 1
ATOM 6046 O O . LEU B 1 401 ? 4.957 15.889 -44.770 1.00 25.68 401 LEU B O 1
ATOM 6051 N N . ILE B 1 402 ? 6.421 15.849 -46.488 1.00 25.07 402 ILE B N 1
ATOM 6052 C CA . ILE B 1 402 ? 7.464 16.610 -45.809 1.00 24.38 402 ILE B CA 1
ATOM 6053 C C . ILE B 1 402 ? 7.778 17.843 -46.654 1.00 25.49 402 ILE B C 1
ATOM 6054 O O . ILE B 1 402 ? 8.102 17.727 -47.845 1.00 23.67 402 ILE B O 1
ATOM 6059 N N . PHE B 1 403 ? 7.673 19.022 -46.039 1.00 26.54 403 PHE B N 1
ATOM 6060 C CA . PHE B 1 403 ? 7.972 20.292 -46.686 1.00 27.38 403 PHE B CA 1
ATOM 6061 C C . PHE B 1 403 ? 9.136 20.974 -45.978 1.00 27.84 403 PHE B C 1
ATOM 6062 O O . PHE B 1 403 ? 9.305 20.845 -44.760 1.00 27.39 403 PHE B O 1
ATOM 6070 N N . LYS B 1 404 ? 9.914 21.739 -46.747 1.00 27.72 404 LYS B N 1
ATOM 6071 C CA . LYS B 1 404 ? 11.120 22.381 -46.248 1.00 26.48 404 LYS B CA 1
ATOM 6072 C C . LYS B 1 404 ? 11.075 23.867 -46.576 1.00 27.92 404 LYS B C 1
ATOM 6073 O O . LYS B 1 404 ? 10.626 24.258 -47.661 1.00 26.16 404 LYS B O 1
ATOM 6079 N N . ARG B 1 405 ? 11.555 24.682 -45.637 1.00 26.63 405 ARG B N 1
ATOM 6080 C CA . ARG B 1 405 ? 11.609 26.128 -45.844 1.00 30.13 405 ARG B CA 1
ATOM 6081 C C . ARG B 1 405 ? 12.552 26.464 -46.996 1.00 25.39 405 ARG B C 1
ATOM 6082 O O . ARG B 1 405 ? 13.535 25.764 -47.249 1.00 29.02 405 ARG B O 1
ATOM 6090 N N . VAL B 1 406 ? 12.236 27.539 -47.713 1.00 27.74 406 VAL B N 1
ATOM 6091 C CA . VAL B 1 406 ? 13.081 28.045 -48.787 1.00 30.72 406 VAL B CA 1
ATOM 6092 C C . VAL B 1 406 ? 13.374 29.516 -48.487 1.00 33.31 406 VAL B C 1
ATOM 6093 O O . VAL B 1 406 ? 12.452 30.305 -48.244 1.00 32.97 406 VAL B O 1
ATOM 6097 N N . LYS B 1 407 ? 14.652 29.865 -48.442 1.00 34.78 407 LYS B N 1
ATOM 6098 C CA . LYS B 1 407 ? 15.085 31.249 -48.301 1.00 39.19 407 LYS B CA 1
ATOM 6099 C C . LYS B 1 407 ? 15.481 31.753 -49.682 1.00 33.50 407 LYS B C 1
ATOM 6100 O O . LYS B 1 407 ? 16.160 31.046 -50.436 1.00 39.35 407 LYS B O 1
ATOM 6106 N N . GLN B 1 408 ? 15.024 32.946 -50.031 1.00 38.04 408 GLN B N 1
ATOM 6107 C CA . GLN B 1 408 ? 15.228 33.447 -51.382 1.00 36.88 408 GLN B CA 1
ATOM 6108 C C . GLN B 1 408 ? 16.069 34.715 -51.415 1.00 37.99 408 GLN B C 1
ATOM 6109 O O . GLN B 1 408 ? 16.513 35.109 -52.492 1.00 36.73 408 GLN B O 1
ATOM 6116 N N . MET C 1 1 ? 8.798 -29.461 2.277 1.00 31.86 1 MET C N 1
ATOM 6117 C CA . MET C 1 1 ? 7.869 -29.892 1.233 1.00 26.01 1 MET C CA 1
ATOM 6118 C C . MET C 1 1 ? 7.804 -31.417 1.152 1.00 27.95 1 MET C C 1
ATOM 6119 O O . MET C 1 1 ? 8.826 -32.072 1.239 1.00 28.31 1 MET C O 1
ATOM 6124 N N . LYS C 1 2 ? 6.610 -31.967 0.971 1.00 24.18 2 LYS C N 1
ATOM 6125 C CA . LYS C 1 2 ? 6.435 -33.411 0.836 1.00 24.39 2 LYS C CA 1
ATOM 6126 C C . LYS C 1 2 ? 6.353 -33.793 -0.635 1.00 26.85 2 LYS C C 1
ATOM 6127 O O . LYS C 1 2 ? 5.883 -33.014 -1.467 1.00 24.99 2 LYS C O 1
ATOM 6133 N N . ARG C 1 3 ? 6.787 -35.010 -0.952 1.00 24.66 3 ARG C N 1
ATOM 6134 C CA . ARG C 1 3 ? 6.552 -35.559 -2.277 1.00 26.95 3 ARG C CA 1
ATOM 6135 C C . ARG C 1 3 ? 5.192 -36.246 -2.313 1.00 23.27 3 ARG C C 1
ATOM 6136 O O . ARG C 1 3 ? 4.672 -36.688 -1.287 1.00 25.04 3 ARG C O 1
ATOM 6144 N N . VAL C 1 4 ? 4.602 -36.296 -3.502 1.00 20.64 4 VAL C N 1
ATOM 6145 C CA . VAL C 1 4 ? 3.203 -36.687 -3.683 1.00 22.97 4 VAL C CA 1
ATOM 6146 C C . VAL C 1 4 ? 3.142 -37.732 -4.789 1.00 22.88 4 VAL C C 1
ATOM 6147 O O . VAL C 1 4 ? 3.694 -37.524 -5.875 1.00 21.98 4 VAL C O 1
ATOM 6151 N N . VAL C 1 5 ? 2.460 -38.846 -4.532 1.00 23.80 5 VAL C N 1
ATOM 6152 C CA . VAL C 1 5 ? 2.410 -39.914 -5.525 1.00 23.81 5 VAL C CA 1
ATOM 6153 C C . VAL C 1 5 ? 0.968 -40.314 -5.791 1.00 21.78 5 VAL C C 1
ATOM 6154 O O . VAL C 1 5 ? 0.056 -39.997 -5.027 1.00 23.57 5 VAL C O 1
ATOM 6158 N N . VAL C 1 6 ? 0.771 -41.022 -6.902 1.00 22.66 6 VAL C N 1
ATOM 6159 C CA . VAL C 1 6 ? -0.539 -41.512 -7.306 1.00 20.82 6 VAL C CA 1
ATOM 6160 C C . VAL C 1 6 ? -0.589 -42.992 -6.942 1.00 21.84 6 VAL C C 1
ATOM 6161 O O . VAL C 1 6 ? 0.213 -43.783 -7.450 1.00 21.64 6 VAL C O 1
ATOM 6165 N N . THR C 1 7 ? -1.506 -43.371 -6.052 1.00 23.12 7 THR C N 1
ATOM 6166 C CA . THR C 1 7 ? -1.593 -44.765 -5.613 1.00 22.55 7 THR C CA 1
ATOM 6167 C C . THR C 1 7 ? -2.873 -45.466 -6.046 1.00 26.44 7 THR C C 1
ATOM 6168 O O . THR C 1 7 ? -2.989 -46.685 -5.846 1.00 24.38 7 THR C O 1
ATOM 6172 N N . GLY C 1 8 ? -3.819 -44.745 -6.634 1.00 24.10 8 GLY C N 1
ATOM 6173 C CA . GLY C 1 8 ? -5.024 -45.349 -7.177 1.00 23.14 8 GLY C CA 1
ATOM 6174 C C . GLY C 1 8 ? -5.540 -44.501 -8.313 1.00 25.50 8 GLY C C 1
ATOM 6175 O O . GLY C 1 8 ? -5.366 -43.273 -8.328 1.00 24.06 8 GLY C O 1
ATOM 6176 N N . MET C 1 9 ? -6.156 -45.157 -9.297 1.00 25.32 9 MET C N 1
ATOM 6177 C CA . MET C 1 9 ? -6.697 -44.437 -10.444 1.00 23.80 9 MET C CA 1
ATOM 6178 C C . MET C 1 9 ? -7.917 -45.182 -10.966 1.00 28.96 9 MET C C 1
ATOM 6179 O O . MET C 1 9 ? -7.963 -46.419 -10.947 1.00 26.45 9 MET C O 1
ATOM 6184 N N . ALA C 1 10 ? -8.899 -44.427 -11.432 1.00 24.88 10 ALA C N 1
ATOM 6185 C CA . ALA C 1 10 ? -10.102 -45.022 -11.984 1.00 26.09 10 ALA C CA 1
ATOM 6186 C C . ALA C 1 10 ? -10.768 -43.998 -12.879 1.00 28.40 10 ALA C C 1
ATOM 6187 O O . ALA C 1 10 ? -10.563 -42.783 -12.737 1.00 24.77 10 ALA C O 1
ATOM 6189 N N . GLY C 1 11 ? -11.579 -44.501 -13.798 1.00 25.08 11 GLY C N 1
ATOM 6190 C CA . GLY C 1 11 ? -12.365 -43.624 -14.644 1.00 26.38 11 GLY C CA 1
ATOM 6191 C C . GLY C 1 11 ? -13.548 -44.345 -15.247 1.00 30.23 11 GLY C C 1
ATOM 6192 O O . GLY C 1 11 ? -13.583 -45.579 -15.334 1.00 30.95 11 GLY C O 1
ATOM 6193 N N . ILE C 1 12 ? -14.529 -43.554 -15.660 1.00 28.84 12 ILE C N 1
ATOM 6194 C CA . ILE C 1 12 ? -15.736 -44.049 -16.307 1.00 28.03 12 ILE C CA 1
ATOM 6195 C C . ILE C 1 12 ? -15.858 -43.284 -17.613 1.00 28.59 12 ILE C C 1
ATOM 6196 O O . ILE C 1 12 ? -16.005 -42.056 -17.601 1.00 27.58 12 ILE C O 1
ATOM 6201 N N . THR C 1 13 ? -15.725 -43.985 -18.742 1.00 26.52 13 THR C N 1
ATOM 6202 C CA . THR C 1 13 ? -15.673 -43.326 -20.042 1.00 26.28 13 THR C CA 1
ATOM 6203 C C . THR C 1 13 ? -16.525 -44.079 -21.054 1.00 29.80 13 THR C C 1
ATOM 6204 O O . THR C 1 13 ? -16.959 -45.220 -20.827 1.00 30.02 13 THR C O 1
ATOM 6208 N N . SER C 1 14 ? -16.735 -43.427 -22.199 1.00 29.95 14 SER C N 1
ATOM 6209 C CA . SER C 1 14 ? -17.454 -44.035 -23.311 1.00 32.02 14 SER C CA 1
ATOM 6210 C C . SER C 1 14 ? -16.686 -45.181 -23.969 1.00 34.96 14 SER C C 1
ATOM 6211 O O . SER C 1 14 ? -17.279 -45.925 -24.754 1.00 35.77 14 SER C O 1
ATOM 6214 N N . LEU C 1 15 ? -15.399 -45.344 -23.677 1.00 31.20 15 LEU C N 1
ATOM 6215 C CA . LEU C 1 15 ? -14.608 -46.456 -24.182 1.00 33.39 15 LEU C CA 1
ATOM 6216 C C . LEU C 1 15 ? -14.417 -47.545 -23.144 1.00 33.36 15 LEU C C 1
ATOM 6217 O O . LEU C 1 15 ? -13.715 -48.529 -23.414 1.00 34.91 15 LEU C O 1
ATOM 6222 N N . GLY C 1 16 ? -15.021 -47.401 -21.970 1.00 29.58 16 GLY C N 1
ATOM 6223 C CA . GLY C 1 16 ? -14.942 -48.396 -20.928 1.00 31.69 16 GLY C CA 1
ATOM 6224 C C . GLY C 1 16 ? -14.593 -47.789 -19.590 1.00 32.59 16 GLY C C 1
ATOM 6225 O O . GLY C 1 16 ? -14.431 -46.576 -19.438 1.00 30.59 16 GLY C O 1
ATOM 6226 N N . GLU C 1 17 ? -14.479 -48.669 -18.598 1.00 32.05 17 GLU C N 1
ATOM 6227 C CA . GLU C 1 17 ? -14.208 -48.242 -17.232 1.00 33.54 17 GLU C CA 1
ATOM 6228 C C . GLU C 1 17 ? -12.995 -48.953 -16.642 1.00 33.22 17 GLU C C 1
ATOM 6229 O O . GLU C 1 17 ? -12.868 -49.022 -15.420 1.00 37.83 17 GLU C O 1
ATOM 6235 N N . THR C 1 18 ? -12.124 -49.523 -17.474 1.00 32.97 18 THR C N 1
ATOM 6236 C CA . THR C 1 18 ? -10.804 -49.961 -17.036 1.00 31.65 18 THR C CA 1
ATOM 6237 C C . THR C 1 18 ? -9.794 -49.538 -18.087 1.00 29.57 18 THR C C 1
ATOM 6238 O O . THR C 1 18 ? -10.125 -49.409 -19.269 1.00 32.33 18 THR C O 1
ATOM 6242 N N . ALA C 1 19 ? -8.555 -49.322 -17.644 1.00 29.18 19 ALA C N 1
ATOM 6243 C CA . ALA C 1 19 ? -7.511 -48.889 -18.567 1.00 30.24 19 ALA C CA 1
ATOM 6244 C C . ALA C 1 19 ? -7.245 -49.949 -19.634 1.00 31.55 19 ALA C C 1
ATOM 6245 O O . ALA C 1 19 ? -7.041 -49.619 -20.807 1.00 29.59 19 ALA C O 1
ATOM 6247 N N . ASP C 1 20 ? -7.239 -51.226 -19.242 1.00 32.18 20 ASP C N 1
ATOM 6248 C CA . ASP C 1 20 ? -7.036 -52.291 -20.222 1.00 33.43 20 ASP C CA 1
ATOM 6249 C C . ASP C 1 20 ? -8.099 -52.229 -21.307 1.00 29.10 20 ASP C C 1
ATOM 6250 O O . ASP C 1 20 ? -7.785 -52.290 -22.499 1.00 31.86 20 ASP C O 1
ATOM 6255 N N . ASP C 1 21 ? -9.363 -52.059 -20.906 1.00 30.42 21 ASP C N 1
ATOM 6256 C CA . ASP C 1 21 ? -10.456 -51.994 -21.874 1.00 35.28 21 ASP C CA 1
ATOM 6257 C C . ASP C 1 21 ? -10.350 -50.757 -22.753 1.00 33.09 21 ASP C C 1
ATOM 6258 O O . ASP C 1 21 ? -10.594 -50.822 -23.965 1.00 31.14 21 ASP C O 1
ATOM 6263 N N . ILE C 1 22 ? -10.014 -49.611 -22.161 1.00 30.37 22 ILE C N 1
ATOM 6264 C CA . ILE C 1 22 ? -9.935 -48.382 -22.938 1.00 28.36 22 ILE C CA 1
ATOM 6265 C C . ILE C 1 22 ? -8.801 -48.456 -23.952 1.00 28.42 22 ILE C C 1
ATOM 6266 O O . ILE C 1 22 ? -8.939 -47.994 -25.091 1.00 29.80 22 ILE C O 1
ATOM 6271 N N . PHE C 1 23 ? -7.657 -49.024 -23.557 1.00 30.38 23 PHE C N 1
ATOM 6272 C CA . PHE C 1 23 ? -6.533 -49.096 -24.485 1.00 31.63 23 PHE C CA 1
ATOM 6273 C C . PHE C 1 23 ? -6.808 -50.089 -25.617 1.00 33.00 23 PHE C C 1
ATOM 6274 O O . PHE C 1 23 ? -6.320 -49.895 -26.736 1.00 35.50 23 PHE C O 1
ATOM 6282 N N . ALA C 1 24 ? -7.606 -51.130 -25.360 1.00 33.14 24 ALA C N 1
ATOM 6283 C CA . ALA C 1 24 ? -8.029 -52.016 -26.445 1.00 36.60 24 ALA C CA 1
ATOM 6284 C C . ALA C 1 24 ? -8.825 -51.245 -27.491 1.00 35.12 24 ALA C C 1
ATOM 6285 O O . ALA C 1 24 ? -8.638 -51.441 -28.697 1.00 34.23 24 ALA C O 1
ATOM 6287 N N . ARG C 1 25 ? -9.685 -50.324 -27.050 1.00 32.98 25 ARG C N 1
ATOM 6288 C CA . ARG C 1 25 ? -10.404 -49.485 -28.003 1.00 33.83 25 ARG C CA 1
ATOM 6289 C C . ARG C 1 25 ? -9.491 -48.456 -28.650 1.00 35.25 25 ARG C C 1
ATOM 6290 O O . ARG C 1 25 ? -9.708 -48.088 -29.813 1.00 36.88 25 ARG C O 1
ATOM 6298 N N . PHE C 1 26 ? -8.489 -47.956 -27.916 1.00 33.40 26 PHE C N 1
ATOM 6299 C CA . PHE C 1 26 ? -7.480 -47.094 -28.529 1.00 34.23 26 PHE C CA 1
ATOM 6300 C C . PHE C 1 26 ? -6.801 -47.806 -29.696 1.00 35.18 26 PHE C C 1
ATOM 6301 O O . PHE C 1 26 ? -6.715 -47.271 -30.808 1.00 37.65 26 PHE C O 1
ATOM 6309 N N . GLU C 1 27 ? -6.287 -49.009 -29.445 1.00 36.51 27 GLU C N 1
ATOM 6310 C CA . GLU C 1 27 ? -5.573 -49.746 -30.486 1.00 38.56 27 GLU C CA 1
ATOM 6311 C C . GLU C 1 27 ? -6.468 -50.002 -31.694 1.00 38.92 27 GLU C C 1
ATOM 6312 O O . GLU C 1 27 ? -6.015 -49.905 -32.840 1.00 42.91 27 GLU C O 1
ATOM 6318 N N . ALA C 1 28 ? -7.746 -50.315 -31.458 1.00 37.15 28 ALA C N 1
ATOM 6319 C CA . ALA C 1 28 ? -8.684 -50.565 -32.548 1.00 40.72 28 ALA C CA 1
ATOM 6320 C C . ALA C 1 28 ? -9.098 -49.293 -33.279 1.00 38.85 28 ALA C C 1
ATOM 6321 O O . ALA C 1 28 ? -9.681 -49.379 -34.366 1.00 40.20 28 ALA C O 1
ATOM 6323 N N . GLY C 1 29 ? -8.820 -48.122 -32.719 1.00 38.39 29 GLY C N 1
ATOM 6324 C CA . GLY C 1 29 ? -9.099 -46.882 -33.415 1.00 35.98 29 GLY C CA 1
ATOM 6325 C C . GLY C 1 29 ? -10.547 -46.452 -33.456 1.00 37.44 29 GLY C C 1
ATOM 6326 O O . GLY C 1 29 ? -10.948 -45.756 -34.392 1.00 38.85 29 GLY C O 1
ATOM 6327 N N . LYS C 1 30 ? -11.349 -46.830 -32.466 1.00 41.67 30 LYS C N 1
ATOM 6328 C CA . LYS C 1 30 ? -12.756 -46.447 -32.421 1.00 42.37 30 LYS C CA 1
ATOM 6329 C C . LYS C 1 30 ? -12.997 -45.452 -31.290 1.00 37.61 30 LYS C C 1
ATOM 6330 O O . LYS C 1 30 ? -12.499 -45.634 -30.174 1.00 37.49 30 LYS C O 1
ATOM 6336 N N . SER C 1 31 ? -13.755 -44.401 -31.583 1.00 36.01 31 SER C N 1
ATOM 6337 C CA . SER C 1 31 ? -14.105 -43.417 -30.569 1.00 37.12 31 SER C CA 1
ATOM 6338 C C . SER C 1 31 ? -15.422 -43.786 -29.889 1.00 36.78 31 SER C C 1
ATOM 6339 O O . SER C 1 31 ? -16.105 -44.740 -30.265 1.00 34.93 31 SER C O 1
ATOM 6342 N N . GLY C 1 32 ? -15.771 -43.006 -28.870 1.00 31.79 32 GLY C N 1
ATOM 6343 C CA . GLY C 1 32 ? -17.049 -43.112 -28.205 1.00 32.94 32 GLY C CA 1
ATOM 6344 C C . GLY C 1 32 ? -18.131 -42.226 -28.780 1.00 31.54 32 GLY C C 1
ATOM 6345 O O . GLY C 1 32 ? -19.224 -42.161 -28.204 1.00 33.85 32 GLY C O 1
ATOM 6346 N N . ILE C 1 33 ? -17.862 -41.545 -29.900 1.00 32.27 33 ILE C N 1
ATOM 6347 C CA . ILE C 1 33 ? -18.790 -40.579 -30.481 1.00 30.32 33 ILE C CA 1
ATOM 6348 C C . ILE C 1 33 ? -19.862 -41.307 -31.277 1.00 36.18 33 ILE C C 1
ATOM 6349 O O . ILE C 1 33 ? -19.575 -42.240 -32.040 1.00 33.13 33 ILE C O 1
ATOM 6354 N N . ARG C 1 34 ? -21.106 -40.871 -31.116 1.00 33.21 34 ARG C N 1
ATOM 6355 C CA . ARG C 1 34 ? -22.209 -41.435 -31.875 1.00 34.32 34 ARG C CA 1
ATOM 6356 C C . ARG C 1 34 ? -23.191 -40.336 -32.231 1.00 36.28 34 ARG C C 1
ATOM 6357 O O . ARG C 1 34 ? -23.232 -39.269 -31.607 1.00 34.59 34 ARG C O 1
ATOM 6365 N N . TYR C 1 35 ? -23.961 -40.611 -33.275 1.00 34.96 35 TYR C N 1
ATOM 6366 C CA . TYR C 1 35 ? -25.084 -39.765 -33.633 1.00 33.43 35 TYR C CA 1
ATOM 6367 C C . TYR C 1 35 ? -26.117 -39.782 -32.510 1.00 31.66 35 TYR C C 1
ATOM 6368 O O . TYR C 1 35 ? -26.322 -40.802 -31.847 1.00 36.93 35 TYR C O 1
ATOM 6377 N N . MET C 1 36 ? -26.750 -38.640 -32.282 1.00 32.45 36 MET C N 1
ATOM 6378 C CA . MET C 1 36 ? -27.668 -38.501 -31.159 1.00 33.43 36 MET C CA 1
ATOM 6379 C C . MET C 1 36 ? -29.108 -38.329 -31.631 1.00 34.67 36 MET C C 1
ATOM 6380 O O . MET C 1 36 ? -29.602 -37.196 -31.707 1.00 34.49 36 MET C O 1
ATOM 6385 N N . PRO C 1 37 ? -29.821 -39.418 -31.948 1.00 35.20 37 PRO C N 1
ATOM 6386 C CA . PRO C 1 37 ? -31.209 -39.248 -32.411 1.00 36.10 37 PRO C CA 1
ATOM 6387 C C . PRO C 1 37 ? -32.091 -38.589 -31.372 1.00 33.94 37 PRO C C 1
ATOM 6388 O O . PRO C 1 37 ? -33.034 -37.874 -31.735 1.00 35.60 37 PRO C O 1
ATOM 6392 N N . GLU C 1 38 ? -31.777 -38.757 -30.084 1.00 35.43 38 GLU C N 1
ATOM 6393 C CA . GLU C 1 38 ? -32.590 -38.145 -29.040 1.00 34.52 38 GLU C CA 1
ATOM 6394 C C . GLU C 1 38 ? -32.431 -36.628 -28.979 1.00 35.93 38 GLU C C 1
ATOM 6395 O O . GLU C 1 38 ? -33.148 -35.982 -28.208 1.00 37.25 38 GLU C O 1
ATOM 6401 N N . TRP C 1 39 ? -31.539 -36.037 -29.772 1.00 35.85 39 TRP C N 1
ATOM 6402 C CA . TRP C 1 39 ? -31.383 -34.585 -29.773 1.00 35.99 39 TRP C CA 1
ATOM 6403 C C . TRP C 1 39 ? -32.049 -33.918 -30.968 1.00 38.10 39 TRP C C 1
ATOM 6404 O O . TRP C 1 39 ? -32.060 -32.683 -31.047 1.00 38.98 39 TRP C O 1
ATOM 6415 N N . GLU C 1 40 ? -32.597 -34.700 -31.901 1.00 35.35 40 GLU C N 1
ATOM 6416 C CA . GLU C 1 40 ? -33.315 -34.110 -33.025 1.00 39.74 40 GLU C CA 1
ATOM 6417 C C . GLU C 1 40 ? -34.492 -33.272 -32.549 1.00 35.57 40 GLU C C 1
ATOM 6418 O O . GLU C 1 40 ? -34.859 -32.289 -33.203 1.00 37.84 40 GLU C O 1
ATOM 6424 N N . GLN C 1 41 ? -35.068 -33.630 -31.399 1.00 38.62 41 GLN C N 1
ATOM 6425 C CA . GLN C 1 41 ? -36.202 -32.907 -30.835 1.00 41.79 41 GLN C CA 1
ATOM 6426 C C . GLN C 1 41 ? -35.887 -31.447 -30.505 1.00 45.05 41 GLN C C 1
ATOM 6427 O O . GLN C 1 41 ? -36.815 -30.651 -30.324 1.00 44.98 41 GLN C O 1
ATOM 6433 N N . TYR C 1 42 ? -34.612 -31.071 -30.411 1.00 42.44 42 TYR C N 1
ATOM 6434 C CA . TYR C 1 42 ? -34.239 -29.680 -30.135 1.00 45.36 42 TYR C CA 1
ATOM 6435 C C . TYR C 1 42 ? -33.982 -28.995 -31.470 1.00 44.47 42 TYR C C 1
ATOM 6436 O O . TYR C 1 42 ? -32.915 -29.154 -32.067 1.00 45.80 42 TYR C O 1
ATOM 6445 N N . VAL C 1 43 ? -34.965 -28.216 -31.936 1.00 49.74 43 VAL C N 1
ATOM 6446 C CA . VAL C 1 43 ? -35.008 -27.821 -33.344 1.00 49.77 43 VAL C CA 1
ATOM 6447 C C . VAL C 1 43 ? -33.828 -26.923 -33.706 1.00 51.20 43 VAL C C 1
ATOM 6448 O O . VAL C 1 43 ? -33.300 -27.000 -34.822 1.00 53.69 43 VAL C O 1
ATOM 6452 N N . ASP C 1 44 ? -33.380 -26.081 -32.779 1.00 49.44 44 ASP C N 1
ATOM 6453 C CA . ASP C 1 44 ? -32.330 -25.122 -33.091 1.00 51.56 44 ASP C CA 1
ATOM 6454 C C . ASP C 1 44 ? -30.934 -25.624 -32.754 1.00 48.62 44 ASP C C 1
ATOM 6455 O O . ASP C 1 44 ? -29.958 -24.923 -33.041 1.00 48.42 44 ASP C O 1
ATOM 6460 N N . LEU C 1 45 ? -30.811 -26.813 -32.169 1.00 46.61 45 LEU C N 1
ATOM 6461 C CA . LEU C 1 45 ? -29.506 -27.404 -31.905 1.00 43.17 45 LEU C CA 1
ATOM 6462 C C . LEU C 1 45 ? -28.936 -27.962 -33.205 1.00 43.25 45 LEU C C 1
ATOM 6463 O O . LEU C 1 45 ? -29.514 -28.881 -33.799 1.00 43.35 45 LEU C O 1
ATOM 6468 N N . ARG C 1 46 ? -27.798 -27.423 -33.641 1.00 40.89 46 ARG C N 1
ATOM 6469 C CA . ARG C 1 46 ? -27.204 -27.888 -34.891 1.00 43.35 46 ARG C CA 1
ATOM 6470 C C . ARG C 1 46 ? -26.455 -29.207 -34.710 1.00 42.14 46 ARG C C 1
ATOM 6471 O O . ARG C 1 46 ? -26.598 -30.129 -35.524 1.00 38.48 46 ARG C O 1
ATOM 6479 N N . THR C 1 47 ? -25.646 -29.324 -33.659 1.00 38.70 47 THR C N 1
ATOM 6480 C CA . THR C 1 47 ? -24.890 -30.554 -33.478 1.00 39.01 47 THR C CA 1
ATOM 6481 C C . THR C 1 47 ? -25.805 -31.677 -33.004 1.00 36.44 47 THR C C 1
ATOM 6482 O O . THR C 1 47 ? -26.700 -31.475 -32.178 1.00 35.80 47 THR C O 1
ATOM 6486 N N . LYS C 1 48 ? -25.592 -32.864 -33.557 1.00 37.20 48 LYS C N 1
ATOM 6487 C CA . LYS C 1 48 ? -26.300 -34.068 -33.151 1.00 36.91 48 LYS C CA 1
ATOM 6488 C C . LYS C 1 48 ? -25.302 -35.166 -32.813 1.00 37.31 48 LYS C C 1
ATOM 6489 O O . LYS C 1 48 ? -25.518 -36.343 -33.102 1.00 34.67 48 LYS C O 1
ATOM 6495 N N . LEU C 1 49 ? -24.182 -34.786 -32.194 1.00 35.84 49 LEU C N 1
ATOM 6496 C CA . LEU C 1 49 ? -23.093 -35.705 -31.885 1.00 34.97 49 LEU C CA 1
ATOM 6497 C C . LEU C 1 49 ? -22.745 -35.595 -30.408 1.00 34.58 49 LEU C C 1
ATOM 6498 O O . LEU C 1 49 ? -22.788 -34.499 -29.838 1.00 33.57 49 LEU C O 1
ATOM 6503 N N . ALA C 1 50 ? -22.419 -36.731 -29.789 1.00 32.63 50 ALA C N 1
ATOM 6504 C CA . ALA C 1 50 ? -21.969 -36.727 -28.404 1.00 32.01 50 ALA C CA 1
ATOM 6505 C C . ALA C 1 50 ? -21.188 -37.999 -28.120 1.00 34.39 50 ALA C C 1
ATOM 6506 O O . ALA C 1 50 ? -21.208 -38.965 -28.896 1.00 32.23 50 ALA C O 1
ATOM 6508 N N . GLY C 1 51 ? -20.504 -37.997 -26.978 1.00 30.77 51 GLY C N 1
ATOM 6509 C CA . GLY C 1 51 ? -19.888 -39.198 -26.476 1.00 30.52 51 GLY C CA 1
ATOM 6510 C C . GLY C 1 51 ? -20.479 -39.634 -25.152 1.00 34.59 51 GLY C C 1
ATOM 6511 O O . GLY C 1 51 ? -19.866 -39.461 -24.089 1.00 32.52 51 GLY C O 1
ATOM 6512 N N . PRO C 1 52 ? -21.686 -40.202 -25.182 1.00 31.88 52 PRO C N 1
ATOM 6513 C CA . PRO C 1 52 ? -22.312 -40.638 -23.932 1.00 32.45 52 PRO C CA 1
ATOM 6514 C C . PRO C 1 52 ? -21.631 -41.865 -23.360 1.00 32.65 52 PRO C C 1
ATOM 6515 O O . PRO C 1 52 ? -20.998 -42.651 -24.067 1.00 32.91 52 PRO C O 1
ATOM 6519 N N . VAL C 1 53 ? -21.742 -42.001 -22.048 1.00 30.47 53 VAL C N 1
ATOM 6520 C CA . VAL C 1 53 ? -21.423 -43.249 -21.372 1.00 31.65 53 VAL C CA 1
ATOM 6521 C C . VAL C 1 53 ? -22.695 -44.086 -21.392 1.00 34.11 53 VAL C C 1
ATOM 6522 O O . VAL C 1 53 ? -23.688 -43.729 -20.758 1.00 32.77 53 VAL C O 1
ATOM 6526 N N . GLU C 1 54 ? -22.677 -45.199 -22.129 1.00 35.97 54 GLU C N 1
ATOM 6527 C CA . GLU C 1 54 ? -23.915 -45.955 -22.262 1.00 37.82 54 GLU C CA 1
ATOM 6528 C C . GLU C 1 54 ? -24.201 -46.769 -21.012 1.00 35.97 54 GLU C C 1
ATOM 6529 O O . GLU C 1 54 ? -25.356 -46.875 -20.592 1.00 38.94 54 GLU C O 1
ATOM 6535 N N . THR C 1 55 ? -23.165 -47.300 -20.374 1.00 33.09 55 THR C N 1
ATOM 6536 C CA . THR C 1 55 ? -23.367 -48.101 -19.181 1.00 37.89 55 THR C CA 1
ATOM 6537 C C . THR C 1 55 ? -22.106 -48.062 -18.328 1.00 37.01 55 THR C C 1
ATOM 6538 O O . THR C 1 55 ? -20.990 -47.919 -18.839 1.00 38.20 55 THR C O 1
ATOM 6542 N N . PHE C 1 56 ? -22.300 -48.179 -17.019 1.00 37.94 56 PHE C N 1
ATOM 6543 C CA . PHE C 1 56 ? -21.188 -48.421 -16.117 1.00 34.37 56 PHE C CA 1
ATOM 6544 C C . PHE C 1 56 ? -21.703 -49.236 -14.946 1.00 34.22 56 PHE C C 1
ATOM 6545 O O . PHE C 1 56 ? -22.881 -49.157 -14.590 1.00 35.56 56 PHE C O 1
ATOM 6553 N N . HIS C 1 57 ? -20.815 -50.028 -14.356 1.00 33.65 57 HIS C N 1
ATOM 6554 C CA . HIS C 1 57 ? -21.211 -50.886 -13.245 1.00 36.80 57 HIS C CA 1
ATOM 6555 C C . HIS C 1 57 ? -21.497 -50.055 -12.000 1.00 38.78 57 HIS C C 1
ATOM 6556 O O . HIS C 1 57 ? -20.667 -49.238 -11.576 1.00 35.10 57 HIS C O 1
ATOM 6563 N N . ILE C 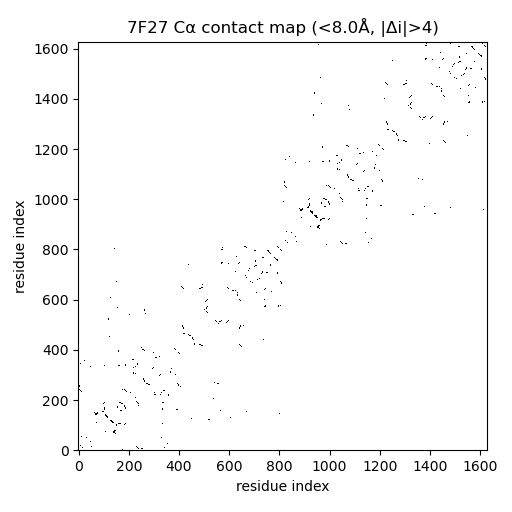1 58 ? -22.669 -50.269 -11.409 1.00 33.98 58 ILE C N 1
ATOM 6564 C CA . ILE C 1 58 ? -23.067 -49.643 -10.156 1.00 34.87 58 ILE C CA 1
ATOM 6565 C C . ILE C 1 58 ? -23.200 -50.749 -9.109 1.00 37.06 58 ILE C C 1
ATOM 6566 O O . ILE C 1 58 ? -24.139 -51.554 -9.184 1.00 35.92 58 ILE C O 1
ATOM 6571 N N . PRO C 1 59 ? -22.297 -50.831 -8.132 1.00 35.92 59 PRO C N 1
ATOM 6572 C CA . PRO C 1 59 ? -22.425 -51.861 -7.095 1.00 34.42 59 PRO C CA 1
ATOM 6573 C C . PRO C 1 59 ? -23.779 -51.798 -6.398 1.00 36.96 59 PRO C C 1
ATOM 6574 O O . PRO C 1 59 ? -24.414 -50.742 -6.309 1.00 32.24 59 PRO C O 1
ATOM 6578 N N . LYS C 1 60 ? -24.217 -52.963 -5.910 1.00 33.07 60 LYS C N 1
ATOM 6579 C CA . LYS C 1 60 ? -25.530 -53.073 -5.281 1.00 36.34 60 LYS C CA 1
ATOM 6580 C C . LYS C 1 60 ? -25.680 -52.118 -4.103 1.00 38.16 60 LYS C C 1
ATOM 6581 O O . LYS C 1 60 ? -26.748 -51.522 -3.915 1.00 37.43 60 LYS C O 1
ATOM 6587 N N . HIS C 1 61 ? -24.618 -51.942 -3.307 1.00 35.01 61 HIS C N 1
ATOM 6588 C CA . HIS C 1 61 ? -24.733 -51.126 -2.103 1.00 39.02 61 HIS C CA 1
ATOM 6589 C C . HIS C 1 61 ? -25.042 -49.657 -2.389 1.00 40.16 61 HIS C C 1
ATOM 6590 O O . HIS C 1 61 ? -25.369 -48.922 -1.449 1.00 40.34 61 HIS C O 1
ATOM 6597 N N . PHE C 1 62 ? -24.990 -49.214 -3.650 1.00 38.16 62 PHE C N 1
ATOM 6598 C CA . PHE C 1 62 ? -25.477 -47.880 -4.017 1.00 39.24 62 PHE C CA 1
ATOM 6599 C C . PHE C 1 62 ? -26.994 -47.935 -4.216 1.00 40.61 62 PHE C C 1
ATOM 6600 O O . PHE C 1 62 ? -27.524 -47.806 -5.323 1.00 42.25 62 PHE C O 1
ATOM 6608 N N . ASN C 1 63 ? -27.702 -48.108 -3.099 1.00 40.31 63 ASN C N 1
ATOM 6609 C CA . ASN C 1 63 ? -29.155 -48.234 -3.109 1.00 40.04 63 ASN C CA 1
ATOM 6610 C C . ASN C 1 63 ? -29.805 -46.848 -3.145 1.00 42.66 63 ASN C C 1
ATOM 6611 O O . ASN C 1 63 ? -29.136 -45.826 -3.296 1.00 40.41 63 ASN C O 1
ATOM 6616 N N . ARG C 1 64 ? -31.128 -46.790 -2.980 1.00 41.63 64 ARG C N 1
ATOM 6617 C CA . ARG C 1 64 ? -31.828 -45.523 -3.162 1.00 44.40 64 ARG C CA 1
ATOM 6618 C C . ARG C 1 64 ? -31.549 -44.570 -2.002 1.00 44.11 64 ARG C C 1
ATOM 6619 O O . ARG C 1 64 ? -31.428 -43.356 -2.205 1.00 46.14 64 ARG C O 1
ATOM 6627 N N . LYS C 1 65 ? -31.453 -45.093 -0.772 1.00 43.82 65 LYS C N 1
ATOM 6628 C CA . LYS C 1 65 ? -31.082 -44.264 0.372 1.00 42.25 65 LYS C CA 1
ATOM 6629 C C . LYS C 1 65 ? -29.710 -43.642 0.167 1.00 43.74 65 LYS C C 1
ATOM 6630 O O . LYS C 1 65 ? -29.533 -42.431 0.348 1.00 42.14 65 LYS C O 1
ATOM 6636 N N . VAL C 1 66 ? -28.726 -44.466 -0.207 1.00 44.01 66 VAL C N 1
ATOM 6637 C CA . VAL C 1 66 ? -27.352 -43.997 -0.376 1.00 39.03 66 VAL C CA 1
ATOM 6638 C C . VAL C 1 66 ? -27.274 -42.916 -1.451 1.00 38.68 66 VAL C C 1
ATOM 6639 O O . VAL C 1 66 ? -26.515 -41.947 -1.321 1.00 37.09 66 VAL C O 1
ATOM 6643 N N . THR C 1 67 ? -28.071 -43.041 -2.513 1.00 36.76 67 THR C N 1
ATOM 6644 C CA . THR C 1 67 ? -27.923 -42.184 -3.686 1.00 39.15 67 THR C CA 1
ATOM 6645 C C . THR C 1 67 ? -28.930 -41.043 -3.753 1.00 36.98 67 THR C C 1
ATOM 6646 O O . THR C 1 67 ? -28.989 -40.361 -4.779 1.00 36.73 67 THR C O 1
ATOM 6650 N N . ARG C 1 68 ? -29.708 -40.809 -2.687 1.00 36.55 68 ARG C N 1
ATOM 6651 C CA . ARG C 1 68 ? -30.798 -39.837 -2.740 1.00 36.10 68 ARG C CA 1
ATOM 6652 C C . ARG C 1 68 ? -30.308 -38.436 -3.104 1.00 38.66 68 ARG C C 1
ATOM 6653 O O . ARG C 1 68 ? -31.033 -37.672 -3.754 1.00 38.92 68 ARG C O 1
ATOM 6661 N N . GLY C 1 69 ? -29.095 -38.076 -2.697 1.00 35.19 69 GLY C N 1
ATOM 6662 C CA . GLY C 1 69 ? -28.563 -36.763 -3.009 1.00 36.81 69 GLY C CA 1
ATOM 6663 C C . GLY C 1 69 ? -27.638 -36.752 -4.210 1.00 36.41 69 GLY C C 1
ATOM 6664 O O . GLY C 1 69 ? -26.902 -35.785 -4.424 1.00 34.78 69 GLY C O 1
ATOM 6665 N N . MET C 1 70 ? -27.675 -37.805 -5.015 1.00 34.70 70 MET C N 1
ATOM 6666 C CA . MET C 1 70 ? -26.814 -37.915 -6.182 1.00 34.79 70 MET C CA 1
ATOM 6667 C C . MET C 1 70 ? -27.658 -37.886 -7.447 1.00 37.80 70 MET C C 1
ATOM 6668 O O . MET C 1 70 ? -28.532 -38.743 -7.638 1.00 37.36 70 MET C O 1
ATOM 6673 N N . GLY C 1 71 ? -27.393 -36.906 -8.303 1.00 33.19 71 GLY C N 1
ATOM 6674 C CA . GLY C 1 71 ? -27.732 -37.001 -9.705 1.00 31.56 71 GLY C CA 1
ATOM 6675 C C . GLY C 1 71 ? -26.700 -37.860 -10.417 1.00 33.26 71 GLY C C 1
ATOM 6676 O O . GLY C 1 71 ? -25.818 -38.464 -9.803 1.00 30.39 71 GLY C O 1
ATOM 6677 N N . ARG C 1 72 ? -26.805 -37.890 -11.748 1.00 31.00 72 ARG C N 1
ATOM 6678 C CA . ARG C 1 72 ? -25.925 -38.751 -12.531 1.00 31.03 72 ARG C CA 1
ATOM 6679 C C . ARG C 1 72 ? -24.457 -38.389 -12.328 1.00 30.25 72 ARG C C 1
ATOM 6680 O O . ARG C 1 72 ? -23.614 -39.274 -12.132 1.00 29.41 72 ARG C O 1
ATOM 6688 N N . VAL C 1 73 ? -24.129 -37.094 -12.364 1.00 31.96 73 VAL C N 1
ATOM 6689 C CA . VAL C 1 73 ? -22.721 -36.706 -12.275 1.00 30.50 73 VAL C CA 1
ATOM 6690 C C . VAL C 1 73 ? -22.138 -37.114 -10.924 1.00 28.68 73 VAL C C 1
ATOM 6691 O O . VAL C 1 73 ? -21.016 -37.625 -10.853 1.00 27.24 73 VAL C O 1
ATOM 6695 N N . ALA C 1 74 ? -22.900 -36.931 -9.838 1.00 28.08 74 ALA C N 1
ATOM 6696 C CA . ALA C 1 74 ? -22.407 -37.312 -8.516 1.00 28.33 74 ALA C CA 1
ATOM 6697 C C . ALA C 1 74 ? -22.316 -38.824 -8.372 1.00 28.50 74 ALA C C 1
ATOM 6698 O O . ALA C 1 74 ? -21.406 -39.338 -7.706 1.00 26.90 74 ALA C O 1
ATOM 6700 N N . LEU C 1 75 ? -23.259 -39.555 -8.970 1.00 27.19 75 LEU C N 1
ATOM 6701 C CA . LEU C 1 75 ? -23.221 -41.011 -8.867 1.00 27.12 75 LEU C CA 1
ATOM 6702 C C . LEU C 1 75 ? -21.996 -41.581 -9.574 1.00 28.36 75 LEU C C 1
ATOM 6703 O O . LEU C 1 75 ? -21.264 -42.399 -9.002 1.00 25.31 75 LEU C O 1
ATOM 6708 N N . MET C 1 76 ? -21.765 -41.165 -10.826 1.00 29.69 76 MET C N 1
ATOM 6709 C CA . MET C 1 76 ? -20.554 -41.563 -11.545 1.00 30.39 76 MET C CA 1
ATOM 6710 C C . MET C 1 76 ? -19.304 -41.201 -10.757 1.00 30.14 76 MET C C 1
ATOM 6711 O O . MET C 1 76 ? -18.351 -41.988 -10.685 1.00 26.44 76 MET C O 1
ATOM 6716 N N . SER C 1 77 ? -19.282 -39.992 -10.185 1.00 26.94 77 SER C N 1
ATOM 6717 C CA . SER C 1 77 ? -18.142 -39.544 -9.393 1.00 26.59 77 SER C CA 1
ATOM 6718 C C . SER C 1 77 ? -17.876 -40.465 -8.216 1.00 23.29 77 SER C C 1
ATOM 6719 O O . SER C 1 77 ? -16.736 -40.875 -7.986 1.00 27.59 77 SER C O 1
ATOM 6722 N N . VAL C 1 78 ? -18.905 -40.739 -7.411 1.00 23.95 78 VAL C N 1
ATOM 6723 C CA . VAL C 1 78 ? -18.692 -41.517 -6.196 1.00 26.84 78 VAL C CA 1
ATOM 6724 C C . VAL C 1 78 ? -18.324 -42.957 -6.538 1.00 26.85 78 VAL C C 1
ATOM 6725 O O . VAL C 1 78 ? -17.437 -43.546 -5.907 1.00 25.86 78 VAL C O 1
ATOM 6729 N N . VAL C 1 79 ? -18.973 -43.535 -7.556 1.00 26.21 79 VAL C N 1
ATOM 6730 C CA . VAL C 1 79 ? -18.636 -44.902 -7.964 1.00 25.44 79 VAL C CA 1
ATOM 6731 C C . VAL C 1 79 ? -17.206 -44.961 -8.484 1.00 24.25 79 VAL C C 1
ATOM 6732 O O . VAL C 1 79 ? -16.448 -45.882 -8.156 1.00 25.98 79 VAL C O 1
ATOM 6736 N N . CYS C 1 80 ? -16.803 -43.955 -9.267 1.00 26.17 80 CYS C N 1
ATOM 6737 C CA . CYS C 1 80 ? -15.443 -43.908 -9.794 1.00 26.17 80 CYS C CA 1
ATOM 6738 C C . CYS C 1 80 ? -14.417 -43.771 -8.672 1.00 27.87 80 CYS C C 1
ATOM 6739 O O . CYS C 1 80 ? -13.374 -44.437 -8.681 1.00 25.76 80 CYS C O 1
ATOM 6742 N N . ALA C 1 81 ? -14.689 -42.895 -7.707 1.00 24.22 81 ALA C N 1
ATOM 6743 C CA . ALA C 1 81 ? -13.775 -42.723 -6.587 1.00 25.87 81 ALA C CA 1
ATOM 6744 C C . ALA C 1 81 ? -13.664 -43.990 -5.741 1.00 24.35 81 ALA C C 1
ATOM 6745 O O . ALA C 1 81 ? -12.586 -44.302 -5.220 1.00 23.79 81 ALA C O 1
ATOM 6747 N N . GLU C 1 82 ? -14.770 -44.715 -5.555 1.00 24.19 82 GLU C N 1
ATOM 6748 C CA . GLU C 1 82 ? -14.699 -45.962 -4.794 1.00 28.00 82 GLU C CA 1
ATOM 6749 C C . GLU C 1 82 ? -13.747 -46.954 -5.453 1.00 24.79 82 GLU C C 1
ATOM 6750 O O . GLU C 1 82 ? -12.924 -47.586 -4.775 1.00 25.22 82 GLU C O 1
ATOM 6756 N N . THR C 1 83 ? -13.836 -47.082 -6.777 1.00 26.74 83 THR C N 1
ATOM 6757 C CA . THR C 1 83 ? -12.923 -47.942 -7.526 1.00 25.67 83 THR C CA 1
ATOM 6758 C C . THR C 1 83 ? -11.476 -47.488 -7.368 1.00 24.62 83 THR C C 1
ATOM 6759 O O . THR C 1 83 ? -10.577 -48.315 -7.164 1.00 25.82 83 THR C O 1
ATOM 6763 N N . ALA C 1 84 ? -11.233 -46.171 -7.422 1.00 25.48 84 ALA C N 1
ATOM 6764 C CA . ALA C 1 84 ? -9.878 -45.659 -7.230 1.00 24.03 84 ALA C CA 1
ATOM 6765 C C . ALA C 1 84 ? -9.367 -45.971 -5.829 1.00 22.23 84 ALA C C 1
ATOM 6766 O O . ALA C 1 84 ? -8.227 -46.414 -5.658 1.00 25.11 84 ALA C O 1
ATOM 6768 N N . LEU C 1 85 ? -10.190 -45.718 -4.805 1.00 22.07 85 LEU C N 1
ATOM 6769 C CA . LEU C 1 85 ? -9.797 -46.039 -3.436 1.00 22.33 85 LEU C CA 1
ATOM 6770 C C . LEU C 1 85 ? -9.535 -47.533 -3.274 1.00 25.05 85 LEU C C 1
ATOM 6771 O O . LEU C 1 85 ? -8.566 -47.945 -2.624 1.00 23.57 85 LEU C O 1
ATOM 6776 N N . GLN C 1 86 ? -10.412 -48.356 -3.833 1.00 25.31 86 GLN C N 1
ATOM 6777 C CA . GLN C 1 86 ? -10.187 -49.799 -3.803 1.00 26.59 86 GLN C CA 1
ATOM 6778 C C . GLN C 1 86 ? -8.857 -50.159 -4.460 1.00 26.44 86 GLN C C 1
ATOM 6779 O O . GLN C 1 86 ? -8.075 -50.950 -3.916 1.00 27.04 86 GLN C O 1
ATOM 6785 N N . ASN C 1 87 ? -8.570 -49.548 -5.612 1.00 25.88 87 ASN C N 1
ATOM 6786 C CA . ASN C 1 87 ? -7.292 -49.737 -6.300 1.00 26.00 87 ASN C CA 1
ATOM 6787 C C . ASN C 1 87 ? -6.108 -49.382 -5.393 1.00 31.22 87 ASN C C 1
ATOM 6788 O O . ASN C 1 87 ? -5.106 -50.113 -5.340 1.00 26.37 87 ASN C O 1
ATOM 6793 N N . ALA C 1 88 ? -6.225 -48.283 -4.633 1.00 24.55 88 ALA C N 1
ATOM 6794 C CA . ALA C 1 88 ? -5.176 -47.847 -3.721 1.00 24.17 88 ALA C CA 1
ATOM 6795 C C . ALA C 1 88 ? -5.075 -48.698 -2.461 1.00 23.90 88 ALA C C 1
ATOM 6796 O O . ALA C 1 88 ? -4.098 -48.548 -1.713 1.00 25.33 88 ALA C O 1
ATOM 6798 N N . GLY C 1 89 ? -6.038 -49.585 -2.206 1.00 27.05 89 GLY C N 1
ATOM 6799 C CA . GLY C 1 89 ? -6.058 -50.323 -0.958 1.00 25.63 89 GLY C CA 1
ATOM 6800 C C . GLY C 1 89 ? -6.590 -49.538 0.216 1.00 26.70 89 GLY C C 1
ATOM 6801 O O . GLY C 1 89 ? -6.350 -49.910 1.368 1.00 26.21 89 GLY C O 1
ATOM 6802 N N . LEU C 1 90 ? -7.294 -48.442 -0.041 1.00 27.42 90 LEU C N 1
ATOM 6803 C CA . LEU C 1 90 ? -7.731 -47.539 1.009 1.00 26.90 90 LEU C CA 1
ATOM 6804 C C . LEU C 1 90 ? -9.229 -47.591 1.239 1.00 29.66 90 LEU C C 1
ATOM 6805 O O . LEU C 1 90 ? -9.733 -46.847 2.082 1.00 29.50 90 LEU C O 1
ATOM 6810 N N . LEU C 1 91 ? -9.963 -48.440 0.518 1.00 30.08 91 LEU C N 1
ATOM 6811 C CA . LEU C 1 91 ? -11.400 -48.518 0.751 1.00 32.74 91 LEU C CA 1
ATOM 6812 C C . LEU C 1 91 ? -11.671 -48.988 2.178 1.00 33.38 91 LEU C C 1
ATOM 6813 O O . LEU C 1 91 ? -11.091 -49.972 2.640 1.00 33.85 91 LEU C O 1
ATOM 6818 N N . GLY C 1 92 ? -12.517 -48.243 2.894 1.00 34.91 92 GLY C N 1
ATOM 6819 C CA . GLY C 1 92 ? -12.813 -48.533 4.285 1.00 33.08 92 GLY C CA 1
ATOM 6820 C C . GLY C 1 92 ? -11.642 -48.368 5.238 1.00 37.36 92 GLY C C 1
ATOM 6821 O O . GLY C 1 92 ? -11.735 -48.778 6.399 1.00 39.10 92 GLY C O 1
ATOM 6822 N N . HIS C 1 93 ? -10.539 -47.776 4.779 1.00 31.68 93 HIS C N 1
ATOM 6823 C CA . HIS C 1 93 ? -9.355 -47.627 5.619 1.00 32.77 93 HIS C CA 1
ATOM 6824 C C . HIS C 1 93 ? -9.589 -46.585 6.712 1.00 34.17 93 HIS C C 1
ATOM 6825 O O . HIS C 1 93 ? -10.324 -45.610 6.527 1.00 31.06 93 HIS C O 1
ATOM 6832 N N . GLU C 1 94 ? -8.906 -46.778 7.845 1.00 31.91 94 GLU C N 1
ATOM 6833 C CA . GLU C 1 94 ? -9.057 -45.873 8.982 1.00 33.87 94 GLU C CA 1
ATOM 6834 C C . GLU C 1 94 ? -8.688 -44.432 8.626 1.00 33.79 94 GLU C C 1
ATOM 6835 O O . GLU C 1 94 ? -9.299 -43.490 9.149 1.00 29.94 94 GLU C O 1
ATOM 6841 N N . ILE C 1 95 ? -7.703 -44.238 7.741 1.00 30.18 95 ILE C N 1
ATOM 6842 C CA . ILE C 1 95 ? -7.255 -42.879 7.425 1.00 31.67 95 ILE C CA 1
ATOM 6843 C C . ILE C 1 95 ? -8.349 -42.045 6.769 1.00 28.97 95 ILE C C 1
ATOM 6844 O O . ILE C 1 95 ? -8.302 -40.814 6.840 1.00 27.58 95 ILE C O 1
ATOM 6849 N N . LEU C 1 96 ? -9.335 -42.680 6.131 1.00 29.16 96 LEU C N 1
ATOM 6850 C CA . LEU C 1 96 ? -10.367 -41.933 5.419 1.00 29.07 96 LEU C CA 1
ATOM 6851 C C . LEU C 1 96 ? -11.158 -41.023 6.356 1.00 32.07 96 LEU C C 1
ATOM 6852 O O . LEU C 1 96 ? -11.538 -39.909 5.973 1.00 31.32 96 LEU C O 1
ATOM 6857 N N . SER C 1 97 ? -11.406 -41.470 7.588 1.00 29.47 97 SER C N 1
ATOM 6858 C CA . SER C 1 97 ? -12.170 -40.713 8.571 1.00 31.20 97 SER C CA 1
ATOM 6859 C C . SER C 1 97 ? -11.278 -40.060 9.624 1.00 30.89 97 SER C C 1
ATOM 6860 O O . SER C 1 97 ? -11.783 -39.577 10.642 1.00 32.85 97 SER C O 1
ATOM 6863 N N . SER C 1 98 ? -9.968 -40.012 9.384 1.00 25.58 98 SER C N 1
ATOM 6864 C CA . SER C 1 98 ? -9.028 -39.518 10.375 1.00 27.43 98 SER C CA 1
ATOM 6865 C C . SER C 1 98 ? -8.916 -37.999 10.386 1.00 24.60 98 SER C C 1
ATOM 6866 O O . SER C 1 98 ? -8.360 -37.444 11.334 1.00 26.12 98 SER C O 1
ATOM 6869 N N . GLY C 1 99 ? -9.396 -37.323 9.354 1.00 23.95 99 GLY C N 1
ATOM 6870 C CA . GLY C 1 99 ? -9.100 -35.907 9.184 1.00 24.55 99 GLY C CA 1
ATOM 6871 C C . GLY C 1 99 ? -7.896 -35.621 8.312 1.00 28.71 99 GLY C C 1
ATOM 6872 O O . GLY C 1 99 ? -7.694 -34.458 7.921 1.00 23.92 99 GLY C O 1
ATOM 6873 N N . GLU C 1 100 ? -7.090 -36.637 7.994 1.00 23.64 100 GLU C N 1
ATOM 6874 C CA . GLU C 1 100 ? -5.922 -36.503 7.131 1.00 24.93 100 GLU C CA 1
ATOM 6875 C C . GLU C 1 100 ? -6.214 -36.848 5.675 1.00 24.74 100 GLU C C 1
ATOM 6876 O O . GLU C 1 100 ? -5.315 -36.745 4.831 1.00 22.66 100 GLU C O 1
ATOM 6882 N N . ALA C 1 101 ? -7.448 -37.222 5.352 1.00 22.50 101 ALA C N 1
ATOM 6883 C CA . ALA C 1 101 ? -7.847 -37.519 3.985 1.00 23.92 101 ALA C CA 1
ATOM 6884 C C . ALA C 1 101 ? -8.955 -36.568 3.567 1.00 23.83 101 ALA C C 1
ATOM 6885 O O . ALA C 1 101 ? -9.927 -36.375 4.310 1.00 24.54 101 ALA C O 1
ATOM 6887 N N . GLY C 1 102 ? -8.815 -35.993 2.376 1.00 23.02 102 GLY C N 1
ATOM 6888 C CA . GLY C 1 102 ? -9.830 -35.093 1.859 1.00 22.83 102 GLY C CA 1
ATOM 6889 C C . GLY C 1 102 ? -10.165 -35.333 0.402 1.00 24.48 102 GLY C C 1
ATOM 6890 O O . GLY C 1 102 ? -9.793 -36.367 -0.168 1.00 24.93 102 GLY C O 1
ATOM 6891 N N . VAL C 1 103 ? -10.854 -34.383 -0.228 1.00 18.83 103 VAL C N 1
ATOM 6892 C CA . VAL C 1 103 ? -11.276 -34.526 -1.618 1.00 20.43 103 VAL C CA 1
ATOM 6893 C C . VAL C 1 103 ? -11.121 -33.191 -2.335 1.00 23.27 103 VAL C C 1
ATOM 6894 O O . VAL C 1 103 ? -11.394 -32.128 -1.764 1.00 25.04 103 VAL C O 1
ATOM 6898 N N . ALA C 1 104 ? -10.661 -33.250 -3.583 1.00 22.49 104 ALA C N 1
ATOM 6899 C CA . ALA C 1 104 ? -10.770 -32.142 -4.520 1.00 23.40 104 ALA C CA 1
ATOM 6900 C C . ALA C 1 104 ? -11.543 -32.660 -5.720 1.00 24.97 104 ALA C C 1
ATOM 6901 O O . ALA C 1 104 ? -11.188 -33.705 -6.279 1.00 25.62 104 ALA C O 1
ATOM 6903 N N . PHE C 1 105 ? -12.614 -31.966 -6.098 1.00 25.88 105 PHE C N 1
ATOM 6904 C CA . PHE C 1 105 ? -13.434 -32.467 -7.197 1.00 23.98 105 PHE C CA 1
ATOM 6905 C C . PHE C 1 105 ? -14.244 -31.319 -7.768 1.00 27.71 105 PHE C C 1
ATOM 6906 O O . PHE C 1 105 ? -14.569 -30.363 -7.059 1.00 26.24 105 PHE C O 1
ATOM 6914 N N . GLY C 1 106 ? -14.573 -31.427 -9.052 1.00 25.42 106 GLY C N 1
ATOM 6915 C CA . GLY C 1 106 ? -15.394 -30.398 -9.659 1.00 26.34 106 GLY C CA 1
ATOM 6916 C C . GLY C 1 106 ? -16.085 -30.907 -10.903 1.00 27.49 106 GLY C C 1
ATOM 6917 O O . GLY C 1 106 ? -15.738 -31.952 -11.458 1.00 26.11 106 GLY C O 1
ATOM 6918 N N . SER C 1 107 ? -17.074 -30.134 -11.337 1.00 27.21 107 SER C N 1
ATOM 6919 C CA . SER C 1 107 ? -17.794 -30.381 -12.575 1.00 29.42 107 SER C CA 1
ATOM 6920 C C . SER C 1 107 ? -18.260 -29.032 -13.111 1.00 31.14 107 SER C C 1
ATOM 6921 O O . SER C 1 107 ? -18.278 -28.035 -12.382 1.00 32.52 107 SER C O 1
ATOM 6924 N N . SER C 1 108 ? -18.620 -28.989 -14.402 1.00 29.91 108 SER C N 1
ATOM 6925 C CA . SER C 1 108 ? -19.122 -27.732 -14.966 1.00 32.16 108 SER C CA 1
ATOM 6926 C C . SER C 1 108 ? -20.457 -27.336 -14.358 1.00 33.43 108 SER C C 1
ATOM 6927 O O . SER C 1 108 ? -20.769 -26.139 -14.264 1.00 34.01 108 SER C O 1
ATOM 6930 N N . ALA C 1 109 ? -21.258 -28.317 -13.964 1.00 31.39 109 ALA C N 1
ATOM 6931 C CA . ALA C 1 109 ? -22.535 -28.059 -13.320 1.00 32.24 109 ALA C CA 1
ATOM 6932 C C . ALA C 1 109 ? -22.947 -29.322 -12.586 1.00 33.84 109 ALA C C 1
ATOM 6933 O O . ALA C 1 109 ? -22.312 -30.373 -12.711 1.00 30.62 109 ALA C O 1
ATOM 6935 N N . GLY C 1 110 ? -24.023 -29.207 -11.823 1.00 31.71 110 GLY C N 1
ATOM 6936 C CA . GLY C 1 110 ? -24.607 -30.352 -11.162 1.00 32.84 110 GLY C CA 1
ATOM 6937 C C . GLY C 1 110 ? -25.550 -31.089 -12.089 1.00 38.42 110 GLY C C 1
ATOM 6938 O O . GLY C 1 110 ? -25.497 -30.953 -13.315 1.00 35.98 110 GLY C O 1
ATOM 6939 N N . SER C 1 111 ? -26.434 -31.881 -11.481 1.00 36.60 111 SER C N 1
ATOM 6940 C CA . SER C 1 111 ? -27.405 -32.667 -12.233 1.00 37.73 111 SER C CA 1
ATOM 6941 C C . SER C 1 111 ? -28.438 -31.760 -12.901 1.00 37.62 111 SER C C 1
ATOM 6942 O O . SER C 1 111 ? -29.063 -30.919 -12.245 1.00 39.13 111 SER C O 1
ATOM 6945 N N . VAL C 1 112 ? -28.609 -31.922 -14.218 1.00 38.95 112 VAL C N 1
ATOM 6946 C CA . VAL C 1 112 ? -29.524 -31.051 -14.955 1.00 40.74 112 VAL C CA 1
ATOM 6947 C C . VAL C 1 112 ? -30.975 -31.293 -14.540 1.00 41.94 112 VAL C C 1
ATOM 6948 O O . VAL C 1 112 ? -31.795 -30.369 -14.568 1.00 42.50 112 VAL C O 1
ATOM 6952 N N . ASP C 1 113 ? -31.322 -32.520 -14.145 1.00 43.81 113 ASP C N 1
ATOM 6953 C CA . ASP C 1 113 ? -32.664 -32.771 -13.627 1.00 41.45 113 ASP C CA 1
ATOM 6954 C C . ASP C 1 113 ? -32.952 -31.897 -12.413 1.00 43.25 113 ASP C C 1
ATOM 6955 O O . ASP C 1 113 ? -33.998 -31.241 -12.340 1.00 43.18 113 ASP C O 1
ATOM 6960 N N . ALA C 1 114 ? -32.025 -31.870 -11.450 1.00 40.10 114 ALA C N 1
ATOM 6961 C CA . ALA C 1 114 ? -32.198 -31.016 -10.281 1.00 41.25 114 ALA C CA 1
ATOM 6962 C C . ALA C 1 114 ? -32.245 -29.544 -10.675 1.00 42.75 114 ALA C C 1
ATOM 6963 O O . ALA C 1 114 ? -32.995 -28.756 -10.083 1.00 42.19 114 ALA C O 1
ATOM 6965 N N . VAL C 1 115 ? -31.443 -29.150 -11.665 1.00 41.65 115 VAL C N 1
ATOM 6966 C CA . VAL C 1 115 ? -31.527 -27.786 -12.171 1.00 42.09 115 VAL C CA 1
ATOM 6967 C C . VAL C 1 115 ? -32.922 -27.516 -12.716 1.00 46.36 115 VAL C C 1
ATOM 6968 O O . VAL C 1 115 ? -33.475 -26.422 -12.538 1.00 46.58 115 VAL C O 1
ATOM 6972 N N . GLY C 1 116 ? -33.515 -28.514 -13.379 1.00 43.44 116 GLY C N 1
ATOM 6973 C CA . GLY C 1 116 ? -34.869 -28.358 -13.885 1.00 47.84 116 GLY C CA 1
ATOM 6974 C C . GLY C 1 116 ? -35.886 -28.169 -12.777 1.00 52.25 116 GLY C C 1
ATOM 6975 O O . GLY C 1 116 ? -36.813 -27.366 -12.907 1.00 53.01 116 GLY C O 1
ATOM 6976 N N . GLU C 1 117 ? -35.721 -28.900 -11.670 1.00 48.65 117 GLU C N 1
ATOM 6977 C CA . GLU C 1 117 ? -36.590 -28.718 -10.509 1.00 48.55 117 GLU C CA 1
ATOM 6978 C C . GLU C 1 117 ? -36.455 -27.311 -9.936 1.00 50.40 117 GLU C C 1
ATOM 6979 O O . GLU C 1 117 ? -37.456 -26.646 -9.650 1.00 55.56 117 GLU C O 1
ATOM 6985 N N . PHE C 1 118 ? -35.217 -26.841 -9.759 1.00 49.45 118 PHE C N 1
ATOM 6986 C CA . PHE C 1 118 ? -34.985 -25.512 -9.196 1.00 50.25 118 PHE C CA 1
ATOM 6987 C C . PHE C 1 118 ? -35.529 -24.416 -10.107 1.00 55.55 118 PHE C C 1
ATOM 6988 O O . PHE C 1 118 ? -35.920 -23.345 -9.625 1.00 54.61 118 PHE C O 1
ATOM 6996 N N . ALA C 1 119 ? -35.573 -24.665 -11.416 1.00 55.20 119 ALA C N 1
ATOM 6997 C CA . ALA C 1 119 ? -36.125 -23.708 -12.361 1.00 59.25 119 ALA C CA 1
ATOM 6998 C C . ALA C 1 119 ? -37.625 -23.841 -12.552 1.00 63.29 119 ALA C C 1
ATOM 6999 O O . ALA C 1 119 ? -38.227 -22.943 -13.176 1.00 65.26 119 ALA C O 1
ATOM 7001 N N . SER C 1 120 ? -38.225 -24.938 -12.068 1.00 60.11 120 SER C N 1
ATOM 7002 C CA . SER C 1 120 ? -39.682 -25.018 -12.054 1.00 60.88 120 SER C CA 1
ATOM 7003 C C . SER C 1 120 ? -40.304 -23.779 -11.418 1.00 67.05 120 SER C C 1
ATOM 7004 O O . SER C 1 120 ? -41.289 -23.234 -11.934 1.00 69.53 120 SER C O 1
ATOM 7007 N N . MET C 1 121 ? -39.745 -23.323 -10.298 1.00 62.35 121 MET C N 1
ATOM 7008 C CA . MET C 1 121 ? -40.334 -22.203 -9.582 1.00 65.06 121 MET C CA 1
ATOM 7009 C C . MET C 1 121 ? -40.127 -20.894 -10.336 1.00 66.54 121 MET C C 1
ATOM 7010 O O . MET C 1 121 ? -40.999 -20.017 -10.319 1.00 67.94 121 MET C O 1
ATOM 7015 N N . LEU C 1 122 ? -38.976 -20.748 -10.999 1.00 66.74 122 LEU C N 1
ATOM 7016 C CA . LEU C 1 122 ? -38.654 -19.520 -11.722 1.00 69.83 122 LEU C CA 1
ATOM 7017 C C . LEU C 1 122 ? -39.632 -19.249 -12.855 1.00 74.38 122 LEU C C 1
ATOM 7018 O O . LEU C 1 122 ? -39.867 -18.085 -13.208 1.00 75.82 122 LEU C O 1
ATOM 7023 N N . LEU C 1 123 ? -40.194 -20.301 -13.442 1.00 73.72 123 LEU C N 1
ATOM 7024 C CA . LEU C 1 123 ? -41.026 -20.189 -14.632 1.00 72.06 123 LEU C CA 1
ATOM 7025 C C . LEU C 1 123 ? -42.482 -20.548 -14.380 1.00 71.31 123 LEU C C 1
ATOM 7026 O O . LEU C 1 123 ? -43.375 -19.867 -14.889 1.00 73.40 123 LEU C O 1
ATOM 7031 N N . HIS C 1 124 ? -42.751 -21.585 -13.591 1.00 70.50 124 HIS C N 1
ATOM 7032 C CA . HIS C 1 124 ? -44.118 -22.062 -13.409 1.00 67.96 124 HIS C CA 1
ATOM 7033 C C . HIS C 1 124 ? -44.627 -21.783 -12.004 1.00 69.98 124 HIS C C 1
ATOM 7034 O O . HIS C 1 124 ? -45.389 -22.575 -11.451 1.00 68.25 124 HIS C O 1
ATOM 7041 N N . LYS C 1 129 ? -41.956 -29.111 -6.866 1.00 57.09 129 LYS C N 1
ATOM 7042 C CA . LYS C 1 129 ? -40.899 -29.698 -7.695 1.00 55.86 129 LYS C CA 1
ATOM 7043 C C . LYS C 1 129 ? -39.564 -29.678 -6.966 1.00 50.42 129 LYS C C 1
ATOM 7044 O O . LYS C 1 129 ? -38.757 -30.594 -7.094 1.00 55.07 129 LYS C O 1
ATOM 7050 N N . ILE C 1 130 ? -39.324 -28.612 -6.211 1.00 52.69 130 ILE C N 1
ATOM 7051 C CA . ILE C 1 130 ? -38.148 -28.561 -5.356 1.00 47.19 130 ILE C CA 1
ATOM 7052 C C . ILE C 1 130 ? -38.390 -29.453 -4.147 1.00 48.35 130 ILE C C 1
ATOM 7053 O O . ILE C 1 130 ? -39.457 -29.398 -3.522 1.00 53.42 130 ILE C O 1
ATOM 7058 N N . ASN C 1 131 ? -37.421 -30.313 -3.836 1.00 45.38 131 ASN C N 1
ATOM 7059 C CA . ASN C 1 131 ? -37.512 -31.156 -2.649 1.00 42.54 131 ASN C CA 1
ATOM 7060 C C . ASN C 1 131 ? -36.234 -31.024 -1.831 1.00 39.73 131 ASN C C 1
ATOM 7061 O O . ASN C 1 131 ? -35.357 -30.229 -2.181 1.00 39.22 131 ASN C O 1
ATOM 7066 N N . ALA C 1 132 ? -36.109 -31.811 -0.759 1.00 39.37 132 ALA C N 1
ATOM 7067 C CA . ALA C 1 132 ? -35.016 -31.657 0.196 1.00 40.89 132 ALA C CA 1
ATOM 7068 C C . ALA C 1 132 ? -33.650 -32.062 -0.350 1.00 42.19 132 ALA C C 1
ATOM 7069 O O . ALA C 1 132 ? -32.648 -31.840 0.338 1.00 41.15 132 ALA C O 1
ATOM 7071 N N . THR C 1 133 ? -33.568 -32.657 -1.542 1.00 42.13 133 THR C N 1
ATOM 7072 C CA . THR C 1 133 ? -32.273 -32.939 -2.151 1.00 37.61 133 THR C CA 1
ATOM 7073 C C . THR C 1 133 ? -32.049 -32.164 -3.439 1.00 37.34 133 THR C C 1
ATOM 7074 O O . THR C 1 133 ? -31.063 -32.431 -4.138 1.00 35.48 133 THR C O 1
ATOM 7078 N N . THR C 1 134 ? -32.918 -31.202 -3.767 1.00 36.80 134 THR C N 1
ATOM 7079 C CA . THR C 1 134 ? -32.777 -30.487 -5.033 1.00 34.09 134 THR C CA 1
ATOM 7080 C C . THR C 1 134 ? -31.457 -29.730 -5.099 1.00 37.17 134 THR C C 1
ATOM 7081 O O . THR C 1 134 ? -30.716 -29.838 -6.085 1.00 34.51 134 THR C O 1
ATOM 7085 N N . TYR C 1 135 ? -31.147 -28.942 -4.065 1.00 36.85 135 TYR C N 1
ATOM 7086 C CA . TYR C 1 135 ? -29.909 -28.171 -4.115 1.00 37.38 135 TYR C CA 1
ATOM 7087 C C . TYR C 1 135 ? -28.692 -29.093 -4.091 1.00 33.91 135 TYR C C 1
ATOM 7088 O O . TYR C 1 135 ? -27.727 -28.865 -4.831 1.00 31.60 135 TYR C O 1
ATOM 7097 N N . ILE C 1 136 ? -28.738 -30.162 -3.288 1.00 33.15 136 ILE C N 1
ATOM 7098 C CA . ILE C 1 136 ? -27.595 -31.067 -3.177 1.00 32.87 136 ILE C CA 1
ATOM 7099 C C . ILE C 1 136 ? -27.284 -31.706 -4.519 1.00 32.84 136 ILE C C 1
ATOM 7100 O O . ILE C 1 136 ? -26.114 -31.888 -4.878 1.00 31.28 136 ILE C O 1
ATOM 7105 N N . ARG C 1 137 ? -28.324 -32.048 -5.286 1.00 31.79 137 ARG C N 1
ATOM 7106 C CA . ARG C 1 137 ? -28.121 -32.648 -6.600 1.00 33.33 137 ARG C CA 1
ATOM 7107 C C . ARG C 1 137 ? -27.770 -31.608 -7.662 1.00 32.36 137 ARG C C 1
ATOM 7108 O O . ARG C 1 137 ? -27.011 -31.906 -8.587 1.00 31.16 137 ARG C O 1
ATOM 7116 N N . MET C 1 138 ? -28.256 -30.375 -7.537 1.00 32.94 138 MET C N 1
ATOM 7117 C CA . MET C 1 138 ? -28.015 -29.389 -8.582 1.00 33.21 138 MET C CA 1
ATOM 7118 C C . MET C 1 138 ? -26.715 -28.611 -8.414 1.00 34.41 138 MET C C 1
ATOM 7119 O O . MET C 1 138 ? -26.203 -28.083 -9.408 1.00 33.85 138 MET C O 1
ATOM 7124 N N . MET C 1 139 ? -26.175 -28.515 -7.200 1.00 34.78 139 MET C N 1
ATOM 7125 C CA . MET C 1 139 ? -25.062 -27.607 -6.954 1.00 32.55 139 MET C CA 1
ATOM 7126 C C . MET C 1 139 ? -23.799 -28.094 -7.653 1.00 31.20 139 MET C C 1
ATOM 7127 O O . MET C 1 139 ? -23.593 -29.292 -7.853 1.00 30.96 139 MET C O 1
ATOM 7132 N N . ALA C 1 140 ? -22.941 -27.145 -8.024 1.00 33.27 140 ALA C N 1
ATOM 7133 C CA . ALA C 1 140 ? -21.763 -27.496 -8.806 1.00 32.81 140 ALA C CA 1
ATOM 7134 C C . ALA C 1 140 ? -20.744 -28.306 -8.013 1.00 29.77 140 ALA C C 1
ATOM 7135 O O . ALA C 1 140 ? -19.894 -28.958 -8.621 1.00 31.35 140 ALA C O 1
ATOM 7137 N N . HIS C 1 141 ? -20.787 -28.279 -6.679 1.00 30.14 141 HIS C N 1
ATOM 7138 C CA . HIS C 1 141 ? -19.905 -29.128 -5.886 1.00 29.72 141 HIS C CA 1
ATOM 7139 C C . HIS C 1 141 ? -20.619 -30.370 -5.360 1.00 26.57 141 HIS C C 1
ATOM 7140 O O . HIS C 1 141 ? -20.218 -30.934 -4.337 1.00 28.04 141 HIS C O 1
ATOM 7147 N N . THR C 1 142 ? -21.645 -30.836 -6.083 1.00 28.07 142 THR C N 1
ATOM 7148 C CA . THR C 1 142 ? -22.392 -32.022 -5.661 1.00 28.37 142 THR C CA 1
ATOM 7149 C C . THR C 1 142 ? -21.493 -33.249 -5.544 1.00 26.11 142 THR C C 1
ATOM 7150 O O . THR C 1 142 ? -21.679 -34.073 -4.640 1.00 26.84 142 THR C O 1
ATOM 7154 N N . SER C 1 143 ? -20.493 -33.379 -6.428 1.00 27.13 143 SER C N 1
ATOM 7155 C CA . SER C 1 143 ? -19.635 -34.562 -6.410 1.00 28.99 143 SER C CA 1
ATOM 7156 C C . SER C 1 143 ? -18.798 -34.609 -5.142 1.00 28.95 143 SER C C 1
ATOM 7157 O O . SER C 1 143 ? -18.772 -35.627 -4.441 1.00 25.54 143 SER C O 1
ATOM 7160 N N . ALA C 1 144 ? -18.128 -33.494 -4.820 1.00 26.45 144 ALA C N 1
ATOM 7161 C CA . ALA C 1 144 ? -17.247 -33.446 -3.659 1.00 24.84 144 ALA C CA 1
ATOM 7162 C C . ALA C 1 144 ? -18.020 -33.705 -2.371 1.00 25.49 144 ALA C C 1
ATOM 7163 O O . ALA C 1 144 ? -17.578 -34.477 -1.513 1.00 26.45 144 ALA C O 1
ATOM 7165 N N . VAL C 1 145 ? -19.175 -33.053 -2.218 1.00 26.77 145 VAL C N 1
ATOM 7166 C CA . VAL C 1 145 ? -19.975 -33.196 -1.003 1.00 28.23 145 VAL C CA 1
ATOM 7167 C C . VAL C 1 145 ? -20.477 -34.629 -0.850 1.00 25.09 145 VAL C C 1
ATOM 7168 O O . VAL C 1 145 ? -20.412 -35.216 0.236 1.00 26.73 145 VAL C O 1
ATOM 7172 N N . ASN C 1 146 ? -21.018 -35.205 -1.920 1.00 26.04 146 ASN C N 1
ATOM 7173 C CA . ASN C 1 146 ? -21.483 -36.588 -1.825 1.00 26.18 146 ASN C CA 1
ATOM 7174 C C . ASN C 1 146 ? -20.345 -37.541 -1.492 1.00 27.79 146 ASN C C 1
ATOM 7175 O O . ASN C 1 146 ? -20.557 -38.547 -0.804 1.00 27.53 146 ASN C O 1
ATOM 7180 N N . MET C 1 147 ? -19.120 -37.226 -1.920 1.00 24.53 147 MET C N 1
ATOM 7181 C CA . MET C 1 147 ? -17.998 -38.103 -1.598 1.00 24.40 147 MET C CA 1
ATOM 7182 C C . MET C 1 147 ? -17.620 -38.032 -0.125 1.00 25.82 147 MET C C 1
ATOM 7183 O O . MET C 1 147 ? -17.349 -39.069 0.499 1.00 26.87 147 MET C O 1
ATOM 7188 N N . THR C 1 148 ? -17.575 -36.825 0.455 1.00 24.74 148 THR C N 1
ATOM 7189 C CA . THR C 1 148 ? -17.223 -36.738 1.868 1.00 24.77 148 THR C CA 1
ATOM 7190 C C . THR C 1 148 ? -18.278 -37.412 2.723 1.00 24.89 148 THR C C 1
ATOM 7191 O O . THR C 1 148 ? -17.959 -38.012 3.754 1.00 26.18 148 THR C O 1
ATOM 7195 N N . VAL C 1 149 ? -19.545 -37.325 2.318 1.00 24.89 149 VAL C N 1
ATOM 7196 C CA . VAL C 1 149 ? -20.589 -37.969 3.105 1.00 28.00 149 VAL C CA 1
ATOM 7197 C C . VAL C 1 149 ? -20.539 -39.476 2.909 1.00 29.64 149 VAL C C 1
ATOM 7198 O O . VAL C 1 149 ? -20.619 -40.245 3.876 1.00 29.40 149 VAL C O 1
ATOM 7202 N N . TYR C 1 150 ? -20.374 -39.921 1.666 1.00 26.39 150 TYR C N 1
ATOM 7203 C CA . TYR C 1 150 ? -20.394 -41.359 1.412 1.00 25.78 150 TYR C CA 1
ATOM 7204 C C . TYR C 1 150 ? -19.187 -42.057 2.030 1.00 29.89 150 TYR C C 1
ATOM 7205 O O . TYR C 1 150 ? -19.321 -43.147 2.612 1.00 30.20 150 TYR C O 1
ATOM 7214 N N . PHE C 1 151 ? -17.995 -41.467 1.902 1.00 26.34 151 PHE C N 1
ATOM 7215 C CA . PHE C 1 151 ? -16.789 -42.092 2.423 1.00 25.81 151 PHE C CA 1
ATOM 7216 C C . PHE C 1 151 ? -16.464 -41.671 3.844 1.00 28.32 151 PHE C C 1
ATOM 7217 O O . PHE C 1 151 ? -15.516 -42.214 4.427 1.00 29.62 151 PHE C O 1
ATOM 7225 N N . GLY C 1 152 ? -17.202 -40.716 4.403 1.00 26.76 152 GLY C N 1
ATOM 7226 C CA . GLY C 1 152 ? -16.944 -40.251 5.759 1.00 28.75 152 GLY C CA 1
ATOM 7227 C C . GLY C 1 152 ? -15.658 -39.464 5.893 1.00 28.50 152 GLY C C 1
ATOM 7228 O O . GLY C 1 152 ? -14.957 -39.595 6.908 1.00 28.33 152 GLY C O 1
ATOM 7229 N N . LEU C 1 153 ? -15.336 -38.638 4.893 1.00 27.61 153 LEU C N 1
ATOM 7230 C CA . LEU C 1 153 ? -14.079 -37.901 4.865 1.00 28.90 153 LEU C CA 1
ATOM 7231 C C . LEU C 1 153 ? -14.182 -36.684 5.774 1.00 28.21 153 LEU C C 1
ATOM 7232 O O . LEU C 1 153 ? -15.163 -35.937 5.713 1.00 29.12 153 LEU C O 1
ATOM 7237 N N . LYS C 1 154 ? -13.169 -36.478 6.612 1.00 26.14 154 LYS C N 1
ATOM 7238 C CA . LYS C 1 154 ? -13.190 -35.397 7.588 1.00 25.94 154 LYS C CA 1
ATOM 7239 C C . LYS C 1 154 ? -12.068 -34.384 7.371 1.00 27.82 154 LYS C C 1
ATOM 7240 O O . LYS C 1 154 ? -11.855 -33.518 8.225 1.00 24.50 154 LYS C O 1
ATOM 7246 N N . GLY C 1 155 ? -11.345 -34.468 6.265 1.00 26.23 155 GLY C N 1
ATOM 7247 C CA . GLY C 1 155 ? -10.304 -33.503 5.957 1.00 24.35 155 GLY C CA 1
ATOM 7248 C C . GLY C 1 155 ? -10.814 -32.375 5.087 1.00 22.46 155 GLY C C 1
ATOM 7249 O O . GLY C 1 155 ? -11.930 -31.876 5.274 1.00 22.48 155 GLY C O 1
ATOM 7250 N N . LEU C 1 156 ? -9.985 -31.967 4.126 1.00 22.54 156 LEU C N 1
ATOM 7251 C CA . LEU C 1 156 ? -10.287 -30.819 3.270 1.00 23.45 156 LEU C CA 1
ATOM 7252 C C . LEU C 1 156 ? -11.317 -31.191 2.204 1.00 27.04 156 LEU C C 1
ATOM 7253 O O . LEU C 1 156 ? -11.212 -32.250 1.571 1.00 25.45 156 LEU C O 1
ATOM 7258 N N . THR C 1 157 ? -12.320 -30.339 2.014 1.00 22.99 157 THR C N 1
ATOM 7259 C CA . THR C 1 157 ? -13.163 -30.357 0.815 1.00 21.63 157 THR C CA 1
ATOM 7260 C C . THR C 1 157 ? -12.729 -29.181 -0.057 1.00 24.41 157 THR C C 1
ATOM 7261 O O . THR C 1 157 ? -12.895 -28.021 0.333 1.00 22.10 157 THR C O 1
ATOM 7265 N N . LEU C 1 158 ? -12.175 -29.474 -1.229 1.00 24.33 158 LEU C N 1
ATOM 7266 C CA . LEU C 1 158 ? -11.726 -28.448 -2.168 1.00 21.60 158 LEU C CA 1
ATOM 7267 C C . LEU C 1 158 ? -12.606 -28.496 -3.406 1.00 24.68 158 LEU C C 1
ATOM 7268 O O . LEU C 1 158 ? -12.394 -29.348 -4.289 1.00 25.35 158 LEU C O 1
ATOM 7273 N N . PRO C 1 159 ? -13.604 -27.619 -3.529 1.00 23.42 159 PRO C N 1
ATOM 7274 C CA . PRO C 1 159 ? -14.461 -27.611 -4.723 1.00 25.58 159 PRO C CA 1
ATOM 7275 C C . PRO C 1 159 ? -13.762 -26.889 -5.870 1.00 28.99 159 PRO C C 1
ATOM 7276 O O . PRO C 1 159 ? -13.519 -25.685 -5.802 1.00 34.88 159 PRO C O 1
ATOM 7280 N N . THR C 1 160 ? -13.401 -27.641 -6.911 1.00 24.31 160 THR C N 1
ATOM 7281 C CA . THR C 1 160 ? -12.683 -27.062 -8.048 1.00 24.96 160 THR C CA 1
ATOM 7282 C C . THR C 1 160 ? -13.551 -27.005 -9.299 1.00 30.29 160 THR C C 1
ATOM 7283 O O . THR C 1 160 ? -13.069 -27.184 -10.418 1.00 34.99 160 THR C O 1
ATOM 7287 N N . SER C 1 161 ? -14.835 -26.725 -9.131 1.00 26.02 161 SER C N 1
ATOM 7288 C CA . SER C 1 161 ? -15.721 -26.560 -10.277 1.00 28.89 161 SER C CA 1
ATOM 7289 C C . SER C 1 161 ? -15.314 -25.311 -11.049 1.00 31.01 161 SER C C 1
ATOM 7290 O O . SER C 1 161 ? -15.546 -24.185 -10.601 1.00 28.58 161 SER C O 1
ATOM 7293 N N . SER C 1 162 ? -14.670 -25.517 -12.196 1.00 29.17 162 SER C N 1
ATOM 7294 C CA . SER C 1 162 ? -14.163 -24.440 -13.045 1.00 29.36 162 SER C CA 1
ATOM 7295 C C . SER C 1 162 ? -14.303 -24.855 -14.510 1.00 30.34 162 SER C C 1
ATOM 7296 O O . SER C 1 162 ? -13.381 -24.720 -15.318 1.00 29.83 162 SER C O 1
ATOM 7299 N N . ALA C 1 163 ? -15.467 -25.404 -14.852 1.00 29.60 163 ALA C N 1
ATOM 7300 C CA . ALA C 1 163 ? -15.792 -25.852 -16.218 1.00 31.37 163 ALA C CA 1
ATOM 7301 C C . ALA C 1 163 ? -14.711 -26.838 -16.667 1.00 27.04 163 ALA C C 1
ATOM 7302 O O . ALA C 1 163 ? -14.432 -27.797 -15.938 1.00 27.56 163 ALA C O 1
ATOM 7304 N N . CYS C 1 164 ? -14.057 -26.630 -17.811 1.00 26.20 164 CYS C N 1
ATOM 7305 C CA . CYS C 1 164 ? -13.204 -27.666 -18.391 1.00 30.79 164 CYS C CA 1
ATOM 7306 C C . CYS C 1 164 ? -11.908 -27.896 -17.628 1.00 28.78 164 CYS C C 1
ATOM 7307 O O . CYS C 1 164 ? -11.214 -28.872 -17.933 1.00 27.94 164 CYS C O 1
ATOM 7310 N N . THR C 1 165 ? -11.544 -27.048 -16.663 1.00 24.73 165 THR C N 1
ATOM 7311 C CA . THR C 1 165 ? -10.368 -27.343 -15.856 1.00 25.01 165 THR C CA 1
ATOM 7312 C C . THR C 1 165 ? -10.720 -27.947 -14.503 1.00 24.93 165 THR C C 1
ATOM 7313 O O . THR C 1 165 ? -9.827 -28.101 -13.666 1.00 24.85 165 THR C O 1
ATOM 7317 N N . SER C 1 166 ? -11.995 -28.294 -14.277 1.00 26.09 166 SER C N 1
ATOM 7318 C CA . SER C 1 166 ? -12.430 -28.811 -12.977 1.00 27.50 166 SER C CA 1
ATOM 7319 C C . SER C 1 166 ? -11.546 -29.951 -12.499 1.00 25.54 166 SER C C 1
ATOM 7320 O O . SER C 1 166 ? -11.095 -29.967 -11.345 1.00 23.00 166 SER C O 1
ATOM 7323 N N . GLY C 1 167 ? -11.297 -30.926 -13.378 1.00 26.32 167 GLY C N 1
ATOM 7324 C CA . GLY C 1 167 ? -10.597 -32.125 -12.965 1.00 22.76 167 GLY C CA 1
ATOM 7325 C C . GLY C 1 167 ? -9.107 -31.929 -12.820 1.00 24.60 167 GLY C C 1
ATOM 7326 O O . GLY C 1 167 ? -8.485 -32.546 -11.951 1.00 26.45 167 GLY C O 1
ATOM 7327 N N . SER C 1 168 ? -8.508 -31.082 -13.654 1.00 22.09 168 SER C N 1
ATOM 7328 C CA . SER C 1 168 ? -7.077 -30.853 -13.515 1.00 22.63 168 SER C CA 1
ATOM 7329 C C . SER C 1 168 ? -6.784 -29.897 -12.362 1.00 25.25 168 SER C C 1
ATOM 7330 O O . SER C 1 168 ? -5.786 -30.070 -11.646 1.00 22.12 168 SER C O 1
ATOM 7333 N N . MET C 1 169 ? -7.644 -28.892 -12.162 1.00 24.54 169 MET C N 1
ATOM 7334 C CA . MET C 1 169 ? -7.522 -28.045 -10.974 1.00 21.98 169 MET C CA 1
ATOM 7335 C C . MET C 1 169 ? -7.656 -28.870 -9.698 1.00 22.55 169 MET C C 1
ATOM 7336 O O . MET C 1 169 ? -6.943 -28.627 -8.719 1.00 23.34 169 MET C O 1
ATOM 7341 N N . ALA C 1 170 ? -8.524 -29.890 -9.706 1.00 23.87 170 ALA C N 1
ATOM 7342 C CA . ALA C 1 170 ? -8.661 -30.769 -8.547 1.00 25.33 170 ALA C CA 1
ATOM 7343 C C . ALA C 1 170 ? -7.357 -31.493 -8.248 1.00 21.81 170 ALA C C 1
ATOM 7344 O O . ALA C 1 170 ? -6.904 -31.525 -7.098 1.00 22.23 170 ALA C O 1
ATOM 7346 N N . ILE C 1 171 ? -6.735 -32.079 -9.277 1.00 22.35 171 ILE C N 1
ATOM 7347 C CA . ILE C 1 171 ? -5.455 -32.760 -9.096 1.00 24.01 171 ILE C CA 1
ATOM 7348 C C . ILE C 1 171 ? -4.399 -31.790 -8.576 1.00 22.67 171 ILE C C 1
ATOM 7349 O O . ILE C 1 171 ? -3.646 -32.107 -7.645 1.00 20.80 171 ILE C O 1
ATOM 7354 N N . GLY C 1 172 ? -4.316 -30.600 -9.175 1.00 20.67 172 GLY C N 1
ATOM 7355 C CA . GLY C 1 172 ? -3.299 -29.650 -8.757 1.00 22.19 172 GLY C CA 1
ATOM 7356 C C . GLY C 1 172 ? -3.468 -29.192 -7.320 1.00 21.03 172 GLY C C 1
ATOM 7357 O O . GLY C 1 172 ? -2.491 -29.132 -6.562 1.00 19.62 172 GLY C O 1
ATOM 7358 N N . GLN C 1 173 ? -4.712 -28.882 -6.919 1.00 19.38 173 GLN C N 1
ATOM 7359 C CA . GLN C 1 173 ? -4.970 -28.403 -5.562 1.00 20.63 173 GLN C CA 1
ATOM 7360 C C . GLN C 1 173 ? -4.845 -29.525 -4.538 1.00 21.91 173 GLN C C 1
ATOM 7361 O O . GLN C 1 173 ? -4.413 -29.288 -3.399 1.00 19.94 173 GLN C O 1
ATOM 7367 N N . ALA C 1 174 ? -5.241 -30.751 -4.916 1.00 21.60 174 ALA C N 1
ATOM 7368 C CA . ALA C 1 174 ? -4.998 -31.905 -4.055 1.00 23.33 174 ALA C CA 1
ATOM 7369 C C . ALA C 1 174 ? -3.512 -32.134 -3.868 1.00 20.64 174 ALA C C 1
ATOM 7370 O O . ALA C 1 174 ? -3.053 -32.445 -2.760 1.00 23.90 174 ALA C O 1
ATOM 7372 N N . TYR C 1 175 ? -2.750 -32.024 -4.958 1.00 19.46 175 TYR C N 1
ATOM 7373 C CA . TYR C 1 175 ? -1.300 -32.149 -4.890 1.00 20.79 175 TYR C CA 1
ATOM 7374 C C . TYR C 1 175 ? -0.704 -31.120 -3.940 1.00 23.11 175 TYR C C 1
ATOM 7375 O O . TYR C 1 175 ? 0.129 -31.448 -3.082 1.00 21.98 175 TYR C O 1
ATOM 7384 N N . GLU C 1 176 ? -1.115 -29.858 -4.084 1.00 20.49 176 GLU C N 1
ATOM 7385 C CA . GLU C 1 176 ? -0.590 -28.824 -3.205 1.00 20.90 176 GLU C CA 1
ATOM 7386 C C . GLU C 1 176 ? -0.957 -29.089 -1.750 1.00 21.53 176 GLU C C 1
ATOM 7387 O O . GLU C 1 176 ? -0.138 -28.874 -0.848 1.00 23.38 176 GLU C O 1
ATOM 7393 N N . ALA C 1 177 ? -2.176 -29.566 -1.498 1.00 22.27 177 ALA C N 1
ATOM 7394 C CA . ALA C 1 177 ? -2.577 -29.848 -0.124 1.00 24.34 177 ALA C CA 1
ATOM 7395 C C . ALA C 1 177 ? -1.653 -30.876 0.531 1.00 24.24 177 ALA C C 1
ATOM 7396 O O . ALA C 1 177 ? -1.277 -30.723 1.699 1.00 21.75 177 ALA C O 1
ATOM 7398 N N . ILE C 1 178 ? -1.238 -31.905 -0.212 1.00 23.01 178 ILE C N 1
ATOM 7399 C CA . ILE C 1 178 ? -0.323 -32.888 0.369 1.00 21.16 178 ILE C CA 1
ATOM 7400 C C . ILE C 1 178 ? 1.099 -32.339 0.415 1.00 21.49 178 ILE C C 1
ATOM 7401 O O . ILE C 1 178 ? 1.805 -32.496 1.422 1.00 20.74 178 ILE C O 1
ATOM 7406 N N . LYS C 1 179 ? 1.528 -31.680 -0.667 1.00 22.72 179 LYS C N 1
ATOM 7407 C CA . LYS C 1 179 ? 2.869 -31.105 -0.739 1.00 24.60 179 LYS C CA 1
ATOM 7408 C C . LYS C 1 179 ? 3.147 -30.175 0.437 1.00 23.73 179 LYS C C 1
ATOM 7409 O O . LYS C 1 179 ? 4.240 -30.202 1.012 1.00 22.59 179 LYS C O 1
ATOM 7415 N N . TYR C 1 180 ? 2.166 -29.372 0.834 1.00 25.94 180 TYR C N 1
ATOM 7416 C CA . TYR C 1 180 ? 2.357 -28.422 1.920 1.00 25.46 180 TYR C CA 1
ATOM 7417 C C . TYR C 1 180 ? 1.956 -28.997 3.275 1.00 28.16 180 TYR C C 1
ATOM 7418 O O . TYR C 1 180 ? 1.832 -28.245 4.245 1.00 27.90 180 TYR C O 1
ATOM 7427 N N . GLY C 1 181 ? 1.747 -30.312 3.364 1.00 25.04 181 GLY C N 1
ATOM 7428 C CA . GLY C 1 181 ? 1.554 -30.958 4.645 1.00 24.91 181 GLY C CA 1
ATOM 7429 C C . GLY C 1 181 ? 0.192 -30.801 5.268 1.00 26.82 181 GLY C C 1
ATOM 7430 O O . GLY C 1 181 ? 0.039 -31.092 6.457 1.00 30.61 181 GLY C O 1
ATOM 7431 N N . LYS C 1 182 ? -0.810 -30.361 4.508 1.00 22.74 182 LYS C N 1
ATOM 7432 C CA . LYS C 1 182 ? -2.157 -30.225 5.051 1.00 22.34 182 LYS C CA 1
ATOM 7433 C C . LYS C 1 182 ? -2.888 -31.557 5.146 1.00 23.87 182 LYS C C 1
ATOM 7434 O O . LYS C 1 182 ? -3.713 -31.734 6.048 1.00 23.87 182 LYS C O 1
ATOM 7440 N N . GLN C 1 183 ? -2.644 -32.467 4.201 1.00 23.37 183 GLN C N 1
ATOM 7441 C CA . GLN C 1 183 ? -3.312 -33.758 4.150 1.00 22.22 183 GLN C CA 1
ATOM 7442 C C . GLN C 1 183 ? -2.296 -34.824 3.778 1.00 21.16 183 GLN C C 1
ATOM 7443 O O . GLN C 1 183 ? -1.264 -34.547 3.158 1.00 21.04 183 GLN C O 1
ATOM 7449 N N . GLN C 1 184 ? -2.613 -36.062 4.148 1.00 22.83 184 GLN C N 1
ATOM 7450 C CA . GLN C 1 184 ? -1.828 -37.214 3.717 1.00 27.20 184 GLN C CA 1
ATOM 7451 C C . GLN C 1 184 ? -2.433 -37.948 2.523 1.00 22.01 184 GLN C C 1
ATOM 7452 O O . GLN C 1 184 ? -1.694 -38.594 1.771 1.00 23.83 184 GLN C O 1
ATOM 7458 N N . VAL C 1 185 ? -3.746 -37.868 2.319 1.00 21.78 185 VAL C N 1
ATOM 7459 C CA . VAL C 1 185 ? -4.413 -38.553 1.215 1.00 24.03 185 VAL C CA 1
ATOM 7460 C C . VAL C 1 185 ? -5.477 -37.623 0.653 1.00 24.77 185 VAL C C 1
ATOM 7461 O O . VAL C 1 185 ? -6.167 -36.932 1.411 1.00 24.35 185 VAL C O 1
ATOM 7465 N N . MET C 1 186 ? -5.607 -37.604 -0.675 1.00 22.40 186 MET C N 1
ATOM 7466 C CA . MET C 1 186 ? -6.636 -36.816 -1.339 1.00 23.35 186 MET C CA 1
ATOM 7467 C C . MET C 1 186 ? -7.247 -37.631 -2.466 1.00 22.54 186 MET C C 1
ATOM 7468 O O . MET C 1 186 ? -6.518 -38.192 -3.285 1.00 22.27 186 MET C O 1
ATOM 7473 N N . ILE C 1 187 ? -8.573 -37.673 -2.516 1.00 20.10 187 ILE C N 1
ATOM 7474 C CA . ILE C 1 187 ? -9.290 -38.043 -3.732 1.00 22.42 187 ILE C CA 1
ATOM 7475 C C . ILE C 1 187 ? -9.363 -36.823 -4.640 1.00 25.32 187 ILE C C 1
ATOM 7476 O O . ILE C 1 187 ? -9.805 -35.756 -4.204 1.00 26.94 187 ILE C O 1
ATOM 7481 N N . ALA C 1 188 ? -8.933 -36.962 -5.899 1.00 21.94 188 ALA C N 1
ATOM 7482 C CA . ALA C 1 188 ? -8.916 -35.820 -6.817 1.00 24.03 188 ALA C CA 1
ATOM 7483 C C . ALA C 1 188 ? -9.425 -36.222 -8.195 1.00 26.73 188 ALA C C 1
ATOM 7484 O O . ALA C 1 188 ? -8.997 -37.246 -8.745 1.00 28.29 188 ALA C O 1
ATOM 7486 N N . GLY C 1 189 ? -10.317 -35.417 -8.763 1.00 24.97 189 GLY C N 1
ATOM 7487 C CA . GLY C 1 189 ? -10.747 -35.673 -10.127 1.00 23.11 189 GLY C CA 1
ATOM 7488 C C . GLY C 1 189 ? -11.885 -34.761 -10.537 1.00 27.70 189 GLY C C 1
ATOM 7489 O O . GLY C 1 189 ? -12.136 -33.726 -9.911 1.00 23.88 189 GLY C O 1
ATOM 7490 N N . GLY C 1 190 ? -12.557 -35.160 -11.617 1.00 24.73 190 GLY C N 1
ATOM 7491 C CA . GLY C 1 190 ? -13.620 -34.366 -12.194 1.00 25.01 190 GLY C CA 1
ATOM 7492 C C . GLY C 1 190 ? -14.629 -35.272 -12.858 1.00 25.57 190 GLY C C 1
ATOM 7493 O O . GLY C 1 190 ? -14.373 -36.457 -13.099 1.00 25.02 190 GLY C O 1
ATOM 7494 N N . ALA C 1 191 ? -15.793 -34.700 -13.146 1.00 27.62 191 ALA C N 1
ATOM 7495 C CA . ALA C 1 191 ? -16.850 -35.486 -13.765 1.00 26.86 191 ALA C CA 1
ATOM 7496 C C . ALA C 1 191 ? -17.819 -34.553 -14.466 1.00 28.26 191 ALA C C 1
ATOM 7497 O O . ALA C 1 191 ? -17.828 -33.340 -14.239 1.00 26.82 191 ALA C O 1
ATOM 7499 N N . GLU C 1 192 ? -18.634 -35.146 -15.330 1.00 26.71 192 GLU C N 1
ATOM 7500 C CA . GLU C 1 192 ? -19.668 -34.412 -16.039 1.00 28.63 192 GLU C CA 1
ATOM 7501 C C . GLU C 1 192 ? -20.708 -35.405 -16.521 1.00 30.34 192 GLU C C 1
ATOM 7502 O O . GLU C 1 192 ? -20.356 -36.507 -16.953 1.00 30.66 192 GLU C O 1
ATOM 7508 N N . GLU C 1 193 ? -21.976 -35.023 -16.417 1.00 28.66 193 GLU C N 1
ATOM 7509 C CA . GLU C 1 193 ? -23.058 -35.761 -17.055 1.00 33.82 193 GLU C CA 1
ATOM 7510 C C . GLU C 1 193 ? -23.433 -35.071 -18.363 1.00 31.28 193 GLU C C 1
ATOM 7511 O O . GLU C 1 193 ? -23.294 -33.856 -18.505 1.00 28.00 193 GLU C O 1
ATOM 7517 N N . LEU C 1 194 ? -23.890 -35.862 -19.328 1.00 32.04 194 LEU C N 1
ATOM 7518 C CA . LEU C 1 194 ? -24.218 -35.344 -20.655 1.00 31.91 194 LEU C CA 1
ATOM 7519 C C . LEU C 1 194 ? -25.625 -34.753 -20.669 1.00 32.15 194 LEU C C 1
ATOM 7520 O O . LEU C 1 194 ? -26.565 -35.343 -20.129 1.00 32.60 194 LEU C O 1
ATOM 7525 N N . SER C 1 195 ? -25.768 -33.578 -21.278 1.00 32.66 195 SER C N 1
ATOM 7526 C CA . SER C 1 195 ? -27.092 -33.027 -21.522 1.00 34.82 195 SER C CA 1
ATOM 7527 C C . SER C 1 195 ? -27.063 -32.199 -22.797 1.00 34.41 195 SER C C 1
ATOM 7528 O O . SER C 1 195 ? -26.026 -31.646 -23.183 1.00 32.96 195 SER C O 1
ATOM 7531 N N . ALA C 1 196 ? -28.217 -32.134 -23.461 1.00 33.61 196 ALA C N 1
ATOM 7532 C CA . ALA C 1 196 ? -28.316 -31.332 -24.675 1.00 35.45 196 ALA C CA 1
ATOM 7533 C C . ALA C 1 196 ? -28.175 -29.845 -24.371 1.00 36.53 196 ALA C C 1
ATOM 7534 O O . ALA C 1 196 ? -27.715 -29.077 -25.224 1.00 36.40 196 ALA C O 1
ATOM 7536 N N . ALA C 1 197 ? -28.562 -29.422 -23.166 1.00 39.21 197 ALA C N 1
ATOM 7537 C CA . ALA C 1 197 ? -28.318 -28.042 -22.765 1.00 38.92 197 ALA C CA 1
ATOM 7538 C C . ALA C 1 197 ? -26.824 -27.755 -22.694 1.00 36.37 197 ALA C C 1
ATOM 7539 O O . ALA C 1 197 ? -26.377 -26.658 -23.048 1.00 35.25 197 ALA C O 1
ATOM 7541 N N . GLY C 1 198 ? -26.035 -28.740 -22.249 1.00 37.13 198 GLY C N 1
ATOM 7542 C CA . GLY C 1 198 ? -24.588 -28.575 -22.230 1.00 39.17 198 GLY C CA 1
ATOM 7543 C C . GLY C 1 198 ? -23.991 -28.446 -23.620 1.00 39.35 198 GLY C C 1
ATOM 7544 O O . GLY C 1 198 ? -23.061 -27.663 -23.837 1.00 35.92 198 GLY C O 1
ATOM 7545 N N . ALA C 1 199 ? -24.517 -29.211 -24.584 1.00 34.70 199 ALA C N 1
ATOM 7546 C CA . ALA C 1 199 ? -24.077 -29.055 -25.966 1.00 36.60 199 ALA C CA 1
ATOM 7547 C C . ALA C 1 199 ? -24.488 -27.698 -26.524 1.00 36.28 199 ALA C C 1
ATOM 7548 O O . ALA C 1 199 ? -23.721 -27.067 -27.262 1.00 39.60 199 ALA C O 1
ATOM 7550 N N . ALA C 1 200 ? -25.689 -27.228 -26.170 1.00 35.34 200 ALA C N 1
ATOM 7551 C CA . ALA C 1 200 ? -26.176 -25.957 -26.699 1.00 36.29 200 ALA C CA 1
ATOM 7552 C C . ALA C 1 200 ? -25.316 -24.786 -26.245 1.00 39.35 200 ALA C C 1
ATOM 7553 O O . ALA C 1 200 ? -25.190 -23.790 -26.969 1.00 37.54 200 ALA C O 1
ATOM 7555 N N . VAL C 1 201 ? -24.722 -24.886 -25.053 1.00 37.70 201 VAL C N 1
ATOM 7556 C CA . VAL C 1 201 ? -23.801 -23.856 -24.577 1.00 38.40 201 VAL C CA 1
ATOM 7557 C C . VAL C 1 201 ? -22.694 -23.613 -25.598 1.00 39.99 201 VAL C C 1
ATOM 7558 O O . VAL C 1 201 ? -22.344 -22.465 -25.898 1.00 39.90 201 VAL C O 1
ATOM 7562 N N . PHE C 1 202 ? -22.143 -24.683 -26.168 1.00 37.99 202 PHE C N 1
ATOM 7563 C CA . PHE C 1 202 ? -21.114 -24.542 -27.189 1.00 37.84 202 PHE C CA 1
ATOM 7564 C C . PHE C 1 202 ? -21.693 -24.356 -28.579 1.00 39.76 202 PHE C C 1
ATOM 7565 O O . PHE C 1 202 ? -21.065 -23.703 -29.418 1.00 41.15 202 PHE C O 1
ATOM 7573 N N . ASP C 1 203 ? -22.873 -24.925 -28.839 1.00 39.91 203 ASP C N 1
ATOM 7574 C CA . ASP C 1 203 ? -23.523 -24.737 -30.132 1.00 41.81 203 ASP C CA 1
ATOM 7575 C C . ASP C 1 203 ? -23.774 -23.257 -30.417 1.00 41.59 203 ASP C C 1
ATOM 7576 O O . ASP C 1 203 ? -23.537 -22.784 -31.536 1.00 41.94 203 ASP C O 1
ATOM 7581 N N . VAL C 1 204 ? -24.235 -22.500 -29.415 1.00 38.76 204 VAL C N 1
ATOM 7582 C CA . VAL C 1 204 ? -24.532 -21.090 -29.646 1.00 41.16 204 VAL C CA 1
ATOM 7583 C C . VAL C 1 204 ? -23.286 -20.251 -29.869 1.00 42.67 204 VAL C C 1
ATOM 7584 O O . VAL C 1 204 ? -23.399 -19.107 -30.320 1.00 42.01 204 VAL C O 1
ATOM 7588 N N . LEU C 1 205 ? -22.104 -20.782 -29.562 1.00 42.50 205 LEU C N 1
ATOM 7589 C CA . LEU C 1 205 ? -20.849 -20.113 -29.880 1.00 40.74 205 LEU C CA 1
ATOM 7590 C C . LEU C 1 205 ? -20.280 -20.547 -31.224 1.00 44.58 205 LEU C C 1
ATOM 7591 O O . LEU C 1 205 ? -19.228 -20.035 -31.625 1.00 45.62 205 LEU C O 1
ATOM 7596 N N . PHE C 1 206 ? -20.946 -21.483 -31.913 1.00 42.12 206 PHE C N 1
ATOM 7597 C CA . PHE C 1 206 ? -20.474 -22.045 -33.182 1.00 42.55 206 PHE C CA 1
ATOM 7598 C C . PHE C 1 206 ? -19.159 -22.797 -32.998 1.00 41.91 206 PHE C C 1
ATOM 7599 O O . PHE C 1 206 ? -18.288 -22.790 -33.869 1.00 41.53 206 PHE C O 1
ATOM 7607 N N . ALA C 1 207 ? -19.028 -23.473 -31.857 1.00 43.49 207 ALA C N 1
ATOM 7608 C CA . ALA C 1 207 ? -17.841 -24.250 -31.518 1.00 40.06 207 ALA C CA 1
ATOM 7609 C C . ALA C 1 207 ? -18.030 -25.744 -31.723 1.00 38.41 207 ALA C C 1
ATOM 7610 O O . ALA C 1 207 ? -17.086 -26.509 -31.499 1.00 40.52 207 ALA C O 1
ATOM 7612 N N . THR C 1 208 ? -19.212 -26.177 -32.151 1.00 38.61 208 THR C N 1
ATOM 7613 C CA . THR C 1 208 ? -19.555 -27.587 -32.239 1.00 39.96 208 THR C CA 1
ATOM 7614 C C . THR C 1 208 ? -19.394 -28.109 -33.664 1.00 38.28 208 THR C C 1
ATOM 7615 O O . THR C 1 208 ? -19.638 -27.394 -34.640 1.00 35.91 208 THR C O 1
ATOM 7619 N N . SER C 1 209 ? -18.989 -29.376 -33.769 1.00 37.38 209 SER C N 1
ATOM 7620 C CA . SER C 1 209 ? -18.892 -30.039 -35.063 1.00 39.92 209 SER C CA 1
ATOM 7621 C C . SER C 1 209 ? -20.281 -30.235 -35.658 1.00 40.17 209 SER C C 1
ATOM 7622 O O . SER C 1 209 ? -21.269 -30.432 -34.940 1.00 40.63 209 SER C O 1
ATOM 7625 N N . GLY C 1 210 ? -20.351 -30.179 -36.988 1.00 41.31 210 GLY C N 1
ATOM 7626 C CA . GLY C 1 210 ? -21.582 -30.432 -37.711 1.00 40.25 210 GLY C CA 1
ATOM 7627 C C . GLY C 1 210 ? -21.620 -31.722 -38.498 1.00 43.57 210 GLY C C 1
ATOM 7628 O O . GLY C 1 210 ? -22.600 -31.962 -39.217 1.00 44.52 210 GLY C O 1
ATOM 7629 N N . MET C 1 211 ? -20.602 -32.577 -38.381 1.00 42.83 211 MET C N 1
ATOM 7630 C CA . MET C 1 211 ? -20.510 -33.808 -39.168 1.00 42.25 211 MET C CA 1
ATOM 7631 C C . MET C 1 211 ? -21.367 -34.919 -38.552 1.00 38.40 211 MET C C 1
ATOM 7632 O O . MET C 1 211 ? -20.895 -36.012 -38.230 1.00 41.84 211 MET C O 1
ATOM 7637 N N . ASN C 1 212 ? -22.665 -34.618 -38.420 1.00 37.05 212 ASN C N 1
ATOM 7638 C CA . ASN C 1 212 ? -23.605 -35.516 -37.756 1.00 36.77 212 ASN C CA 1
ATOM 7639 C C . ASN C 1 212 ? -23.743 -36.852 -38.472 1.00 40.69 212 ASN C C 1
ATOM 7640 O O . ASN C 1 212 ? -24.118 -37.846 -37.837 1.00 35.75 212 ASN C O 1
ATOM 7645 N N . ASP C 1 213 ? -23.428 -36.900 -39.766 1.00 41.37 213 ASP C N 1
ATOM 7646 C CA . ASP C 1 213 ? -23.530 -38.119 -40.557 1.00 42.67 213 ASP C CA 1
ATOM 7647 C C . ASP C 1 213 ? -22.278 -38.984 -40.491 1.00 45.95 213 ASP C C 1
ATOM 7648 O O . ASP C 1 213 ? -22.293 -40.108 -41.012 1.00 44.62 213 ASP C O 1
ATOM 7653 N N . GLN C 1 214 ? -21.194 -38.496 -39.885 1.00 45.16 214 GLN C N 1
ATOM 7654 C CA . GLN C 1 214 ? -19.942 -39.248 -39.778 1.00 45.37 214 GLN C CA 1
ATOM 7655 C C . GLN C 1 214 ? -19.405 -39.150 -38.357 1.00 42.63 214 GLN C C 1
ATOM 7656 O O . GLN C 1 214 ? -18.386 -38.493 -38.111 1.00 44.50 214 GLN C O 1
ATOM 7662 N N . PRO C 1 215 ? -20.067 -39.797 -37.392 1.00 43.66 215 PRO C N 1
ATOM 7663 C CA . PRO C 1 215 ? -19.546 -39.759 -36.018 1.00 41.44 215 PRO C CA 1
ATOM 7664 C C . PRO C 1 215 ? -18.164 -40.381 -35.870 1.00 40.31 215 PRO C C 1
ATOM 7665 O O . PRO C 1 215 ? -17.380 -39.911 -35.035 1.00 38.29 215 PRO C O 1
ATOM 7669 N N . GLU C 1 216 ? -17.822 -41.410 -36.650 1.00 43.47 216 GLU C N 1
ATOM 7670 C CA . GLU C 1 216 ? -16.503 -42.016 -36.493 1.00 40.31 216 GLU C CA 1
ATOM 7671 C C . GLU C 1 216 ? -15.388 -41.172 -37.095 1.00 40.74 216 GLU C C 1
ATOM 7672 O O . GLU C 1 216 ? -14.224 -41.587 -37.042 1.00 38.43 216 GLU C O 1
ATOM 7678 N N . LYS C 1 217 ? -15.707 -39.999 -37.645 1.00 38.74 217 LYS C N 1
ATOM 7679 C CA . LYS C 1 217 ? -14.718 -39.137 -38.279 1.00 41.23 217 LYS C CA 1
ATOM 7680 C C . LYS C 1 217 ? -14.554 -37.789 -37.581 1.00 39.45 217 LYS C C 1
ATOM 7681 O O . LYS C 1 217 ? -13.836 -36.922 -38.095 1.00 38.78 217 LYS C O 1
ATOM 7687 N N . THR C 1 218 ? -15.195 -37.590 -36.431 1.00 38.27 218 THR C N 1
ATOM 7688 C CA . THR C 1 218 ? -15.164 -36.317 -35.718 1.00 36.71 218 THR C CA 1
ATOM 7689 C C . THR C 1 218 ? -15.193 -36.600 -34.217 1.00 37.05 218 THR C C 1
ATOM 7690 O O . THR C 1 218 ? -15.746 -37.628 -33.795 1.00 35.37 218 THR C O 1
ATOM 7694 N N . PRO C 1 219 ? -14.568 -35.735 -33.381 1.00 36.90 219 PRO C N 1
ATOM 7695 C CA . PRO C 1 219 ? -13.814 -34.524 -33.721 1.00 34.99 219 PRO C CA 1
ATOM 7696 C C . PRO C 1 219 ? -12.399 -34.834 -34.212 1.00 33.26 219 PRO C C 1
ATOM 7697 O O . PRO C 1 219 ? -11.948 -35.984 -34.154 1.00 33.80 219 PRO C O 1
ATOM 7701 N N . ARG C 1 220 ? -11.712 -33.802 -34.694 1.00 35.79 220 ARG C N 1
ATOM 7702 C CA . ARG C 1 220 ? -10.429 -33.940 -35.385 1.00 35.25 220 ARG C CA 1
ATOM 7703 C C . ARG C 1 220 ? -9.442 -32.910 -34.841 1.00 37.03 220 ARG C C 1
ATOM 7704 O O . ARG C 1 220 ? -9.108 -31.931 -35.523 1.00 34.92 220 ARG C O 1
ATOM 7712 N N . PRO C 1 221 ? -8.947 -33.103 -33.617 1.00 35.36 221 PRO C N 1
ATOM 7713 C CA . PRO C 1 221 ? -8.059 -32.089 -33.019 1.00 37.26 221 PRO C CA 1
ATOM 7714 C C . PRO C 1 221 ? -6.824 -31.851 -33.885 1.00 35.41 221 PRO C C 1
ATOM 7715 O O . PRO C 1 221 ? -6.193 -32.796 -34.368 1.00 36.69 221 PRO C O 1
ATOM 7719 N N . PHE C 1 222 ? -6.512 -30.570 -34.108 1.00 35.49 222 PHE C N 1
ATOM 7720 C CA . PHE C 1 222 ? -5.379 -30.071 -34.894 1.00 38.44 222 PHE C CA 1
ATOM 7721 C C . PHE C 1 222 ? -5.457 -30.418 -36.378 1.00 39.17 222 PHE C C 1
ATOM 7722 O O . PHE C 1 222 ? -4.486 -30.177 -37.111 1.00 40.13 222 PHE C O 1
ATOM 7730 N N . ASP C 1 223 ? -6.581 -30.946 -36.854 1.00 37.07 223 ASP C N 1
ATOM 7731 C CA . ASP C 1 223 ? -6.712 -31.356 -38.246 1.00 38.86 223 ASP C CA 1
ATOM 7732 C C . ASP C 1 223 ? -7.131 -30.180 -39.119 1.00 42.54 223 ASP C C 1
ATOM 7733 O O . ASP C 1 223 ? -7.886 -29.298 -38.693 1.00 37.95 223 ASP C O 1
ATOM 7738 N N . ALA C 1 224 ? -6.628 -30.182 -40.360 1.00 42.14 224 ALA C N 1
ATOM 7739 C CA . ALA C 1 224 ? -6.946 -29.117 -41.304 1.00 43.05 224 ALA C CA 1
ATOM 7740 C C . ALA C 1 224 ? -8.428 -29.077 -41.648 1.00 44.20 224 ALA C C 1
ATOM 7741 O O . ALA C 1 224 ? -8.928 -28.027 -42.066 1.00 42.20 224 ALA C O 1
ATOM 7743 N N . LYS C 1 225 ? -9.144 -30.189 -41.463 1.00 42.38 225 LYS C N 1
ATOM 7744 C CA . LYS C 1 225 ? -10.563 -30.271 -41.786 1.00 44.87 225 LYS C CA 1
ATOM 7745 C C . LYS C 1 225 ? -11.442 -30.394 -40.543 1.00 44.05 225 LYS C C 1
ATOM 7746 O O . LYS C 1 225 ? -12.586 -30.849 -40.641 1.00 42.23 225 LYS C O 1
ATOM 7752 N N . ARG C 1 226 ? -10.936 -30.006 -39.374 1.00 42.30 226 ARG C N 1
ATOM 7753 C CA . ARG C 1 226 ? -11.779 -30.012 -38.187 1.00 39.80 226 ARG C CA 1
ATOM 7754 C C . ARG C 1 226 ? -12.839 -28.917 -38.289 1.00 39.70 226 ARG C C 1
ATOM 7755 O O . ARG C 1 226 ? -12.672 -27.922 -38.992 1.00 37.19 226 ARG C O 1
ATOM 7763 N N . ASP C 1 227 ? -13.948 -29.112 -37.575 1.00 39.47 227 ASP C N 1
ATOM 7764 C CA . ASP C 1 227 ? -15.029 -28.136 -37.650 1.00 41.02 227 ASP C CA 1
ATOM 7765 C C . ASP C 1 227 ? -15.712 -27.908 -36.303 1.00 42.84 227 ASP C C 1
ATOM 7766 O O . ASP C 1 227 ? -16.846 -27.411 -36.271 1.00 43.62 227 ASP C O 1
ATOM 7771 N N . GLY C 1 228 ? -15.057 -28.238 -35.195 1.00 41.62 228 GLY C N 1
ATOM 7772 C CA . GLY C 1 228 ? -15.598 -27.985 -33.875 1.00 38.97 228 GLY C CA 1
ATOM 7773 C C . GLY C 1 228 ? -15.491 -29.205 -32.976 1.00 39.30 228 GLY C C 1
ATOM 7774 O O . GLY C 1 228 ? -15.137 -30.302 -33.396 1.00 40.02 228 GLY C O 1
ATOM 7775 N N . LEU C 1 229 ? -15.818 -28.973 -31.708 1.00 37.47 229 LEU C N 1
ATOM 7776 C CA . LEU C 1 229 ? -15.735 -30.026 -30.709 1.00 36.97 229 LEU C CA 1
ATOM 7777 C C . LEU C 1 229 ? -17.005 -30.872 -30.706 1.00 34.23 229 LEU C C 1
ATOM 7778 O O . LEU C 1 229 ? -17.995 -30.573 -31.372 1.00 35.81 229 LEU C O 1
ATOM 7783 N N . VAL C 1 230 ? -16.964 -31.925 -29.899 1.00 34.73 230 VAL C N 1
ATOM 7784 C CA . VAL C 1 230 ? -18.104 -32.775 -29.585 1.00 33.23 230 VAL C CA 1
ATOM 7785 C C . VAL C 1 230 ? -18.040 -33.040 -28.088 1.00 34.38 230 VAL C C 1
ATOM 7786 O O . VAL C 1 230 ? -16.963 -33.339 -27.562 1.00 34.10 230 VAL C O 1
ATOM 7790 N N . ILE C 1 231 ? -19.166 -32.915 -27.383 1.00 30.20 231 ILE C N 1
ATOM 7791 C CA . ILE C 1 231 ? -19.067 -33.076 -25.937 1.00 32.36 231 ILE C CA 1
ATOM 7792 C C . ILE C 1 231 ? -19.345 -34.524 -25.573 1.00 32.98 231 ILE C C 1
ATOM 7793 O O . ILE C 1 231 ? -20.058 -35.250 -26.277 1.00 32.89 231 ILE C O 1
ATOM 7798 N N . GLY C 1 232 ? -18.742 -34.946 -24.466 1.00 29.21 232 GLY C N 1
ATOM 7799 C CA . GLY C 1 232 ? -18.990 -36.244 -23.875 1.00 30.80 232 GLY C CA 1
ATOM 7800 C C . GLY C 1 232 ? -19.212 -36.133 -22.381 1.00 31.75 232 GLY C C 1
ATOM 7801 O O . GLY C 1 232 ? -19.311 -35.027 -21.849 1.00 34.40 232 GLY C O 1
ATOM 7802 N N . GLU C 1 233 ? -19.298 -37.267 -21.693 1.00 30.14 233 GLU C N 1
ATOM 7803 C CA . GLU C 1 233 ? -19.476 -37.281 -20.251 1.00 31.95 233 GLU C CA 1
ATOM 7804 C C . GLU C 1 233 ? -18.569 -38.358 -19.679 1.00 29.74 233 GLU C C 1
ATOM 7805 O O . GLU C 1 233 ? -17.990 -39.169 -20.411 1.00 31.67 233 GLU C O 1
ATOM 7811 N N . GLY C 1 234 ? -18.472 -38.381 -18.364 1.00 27.29 234 GLY C N 1
ATOM 7812 C CA . GLY C 1 234 ? -17.714 -39.401 -17.690 1.00 28.72 234 GLY C CA 1
ATOM 7813 C C . GLY C 1 234 ? -17.131 -38.867 -16.398 1.00 27.35 234 GLY C C 1
ATOM 7814 O O . GLY C 1 234 ? -17.561 -37.838 -15.882 1.00 26.45 234 GLY C O 1
ATOM 7815 N N . ALA C 1 235 ? -16.154 -39.605 -15.886 1.00 27.14 235 ALA C N 1
ATOM 7816 C CA . ALA C 1 235 ? -15.546 -39.294 -14.601 1.00 27.52 235 ALA C CA 1
ATOM 7817 C C . ALA C 1 235 ? -14.126 -39.834 -14.599 1.00 29.63 235 ALA C C 1
ATOM 7818 O O . ALA C 1 235 ? -13.833 -40.849 -15.236 1.00 26.82 235 ALA C O 1
ATOM 7820 N N . GLY C 1 236 ? -13.244 -39.142 -13.896 1.00 26.04 236 GLY C N 1
ATOM 7821 C CA . GLY C 1 236 ? -11.904 -39.649 -13.665 1.00 24.02 236 GLY C CA 1
ATOM 7822 C C . GLY C 1 236 ? -11.487 -39.311 -12.254 1.00 27.08 236 GLY C C 1
ATOM 7823 O O . GLY C 1 236 ? -11.918 -38.303 -11.682 1.00 26.07 236 GLY C O 1
ATOM 7824 N N . CYS C 1 237 ? -10.628 -40.159 -11.696 1.00 26.02 237 CYS C N 1
ATOM 7825 C CA . CYS C 1 237 ? -10.227 -39.979 -10.312 1.00 27.90 237 CYS C CA 1
ATOM 7826 C C . CYS C 1 237 ? -8.816 -40.506 -10.074 1.00 28.50 237 CYS C C 1
ATOM 7827 O O . CYS C 1 237 ? -8.482 -41.627 -10.482 1.00 25.51 237 CYS C O 1
ATOM 7830 N N . LEU C 1 238 ? -7.993 -39.704 -9.401 1.00 22.99 238 LEU C N 1
ATOM 7831 C CA . LEU C 1 238 ? -6.721 -40.158 -8.857 1.00 24.55 238 LEU C CA 1
ATOM 7832 C C . LEU C 1 238 ? -6.762 -40.111 -7.335 1.00 25.61 238 LEU C C 1
ATOM 7833 O O . LEU C 1 238 ? -7.347 -39.192 -6.744 1.00 26.31 238 LEU C O 1
ATOM 7838 N N . ILE C 1 239 ? -6.131 -41.090 -6.700 1.00 22.25 239 ILE C N 1
ATOM 7839 C CA . ILE C 1 239 ? -5.865 -41.058 -5.268 1.00 21.71 239 ILE C CA 1
ATOM 7840 C C . ILE C 1 239 ? -4.429 -40.582 -5.108 1.00 25.70 239 ILE C C 1
ATOM 7841 O O . ILE C 1 239 ? -3.490 -41.256 -5.547 1.00 23.43 239 ILE C O 1
ATOM 7846 N N . LEU C 1 240 ? -4.254 -39.391 -4.537 1.00 21.84 240 LEU C N 1
ATOM 7847 C CA . LEU C 1 240 ? -2.938 -38.853 -4.240 1.00 22.51 240 LEU C CA 1
ATOM 7848 C C . LEU C 1 240 ? -2.583 -39.132 -2.790 1.00 20.48 240 LEU C C 1
ATOM 7849 O O . LEU C 1 240 ? -3.443 -39.147 -1.900 1.00 22.45 240 LEU C O 1
ATOM 7854 N N . GLU C 1 241 ? -1.295 -39.331 -2.551 1.00 22.09 241 GLU C N 1
ATOM 7855 C CA . GLU C 1 241 ? -0.852 -39.761 -1.239 1.00 21.19 241 GLU C CA 1
ATOM 7856 C C . GLU C 1 241 ? 0.541 -39.227 -1.002 1.00 19.13 241 GLU C C 1
ATOM 7857 O O . GLU C 1 241 ? 1.351 -39.163 -1.929 1.00 23.52 241 GLU C O 1
ATOM 7863 N N . GLU C 1 242 ? 0.826 -38.873 0.248 1.00 21.26 242 GLU C N 1
ATOM 7864 C CA . GLU C 1 242 ? 2.176 -38.466 0.606 1.00 22.85 242 GLU C CA 1
ATOM 7865 C C . GLU C 1 242 ? 3.148 -39.628 0.412 1.00 26.47 242 GLU C C 1
ATOM 7866 O O . GLU C 1 242 ? 2.842 -40.782 0.738 1.00 24.87 242 GLU C O 1
ATOM 7872 N N . TYR C 1 243 ? 4.327 -39.316 -0.136 1.00 24.58 243 TYR C N 1
ATOM 7873 C CA . TYR C 1 243 ? 5.235 -40.359 -0.617 1.00 28.04 243 TYR C CA 1
ATOM 7874 C C . TYR C 1 243 ? 5.672 -41.318 0.496 1.00 29.75 243 TYR C C 1
ATOM 7875 O O . TYR C 1 243 ? 5.649 -42.546 0.309 1.00 26.71 243 TYR C O 1
ATOM 7884 N N . GLU C 1 244 ? 6.102 -40.788 1.648 1.00 28.19 244 GLU C N 1
ATOM 7885 C CA . GLU C 1 244 ? 6.572 -41.658 2.737 1.00 31.21 244 GLU C CA 1
ATOM 7886 C C . GLU C 1 244 ? 5.444 -42.523 3.297 1.00 28.32 244 GLU C C 1
ATOM 7887 O O . GLU C 1 244 ? 5.663 -43.684 3.678 1.00 29.66 244 GLU C O 1
ATOM 7893 N N . HIS C 1 245 ? 4.229 -41.979 3.359 1.00 25.15 245 HIS C N 1
ATOM 7894 C CA . HIS C 1 245 ? 3.086 -42.776 3.785 1.00 27.12 245 HIS C CA 1
ATOM 7895 C C . HIS C 1 245 ? 2.821 -43.926 2.810 1.00 28.12 245 HIS C C 1
ATOM 7896 O O . HIS C 1 245 ? 2.564 -45.064 3.229 1.00 27.69 245 HIS C O 1
ATOM 7903 N N . ALA C 1 246 ? 2.886 -43.651 1.502 1.00 26.39 246 ALA C N 1
ATOM 7904 C CA . ALA C 1 246 ? 2.702 -44.715 0.515 1.00 27.89 246 ALA C CA 1
ATOM 7905 C C . ALA C 1 246 ? 3.797 -45.771 0.623 1.00 29.39 246 ALA C C 1
ATOM 7906 O O . ALA C 1 246 ? 3.512 -46.971 0.608 1.00 27.42 246 ALA C O 1
ATOM 7908 N N . LYS C 1 247 ? 5.064 -45.346 0.714 1.00 28.36 247 LYS C N 1
ATOM 7909 C CA . LYS C 1 247 ? 6.155 -46.314 0.778 1.00 33.00 247 LYS C CA 1
ATOM 7910 C C . LYS C 1 247 ? 6.086 -47.146 2.048 1.00 32.52 247 LYS C C 1
ATOM 7911 O O . LYS C 1 247 ? 6.381 -48.350 2.021 1.00 27.65 247 LYS C O 1
ATOM 7917 N N . ALA C 1 248 ? 5.718 -46.519 3.170 1.00 28.17 248 ALA C N 1
ATOM 7918 C CA . ALA C 1 248 ? 5.679 -47.227 4.440 1.00 32.15 248 ALA C CA 1
ATOM 7919 C C . ALA C 1 248 ? 4.688 -48.386 4.412 1.00 31.40 248 ALA C C 1
ATOM 7920 O O . ALA C 1 248 ? 4.922 -49.406 5.069 1.00 29.19 248 ALA C O 1
ATOM 7922 N N . ARG C 1 249 ? 3.591 -48.267 3.658 1.00 28.73 249 ARG C N 1
ATOM 7923 C CA . ARG C 1 249 ? 2.609 -49.339 3.587 1.00 28.20 249 ARG C CA 1
ATOM 7924 C C . ARG C 1 249 ? 2.794 -50.234 2.363 1.00 25.75 249 ARG C C 1
ATOM 7925 O O . ARG C 1 249 ? 1.990 -51.147 2.153 1.00 28.46 249 ARG C O 1
ATOM 7933 N N . GLY C 1 250 ? 3.853 -50.031 1.589 1.00 24.88 250 GLY C N 1
ATOM 7934 C CA . GLY C 1 250 ? 4.129 -50.898 0.455 1.00 26.18 250 GLY C CA 1
ATOM 7935 C C . GLY C 1 250 ? 3.216 -50.698 -0.733 1.00 27.00 250 GLY C C 1
ATOM 7936 O O . GLY C 1 250 ? 3.080 -51.611 -1.551 1.00 27.80 250 GLY C O 1
ATOM 7937 N N . ALA C 1 251 ? 2.611 -49.516 -0.866 1.00 26.01 251 ALA C N 1
ATOM 7938 C CA . ALA C 1 251 ? 1.637 -49.262 -1.921 1.00 26.39 251 ALA C CA 1
ATOM 7939 C C . ALA C 1 251 ? 2.282 -49.243 -3.304 1.00 26.21 251 ALA C C 1
ATOM 7940 O O . ALA C 1 251 ? 3.417 -48.786 -3.494 1.00 26.59 251 ALA C O 1
ATOM 7942 N N . HIS C 1 252 ? 1.535 -49.743 -4.282 1.00 25.25 252 HIS C N 1
ATOM 7943 C CA . HIS C 1 252 ? 1.927 -49.565 -5.670 1.00 25.96 252 HIS C CA 1
ATOM 7944 C C . HIS C 1 252 ? 1.783 -48.093 -6.034 1.00 25.41 252 HIS C C 1
ATOM 7945 O O . HIS C 1 252 ? 0.773 -47.467 -5.698 1.00 25.67 252 HIS C O 1
ATOM 7952 N N . ILE C 1 253 ? 2.789 -47.544 -6.708 1.00 24.81 253 ILE C N 1
ATOM 7953 C CA . ILE C 1 253 ? 2.813 -46.123 -7.074 1.00 24.14 253 ILE C CA 1
ATOM 7954 C C . ILE C 1 253 ? 2.776 -46.012 -8.590 1.00 26.86 253 ILE C C 1
ATOM 7955 O O . ILE C 1 253 ? 3.693 -46.484 -9.275 1.00 27.99 253 ILE C O 1
ATOM 7960 N N . TYR C 1 254 ? 1.731 -45.361 -9.112 1.00 24.01 254 TYR C N 1
ATOM 7961 C CA . TYR C 1 254 ? 1.578 -45.230 -10.552 1.00 24.04 254 TYR C CA 1
ATOM 7962 C C . TYR C 1 254 ? 2.393 -44.075 -11.127 1.00 26.39 254 TYR C C 1
ATOM 7963 O O . TYR C 1 254 ? 2.779 -44.135 -12.305 1.00 27.00 254 TYR C O 1
ATOM 7972 N N . ALA C 1 255 ? 2.661 -43.032 -10.333 1.00 21.16 255 ALA C N 1
ATOM 7973 C CA . ALA C 1 255 ? 3.385 -41.855 -10.801 1.00 27.23 255 ALA C CA 1
ATOM 7974 C C . ALA C 1 255 ? 3.658 -40.951 -9.603 1.00 22.79 255 ALA C C 1
ATOM 7975 O O . ALA C 1 255 ? 3.078 -41.123 -8.526 1.00 22.54 255 ALA C O 1
ATOM 7977 N N . GLU C 1 256 ? 4.546 -39.986 -9.804 1.00 25.26 256 GLU C N 1
ATOM 7978 C CA . GLU C 1 256 ? 4.736 -38.893 -8.857 1.00 23.35 256 GLU C CA 1
ATOM 7979 C C . GLU C 1 256 ? 4.263 -37.601 -9.507 1.00 25.46 256 GLU C C 1
ATOM 7980 O O . GLU C 1 256 ? 4.613 -37.323 -10.658 1.00 25.27 256 GLU C O 1
ATOM 7986 N N . VAL C 1 257 ? 3.464 -36.824 -8.778 1.00 23.28 257 VAL C N 1
ATOM 7987 C CA . VAL C 1 257 ? 3.096 -35.481 -9.219 1.00 24.53 257 VAL C CA 1
ATOM 7988 C C . VAL C 1 257 ? 4.234 -34.558 -8.813 1.00 22.32 257 VAL C C 1
ATOM 7989 O O . VAL C 1 257 ? 4.566 -34.470 -7.628 1.00 25.54 257 VAL C O 1
ATOM 7993 N N . ILE C 1 258 ? 4.866 -33.907 -9.788 1.00 24.03 258 ILE C N 1
ATOM 7994 C CA . ILE C 1 258 ? 6.010 -33.050 -9.503 1.00 22.94 258 ILE C CA 1
ATOM 7995 C C . ILE C 1 258 ? 5.784 -31.601 -9.886 1.00 25.16 258 ILE C C 1
ATOM 7996 O O . ILE C 1 258 ? 6.612 -30.760 -9.518 1.00 24.81 258 ILE C O 1
ATOM 8001 N N . GLY C 1 259 ? 4.700 -31.266 -10.592 1.00 20.54 259 GLY C N 1
ATOM 8002 C CA . GLY C 1 259 ? 4.497 -29.869 -10.943 1.00 25.58 259 GLY C CA 1
ATOM 8003 C C . GLY C 1 259 ? 3.061 -29.486 -11.229 1.00 23.54 259 GLY C C 1
ATOM 8004 O O . GLY C 1 259 ? 2.325 -30.242 -11.871 1.00 22.34 259 GLY C O 1
ATOM 8005 N N . TYR C 1 260 ? 2.652 -28.300 -10.775 1.00 24.99 260 TYR C N 1
ATOM 8006 C CA . TYR C 1 260 ? 1.331 -27.768 -11.069 1.00 19.32 260 TYR C CA 1
ATOM 8007 C C . TYR C 1 260 ? 1.480 -26.284 -11.348 1.00 23.92 260 TYR C C 1
ATOM 8008 O O . TYR C 1 260 ? 2.092 -25.571 -10.550 1.00 23.74 260 TYR C O 1
ATOM 8017 N N . GLY C 1 261 ? 0.944 -25.844 -12.472 1.00 22.26 261 GLY C N 1
ATOM 8018 C CA . GLY C 1 261 ? 0.898 -24.423 -12.798 1.00 21.46 261 GLY C CA 1
ATOM 8019 C C . GLY C 1 261 ? -0.508 -24.024 -13.181 1.00 23.62 261 GLY C C 1
ATOM 8020 O O . GLY C 1 261 ? -1.226 -24.782 -13.837 1.00 22.95 261 GLY C O 1
ATOM 8021 N N . SER C 1 262 ? -0.907 -22.826 -12.753 1.00 21.88 262 SER C N 1
ATOM 8022 C CA . SER C 1 262 ? -2.213 -22.310 -13.136 1.00 22.83 262 SER C CA 1
ATOM 8023 C C . SER C 1 262 ? -2.129 -20.797 -13.243 1.00 22.38 262 SER C C 1
ATOM 8024 O O . SER C 1 262 ? -1.510 -20.153 -12.399 1.00 22.72 262 SER C O 1
ATOM 8027 N N . ASN C 1 263 ? -2.751 -20.239 -14.273 1.00 22.88 263 ASN C N 1
ATOM 8028 C CA . ASN C 1 263 ? -2.870 -18.783 -14.401 1.00 21.53 263 ASN C CA 1
ATOM 8029 C C . ASN C 1 263 ? -4.137 -18.503 -15.199 1.00 23.80 263 ASN C C 1
ATOM 8030 O O . ASN C 1 263 ? -4.947 -19.405 -15.443 1.00 23.89 263 ASN C O 1
ATOM 8035 N N . THR C 1 264 ? -4.309 -17.252 -15.610 1.00 23.44 264 THR C N 1
ATOM 8036 C CA . THR C 1 264 ? -5.563 -16.797 -16.186 1.00 24.81 264 THR C CA 1
ATOM 8037 C C . THR C 1 264 ? -5.252 -15.878 -17.360 1.00 28.73 264 THR C C 1
ATOM 8038 O O . THR C 1 264 ? -4.297 -15.103 -17.301 1.00 27.06 264 THR C O 1
ATOM 8042 N N . ASP C 1 265 ? -6.050 -15.967 -18.430 1.00 28.09 265 ASP C N 1
ATOM 8043 C CA . ASP C 1 265 ? -5.761 -15.150 -19.610 1.00 31.00 265 ASP C CA 1
ATOM 8044 C C . ASP C 1 265 ? -5.991 -13.671 -19.325 1.00 32.87 265 ASP C C 1
ATOM 8045 O O . ASP C 1 265 ? -5.214 -12.819 -19.775 1.00 34.08 265 ASP C O 1
ATOM 8050 N N . GLY C 1 266 ? -7.053 -13.350 -18.589 1.00 28.77 266 GLY C N 1
ATOM 8051 C CA . GLY C 1 266 ? -7.347 -11.972 -18.245 1.00 30.72 266 GLY C CA 1
ATOM 8052 C C . GLY C 1 266 ? -7.787 -11.118 -19.411 1.00 36.01 266 GLY C C 1
ATOM 8053 O O . GLY C 1 266 ? -7.557 -9.902 -19.400 1.00 34.15 266 GLY C O 1
ATOM 8054 N N . GLN C 1 267 ? -8.405 -11.712 -20.431 1.00 36.85 267 GLN C N 1
ATOM 8055 C CA . GLN C 1 267 ? -8.692 -10.930 -21.629 1.00 43.47 267 GLN C CA 1
ATOM 8056 C C . GLN C 1 267 ? -10.090 -11.192 -22.162 1.00 45.47 267 GLN C C 1
ATOM 8057 O O . GLN C 1 267 ? -10.846 -10.252 -22.423 1.00 45.89 267 GLN C O 1
ATOM 8063 N N . HIS C 1 268 ? -10.441 -12.457 -22.345 1.00 46.67 268 HIS C N 1
ATOM 8064 C CA . HIS C 1 268 ? -11.723 -12.790 -22.935 1.00 47.32 268 HIS C CA 1
ATOM 8065 C C . HIS C 1 268 ? -12.322 -13.979 -22.206 1.00 50.50 268 HIS C C 1
ATOM 8066 O O . HIS C 1 268 ? -11.611 -14.827 -21.657 1.00 47.47 268 HIS C O 1
ATOM 8073 N N . VAL C 1 269 ? -13.651 -14.030 -22.213 1.00 48.45 269 VAL C N 1
ATOM 8074 C CA . VAL C 1 269 ? -14.334 -15.081 -21.482 1.00 49.44 269 VAL C CA 1
ATOM 8075 C C . VAL C 1 269 ? -14.316 -16.417 -22.223 1.00 48.54 269 VAL C C 1
ATOM 8076 O O . VAL C 1 269 ? -14.426 -17.468 -21.574 1.00 50.01 269 VAL C O 1
ATOM 8080 N N . THR C 1 270 ? -14.144 -16.421 -23.552 1.00 47.95 270 THR C N 1
ATOM 8081 C CA . THR C 1 270 ? -14.222 -17.670 -24.312 1.00 49.69 270 THR C CA 1
ATOM 8082 C C . THR C 1 270 ? -13.044 -17.890 -25.259 1.00 53.18 270 THR C C 1
ATOM 8083 O O . THR C 1 270 ? -12.691 -19.039 -25.548 1.00 55.02 270 THR C O 1
ATOM 8087 N N . ARG C 1 271 ? -12.437 -16.810 -25.759 1.00 51.71 271 ARG C N 1
ATOM 8088 C CA . ARG C 1 271 ? -11.358 -16.915 -26.737 1.00 55.63 271 ARG C CA 1
ATOM 8089 C C . ARG C 1 271 ? -10.019 -16.975 -26.002 1.00 55.08 271 ARG C C 1
ATOM 8090 O O . ARG C 1 271 ? -9.653 -15.999 -25.328 1.00 55.95 271 ARG C O 1
ATOM 8098 N N . PRO C 1 272 ? -9.274 -18.077 -26.088 1.00 54.32 272 PRO C N 1
ATOM 8099 C CA . PRO C 1 272 ? -8.033 -18.196 -25.310 1.00 50.74 272 PRO C CA 1
ATOM 8100 C C . PRO C 1 272 ? -6.901 -17.348 -25.868 1.00 50.25 272 PRO C C 1
ATOM 8101 O O . PRO C 1 272 ? -6.843 -17.049 -27.063 1.00 53.61 272 PRO C O 1
ATOM 8105 N N . GLU C 1 273 ? -5.972 -16.992 -24.976 1.00 47.06 273 GLU C N 1
ATOM 8106 C CA . GLU C 1 273 ? -4.782 -16.210 -25.303 1.00 45.54 273 GLU C CA 1
ATOM 8107 C C . GLU C 1 273 ? -3.558 -17.123 -25.253 1.00 43.47 273 GLU C C 1
ATOM 8108 O O . GLU C 1 273 ? -3.178 -17.603 -24.178 1.00 41.07 273 GLU C O 1
ATOM 8114 N N . SER C 1 274 ? -2.925 -17.335 -26.411 1.00 39.89 274 SER C N 1
ATOM 8115 C CA . SER C 1 274 ? -1.789 -18.251 -26.495 1.00 39.43 274 SER C CA 1
ATOM 8116 C C . SER C 1 274 ? -0.668 -17.867 -25.530 1.00 38.92 274 SER C C 1
ATOM 8117 O O . SER C 1 274 ? -0.012 -18.740 -24.949 1.00 35.96 274 SER C O 1
ATOM 8120 N N . GLU C 1 275 ? -0.430 -16.567 -25.343 1.00 38.42 275 GLU C N 1
ATOM 8121 C CA . GLU C 1 275 ? 0.696 -16.141 -24.513 1.00 40.52 275 GLU C CA 1
ATOM 8122 C C . GLU C 1 275 ? 0.544 -16.615 -23.069 1.00 36.98 275 GLU C C 1
ATOM 8123 O O . GLU C 1 275 ? 1.507 -17.095 -22.460 1.00 34.31 275 GLU C O 1
ATOM 8129 N N . MET C 1 276 ? -0.652 -16.482 -22.498 1.00 33.68 276 MET C N 1
ATOM 8130 C CA . MET C 1 276 ? -0.835 -16.892 -21.115 1.00 31.59 276 MET C CA 1
ATOM 8131 C C . MET C 1 276 ? -0.852 -18.412 -20.989 1.00 30.40 276 MET C C 1
ATOM 8132 O O . MET C 1 276 ? -0.423 -18.946 -19.964 1.00 29.35 276 MET C O 1
ATOM 8137 N N . MET C 1 277 ? -1.311 -19.118 -22.025 1.00 30.71 277 MET C N 1
ATOM 8138 C CA . MET C 1 277 ? -1.242 -20.578 -22.016 1.00 28.69 277 MET C CA 1
ATOM 8139 C C . MET C 1 277 ? 0.201 -21.051 -21.882 1.00 29.90 277 MET C C 1
ATOM 8140 O O . MET C 1 277 ? 0.506 -21.937 -21.070 1.00 28.03 277 MET C O 1
ATOM 8145 N N . GLY C 1 278 ? 1.102 -20.478 -22.687 1.00 28.36 278 GLY C N 1
ATOM 8146 C CA . GLY C 1 278 ? 2.510 -20.828 -22.586 1.00 29.52 278 GLY C CA 1
ATOM 8147 C C . GLY C 1 278 ? 3.109 -20.478 -21.235 1.00 31.83 278 GLY C C 1
ATOM 8148 O O . GLY C 1 278 ? 3.916 -21.233 -20.689 1.00 28.82 278 GLY C O 1
ATOM 8149 N N . ARG C 1 279 ? 2.723 -19.323 -20.679 1.00 30.08 279 ARG C N 1
ATOM 8150 C CA . ARG C 1 279 ? 3.166 -18.955 -19.337 1.00 29.64 279 ARG C CA 1
ATOM 8151 C C . ARG C 1 279 ? 2.764 -20.009 -18.307 1.00 28.87 279 ARG C C 1
ATOM 8152 O O . ARG C 1 279 ? 3.526 -20.305 -17.377 1.00 25.92 279 ARG C O 1
ATOM 8160 N N . CYS C 1 280 ? 1.566 -20.579 -18.450 1.00 25.96 280 CYS C N 1
ATOM 8161 C CA . CYS C 1 280 ? 1.097 -21.571 -17.488 1.00 26.79 280 CYS C CA 1
ATOM 8162 C C . CYS C 1 280 ? 1.964 -22.831 -17.518 1.00 27.51 280 CYS C C 1
ATOM 8163 O O . CYS C 1 280 ? 2.241 -23.436 -16.471 1.00 27.52 280 CYS C O 1
ATOM 8166 N N . MET C 1 281 ? 2.402 -23.243 -18.706 1.00 25.28 281 MET C N 1
ATOM 8167 C CA . MET C 1 281 ? 3.317 -24.376 -18.782 1.00 28.65 281 MET C CA 1
ATOM 8168 C C . MET C 1 281 ? 4.661 -24.035 -18.143 1.00 28.55 281 MET C C 1
ATOM 8169 O O . MET C 1 281 ? 5.275 -24.878 -17.479 1.00 26.66 281 MET C O 1
ATOM 8174 N N . GLU C 1 282 ? 5.110 -22.787 -18.294 1.00 27.93 282 GLU C N 1
ATOM 8175 C CA . GLU C 1 282 ? 6.360 -22.373 -17.668 1.00 26.96 282 GLU C CA 1
ATOM 8176 C C . GLU C 1 282 ? 6.250 -22.398 -16.153 1.00 23.84 282 GLU C C 1
ATOM 8177 O O . GLU C 1 282 ? 7.210 -22.760 -15.464 1.00 28.33 282 GLU C O 1
ATOM 8183 N N . LEU C 1 283 ? 5.088 -22.019 -15.618 1.00 25.70 283 LEU C N 1
ATOM 8184 C CA . LEU C 1 283 ? 4.858 -22.113 -14.179 1.00 25.43 283 LEU C CA 1
ATOM 8185 C C . LEU C 1 283 ? 4.952 -23.554 -13.692 1.00 25.74 283 LEU C C 1
ATOM 8186 O O . LEU C 1 283 ? 5.484 -23.814 -12.605 1.00 24.59 283 LEU C O 1
ATOM 8191 N N . ALA C 1 284 ? 4.398 -24.497 -14.457 1.00 24.43 284 ALA C N 1
ATOM 8192 C CA . ALA C 1 284 ? 4.476 -25.905 -14.062 1.00 23.87 284 ALA C CA 1
ATOM 8193 C C . ALA C 1 284 ? 5.909 -26.418 -14.133 1.00 24.68 284 ALA C C 1
ATOM 8194 O O . ALA C 1 284 ? 6.374 -27.118 -13.221 1.00 24.74 284 ALA C O 1
ATOM 8196 N N . LEU C 1 285 ? 6.629 -26.067 -15.202 1.00 25.92 285 LEU C N 1
ATOM 8197 C CA . LEU C 1 285 ? 8.026 -26.477 -15.316 1.00 28.26 285 LEU C CA 1
ATOM 8198 C C . LEU C 1 285 ? 8.849 -25.931 -14.155 1.00 29.48 285 LEU C C 1
ATOM 8199 O O . LEU C 1 285 ? 9.671 -26.650 -13.576 1.00 26.19 285 LEU C O 1
ATOM 8204 N N . LYS C 1 286 ? 8.636 -24.659 -13.795 1.00 28.59 286 LYS C N 1
ATOM 8205 C CA . LYS C 1 286 ? 9.360 -24.086 -12.666 1.00 28.99 286 LYS C CA 1
ATOM 8206 C C . LYS C 1 286 ? 9.020 -24.812 -11.374 1.00 28.31 286 LYS C C 1
ATOM 8207 O O . LYS C 1 286 ? 9.908 -25.107 -10.560 1.00 28.81 286 LYS C O 1
ATOM 8213 N N . ASP C 1 287 ? 7.736 -25.111 -11.169 1.00 24.60 287 ASP C N 1
ATOM 8214 C CA . ASP C 1 287 ? 7.312 -25.792 -9.957 1.00 28.79 287 ASP C CA 1
ATOM 8215 C C . ASP C 1 287 ? 7.930 -27.186 -9.872 1.00 29.57 287 ASP C C 1
ATOM 8216 O O . ASP C 1 287 ? 8.277 -27.650 -8.781 1.00 29.06 287 ASP C O 1
ATOM 8221 N N . ALA C 1 288 ? 8.121 -27.839 -11.017 1.00 30.44 288 ALA C N 1
ATOM 8222 C CA . ALA C 1 288 ? 8.748 -29.156 -11.071 1.00 29.43 288 ALA C CA 1
ATOM 8223 C C . ALA C 1 288 ? 10.267 -29.084 -11.054 1.00 30.42 288 ALA C C 1
ATOM 8224 O O . ALA C 1 288 ? 10.917 -30.119 -10.896 1.00 31.24 288 ALA C O 1
ATOM 8226 N N . SER C 1 289 ? 10.837 -27.892 -11.224 1.00 30.16 289 SER C N 1
ATOM 8227 C CA . SER C 1 289 ? 12.280 -27.707 -11.383 1.00 33.52 289 SER C CA 1
ATOM 8228 C C . SER C 1 289 ? 12.825 -28.592 -12.500 1.00 34.46 289 SER C C 1
ATOM 8229 O O . SER C 1 289 ? 13.842 -29.273 -12.356 1.00 36.74 289 SER C O 1
ATOM 8232 N N . VAL C 1 290 ? 12.122 -28.591 -13.631 1.00 33.91 290 VAL C N 1
ATOM 8233 C CA . VAL C 1 290 ? 12.570 -29.294 -14.824 1.00 35.45 290 VAL C CA 1
ATOM 8234 C C . VAL C 1 290 ? 12.524 -28.320 -15.993 1.00 34.73 290 VAL C C 1
ATOM 8235 O O . VAL C 1 290 ? 11.841 -27.293 -15.953 1.00 37.45 290 VAL C O 1
ATOM 8239 N N . GLU C 1 291 ? 13.291 -28.638 -17.027 1.00 35.62 291 GLU C N 1
ATOM 8240 C CA . GLU C 1 291 ? 13.327 -27.853 -18.251 1.00 38.33 291 GLU C CA 1
ATOM 8241 C C . GLU C 1 291 ? 12.443 -28.495 -19.312 1.00 37.30 291 GLU C C 1
ATOM 8242 O O . GLU C 1 291 ? 12.085 -29.673 -19.224 1.00 34.14 291 GLU C O 1
ATOM 8248 N N . ALA C 1 292 ? 12.111 -27.699 -20.333 1.00 33.65 292 ALA C N 1
ATOM 8249 C CA . ALA C 1 292 ? 11.267 -28.179 -21.427 1.00 35.74 292 ALA C CA 1
ATOM 8250 C C . ALA C 1 292 ? 11.840 -29.436 -22.070 1.00 36.12 292 ALA C C 1
ATOM 8251 O O . ALA C 1 292 ? 11.091 -30.358 -22.417 1.00 34.23 292 ALA C O 1
ATOM 8253 N N . LYS C 1 293 ? 13.168 -29.495 -22.233 1.00 35.88 293 LYS C N 1
ATOM 8254 C CA . LYS C 1 293 ? 13.813 -30.674 -22.804 1.00 39.17 293 LYS C CA 1
ATOM 8255 C C . LYS C 1 293 ? 13.522 -31.947 -22.012 1.00 36.83 293 LYS C C 1
ATOM 8256 O O . LYS C 1 293 ? 13.591 -33.042 -22.581 1.00 40.17 293 LYS C O 1
ATOM 8262 N N . ASP C 1 294 ? 13.209 -31.842 -20.715 1.00 34.92 294 ASP C N 1
ATOM 8263 C CA . ASP C 1 294 ? 12.953 -33.021 -19.888 1.00 34.07 294 ASP C CA 1
ATOM 8264 C C . ASP C 1 294 ? 11.553 -33.601 -20.080 1.00 33.96 294 ASP C C 1
ATOM 8265 O O . ASP C 1 294 ? 11.294 -34.720 -19.616 1.00 32.30 294 ASP C O 1
ATOM 8270 N N . ILE C 1 295 ? 10.646 -32.871 -20.730 1.00 33.27 295 ILE C N 1
ATOM 8271 C CA . ILE C 1 295 ? 9.294 -33.360 -20.985 1.00 31.93 295 ILE C CA 1
ATOM 8272 C C . ILE C 1 295 ? 9.322 -34.315 -22.175 1.00 30.14 295 ILE C C 1
ATOM 8273 O O . ILE C 1 295 ? 9.678 -33.926 -23.290 1.00 31.02 295 ILE C O 1
ATOM 8278 N N . ALA C 1 296 ? 8.920 -35.560 -21.949 1.00 29.38 296 ALA C N 1
ATOM 8279 C CA . ALA C 1 296 ? 8.938 -36.539 -23.033 1.00 30.38 296 ALA C CA 1
ATOM 8280 C C . ALA C 1 296 ? 7.715 -36.460 -23.940 1.00 28.92 296 ALA C C 1
ATOM 8281 O O . ALA C 1 296 ? 7.812 -36.799 -25.125 1.00 30.88 296 ALA C O 1
ATOM 8283 N N . TYR C 1 297 ? 6.569 -36.030 -23.411 1.00 27.32 297 TYR C N 1
ATOM 8284 C CA . TYR C 1 297 ? 5.295 -36.113 -24.110 1.00 28.81 297 TYR C CA 1
ATOM 8285 C C . TYR C 1 297 ? 4.331 -35.144 -23.459 1.00 29.10 297 TYR C C 1
ATOM 8286 O O . TYR C 1 297 ? 4.338 -35.004 -22.234 1.00 26.83 297 TYR C O 1
ATOM 8295 N N . VAL C 1 298 ? 3.483 -34.517 -24.276 1.00 30.81 298 VAL C N 1
ATOM 8296 C CA . VAL C 1 298 ? 2.440 -33.608 -23.809 1.00 28.26 298 VAL C CA 1
ATOM 8297 C C . VAL C 1 298 ? 1.079 -34.160 -24.195 1.00 28.31 298 VAL C C 1
ATOM 8298 O O . VAL C 1 298 ? 0.845 -34.473 -25.365 1.00 29.73 298 VAL C O 1
ATOM 8302 N N . ASN C 1 299 ? 0.176 -34.254 -23.220 1.00 28.02 299 ASN C N 1
ATOM 8303 C CA . ASN C 1 299 ? -1.228 -34.523 -23.502 1.00 26.97 299 ASN C CA 1
ATOM 8304 C C . ASN C 1 299 ? -1.936 -33.189 -23.648 1.00 30.80 299 ASN C C 1
ATOM 8305 O O . ASN C 1 299 ? -2.171 -32.488 -22.656 1.00 28.12 299 ASN C O 1
ATOM 8310 N N . ALA C 1 300 ? -2.276 -32.840 -24.884 1.00 33.28 300 ALA C N 1
ATOM 8311 C CA . ALA C 1 300 ? -2.899 -31.560 -25.159 1.00 32.14 300 ALA C CA 1
ATOM 8312 C C . ALA C 1 300 ? -4.316 -31.518 -24.597 1.00 30.83 300 ALA C C 1
ATOM 8313 O O . ALA C 1 300 ? -4.924 -32.545 -24.290 1.00 31.49 300 ALA C O 1
ATOM 8315 N N . HIS C 1 301 ? -4.823 -30.294 -24.443 1.00 29.63 301 HIS C N 1
ATOM 8316 C CA . HIS C 1 301 ? -6.255 -30.092 -24.260 1.00 29.28 301 HIS C CA 1
ATOM 8317 C C . HIS C 1 301 ? -6.993 -30.489 -25.531 1.00 33.26 301 HIS C C 1
ATOM 8318 O O . HIS C 1 301 ? -7.799 -31.426 -25.529 1.00 32.91 301 HIS C O 1
ATOM 8325 N N . GLY C 1 302 ? -6.681 -29.814 -26.643 1.00 33.29 302 GLY C N 1
ATOM 8326 C CA . GLY C 1 302 ? -7.015 -30.302 -27.974 1.00 32.31 302 GLY C CA 1
ATOM 8327 C C . GLY C 1 302 ? -8.487 -30.604 -28.178 1.00 35.28 302 GLY C C 1
ATOM 8328 O O . GLY C 1 302 ? -8.878 -31.763 -28.402 1.00 34.62 302 GLY C O 1
ATOM 8329 N N . THR C 1 303 ? -9.304 -29.553 -28.096 1.00 34.52 303 THR C N 1
ATOM 8330 C CA . THR C 1 303 ? -10.756 -29.664 -28.144 1.00 33.85 303 THR C CA 1
ATOM 8331 C C . THR C 1 303 ? -11.292 -29.872 -29.551 1.00 36.75 303 THR C C 1
ATOM 8332 O O . THR C 1 303 ? -12.437 -30.315 -29.693 1.00 35.38 303 THR C O 1
ATOM 8336 N N . SER C 1 304 ? -10.509 -29.523 -30.576 1.00 35.32 304 SER C N 1
ATOM 8337 C CA . SER C 1 304 ? -10.854 -29.560 -32.005 1.00 36.21 304 SER C CA 1
ATOM 8338 C C . SER C 1 304 ? -11.671 -28.345 -32.431 1.00 35.90 304 SER C C 1
ATOM 8339 O O . SER C 1 304 ? -12.269 -28.375 -33.525 1.00 35.84 304 SER C O 1
ATOM 8342 N N . THR C 1 305 ? -11.725 -27.278 -31.625 1.00 35.71 305 THR C N 1
ATOM 8343 C CA . THR C 1 305 ? -12.230 -26.002 -32.116 1.00 37.26 305 THR C CA 1
ATOM 8344 C C . THR C 1 305 ? -11.180 -25.313 -32.986 1.00 37.35 305 THR C C 1
ATOM 8345 O O . THR C 1 305 ? -10.002 -25.682 -33.005 1.00 39.21 305 THR C O 1
ATOM 8349 N N . ASP C 1 306 ? -11.621 -24.271 -33.694 1.00 39.88 306 ASP C N 1
ATOM 8350 C CA . ASP C 1 306 ? -10.739 -23.573 -34.625 1.00 42.62 306 ASP C CA 1
ATOM 8351 C C . ASP C 1 306 ? -9.656 -22.789 -33.886 1.00 40.60 306 ASP C C 1
ATOM 8352 O O . ASP C 1 306 ? -8.461 -23.085 -34.011 1.00 40.24 306 ASP C O 1
ATOM 8357 N N . GLN C 1 307 ? -10.053 -21.775 -33.120 1.00 42.79 307 GLN C N 1
ATOM 8358 C CA . GLN C 1 307 ? -9.086 -20.929 -32.433 1.00 44.69 307 GLN C CA 1
ATOM 8359 C C . GLN C 1 307 ? -8.424 -21.631 -31.249 1.00 40.67 307 GLN C C 1
ATOM 8360 O O . GLN C 1 307 ? -7.268 -21.326 -30.932 1.00 42.24 307 GLN C O 1
ATOM 8366 N N . GLY C 1 308 ? -9.116 -22.575 -30.608 1.00 36.88 308 GLY C N 1
ATOM 8367 C CA . GLY C 1 308 ? -8.530 -23.262 -29.465 1.00 38.62 308 GLY C CA 1
ATOM 8368 C C . GLY C 1 308 ? -7.311 -24.092 -29.831 1.00 37.50 308 GLY C C 1
ATOM 8369 O O . GLY C 1 308 ? -6.272 -24.017 -29.167 1.00 36.91 308 GLY C O 1
ATOM 8370 N N . ASP C 1 309 ? -7.424 -24.903 -30.886 1.00 35.05 309 ASP C N 1
ATOM 8371 C CA . ASP C 1 309 ? -6.302 -25.746 -31.286 1.00 37.07 309 ASP C CA 1
ATOM 8372 C C . ASP C 1 309 ? -5.102 -24.903 -31.720 1.00 35.48 309 ASP C C 1
ATOM 8373 O O . ASP C 1 309 ? -3.948 -25.263 -31.451 1.00 36.19 309 ASP C O 1
ATOM 8378 N N . VAL C 1 310 ? -5.354 -23.765 -32.371 1.00 36.21 310 VAL C N 1
ATOM 8379 C CA . VAL C 1 310 ? -4.260 -22.910 -32.826 1.00 35.94 310 VAL C CA 1
ATOM 8380 C C . VAL C 1 310 ? -3.536 -22.284 -31.638 1.00 34.36 310 VAL C C 1
ATOM 8381 O O . VAL C 1 310 ? -2.308 -22.375 -31.522 1.00 35.03 310 VAL C O 1
ATOM 8385 N N . ALA C 1 311 ? -4.286 -21.636 -30.744 1.00 34.47 311 ALA C N 1
ATOM 8386 C CA . ALA C 1 311 ? -3.666 -20.969 -29.602 1.00 35.60 311 ALA C CA 1
ATOM 8387 C C . ALA C 1 311 ? -2.908 -21.959 -28.729 1.00 32.64 311 ALA C C 1
ATOM 8388 O O . ALA C 1 311 ? -1.775 -21.690 -28.319 1.00 32.66 311 ALA C O 1
ATOM 8390 N N . GLU C 1 312 ? -3.500 -23.124 -28.462 1.00 31.95 312 GLU C N 1
ATOM 8391 C CA . GLU C 1 312 ? -2.827 -24.106 -27.620 1.00 31.65 312 GLU C CA 1
ATOM 8392 C C . GLU C 1 312 ? -1.543 -24.605 -28.268 1.00 32.05 312 GLU C C 1
ATOM 8393 O O . GLU C 1 312 ? -0.475 -24.602 -27.642 1.00 29.82 312 GLU C O 1
ATOM 8399 N N . SER C 1 313 ? -1.627 -25.041 -29.529 1.00 32.49 313 SER C N 1
ATOM 8400 C CA . SER C 1 313 ? -0.462 -25.649 -30.172 1.00 33.47 313 SER C CA 1
ATOM 8401 C C . SER C 1 313 ? 0.638 -24.629 -30.436 1.00 32.62 313 SER C C 1
ATOM 8402 O O . SER C 1 313 ? 1.822 -24.977 -30.397 1.00 33.90 313 SER C O 1
ATOM 8405 N N . GLN C 1 314 ? 0.278 -23.369 -30.673 1.00 33.53 314 GLN C N 1
ATOM 8406 C CA . GLN C 1 314 ? 1.298 -22.339 -30.828 1.00 35.54 314 GLN C CA 1
ATOM 8407 C C . GLN C 1 314 ? 2.048 -22.093 -29.517 1.00 35.04 314 GLN C C 1
ATOM 8408 O O . GLN C 1 314 ? 3.276 -21.945 -29.516 1.00 36.25 314 GLN C O 1
ATOM 8414 N N . ALA C 1 315 ? 1.335 -22.057 -28.389 1.00 33.75 315 ALA C N 1
ATOM 8415 C CA . ALA C 1 315 ? 2.012 -21.864 -27.106 1.00 32.22 315 ALA C CA 1
ATOM 8416 C C . ALA C 1 315 ? 2.865 -23.075 -26.740 1.00 31.32 315 ALA C C 1
ATOM 8417 O O . ALA C 1 315 ? 3.997 -22.919 -26.264 1.00 31.28 315 ALA C O 1
ATOM 8419 N N . THR C 1 316 ? 2.346 -24.288 -26.968 1.00 31.65 316 THR C N 1
ATOM 8420 C CA . THR C 1 316 ? 3.098 -25.498 -26.647 1.00 30.71 316 THR C CA 1
ATOM 8421 C C . THR C 1 316 ? 4.414 -25.540 -27.421 1.00 33.09 316 THR C C 1
ATOM 8422 O O . THR C 1 316 ? 5.469 -25.875 -26.866 1.00 30.61 316 THR C O 1
ATOM 8426 N N . ALA C 1 317 ? 4.376 -25.179 -28.704 1.00 32.82 317 ALA C N 1
ATOM 8427 C CA . ALA C 1 317 ? 5.593 -25.197 -29.503 1.00 33.51 317 ALA C CA 1
ATOM 8428 C C . ALA C 1 317 ? 6.549 -24.084 -29.084 1.00 33.72 317 ALA C C 1
ATOM 8429 O O . ALA C 1 317 ? 7.770 -24.276 -29.098 1.00 34.37 317 ALA C O 1
ATOM 8431 N N . LYS C 1 318 ? 6.018 -22.916 -28.709 1.00 31.45 318 LYS C N 1
ATOM 8432 C CA . LYS C 1 318 ? 6.882 -21.852 -28.208 1.00 34.72 318 LYS C CA 1
ATOM 8433 C C . LYS C 1 318 ? 7.643 -22.290 -26.957 1.00 36.49 318 LYS C C 1
ATOM 8434 O O . LYS C 1 318 ? 8.844 -22.026 -26.835 1.00 34.29 318 LYS C O 1
ATOM 8440 N N . VAL C 1 319 ? 6.971 -22.976 -26.029 1.00 29.82 319 VAL C N 1
ATOM 8441 C CA . VAL C 1 319 ? 7.582 -23.304 -24.743 1.00 30.76 319 VAL C CA 1
ATOM 8442 C C . VAL C 1 319 ? 8.329 -24.632 -24.793 1.00 35.22 319 VAL C C 1
ATOM 8443 O O . VAL C 1 319 ? 9.385 -24.777 -24.178 1.00 34.71 319 VAL C O 1
ATOM 8447 N N . LEU C 1 320 ? 7.822 -25.618 -25.528 1.00 34.63 320 LEU C N 1
ATOM 8448 C CA . LEU C 1 320 ? 8.386 -26.958 -25.478 1.00 34.83 320 LEU C CA 1
ATOM 8449 C C . LEU C 1 320 ? 9.074 -27.399 -26.764 1.00 35.79 320 LEU C C 1
ATOM 8450 O O . LEU C 1 320 ? 9.756 -28.429 -26.752 1.00 37.03 320 LEU C O 1
ATOM 8455 N N . GLY C 1 321 ? 8.911 -26.669 -27.870 1.00 33.41 321 GLY C N 1
ATOM 8456 C CA . GLY C 1 321 ? 9.539 -27.083 -29.113 1.00 37.71 321 GLY C CA 1
ATOM 8457 C C . GLY C 1 321 ? 8.798 -28.238 -29.771 1.00 37.05 321 GLY C C 1
ATOM 8458 O O . GLY C 1 321 ? 7.583 -28.386 -29.631 1.00 37.66 321 GLY C O 1
ATOM 8459 N N . TYR C 1 322 ? 9.556 -29.083 -30.479 1.00 38.38 322 TYR C N 1
ATOM 8460 C CA . TYR C 1 322 ? 8.999 -30.161 -31.315 1.00 36.71 322 TYR C CA 1
ATOM 8461 C C . TYR C 1 322 ? 8.748 -31.410 -30.463 1.00 37.46 322 TYR C C 1
ATOM 8462 O O . TYR C 1 322 ? 9.467 -32.409 -30.524 1.00 37.74 322 TYR C O 1
ATOM 8471 N N . LYS C 1 323 ? 7.683 -31.342 -29.658 1.00 36.42 323 LYS C N 1
ATOM 8472 C CA . LYS C 1 323 ? 7.333 -32.321 -28.630 1.00 35.14 323 LYS C CA 1
ATOM 8473 C C . LYS C 1 323 ? 6.274 -33.293 -29.121 1.00 31.65 323 LYS C C 1
ATOM 8474 O O . LYS C 1 323 ? 5.308 -32.876 -29.766 1.00 31.68 323 LYS C O 1
ATOM 8480 N N . PRO C 1 324 ? 6.414 -34.579 -28.802 1.00 30.44 324 PRO C N 1
ATOM 8481 C CA . PRO C 1 324 ? 5.316 -35.517 -29.056 1.00 33.11 324 PRO C CA 1
ATOM 8482 C C . PRO C 1 324 ? 4.081 -35.108 -28.266 1.00 31.43 324 PRO C C 1
ATOM 8483 O O . PRO C 1 324 ? 4.161 -34.799 -27.073 1.00 30.74 324 PRO C O 1
ATOM 8487 N N . ILE C 1 325 ? 2.936 -35.098 -28.947 1.00 28.92 325 ILE C N 1
ATOM 8488 C CA . ILE C 1 325 ? 1.701 -34.545 -28.394 1.00 29.39 325 ILE C CA 1
ATOM 8489 C C . ILE C 1 325 ? 0.517 -35.237 -29.058 1.00 31.45 325 ILE C C 1
ATOM 8490 O O . ILE C 1 325 ? 0.569 -35.598 -30.238 1.00 30.34 325 ILE C O 1
ATOM 8495 N N . SER C 1 326 ? -0.541 -35.455 -28.281 1.00 31.70 326 SER C N 1
ATOM 8496 C CA . SER C 1 326 ? -1.800 -35.915 -28.845 1.00 28.97 326 SER C CA 1
ATOM 8497 C C . SER C 1 326 ? -2.931 -35.467 -27.933 1.00 33.17 326 SER C C 1
ATOM 8498 O O . SER C 1 326 ? -2.723 -35.161 -26.756 1.00 31.39 326 SER C O 1
ATOM 8501 N N . SER C 1 327 ? -4.137 -35.444 -28.492 1.00 31.31 327 SER C N 1
ATOM 8502 C CA . SER C 1 327 ? -5.345 -35.132 -27.745 1.00 34.27 327 SER C CA 1
ATOM 8503 C C . SER C 1 327 ? -6.219 -36.375 -27.638 1.00 33.59 327 SER C C 1
ATOM 8504 O O . SER C 1 327 ? -6.514 -37.020 -28.651 1.00 34.09 327 SER C O 1
ATOM 8507 N N . LEU C 1 328 ? -6.644 -36.701 -26.414 1.00 32.02 328 LEU C N 1
ATOM 8508 C CA . LEU C 1 328 ? -7.566 -37.813 -26.206 1.00 32.50 328 LEU C CA 1
ATOM 8509 C C . LEU C 1 328 ? -9.022 -37.433 -26.459 1.00 32.48 328 LEU C C 1
ATOM 8510 O O . LEU C 1 328 ? -9.887 -38.317 -26.483 1.00 30.90 328 LEU C O 1
ATOM 8515 N N . LYS C 1 329 ? -9.319 -36.148 -26.642 1.00 30.99 329 LYS C N 1
ATOM 8516 C CA . LYS C 1 329 ? -10.684 -35.757 -26.975 1.00 31.53 329 LYS C CA 1
ATOM 8517 C C . LYS C 1 329 ? -11.100 -36.247 -28.360 1.00 32.61 329 LYS C C 1
ATOM 8518 O O . LYS C 1 329 ? -12.289 -36.195 -28.693 1.00 30.69 329 LYS C O 1
ATOM 8524 N N . SER C 1 330 ? -10.148 -36.694 -29.179 1.00 32.93 330 SER C N 1
ATOM 8525 C CA . SER C 1 330 ? -10.488 -37.385 -30.417 1.00 34.41 330 SER C CA 1
ATOM 8526 C C . SER C 1 330 ? -11.198 -38.708 -30.159 1.00 32.93 330 SER C C 1
ATOM 8527 O O . SER C 1 330 ? -11.917 -39.186 -31.037 1.00 36.67 330 SER C O 1
ATOM 8530 N N . TYR C 1 331 ? -11.009 -39.319 -28.987 1.00 32.38 331 TYR C N 1
ATOM 8531 C CA . TYR C 1 331 ? -11.693 -40.558 -28.632 1.00 31.34 331 TYR C CA 1
ATOM 8532 C C . TYR C 1 331 ? -12.928 -40.326 -27.775 1.00 35.21 331 TYR C C 1
ATOM 8533 O O . TYR C 1 331 ? -13.948 -40.997 -27.967 1.00 34.60 331 TYR C O 1
ATOM 8542 N N . PHE C 1 332 ? -12.868 -39.386 -26.838 1.00 33.93 332 PHE C N 1
ATOM 8543 C CA . PHE C 1 332 ? -13.938 -39.200 -25.868 1.00 34.02 332 PHE C CA 1
ATOM 8544 C C . PHE C 1 332 ? -14.819 -38.004 -26.175 1.00 31.80 332 PHE C C 1
ATOM 8545 O O . PHE C 1 332 ? -15.865 -37.842 -25.535 1.00 33.09 332 PHE C O 1
ATOM 8553 N N . GLY C 1 333 ? -14.431 -37.173 -27.124 1.00 30.75 333 GLY C N 1
ATOM 8554 C CA . GLY C 1 333 ? -15.015 -35.860 -27.180 1.00 31.76 333 GLY C CA 1
ATOM 8555 C C . GLY C 1 333 ? -14.509 -35.046 -25.993 1.00 30.67 333 GLY C C 1
ATOM 8556 O O . GLY C 1 333 ? -13.652 -35.477 -25.214 1.00 29.84 333 GLY C O 1
ATOM 8557 N N . HIS C 1 334 ? -15.084 -33.859 -25.855 1.00 26.99 334 HIS C N 1
ATOM 8558 C CA . HIS C 1 334 ? -14.764 -32.951 -24.753 1.00 29.71 334 HIS C CA 1
ATOM 8559 C C . HIS C 1 334 ? -15.661 -33.302 -23.574 1.00 27.29 334 HIS C C 1
ATOM 8560 O O . HIS C 1 334 ? -16.846 -32.976 -23.571 1.00 29.21 334 HIS C O 1
ATOM 8567 N N . THR C 1 335 ? -15.101 -33.980 -22.570 1.00 28.34 335 THR C N 1
ATOM 8568 C CA . THR C 1 335 ? -15.869 -34.403 -21.403 1.00 30.63 335 THR C CA 1
ATOM 8569 C C . THR C 1 335 ? -15.912 -33.331 -20.307 1.00 27.96 335 THR C C 1
ATOM 8570 O O . THR C 1 335 ? -16.310 -33.632 -19.176 1.00 27.85 335 THR C O 1
ATOM 8574 N N . LEU C 1 336 ? -15.514 -32.097 -20.624 1.00 27.74 336 LEU C N 1
ATOM 8575 C CA . LEU C 1 336 ? -15.792 -30.912 -19.801 1.00 31.59 336 LEU C CA 1
ATOM 8576 C C . LEU C 1 336 ? -15.187 -31.105 -18.416 1.00 28.25 336 LEU C C 1
ATOM 8577 O O . LEU C 1 336 ? -13.956 -31.248 -18.316 1.00 28.89 336 LEU C O 1
ATOM 8582 N N . GLY C 1 337 ? -15.974 -31.122 -17.340 1.00 27.30 337 GLY C N 1
ATOM 8583 C CA . GLY C 1 337 ? -15.394 -31.233 -16.009 1.00 30.02 337 GLY C CA 1
ATOM 8584 C C . GLY C 1 337 ? -14.544 -32.476 -15.814 1.00 26.27 337 GLY C C 1
ATOM 8585 O O . GLY C 1 337 ? -13.585 -32.458 -15.042 1.00 24.74 337 GLY C O 1
ATOM 8586 N N . ALA C 1 338 ? -14.851 -33.557 -16.536 1.00 26.37 338 ALA C N 1
ATOM 8587 C CA . ALA C 1 338 ? -14.113 -34.797 -16.370 1.00 26.69 338 ALA C CA 1
ATOM 8588 C C . ALA C 1 338 ? -12.758 -34.796 -17.065 1.00 25.75 338 ALA C C 1
ATOM 8589 O O . ALA C 1 338 ? -11.892 -35.590 -16.684 1.00 25.01 338 ALA C O 1
ATOM 8591 N N . CYS C 1 339 ? -12.556 -33.936 -18.069 1.00 24.61 339 CYS C N 1
ATOM 8592 C CA . CYS C 1 339 ? -11.511 -34.195 -19.060 1.00 25.64 339 CYS C CA 1
ATOM 8593 C C . CYS C 1 339 ? -10.122 -34.174 -18.439 1.00 26.64 339 CYS C C 1
ATOM 8594 O O . CYS C 1 339 ? -9.284 -35.014 -18.770 1.00 25.94 339 CYS C O 1
ATOM 8597 N N . GLY C 1 340 ? -9.855 -33.230 -17.533 1.00 26.20 340 GLY C N 1
ATOM 8598 C CA . GLY C 1 340 ? -8.513 -33.140 -16.973 1.00 24.69 340 GLY C CA 1
ATOM 8599 C C . GLY C 1 340 ? -8.134 -34.369 -16.171 1.00 24.21 340 GLY C C 1
ATOM 8600 O O . GLY C 1 340 ? -6.972 -34.784 -16.154 1.00 24.30 340 GLY C O 1
ATOM 8601 N N . ALA C 1 341 ? -9.109 -34.966 -15.495 1.00 23.71 341 ALA C N 1
ATOM 8602 C CA . ALA C 1 341 ? -8.854 -36.147 -14.690 1.00 23.74 341 ALA C CA 1
ATOM 8603 C C . ALA C 1 341 ? -8.716 -37.381 -15.568 1.00 23.52 341 ALA C C 1
ATOM 8604 O O . ALA C 1 341 ? -7.808 -38.193 -15.361 1.00 27.43 341 ALA C O 1
ATOM 8606 N N . ILE C 1 342 ? -9.607 -37.536 -16.551 1.00 24.25 342 ILE C N 1
ATOM 8607 C CA . ILE C 1 342 ? -9.515 -38.668 -17.476 1.00 25.68 342 ILE C CA 1
ATOM 8608 C C . ILE C 1 342 ? -8.186 -38.629 -18.222 1.00 25.39 342 ILE C C 1
ATOM 8609 O O . ILE C 1 342 ? -7.521 -39.659 -18.402 1.00 26.66 342 ILE C O 1
ATOM 8614 N N . GLU C 1 343 ? -7.774 -37.437 -18.653 1.00 25.34 343 GLU C N 1
ATOM 8615 C CA . GLU C 1 343 ? -6.562 -37.304 -19.447 1.00 23.63 343 GLU C CA 1
ATOM 8616 C C . GLU C 1 343 ? -5.312 -37.517 -18.604 1.00 25.94 343 GLU C C 1
ATOM 8617 O O . GLU C 1 343 ? -4.326 -38.080 -19.092 1.00 27.35 343 GLU C O 1
ATOM 8623 N N . ALA C 1 344 ? -5.318 -37.077 -17.344 1.00 25.10 344 ALA C N 1
ATOM 8624 C CA . ALA C 1 344 ? -4.174 -37.384 -16.485 1.00 23.90 344 ALA C CA 1
ATOM 8625 C C . ALA C 1 344 ? -4.070 -38.886 -16.241 1.00 26.13 344 ALA C C 1
ATOM 8626 O O . ALA C 1 344 ? -2.983 -39.467 -16.325 1.00 23.75 344 ALA C O 1
ATOM 8628 N N . TRP C 1 345 ? -5.198 -39.523 -15.931 1.00 22.86 345 TRP C N 1
ATOM 8629 C CA . TRP C 1 345 ? -5.227 -40.964 -15.695 1.00 25.39 345 TRP C CA 1
ATOM 8630 C C . TRP C 1 345 ? -4.649 -41.721 -16.881 1.00 25.80 345 TRP C C 1
ATOM 8631 O O . TRP C 1 345 ? -3.696 -42.497 -16.745 1.00 26.16 345 TRP C O 1
ATOM 8642 N N . LEU C 1 346 ? -5.196 -41.484 -18.067 1.00 26.79 346 LEU C N 1
ATOM 8643 C CA . LEU C 1 346 ? -4.765 -42.283 -19.206 1.00 27.29 346 LEU C CA 1
ATOM 8644 C C . LEU C 1 346 ? -3.388 -41.868 -19.729 1.00 27.45 346 LEU C C 1
ATOM 8645 O O . LEU C 1 346 ? -2.714 -42.691 -20.356 1.00 27.32 346 LEU C O 1
ATOM 8650 N N . SER C 1 347 ? -2.928 -40.636 -19.452 1.00 25.14 347 SER C N 1
ATOM 8651 C CA . SER C 1 347 ? -1.552 -40.279 -19.801 1.00 26.78 347 SER C CA 1
ATOM 8652 C C . SER C 1 347 ? -0.552 -40.973 -18.882 1.00 24.35 347 SER C C 1
ATOM 8653 O O . SER C 1 347 ? 0.544 -41.349 -19.316 1.00 24.84 347 SER C O 1
ATOM 8656 N N . ILE C 1 348 ? -0.900 -41.136 -17.604 1.00 24.65 348 ILE C N 1
ATOM 8657 C CA . ILE C 1 348 ? -0.057 -41.913 -16.703 1.00 23.50 348 ILE C CA 1
ATOM 8658 C C . ILE C 1 348 ? -0.003 -43.367 -17.173 1.00 25.67 348 ILE C C 1
ATOM 8659 O O . ILE C 1 348 ? 1.057 -43.997 -17.163 1.00 26.05 348 ILE C O 1
ATOM 8664 N N . GLU C 1 349 ? -1.141 -43.904 -17.617 1.00 26.64 349 GLU C N 1
ATOM 8665 C CA . GLU C 1 349 ? -1.151 -45.256 -18.171 1.00 29.04 349 GLU C CA 1
ATOM 8666 C C . GLU C 1 349 ? -0.243 -45.362 -19.395 1.00 27.60 349 GLU C C 1
ATOM 8667 O O . GLU C 1 349 ? 0.498 -46.343 -19.537 1.00 30.16 349 GLU C O 1
ATOM 8673 N N . MET C 1 350 ? -0.277 -44.365 -20.290 1.00 25.85 350 MET C N 1
ATOM 8674 C CA . MET C 1 350 ? 0.625 -44.383 -21.442 1.00 27.35 350 MET C CA 1
ATOM 8675 C C . MET C 1 350 ? 2.076 -44.420 -20.999 1.00 30.60 350 MET C C 1
ATOM 8676 O O . MET C 1 350 ? 2.895 -45.150 -21.576 1.00 29.06 350 MET C O 1
ATOM 8681 N N . MET C 1 351 ? 2.417 -43.602 -20.003 1.00 25.20 351 MET C N 1
ATOM 8682 C CA . MET C 1 351 ? 3.778 -43.571 -19.486 1.00 30.09 351 MET C CA 1
ATOM 8683 C C . MET C 1 351 ? 4.191 -44.927 -18.926 1.00 28.25 351 MET C C 1
ATOM 8684 O O . MET C 1 351 ? 5.305 -45.402 -19.182 1.00 31.92 351 MET C O 1
ATOM 8689 N N . ASN C 1 352 ? 3.308 -45.576 -18.169 1.00 26.52 352 ASN C N 1
ATOM 8690 C CA . ASN C 1 352 ? 3.669 -46.878 -17.616 1.00 28.54 352 ASN C CA 1
ATOM 8691 C C . ASN C 1 352 ? 3.635 -47.995 -18.657 1.00 31.95 352 ASN C C 1
ATOM 8692 O O . ASN C 1 352 ? 4.306 -49.019 -18.472 1.00 29.61 352 ASN C O 1
ATOM 8697 N N . ARG C 1 353 ? 2.890 -47.823 -19.742 1.00 29.52 353 ARG C N 1
ATOM 8698 C CA . ARG C 1 353 ? 2.914 -48.781 -20.842 1.00 30.54 353 ARG C CA 1
ATOM 8699 C C . ARG C 1 353 ? 4.017 -48.485 -21.839 1.00 35.65 353 ARG C C 1
ATOM 8700 O O . ARG C 1 353 ? 4.307 -49.333 -22.689 1.00 33.69 353 ARG C O 1
ATOM 8708 N N . GLY C 1 354 ? 4.650 -47.318 -21.737 1.00 30.83 354 GLY C N 1
ATOM 8709 C CA . GLY C 1 354 ? 5.589 -46.884 -22.753 1.00 34.11 354 GLY C CA 1
ATOM 8710 C C . GLY C 1 354 ? 4.965 -46.703 -24.116 1.00 35.92 354 GLY C C 1
ATOM 8711 O O . GLY C 1 354 ? 5.671 -46.772 -25.126 1.00 36.59 354 GLY C O 1
ATOM 8712 N N . ARG C 1 355 ? 3.652 -46.465 -24.174 1.00 33.47 355 ARG C N 1
ATOM 8713 C CA . ARG C 1 355 ? 2.900 -46.498 -25.425 1.00 34.54 355 ARG C CA 1
ATOM 8714 C C . ARG C 1 355 ? 1.948 -45.312 -25.464 1.00 33.29 355 ARG C C 1
ATOM 8715 O O . ARG C 1 355 ? 0.981 -45.271 -24.696 1.00 32.63 355 ARG C O 1
ATOM 8723 N N . PHE C 1 356 ? 2.191 -44.372 -26.372 1.00 30.75 356 PHE C N 1
ATOM 8724 C CA . PHE C 1 356 ? 1.457 -43.113 -26.404 1.00 32.03 356 PHE C CA 1
ATOM 8725 C C . PHE C 1 356 ? 0.523 -43.065 -27.607 1.00 32.39 356 PHE C C 1
ATOM 8726 O O . PHE C 1 356 ? 0.938 -43.317 -28.742 1.00 35.74 356 PHE C O 1
ATOM 8734 N N . ILE C 1 357 ? -0.731 -42.720 -27.344 1.00 31.70 357 ILE C N 1
ATOM 8735 C CA . ILE C 1 357 ? -1.864 -42.879 -28.256 1.00 29.99 357 ILE C CA 1
ATOM 8736 C C . ILE C 1 357 ? -1.921 -41.729 -29.256 1.00 30.52 357 ILE C C 1
ATOM 8737 O O . ILE C 1 357 ? -1.701 -40.568 -28.874 1.00 32.19 357 ILE C O 1
ATOM 8742 N N . PRO C 1 358 ? -2.203 -41.987 -30.534 1.00 32.78 358 PRO C N 1
ATOM 8743 C CA . PRO C 1 358 ? -2.318 -40.896 -31.508 1.00 32.18 358 PRO C CA 1
ATOM 8744 C C . PRO C 1 358 ? -3.634 -40.145 -31.370 1.00 31.12 358 PRO C C 1
ATOM 8745 O O . PRO C 1 358 ? -4.602 -40.631 -30.787 1.00 34.54 358 PRO C O 1
ATOM 8749 N N . THR C 1 359 ? -3.655 -38.935 -31.923 1.00 29.80 359 THR C N 1
ATOM 8750 C CA . THR C 1 359 ? -4.912 -38.209 -32.072 1.00 31.50 359 THR C CA 1
ATOM 8751 C C . THR C 1 359 ? -5.727 -38.895 -33.165 1.00 37.81 359 THR C C 1
ATOM 8752 O O . THR C 1 359 ? -5.334 -38.892 -34.337 1.00 33.51 359 THR C O 1
ATOM 8756 N N . LEU C 1 360 ? -6.836 -39.524 -32.778 1.00 35.09 360 LEU C N 1
ATOM 8757 C CA . LEU C 1 360 ? -7.738 -40.122 -33.754 1.00 36.32 360 LEU C CA 1
ATOM 8758 C C . LEU C 1 360 ? -8.241 -39.077 -34.744 1.00 38.36 360 LEU C C 1
ATOM 8759 O O . LEU C 1 360 ? -8.603 -37.959 -34.364 1.00 34.79 360 LEU C O 1
ATOM 8764 N N . ASN C 1 361 ? -8.266 -39.448 -36.026 1.00 38.69 361 ASN C N 1
ATOM 8765 C CA . ASN C 1 361 ? -8.817 -38.617 -37.098 1.00 38.64 361 ASN C CA 1
ATOM 8766 C C . ASN C 1 361 ? -8.022 -37.340 -37.335 1.00 40.86 361 ASN C C 1
ATOM 8767 O O . ASN C 1 361 ? -8.529 -36.396 -37.953 1.00 37.77 361 ASN C O 1
ATOM 8772 N N . LEU C 1 362 ? -6.781 -37.286 -36.858 1.00 40.70 362 LEU C N 1
ATOM 8773 C CA . LEU C 1 362 ? -5.819 -36.281 -37.300 1.00 39.52 362 LEU C CA 1
ATOM 8774 C C . LEU C 1 362 ? -5.124 -36.863 -38.526 1.00 41.03 362 LEU C C 1
ATOM 8775 O O . LEU C 1 362 ? -4.242 -37.718 -38.409 1.00 42.01 362 LEU C O 1
ATOM 8780 N N . ASP C 1 363 ? -5.548 -36.424 -39.706 1.00 42.89 363 ASP C N 1
ATOM 8781 C CA . ASP C 1 363 ? -5.046 -36.931 -40.977 1.00 42.47 363 ASP C CA 1
ATOM 8782 C C . ASP C 1 363 ? -4.180 -35.929 -41.713 1.00 46.70 363 ASP C C 1
ATOM 8783 O O . ASP C 1 363 ? -3.175 -36.311 -42.315 1.00 47.86 363 ASP C O 1
ATOM 8788 N N . GLU C 1 364 ? -4.563 -34.656 -41.678 1.00 41.82 364 GLU C N 1
ATOM 8789 C CA . GLU C 1 364 ? -3.818 -33.571 -42.302 1.00 44.34 364 GLU C CA 1
ATOM 8790 C C . GLU C 1 364 ? -3.616 -32.492 -41.247 1.00 44.59 364 GLU C C 1
ATOM 8791 O O . GLU C 1 364 ? -4.582 -31.854 -40.815 1.00 40.64 364 GLU C O 1
ATOM 8797 N N . ILE C 1 365 ? -2.366 -32.288 -40.837 1.00 43.79 365 ILE C N 1
ATOM 8798 C CA . ILE C 1 365 ? -2.070 -31.313 -39.795 1.00 42.47 365 ILE C CA 1
ATOM 8799 C C . ILE C 1 365 ? -2.278 -29.905 -40.336 1.00 43.94 365 ILE C C 1
ATOM 8800 O O . ILE C 1 365 ? -1.738 -29.534 -41.385 1.00 43.48 365 ILE C O 1
ATOM 8805 N N . ASP C 1 366 ? -3.084 -29.124 -39.624 1.00 41.77 366 ASP C N 1
ATOM 8806 C CA . ASP C 1 366 ? -3.311 -27.723 -39.951 1.00 43.40 366 ASP C CA 1
ATOM 8807 C C . ASP C 1 366 ? -1.988 -26.966 -39.942 1.00 44.11 366 ASP C C 1
ATOM 8808 O O . ASP C 1 366 ? -1.264 -26.982 -38.943 1.00 42.79 366 ASP C O 1
ATOM 8813 N N . SER C 1 367 ? -1.665 -26.303 -41.054 1.00 45.67 367 SER C N 1
ATOM 8814 C CA . SER C 1 367 ? -0.440 -25.511 -41.116 1.00 45.57 367 SER C CA 1
ATOM 8815 C C . SER C 1 367 ? -0.486 -24.282 -40.215 1.00 44.72 367 SER C C 1
ATOM 8816 O O . SER C 1 367 ? 0.562 -23.674 -39.971 1.00 44.79 367 SER C O 1
ATOM 8819 N N . LEU C 1 368 ? -1.662 -23.898 -39.724 1.00 44.37 368 LEU C N 1
ATOM 8820 C CA . LEU C 1 368 ? -1.775 -22.793 -38.779 1.00 43.96 368 LEU C CA 1
ATOM 8821 C C . LEU C 1 368 ? -1.532 -23.216 -37.333 1.00 41.72 368 LEU C C 1
ATOM 8822 O O . LEU C 1 368 ? -1.464 -22.351 -36.451 1.00 39.64 368 LEU C O 1
ATOM 8827 N N . CYS C 1 369 ? -1.410 -24.511 -37.070 1.00 43.10 369 CYS C N 1
ATOM 8828 C CA . CYS C 1 369 ? -1.128 -25.003 -35.732 1.00 38.23 369 CYS C CA 1
ATOM 8829 C C . CYS C 1 369 ? 0.381 -25.065 -35.506 1.00 38.44 369 CYS C C 1
ATOM 8830 O O . CYS C 1 369 ? 1.178 -25.022 -36.447 1.00 38.97 369 CYS C O 1
ATOM 8833 N N . GLY C 1 370 ? 0.770 -25.161 -34.233 1.00 40.50 370 GLY C N 1
ATOM 8834 C CA . GLY C 1 370 ? 2.177 -25.099 -33.885 1.00 36.30 370 GLY C CA 1
ATOM 8835 C C . GLY C 1 370 ? 2.973 -26.274 -34.420 1.00 36.52 370 GLY C C 1
ATOM 8836 O O . GLY C 1 370 ? 2.454 -27.367 -34.658 1.00 37.69 370 GLY C O 1
ATOM 8837 N N . GLU C 1 371 ? 4.277 -26.045 -34.587 1.00 35.95 371 GLU C N 1
ATOM 8838 C CA . GLU C 1 371 ? 5.187 -27.066 -35.122 1.00 39.42 371 GLU C CA 1
ATOM 8839 C C . GLU C 1 371 ? 5.554 -28.068 -34.024 1.00 37.25 371 GLU C C 1
ATOM 8840 O O . GLU C 1 371 ? 6.599 -27.984 -33.374 1.00 36.81 371 GLU C O 1
ATOM 8846 N N . LEU C 1 372 ? 4.686 -29.057 -33.837 1.00 39.59 372 LEU C N 1
ATOM 8847 C CA . LEU C 1 372 ? 4.846 -30.079 -32.810 1.00 32.20 372 LEU C CA 1
ATOM 8848 C C . LEU C 1 372 ? 5.004 -31.452 -33.452 1.00 33.53 372 LEU C C 1
ATOM 8849 O O . LEU C 1 372 ? 4.747 -31.636 -34.643 1.00 36.89 372 LEU C O 1
ATOM 8854 N N . ASP C 1 373 ? 5.425 -32.434 -32.649 1.00 31.91 373 ASP C N 1
ATOM 8855 C CA . ASP C 1 373 ? 5.547 -33.815 -33.130 1.00 34.06 373 ASP C CA 1
ATOM 8856 C C . ASP C 1 373 ? 4.245 -34.569 -32.837 1.00 32.63 373 ASP C C 1
ATOM 8857 O O . ASP C 1 373 ? 4.153 -35.416 -31.950 1.00 33.58 373 ASP C O 1
ATOM 8862 N N . TYR C 1 374 ? 3.218 -34.238 -33.617 1.00 34.34 374 TYR C N 1
ATOM 8863 C CA . TYR C 1 374 ? 1.903 -34.852 -33.441 1.00 33.75 374 TYR C CA 1
ATOM 8864 C C . TYR C 1 374 ? 1.972 -36.354 -33.664 1.00 31.84 374 TYR C C 1
ATOM 8865 O O . TYR C 1 374 ? 2.402 -36.806 -34.728 1.00 33.23 374 TYR C O 1
ATOM 8874 N N . ILE C 1 375 ? 1.551 -37.132 -32.666 1.00 33.58 375 ILE C N 1
ATOM 8875 C CA . ILE C 1 375 ? 1.412 -38.571 -32.863 1.00 32.32 375 ILE C CA 1
ATOM 8876 C C . ILE C 1 375 ? 0.174 -38.818 -33.716 1.00 34.79 375 ILE C C 1
ATOM 8877 O O . ILE C 1 375 ? -0.931 -38.376 -33.376 1.00 32.37 375 ILE C O 1
ATOM 8882 N N . VAL C 1 376 ? 0.350 -39.532 -34.831 1.00 35.69 376 VAL C N 1
ATOM 8883 C CA . VAL C 1 376 ? -0.725 -39.746 -35.791 1.00 33.46 376 VAL C CA 1
ATOM 8884 C C . VAL C 1 376 ? -0.748 -41.207 -36.225 1.00 36.72 376 VAL C C 1
ATOM 8885 O O . VAL C 1 376 ? 0.269 -41.907 -36.181 1.00 35.89 376 VAL C O 1
ATOM 8889 N N . GLN C 1 377 ? -1.941 -41.665 -36.618 1.00 34.98 377 GLN C N 1
ATOM 8890 C CA . GLN C 1 377 ? -2.192 -42.991 -37.187 1.00 41.35 377 GLN C CA 1
ATOM 8891 C C . GLN C 1 377 ? -1.965 -44.139 -36.209 1.00 41.25 377 GLN C C 1
ATOM 8892 O O . GLN C 1 377 ? -2.887 -44.924 -35.959 1.00 44.28 377 GLN C O 1
ATOM 8898 N N . GLN C 1 378 ? -0.760 -44.267 -35.656 1.00 37.27 378 GLN C N 1
ATOM 8899 C CA . GLN C 1 378 ? -0.461 -45.398 -34.792 1.00 43.11 378 GLN C CA 1
ATOM 8900 C C . GLN C 1 378 ? 0.169 -44.945 -33.482 1.00 40.49 378 GLN C C 1
ATOM 8901 O O . GLN C 1 378 ? 0.816 -43.896 -33.428 1.00 41.20 378 GLN C O 1
ATOM 8907 N N . PRO C 1 379 ? -0.008 -45.721 -32.411 1.00 41.02 379 PRO C N 1
ATOM 8908 C CA . PRO C 1 379 ? 0.682 -45.414 -31.150 1.00 37.13 379 PRO C CA 1
ATOM 8909 C C . PRO C 1 379 ? 2.193 -45.347 -31.320 1.00 43.18 379 PRO C C 1
ATOM 8910 O O . PRO C 1 379 ? 2.789 -46.078 -32.113 1.00 42.94 379 PRO C O 1
ATOM 8914 N N . ARG C 1 380 ? 2.808 -44.457 -30.547 1.00 39.91 380 ARG C N 1
ATOM 8915 C CA . ARG C 1 380 ? 4.245 -44.225 -30.570 1.00 41.79 380 ARG C CA 1
ATOM 8916 C C . ARG C 1 380 ? 4.862 -44.833 -29.313 1.00 42.97 380 ARG C C 1
ATOM 8917 O O . ARG C 1 380 ? 4.402 -44.560 -28.196 1.00 39.89 380 ARG C O 1
ATOM 8925 N N . ASN C 1 381 ? 5.869 -45.690 -29.496 1.00 43.20 381 ASN C N 1
ATOM 8926 C CA . ASN C 1 381 ? 6.599 -46.253 -28.362 1.00 41.96 381 ASN C CA 1
ATOM 8927 C C . ASN C 1 381 ? 7.631 -45.237 -27.886 1.00 42.28 381 ASN C C 1
ATOM 8928 O O . ASN C 1 381 ? 8.492 -44.810 -28.662 1.00 42.50 381 ASN C O 1
ATOM 8933 N N . LEU C 1 382 ? 7.527 -44.833 -26.621 1.00 40.15 382 LEU C N 1
ATOM 8934 C CA . LEU C 1 382 ? 8.418 -43.843 -26.038 1.00 36.07 382 LEU C CA 1
ATOM 8935 C C . LEU C 1 382 ? 8.839 -44.302 -24.655 1.00 35.77 382 LEU C C 1
ATOM 8936 O O . LEU C 1 382 ? 8.007 -44.760 -23.867 1.00 38.18 382 LEU C O 1
ATOM 8941 N N . ASP C 1 383 ? 10.132 -44.172 -24.369 1.00 36.67 383 ASP C N 1
ATOM 8942 C CA . ASP C 1 383 ? 10.676 -44.376 -23.029 1.00 37.46 383 ASP C CA 1
ATOM 8943 C C . ASP C 1 383 ? 10.551 -43.037 -22.312 1.00 40.76 383 ASP C C 1
ATOM 8944 O O . ASP C 1 383 ? 11.475 -42.221 -22.301 1.00 41.28 383 ASP C O 1
ATOM 8949 N N . ALA C 1 384 ? 9.381 -42.788 -21.737 1.00 35.79 384 ALA C N 1
ATOM 8950 C CA . ALA C 1 384 ? 9.053 -41.479 -21.182 1.00 36.38 384 ALA C CA 1
ATOM 8951 C C . ALA C 1 384 ? 9.208 -41.495 -19.670 1.00 34.61 384 ALA C C 1
ATOM 8952 O O . ALA C 1 384 ? 8.603 -42.328 -18.987 1.00 34.96 384 ALA C O 1
ATOM 8954 N N . ASP C 1 385 ? 10.007 -40.568 -19.148 1.00 31.68 385 ASP C N 1
ATOM 8955 C CA . ASP C 1 385 ? 10.169 -40.453 -17.708 1.00 32.96 385 ASP C CA 1
ATOM 8956 C C . ASP C 1 385 ? 9.319 -39.354 -17.088 1.00 30.89 385 ASP C C 1
ATOM 8957 O O . ASP C 1 385 ? 8.999 -39.430 -15.898 1.00 29.40 385 ASP C O 1
ATOM 8962 N N . ILE C 1 386 ? 8.972 -38.330 -17.857 1.00 26.94 386 ILE C N 1
ATOM 8963 C CA . ILE C 1 386 ? 8.232 -37.171 -17.367 1.00 27.46 386 ILE C CA 1
ATOM 8964 C C . ILE C 1 386 ? 7.249 -36.758 -18.454 1.00 26.08 386 ILE C C 1
ATOM 8965 O O . ILE C 1 386 ? 7.619 -36.677 -19.628 1.00 28.33 386 ILE C O 1
ATOM 8970 N N . ILE C 1 387 ? 5.989 -36.535 -18.078 1.00 24.77 387 ILE C N 1
ATOM 8971 C CA . ILE C 1 387 ? 4.960 -36.133 -19.025 1.00 25.68 387 ILE C CA 1
ATOM 8972 C C . ILE C 1 387 ? 4.274 -34.890 -18.482 1.00 24.88 387 ILE C C 1
ATOM 8973 O O . ILE C 1 387 ? 4.311 -34.608 -17.283 1.00 26.21 387 ILE C O 1
ATOM 8978 N N . MET C 1 388 ? 3.622 -34.161 -19.386 1.00 25.39 388 MET C N 1
ATOM 8979 C CA . MET C 1 388 ? 2.866 -32.958 -19.055 1.00 22.58 388 MET C CA 1
ATOM 8980 C C . MET C 1 388 ? 1.454 -33.106 -19.609 1.00 25.57 388 MET C C 1
ATOM 8981 O O . MET C 1 388 ? 1.276 -33.653 -20.697 1.00 26.37 388 MET C O 1
ATOM 8986 N N . SER C 1 389 ? 0.451 -32.631 -18.866 1.00 23.06 389 SER C N 1
ATOM 8987 C CA . SER C 1 389 ? -0.941 -32.648 -19.312 1.00 23.70 389 SER C CA 1
ATOM 8988 C C . SER C 1 389 ? -1.555 -31.271 -19.091 1.00 25.41 389 SER C C 1
ATOM 8989 O O . SER C 1 389 ? -1.566 -30.773 -17.957 1.00 25.72 389 SER C O 1
ATOM 8992 N N . ASN C 1 390 ? -2.099 -30.668 -20.156 1.00 24.44 390 ASN C N 1
ATOM 8993 C CA . ASN C 1 390 ? -2.553 -29.282 -20.119 1.00 22.79 390 ASN C CA 1
ATOM 8994 C C . ASN C 1 390 ? -4.058 -29.185 -20.331 1.00 27.23 390 ASN C C 1
ATOM 8995 O O . ASN C 1 390 ? -4.647 -29.976 -21.073 1.00 24.83 390 ASN C O 1
ATOM 9000 N N . ASN C 1 391 ? -4.681 -28.196 -19.683 1.00 24.57 391 ASN C N 1
ATOM 9001 C CA . ASN C 1 391 ? -6.107 -27.954 -19.862 1.00 23.97 391 ASN C CA 1
ATOM 9002 C C . ASN C 1 391 ? -6.382 -26.456 -19.792 1.00 28.87 391 ASN C C 1
ATOM 9003 O O . ASN C 1 391 ? -5.674 -25.709 -19.113 1.00 26.67 391 ASN C O 1
ATOM 9008 N N . PHE C 1 392 ? -7.427 -26.024 -20.499 1.00 28.58 392 PHE C N 1
ATOM 9009 C CA . PHE C 1 392 ? -7.788 -24.611 -20.574 1.00 31.00 392 PHE C CA 1
ATOM 9010 C C . PHE C 1 392 ? -9.304 -24.494 -20.608 1.00 32.99 392 PHE C C 1
ATOM 9011 O O . PHE C 1 392 ? -9.982 -25.347 -21.186 1.00 35.68 392 PHE C O 1
ATOM 9019 N N . ALA C 1 393 ? -9.851 -23.455 -19.980 1.00 29.59 393 ALA C N 1
ATOM 9020 C CA . ALA C 1 393 ? -11.291 -23.427 -19.766 1.00 32.34 393 ALA C CA 1
ATOM 9021 C C . ALA C 1 393 ? -11.833 -22.026 -20.000 1.00 35.30 393 ALA C C 1
ATOM 9022 O O . ALA C 1 393 ? -11.080 -21.077 -20.241 1.00 30.96 393 ALA C O 1
ATOM 9024 N N . PHE C 1 394 ? -13.164 -21.910 -19.919 1.00 37.24 394 PHE C N 1
ATOM 9025 C CA . PHE C 1 394 ? -13.822 -20.613 -19.987 1.00 39.35 394 PHE C CA 1
ATOM 9026 C C . PHE C 1 394 ? -13.264 -19.675 -18.929 1.00 37.76 394 PHE C C 1
ATOM 9027 O O . PHE C 1 394 ? -12.866 -20.091 -17.834 1.00 34.71 394 PHE C O 1
ATOM 9035 N N . GLY C 1 395 ? -13.253 -18.393 -19.264 1.00 36.15 395 GLY C N 1
ATOM 9036 C CA . GLY C 1 395 ? -12.635 -17.403 -18.416 1.00 34.66 395 GLY C CA 1
ATOM 9037 C C . GLY C 1 395 ? -11.132 -17.384 -18.486 1.00 32.96 395 GLY C C 1
ATOM 9038 O O . GLY C 1 395 ? -10.495 -16.741 -17.644 1.00 33.72 395 GLY C O 1
ATOM 9039 N N . GLY C 1 396 ? -10.546 -18.078 -19.459 1.00 31.14 396 GLY C N 1
ATOM 9040 C CA . GLY C 1 396 ? -9.107 -18.093 -19.603 1.00 30.67 396 GLY C CA 1
ATOM 9041 C C . GLY C 1 396 ? -8.371 -18.796 -18.484 1.00 27.51 396 GLY C C 1
ATOM 9042 O O . GLY C 1 396 ? -7.212 -18.467 -18.224 1.00 28.42 396 GLY C O 1
ATOM 9043 N N . ILE C 1 397 ? -9.009 -19.758 -17.817 1.00 26.80 397 ILE C N 1
ATOM 9044 C CA . ILE C 1 397 ? -8.370 -20.497 -16.730 1.00 24.28 397 ILE C CA 1
ATOM 9045 C C . ILE C 1 397 ? -7.511 -21.601 -17.332 1.00 26.88 397 ILE C C 1
ATOM 9046 O O . ILE C 1 397 ? -7.994 -22.431 -18.115 1.00 26.48 397 ILE C O 1
ATOM 9051 N N . ASN C 1 398 ? -6.231 -21.606 -16.973 1.00 26.72 398 ASN C N 1
ATOM 9052 C CA . ASN C 1 398 ? -5.255 -22.533 -17.517 1.00 28.23 398 ASN C CA 1
ATOM 9053 C C . ASN C 1 398 ? -4.691 -23.405 -16.406 1.00 26.45 398 ASN C C 1
ATOM 9054 O O . ASN C 1 398 ? -4.453 -22.927 -15.294 1.00 24.44 398 ASN C O 1
ATOM 9059 N N . THR C 1 399 ? -4.455 -24.678 -16.713 1.00 24.43 399 THR C N 1
ATOM 9060 C CA . THR C 1 399 ? -3.766 -25.578 -15.801 1.00 22.88 399 THR C CA 1
ATOM 9061 C C . THR C 1 399 ? -2.732 -26.395 -16.569 1.00 24.03 399 THR C C 1
ATOM 9062 O O . THR C 1 399 ? -2.934 -26.765 -17.728 1.00 23.63 399 THR C O 1
ATOM 9066 N N . SER C 1 400 ? -1.637 -26.712 -15.895 1.00 24.34 400 SER C N 1
ATOM 9067 C CA . SER C 1 400 ? -0.617 -27.567 -16.477 1.00 23.80 400 SER C CA 1
ATOM 9068 C C . SER C 1 400 ? -0.093 -28.478 -15.376 1.00 24.07 400 SER C C 1
ATOM 9069 O O . SER C 1 400 ? 0.285 -28.003 -14.300 1.00 21.28 400 SER C O 1
ATOM 9072 N N . LEU C 1 401 ? -0.100 -29.781 -15.628 1.00 22.90 401 LEU C N 1
ATOM 9073 C CA . LEU C 1 401 ? 0.326 -30.763 -14.645 1.00 23.47 401 LEU C CA 1
ATOM 9074 C C . LEU C 1 401 ? 1.520 -31.528 -15.195 1.00 25.14 401 LEU C C 1
ATOM 9075 O O . LEU C 1 401 ? 1.590 -31.800 -16.398 1.00 24.63 401 LEU C O 1
ATOM 9080 N N . ILE C 1 402 ? 2.470 -31.858 -14.323 1.00 22.47 402 ILE C N 1
ATOM 9081 C CA . ILE C 1 402 ? 3.655 -32.610 -14.712 1.00 22.78 402 ILE C CA 1
ATOM 9082 C C . ILE C 1 402 ? 3.750 -33.843 -13.823 1.00 24.53 402 ILE C C 1
ATOM 9083 O O . ILE C 1 402 ? 3.691 -33.732 -12.592 1.00 23.14 402 ILE C O 1
ATOM 9088 N N . PHE C 1 403 ? 3.895 -35.013 -14.448 1.00 26.01 403 PHE C N 1
ATOM 9089 C CA . PHE C 1 403 ? 3.980 -36.299 -13.768 1.00 28.11 403 PHE C CA 1
ATOM 9090 C C . PHE C 1 403 ? 5.292 -36.988 -14.108 1.00 26.30 403 PHE C C 1
ATOM 9091 O O . PHE C 1 403 ? 5.829 -36.832 -15.206 1.00 25.23 403 PHE C O 1
ATOM 9099 N N . LYS C 1 404 ? 5.792 -37.769 -13.157 1.00 28.76 404 LYS C N 1
ATOM 9100 C CA . LYS C 1 404 ? 7.090 -38.413 -13.278 1.00 26.81 404 LYS C CA 1
ATOM 9101 C C . LYS C 1 404 ? 6.942 -39.901 -12.991 1.00 26.62 404 LYS C C 1
ATOM 9102 O O . LYS C 1 404 ? 6.261 -40.290 -12.038 1.00 27.92 404 LYS C O 1
ATOM 9108 N N . ARG C 1 405 ? 7.588 -40.720 -13.819 1.00 27.88 405 ARG C N 1
ATOM 9109 C CA . ARG C 1 405 ? 7.587 -42.164 -13.621 1.00 29.65 405 ARG C CA 1
ATOM 9110 C C . ARG C 1 405 ? 8.269 -42.529 -12.305 1.00 29.29 405 ARG C C 1
ATOM 9111 O O . ARG C 1 405 ? 9.225 -41.878 -11.871 1.00 29.68 405 ARG C O 1
ATOM 9119 N N . VAL C 1 406 ? 7.761 -43.582 -11.665 1.00 31.29 406 VAL C N 1
ATOM 9120 C CA . VAL C 1 406 ? 8.295 -44.110 -10.413 1.00 32.72 406 VAL C CA 1
ATOM 9121 C C . VAL C 1 406 ? 8.657 -45.578 -10.638 1.00 36.19 406 VAL C C 1
ATOM 9122 O O . VAL C 1 406 ? 7.817 -46.362 -11.088 1.00 37.09 406 VAL C O 1
ATOM 9126 N N . LYS C 1 407 ? 9.907 -45.938 -10.360 1.00 36.77 407 LYS C N 1
ATOM 9127 C CA . LYS C 1 407 ? 10.353 -47.328 -10.435 1.00 41.00 407 LYS C CA 1
ATOM 9128 C C . LYS C 1 407 ? 10.419 -47.889 -9.019 1.00 38.99 407 LYS C C 1
ATOM 9129 O O . LYS C 1 407 ? 11.017 -47.271 -8.131 1.00 42.08 407 LYS C O 1
ATOM 9135 N N . GLN C 1 408 ? 9.782 -49.039 -8.806 1.00 38.52 408 GLN C N 1
ATOM 9136 C CA . GLN C 1 408 ? 9.607 -49.587 -7.462 1.00 38.72 408 GLN C CA 1
ATOM 9137 C C . GLN C 1 408 ? 10.385 -50.899 -7.254 1.00 41.33 408 GLN C C 1
ATOM 9138 O O . GLN C 1 408 ? 10.666 -51.295 -6.113 1.00 39.76 408 GLN C O 1
ATOM 9144 N N . MET D 1 1 ? 7.691 -18.591 4.680 1.00 32.52 1 MET D N 1
ATOM 9145 C CA . MET D 1 1 ? 6.270 -18.252 4.585 1.00 30.25 1 MET D CA 1
ATOM 9146 C C . MET D 1 1 ? 6.106 -16.739 4.620 1.00 29.30 1 MET D C 1
ATOM 9147 O O . MET D 1 1 ? 6.759 -16.068 5.407 1.00 34.52 1 MET D O 1
ATOM 9152 N N . LYS D 1 2 ? 5.236 -16.194 3.781 1.00 26.58 2 LYS D N 1
ATOM 9153 C CA . LYS D 1 2 ? 5.002 -14.751 3.783 1.00 25.45 2 LYS D CA 1
ATOM 9154 C C . LYS D 1 2 ? 3.872 -14.382 4.740 1.00 27.44 2 LYS D C 1
ATOM 9155 O O . LYS D 1 2 ? 2.966 -15.175 4.996 1.00 24.97 2 LYS D O 1
ATOM 9161 N N . ARG D 1 3 ? 3.911 -13.142 5.234 1.00 23.02 3 ARG D N 1
ATOM 9162 C CA . ARG D 1 3 ? 2.803 -12.587 5.995 1.00 24.59 3 ARG D CA 1
ATOM 9163 C C . ARG D 1 3 ? 1.820 -11.909 5.039 1.00 23.60 3 ARG D C 1
ATOM 9164 O O . ARG D 1 3 ? 2.194 -11.452 3.952 1.00 24.16 3 ARG D O 1
ATOM 9172 N N . VAL D 1 4 ? 0.550 -11.881 5.435 1.00 21.69 4 VAL D N 1
ATOM 9173 C CA . VAL D 1 4 ? -0.543 -11.480 4.546 1.00 20.80 4 VAL D CA 1
ATOM 9174 C C . VAL D 1 4 ? -1.396 -10.443 5.259 1.00 22.80 4 VAL D C 1
ATOM 9175 O O . VAL D 1 4 ? -1.859 -10.683 6.382 1.00 20.93 4 VAL D O 1
ATOM 9179 N N . VAL D 1 5 ? -1.628 -9.298 4.605 1.00 22.09 5 VAL D N 1
ATOM 9180 C CA . VAL D 1 5 ? -2.415 -8.239 5.218 1.00 22.16 5 VAL D CA 1
ATOM 9181 C C . VAL D 1 5 ? -3.582 -7.855 4.314 1.00 23.49 5 VAL D C 1
ATOM 9182 O O . VAL D 1 5 ? -3.623 -8.180 3.124 1.00 23.41 5 VAL D O 1
ATOM 9186 N N . VAL D 1 6 ? -4.539 -7.157 4.917 1.00 20.80 6 VAL D N 1
ATOM 9187 C CA . VAL D 1 6 ? -5.762 -6.706 4.269 1.00 19.00 6 VAL D CA 1
ATOM 9188 C C . VAL D 1 6 ? -5.575 -5.218 4.016 1.00 20.76 6 VAL D C 1
ATOM 9189 O O . VAL D 1 6 ? -5.463 -4.446 4.971 1.00 19.68 6 VAL D O 1
ATOM 9193 N N . THR D 1 7 ? -5.528 -4.808 2.749 1.00 21.55 7 THR D N 1
ATOM 9194 C CA . THR D 1 7 ? -5.318 -3.396 2.414 1.00 19.90 7 THR D CA 1
ATOM 9195 C C . THR D 1 7 ? -6.534 -2.730 1.783 1.00 22.15 7 THR D C 1
ATOM 9196 O O . THR D 1 7 ? -6.509 -1.508 1.569 1.00 23.25 7 THR D O 1
ATOM 9200 N N . GLY D 1 8 ? -7.589 -3.484 1.481 1.00 21.45 8 GLY D N 1
ATOM 9201 C CA . GLY D 1 8 ? -8.811 -2.957 0.902 1.00 22.84 8 GLY D CA 1
ATOM 9202 C C . GLY D 1 8 ? -10.001 -3.776 1.340 1.00 23.76 8 GLY D C 1
ATOM 9203 O O . GLY D 1 8 ? -9.888 -5.002 1.505 1.00 22.65 8 GLY D O 1
ATOM 9204 N N . MET D 1 9 ? -11.141 -3.127 1.567 1.00 22.60 9 MET D N 1
ATOM 9205 C CA . MET D 1 9 ? -12.335 -3.829 2.034 1.00 24.95 9 MET D CA 1
ATOM 9206 C C . MET D 1 9 ? -13.569 -3.125 1.495 1.00 26.42 9 MET D C 1
ATOM 9207 O O . MET D 1 9 ? -13.603 -1.895 1.440 1.00 26.90 9 MET D O 1
ATOM 9212 N N . ALA D 1 10 ? -14.583 -3.900 1.115 1.00 23.86 10 ALA D N 1
ATOM 9213 C CA . ALA D 1 10 ? -15.831 -3.314 0.630 1.00 25.63 10 ALA D CA 1
ATOM 9214 C C . ALA D 1 10 ? -16.949 -4.340 0.708 1.00 27.70 10 ALA D C 1
ATOM 9215 O O . ALA D 1 10 ? -16.711 -5.555 0.699 1.00 23.90 10 ALA D O 1
ATOM 9217 N N . GLY D 1 11 ? -18.178 -3.839 0.765 1.00 24.64 11 GLY D N 1
ATOM 9218 C CA . GLY D 1 11 ? -19.329 -4.716 0.701 1.00 25.65 11 GLY D CA 1
ATOM 9219 C C . GLY D 1 11 ? -20.576 -4.000 0.234 1.00 26.01 11 GLY D C 1
ATOM 9220 O O . GLY D 1 11 ? -20.647 -2.768 0.217 1.00 24.69 11 GLY D O 1
ATOM 9221 N N . ILE D 1 12 ? -21.564 -4.798 -0.157 1.00 24.63 12 ILE D N 1
ATOM 9222 C CA . ILE D 1 12 ? -22.882 -4.320 -0.565 1.00 28.48 12 ILE D CA 1
ATOM 9223 C C . ILE D 1 12 ? -23.887 -5.109 0.261 1.00 29.70 12 ILE D C 1
ATOM 9224 O O . ILE D 1 12 ? -23.965 -6.339 0.134 1.00 25.84 12 ILE D O 1
ATOM 9229 N N . THR D 1 13 ? -24.617 -4.426 1.147 1.00 26.22 13 THR D N 1
ATOM 9230 C CA . THR D 1 13 ? -25.501 -5.109 2.084 1.00 27.66 13 THR D CA 1
ATOM 9231 C C . THR D 1 13 ? -26.848 -4.407 2.158 1.00 26.33 13 THR D C 1
ATOM 9232 O O . THR D 1 13 ? -27.024 -3.285 1.679 1.00 27.97 13 THR D O 1
ATOM 9236 N N . SER D 1 14 ? -27.806 -5.080 2.795 1.00 27.69 14 SER D N 1
ATOM 9237 C CA . SER D 1 14 ? -29.101 -4.465 3.039 1.00 31.83 14 SER D CA 1
ATOM 9238 C C . SER D 1 14 ? -29.036 -3.335 4.059 1.00 32.80 14 SER D C 1
ATOM 9239 O O . SER D 1 14 ? -30.042 -2.646 4.252 1.00 32.31 14 SER D O 1
ATOM 9242 N N . LEU D 1 15 ? -27.899 -3.131 4.721 1.00 29.02 15 LEU D N 1
ATOM 9243 C CA . LEU D 1 15 ? -27.711 -1.998 5.619 1.00 29.66 15 LEU D CA 1
ATOM 9244 C C . LEU D 1 15 ? -26.856 -0.893 5.007 1.00 29.84 15 LEU D C 1
ATOM 9245 O O . LEU D 1 15 ? -26.602 0.121 5.674 1.00 31.29 15 LEU D O 1
ATOM 9250 N N . GLY D 1 16 ? -26.407 -1.045 3.763 1.00 27.39 16 GLY D N 1
ATOM 9251 C CA . GLY D 1 16 ? -25.624 -0.020 3.095 1.00 29.05 16 GLY D CA 1
ATOM 9252 C C . GLY D 1 16 ? -24.390 -0.600 2.442 1.00 29.51 16 GLY D C 1
ATOM 9253 O O . GLY D 1 16 ? -24.120 -1.799 2.506 1.00 25.60 16 GLY D O 1
ATOM 9254 N N . GLU D 1 17 ? -23.618 0.286 1.803 1.00 27.83 17 GLU D N 1
ATOM 9255 C CA . GLU D 1 17 ? -22.416 -0.129 1.075 1.00 27.87 17 GLU D CA 1
ATOM 9256 C C . GLU D 1 17 ? -21.144 0.513 1.591 1.00 29.22 17 GLU D C 1
ATOM 9257 O O . GLU D 1 17 ? -20.138 0.519 0.863 1.00 30.80 17 GLU D O 1
ATOM 9263 N N . THR D 1 18 ? -21.177 1.143 2.761 1.00 28.01 18 THR D N 1
ATOM 9264 C CA . THR D 1 18 ? -19.972 1.597 3.438 1.00 26.69 18 THR D CA 1
ATOM 9265 C C . THR D 1 18 ? -20.060 1.129 4.881 1.00 26.17 18 THR D C 1
ATOM 9266 O O . THR D 1 18 ? -21.152 0.942 5.420 1.00 26.18 18 THR D O 1
ATOM 9270 N N . ALA D 1 19 ? -18.901 0.930 5.503 1.00 25.11 19 ALA D N 1
ATOM 9271 C CA . ALA D 1 19 ? -18.904 0.518 6.902 1.00 27.95 19 ALA D CA 1
ATOM 9272 C C . ALA D 1 19 ? -19.564 1.573 7.789 1.00 27.50 19 ALA D C 1
ATOM 9273 O O . ALA D 1 19 ? -20.344 1.239 8.692 1.00 25.72 19 ALA D O 1
ATOM 9275 N N . ASP D 1 20 ? -19.291 2.854 7.533 1.00 26.27 20 ASP D N 1
ATOM 9276 C CA . ASP D 1 20 ? -19.887 3.902 8.363 1.00 30.11 20 ASP D CA 1
ATOM 9277 C C . ASP D 1 20 ? -21.412 3.821 8.343 1.00 29.01 20 ASP D C 1
ATOM 9278 O O . ASP D 1 20 ? -22.059 3.887 9.394 1.00 29.11 20 ASP D O 1
ATOM 9283 N N . ASP D 1 21 ? -22.005 3.641 7.154 1.00 29.70 21 ASP D N 1
ATOM 9284 C CA . ASP D 1 21 ? -23.462 3.535 7.056 1.00 28.05 21 ASP D CA 1
ATOM 9285 C C . ASP D 1 21 ? -23.976 2.279 7.744 1.00 30.03 21 ASP D C 1
ATOM 9286 O O . ASP D 1 21 ? -25.015 2.307 8.418 1.00 27.87 21 ASP D O 1
ATOM 9291 N N . ILE D 1 22 ? -23.288 1.151 7.555 1.00 26.60 22 ILE D N 1
ATOM 9292 C CA . ILE D 1 22 ? -23.757 -0.092 8.159 1.00 26.17 22 ILE D CA 1
ATOM 9293 C C . ILE D 1 22 ? -23.680 -0.007 9.679 1.00 25.81 22 ILE D C 1
ATOM 9294 O O . ILE D 1 22 ? -24.612 -0.415 10.386 1.00 28.31 22 ILE D O 1
ATOM 9299 N N . PHE D 1 23 ? -22.583 0.542 10.207 1.00 25.82 23 PHE D N 1
ATOM 9300 C CA . PHE D 1 23 ? -22.440 0.666 11.655 1.00 28.39 23 PHE D CA 1
ATOM 9301 C C . PHE D 1 23 ? -23.439 1.657 12.252 1.00 29.54 23 PHE D C 1
ATOM 9302 O O . PHE D 1 23 ? -23.878 1.469 13.388 1.00 29.58 23 PHE D O 1
ATOM 9310 N N . ALA D 1 24 ? -23.846 2.689 11.507 1.00 29.93 24 ALA D N 1
ATOM 9311 C CA . ALA D 1 24 ? -24.927 3.538 12.006 1.00 31.31 24 ALA D CA 1
ATOM 9312 C C . ALA D 1 24 ? -26.222 2.741 12.145 1.00 31.88 24 ALA D C 1
ATOM 9313 O O . ALA D 1 24 ? -26.979 2.924 13.109 1.00 30.50 24 ALA D O 1
ATOM 9315 N N . ARG D 1 25 ? -26.476 1.811 11.220 1.00 29.42 25 ARG D N 1
ATOM 9316 C CA . ARG D 1 25 ? -27.654 0.964 11.361 1.00 28.80 25 ARG D CA 1
ATOM 9317 C C . ARG D 1 25 ? -27.480 -0.045 12.492 1.00 31.16 25 ARG D C 1
ATOM 9318 O O . ARG D 1 25 ? -28.451 -0.381 13.184 1.00 29.38 25 ARG D O 1
ATOM 9326 N N . PHE D 1 26 ? -26.264 -0.572 12.674 1.00 29.89 26 PHE D N 1
ATOM 9327 C CA . PHE D 1 26 ? -26.006 -1.400 13.849 1.00 31.33 26 PHE D CA 1
ATOM 9328 C C . PHE D 1 26 ? -26.398 -0.640 15.114 1.00 32.53 26 PHE D C 1
ATOM 9329 O O . PHE D 1 26 ? -27.206 -1.117 15.916 1.00 30.86 26 PHE D O 1
ATOM 9337 N N . GLU D 1 27 ? -25.868 0.578 15.276 1.00 31.69 27 GLU D N 1
ATOM 9338 C CA . GLU D 1 27 ? -26.108 1.334 16.506 1.00 31.34 27 GLU D CA 1
ATOM 9339 C C . GLU D 1 27 ? -27.591 1.612 16.725 1.00 34.58 27 GLU D C 1
ATOM 9340 O O . GLU D 1 27 ? -28.045 1.652 17.874 1.00 34.50 27 GLU D O 1
ATOM 9346 N N . ALA D 1 28 ? -28.365 1.780 15.645 1.00 35.38 28 ALA D N 1
ATOM 9347 C CA . ALA D 1 28 ? -29.802 2.007 15.753 1.00 35.73 28 ALA D CA 1
ATOM 9348 C C . ALA D 1 28 ? -30.601 0.728 15.966 1.00 34.61 28 ALA D C 1
ATOM 9349 O O . ALA D 1 28 ? -31.817 0.807 16.174 1.00 35.77 28 ALA D O 1
ATOM 9351 N N . GLY D 1 29 ? -29.966 -0.441 15.919 1.00 32.29 29 GLY D N 1
ATOM 9352 C CA . GLY D 1 29 ? -30.677 -1.677 16.172 1.00 31.08 29 GLY D CA 1
ATOM 9353 C C . GLY D 1 29 ? -31.648 -2.089 15.088 1.00 31.86 29 GLY D C 1
ATOM 9354 O O . GLY D 1 29 ? -32.654 -2.741 15.381 1.00 34.31 29 GLY D O 1
ATOM 9355 N N . LYS D 1 30 ? -31.371 -1.744 13.839 1.00 32.60 30 LYS D N 1
ATOM 9356 C CA . LYS D 1 30 ? -32.283 -2.007 12.736 1.00 34.14 30 LYS D CA 1
ATOM 9357 C C . LYS D 1 30 ? -31.687 -3.067 11.821 1.00 37.78 30 LYS D C 1
ATOM 9358 O O . LYS D 1 30 ? -30.502 -3.002 11.477 1.00 37.65 30 LYS D O 1
ATOM 9364 N N . SER D 1 31 ? -32.500 -4.043 11.447 1.00 34.72 31 SER D N 1
ATOM 9365 C CA . SER D 1 31 ? -32.071 -5.077 10.520 1.00 35.80 31 SER D CA 1
ATOM 9366 C C . SER D 1 31 ? -32.467 -4.716 9.089 1.00 35.89 31 SER D C 1
ATOM 9367 O O . SER D 1 31 ? -33.158 -3.726 8.831 1.00 34.35 31 SER D O 1
ATOM 9370 N N . GLY D 1 32 ? -32.009 -5.530 8.148 1.00 32.97 32 GLY D N 1
ATOM 9371 C CA . GLY D 1 32 ? -32.419 -5.409 6.765 1.00 32.38 32 GLY D CA 1
ATOM 9372 C C . GLY D 1 32 ? -33.562 -6.319 6.381 1.00 33.30 32 GLY D C 1
ATOM 9373 O O . GLY D 1 32 ? -33.917 -6.376 5.197 1.00 34.50 32 GLY D O 1
ATOM 9374 N N . ILE D 1 33 ? -34.157 -7.023 7.342 1.00 31.60 33 ILE D N 1
ATOM 9375 C CA . ILE D 1 33 ? -35.187 -8.016 7.065 1.00 31.23 33 ILE D CA 1
ATOM 9376 C C . ILE D 1 33 ? -36.510 -7.322 6.770 1.00 35.41 33 ILE D C 1
ATOM 9377 O O . ILE D 1 33 ? -36.887 -6.347 7.436 1.00 34.15 33 ILE D O 1
ATOM 9382 N N . ARG D 1 34 ? -37.236 -7.824 5.775 1.00 36.23 34 ARG D N 1
ATOM 9383 C CA . ARG D 1 34 ? -38.557 -7.270 5.505 1.00 38.16 34 ARG D CA 1
ATOM 9384 C C . ARG D 1 34 ? -39.464 -8.368 4.985 1.00 38.48 34 ARG D C 1
ATOM 9385 O O . ARG D 1 34 ? -39.008 -9.416 4.517 1.00 36.09 34 ARG D O 1
ATOM 9393 N N . TYR D 1 35 ? -40.764 -8.123 5.109 1.00 38.48 35 TYR D N 1
ATOM 9394 C CA . TYR D 1 35 ? -41.749 -9.023 4.533 1.00 41.82 35 TYR D CA 1
ATOM 9395 C C . TYR D 1 35 ? -41.728 -8.899 3.012 1.00 37.97 35 TYR D C 1
ATOM 9396 O O . TYR D 1 35 ? -41.477 -7.826 2.457 1.00 36.73 35 TYR D O 1
ATOM 9405 N N . MET D 1 36 ? -41.973 -10.022 2.335 1.00 39.06 36 MET D N 1
ATOM 9406 C CA . MET D 1 36 ? -41.832 -10.107 0.883 1.00 40.67 36 MET D CA 1
ATOM 9407 C C . MET D 1 36 ? -43.192 -10.322 0.220 1.00 43.03 36 MET D C 1
ATOM 9408 O O . MET D 1 36 ? -43.604 -11.471 -0.001 1.00 40.80 36 MET D O 1
ATOM 9413 N N . PRO D 1 37 ? -43.927 -9.250 -0.117 1.00 43.04 37 PRO D N 1
ATOM 9414 C CA . PRO D 1 37 ? -45.176 -9.427 -0.885 1.00 44.07 37 PRO D CA 1
ATOM 9415 C C . PRO D 1 37 ? -44.975 -10.155 -2.205 1.00 45.43 37 PRO D C 1
ATOM 9416 O O . PRO D 1 37 ? -45.820 -10.970 -2.597 1.00 43.96 37 PRO D O 1
ATOM 9420 N N . GLU D 1 38 ? -43.868 -9.873 -2.904 1.00 47.60 38 GLU D N 1
ATOM 9421 C CA . GLU D 1 38 ? -43.561 -10.498 -4.187 1.00 44.51 38 GLU D CA 1
ATOM 9422 C C . GLU D 1 38 ? -43.390 -12.009 -4.093 1.00 47.64 38 GLU D C 1
ATOM 9423 O O . GLU D 1 38 ? -43.229 -12.662 -5.129 1.00 48.57 38 GLU D O 1
ATOM 9429 N N . TRP D 1 39 ? -43.403 -12.579 -2.894 1.00 45.30 39 TRP D N 1
ATOM 9430 C CA . TRP D 1 39 ? -43.247 -14.013 -2.726 1.00 45.66 39 TRP D CA 1
ATOM 9431 C C . TRP D 1 39 ? -44.557 -14.711 -2.405 1.00 48.04 39 TRP D C 1
ATOM 9432 O O . TRP D 1 39 ? -44.578 -15.941 -2.304 1.00 48.10 39 TRP D O 1
ATOM 9443 N N . GLU D 1 40 ? -45.647 -13.960 -2.233 1.00 49.30 40 GLU D N 1
ATOM 9444 C CA . GLU D 1 40 ? -46.922 -14.594 -1.922 1.00 50.32 40 GLU D CA 1
ATOM 9445 C C . GLU D 1 40 ? -47.424 -15.442 -3.087 1.00 49.97 40 GLU D C 1
ATOM 9446 O O . GLU D 1 40 ? -48.130 -16.434 -2.868 1.00 52.89 40 GLU D O 1
ATOM 9452 N N . GLN D 1 41 ? -47.042 -15.091 -4.319 1.00 49.27 41 GLN D N 1
ATOM 9453 C CA . GLN D 1 41 ? -47.381 -15.907 -5.480 1.00 51.61 41 GLN D CA 1
ATOM 9454 C C . GLN D 1 41 ? -46.907 -17.349 -5.345 1.00 52.49 41 GLN D C 1
ATOM 9455 O O . GLN D 1 41 ? -47.478 -18.240 -5.986 1.00 51.72 41 GLN D O 1
ATOM 9461 N N . TYR D 1 42 ? -45.886 -17.607 -4.531 1.00 48.54 42 TYR D N 1
ATOM 9462 C CA . TYR D 1 42 ? -45.304 -18.938 -4.455 1.00 51.63 42 TYR D CA 1
ATOM 9463 C C . TYR D 1 42 ? -46.108 -19.806 -3.495 1.00 57.81 42 TYR D C 1
ATOM 9464 O O . TYR D 1 42 ? -46.273 -19.466 -2.317 1.00 57.78 42 TYR D O 1
ATOM 9473 N N . VAL D 1 43 ? -46.587 -20.936 -4.016 1.00 63.12 43 VAL D N 1
ATOM 9474 C CA . VAL D 1 43 ? -47.586 -21.806 -3.401 1.00 64.10 43 VAL D CA 1
ATOM 9475 C C . VAL D 1 43 ? -47.216 -22.205 -1.975 1.00 62.25 43 VAL D C 1
ATOM 9476 O O . VAL D 1 43 ? -47.661 -21.576 -1.008 1.00 63.73 43 VAL D O 1
ATOM 9480 N N . ASP D 1 44 ? -46.412 -23.258 -1.836 1.00 62.21 44 ASP D N 1
ATOM 9481 C CA . ASP D 1 44 ? -46.089 -23.858 -0.552 1.00 62.20 44 ASP D CA 1
ATOM 9482 C C . ASP D 1 44 ? -44.854 -23.253 0.092 1.00 56.41 44 ASP D C 1
ATOM 9483 O O . ASP D 1 44 ? -44.283 -23.869 0.999 1.00 58.98 44 ASP D O 1
ATOM 9488 N N . LEU D 1 45 ? -44.413 -22.084 -0.365 1.00 52.83 45 LEU D N 1
ATOM 9489 C CA . LEU D 1 45 ? -43.312 -21.396 0.299 1.00 50.41 45 LEU D CA 1
ATOM 9490 C C . LEU D 1 45 ? -43.824 -20.827 1.612 1.00 47.71 45 LEU D C 1
ATOM 9491 O O . LEU D 1 45 ? -44.627 -19.889 1.618 1.00 48.59 45 LEU D O 1
ATOM 9496 N N . ARG D 1 46 ? -43.381 -21.405 2.727 1.00 46.82 46 ARG D N 1
ATOM 9497 C CA . ARG D 1 46 ? -43.857 -20.946 4.024 1.00 46.03 46 ARG D CA 1
ATOM 9498 C C . ARG D 1 46 ? -43.286 -19.573 4.360 1.00 45.21 46 ARG D C 1
ATOM 9499 O O . ARG D 1 46 ? -44.033 -18.634 4.662 1.00 43.38 46 ARG D O 1
ATOM 9507 N N . THR D 1 47 ? -41.966 -19.424 4.278 1.00 42.68 47 THR D N 1
ATOM 9508 C CA . THR D 1 47 ? -41.348 -18.160 4.651 1.00 41.21 47 THR D CA 1
ATOM 9509 C C . THR D 1 47 ? -41.655 -17.076 3.623 1.00 39.03 47 THR D C 1
ATOM 9510 O O . THR D 1 47 ? -41.657 -17.317 2.414 1.00 37.48 47 THR D O 1
ATOM 9514 N N . LYS D 1 48 ? -41.958 -15.875 4.122 1.00 37.59 48 LYS D N 1
ATOM 9515 C CA . LYS D 1 48 ? -42.133 -14.684 3.299 1.00 40.86 48 LYS D CA 1
ATOM 9516 C C . LYS D 1 48 ? -41.215 -13.563 3.774 1.00 38.60 48 LYS D C 1
ATOM 9517 O O . LYS D 1 48 ? -41.570 -12.384 3.698 1.00 40.63 48 LYS D O 1
ATOM 9523 N N . LEU D 1 49 ? -40.036 -13.920 4.270 1.00 39.13 49 LEU D N 1
ATOM 9524 C CA . LEU D 1 49 ? -39.081 -12.975 4.831 1.00 37.44 49 LEU D CA 1
ATOM 9525 C C . LEU D 1 49 ? -37.776 -13.033 4.053 1.00 35.61 49 LEU D C 1
ATOM 9526 O O . LEU D 1 49 ? -37.359 -14.101 3.586 1.00 34.53 49 LEU D O 1
ATOM 9531 N N . ALA D 1 50 ? -37.128 -11.883 3.924 1.00 32.04 50 ALA D N 1
ATOM 9532 C CA . ALA D 1 50 ? -35.831 -11.838 3.262 1.00 33.85 50 ALA D CA 1
ATOM 9533 C C . ALA D 1 50 ? -35.131 -10.534 3.615 1.00 34.33 50 ALA D C 1
ATOM 9534 O O . ALA D 1 50 ? -35.736 -9.594 4.141 1.00 32.76 50 ALA D O 1
ATOM 9536 N N . GLY D 1 51 ? -33.838 -10.493 3.304 1.00 33.08 51 GLY D N 1
ATOM 9537 C CA . GLY D 1 51 ? -33.046 -9.298 3.439 1.00 30.24 51 GLY D CA 1
ATOM 9538 C C . GLY D 1 51 ? -32.458 -8.865 2.110 1.00 32.35 51 GLY D C 1
ATOM 9539 O O . GLY D 1 51 ? -31.251 -8.995 1.862 1.00 29.15 51 GLY D O 1
ATOM 9540 N N . PRO D 1 52 ? -33.301 -8.332 1.225 1.00 32.33 52 PRO D N 1
ATOM 9541 C CA . PRO D 1 52 ? -32.809 -7.904 -0.085 1.00 31.88 52 PRO D CA 1
ATOM 9542 C C . PRO D 1 52 ? -31.966 -6.647 0.008 1.00 30.34 52 PRO D C 1
ATOM 9543 O O . PRO D 1 52 ? -32.061 -5.857 0.950 1.00 34.19 52 PRO D O 1
ATOM 9547 N N . VAL D 1 53 ? -31.123 -6.469 -1.002 1.00 30.86 53 VAL D N 1
ATOM 9548 C CA . VAL D 1 53 ? -30.466 -5.194 -1.245 1.00 29.01 53 VAL D CA 1
ATOM 9549 C C . VAL D 1 53 ? -31.383 -4.401 -2.173 1.00 35.81 53 VAL D C 1
ATOM 9550 O O . VAL D 1 53 ? -31.597 -4.789 -3.324 1.00 33.24 53 VAL D O 1
ATOM 9554 N N . GLU D 1 54 ? -31.938 -3.295 -1.664 1.00 37.78 54 GLU D N 1
ATOM 9555 C CA . GLU D 1 54 ? -32.900 -2.518 -2.443 1.00 38.98 54 GLU D CA 1
ATOM 9556 C C . GLU D 1 54 ? -32.220 -1.777 -3.581 1.00 38.56 54 GLU D C 1
ATOM 9557 O O . GLU D 1 54 ? -32.746 -1.721 -4.699 1.00 45.34 54 GLU D O 1
ATOM 9563 N N . THR D 1 55 ? -31.051 -1.208 -3.321 1.00 34.57 55 THR D N 1
ATOM 9564 C CA . THR D 1 55 ? -30.349 -0.454 -4.342 1.00 37.23 55 THR D CA 1
ATOM 9565 C C . THR D 1 55 ? -28.868 -0.468 -4.004 1.00 35.61 55 THR D C 1
ATOM 9566 O O . THR D 1 55 ? -28.491 -0.555 -2.832 1.00 37.59 55 THR D O 1
ATOM 9570 N N . PHE D 1 56 ? -28.034 -0.427 -5.041 1.00 33.54 56 PHE D N 1
ATOM 9571 C CA . PHE D 1 56 ? -26.630 -0.124 -4.828 1.00 34.09 56 PHE D CA 1
ATOM 9572 C C . PHE D 1 56 ? -26.118 0.693 -6.003 1.00 34.78 56 PHE D C 1
ATOM 9573 O O . PHE D 1 56 ? -26.655 0.628 -7.111 1.00 35.79 56 PHE D O 1
ATOM 9581 N N . HIS D 1 57 ? -25.093 1.491 -5.737 1.00 33.51 57 HIS D N 1
ATOM 9582 C CA . HIS D 1 57 ? -24.547 2.369 -6.756 1.00 35.98 57 HIS D CA 1
ATOM 9583 C C . HIS D 1 57 ? -23.806 1.557 -7.806 1.00 39.45 57 HIS D C 1
ATOM 9584 O O . HIS D 1 57 ? -22.934 0.744 -7.479 1.00 35.32 57 HIS D O 1
ATOM 9591 N N . ILE D 1 58 ? -24.166 1.765 -9.067 1.00 34.67 58 ILE D N 1
ATOM 9592 C CA . ILE D 1 58 ? -23.490 1.149 -10.198 1.00 35.27 58 ILE D CA 1
ATOM 9593 C C . ILE D 1 58 ? -22.817 2.269 -10.990 1.00 38.37 58 ILE D C 1
ATOM 9594 O O . ILE D 1 58 ? -23.517 3.074 -11.621 1.00 36.43 58 ILE D O 1
ATOM 9599 N N . PRO D 1 59 ? -21.488 2.375 -10.972 1.00 36.65 59 PRO D N 1
ATOM 9600 C CA . PRO D 1 59 ? -20.827 3.401 -11.789 1.00 39.63 59 PRO D CA 1
ATOM 9601 C C . PRO D 1 59 ? -21.225 3.275 -13.255 1.00 38.90 59 PRO D C 1
ATOM 9602 O O . PRO D 1 59 ? -21.602 2.210 -13.746 1.00 36.89 59 PRO D O 1
ATOM 9606 N N . LYS D 1 60 ? -21.158 4.403 -13.957 1.00 37.46 60 LYS D N 1
ATOM 9607 C CA . LYS D 1 60 ? -21.671 4.457 -15.321 1.00 38.57 60 LYS D CA 1
ATOM 9608 C C . LYS D 1 60 ? -20.815 3.661 -16.299 1.00 35.91 60 LYS D C 1
ATOM 9609 O O . LYS D 1 60 ? -21.304 3.290 -17.376 1.00 36.60 60 LYS D O 1
ATOM 9615 N N . HIS D 1 61 ? -19.549 3.386 -15.961 1.00 34.89 61 HIS D N 1
ATOM 9616 C CA . HIS D 1 61 ? -18.745 2.602 -16.888 1.00 37.05 61 HIS D CA 1
ATOM 9617 C C . HIS D 1 61 ? -19.133 1.128 -16.911 1.00 36.03 61 HIS D C 1
ATOM 9618 O O . HIS D 1 61 ? -18.606 0.385 -17.745 1.00 39.00 61 HIS D O 1
ATOM 9625 N N . PHE D 1 62 ? -20.056 0.697 -16.051 1.00 35.40 62 PHE D N 1
ATOM 9626 C CA . PHE D 1 62 ? -20.634 -0.648 -16.129 1.00 37.86 62 PHE D CA 1
ATOM 9627 C C . PHE D 1 62 ? -21.836 -0.627 -17.077 1.00 41.17 62 PHE D C 1
ATOM 9628 O O . PHE D 1 62 ? -23.003 -0.708 -16.679 1.00 41.25 62 PHE D O 1
ATOM 9636 N N . ASN D 1 63 ? -21.521 -0.532 -18.365 1.00 39.04 63 ASN D N 1
ATOM 9637 C CA . ASN D 1 63 ? -22.528 -0.309 -19.393 1.00 42.63 63 ASN D CA 1
ATOM 9638 C C . ASN D 1 63 ? -22.981 -1.645 -19.992 1.00 45.28 63 ASN D C 1
ATOM 9639 O O . ASN D 1 63 ? -22.698 -2.722 -19.456 1.00 39.44 63 ASN D O 1
ATOM 9644 N N . ARG D 1 64 ? -23.691 -1.561 -21.119 1.00 44.63 64 ARG D N 1
ATOM 9645 C CA . ARG D 1 64 ? -24.115 -2.660 -21.983 1.00 48.12 64 ARG D CA 1
ATOM 9646 C C . ARG D 1 64 ? -23.089 -3.775 -22.154 1.00 44.28 64 ARG D C 1
ATOM 9647 O O . ARG D 1 64 ? -23.281 -4.893 -21.662 1.00 43.94 64 ARG D O 1
ATOM 9655 N N . LYS D 1 65 ? -22.016 -3.480 -22.894 1.00 48.30 65 LYS D N 1
ATOM 9656 C CA . LYS D 1 65 ? -21.041 -4.493 -23.281 1.00 50.47 65 LYS D CA 1
ATOM 9657 C C . LYS D 1 65 ? -20.250 -4.996 -22.087 1.00 46.32 65 LYS D C 1
ATOM 9658 O O . LYS D 1 65 ? -19.860 -6.170 -22.054 1.00 45.12 65 LYS D O 1
ATOM 9664 N N . VAL D 1 66 ? -20.000 -4.126 -21.108 1.00 39.21 66 VAL D N 1
ATOM 9665 C CA . VAL D 1 66 ? -19.189 -4.513 -19.956 1.00 41.14 66 VAL D CA 1
ATOM 9666 C C . VAL D 1 66 ? -19.893 -5.594 -19.145 1.00 37.26 66 VAL D C 1
ATOM 9667 O O . VAL D 1 66 ? -19.259 -6.533 -18.649 1.00 38.53 66 VAL D O 1
ATOM 9671 N N . THR D 1 67 ? -21.218 -5.505 -19.032 1.00 36.45 67 THR D N 1
ATOM 9672 C CA . THR D 1 67 ? -21.992 -6.340 -18.126 1.00 34.42 67 THR D CA 1
ATOM 9673 C C . THR D 1 67 ? -22.804 -7.423 -18.834 1.00 39.96 67 THR D C 1
ATOM 9674 O O . THR D 1 67 ? -23.664 -8.048 -18.198 1.00 34.92 67 THR D O 1
ATOM 9678 N N . ARG D 1 68 ? -22.551 -7.681 -20.124 1.00 38.17 68 ARG D N 1
ATOM 9679 C CA . ARG D 1 68 ? -23.384 -8.657 -20.825 1.00 40.78 68 ARG D CA 1
ATOM 9680 C C . ARG D 1 68 ? -23.203 -10.060 -20.259 1.00 37.74 68 ARG D C 1
ATOM 9681 O O . ARG D 1 68 ? -24.122 -10.884 -20.345 1.00 38.11 68 ARG D O 1
ATOM 9689 N N . GLY D 1 69 ? -22.047 -10.341 -19.660 1.00 35.43 69 GLY D N 1
ATOM 9690 C CA . GLY D 1 69 ? -21.758 -11.622 -19.047 1.00 37.11 69 GLY D CA 1
ATOM 9691 C C . GLY D 1 69 ? -22.037 -11.697 -17.561 1.00 35.91 69 GLY D C 1
ATOM 9692 O O . GLY D 1 69 ? -21.681 -12.696 -16.920 1.00 33.15 69 GLY D O 1
ATOM 9693 N N . MET D 1 70 ? -22.689 -10.683 -16.998 1.00 32.88 70 MET D N 1
ATOM 9694 C CA . MET D 1 70 ? -22.934 -10.592 -15.565 1.00 34.82 70 MET D CA 1
ATOM 9695 C C . MET D 1 70 ? -24.428 -10.633 -15.290 1.00 34.81 70 MET D C 1
ATOM 9696 O O . MET D 1 70 ? -25.168 -9.765 -15.763 1.00 36.52 70 MET D O 1
ATOM 9701 N N . GLY D 1 71 ? -24.858 -11.605 -14.494 1.00 31.11 71 GLY D N 1
ATOM 9702 C CA . GLY D 1 71 ? -26.112 -11.496 -13.779 1.00 32.88 71 GLY D CA 1
ATOM 9703 C C . GLY D 1 71 ? -25.947 -10.614 -12.548 1.00 32.40 71 GLY D C 1
ATOM 9704 O O . GLY D 1 71 ? -24.890 -10.039 -12.297 1.00 28.89 71 GLY D O 1
ATOM 9705 N N . ARG D 1 72 ? -27.021 -10.522 -11.757 1.00 29.94 72 ARG D N 1
ATOM 9706 C CA . ARG D 1 72 ? -27.005 -9.645 -10.587 1.00 33.73 72 ARG D CA 1
ATOM 9707 C C . ARG D 1 72 ? -25.882 -10.020 -9.622 1.00 29.74 72 ARG D C 1
ATOM 9708 O O . ARG D 1 72 ? -25.121 -9.150 -9.177 1.00 28.94 72 ARG D O 1
ATOM 9716 N N . VAL D 1 73 ? -25.742 -11.317 -9.310 1.00 27.49 73 VAL D N 1
ATOM 9717 C CA . VAL D 1 73 ? -24.718 -11.735 -8.353 1.00 31.00 73 VAL D CA 1
ATOM 9718 C C . VAL D 1 73 ? -23.331 -11.329 -8.833 1.00 28.48 73 VAL D C 1
ATOM 9719 O O . VAL D 1 73 ? -22.490 -10.891 -8.038 1.00 27.72 73 VAL D O 1
ATOM 9723 N N . ALA D 1 74 ? -23.071 -11.449 -10.137 1.00 27.35 74 ALA D N 1
ATOM 9724 C CA . ALA D 1 74 ? -21.752 -11.105 -10.660 1.00 28.57 74 ALA D CA 1
ATOM 9725 C C . ALA D 1 74 ? -21.536 -9.596 -10.685 1.00 28.38 74 ALA D C 1
ATOM 9726 O O . ALA D 1 74 ? -20.426 -9.124 -10.416 1.00 27.88 74 ALA D O 1
ATOM 9728 N N . LEU D 1 75 ? -22.578 -8.822 -11.006 1.00 29.29 75 LEU D N 1
ATOM 9729 C CA . LEU D 1 75 ? -22.429 -7.367 -11.057 1.00 27.88 75 LEU D CA 1
ATOM 9730 C C . LEU D 1 75 ? -22.141 -6.792 -9.675 1.00 28.64 75 LEU D C 1
ATOM 9731 O O . LEU D 1 75 ? -21.257 -5.941 -9.513 1.00 28.60 75 LEU D O 1
ATOM 9736 N N . MET D 1 76 ? -22.914 -7.220 -8.678 1.00 27.95 76 MET D N 1
ATOM 9737 C CA . MET D 1 76 ? -22.654 -6.863 -7.290 1.00 29.59 76 MET D CA 1
ATOM 9738 C C . MET D 1 76 ? -21.213 -7.198 -6.913 1.00 29.49 76 MET D C 1
ATOM 9739 O O . MET D 1 76 ? -20.515 -6.387 -6.297 1.00 28.54 76 MET D O 1
ATOM 9744 N N . SER D 1 77 ? -20.747 -8.384 -7.317 1.00 26.69 77 SER D N 1
ATOM 9745 C CA . SER D 1 77 ? -19.385 -8.831 -7.036 1.00 27.67 77 SER D CA 1
ATOM 9746 C C . SER D 1 77 ? -18.348 -7.889 -7.633 1.00 27.16 77 SER D C 1
ATOM 9747 O O . SER D 1 77 ? -17.406 -7.466 -6.952 1.00 25.89 77 SER D O 1
ATOM 9750 N N . VAL D 1 78 ? -18.472 -7.599 -8.928 1.00 25.52 78 VAL D N 1
ATOM 9751 C CA . VAL D 1 78 ? -17.457 -6.805 -9.607 1.00 24.77 78 VAL D CA 1
ATOM 9752 C C . VAL D 1 78 ? -17.476 -5.366 -9.102 1.00 27.08 78 VAL D C 1
ATOM 9753 O O . VAL D 1 78 ? -16.425 -4.729 -8.960 1.00 25.52 78 VAL D O 1
ATOM 9757 N N . VAL D 1 79 ? -18.666 -4.821 -8.842 1.00 27.14 79 VAL D N 1
ATOM 9758 C CA . VAL D 1 79 ? -18.742 -3.448 -8.346 1.00 26.56 79 VAL D CA 1
ATOM 9759 C C . VAL D 1 79 ? -18.123 -3.369 -6.958 1.00 27.53 79 VAL D C 1
ATOM 9760 O O . VAL D 1 79 ? -17.324 -2.474 -6.663 1.00 24.51 79 VAL D O 1
ATOM 9764 N N . CYS D 1 80 ? -18.459 -4.330 -6.099 1.00 27.92 80 CYS D N 1
ATOM 9765 C CA . CYS D 1 80 ? -17.863 -4.408 -4.772 1.00 25.54 80 CYS D CA 1
ATOM 9766 C C . CYS D 1 80 ? -16.342 -4.528 -4.855 1.00 24.29 80 CYS D C 1
ATOM 9767 O O . CYS D 1 80 ? -15.610 -3.820 -4.153 1.00 25.53 80 CYS D O 1
ATOM 9770 N N . ALA D 1 81 ? -15.847 -5.420 -5.722 1.00 26.44 81 ALA D N 1
ATOM 9771 C CA . ALA D 1 81 ? -14.406 -5.613 -5.846 1.00 24.93 81 ALA D CA 1
ATOM 9772 C C . ALA D 1 81 ? -13.709 -4.340 -6.320 1.00 24.95 81 ALA D C 1
ATOM 9773 O O . ALA D 1 81 ? -12.623 -4.001 -5.838 1.00 22.97 81 ALA D O 1
ATOM 9775 N N . GLU D 1 82 ? -14.319 -3.611 -7.256 1.00 23.80 82 GLU D N 1
ATOM 9776 C CA . GLU D 1 82 ? -13.709 -2.365 -7.716 1.00 27.50 82 GLU D CA 1
ATOM 9777 C C . GLU D 1 82 ? -13.595 -1.351 -6.581 1.00 25.95 82 GLU D C 1
ATOM 9778 O O . GLU D 1 82 ? -12.582 -0.647 -6.461 1.00 26.08 82 GLU D O 1
ATOM 9784 N N . THR D 1 83 ? -14.632 -1.254 -5.747 1.00 24.47 83 THR D N 1
ATOM 9785 C CA . THR D 1 83 ? -14.586 -0.372 -4.584 1.00 25.55 83 THR D CA 1
ATOM 9786 C C . THR D 1 83 ? -13.480 -0.781 -3.615 1.00 25.48 83 THR D C 1
ATOM 9787 O O . THR D 1 83 ? -12.795 0.075 -3.043 1.00 23.63 83 THR D O 1
ATOM 9791 N N . ALA D 1 84 ? -13.298 -2.092 -3.411 1.00 25.69 84 ALA D N 1
ATOM 9792 C CA . ALA D 1 84 ? -12.230 -2.565 -2.539 1.00 24.16 84 ALA D CA 1
ATOM 9793 C C . ALA D 1 84 ? -10.856 -2.281 -3.137 1.00 22.41 84 ALA D C 1
ATOM 9794 O O . ALA D 1 84 ? -9.934 -1.884 -2.418 1.00 22.74 84 ALA D O 1
ATOM 9796 N N . LEU D 1 85 ? -10.691 -2.488 -4.445 1.00 22.62 85 LEU D N 1
ATOM 9797 C CA . LEU D 1 85 ? -9.419 -2.154 -5.078 1.00 22.00 85 LEU D CA 1
ATOM 9798 C C . LEU D 1 85 ? -9.144 -0.661 -4.975 1.00 24.83 85 LEU D C 1
ATOM 9799 O O . LEU D 1 85 ? -8.013 -0.249 -4.694 1.00 22.68 85 LEU D O 1
ATOM 9804 N N . GLN D 1 86 ? -10.170 0.161 -5.201 1.00 24.60 86 GLN D N 1
ATOM 9805 C CA . GLN D 1 86 ? -9.982 1.607 -5.082 1.00 27.01 86 GLN D CA 1
ATOM 9806 C C . GLN D 1 86 ? -9.549 1.971 -3.666 1.00 26.85 86 GLN D C 1
ATOM 9807 O O . GLN D 1 86 ? -8.599 2.736 -3.470 1.00 26.53 86 GLN D O 1
ATOM 9813 N N . ASN D 1 87 ? -10.209 1.380 -2.665 1.00 27.26 87 ASN D N 1
ATOM 9814 C CA . ASN D 1 87 ? -9.837 1.564 -1.265 1.00 25.79 87 ASN D CA 1
ATOM 9815 C C . ASN D 1 87 ? -8.361 1.244 -1.031 1.00 25.77 87 ASN D C 1
ATOM 9816 O O . ASN D 1 87 ? -7.655 1.988 -0.335 1.00 25.19 87 ASN D O 1
ATOM 9821 N N . ALA D 1 88 ? -7.859 0.163 -1.640 1.00 25.38 88 ALA D N 1
ATOM 9822 C CA . ALA D 1 88 ? -6.479 -0.251 -1.430 1.00 21.49 88 ALA D CA 1
ATOM 9823 C C . ALA D 1 88 ? -5.479 0.571 -2.229 1.00 24.44 88 ALA D C 1
ATOM 9824 O O . ALA D 1 88 ? -4.274 0.424 -2.012 1.00 26.20 88 ALA D O 1
ATOM 9826 N N . GLY D 1 89 ? -5.932 1.441 -3.129 1.00 26.50 89 GLY D N 1
ATOM 9827 C CA . GLY D 1 89 ? -5.008 2.167 -3.978 1.00 26.31 89 GLY D CA 1
ATOM 9828 C C . GLY D 1 89 ? -4.514 1.374 -5.161 1.00 27.47 89 GLY D C 1
ATOM 9829 O O . GLY D 1 89 ? -3.517 1.755 -5.782 1.00 24.66 89 GLY D O 1
ATOM 9830 N N . LEU D 1 90 ? -5.184 0.272 -5.499 1.00 26.47 90 LEU D N 1
ATOM 9831 C CA . LEU D 1 90 ? -4.703 -0.633 -6.524 1.00 27.61 90 LEU D CA 1
ATOM 9832 C C . LEU D 1 90 ? -5.544 -0.627 -7.795 1.00 27.21 90 LEU D C 1
ATOM 9833 O O . LEU D 1 90 ? -5.201 -1.344 -8.744 1.00 29.75 90 LEU D O 1
ATOM 9838 N N . LEU D 1 91 ? -6.619 0.161 -7.857 1.00 28.74 91 LEU D N 1
ATOM 9839 C CA . LEU D 1 91 ? -7.452 0.176 -9.055 1.00 30.13 91 LEU D CA 1
ATOM 9840 C C . LEU D 1 91 ? -6.646 0.722 -10.231 1.00 33.32 91 LEU D C 1
ATOM 9841 O O . LEU D 1 91 ? -6.049 1.800 -10.140 1.00 31.79 91 LEU D O 1
ATOM 9846 N N . GLY D 1 92 ? -6.588 -0.050 -11.321 1.00 33.57 92 GLY D N 1
ATOM 9847 C CA . GLY D 1 92 ? -5.789 0.326 -12.473 1.00 32.39 92 GLY D CA 1
ATOM 9848 C C . GLY D 1 92 ? -4.296 0.166 -12.304 1.00 36.38 92 GLY D C 1
ATOM 9849 O O . GLY D 1 92 ? -3.543 0.570 -13.193 1.00 32.72 92 GLY D O 1
ATOM 9850 N N . HIS D 1 93 ? -3.845 -0.427 -11.198 1.00 32.92 93 HIS D N 1
ATOM 9851 C CA . HIS D 1 93 ? -2.426 -0.565 -10.908 1.00 29.97 93 HIS D CA 1
ATOM 9852 C C . HIS D 1 93 ? -1.793 -1.616 -11.820 1.00 30.90 93 HIS D C 1
ATOM 9853 O O . HIS D 1 93 ? -2.428 -2.605 -12.203 1.00 28.80 93 HIS D O 1
ATOM 9860 N N . GLU D 1 94 ? -0.513 -1.394 -12.150 1.00 28.82 94 GLU D N 1
ATOM 9861 C CA . GLU D 1 94 ? 0.239 -2.307 -13.013 1.00 30.89 94 GLU D CA 1
ATOM 9862 C C . GLU D 1 94 ? 0.270 -3.739 -12.472 1.00 33.66 94 GLU D C 1
ATOM 9863 O O . GLU D 1 94 ? 0.341 -4.697 -13.256 1.00 31.25 94 GLU D O 1
ATOM 9869 N N . ILE D 1 95 ? 0.224 -3.911 -11.148 1.00 29.08 95 ILE D N 1
ATOM 9870 C CA . ILE D 1 95 ? 0.328 -5.263 -10.594 1.00 28.48 95 ILE D CA 1
ATOM 9871 C C . ILE D 1 95 ? -0.869 -6.116 -10.989 1.00 29.06 95 ILE D C 1
ATOM 9872 O O . ILE D 1 95 ? -0.759 -7.349 -11.068 1.00 28.96 95 ILE D O 1
ATOM 9877 N N . LEU D 1 96 ? -2.019 -5.492 -11.258 1.00 27.48 96 LEU D N 1
ATOM 9878 C CA . LEU D 1 96 ? -3.226 -6.261 -11.524 1.00 29.31 96 LEU D CA 1
ATOM 9879 C C . LEU D 1 96 ? -3.063 -7.156 -12.751 1.00 30.38 96 LEU D C 1
ATOM 9880 O O . LEU D 1 96 ? -3.595 -8.269 -12.785 1.00 28.13 96 LEU D O 1
ATOM 9885 N N . SER D 1 97 ? -2.317 -6.704 -13.762 1.00 28.65 97 SER D N 1
ATOM 9886 C CA . SER D 1 97 ? -2.140 -7.480 -14.986 1.00 30.86 97 SER D CA 1
ATOM 9887 C C . SER D 1 97 ? -0.755 -8.120 -15.091 1.00 30.86 97 SER D C 1
ATOM 9888 O O . SER D 1 97 ? -0.394 -8.632 -16.157 1.00 34.18 97 SER D O 1
ATOM 9891 N N . SER D 1 98 ? 0.001 -8.147 -13.996 1.00 27.34 98 SER D N 1
ATOM 9892 C CA . SER D 1 98 ? 1.365 -8.654 -13.980 1.00 28.88 98 SER D CA 1
ATOM 9893 C C . SER D 1 98 ? 1.456 -10.176 -13.911 1.00 27.94 98 SER D C 1
ATOM 9894 O O . SER D 1 98 ? 2.531 -10.731 -14.174 1.00 27.96 98 SER D O 1
ATOM 9897 N N . GLY D 1 99 ? 0.371 -10.863 -13.567 1.00 29.65 99 GLY D N 1
ATOM 9898 C CA . GLY D 1 99 ? 0.449 -12.272 -13.228 1.00 27.33 99 GLY D CA 1
ATOM 9899 C C . GLY D 1 99 ? 0.673 -12.544 -11.754 1.00 29.13 99 GLY D C 1
ATOM 9900 O O . GLY D 1 99 ? 0.563 -13.703 -11.328 1.00 26.01 99 GLY D O 1
ATOM 9901 N N . GLU D 1 100 ? 0.974 -11.512 -10.961 1.00 26.81 100 GLU D N 1
ATOM 9902 C CA . GLU D 1 100 ? 1.128 -11.638 -9.518 1.00 27.58 100 GLU D CA 1
ATOM 9903 C C . GLU D 1 100 ? -0.147 -11.319 -8.751 1.00 25.87 100 GLU D C 1
ATOM 9904 O O . GLU D 1 100 ? -0.142 -11.383 -7.520 1.00 25.62 100 GLU D O 1
ATOM 9910 N N . ALA D 1 101 ? -1.235 -10.992 -9.437 1.00 24.13 101 ALA D N 1
ATOM 9911 C CA . ALA D 1 101 ? -2.504 -10.680 -8.800 1.00 22.63 101 ALA D CA 1
ATOM 9912 C C . ALA D 1 101 ? -3.567 -11.639 -9.306 1.00 22.08 101 ALA D C 1
ATOM 9913 O O . ALA D 1 101 ? -3.655 -11.896 -10.513 1.00 23.98 101 ALA D O 1
ATOM 9915 N N . GLY D 1 102 ? -4.386 -12.159 -8.394 1.00 23.48 102 GLY D N 1
ATOM 9916 C CA . GLY D 1 102 ? -5.447 -13.055 -8.812 1.00 24.28 102 GLY D CA 1
ATOM 9917 C C . GLY D 1 102 ? -6.717 -12.872 -8.021 1.00 23.00 102 GLY D C 1
ATOM 9918 O O . GLY D 1 102 ? -6.890 -11.843 -7.353 1.00 21.32 102 GLY D O 1
ATOM 9919 N N . VAL D 1 103 ? -7.601 -13.870 -8.051 1.00 21.01 103 VAL D N 1
ATOM 9920 C CA . VAL D 1 103 ? -8.920 -13.745 -7.438 1.00 21.39 103 VAL D CA 1
ATOM 9921 C C . VAL D 1 103 ? -9.335 -15.075 -6.843 1.00 22.90 103 VAL D C 1
ATOM 9922 O O . VAL D 1 103 ? -9.120 -16.142 -7.436 1.00 23.82 103 VAL D O 1
ATOM 9926 N N . ALA D 1 104 ? -9.946 -15.004 -5.667 1.00 22.16 104 ALA D N 1
ATOM 9927 C CA . ALA D 1 104 ? -10.661 -16.126 -5.089 1.00 22.13 104 ALA D CA 1
ATOM 9928 C C . ALA D 1 104 ? -12.057 -15.624 -4.771 1.00 25.07 104 ALA D C 1
ATOM 9929 O O . ALA D 1 104 ? -12.203 -14.593 -4.111 1.00 24.46 104 ALA D O 1
ATOM 9931 N N . PHE D 1 105 ? -13.073 -16.307 -5.288 1.00 23.11 105 PHE D N 1
ATOM 9932 C CA . PHE D 1 105 ? -14.442 -15.830 -5.149 1.00 24.25 105 PHE D CA 1
ATOM 9933 C C . PHE D 1 105 ? -15.407 -16.984 -5.349 1.00 26.30 105 PHE D C 1
ATOM 9934 O O . PHE D 1 105 ? -15.106 -17.941 -6.068 1.00 28.17 105 PHE D O 1
ATOM 9942 N N . GLY D 1 106 ? -16.581 -16.867 -4.729 1.00 26.84 106 GLY D N 1
ATOM 9943 C CA . GLY D 1 106 ? -17.583 -17.910 -4.836 1.00 26.89 106 GLY D CA 1
ATOM 9944 C C . GLY D 1 106 ? -18.971 -17.413 -4.499 1.00 27.73 106 GLY D C 1
ATOM 9945 O O . GLY D 1 106 ? -19.153 -16.353 -3.885 1.00 24.88 106 GLY D O 1
ATOM 9946 N N . SER D 1 107 ? -19.956 -18.202 -4.923 1.00 27.63 107 SER D N 1
ATOM 9947 C CA . SER D 1 107 ? -21.361 -18.004 -4.593 1.00 28.97 107 SER D CA 1
ATOM 9948 C C . SER D 1 107 ? -22.028 -19.372 -4.583 1.00 31.98 107 SER D C 1
ATOM 9949 O O . SER D 1 107 ? -21.477 -20.349 -5.099 1.00 33.27 107 SER D O 1
ATOM 9952 N N . SER D 1 108 ? -23.222 -19.447 -3.987 1.00 30.58 108 SER D N 1
ATOM 9953 C CA . SER D 1 108 ? -23.927 -20.728 -3.973 1.00 32.49 108 SER D CA 1
ATOM 9954 C C . SER D 1 108 ? -24.407 -21.113 -5.365 1.00 34.11 108 SER D C 1
ATOM 9955 O O . SER D 1 108 ? -24.606 -22.303 -5.649 1.00 33.46 108 SER D O 1
ATOM 9958 N N . ALA D 1 109 ? -24.587 -20.130 -6.239 1.00 32.84 109 ALA D N 1
ATOM 9959 C CA . ALA D 1 109 ? -25.099 -20.361 -7.581 1.00 34.74 109 ALA D CA 1
ATOM 9960 C C . ALA D 1 109 ? -24.865 -19.101 -8.394 1.00 36.22 109 ALA D C 1
ATOM 9961 O O . ALA D 1 109 ? -24.691 -18.010 -7.840 1.00 30.59 109 ALA D O 1
ATOM 9963 N N . GLY D 1 110 ? -24.861 -19.264 -9.711 1.00 32.16 110 GLY D N 1
ATOM 9964 C CA . GLY D 1 110 ? -24.821 -18.135 -10.615 1.00 30.61 110 GLY D CA 1
ATOM 9965 C C . GLY D 1 110 ? -26.155 -17.419 -10.633 1.00 36.05 110 GLY D C 1
ATOM 9966 O O . GLY D 1 110 ? -26.969 -17.541 -9.716 1.00 35.44 110 GLY D O 1
ATOM 9967 N N . SER D 1 111 ? -26.396 -16.679 -11.711 1.00 35.19 111 SER D N 1
ATOM 9968 C CA . SER D 1 111 ? -27.594 -15.853 -11.771 1.00 35.23 111 SER D CA 1
ATOM 9969 C C . SER D 1 111 ? -28.810 -16.702 -12.121 1.00 35.78 111 SER D C 1
ATOM 9970 O O . SER D 1 111 ? -28.769 -17.550 -13.017 1.00 38.56 111 SER D O 1
ATOM 9973 N N . VAL D 1 112 ? -29.893 -16.473 -11.388 1.00 37.37 112 VAL D N 1
ATOM 9974 C CA . VAL D 1 112 ? -31.081 -17.302 -11.488 1.00 39.70 112 VAL D CA 1
ATOM 9975 C C . VAL D 1 112 ? -31.747 -17.160 -12.858 1.00 39.09 112 VAL D C 1
ATOM 9976 O O . VAL D 1 112 ? -32.295 -18.132 -13.386 1.00 43.56 112 VAL D O 1
ATOM 9980 N N . ASP D 1 113 ? -31.695 -15.975 -13.465 1.00 37.84 113 ASP D N 1
ATOM 9981 C CA . ASP D 1 113 ? -32.275 -15.794 -14.793 1.00 39.41 113 ASP D CA 1
ATOM 9982 C C . ASP D 1 113 ? -31.581 -16.682 -15.818 1.00 42.12 113 ASP D C 1
ATOM 9983 O O . ASP D 1 113 ? -32.237 -17.347 -16.631 1.00 41.81 113 ASP D O 1
ATOM 9988 N N . ALA D 1 114 ? -30.246 -16.693 -15.798 1.00 37.32 114 ALA D N 1
ATOM 9989 C CA . ALA D 1 114 ? -29.493 -17.561 -16.694 1.00 37.56 114 ALA D CA 1
ATOM 9990 C C . ALA D 1 114 ? -29.801 -19.029 -16.441 1.00 38.97 114 ALA D C 1
ATOM 9991 O O . ALA D 1 114 ? -29.863 -19.818 -17.390 1.00 40.91 114 ALA D O 1
ATOM 9993 N N . VAL D 1 115 ? -30.009 -19.416 -15.179 1.00 40.98 115 VAL D N 1
ATOM 9994 C CA . VAL D 1 115 ? -30.388 -20.799 -14.884 1.00 41.41 115 VAL D CA 1
ATOM 9995 C C . VAL D 1 115 ? -31.714 -21.137 -15.558 1.00 44.18 115 VAL D C 1
ATOM 9996 O O . VAL D 1 115 ? -31.910 -22.253 -16.056 1.00 46.87 115 VAL D O 1
ATOM 10000 N N . GLY D 1 116 ? -32.633 -20.170 -15.612 1.00 41.96 116 GLY D N 1
ATOM 10001 C CA . GLY D 1 116 ? -33.899 -20.406 -16.290 1.00 47.56 116 GLY D CA 1
ATOM 10002 C C . GLY D 1 116 ? -33.746 -20.564 -17.792 1.00 46.83 116 GLY D C 1
ATOM 10003 O O . GLY D 1 116 ? -34.456 -21.359 -18.417 1.00 47.03 116 GLY D O 1
ATOM 10004 N N . GLU D 1 117 ? -32.829 -19.800 -18.395 1.00 45.32 117 GLU D N 1
ATOM 10005 C CA . GLU D 1 117 ? -32.544 -19.954 -19.819 1.00 45.63 117 GLU D CA 1
ATOM 10006 C C . GLU D 1 117 ? -32.015 -21.348 -20.119 1.00 46.71 117 GLU D C 1
ATOM 10007 O O . GLU D 1 117 ? -32.503 -22.033 -21.026 1.00 46.99 117 GLU D O 1
ATOM 10013 N N . PHE D 1 118 ? -30.996 -21.774 -19.367 1.00 45.13 118 PHE D N 1
ATOM 10014 C CA . PHE D 1 118 ? -30.425 -23.107 -19.524 1.00 46.33 118 PHE D CA 1
ATOM 10015 C C . PHE D 1 118 ? -31.484 -24.185 -19.346 1.00 49.42 118 PHE D C 1
ATOM 10016 O O . PHE D 1 118 ? -31.424 -25.229 -20.006 1.00 52.01 118 PHE D O 1
ATOM 10024 N N . ALA D 1 119 ? -32.475 -23.938 -18.487 1.00 49.15 119 ALA D N 1
ATOM 10025 C CA . ALA D 1 119 ? -33.489 -24.937 -18.179 1.00 51.23 119 ALA D CA 1
ATOM 10026 C C . ALA D 1 119 ? -34.648 -24.945 -19.168 1.00 55.00 119 ALA D C 1
ATOM 10027 O O . ALA D 1 119 ? -35.324 -25.974 -19.292 1.00 57.99 119 ALA D O 1
ATOM 10029 N N . SER D 1 120 ? -34.887 -23.833 -19.868 1.00 53.11 120 SER D N 1
ATOM 10030 C CA . SER D 1 120 ? -35.947 -23.785 -20.873 1.00 54.76 120 SER D CA 1
ATOM 10031 C C . SER D 1 120 ? -35.807 -24.909 -21.890 1.00 60.59 120 SER D C 1
ATOM 10032 O O . SER D 1 120 ? -36.806 -25.462 -22.365 1.00 62.67 120 SER D O 1
ATOM 10035 N N . MET D 1 121 ? -34.570 -25.258 -22.242 1.00 56.09 121 MET D N 1
ATOM 10036 C CA . MET D 1 121 ? -34.355 -26.346 -23.186 1.00 57.98 121 MET D CA 1
ATOM 10037 C C . MET D 1 121 ? -34.756 -27.689 -22.587 1.00 60.47 121 MET D C 1
ATOM 10038 O O . MET D 1 121 ? -35.332 -28.536 -23.281 1.00 62.25 121 MET D O 1
ATOM 10043 N N . LEU D 1 122 ? -34.459 -27.901 -21.300 1.00 59.80 122 LEU D N 1
ATOM 10044 C CA . LEU D 1 122 ? -34.844 -29.147 -20.644 1.00 60.37 122 LEU D CA 1
ATOM 10045 C C . LEU D 1 122 ? -36.358 -29.328 -20.619 1.00 63.94 122 LEU D C 1
ATOM 10046 O O . LEU D 1 122 ? -36.846 -30.464 -20.571 1.00 65.74 122 LEU D O 1
ATOM 10051 N N . LEU D 1 123 ? -37.117 -28.231 -20.657 1.00 64.76 123 LEU D N 1
ATOM 10052 C CA . LEU D 1 123 ? -38.570 -28.304 -20.541 1.00 65.87 123 LEU D CA 1
ATOM 10053 C C . LEU D 1 123 ? -39.252 -28.123 -21.893 1.00 67.00 123 LEU D C 1
ATOM 10054 O O . LEU D 1 123 ? -39.863 -29.059 -22.421 1.00 69.77 123 LEU D O 1
ATOM 10059 N N . HIS D 1 124 ? -39.148 -26.929 -22.469 1.00 64.31 124 HIS D N 1
ATOM 10060 C CA . HIS D 1 124 ? -39.892 -26.588 -23.671 1.00 66.52 124 HIS D CA 1
ATOM 10061 C C . HIS D 1 124 ? -39.113 -26.843 -24.946 1.00 66.13 124 HIS D C 1
ATOM 10062 O O . HIS D 1 124 ? -39.490 -26.314 -26.000 1.00 66.91 124 HIS D O 1
ATOM 10069 N N . GLN D 1 125 ? -38.033 -27.622 -24.877 1.00 64.05 125 GLN D N 1
ATOM 10070 C CA . GLN D 1 125 ? -37.427 -28.199 -26.076 1.00 63.49 125 GLN D CA 1
ATOM 10071 C C . GLN D 1 125 ? -36.985 -27.138 -27.075 1.00 65.45 125 GLN D C 1
ATOM 10072 O O . GLN D 1 125 ? -36.908 -27.396 -28.282 1.00 64.35 125 GLN D O 1
ATOM 10078 N N . SER D 1 126 ? -36.711 -25.932 -26.585 1.00 64.64 126 SER D N 1
ATOM 10079 C CA . SER D 1 126 ? -36.379 -24.802 -27.438 1.00 66.27 126 SER D CA 1
ATOM 10080 C C . SER D 1 126 ? -35.053 -24.213 -26.986 1.00 66.44 126 SER D C 1
ATOM 10081 O O . SER D 1 126 ? -34.890 -23.858 -25.813 1.00 67.33 126 SER D O 1
ATOM 10084 N N . MET D 1 127 ? -34.109 -24.118 -27.918 1.00 63.12 127 MET D N 1
ATOM 10085 C CA . MET D 1 127 ? -32.820 -23.487 -27.676 1.00 63.03 127 MET D CA 1
ATOM 10086 C C . MET D 1 127 ? -32.884 -21.963 -27.769 1.00 62.89 127 MET D C 1
ATOM 10087 O O . MET D 1 127 ? -31.851 -21.301 -27.616 1.00 60.00 127 MET D O 1
ATOM 10092 N N . SER D 1 128 ? -34.073 -21.389 -27.984 1.00 63.66 128 SER D N 1
ATOM 10093 C CA . SER D 1 128 ? -34.175 -19.980 -28.347 1.00 64.54 128 SER D CA 1
ATOM 10094 C C . SER D 1 128 ? -33.775 -19.039 -27.216 1.00 63.27 128 SER D C 1
ATOM 10095 O O . SER D 1 128 ? -33.469 -17.872 -27.489 1.00 63.17 128 SER D O 1
ATOM 10098 N N . LYS D 1 129 ? -33.765 -19.507 -25.964 1.00 60.64 129 LYS D N 1
ATOM 10099 C CA . LYS D 1 129 ? -33.396 -18.652 -24.838 1.00 58.73 129 LYS D CA 1
ATOM 10100 C C . LYS D 1 129 ? -31.934 -18.781 -24.435 1.00 51.42 129 LYS D C 1
ATOM 10101 O O . LYS D 1 129 ? -31.364 -17.824 -23.904 1.00 53.31 129 LYS D O 1
ATOM 10107 N N . ILE D 1 130 ? -31.306 -19.928 -24.686 1.00 49.74 130 ILE D N 1
ATOM 10108 C CA . ILE D 1 130 ? -29.868 -20.051 -24.480 1.00 48.06 130 ILE D CA 1
ATOM 10109 C C . ILE D 1 130 ? -29.141 -19.143 -25.462 1.00 49.63 130 ILE D C 1
ATOM 10110 O O . ILE D 1 130 ? -29.348 -19.228 -26.680 1.00 49.58 130 ILE D O 1
ATOM 10115 N N . ASN D 1 131 ? -28.291 -18.257 -24.937 1.00 44.04 131 ASN D N 1
ATOM 10116 C CA . ASN D 1 131 ? -27.474 -17.404 -25.788 1.00 39.51 131 ASN D CA 1
ATOM 10117 C C . ASN D 1 131 ? -26.000 -17.527 -25.427 1.00 36.84 131 ASN D C 1
ATOM 10118 O O . ASN D 1 131 ? -25.624 -18.354 -24.588 1.00 35.80 131 ASN D O 1
ATOM 10123 N N . ALA D 1 132 ? -25.164 -16.693 -26.043 1.00 35.18 132 ALA D N 1
ATOM 10124 C CA . ALA D 1 132 ? -23.716 -16.805 -25.914 1.00 36.79 132 ALA D CA 1
ATOM 10125 C C . ALA D 1 132 ? -23.205 -16.487 -24.516 1.00 38.64 132 ALA D C 1
ATOM 10126 O O . ALA D 1 132 ? -22.044 -16.793 -24.222 1.00 39.16 132 ALA D O 1
ATOM 10128 N N . THR D 1 133 ? -24.024 -15.894 -23.649 1.00 34.90 133 THR D N 1
ATOM 10129 C CA . THR D 1 133 ? -23.607 -15.626 -22.278 1.00 38.44 133 THR D CA 1
ATOM 10130 C C . THR D 1 133 ? -24.418 -16.408 -21.252 1.00 35.39 133 THR D C 1
ATOM 10131 O O . THR D 1 133 ? -24.300 -16.129 -20.055 1.00 33.30 133 THR D O 1
ATOM 10135 N N . THR D 1 134 ? -25.222 -17.387 -21.679 1.00 36.83 134 THR D N 1
ATOM 10136 C CA . THR D 1 134 ? -26.042 -18.131 -20.725 1.00 33.73 134 THR D CA 1
ATOM 10137 C C . THR D 1 134 ? -25.180 -18.850 -19.696 1.00 33.21 134 THR D C 1
ATOM 10138 O O . THR D 1 134 ? -25.440 -18.773 -18.488 1.00 34.04 134 THR D O 1
ATOM 10142 N N . TYR D 1 135 ? -24.151 -19.568 -20.150 1.00 31.41 135 TYR D N 1
ATOM 10143 C CA . TYR D 1 135 ? -23.350 -20.324 -19.194 1.00 34.82 135 TYR D CA 1
ATOM 10144 C C . TYR D 1 135 ? -22.489 -19.399 -18.338 1.00 31.59 135 TYR D C 1
ATOM 10145 O O . TYR D 1 135 ? -22.352 -19.617 -17.128 1.00 33.52 135 TYR D O 1
ATOM 10154 N N . ILE D 1 136 ? -21.913 -18.356 -18.939 1.00 31.77 136 ILE D N 1
ATOM 10155 C CA . ILE D 1 136 ? -21.083 -17.433 -18.169 1.00 31.22 136 ILE D CA 1
ATOM 10156 C C . ILE D 1 136 ? -21.889 -16.800 -17.045 1.00 33.00 136 ILE D C 1
ATOM 10157 O O . ILE D 1 136 ? -21.377 -16.577 -15.941 1.00 29.83 136 ILE D O 1
ATOM 10162 N N . ARG D 1 137 ? -23.164 -16.517 -17.298 1.00 29.11 137 ARG D N 1
ATOM 10163 C CA . ARG D 1 137 ? -23.982 -15.876 -16.282 1.00 31.62 137 ARG D CA 1
ATOM 10164 C C . ARG D 1 137 ? -24.546 -16.870 -15.274 1.00 33.13 137 ARG D C 1
ATOM 10165 O O . ARG D 1 137 ? -24.773 -16.499 -14.115 1.00 32.92 137 ARG D O 1
ATOM 10173 N N . MET D 1 138 ? -24.745 -18.133 -15.664 1.00 31.03 138 MET D N 1
ATOM 10174 C CA . MET D 1 138 ? -25.350 -19.109 -14.763 1.00 32.34 138 MET D CA 1
ATOM 10175 C C . MET D 1 138 ? -24.342 -19.847 -13.893 1.00 31.21 138 MET D C 1
ATOM 10176 O O . MET D 1 138 ? -24.716 -20.339 -12.826 1.00 29.90 138 MET D O 1
ATOM 10181 N N . MET D 1 139 ? -23.093 -19.967 -14.335 1.00 30.85 139 MET D N 1
ATOM 10182 C CA . MET D 1 139 ? -22.133 -20.831 -13.662 1.00 31.66 139 MET D CA 1
ATOM 10183 C C . MET D 1 139 ? -21.800 -20.293 -12.276 1.00 30.56 139 MET D C 1
ATOM 10184 O O . MET D 1 139 ? -21.802 -19.083 -12.035 1.00 28.15 139 MET D O 1
ATOM 10189 N N . ALA D 1 140 ? -21.516 -21.216 -11.358 1.00 32.97 140 ALA D N 1
ATOM 10190 C CA . ALA D 1 140 ? -21.295 -20.838 -9.971 1.00 33.02 140 ALA D CA 1
ATOM 10191 C C . ALA D 1 140 ? -20.002 -20.067 -9.772 1.00 28.79 140 ALA D C 1
ATOM 10192 O O . ALA D 1 140 ? -19.849 -19.423 -8.731 1.00 32.09 140 ALA D O 1
ATOM 10194 N N . HIS D 1 141 ? -19.071 -20.103 -10.730 1.00 28.06 141 HIS D N 1
ATOM 10195 C CA . HIS D 1 141 ? -17.902 -19.231 -10.672 1.00 29.39 141 HIS D CA 1
ATOM 10196 C C . HIS D 1 141 ? -18.047 -18.006 -11.577 1.00 26.83 141 HIS D C 1
ATOM 10197 O O . HIS D 1 141 ? -17.049 -17.470 -12.073 1.00 25.01 141 HIS D O 1
ATOM 10204 N N . THR D 1 142 ? -19.277 -17.526 -11.761 1.00 27.80 142 THR D N 1
ATOM 10205 C CA . THR D 1 142 ? -19.499 -16.358 -12.614 1.00 28.57 142 THR D CA 1
ATOM 10206 C C . THR D 1 142 ? -18.804 -15.110 -12.069 1.00 28.06 142 THR D C 1
ATOM 10207 O O . THR D 1 142 ? -18.300 -14.283 -12.843 1.00 26.26 142 THR D O 1
ATOM 10211 N N . SER D 1 143 ? -18.765 -14.943 -10.743 1.00 29.74 143 SER D N 1
ATOM 10212 C CA . SER D 1 143 ? -18.153 -13.729 -10.202 1.00 29.24 143 SER D CA 1
ATOM 10213 C C . SER D 1 143 ? -16.658 -13.695 -10.483 1.00 30.23 143 SER D C 1
ATOM 10214 O O . SER D 1 143 ? -16.130 -12.671 -10.947 1.00 28.40 143 SER D O 1
ATOM 10217 N N . ALA D 1 144 ? -15.973 -14.822 -10.254 1.00 25.04 144 ALA D N 1
ATOM 10218 C CA . ALA D 1 144 ? -14.519 -14.867 -10.384 1.00 26.17 144 ALA D CA 1
ATOM 10219 C C . ALA D 1 144 ? -14.075 -14.636 -11.822 1.00 26.61 144 ALA D C 1
ATOM 10220 O O . ALA D 1 144 ? -13.101 -13.917 -12.070 1.00 27.42 144 ALA D O 1
ATOM 10222 N N . VAL D 1 145 ? -14.757 -15.264 -12.780 1.00 24.03 145 VAL D N 1
ATOM 10223 C CA . VAL D 1 145 ? -14.387 -15.108 -14.179 1.00 25.21 145 VAL D CA 1
ATOM 10224 C C . VAL D 1 145 ? -14.664 -13.690 -14.654 1.00 25.83 145 VAL D C 1
ATOM 10225 O O . VAL D 1 145 ? -13.841 -13.078 -15.350 1.00 25.23 145 VAL D O 1
ATOM 10229 N N . ASN D 1 146 ? -15.815 -13.136 -14.280 1.00 27.65 146 ASN D N 1
ATOM 10230 C CA . ASN D 1 146 ? -16.099 -11.759 -14.660 1.00 27.55 146 ASN D CA 1
ATOM 10231 C C . ASN D 1 146 ? -15.069 -10.801 -14.076 1.00 27.97 146 ASN D C 1
ATOM 10232 O O . ASN D 1 146 ? -14.741 -9.790 -14.704 1.00 26.07 146 ASN D O 1
ATOM 10237 N N . MET D 1 147 ? -14.493 -11.136 -12.918 1.00 27.16 147 MET D N 1
ATOM 10238 C CA . MET D 1 147 ? -13.499 -10.257 -12.310 1.00 26.53 147 MET D CA 1
ATOM 10239 C C . MET D 1 147 ? -12.165 -10.316 -13.045 1.00 27.20 147 MET D C 1
ATOM 10240 O O . MET D 1 147 ? -11.533 -9.274 -13.268 1.00 27.57 147 MET D O 1
ATOM 10245 N N . THR D 1 148 ? -11.699 -11.517 -13.416 1.00 25.05 148 THR D N 1
ATOM 10246 C CA . THR D 1 148 ? -10.432 -11.580 -14.138 1.00 25.58 148 THR D CA 1
ATOM 10247 C C . THR D 1 148 ? -10.542 -10.872 -15.481 1.00 28.40 148 THR D C 1
ATOM 10248 O O . THR D 1 148 ? -9.596 -10.208 -15.920 1.00 27.86 148 THR D O 1
ATOM 10252 N N . VAL D 1 149 ? -11.687 -11.010 -16.156 1.00 27.37 149 VAL D N 1
ATOM 10253 C CA . VAL D 1 149 ? -11.844 -10.366 -17.456 1.00 28.64 149 VAL D CA 1
ATOM 10254 C C . VAL D 1 149 ? -11.955 -8.856 -17.285 1.00 30.17 149 VAL D C 1
ATOM 10255 O O . VAL D 1 149 ? -11.294 -8.084 -17.992 1.00 30.30 149 VAL D O 1
ATOM 10259 N N . TYR D 1 150 ? -12.764 -8.412 -16.319 1.00 26.90 150 TYR D N 1
ATOM 10260 C CA . TYR D 1 150 ? -12.986 -6.976 -16.168 1.00 29.83 150 TYR D CA 1
ATOM 10261 C C . TYR D 1 150 ? -11.721 -6.247 -15.712 1.00 31.94 150 TYR D C 1
ATOM 10262 O O . TYR D 1 150 ? -11.400 -5.165 -16.230 1.00 29.40 150 TYR D O 1
ATOM 10271 N N . PHE D 1 151 ? -11.002 -6.804 -14.735 1.00 27.52 151 PHE D N 1
ATOM 10272 C CA . PHE D 1 151 ? -9.794 -6.174 -14.210 1.00 28.18 151 PHE D CA 1
ATOM 10273 C C . PHE D 1 151 ? -8.526 -6.603 -14.937 1.00 28.32 151 PHE D C 1
ATOM 10274 O O . PHE D 1 151 ? -7.449 -6.083 -14.624 1.00 28.42 151 PHE D O 1
ATOM 10282 N N . GLY D 1 152 ? -8.615 -7.540 -15.877 1.00 25.92 152 GLY D N 1
ATOM 10283 C CA . GLY D 1 152 ? -7.429 -8.011 -16.573 1.00 25.22 152 GLY D CA 1
ATOM 10284 C C . GLY D 1 152 ? -6.466 -8.820 -15.726 1.00 28.50 152 GLY D C 1
ATOM 10285 O O . GLY D 1 152 ? -5.249 -8.739 -15.941 1.00 26.87 152 GLY D O 1
ATOM 10286 N N . LEU D 1 153 ? -6.974 -9.604 -14.768 1.00 25.48 153 LEU D N 1
ATOM 10287 C CA . LEU D 1 153 ? -6.105 -10.368 -13.879 1.00 25.27 153 LEU D CA 1
ATOM 10288 C C . LEU D 1 153 ? -5.505 -11.548 -14.616 1.00 28.84 153 LEU D C 1
ATOM 10289 O O . LEU D 1 153 ? -6.210 -12.267 -15.330 1.00 29.19 153 LEU D O 1
ATOM 10294 N N . LYS D 1 154 ? -4.203 -11.764 -14.425 1.00 27.21 154 LYS D N 1
ATOM 10295 C CA . LYS D 1 154 ? -3.494 -12.831 -15.111 1.00 28.69 154 LYS D CA 1
ATOM 10296 C C . LYS D 1 154 ? -2.870 -13.833 -14.149 1.00 27.69 154 LYS D C 1
ATOM 10297 O O . LYS D 1 154 ? -2.101 -14.692 -14.586 1.00 26.66 154 LYS D O 1
ATOM 10303 N N . GLY D 1 155 ? -3.175 -13.744 -12.859 1.00 25.84 155 GLY D N 1
ATOM 10304 C CA . GLY D 1 155 ? -2.694 -14.737 -11.918 1.00 23.98 155 GLY D CA 1
ATOM 10305 C C . GLY D 1 155 ? -3.685 -15.861 -11.695 1.00 25.65 155 GLY D C 1
ATOM 10306 O O . GLY D 1 155 ? -4.328 -16.345 -12.637 1.00 24.84 155 GLY D O 1
ATOM 10307 N N . LEU D 1 156 ? -3.830 -16.262 -10.434 1.00 25.14 156 LEU D N 1
ATOM 10308 C CA . LEU D 1 156 ? -4.646 -17.413 -10.059 1.00 24.71 156 LEU D CA 1
ATOM 10309 C C . LEU D 1 156 ? -6.127 -17.056 -10.084 1.00 26.43 156 LEU D C 1
ATOM 10310 O O . LEU D 1 156 ? -6.528 -16.024 -9.537 1.00 26.81 156 LEU D O 1
ATOM 10315 N N . THR D 1 157 ? -6.941 -17.917 -10.691 1.00 23.34 157 THR D N 1
ATOM 10316 C CA . THR D 1 157 ? -8.390 -17.916 -10.484 1.00 20.92 157 THR D CA 1
ATOM 10317 C C . THR D 1 157 ? -8.723 -19.078 -9.548 1.00 24.35 157 THR D C 1
ATOM 10318 O O . THR D 1 157 ? -8.553 -20.242 -9.920 1.00 22.77 157 THR D O 1
ATOM 10322 N N . LEU D 1 158 ? -9.206 -18.773 -8.340 1.00 22.43 158 LEU D N 1
ATOM 10323 C CA . LEU D 1 158 ? -9.549 -19.793 -7.347 1.00 22.87 158 LEU D CA 1
ATOM 10324 C C . LEU D 1 158 ? -11.051 -19.761 -7.121 1.00 24.09 158 LEU D C 1
ATOM 10325 O O . LEU D 1 158 ? -11.547 -18.953 -6.320 1.00 24.43 158 LEU D O 1
ATOM 10330 N N . PRO D 1 159 ? -11.824 -20.606 -7.807 1.00 24.88 159 PRO D N 1
ATOM 10331 C CA . PRO D 1 159 ? -13.279 -20.641 -7.596 1.00 25.14 159 PRO D CA 1
ATOM 10332 C C . PRO D 1 159 ? -13.587 -21.369 -6.294 1.00 26.58 159 PRO D C 1
ATOM 10333 O O . PRO D 1 159 ? -13.222 -22.531 -6.120 1.00 32.84 159 PRO D O 1
ATOM 10337 N N . THR D 1 160 ? -14.213 -20.674 -5.356 1.00 26.90 160 THR D N 1
ATOM 10338 C CA . THR D 1 160 ? -14.496 -21.260 -4.052 1.00 27.86 160 THR D CA 1
ATOM 10339 C C . THR D 1 160 ? -15.993 -21.344 -3.803 1.00 29.42 160 THR D C 1
ATOM 10340 O O . THR D 1 160 ? -16.467 -21.145 -2.684 1.00 35.32 160 THR D O 1
ATOM 10344 N N . SER D 1 161 ? -16.756 -21.666 -4.837 1.00 26.61 161 SER D N 1
ATOM 10345 C CA . SER D 1 161 ? -18.197 -21.831 -4.684 1.00 30.82 161 SER D CA 1
ATOM 10346 C C . SER D 1 161 ? -18.492 -23.067 -3.845 1.00 31.01 161 SER D C 1
ATOM 10347 O O . SER D 1 161 ? -18.311 -24.201 -4.301 1.00 30.28 161 SER D O 1
ATOM 10350 N N . SER D 1 162 ? -18.946 -22.839 -2.611 1.00 28.87 162 SER D N 1
ATOM 10351 C CA . SER D 1 162 ? -19.157 -23.903 -1.637 1.00 27.05 162 SER D CA 1
ATOM 10352 C C . SER D 1 162 ? -20.350 -23.549 -0.751 1.00 30.84 162 SER D C 1
ATOM 10353 O O . SER D 1 162 ? -20.323 -23.755 0.468 1.00 29.75 162 SER D O 1
ATOM 10356 N N . ALA D 1 163 ? -21.400 -22.997 -1.357 1.00 28.85 163 ALA D N 1
ATOM 10357 C CA . ALA D 1 163 ? -22.612 -22.561 -0.650 1.00 30.17 163 ALA D CA 1
ATOM 10358 C C . ALA D 1 163 ? -22.184 -21.581 0.443 1.00 28.80 163 ALA D C 1
ATOM 10359 O O . ALA D 1 163 ? -21.483 -20.607 0.126 1.00 29.97 163 ALA D O 1
ATOM 10361 N N . CYS D 1 164 ? -22.556 -21.799 1.715 1.00 29.21 164 CYS D N 1
ATOM 10362 C CA . CYS D 1 164 ? -22.404 -20.804 2.780 1.00 31.31 164 CYS D CA 1
ATOM 10363 C C . CYS D 1 164 ? -20.952 -20.504 3.143 1.00 29.65 164 CYS D C 1
ATOM 10364 O O . CYS D 1 164 ? -20.705 -19.495 3.814 1.00 28.35 164 CYS D O 1
ATOM 10367 N N . THR D 1 165 ? -19.990 -21.331 2.728 1.00 24.02 165 THR D N 1
ATOM 10368 C CA . THR D 1 165 ? -18.587 -21.051 3.012 1.00 24.56 165 THR D CA 1
ATOM 10369 C C . THR D 1 165 ? -17.863 -20.413 1.836 1.00 24.17 165 THR D C 1
ATOM 10370 O O . THR D 1 165 ? -16.640 -20.257 1.894 1.00 25.34 165 THR D O 1
ATOM 10374 N N . SER D 1 166 ? -18.590 -19.999 0.795 1.00 25.00 166 SER D N 1
ATOM 10375 C CA . SER D 1 166 ? -17.949 -19.483 -0.414 1.00 24.38 166 SER D CA 1
ATOM 10376 C C . SER D 1 166 ? -16.999 -18.337 -0.105 1.00 24.26 166 SER D C 1
ATOM 10377 O O . SER D 1 166 ? -15.858 -18.312 -0.583 1.00 23.20 166 SER D O 1
ATOM 10380 N N . GLY D 1 167 ? -17.457 -17.375 0.693 1.00 23.83 167 GLY D N 1
ATOM 10381 C CA . GLY D 1 167 ? -16.707 -16.157 0.923 1.00 23.07 167 GLY D CA 1
ATOM 10382 C C . GLY D 1 167 ? -15.544 -16.354 1.871 1.00 23.09 167 GLY D C 1
ATOM 10383 O O . GLY D 1 167 ? -14.476 -15.769 1.671 1.00 23.41 167 GLY D O 1
ATOM 10384 N N . SER D 1 168 ? -15.734 -17.177 2.903 1.00 22.09 168 SER D N 1
ATOM 10385 C CA . SER D 1 168 ? -14.652 -17.433 3.850 1.00 21.99 168 SER D CA 1
ATOM 10386 C C . SER D 1 168 ? -13.608 -18.359 3.236 1.00 21.35 168 SER D C 1
ATOM 10387 O O . SER D 1 168 ? -12.401 -18.155 3.428 1.00 21.44 168 SER D O 1
ATOM 10390 N N . MET D 1 169 ? -14.056 -19.371 2.476 1.00 23.59 169 MET D N 1
ATOM 10391 C CA . MET D 1 169 ? -13.115 -20.222 1.748 1.00 20.04 169 MET D CA 1
ATOM 10392 C C . MET D 1 169 ? -12.301 -19.405 0.752 1.00 21.28 169 MET D C 1
ATOM 10393 O O . MET D 1 169 ? -11.101 -19.648 0.583 1.00 21.99 169 MET D O 1
ATOM 10398 N N . ALA D 1 170 ? -12.915 -18.385 0.130 1.00 22.65 170 ALA D N 1
ATOM 10399 C CA . ALA D 1 170 ? -12.164 -17.510 -0.774 1.00 23.11 170 ALA D CA 1
ATOM 10400 C C . ALA D 1 170 ? -11.047 -16.773 -0.038 1.00 20.13 170 ALA D C 1
ATOM 10401 O O . ALA D 1 170 ? -9.892 -16.774 -0.485 1.00 19.94 170 ALA D O 1
ATOM 10403 N N . ILE D 1 171 ? -11.372 -16.157 1.105 1.00 19.23 171 ILE D N 1
ATOM 10404 C CA . ILE D 1 171 ? -10.366 -15.446 1.898 1.00 20.32 171 ILE D CA 1
ATOM 10405 C C . ILE D 1 171 ? -9.261 -16.400 2.346 1.00 20.32 171 ILE D C 1
ATOM 10406 O O . ILE D 1 171 ? -8.069 -16.087 2.242 1.00 21.03 171 ILE D O 1
ATOM 10411 N N . GLY D 1 172 ? -9.635 -17.585 2.839 1.00 20.18 172 GLY D N 1
ATOM 10412 C CA . GLY D 1 172 ? -8.627 -18.546 3.255 1.00 19.61 172 GLY D CA 1
ATOM 10413 C C . GLY D 1 172 ? -7.710 -18.993 2.127 1.00 20.65 172 GLY D C 1
ATOM 10414 O O . GLY D 1 172 ? -6.493 -19.067 2.300 1.00 18.72 172 GLY D O 1
ATOM 10415 N N . GLN D 1 173 ? -8.277 -19.314 0.958 1.00 17.97 173 GLN D N 1
ATOM 10416 C CA . GLN D 1 173 ? -7.434 -19.773 -0.145 1.00 19.73 173 GLN D CA 1
ATOM 10417 C C . GLN D 1 173 ? -6.592 -18.645 -0.733 1.00 20.58 173 GLN D C 1
ATOM 10418 O O . GLN D 1 173 ? -5.477 -18.890 -1.214 1.00 17.76 173 GLN D O 1
ATOM 10424 N N . ALA D 1 174 ? -7.123 -17.423 -0.753 1.00 20.35 174 ALA D N 1
ATOM 10425 C CA . ALA D 1 174 ? -6.326 -16.270 -1.173 1.00 21.92 174 ALA D CA 1
ATOM 10426 C C . ALA D 1 174 ? -5.171 -16.014 -0.209 1.00 21.78 174 ALA D C 1
ATOM 10427 O O . ALA D 1 174 ? -4.036 -15.742 -0.630 1.00 20.39 174 ALA D O 1
ATOM 10429 N N . TYR D 1 175 ? -5.452 -16.097 1.088 1.00 21.33 175 TYR D N 1
ATOM 10430 C CA . TYR D 1 175 ? -4.409 -16.011 2.100 1.00 23.27 175 TYR D CA 1
ATOM 10431 C C . TYR D 1 175 ? -3.307 -17.035 1.855 1.00 20.01 175 TYR D C 1
ATOM 10432 O O . TYR D 1 175 ? -2.114 -16.705 1.872 1.00 20.86 175 TYR D O 1
ATOM 10441 N N . GLU D 1 176 ? -3.686 -18.293 1.626 1.00 20.38 176 GLU D N 1
ATOM 10442 C CA . GLU D 1 176 ? -2.681 -19.324 1.397 1.00 21.17 176 GLU D CA 1
ATOM 10443 C C . GLU D 1 176 ? -1.870 -19.053 0.140 1.00 19.67 176 GLU D C 1
ATOM 10444 O O . GLU D 1 176 ? -0.656 -19.267 0.127 1.00 22.01 176 GLU D O 1
ATOM 10450 N N . ALA D 1 177 ? -2.524 -18.596 -0.928 1.00 20.59 177 ALA D N 1
ATOM 10451 C CA . ALA D 1 177 ? -1.807 -18.282 -2.159 1.00 23.30 177 ALA D CA 1
ATOM 10452 C C . ALA D 1 177 ? -0.714 -17.247 -1.925 1.00 22.04 177 ALA D C 1
ATOM 10453 O O . ALA D 1 177 ? 0.386 -17.358 -2.482 1.00 22.60 177 ALA D O 1
ATOM 10455 N N . ILE D 1 178 ? -0.984 -16.248 -1.085 1.00 22.65 178 ILE D N 1
ATOM 10456 C CA . ILE D 1 178 ? 0.030 -15.248 -0.772 1.00 23.15 178 ILE D CA 1
ATOM 10457 C C . ILE D 1 178 ? 1.028 -15.782 0.244 1.00 23.64 178 ILE D C 1
ATOM 10458 O O . ILE D 1 178 ? 2.239 -15.577 0.095 1.00 21.95 178 ILE D O 1
ATOM 10463 N N . LYS D 1 179 ? 0.550 -16.491 1.271 1.00 20.38 179 LYS D N 1
ATOM 10464 C CA . LYS D 1 179 ? 1.456 -17.019 2.293 1.00 22.17 179 LYS D CA 1
ATOM 10465 C C . LYS D 1 179 ? 2.510 -17.939 1.674 1.00 27.31 179 LYS D C 1
ATOM 10466 O O . LYS D 1 179 ? 3.689 -17.897 2.053 1.00 24.85 179 LYS D O 1
ATOM 10472 N N . TYR D 1 180 ? 2.114 -18.759 0.699 1.00 25.48 180 TYR D N 1
ATOM 10473 C CA . TYR D 1 180 ? 3.047 -19.692 0.079 1.00 28.25 180 TYR D CA 1
ATOM 10474 C C . TYR D 1 180 ? 3.755 -19.104 -1.135 1.00 25.25 180 TYR D C 1
ATOM 10475 O O . TYR D 1 180 ? 4.401 -19.844 -1.880 1.00 28.10 180 TYR D O 1
ATOM 10484 N N . GLY D 1 181 ? 3.668 -17.793 -1.345 1.00 26.19 181 GLY D N 1
ATOM 10485 C CA . GLY D 1 181 ? 4.497 -17.157 -2.348 1.00 27.34 181 GLY D CA 1
ATOM 10486 C C . GLY D 1 181 ? 4.012 -17.255 -3.778 1.00 27.53 181 GLY D C 1
ATOM 10487 O O . GLY D 1 181 ? 4.760 -16.880 -4.689 1.00 30.89 181 GLY D O 1
ATOM 10488 N N . LYS D 1 182 ? 2.783 -17.717 -4.011 1.00 24.07 182 LYS D N 1
ATOM 10489 C CA . LYS D 1 182 ? 2.302 -17.869 -5.380 1.00 23.54 182 LYS D CA 1
ATOM 10490 C C . LYS D 1 182 ? 1.823 -16.555 -5.976 1.00 25.57 182 LYS D C 1
ATOM 10491 O O . LYS D 1 182 ? 1.921 -16.371 -7.194 1.00 25.46 182 LYS D O 1
ATOM 10497 N N . GLN D 1 183 ? 1.271 -15.665 -5.144 1.00 24.02 183 GLN D N 1
ATOM 10498 C CA . GLN D 1 183 ? 0.702 -14.396 -5.574 1.00 25.19 183 GLN D CA 1
ATOM 10499 C C . GLN D 1 183 ? 1.095 -13.320 -4.582 1.00 25.18 183 GLN D C 1
ATOM 10500 O O . GLN D 1 183 ? 1.414 -13.597 -3.421 1.00 23.25 183 GLN D O 1
ATOM 10506 N N . GLN D 1 184 ? 1.058 -12.072 -5.058 1.00 25.73 184 GLN D N 1
ATOM 10507 C CA . GLN D 1 184 ? 1.339 -10.926 -4.205 1.00 27.84 184 GLN D CA 1
ATOM 10508 C C . GLN D 1 184 ? 0.084 -10.177 -3.784 1.00 23.82 184 GLN D C 1
ATOM 10509 O O . GLN D 1 184 ? 0.065 -9.574 -2.702 1.00 24.19 184 GLN D O 1
ATOM 10515 N N . VAL D 1 185 ? -0.963 -10.224 -4.607 1.00 23.77 185 VAL D N 1
ATOM 10516 C CA . VAL D 1 185 ? -2.235 -9.564 -4.337 1.00 21.92 185 VAL D CA 1
ATOM 10517 C C . VAL D 1 185 ? -3.353 -10.508 -4.739 1.00 21.57 185 VAL D C 1
ATOM 10518 O O . VAL D 1 185 ? -3.239 -11.223 -5.738 1.00 23.11 185 VAL D O 1
ATOM 10522 N N . MET D 1 186 ? -4.433 -10.516 -3.961 1.00 22.07 186 MET D N 1
ATOM 10523 C CA . MET D 1 186 ? -5.595 -11.321 -4.293 1.00 22.76 186 MET D CA 1
ATOM 10524 C C . MET D 1 186 ? -6.859 -10.553 -3.943 1.00 21.07 186 MET D C 1
ATOM 10525 O O . MET D 1 186 ? -6.969 -9.984 -2.852 1.00 24.28 186 MET D O 1
ATOM 10530 N N . ILE D 1 187 ? -7.802 -10.537 -4.868 1.00 19.26 187 ILE D N 1
ATOM 10531 C CA . ILE D 1 187 ? -9.179 -10.158 -4.572 1.00 20.23 187 ILE D CA 1
ATOM 10532 C C . ILE D 1 187 ? -9.895 -11.370 -3.998 1.00 23.25 187 ILE D C 1
ATOM 10533 O O . ILE D 1 187 ? -9.928 -12.428 -4.635 1.00 24.72 187 ILE D O 1
ATOM 10538 N N . ALA D 1 188 ? -10.515 -11.222 -2.827 1.00 21.65 188 ALA D N 1
ATOM 10539 C CA . ALA D 1 188 ? -11.129 -12.374 -2.174 1.00 22.58 188 ALA D CA 1
ATOM 10540 C C . ALA D 1 188 ? -12.500 -12.026 -1.623 1.00 23.20 188 ALA D C 1
ATOM 10541 O O . ALA D 1 188 ? -12.649 -11.023 -0.918 1.00 25.83 188 ALA D O 1
ATOM 10543 N N . GLY D 1 189 ? -13.495 -12.856 -1.909 1.00 23.13 189 GLY D N 1
ATOM 10544 C CA . GLY D 1 189 ? -14.766 -12.679 -1.230 1.00 24.49 189 GLY D CA 1
ATOM 10545 C C . GLY D 1 189 ? -15.851 -13.577 -1.786 1.00 26.14 189 GLY D C 1
ATOM 10546 O O . GLY D 1 189 ? -15.577 -14.613 -2.390 1.00 25.02 189 GLY D O 1
ATOM 10547 N N . GLY D 1 190 ? -17.092 -13.171 -1.531 1.00 24.43 190 GLY D N 1
ATOM 10548 C CA . GLY D 1 190 ? -18.241 -13.978 -1.899 1.00 25.69 190 GLY D CA 1
ATOM 10549 C C . GLY D 1 190 ? -19.428 -13.080 -2.170 1.00 27.40 190 GLY D C 1
ATOM 10550 O O . GLY D 1 190 ? -19.445 -11.904 -1.786 1.00 25.69 190 GLY D O 1
ATOM 10551 N N . ALA D 1 191 ? -20.437 -13.651 -2.827 1.00 24.62 191 ALA D N 1
ATOM 10552 C CA . ALA D 1 191 ? -21.632 -12.881 -3.136 1.00 27.99 191 ALA D CA 1
ATOM 10553 C C . ALA D 1 191 ? -22.790 -13.832 -3.373 1.00 27.19 191 ALA D C 1
ATOM 10554 O O . ALA D 1 191 ? -22.604 -15.033 -3.569 1.00 28.88 191 ALA D O 1
ATOM 10556 N N . GLU D 1 192 ? -23.992 -13.278 -3.323 1.00 26.24 192 GLU D N 1
ATOM 10557 C CA . GLU D 1 192 ? -25.195 -14.039 -3.600 1.00 28.82 192 GLU D CA 1
ATOM 10558 C C . GLU D 1 192 ? -26.282 -13.063 -4.023 1.00 31.23 192 GLU D C 1
ATOM 10559 O O . GLU D 1 192 ? -26.401 -11.975 -3.454 1.00 27.05 192 GLU D O 1
ATOM 10565 N N . GLU D 1 193 ? -27.053 -13.446 -5.031 1.00 30.75 193 GLU D N 1
ATOM 10566 C CA . GLU D 1 193 ? -28.265 -12.722 -5.374 1.00 32.63 193 GLU D CA 1
ATOM 10567 C C . GLU D 1 193 ? -29.463 -13.412 -4.728 1.00 29.77 193 GLU D C 1
ATOM 10568 O O . GLU D 1 193 ? -29.465 -14.628 -4.526 1.00 30.88 193 GLU D O 1
ATOM 10574 N N . LEU D 1 194 ? -30.481 -12.619 -4.393 1.00 32.20 194 LEU D N 1
ATOM 10575 C CA . LEU D 1 194 ? -31.670 -13.147 -3.735 1.00 31.52 194 LEU D CA 1
ATOM 10576 C C . LEU D 1 194 ? -32.653 -13.714 -4.754 1.00 31.64 194 LEU D C 1
ATOM 10577 O O . LEU D 1 194 ? -32.869 -13.132 -5.820 1.00 29.36 194 LEU D O 1
ATOM 10582 N N . SER D 1 195 ? -33.263 -14.844 -4.416 1.00 30.36 195 SER D N 1
ATOM 10583 C CA . SER D 1 195 ? -34.372 -15.373 -5.199 1.00 36.07 195 SER D CA 1
ATOM 10584 C C . SER D 1 195 ? -35.258 -16.221 -4.300 1.00 36.28 195 SER D C 1
ATOM 10585 O O . SER D 1 195 ? -34.794 -16.790 -3.307 1.00 37.39 195 SER D O 1
ATOM 10588 N N . ALA D 1 196 ? -36.546 -16.299 -4.651 1.00 35.45 196 ALA D N 1
ATOM 10589 C CA . ALA D 1 196 ? -37.449 -17.164 -3.894 1.00 36.52 196 ALA D CA 1
ATOM 10590 C C . ALA D 1 196 ? -37.055 -18.630 -4.018 1.00 38.96 196 ALA D C 1
ATOM 10591 O O . ALA D 1 196 ? -37.257 -19.411 -3.079 1.00 38.05 196 ALA D O 1
ATOM 10593 N N . ALA D 1 197 ? -36.484 -19.027 -5.156 1.00 38.70 197 ALA D N 1
ATOM 10594 C CA . ALA D 1 197 ? -36.025 -20.403 -5.285 1.00 41.99 197 ALA D CA 1
ATOM 10595 C C . ALA D 1 197 ? -34.910 -20.701 -4.296 1.00 41.47 197 ALA D C 1
ATOM 10596 O O . ALA D 1 197 ? -34.807 -21.827 -3.799 1.00 41.27 197 ALA D O 1
ATOM 10598 N N . GLY D 1 198 ? -34.081 -19.703 -3.982 1.00 41.00 198 GLY D N 1
ATOM 10599 C CA . GLY D 1 198 ? -33.070 -19.893 -2.953 1.00 41.46 198 GLY D CA 1
ATOM 10600 C C . GLY D 1 198 ? -33.682 -20.101 -1.582 1.00 41.36 198 GLY D C 1
ATOM 10601 O O . GLY D 1 198 ? -33.288 -21.007 -0.840 1.00 42.74 198 GLY D O 1
ATOM 10602 N N . ALA D 1 199 ? -34.662 -19.266 -1.227 1.00 39.83 199 ALA D N 1
ATOM 10603 C CA . ALA D 1 199 ? -35.375 -19.465 0.030 1.00 39.38 199 ALA D CA 1
ATOM 10604 C C . ALA D 1 199 ? -36.049 -20.831 0.066 1.00 38.03 199 ALA D C 1
ATOM 10605 O O . ALA D 1 199 ? -36.033 -21.515 1.097 1.00 38.13 199 ALA D O 1
ATOM 10607 N N . ALA D 1 200 ? -36.637 -21.249 -1.057 1.00 36.04 200 ALA D N 1
ATOM 10608 C CA . ALA D 1 200 ? -37.345 -22.523 -1.092 1.00 39.91 200 ALA D CA 1
ATOM 10609 C C . ALA D 1 200 ? -36.436 -23.691 -0.729 1.00 39.44 200 ALA D C 1
ATOM 10610 O O . ALA D 1 200 ? -36.894 -24.665 -0.124 1.00 39.10 200 ALA D O 1
ATOM 10612 N N . VAL D 1 201 ? -35.149 -23.604 -1.069 1.00 41.10 201 VAL D N 1
ATOM 10613 C CA . VAL D 1 201 ? -34.212 -24.687 -0.766 1.00 41.68 201 VAL D CA 1
ATOM 10614 C C . VAL D 1 201 ? -34.116 -24.921 0.737 1.00 41.07 201 VAL D C 1
ATOM 10615 O O . VAL D 1 201 ? -34.074 -26.067 1.202 1.00 42.47 201 VAL D O 1
ATOM 10619 N N . PHE D 1 202 ? -34.074 -23.848 1.521 1.00 38.46 202 PHE D N 1
ATOM 10620 C CA . PHE D 1 202 ? -34.083 -23.997 2.972 1.00 39.01 202 PHE D CA 1
ATOM 10621 C C . PHE D 1 202 ? -35.487 -24.246 3.501 1.00 38.96 202 PHE D C 1
ATOM 10622 O O . PHE D 1 202 ? -35.656 -24.920 4.524 1.00 36.48 202 PHE D O 1
ATOM 10630 N N . ASP D 1 203 ? -36.497 -23.704 2.821 1.00 38.22 203 ASP D N 1
ATOM 10631 C CA . ASP D 1 203 ? -37.874 -23.856 3.276 1.00 41.36 203 ASP D CA 1
ATOM 10632 C C . ASP D 1 203 ? -38.308 -25.319 3.265 1.00 41.99 203 ASP D C 1
ATOM 10633 O O . ASP D 1 203 ? -39.023 -25.767 4.170 1.00 42.11 203 ASP D O 1
ATOM 10638 N N . VAL D 1 204 ? -37.878 -26.084 2.256 1.00 41.74 204 VAL D N 1
ATOM 10639 C CA . VAL D 1 204 ? -38.254 -27.491 2.191 1.00 40.71 204 VAL D CA 1
ATOM 10640 C C . VAL D 1 204 ? -37.536 -28.307 3.254 1.00 44.11 204 VAL D C 1
ATOM 10641 O O . VAL D 1 204 ? -37.975 -29.417 3.574 1.00 43.25 204 VAL D O 1
ATOM 10645 N N . LEU D 1 205 ? -36.441 -27.793 3.812 1.00 42.91 205 LEU D N 1
ATOM 10646 C CA . LEU D 1 205 ? -35.770 -28.445 4.931 1.00 43.82 205 LEU D CA 1
ATOM 10647 C C . LEU D 1 205 ? -36.354 -28.048 6.280 1.00 44.62 205 LEU D C 1
ATOM 10648 O O . LEU D 1 205 ? -35.873 -28.532 7.310 1.00 45.20 205 LEU D O 1
ATOM 10653 N N . PHE D 1 206 ? -37.378 -27.188 6.291 1.00 42.64 206 PHE D N 1
ATOM 10654 C CA . PHE D 1 206 ? -37.974 -26.657 7.524 1.00 43.68 206 PHE D CA 1
ATOM 10655 C C . PHE D 1 206 ? -36.952 -25.872 8.348 1.00 44.31 206 PHE D C 1
ATOM 10656 O O . PHE D 1 206 ? -36.985 -25.869 9.580 1.00 39.41 206 PHE D O 1
ATOM 10664 N N . ALA D 1 207 ? -36.053 -25.172 7.658 1.00 43.65 207 ALA D N 1
ATOM 10665 C CA . ALA D 1 207 ? -35.007 -24.398 8.308 1.00 40.99 207 ALA D CA 1
ATOM 10666 C C . ALA D 1 207 ? -35.304 -22.903 8.345 1.00 40.03 207 ALA D C 1
ATOM 10667 O O . ALA D 1 207 ? -34.498 -22.145 8.895 1.00 34.08 207 ALA D O 1
ATOM 10669 N N . THR D 1 208 ? -36.439 -22.460 7.796 1.00 41.00 208 THR D N 1
ATOM 10670 C CA . THR D 1 208 ? -36.736 -21.041 7.645 1.00 35.99 208 THR D CA 1
ATOM 10671 C C . THR D 1 208 ? -37.696 -20.545 8.720 1.00 37.60 208 THR D C 1
ATOM 10672 O O . THR D 1 208 ? -38.563 -21.282 9.197 1.00 35.53 208 THR D O 1
ATOM 10676 N N . SER D 1 209 ? -37.541 -19.268 9.074 1.00 38.24 209 SER D N 1
ATOM 10677 C CA . SER D 1 209 ? -38.420 -18.627 10.041 1.00 36.74 209 SER D CA 1
ATOM 10678 C C . SER D 1 209 ? -39.828 -18.483 9.473 1.00 39.33 209 SER D C 1
ATOM 10679 O O . SER D 1 209 ? -40.021 -18.275 8.273 1.00 39.82 209 SER D O 1
ATOM 10682 N N . GLY D 1 210 ? -40.817 -18.574 10.358 1.00 39.11 210 GLY D N 1
ATOM 10683 C CA . GLY D 1 210 ? -42.202 -18.392 9.967 1.00 41.01 210 GLY D CA 1
ATOM 10684 C C . GLY D 1 210 ? -42.811 -17.103 10.483 1.00 43.00 210 GLY D C 1
ATOM 10685 O O . GLY D 1 210 ? -43.992 -16.829 10.244 1.00 44.41 210 GLY D O 1
ATOM 10686 N N . MET D 1 211 ? -42.012 -16.289 11.175 1.00 41.94 211 MET D N 1
ATOM 10687 C CA . MET D 1 211 ? -42.504 -15.051 11.772 1.00 41.93 211 MET D CA 1
ATOM 10688 C C . MET D 1 211 ? -42.765 -13.964 10.728 1.00 43.30 211 MET D C 1
ATOM 10689 O O . MET D 1 211 ? -42.223 -12.856 10.832 1.00 41.21 211 MET D O 1
ATOM 10694 N N . ASN D 1 212 ? -43.624 -14.258 9.741 1.00 42.79 212 ASN D N 1
ATOM 10695 C CA . ASN D 1 212 ? -43.792 -13.355 8.599 1.00 42.94 212 ASN D CA 1
ATOM 10696 C C . ASN D 1 212 ? -44.401 -12.015 9.001 1.00 43.70 212 ASN D C 1
ATOM 10697 O O . ASN D 1 212 ? -44.181 -11.004 8.317 1.00 43.82 212 ASN D O 1
ATOM 10702 N N . ASP D 1 213 ? -45.155 -11.973 10.097 1.00 43.79 213 ASP D N 1
ATOM 10703 C CA . ASP D 1 213 ? -45.765 -10.727 10.550 1.00 47.84 213 ASP D CA 1
ATOM 10704 C C . ASP D 1 213 ? -44.859 -9.905 11.468 1.00 46.37 213 ASP D C 1
ATOM 10705 O O . ASP D 1 213 ? -45.239 -8.794 11.852 1.00 46.22 213 ASP D O 1
ATOM 10710 N N . GLN D 1 214 ? -43.676 -10.408 11.828 1.00 45.61 214 GLN D N 1
ATOM 10711 C CA . GLN D 1 214 ? -42.722 -9.662 12.656 1.00 43.49 214 GLN D CA 1
ATOM 10712 C C . GLN D 1 214 ? -41.331 -9.686 12.028 1.00 43.31 214 GLN D C 1
ATOM 10713 O O . GLN D 1 214 ? -40.388 -10.237 12.606 1.00 41.42 214 GLN D O 1
ATOM 10719 N N . PRO D 1 215 ? -41.157 -9.081 10.847 1.00 38.70 215 PRO D N 1
ATOM 10720 C CA . PRO D 1 215 ? -39.815 -9.055 10.244 1.00 38.83 215 PRO D CA 1
ATOM 10721 C C . PRO D 1 215 ? -38.771 -8.378 11.116 1.00 40.86 215 PRO D C 1
ATOM 10722 O O . PRO D 1 215 ? -37.582 -8.701 10.987 1.00 38.30 215 PRO D O 1
ATOM 10726 N N . GLU D 1 216 ? -39.174 -7.459 12.000 1.00 39.03 216 GLU D N 1
ATOM 10727 C CA . GLU D 1 216 ? -38.244 -6.757 12.880 1.00 41.14 216 GLU D CA 1
ATOM 10728 C C . GLU D 1 216 ? -37.765 -7.603 14.055 1.00 39.34 216 GLU D C 1
ATOM 10729 O O . GLU D 1 216 ? -36.883 -7.149 14.794 1.00 38.86 216 GLU D O 1
ATOM 10735 N N . LYS D 1 217 ? -38.306 -8.809 14.241 1.00 36.90 217 LYS D N 1
ATOM 10736 C CA . LYS D 1 217 ? -37.970 -9.655 15.382 1.00 37.35 217 LYS D CA 1
ATOM 10737 C C . LYS D 1 217 ? -37.328 -10.978 14.978 1.00 36.66 217 LYS D C 1
ATOM 10738 O O . LYS D 1 217 ? -37.186 -11.862 15.829 1.00 36.62 217 LYS D O 1
ATOM 10744 N N . THR D 1 218 ? -36.943 -11.148 13.714 1.00 33.73 218 THR D N 1
ATOM 10745 C CA . THR D 1 218 ? -36.401 -12.414 13.229 1.00 34.33 218 THR D CA 1
ATOM 10746 C C . THR D 1 218 ? -35.359 -12.092 12.166 1.00 33.30 218 THR D C 1
ATOM 10747 O O . THR D 1 218 ? -35.493 -11.083 11.463 1.00 34.23 218 THR D O 1
ATOM 10751 N N . PRO D 1 219 ? -34.282 -12.895 12.054 1.00 32.40 219 PRO D N 1
ATOM 10752 C CA . PRO D 1 219 ? -33.968 -14.114 12.814 1.00 34.60 219 PRO D CA 1
ATOM 10753 C C . PRO D 1 219 ? -33.372 -13.796 14.186 1.00 33.77 219 PRO D C 1
ATOM 10754 O O . PRO D 1 219 ? -33.069 -12.631 14.448 1.00 33.14 219 PRO D O 1
ATOM 10758 N N . ARG D 1 220 ? -33.214 -14.809 15.041 1.00 33.19 220 ARG D N 1
ATOM 10759 C CA . ARG D 1 220 ? -32.840 -14.614 16.447 1.00 34.77 220 ARG D CA 1
ATOM 10760 C C . ARG D 1 220 ? -31.786 -15.642 16.838 1.00 32.07 220 ARG D C 1
ATOM 10761 O O . ARG D 1 220 ? -32.068 -16.599 17.573 1.00 30.82 220 ARG D O 1
ATOM 10769 N N . PRO D 1 221 ? -30.550 -15.467 16.368 1.00 30.18 221 PRO D N 1
ATOM 10770 C CA . PRO D 1 221 ? -29.510 -16.482 16.603 1.00 31.21 221 PRO D CA 1
ATOM 10771 C C . PRO D 1 221 ? -29.251 -16.693 18.087 1.00 31.36 221 PRO D C 1
ATOM 10772 O O . PRO D 1 221 ? -29.124 -15.737 18.856 1.00 29.98 221 PRO D O 1
ATOM 10776 N N . PHE D 1 222 ? -29.203 -17.966 18.482 1.00 29.93 222 PHE D N 1
ATOM 10777 C CA . PHE D 1 222 ? -28.956 -18.441 19.844 1.00 34.10 222 PHE D CA 1
ATOM 10778 C C . PHE D 1 222 ? -30.113 -18.157 20.799 1.00 34.32 222 PHE D C 1
ATOM 10779 O O . PHE D 1 222 ? -30.007 -18.461 21.994 1.00 34.22 222 PHE D O 1
ATOM 10787 N N . ASP D 1 223 ? -31.223 -17.610 20.307 1.00 31.43 223 ASP D N 1
ATOM 10788 C CA . ASP D 1 223 ? -32.348 -17.228 21.155 1.00 32.14 223 ASP D CA 1
ATOM 10789 C C . ASP D 1 223 ? -33.258 -18.421 21.417 1.00 35.48 223 ASP D C 1
ATOM 10790 O O . ASP D 1 223 ? -33.456 -19.279 20.546 1.00 35.77 223 ASP D O 1
ATOM 10795 N N . ALA D 1 224 ? -33.818 -18.462 22.629 1.00 36.66 224 ALA D N 1
ATOM 10796 C CA . ALA D 1 224 ? -34.664 -19.579 23.035 1.00 37.79 224 ALA D CA 1
ATOM 10797 C C . ALA D 1 224 ? -35.945 -19.679 22.213 1.00 38.16 224 ALA D C 1
ATOM 10798 O O . ALA D 1 224 ? -36.571 -20.739 22.195 1.00 36.68 224 ALA D O 1
ATOM 10800 N N . LYS D 1 225 ? -36.352 -18.608 21.535 1.00 39.52 225 LYS D N 1
ATOM 10801 C CA . LYS D 1 225 ? -37.577 -18.595 20.745 1.00 39.51 225 LYS D CA 1
ATOM 10802 C C . LYS D 1 225 ? -37.296 -18.503 19.252 1.00 39.30 225 LYS D C 1
ATOM 10803 O O . LYS D 1 225 ? -38.191 -18.144 18.480 1.00 38.87 225 LYS D O 1
ATOM 10809 N N . ARG D 1 226 ? -36.065 -18.784 18.828 1.00 38.56 226 ARG D N 1
ATOM 10810 C CA . ARG D 1 226 ? -35.761 -18.708 17.408 1.00 37.72 226 ARG D CA 1
ATOM 10811 C C . ARG D 1 226 ? -36.529 -19.793 16.665 1.00 36.64 226 ARG D C 1
ATOM 10812 O O . ARG D 1 226 ? -36.877 -20.838 17.228 1.00 36.46 226 ARG D O 1
ATOM 10820 N N . ASP D 1 227 ? -36.807 -19.538 15.387 1.00 37.92 227 ASP D N 1
ATOM 10821 C CA . ASP D 1 227 ? -37.540 -20.537 14.623 1.00 40.20 227 ASP D CA 1
ATOM 10822 C C . ASP D 1 227 ? -36.991 -20.706 13.203 1.00 39.50 227 ASP D C 1
ATOM 10823 O O . ASP D 1 227 ? -37.729 -21.102 12.294 1.00 38.86 227 ASP D O 1
ATOM 10828 N N . GLY D 1 228 ? -35.713 -20.429 12.991 1.00 36.60 228 GLY D N 1
ATOM 10829 C CA . GLY D 1 228 ? -35.075 -20.690 11.716 1.00 37.56 228 GLY D CA 1
ATOM 10830 C C . GLY D 1 228 ? -34.471 -19.441 11.101 1.00 36.28 228 GLY D C 1
ATOM 10831 O O . GLY D 1 228 ? -34.606 -18.329 11.610 1.00 33.53 228 GLY D O 1
ATOM 10832 N N . LEU D 1 229 ? -33.803 -19.652 9.968 1.00 34.02 229 LEU D N 1
ATOM 10833 C CA . LEU D 1 229 ? -33.040 -18.597 9.320 1.00 31.56 229 LEU D CA 1
ATOM 10834 C C . LEU D 1 229 ? -33.927 -17.768 8.396 1.00 33.94 229 LEU D C 1
ATOM 10835 O O . LEU D 1 229 ? -35.063 -18.133 8.083 1.00 37.55 229 LEU D O 1
ATOM 10840 N N . VAL D 1 230 ? -33.378 -16.635 7.953 1.00 32.33 230 VAL D N 1
ATOM 10841 C CA . VAL D 1 230 ? -33.955 -15.787 6.915 1.00 31.08 230 VAL D CA 1
ATOM 10842 C C . VAL D 1 230 ? -32.825 -15.490 5.941 1.00 31.04 230 VAL D C 1
ATOM 10843 O O . VAL D 1 230 ? -31.716 -15.159 6.372 1.00 30.74 230 VAL D O 1
ATOM 10847 N N . ILE D 1 231 ? -33.076 -15.634 4.632 1.00 30.13 231 ILE D N 1
ATOM 10848 C CA . ILE D 1 231 ? -31.982 -15.450 3.680 1.00 30.97 231 ILE D CA 1
ATOM 10849 C C . ILE D 1 231 ? -31.912 -14.004 3.199 1.00 30.93 231 ILE D C 1
ATOM 10850 O O . ILE D 1 231 ? -32.900 -13.257 3.162 1.00 31.33 231 ILE D O 1
ATOM 10855 N N . GLY D 1 232 ? -30.699 -13.606 2.833 1.00 30.60 232 GLY D N 1
ATOM 10856 C CA . GLY D 1 232 ? -30.446 -12.282 2.306 1.00 29.80 232 GLY D CA 1
ATOM 10857 C C . GLY D 1 232 ? -29.537 -12.369 1.100 1.00 30.11 232 GLY D C 1
ATOM 10858 O O . GLY D 1 232 ? -29.244 -13.469 0.615 1.00 31.65 232 GLY D O 1
ATOM 10859 N N . GLU D 1 233 ? -29.087 -11.224 0.604 1.00 28.45 233 GLU D N 1
ATOM 10860 C CA . GLU D 1 233 ? -28.179 -11.186 -0.532 1.00 29.57 233 GLU D CA 1
ATOM 10861 C C . GLU D 1 233 ? -27.144 -10.115 -0.264 1.00 26.62 233 GLU D C 1
ATOM 10862 O O . GLU D 1 233 ? -27.265 -9.332 0.680 1.00 26.44 233 GLU D O 1
ATOM 10868 N N . GLY D 1 234 ? -26.127 -10.079 -1.102 1.00 28.81 234 GLY D N 1
ATOM 10869 C CA . GLY D 1 234 ? -25.139 -9.024 -1.038 1.00 28.69 234 GLY D CA 1
ATOM 10870 C C . GLY D 1 234 ? -23.800 -9.529 -1.539 1.00 29.22 234 GLY D C 1
ATOM 10871 O O . GLY D 1 234 ? -23.722 -10.551 -2.209 1.00 27.21 234 GLY D O 1
ATOM 10872 N N . ALA D 1 235 ? -22.751 -8.778 -1.216 1.00 24.77 235 ALA D N 1
ATOM 10873 C CA . ALA D 1 235 ? -21.398 -9.168 -1.584 1.00 26.15 235 ALA D CA 1
ATOM 10874 C C . ALA D 1 235 ? -20.438 -8.610 -0.545 1.00 27.61 235 ALA D C 1
ATOM 10875 O O . ALA D 1 235 ? -20.715 -7.580 0.073 1.00 25.15 235 ALA D O 1
ATOM 10877 N N . GLY D 1 236 ? -19.317 -9.295 -0.360 1.00 24.78 236 GLY D N 1
ATOM 10878 C CA . GLY D 1 236 ? -18.214 -8.749 0.413 1.00 23.94 236 GLY D CA 1
ATOM 10879 C C . GLY D 1 236 ? -16.894 -9.056 -0.259 1.00 24.31 236 GLY D C 1
ATOM 10880 O O . GLY D 1 236 ? -16.738 -10.077 -0.930 1.00 25.11 236 GLY D O 1
ATOM 10881 N N . CYS D 1 237 ? -15.926 -8.173 -0.051 1.00 23.89 237 CYS D N 1
ATOM 10882 C CA . CYS D 1 237 ? -14.644 -8.336 -0.725 1.00 25.25 237 CYS D CA 1
ATOM 10883 C C . CYS D 1 237 ? -13.510 -7.790 0.136 1.00 25.67 237 CYS D C 1
ATOM 10884 O O . CYS D 1 237 ? -13.583 -6.651 0.611 1.00 25.89 237 CYS D O 1
ATOM 10887 N N . LEU D 1 238 ? -12.453 -8.582 0.305 1.00 20.74 238 LEU D N 1
ATOM 10888 C CA . LEU D 1 238 ? -11.198 -8.114 0.893 1.00 20.82 238 LEU D CA 1
ATOM 10889 C C . LEU D 1 238 ? -10.100 -8.111 -0.165 1.00 23.62 238 LEU D C 1
ATOM 10890 O O . LEU D 1 238 ? -10.045 -9.002 -1.021 1.00 23.50 238 LEU D O 1
ATOM 10895 N N . ILE D 1 239 ? -9.219 -7.119 -0.110 1.00 18.62 239 ILE D N 1
ATOM 10896 C CA . ILE D 1 239 ? -8.004 -7.121 -0.917 1.00 18.69 239 ILE D CA 1
ATOM 10897 C C . ILE D 1 239 ? -6.874 -7.589 -0.011 1.00 21.66 239 ILE D C 1
ATOM 10898 O O . ILE D 1 239 ? -6.508 -6.900 0.943 1.00 19.98 239 ILE D O 1
ATOM 10903 N N . LEU D 1 240 ? -6.337 -8.775 -0.281 1.00 18.97 240 LEU D N 1
ATOM 10904 C CA . LEU D 1 240 ? -5.217 -9.305 0.472 1.00 18.98 240 LEU D CA 1
ATOM 10905 C C . LEU D 1 240 ? -3.921 -9.023 -0.275 1.00 19.99 240 LEU D C 1
ATOM 10906 O O . LEU D 1 240 ? -3.879 -9.062 -1.505 1.00 22.27 240 LEU D O 1
ATOM 10911 N N . GLU D 1 241 ? -2.846 -8.808 0.478 1.00 17.97 241 GLU D N 1
ATOM 10912 C CA . GLU D 1 241 ? -1.592 -8.353 -0.102 1.00 20.26 241 GLU D CA 1
ATOM 10913 C C . GLU D 1 241 ? -0.443 -8.866 0.742 1.00 20.70 241 GLU D C 1
ATOM 10914 O O . GLU D 1 241 ? -0.545 -8.900 1.972 1.00 22.66 241 GLU D O 1
ATOM 10920 N N . GLU D 1 242 ? 0.657 -9.234 0.077 1.00 22.89 242 GLU D N 1
ATOM 10921 C CA . GLU D 1 242 ? 1.862 -9.635 0.793 1.00 23.22 242 GLU D CA 1
ATOM 10922 C C . GLU D 1 242 ? 2.390 -8.468 1.625 1.00 25.47 242 GLU D C 1
ATOM 10923 O O . GLU D 1 242 ? 2.374 -7.309 1.185 1.00 23.67 242 GLU D O 1
ATOM 10929 N N . TYR D 1 243 ? 2.865 -8.783 2.835 1.00 22.19 243 TYR D N 1
ATOM 10930 C CA . TYR D 1 243 ? 3.121 -7.747 3.838 1.00 26.64 243 TYR D CA 1
ATOM 10931 C C . TYR D 1 243 ? 4.216 -6.772 3.396 1.00 28.53 243 TYR D C 1
ATOM 10932 O O . TYR D 1 243 ? 4.045 -5.547 3.494 1.00 26.86 243 TYR D O 1
ATOM 10941 N N . GLU D 1 244 ? 5.357 -7.287 2.916 1.00 27.33 244 GLU D N 1
ATOM 10942 C CA . GLU D 1 244 ? 6.445 -6.388 2.519 1.00 29.22 244 GLU D CA 1
ATOM 10943 C C . GLU D 1 244 ? 6.028 -5.494 1.354 1.00 28.01 244 GLU D C 1
ATOM 10944 O O . GLU D 1 244 ? 6.397 -4.314 1.306 1.00 27.97 244 GLU D O 1
ATOM 10950 N N . HIS D 1 245 ? 5.248 -6.036 0.414 1.00 26.17 245 HIS D N 1
ATOM 10951 C CA . HIS D 1 245 ? 4.714 -5.235 -0.684 1.00 26.59 245 HIS D CA 1
ATOM 10952 C C . HIS D 1 245 ? 3.826 -4.111 -0.168 1.00 26.86 245 HIS D C 1
ATOM 10953 O O . HIS D 1 245 ? 3.902 -2.975 -0.662 1.00 27.07 245 HIS D O 1
ATOM 10960 N N . ALA D 1 246 ? 2.964 -4.408 0.812 1.00 24.61 246 ALA D N 1
ATOM 10961 C CA . ALA D 1 246 ? 2.088 -3.379 1.376 1.00 29.13 246 ALA D CA 1
ATOM 10962 C C . ALA D 1 246 ? 2.883 -2.322 2.123 1.00 28.85 246 ALA D C 1
ATOM 10963 O O . ALA D 1 246 ? 2.613 -1.119 1.985 1.00 25.30 246 ALA D O 1
ATOM 10965 N N . LYS D 1 247 ? 3.855 -2.756 2.928 1.00 28.67 247 LYS D N 1
ATOM 10966 C CA . LYS D 1 247 ? 4.692 -1.820 3.669 1.00 33.16 247 LYS D CA 1
ATOM 10967 C C . LYS D 1 247 ? 5.542 -0.968 2.732 1.00 30.16 247 LYS D C 1
ATOM 10968 O O . LYS D 1 247 ? 5.753 0.222 2.991 1.00 29.75 247 LYS D O 1
ATOM 10974 N N . ALA D 1 248 ? 6.061 -1.562 1.651 1.00 26.88 248 ALA D N 1
ATOM 10975 C CA . ALA D 1 248 ? 6.936 -0.812 0.754 1.00 32.12 248 ALA D CA 1
ATOM 10976 C C . ALA D 1 248 ? 6.218 0.360 0.100 1.00 30.37 248 ALA D C 1
ATOM 10977 O O . ALA D 1 248 ? 6.864 1.346 -0.257 1.00 32.94 248 ALA D O 1
ATOM 10979 N N . ARG D 1 249 ? 4.902 0.276 -0.089 1.00 26.92 249 ARG D N 1
ATOM 10980 C CA . ARG D 1 249 ? 4.156 1.357 -0.716 1.00 28.99 249 ARG D CA 1
ATOM 10981 C C . ARG D 1 249 ? 3.384 2.209 0.291 1.00 29.88 249 ARG D C 1
ATOM 10982 O O . ARG D 1 249 ? 2.633 3.101 -0.119 1.00 26.50 249 ARG D O 1
ATOM 10990 N N . GLY D 1 250 ? 3.582 1.984 1.591 1.00 26.76 250 GLY D N 1
ATOM 10991 C CA . GLY D 1 250 ? 2.945 2.792 2.618 1.00 25.01 250 GLY D CA 1
ATOM 10992 C C . GLY D 1 250 ? 1.453 2.598 2.751 1.00 26.28 250 GLY D C 1
ATOM 10993 O O . GLY D 1 250 ? 0.750 3.506 3.216 1.00 25.35 250 GLY D O 1
ATOM 10994 N N . ALA D 1 251 ? 0.948 1.434 2.364 1.00 23.87 251 ALA D N 1
ATOM 10995 C CA . ALA D 1 251 ? -0.491 1.200 2.335 1.00 26.61 251 ALA D CA 1
ATOM 10996 C C . ALA D 1 251 ? -1.080 1.154 3.743 1.00 23.25 251 ALA D C 1
ATOM 10997 O O . ALA D 1 251 ? -0.431 0.735 4.705 1.00 25.88 251 ALA D O 1
ATOM 10999 N N . HIS D 1 252 ? -2.331 1.578 3.863 1.00 24.46 252 HIS D N 1
ATOM 11000 C CA . HIS D 1 252 ? -3.050 1.354 5.107 1.00 25.43 252 HIS D CA 1
ATOM 11001 C C . HIS D 1 252 ? -3.378 -0.127 5.249 1.00 23.65 252 HIS D C 1
ATOM 11002 O O . HIS D 1 252 ? -3.799 -0.771 4.287 1.00 22.23 252 HIS D O 1
ATOM 11009 N N . ILE D 1 253 ? -3.202 -0.663 6.451 1.00 25.09 253 ILE D N 1
ATOM 11010 C CA . ILE D 1 253 ? -3.414 -2.092 6.703 1.00 24.64 253 ILE D CA 1
ATOM 11011 C C . ILE D 1 253 ? -4.534 -2.230 7.717 1.00 24.01 253 ILE D C 1
ATOM 11012 O O . ILE D 1 253 ? -4.425 -1.741 8.849 1.00 24.54 253 ILE D O 1
ATOM 11017 N N . TYR D 1 254 ? -5.614 -2.894 7.310 1.00 22.20 254 TYR D N 1
ATOM 11018 C CA . TYR D 1 254 ? -6.779 -3.029 8.172 1.00 18.97 254 TYR D CA 1
ATOM 11019 C C . TYR D 1 254 ? -6.648 -4.216 9.116 1.00 23.64 254 TYR D C 1
ATOM 11020 O O . TYR D 1 254 ? -7.284 -4.229 10.176 1.00 23.01 254 TYR D O 1
ATOM 11029 N N . ALA D 1 255 ? -5.859 -5.218 8.732 1.00 21.07 255 ALA D N 1
ATOM 11030 C CA . ALA D 1 255 ? -5.664 -6.420 9.537 1.00 22.14 255 ALA D CA 1
ATOM 11031 C C . ALA D 1 255 ? -4.614 -7.294 8.864 1.00 21.97 255 ALA D C 1
ATOM 11032 O O . ALA D 1 255 ? -4.293 -7.115 7.683 1.00 21.15 255 ALA D O 1
ATOM 11034 N N . GLU D 1 256 ? -4.052 -8.210 9.649 1.00 21.72 256 GLU D N 1
ATOM 11035 C CA . GLU D 1 256 ? -3.210 -9.281 9.138 1.00 23.49 256 GLU D CA 1
ATOM 11036 C C . GLU D 1 256 ? -4.020 -10.570 9.218 1.00 22.89 256 GLU D C 1
ATOM 11037 O O . GLU D 1 256 ? -4.673 -10.825 10.236 1.00 23.67 256 GLU D O 1
ATOM 11043 N N . VAL D 1 257 ? -4.014 -11.357 8.142 1.00 20.52 257 VAL D N 1
ATOM 11044 C CA . VAL D 1 257 ? -4.598 -12.694 8.199 1.00 20.88 257 VAL D CA 1
ATOM 11045 C C . VAL D 1 257 ? -3.523 -13.623 8.743 1.00 19.43 257 VAL D C 1
ATOM 11046 O O . VAL D 1 257 ? -2.445 -13.749 8.152 1.00 22.42 257 VAL D O 1
ATOM 11050 N N . ILE D 1 258 ? -3.793 -14.262 9.880 1.00 21.34 258 ILE D N 1
ATOM 11051 C CA . ILE D 1 258 ? -2.783 -15.103 10.515 1.00 20.21 258 ILE D CA 1
ATOM 11052 C C . ILE D 1 258 ? -3.164 -16.573 10.589 1.00 21.76 258 ILE D C 1
ATOM 11053 O O . ILE D 1 258 ? -2.274 -17.402 10.829 1.00 24.06 258 ILE D O 1
ATOM 11058 N N . GLY D 1 259 ? -4.425 -16.946 10.396 1.00 21.11 259 GLY D N 1
ATOM 11059 C CA . GLY D 1 259 ? -4.783 -18.362 10.448 1.00 22.22 259 GLY D CA 1
ATOM 11060 C C . GLY D 1 259 ? -5.989 -18.683 9.599 1.00 22.67 259 GLY D C 1
ATOM 11061 O O . GLY D 1 259 ? -6.932 -17.889 9.496 1.00 23.19 259 GLY D O 1
ATOM 11062 N N . TYR D 1 260 ? -5.960 -19.875 8.992 1.00 22.96 260 TYR D N 1
ATOM 11063 C CA . TYR D 1 260 ? -7.077 -20.410 8.230 1.00 18.59 260 TYR D CA 1
ATOM 11064 C C . TYR D 1 260 ? -7.167 -21.902 8.505 1.00 19.59 260 TYR D C 1
ATOM 11065 O O . TYR D 1 260 ? -6.171 -22.612 8.365 1.00 21.66 260 TYR D O 1
ATOM 11074 N N . GLY D 1 261 ? -8.332 -22.354 8.918 1.00 18.35 261 GLY D N 1
ATOM 11075 C CA . GLY D 1 261 ? -8.588 -23.783 9.073 1.00 19.85 261 GLY D CA 1
ATOM 11076 C C . GLY D 1 261 ? -9.815 -24.184 8.285 1.00 21.12 261 GLY D C 1
ATOM 11077 O O . GLY D 1 261 ? -10.794 -23.443 8.210 1.00 21.47 261 GLY D O 1
ATOM 11078 N N . SER D 1 262 ? -9.758 -25.370 7.691 1.00 20.91 262 SER D N 1
ATOM 11079 C CA . SER D 1 262 ? -10.932 -25.878 7.004 1.00 20.44 262 SER D CA 1
ATOM 11080 C C . SER D 1 262 ? -10.944 -27.392 7.149 1.00 21.01 262 SER D C 1
ATOM 11081 O O . SER D 1 262 ? -9.889 -28.025 7.068 1.00 21.48 262 SER D O 1
ATOM 11084 N N . ASN D 1 263 ? -12.122 -27.953 7.402 1.00 19.75 263 ASN D N 1
ATOM 11085 C CA . ASN D 1 263 ? -12.2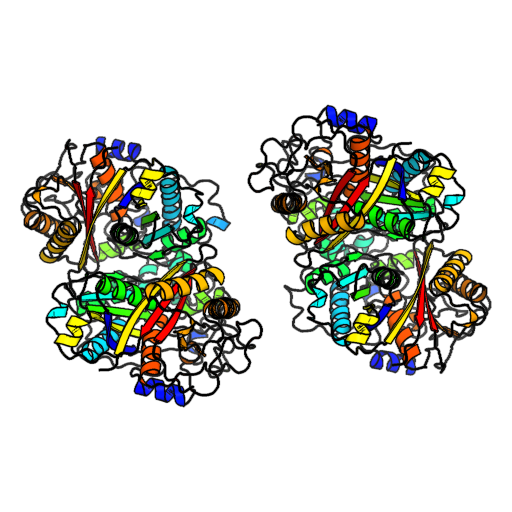72 -29.411 7.434 1.00 20.86 263 ASN D CA 1
ATOM 11086 C C . ASN D 1 263 ? -13.712 -29.749 7.077 1.00 23.59 263 ASN D C 1
ATOM 11087 O O . ASN D 1 263 ? -14.470 -28.890 6.622 1.00 23.71 263 ASN D O 1
ATOM 11092 N N . THR D 1 264 ? -14.093 -31.013 7.273 1.00 23.14 264 THR D N 1
ATOM 11093 C CA . THR D 1 264 ? -15.369 -31.503 6.777 1.00 25.97 264 THR D CA 1
ATOM 11094 C C . THR D 1 264 ? -15.980 -32.434 7.820 1.00 26.76 264 THR D C 1
ATOM 11095 O O . THR D 1 264 ? -15.261 -33.201 8.466 1.00 26.99 264 THR D O 1
ATOM 11099 N N . ASP D 1 265 ? -17.302 -32.340 8.011 1.00 26.75 265 ASP D N 1
ATOM 11100 C CA . ASP D 1 265 ? -17.965 -33.178 9.010 1.00 28.56 265 ASP D CA 1
ATOM 11101 C C . ASP D 1 265 ? -17.906 -34.648 8.611 1.00 28.82 265 ASP D C 1
ATOM 11102 O O . ASP D 1 265 ? -17.677 -35.514 9.457 1.00 30.51 265 ASP D O 1
ATOM 11107 N N . GLY D 1 266 ? -18.111 -34.946 7.333 1.00 25.99 266 GLY D N 1
ATOM 11108 C CA . GLY D 1 266 ? -18.080 -36.332 6.881 1.00 31.76 266 GLY D CA 1
ATOM 11109 C C . GLY D 1 266 ? -19.219 -37.198 7.375 1.00 34.16 266 GLY D C 1
ATOM 11110 O O . GLY D 1 266 ? -19.058 -38.423 7.476 1.00 35.91 266 GLY D O 1
ATOM 11111 N N . GLN D 1 267 ? -20.369 -36.604 7.693 1.00 36.61 267 GLN D N 1
ATOM 11112 C CA . GLN D 1 267 ? -21.453 -37.368 8.301 1.00 42.73 267 GLN D CA 1
ATOM 11113 C C . GLN D 1 267 ? -22.767 -37.144 7.578 1.00 42.83 267 GLN D C 1
ATOM 11114 O O . GLN D 1 267 ? -23.431 -38.097 7.174 1.00 44.73 267 GLN D O 1
ATOM 11120 N N . HIS D 1 268 ? -23.174 -35.891 7.447 1.00 47.01 268 HIS D N 1
ATOM 11121 C CA . HIS D 1 268 ? -24.494 -35.592 6.929 1.00 47.94 268 HIS D CA 1
ATOM 11122 C C . HIS D 1 268 ? -24.400 -34.375 6.026 1.00 49.02 268 HIS D C 1
ATOM 11123 O O . HIS D 1 268 ? -23.525 -33.518 6.189 1.00 44.05 268 HIS D O 1
ATOM 11130 N N . VAL D 1 269 ? -25.321 -34.315 5.071 1.00 46.19 269 VAL D N 1
ATOM 11131 C CA . VAL D 1 269 ? -25.299 -33.255 4.084 1.00 45.98 269 VAL D CA 1
ATOM 11132 C C . VAL D 1 269 ? -25.796 -31.921 4.648 1.00 48.45 269 VAL D C 1
ATOM 11133 O O . VAL D 1 269 ? -25.302 -30.856 4.237 1.00 48.20 269 VAL D O 1
ATOM 11137 N N . THR D 1 270 ? -26.692 -31.948 5.646 1.00 51.25 270 THR D N 1
ATOM 11138 C CA . THR D 1 270 ? -27.310 -30.731 6.183 1.00 50.38 270 THR D CA 1
ATOM 11139 C C . THR D 1 270 ? -27.198 -30.531 7.697 1.00 49.86 270 THR D C 1
ATOM 11140 O O . THR D 1 270 ? -27.349 -29.388 8.146 1.00 52.20 270 THR D O 1
ATOM 11144 N N . ARG D 1 271 ? -26.980 -31.576 8.503 1.00 52.76 271 ARG D N 1
ATOM 11145 C CA . ARG D 1 271 ? -26.956 -31.417 9.957 1.00 53.12 271 ARG D CA 1
ATOM 11146 C C . ARG D 1 271 ? -25.521 -31.350 10.445 1.00 49.50 271 ARG D C 1
ATOM 11147 O O . ARG D 1 271 ? -24.789 -32.345 10.311 1.00 50.36 271 ARG D O 1
ATOM 11155 N N . PRO D 1 272 ? -25.081 -30.233 11.021 1.00 50.68 272 PRO D N 1
ATOM 11156 C CA . PRO D 1 272 ? -23.665 -30.100 11.378 1.00 46.94 272 PRO D CA 1
ATOM 11157 C C . PRO D 1 272 ? -23.280 -30.968 12.566 1.00 43.42 272 PRO D C 1
ATOM 11158 O O . PRO D 1 272 ? -24.094 -31.295 13.433 1.00 45.82 272 PRO D O 1
ATOM 11162 N N . GLU D 1 273 ? -22.006 -31.332 12.600 1.00 39.83 273 GLU D N 1
ATOM 11163 C CA . GLU D 1 273 ? -21.419 -32.128 13.674 1.00 40.39 273 GLU D CA 1
ATOM 11164 C C . GLU D 1 273 ? -20.547 -31.204 14.523 1.00 39.27 273 GLU D C 1
ATOM 11165 O O . GLU D 1 273 ? -19.529 -30.689 14.043 1.00 33.89 273 GLU D O 1
ATOM 11171 N N . SER D 1 274 ? -20.949 -31.008 15.786 1.00 33.68 274 SER D N 1
ATOM 11172 C CA . SER D 1 274 ? -20.239 -30.103 16.688 1.00 33.99 274 SER D CA 1
ATOM 11173 C C . SER D 1 274 ? -18.764 -30.467 16.819 1.00 33.09 274 SER D C 1
ATOM 11174 O O . SER D 1 274 ? -17.900 -29.584 16.849 1.00 30.87 274 SER D O 1
ATOM 11177 N N . GLU D 1 275 ? -18.447 -31.761 16.892 1.00 30.73 275 GLU D N 1
ATOM 11178 C CA . GLU D 1 275 ? -17.057 -32.146 17.108 1.00 32.42 275 GLU D CA 1
ATOM 11179 C C . GLU D 1 275 ? -16.157 -31.656 15.974 1.00 31.20 275 GLU D C 1
ATOM 11180 O O . GLU D 1 275 ? -15.069 -31.120 16.223 1.00 31.21 275 GLU D O 1
ATOM 11186 N N . MET D 1 276 ? -16.593 -31.819 14.721 1.00 31.78 276 MET D N 1
ATOM 11187 C CA . MET D 1 276 ? -15.746 -31.399 13.608 1.00 30.19 276 MET D CA 1
ATOM 11188 C C . MET D 1 276 ? -15.696 -29.879 13.484 1.00 26.14 276 MET D C 1
ATOM 11189 O O . MET D 1 276 ? -14.679 -29.334 13.050 1.00 24.58 276 MET D O 1
ATOM 11194 N N . MET D 1 277 ? -16.768 -29.183 13.854 1.00 26.16 277 MET D N 1
ATOM 11195 C CA . MET D 1 277 ? -16.706 -27.722 13.865 1.00 26.39 277 MET D CA 1
ATOM 11196 C C . MET D 1 277 ? -15.620 -27.239 14.814 1.00 24.80 277 MET D C 1
ATOM 11197 O O . MET D 1 277 ? -14.861 -26.316 14.486 1.00 26.07 277 MET D O 1
ATOM 11202 N N . GLY D 1 278 ? -15.525 -27.862 15.990 1.00 23.39 278 GLY D N 1
ATOM 11203 C CA . GLY D 1 278 ? -14.484 -27.495 16.933 1.00 26.07 278 GLY D CA 1
ATOM 11204 C C . GLY D 1 278 ? -13.091 -27.795 16.417 1.00 26.15 278 GLY D C 1
ATOM 11205 O O . GLY D 1 278 ? -12.166 -27.005 16.610 1.00 24.56 278 GLY D O 1
ATOM 11206 N N . ARG D 1 279 ? -12.912 -28.949 15.766 1.00 23.78 279 ARG D N 1
ATOM 11207 C CA . ARG D 1 279 ? -11.595 -29.260 15.223 1.00 24.32 279 ARG D CA 1
ATOM 11208 C C . ARG D 1 279 ? -11.174 -28.250 14.166 1.00 23.98 279 ARG D C 1
ATOM 11209 O O . ARG D 1 279 ? -9.981 -27.937 14.046 1.00 23.71 279 ARG D O 1
ATOM 11217 N N . CYS D 1 280 ? -12.130 -27.724 13.395 1.00 22.25 280 CYS D N 1
ATOM 11218 C CA . CYS D 1 280 ? -11.802 -26.694 12.416 1.00 22.26 280 CYS D CA 1
ATOM 11219 C C . CYS D 1 280 ? -11.261 -25.435 13.090 1.00 22.20 280 CYS D C 1
ATOM 11220 O O . CYS D 1 280 ? -10.326 -24.804 12.586 1.00 21.60 280 CYS D O 1
ATOM 11223 N N . MET D 1 281 ? -11.849 -25.040 14.215 1.00 22.85 281 MET D N 1
ATOM 11224 C CA . MET D 1 281 ? -11.302 -23.902 14.951 1.00 22.35 281 MET D CA 1
ATOM 11225 C C . MET D 1 281 ? -9.910 -24.221 15.484 1.00 23.92 281 MET D C 1
ATOM 11226 O O . MET D 1 281 ? -9.030 -23.353 15.497 1.00 22.59 281 MET D O 1
ATOM 11231 N N . GLU D 1 282 ? -9.682 -25.477 15.886 1.00 24.14 282 GLU D N 1
ATOM 11232 C CA . GLU D 1 282 ? -8.358 -25.884 16.340 1.00 22.10 282 GLU D CA 1
ATOM 11233 C C . GLU D 1 282 ? -7.343 -25.823 15.209 1.00 20.97 282 GLU D C 1
ATOM 11234 O O . GLU D 1 282 ? -6.175 -25.508 15.440 1.00 23.23 282 GLU D O 1
ATOM 11240 N N . LEU D 1 283 ? -7.756 -26.179 13.988 1.00 21.09 283 LEU D N 1
ATOM 11241 C CA . LEU D 1 283 ? -6.854 -26.100 12.846 1.00 20.24 283 LEU D CA 1
ATOM 11242 C C . LEU D 1 283 ? -6.423 -24.660 12.587 1.00 21.66 283 LEU D C 1
ATOM 11243 O O . LEU D 1 283 ? -5.268 -24.407 12.220 1.00 22.94 283 LEU D O 1
ATOM 11248 N N . ALA D 1 284 ? -7.352 -23.716 12.734 1.00 20.29 284 ALA D N 1
ATOM 11249 C CA . ALA D 1 284 ? -7.033 -22.295 12.553 1.00 21.75 284 ALA D CA 1
ATOM 11250 C C . ALA D 1 284 ? -6.056 -21.800 13.619 1.00 21.34 284 ALA D C 1
ATOM 11251 O O . ALA D 1 284 ? -5.071 -21.121 13.302 1.00 22.31 284 ALA D O 1
ATOM 11253 N N . LEU D 1 285 ? -6.309 -22.139 14.889 1.00 23.67 285 LEU D N 1
ATOM 11254 C CA . LEU D 1 285 ? -5.397 -21.781 15.982 1.00 23.42 285 LEU D CA 1
ATOM 11255 C C . LEU D 1 285 ? -3.985 -22.304 15.737 1.00 24.23 285 LEU D C 1
ATOM 11256 O O . LEU D 1 285 ? -3.000 -21.605 15.984 1.00 23.17 285 LEU D O 1
ATOM 11261 N N . LYS D 1 286 ? -3.871 -23.564 15.300 1.00 24.19 286 LYS D N 1
ATOM 11262 C CA . LYS D 1 286 ? -2.563 -24.144 15.011 1.00 25.26 286 LYS D CA 1
ATOM 11263 C C . LYS D 1 286 ? -1.881 -23.413 13.858 1.00 25.63 286 LYS D C 1
ATOM 11264 O O . LYS D 1 286 ? -0.685 -23.103 13.926 1.00 23.79 286 LYS D O 1
ATOM 11270 N N . ASP D 1 287 ? -2.628 -23.132 12.787 1.00 22.52 287 ASP D N 1
ATOM 11271 C CA . ASP D 1 287 ? -2.070 -22.400 11.657 1.00 24.48 287 ASP D CA 1
ATOM 11272 C C . ASP D 1 287 ? -1.563 -21.027 12.089 1.00 26.42 287 ASP D C 1
ATOM 11273 O O . ASP D 1 287 ? -0.516 -20.566 11.615 1.00 24.04 287 ASP D O 1
ATOM 11278 N N . ALA D 1 288 ? -2.275 -20.377 13.012 1.00 22.03 288 ALA D N 1
ATOM 11279 C CA . ALA D 1 288 ? -1.899 -19.051 13.490 1.00 24.59 288 ALA D CA 1
ATOM 11280 C C . ALA D 1 288 ? -0.880 -19.095 14.624 1.00 28.07 288 ALA D C 1
ATOM 11281 O O . ALA D 1 288 ? -0.397 -18.042 15.037 1.00 28.46 288 ALA D O 1
ATOM 11283 N N . SER D 1 289 ? -0.544 -20.281 15.134 1.00 25.88 289 SER D N 1
ATOM 11284 C CA . SER D 1 289 ? 0.307 -20.426 16.323 1.00 25.35 289 SER D CA 1
ATOM 11285 C C . SER D 1 289 ? -0.150 -19.529 17.474 1.00 27.33 289 SER D C 1
ATOM 11286 O O . SER D 1 289 ? 0.655 -18.866 18.131 1.00 28.85 289 SER D O 1
ATOM 11289 N N . VAL D 1 290 ? -1.457 -19.497 17.729 1.00 24.62 290 VAL D N 1
ATOM 11290 C CA . VAL D 1 290 ? -1.992 -18.804 18.890 1.00 25.91 290 VAL D CA 1
ATOM 11291 C C . VAL D 1 290 ? -2.841 -19.797 19.663 1.00 28.63 290 VAL D C 1
ATOM 11292 O O . VAL D 1 290 ? -3.207 -20.857 19.157 1.00 28.10 290 VAL D O 1
ATOM 11296 N N . GLU D 1 291 ? -3.164 -19.436 20.896 1.00 27.08 291 GLU D N 1
ATOM 11297 C CA . GLU D 1 291 ? -3.976 -20.271 21.766 1.00 34.06 291 GLU D CA 1
ATOM 11298 C C . GLU D 1 291 ? -5.381 -19.704 21.896 1.00 33.21 291 GLU D C 1
ATOM 11299 O O . GLU D 1 291 ? -5.629 -18.524 21.619 1.00 29.41 291 GLU D O 1
ATOM 11305 N N . ALA D 1 292 ? -6.293 -20.560 22.371 1.00 29.85 292 ALA D N 1
ATOM 11306 C CA . ALA D 1 292 ? -7.676 -20.142 22.586 1.00 30.46 292 ALA D CA 1
ATOM 11307 C C . ALA D 1 292 ? -7.753 -18.890 23.452 1.00 32.47 292 ALA D C 1
ATOM 11308 O O . ALA D 1 292 ? -8.571 -17.997 23.198 1.00 30.62 292 ALA D O 1
ATOM 11310 N N . LYS D 1 293 ? -6.882 -18.797 24.463 1.00 30.47 293 LYS D N 1
ATOM 11311 C CA . LYS D 1 293 ? -6.833 -17.626 25.331 1.00 31.65 293 LYS D CA 1
ATOM 11312 C C . LYS D 1 293 ? -6.592 -16.333 24.553 1.00 30.08 293 LYS D C 1
ATOM 11313 O O . LYS D 1 293 ? -7.033 -15.267 24.988 1.00 32.20 293 LYS D O 1
ATOM 11319 N N . ASP D 1 294 ? -5.895 -16.396 23.418 1.00 27.15 294 ASP D N 1
ATOM 11320 C CA . ASP D 1 294 ? -5.547 -15.195 22.665 1.00 30.43 294 ASP D CA 1
ATOM 11321 C C . ASP D 1 294 ? -6.683 -14.681 21.778 1.00 28.90 294 ASP D C 1
ATOM 11322 O O . ASP D 1 294 ? -6.559 -13.580 21.230 1.00 26.45 294 ASP D O 1
ATOM 11327 N N . ILE D 1 295 ? -7.764 -15.445 21.600 1.00 28.42 295 ILE D N 1
ATOM 11328 C CA . ILE D 1 295 ? -8.902 -14.990 20.801 1.00 26.53 295 ILE D CA 1
ATOM 11329 C C . ILE D 1 295 ? -9.742 -14.030 21.643 1.00 26.84 295 ILE D C 1
ATOM 11330 O O . ILE D 1 295 ? -10.254 -14.400 22.705 1.00 25.60 295 ILE D O 1
ATOM 11335 N N . ALA D 1 296 ? -9.896 -12.791 21.171 1.00 23.86 296 ALA D N 1
ATOM 11336 C CA . ALA D 1 296 ? -10.653 -11.809 21.935 1.00 22.33 296 ALA D CA 1
ATOM 11337 C C . ALA D 1 296 ? -12.142 -11.825 21.630 1.00 23.48 296 ALA D C 1
ATOM 11338 O O . ALA D 1 296 ? -12.935 -11.401 22.478 1.00 23.81 296 ALA D O 1
ATOM 11340 N N . TYR D 1 297 ? -12.538 -12.288 20.444 1.00 20.92 297 TYR D N 1
ATOM 11341 C CA . TYR D 1 297 ? -13.919 -12.193 19.986 1.00 21.97 297 TYR D CA 1
ATOM 11342 C C . TYR D 1 297 ? -14.108 -13.183 18.851 1.00 21.25 297 TYR D C 1
ATOM 11343 O O . TYR D 1 297 ? -13.207 -13.347 18.023 1.00 22.18 297 TYR D O 1
ATOM 11352 N N . VAL D 1 298 ? -15.287 -13.804 18.805 1.00 22.45 298 VAL D N 1
ATOM 11353 C CA . VAL D 1 298 ? -15.666 -14.754 17.767 1.00 20.87 298 VAL D CA 1
ATOM 11354 C C . VAL D 1 298 ? -16.858 -14.194 17.013 1.00 21.90 298 VAL D C 1
ATOM 11355 O O . VAL D 1 298 ? -17.898 -13.900 17.616 1.00 22.50 298 VAL D O 1
ATOM 11359 N N . ASN D 1 299 ? -16.738 -14.078 15.699 1.00 21.47 299 ASN D N 1
ATOM 11360 C CA . ASN D 1 299 ? -17.921 -13.804 14.897 1.00 23.33 299 ASN D CA 1
ATOM 11361 C C . ASN D 1 299 ? -18.528 -15.141 14.495 1.00 24.71 299 ASN D C 1
ATOM 11362 O O . ASN D 1 299 ? -17.944 -15.892 13.706 1.00 25.05 299 ASN D O 1
ATOM 11367 N N . ALA D 1 300 ? -19.674 -15.462 15.088 1.00 26.41 300 ALA D N 1
ATOM 11368 C CA . ALA D 1 300 ? -20.335 -16.736 14.850 1.00 26.28 300 ALA D CA 1
ATOM 11369 C C . ALA D 1 300 ? -20.858 -16.826 13.421 1.00 27.90 300 ALA D C 1
ATOM 11370 O O . ALA D 1 300 ? -21.132 -15.815 12.768 1.00 27.15 300 ALA D O 1
ATOM 11372 N N . HIS D 1 301 ? -20.980 -18.060 12.928 1.00 23.75 301 HIS D N 1
ATOM 11373 C CA . HIS D 1 301 ? -21.863 -18.313 11.797 1.00 25.99 301 HIS D CA 1
ATOM 11374 C C . HIS D 1 301 ? -23.296 -17.935 12.166 1.00 31.00 301 HIS D C 1
ATOM 11375 O O . HIS D 1 301 ? -23.890 -17.026 11.569 1.00 30.57 301 HIS D O 1
ATOM 11382 N N . GLY D 1 302 ? -23.845 -18.577 13.196 1.00 26.20 302 GLY D N 1
ATOM 11383 C CA . GLY D 1 302 ? -25.064 -18.094 13.838 1.00 28.04 302 GLY D CA 1
ATOM 11384 C C . GLY D 1 302 ? -26.258 -17.830 12.937 1.00 31.62 302 GLY D C 1
ATOM 11385 O O . GLY D 1 302 ? -26.750 -16.692 12.851 1.00 29.78 302 GLY D O 1
ATOM 11386 N N . THR D 1 303 ? -26.744 -18.888 12.280 1.00 29.80 303 THR D N 1
ATOM 11387 C CA . THR D 1 303 ? -27.806 -18.804 11.280 1.00 30.99 303 THR D CA 1
ATOM 11388 C C . THR D 1 303 ? -29.198 -18.647 11.871 1.00 32.70 303 THR D C 1
ATOM 11389 O O . THR D 1 303 ? -30.117 -18.260 11.138 1.00 33.76 303 THR D O 1
ATOM 11393 N N . SER D 1 304 ? -29.381 -18.987 13.147 1.00 30.76 304 SER D N 1
ATOM 11394 C CA . SER D 1 304 ? -30.669 -19.000 13.843 1.00 33.22 304 SER D CA 1
ATOM 11395 C C . SER D 1 304 ? -31.493 -20.251 13.548 1.00 33.85 304 SER D C 1
ATOM 11396 O O . SER D 1 304 ? -32.704 -20.255 13.800 1.00 35.11 304 SER D O 1
ATOM 11399 N N . THR D 1 305 ? -30.894 -21.323 13.027 1.00 32.78 305 THR D N 1
ATOM 11400 C CA . THR D 1 305 ? -31.607 -22.594 13.026 1.00 35.19 305 THR D CA 1
ATOM 11401 C C . THR D 1 305 ? -31.438 -23.283 14.379 1.00 36.23 305 THR D C 1
ATOM 11402 O O . THR D 1 305 ? -30.578 -22.923 15.189 1.00 34.93 305 THR D O 1
ATOM 11406 N N . ASP D 1 306 ? -32.288 -24.276 14.627 1.00 35.46 306 ASP D N 1
ATOM 11407 C CA . ASP D 1 306 ? -32.306 -24.926 15.932 1.00 41.05 306 ASP D CA 1
ATOM 11408 C C . ASP D 1 306 ? -31.006 -25.674 16.202 1.00 37.99 306 ASP D C 1
ATOM 11409 O O . ASP D 1 306 ? -30.254 -25.317 17.124 1.00 34.61 306 ASP D O 1
ATOM 11414 N N . GLN D 1 307 ? -30.729 -26.696 15.381 1.00 37.01 307 GLN D N 1
ATOM 11415 C CA . GLN D 1 307 ? -29.549 -27.528 15.598 1.00 40.04 307 GLN D CA 1
ATOM 11416 C C . GLN D 1 307 ? -28.257 -26.826 15.175 1.00 35.41 307 GLN D C 1
ATOM 11417 O O . GLN D 1 307 ? -27.186 -27.117 15.726 1.00 37.99 307 GLN D O 1
ATOM 11423 N N . GLY D 1 308 ? -28.324 -25.909 14.213 1.00 33.62 308 GLY D N 1
ATOM 11424 C CA . GLY D 1 308 ? -27.126 -25.177 13.831 1.00 34.31 308 GLY D CA 1
ATOM 11425 C C . GLY D 1 308 ? -26.517 -24.397 14.987 1.00 30.89 308 GLY D C 1
ATOM 11426 O O . GLY D 1 308 ? -25.331 -24.541 15.299 1.00 30.76 308 GLY D O 1
ATOM 11427 N N . ASP D 1 309 ? -27.329 -23.571 15.651 1.00 34.66 309 ASP D N 1
ATOM 11428 C CA . ASP D 1 309 ? -26.800 -22.707 16.707 1.00 33.08 309 ASP D CA 1
ATOM 11429 C C . ASP D 1 309 ? -26.292 -23.525 17.894 1.00 31.79 309 ASP D C 1
ATOM 11430 O O . ASP D 1 309 ? -25.282 -23.165 18.514 1.00 32.26 309 ASP D O 1
ATOM 11435 N N . VAL D 1 310 ? -26.973 -24.628 18.227 1.00 31.42 310 VAL D N 1
ATOM 11436 C CA . VAL D 1 310 ? -26.517 -25.456 19.339 1.00 31.17 310 VAL D CA 1
ATOM 11437 C C . VAL D 1 310 ? -25.168 -26.088 19.010 1.00 28.58 310 VAL D C 1
ATOM 11438 O O . VAL D 1 310 ? -24.222 -26.000 19.799 1.00 29.55 310 VAL D O 1
ATOM 11442 N N . ALA D 1 311 ? -25.053 -26.717 17.834 1.00 30.12 311 ALA D N 1
ATOM 11443 C CA . ALA D 1 311 ? -23.799 -27.366 17.445 1.00 32.40 311 ALA D CA 1
ATOM 11444 C C . ALA D 1 311 ? -22.636 -26.376 17.415 1.00 29.47 311 ALA D C 1
ATOM 11445 O O . ALA D 1 311 ? -21.545 -26.657 17.930 1.00 26.93 311 ALA D O 1
ATOM 11447 N N . GLU D 1 312 ? -22.850 -25.207 16.810 1.00 29.43 312 GLU D N 1
ATOM 11448 C CA . GLU D 1 312 ? -21.771 -24.230 16.709 1.00 27.31 312 GLU D CA 1
ATOM 11449 C C . GLU D 1 312 ? -21.368 -23.697 18.080 1.00 25.10 312 GLU D C 1
ATOM 11450 O O . GLU D 1 312 ? -20.176 -23.649 18.413 1.00 24.74 312 GLU D O 1
ATOM 11456 N N . SER D 1 313 ? -22.348 -23.282 18.886 1.00 24.50 313 SER D N 1
ATOM 11457 C CA . SER D 1 313 ? -22.016 -22.677 20.170 1.00 26.85 313 SER D CA 1
ATOM 11458 C C . SER D 1 313 ? -21.387 -23.698 21.107 1.00 27.72 313 SER D C 1
ATOM 11459 O O . SER D 1 313 ? -20.466 -23.367 21.866 1.00 25.39 313 SER D O 1
ATOM 11462 N N . GLN D 1 314 ? -21.845 -24.954 21.054 1.00 28.20 314 GLN D N 1
ATOM 11463 C CA . GLN D 1 314 ? -21.209 -25.972 21.883 1.00 29.07 314 GLN D CA 1
ATOM 11464 C C . GLN D 1 314 ? -19.772 -26.214 21.446 1.00 23.77 314 GLN D C 1
ATOM 11465 O O . GLN D 1 314 ? -18.882 -26.365 22.291 1.00 27.29 314 GLN D O 1
ATOM 11471 N N . ALA D 1 315 ? -19.519 -26.263 20.137 1.00 25.77 315 ALA D N 1
ATOM 11472 C CA . ALA D 1 315 ? -18.144 -26.443 19.672 1.00 26.99 315 ALA D CA 1
ATOM 11473 C C . ALA D 1 315 ? -17.270 -25.261 20.071 1.00 26.16 315 ALA D C 1
ATOM 11474 O O . ALA D 1 315 ? -16.119 -25.438 20.501 1.00 24.23 315 ALA D O 1
ATOM 11476 N N . THR D 1 316 ? -17.795 -24.044 19.914 1.00 25.26 316 THR D N 1
ATOM 11477 C CA . THR D 1 316 ? -17.023 -22.857 20.256 1.00 25.26 316 THR D CA 1
ATOM 11478 C C . THR D 1 316 ? -16.630 -22.885 21.729 1.00 28.23 316 THR D C 1
ATOM 11479 O O . THR D 1 316 ? -15.466 -22.645 22.081 1.00 25.51 316 THR D O 1
ATOM 11483 N N . ALA D 1 317 ? -17.585 -23.220 22.606 1.00 25.75 317 ALA D N 1
ATOM 11484 C CA . ALA D 1 317 ? -17.282 -23.239 24.037 1.00 27.95 317 ALA D CA 1
ATOM 11485 C C . ALA D 1 317 ? -16.266 -24.327 24.380 1.00 26.96 317 ALA D C 1
ATOM 11486 O O . ALA D 1 317 ? -15.361 -24.112 25.199 1.00 26.99 317 ALA D O 1
ATOM 11488 N N . LYS D 1 318 ? -16.382 -25.494 23.754 1.00 29.59 318 LYS D N 1
ATOM 11489 C CA . LYS D 1 318 ? -15.465 -26.583 24.079 1.00 31.00 318 LYS D CA 1
ATOM 11490 C C . LYS D 1 318 ? -14.029 -26.251 23.680 1.00 29.87 318 LYS D C 1
ATOM 11491 O O . LYS D 1 318 ? -13.088 -26.532 24.433 1.00 28.70 318 LYS D O 1
ATOM 11497 N N . VAL D 1 319 ? -13.835 -25.649 22.510 1.00 25.96 319 VAL D N 1
ATOM 11498 C CA . VAL D 1 319 ? -12.484 -25.413 21.997 1.00 27.61 319 VAL D CA 1
ATOM 11499 C C . VAL D 1 319 ? -11.909 -24.084 22.481 1.00 31.46 319 VAL D C 1
ATOM 11500 O O . VAL D 1 319 ? -10.717 -23.985 22.789 1.00 27.06 319 VAL D O 1
ATOM 11504 N N . LEU D 1 320 ? -12.729 -23.042 22.564 1.00 26.56 320 LEU D N 1
ATOM 11505 C CA . LEU D 1 320 ? -12.226 -21.721 22.908 1.00 28.94 320 LEU D CA 1
ATOM 11506 C C . LEU D 1 320 ? -12.532 -21.294 24.335 1.00 30.77 320 LEU D C 1
ATOM 11507 O O . LEU D 1 320 ? -11.916 -20.339 24.824 1.00 30.51 320 LEU D O 1
ATOM 11512 N N . GLY D 1 321 ? -13.465 -21.956 25.001 1.00 28.31 321 GLY D N 1
ATOM 11513 C CA . GLY D 1 321 ? -13.882 -21.522 26.306 1.00 29.38 321 GLY D CA 1
ATOM 11514 C C . GLY D 1 321 ? -14.852 -20.358 26.213 1.00 30.45 321 GLY D C 1
ATOM 11515 O O . GLY D 1 321 ? -15.529 -20.140 25.204 1.00 30.34 321 GLY D O 1
ATOM 11516 N N . TYR D 1 322 ? -14.910 -19.598 27.300 1.00 29.66 322 TYR D N 1
ATOM 11517 C CA . TYR D 1 322 ? -15.839 -18.479 27.446 1.00 28.88 322 TYR D CA 1
ATOM 11518 C C . TYR D 1 322 ? -15.285 -17.261 26.705 1.00 26.32 322 TYR D C 1
ATOM 11519 O O . TYR D 1 322 ? -14.355 -16.607 27.176 1.00 29.97 322 TYR D O 1
ATOM 11528 N N . LYS D 1 323 ? -15.867 -16.947 25.547 1.00 26.13 323 LYS D N 1
ATOM 11529 C CA . LYS D 1 323 ? -15.413 -15.897 24.644 1.00 24.43 323 LYS D CA 1
ATOM 11530 C C . LYS D 1 323 ? -16.585 -15.020 24.240 1.00 24.46 323 LYS D C 1
ATOM 11531 O O . LYS D 1 323 ? -17.714 -15.506 24.110 1.00 24.06 323 LYS D O 1
ATOM 11537 N N . PRO D 1 324 ? -16.349 -13.721 24.037 1.00 23.20 324 PRO D N 1
ATOM 11538 C CA . PRO D 1 324 ? -17.379 -12.879 23.420 1.00 25.24 324 PRO D CA 1
ATOM 11539 C C . PRO D 1 324 ? -17.735 -13.383 22.029 1.00 22.47 324 PRO D C 1
ATOM 11540 O O . PRO D 1 324 ? -16.864 -13.755 21.242 1.00 23.90 324 PRO D O 1
ATOM 11544 N N . ILE D 1 325 ? -19.028 -13.367 21.718 1.00 22.80 325 ILE D N 1
ATOM 11545 C CA . ILE D 1 325 ? -19.511 -13.899 20.450 1.00 23.15 325 ILE D CA 1
ATOM 11546 C C . ILE D 1 325 ? -20.779 -13.157 20.051 1.00 24.27 325 ILE D C 1
ATOM 11547 O O . ILE D 1 325 ? -21.605 -12.801 20.901 1.00 23.62 325 ILE D O 1
ATOM 11552 N N . SER D 1 326 ? -20.934 -12.928 18.749 1.00 24.78 326 SER D N 1
ATOM 11553 C CA . SER D 1 326 ? -22.197 -12.430 18.228 1.00 24.43 326 SER D CA 1
ATOM 11554 C C . SER D 1 326 ? -22.345 -12.886 16.786 1.00 25.47 326 SER D C 1
ATOM 11555 O O . SER D 1 326 ? -21.378 -13.323 16.148 1.00 24.80 326 SER D O 1
ATOM 11558 N N . SER D 1 327 ? -23.573 -12.785 16.279 1.00 25.05 327 SER D N 1
ATOM 11559 C CA . SER D 1 327 ? -23.893 -13.168 14.905 1.00 25.17 327 SER D CA 1
ATOM 11560 C C . SER D 1 327 ? -24.472 -11.985 14.138 1.00 27.20 327 SER D C 1
ATOM 11561 O O . SER D 1 327 ? -25.469 -11.386 14.561 1.00 27.91 327 SER D O 1
ATOM 11564 N N . LEU D 1 328 ? -23.865 -11.667 12.997 1.00 24.26 328 LEU D N 1
ATOM 11565 C CA . LEU D 1 328 ? -24.375 -10.583 12.172 1.00 25.16 328 LEU D CA 1
ATOM 11566 C C . LEU D 1 328 ? -25.527 -11.028 11.293 1.00 26.53 328 LEU D C 1
ATOM 11567 O O . LEU D 1 328 ? -26.167 -10.181 10.667 1.00 26.20 328 LEU D O 1
ATOM 11572 N N . LYS D 1 329 ? -25.802 -12.334 11.213 1.00 25.63 329 LYS D N 1
ATOM 11573 C CA . LYS D 1 329 ? -26.989 -12.760 10.481 1.00 26.10 329 LYS D CA 1
ATOM 11574 C C . LYS D 1 329 ? -28.268 -12.269 11.147 1.00 30.70 329 LYS D C 1
ATOM 11575 O O . LYS D 1 329 ? -29.337 -12.322 10.526 1.00 28.83 329 LYS D O 1
ATOM 11581 N N . SER D 1 330 ? -28.178 -11.755 12.376 1.00 28.35 330 SER D N 1
ATOM 11582 C CA . SER D 1 330 ? -29.330 -11.122 13.003 1.00 29.90 330 SER D CA 1
ATOM 11583 C C . SER D 1 330 ? -29.671 -9.781 12.352 1.00 29.94 330 SER D C 1
ATOM 11584 O O . SER D 1 330 ? -30.783 -9.279 12.551 1.00 31.10 330 SER D O 1
ATOM 11587 N N . TYR D 1 331 ? -28.751 -9.197 11.578 1.00 27.08 331 TYR D N 1
ATOM 11588 C CA . TYR D 1 331 ? -29.004 -7.958 10.849 1.00 29.09 331 TYR D CA 1
ATOM 11589 C C . TYR D 1 331 ? -29.238 -8.174 9.357 1.00 30.16 331 TYR D C 1
ATOM 11590 O O . TYR D 1 331 ? -30.096 -7.506 8.766 1.00 30.85 331 TYR D O 1
ATOM 11599 N N . PHE D 1 332 ? -28.480 -9.076 8.726 1.00 29.71 332 PHE D N 1
ATOM 11600 C CA . PHE D 1 332 ? -28.531 -9.280 7.282 1.00 28.45 332 PHE D CA 1
ATOM 11601 C C . PHE D 1 332 ? -29.344 -10.496 6.876 1.00 30.48 332 PHE D C 1
ATOM 11602 O O . PHE D 1 332 ? -29.614 -10.665 5.682 1.00 30.36 332 PHE D O 1
ATOM 11610 N N . GLY D 1 333 ? -29.748 -11.326 7.824 1.00 27.15 333 GLY D N 1
ATOM 11611 C CA . GLY D 1 333 ? -30.127 -12.678 7.467 1.00 27.96 333 GLY D CA 1
ATOM 11612 C C . GLY D 1 333 ? -28.893 -13.448 7.011 1.00 29.12 333 GLY D C 1
ATOM 11613 O O . GLY D 1 333 ? -27.748 -12.985 7.101 1.00 26.92 333 GLY D O 1
ATOM 11614 N N . HIS D 1 334 ? -29.151 -14.656 6.521 1.00 28.82 334 HIS D N 1
ATOM 11615 C CA . HIS D 1 334 ? -28.106 -15.532 6.000 1.00 30.15 334 HIS D CA 1
ATOM 11616 C C . HIS D 1 334 ? -27.878 -15.168 4.537 1.00 27.90 334 HIS D C 1
ATOM 11617 O O . HIS D 1 334 ? -28.710 -15.476 3.679 1.00 29.38 334 HIS D O 1
ATOM 11624 N N . THR D 1 335 ? -26.764 -14.500 4.251 1.00 28.85 335 THR D N 1
ATOM 11625 C CA . THR D 1 335 ? -26.476 -14.063 2.889 1.00 29.18 335 THR D CA 1
ATOM 11626 C C . THR D 1 335 ? -25.719 -15.119 2.078 1.00 28.31 335 THR D C 1
ATOM 11627 O O . THR D 1 335 ? -25.165 -14.796 1.022 1.00 27.97 335 THR D O 1
ATOM 11631 N N . LEU D 1 336 ? -25.670 -16.357 2.561 1.00 29.02 336 LEU D N 1
ATOM 11632 C CA . LEU D 1 336 ? -25.269 -17.523 1.767 1.00 28.25 336 LEU D CA 1
ATOM 11633 C C . LEU D 1 336 ? -23.838 -17.339 1.278 1.00 29.59 336 LEU D C 1
ATOM 11634 O O . LEU D 1 336 ? -22.932 -17.212 2.120 1.00 27.06 336 LEU D O 1
ATOM 11639 N N . GLY D 1 337 ? -23.586 -17.299 -0.034 1.00 28.35 337 GLY D N 1
ATOM 11640 C CA . GLY D 1 337 ? -22.221 -17.201 -0.524 1.00 28.15 337 GLY D CA 1
ATOM 11641 C C . GLY D 1 337 ? -21.505 -15.948 -0.062 1.00 28.15 337 GLY D C 1
ATOM 11642 O O . GLY D 1 337 ? -20.278 -15.938 0.053 1.00 26.38 337 GLY D O 1
ATOM 11643 N N . ALA D 1 338 ? -22.256 -14.890 0.242 1.00 27.98 338 ALA D N 1
ATOM 11644 C CA . ALA D 1 338 ? -21.653 -13.633 0.665 1.00 25.76 338 ALA D CA 1
ATOM 11645 C C . ALA D 1 338 ? -21.268 -13.608 2.136 1.00 25.94 338 ALA D C 1
ATOM 11646 O O . ALA D 1 338 ? -20.463 -12.756 2.526 1.00 24.06 338 ALA D O 1
ATOM 11648 N N . CYS D 1 339 ? -21.812 -14.505 2.964 1.00 24.42 339 CYS D N 1
ATOM 11649 C CA . CYS D 1 339 ? -21.809 -14.228 4.400 1.00 27.52 339 CYS D CA 1
ATOM 11650 C C . CYS D 1 339 ? -20.395 -14.237 4.974 1.00 25.28 339 CYS D C 1
ATOM 11651 O O . CYS D 1 339 ? -20.050 -13.363 5.775 1.00 24.52 339 CYS D O 1
ATOM 11654 N N . GLY D 1 340 ? -19.549 -15.177 4.546 1.00 25.33 340 GLY D N 1
ATOM 11655 C CA . GLY D 1 340 ? -18.198 -15.240 5.093 1.00 23.72 340 GLY D CA 1
ATOM 11656 C C . GLY D 1 340 ? -17.379 -13.995 4.796 1.00 25.78 340 GLY D C 1
ATOM 11657 O O . GLY D 1 340 ? -16.556 -13.574 5.614 1.00 24.67 340 GLY D O 1
ATOM 11658 N N . ALA D 1 341 ? -17.597 -13.380 3.635 1.00 22.49 341 ALA D N 1
ATOM 11659 C CA . ALA D 1 341 ? -16.838 -12.182 3.304 1.00 22.10 341 ALA D CA 1
ATOM 11660 C C . ALA D 1 341 ? -17.405 -10.953 4.002 1.00 21.29 341 ALA D C 1
ATOM 11661 O O . ALA D 1 341 ? -16.642 -10.141 4.534 1.00 23.19 341 ALA D O 1
ATOM 11663 N N . ILE D 1 342 ? -18.734 -10.798 4.004 1.00 22.98 342 ILE D N 1
ATOM 11664 C CA . ILE D 1 342 ? -19.363 -9.692 4.733 1.00 23.21 342 ILE D CA 1
ATOM 11665 C C . ILE D 1 342 ? -18.977 -9.741 6.209 1.00 24.59 342 ILE D C 1
ATOM 11666 O O . ILE D 1 342 ? -18.624 -8.717 6.813 1.00 23.44 342 ILE D O 1
ATOM 11671 N N . GLU D 1 343 ? -19.016 -10.934 6.805 1.00 21.93 343 GLU D N 1
ATOM 11672 C CA . GLU D 1 343 ? -18.731 -11.058 8.226 1.00 23.68 343 GLU D CA 1
ATOM 11673 C C . GLU D 1 343 ? -17.260 -10.819 8.525 1.00 21.17 343 GLU D C 1
ATOM 11674 O O . GLU D 1 343 ? -16.929 -10.228 9.558 1.00 23.30 343 GLU D O 1
ATOM 11680 N N . ALA D 1 344 ? -16.362 -11.260 7.643 1.00 20.15 344 ALA D N 1
ATOM 11681 C CA . ALA D 1 344 ? -14.948 -10.970 7.850 1.00 20.16 344 ALA D CA 1
ATOM 11682 C C . ALA D 1 344 ? -14.697 -9.471 7.784 1.00 22.54 344 ALA D C 1
ATOM 11683 O O . ALA D 1 344 ? -14.035 -8.898 8.659 1.00 21.14 344 ALA D O 1
ATOM 11685 N N . TRP D 1 345 ? -15.227 -8.823 6.742 1.00 21.52 345 TRP D N 1
ATOM 11686 C CA . TRP D 1 345 ? -15.105 -7.375 6.577 1.00 21.79 345 TRP D CA 1
ATOM 11687 C C . TRP D 1 345 ? -15.553 -6.622 7.831 1.00 23.01 345 TRP D C 1
ATOM 11688 O O . TRP D 1 345 ? -14.808 -5.814 8.401 1.00 23.20 345 TRP D O 1
ATOM 11699 N N . LEU D 1 346 ? -16.779 -6.866 8.268 1.00 22.45 346 LEU D N 1
ATOM 11700 C CA . LEU D 1 346 ? -17.305 -6.050 9.350 1.00 23.00 346 LEU D CA 1
ATOM 11701 C C . LEU D 1 346 ? -16.719 -6.443 10.701 1.00 22.65 346 LEU D C 1
ATOM 11702 O O . LEU D 1 346 ? -16.677 -5.598 11.589 1.00 23.21 346 LEU D O 1
ATOM 11707 N N . SER D 1 347 ? -16.238 -7.689 10.861 1.00 22.02 347 SER D N 1
ATOM 11708 C CA . SER D 1 347 ? -15.518 -8.058 12.084 1.00 20.33 347 SER D CA 1
ATOM 11709 C C . SER D 1 347 ? -14.185 -7.338 12.172 1.00 21.23 347 SER D C 1
ATOM 11710 O O . SER D 1 347 ? -13.756 -6.947 13.266 1.00 21.54 347 SER D O 1
ATOM 11713 N N . ILE D 1 348 ? -13.494 -7.181 11.040 1.00 21.76 348 ILE D N 1
ATOM 11714 C CA . ILE D 1 348 ? -12.282 -6.375 11.037 1.00 20.33 348 ILE D CA 1
ATOM 11715 C C . ILE D 1 348 ? -12.616 -4.926 11.396 1.00 22.07 348 ILE D C 1
ATOM 11716 O O . ILE D 1 348 ? -11.883 -4.275 12.150 1.00 20.87 348 ILE D O 1
ATOM 11721 N N . GLU D 1 349 ? -13.737 -4.408 10.878 1.00 22.59 349 GLU D N 1
ATOM 11722 C CA . GLU D 1 349 ? -14.170 -3.058 11.256 1.00 21.84 349 GLU D CA 1
ATOM 11723 C C . GLU D 1 349 ? -14.429 -2.967 12.755 1.00 22.92 349 GLU D C 1
ATOM 11724 O O . GLU D 1 349 ? -14.038 -1.987 13.400 1.00 21.83 349 GLU D O 1
ATOM 11730 N N . MET D 1 350 ? -15.072 -3.991 13.335 1.00 21.29 350 MET D N 1
ATOM 11731 C CA . MET D 1 350 ? -15.269 -3.997 14.783 1.00 22.37 350 MET D CA 1
ATOM 11732 C C . MET D 1 350 ? -13.935 -3.903 15.515 1.00 20.98 350 MET D C 1
ATOM 11733 O O . MET D 1 350 ? -13.781 -3.105 16.447 1.00 24.14 350 MET D O 1
ATOM 11738 N N . MET D 1 351 ? -12.952 -4.709 15.090 1.00 21.27 351 MET D N 1
ATOM 11739 C CA . MET D 1 351 ? -11.632 -4.697 15.719 1.00 22.08 351 MET D CA 1
ATOM 11740 C C . MET D 1 351 ? -10.980 -3.325 15.613 1.00 23.63 351 MET D C 1
ATOM 11741 O O . MET D 1 351 ? -10.392 -2.829 16.582 1.00 23.72 351 MET D O 1
ATOM 11746 N N . ASN D 1 352 ? -11.061 -2.698 14.441 1.00 24.16 352 ASN D N 1
ATOM 11747 C CA . ASN D 1 352 ? -10.434 -1.383 14.286 1.00 24.13 352 ASN D CA 1
ATOM 11748 C C . ASN D 1 352 ? -11.180 -0.300 15.057 1.00 27.85 352 ASN D C 1
ATOM 11749 O O . ASN D 1 352 ? -10.568 0.690 15.480 1.00 26.24 352 ASN D O 1
ATOM 11754 N N . ARG D 1 353 ? -12.492 -0.463 15.247 1.00 23.40 353 ARG D N 1
ATOM 11755 C CA . ARG D 1 353 ? -13.266 0.463 16.065 1.00 26.34 353 ARG D CA 1
ATOM 11756 C C . ARG D 1 353 ? -13.203 0.131 17.551 1.00 29.44 353 ARG D C 1
ATOM 11757 O O . ARG D 1 353 ? -13.612 0.960 18.370 1.00 26.79 353 ARG D O 1
ATOM 11765 N N . GLY D 1 354 ? -12.706 -1.049 17.915 1.00 24.84 354 GLY D N 1
ATOM 11766 C CA . GLY D 1 354 ? -12.762 -1.503 19.297 1.00 26.24 354 GLY D CA 1
ATOM 11767 C C . GLY D 1 354 ? -14.174 -1.650 19.813 1.00 25.35 354 GLY D C 1
ATOM 11768 O O . GLY D 1 354 ? -14.412 -1.472 21.011 1.00 25.72 354 GLY D O 1
ATOM 11769 N N . ARG D 1 355 ? -15.126 -1.962 18.934 1.00 26.04 355 ARG D N 1
ATOM 11770 C CA . ARG D 1 355 ? -16.546 -1.937 19.273 1.00 24.90 355 ARG D CA 1
ATOM 11771 C C . ARG D 1 355 ? -17.248 -3.095 18.582 1.00 26.24 355 ARG D C 1
ATOM 11772 O O . ARG D 1 355 ? -17.321 -3.134 17.347 1.00 23.84 355 ARG D O 1
ATOM 11780 N N . PHE D 1 356 ? -17.783 -4.028 19.370 1.00 26.33 356 PHE D N 1
ATOM 11781 C CA . PHE D 1 356 ? -18.252 -5.302 18.853 1.00 24.26 356 PHE D CA 1
ATOM 11782 C C . PHE D 1 356 ? -19.765 -5.385 18.978 1.00 24.08 356 PHE D C 1
ATOM 11783 O O . PHE D 1 356 ? -20.324 -5.174 20.059 1.00 26.39 356 PHE D O 1
ATOM 11791 N N . ILE D 1 357 ? -20.416 -5.676 17.859 1.00 24.05 357 ILE D N 1
ATOM 11792 C CA . ILE D 1 357 ? -21.861 -5.549 17.686 1.00 25.82 357 ILE D CA 1
ATOM 11793 C C . ILE D 1 357 ? -22.612 -6.682 18.385 1.00 26.49 357 ILE D C 1
ATOM 11794 O O . ILE D 1 357 ? -22.211 -7.851 18.296 1.00 24.69 357 ILE D O 1
ATOM 11799 N N . PRO D 1 358 ? -23.708 -6.395 19.089 1.00 24.48 358 PRO D N 1
ATOM 11800 C CA . PRO D 1 358 ? -24.491 -7.472 19.705 1.00 27.80 358 PRO D CA 1
ATOM 11801 C C . PRO D 1 358 ? -25.291 -8.231 18.658 1.00 27.43 358 PRO D C 1
ATOM 11802 O O . PRO D 1 358 ? -25.524 -7.743 17.549 1.00 26.76 358 PRO D O 1
ATOM 11806 N N . THR D 1 359 ? -25.716 -9.445 19.022 1.00 26.58 359 THR D N 1
ATOM 11807 C CA . THR D 1 359 ? -26.690 -10.171 18.211 1.00 27.08 359 THR D CA 1
ATOM 11808 C C . THR D 1 359 ? -28.064 -9.529 18.376 1.00 28.64 359 THR D C 1
ATOM 11809 O O . THR D 1 359 ? -28.619 -9.514 19.484 1.00 26.88 359 THR D O 1
ATOM 11813 N N . LEU D 1 360 ? -28.616 -9.011 17.283 1.00 27.14 360 LEU D N 1
ATOM 11814 C CA . LEU D 1 360 ? -29.927 -8.391 17.361 1.00 31.47 360 LEU D CA 1
ATOM 11815 C C . LEU D 1 360 ? -30.979 -9.443 17.664 1.00 28.83 360 LEU D C 1
ATOM 11816 O O . LEU D 1 360 ? -30.902 -10.575 17.181 1.00 31.36 360 LEU D O 1
ATOM 11821 N N . ASN D 1 361 ? -31.951 -9.069 18.495 1.00 31.48 361 ASN D N 1
ATOM 11822 C CA . ASN D 1 361 ? -33.100 -9.900 18.831 1.00 32.72 361 ASN D CA 1
ATOM 11823 C C . ASN D 1 361 ? -32.712 -11.136 19.628 1.00 30.82 361 ASN D C 1
ATOM 11824 O O . ASN D 1 361 ? -33.491 -12.086 19.714 1.00 33.31 361 ASN D O 1
ATOM 11829 N N . LEU D 1 362 ? -31.516 -11.152 20.215 1.00 32.26 362 LEU D N 1
ATOM 11830 C CA . LEU D 1 362 ? -31.122 -12.199 21.158 1.00 31.00 362 LEU D CA 1
ATOM 11831 C C . LEU D 1 362 ? -31.577 -11.738 22.533 1.00 32.68 362 LEU D C 1
ATOM 11832 O O . LEU D 1 362 ? -30.880 -10.990 23.224 1.00 32.15 362 LEU D O 1
ATOM 11837 N N . ASP D 1 363 ? -32.775 -12.177 22.923 1.00 32.91 363 ASP D N 1
ATOM 11838 C CA . ASP D 1 363 ? -33.443 -11.690 24.126 1.00 35.62 363 ASP D CA 1
ATOM 11839 C C . ASP D 1 363 ? -33.383 -12.666 25.290 1.00 37.75 363 ASP D C 1
ATOM 11840 O O . ASP D 1 363 ? -33.337 -12.232 26.446 1.00 39.26 363 ASP D O 1
ATOM 11845 N N . GLU D 1 364 ? -33.397 -13.966 25.018 1.00 35.36 364 GLU D N 1
ATOM 11846 C CA . GLU D 1 364 ? -33.250 -14.983 26.054 1.00 38.23 364 GLU D CA 1
ATOM 11847 C C . GLU D 1 364 ? -32.338 -16.059 25.494 1.00 38.35 364 GLU D C 1
ATOM 11848 O O . GLU D 1 364 ? -32.709 -16.758 24.544 1.00 36.15 364 GLU D O 1
ATOM 11854 N N . ILE D 1 365 ? -31.147 -16.192 26.074 1.00 38.07 365 ILE D N 1
ATOM 11855 C CA . ILE D 1 365 ? -30.165 -17.108 25.517 1.00 33.97 365 ILE D CA 1
ATOM 11856 C C . ILE D 1 365 ? -30.627 -18.539 25.748 1.00 37.21 365 ILE D C 1
ATOM 11857 O O . ILE D 1 365 ? -30.994 -18.918 26.866 1.00 35.59 365 ILE D O 1
ATOM 11862 N N . ASP D 1 366 ? -30.640 -19.329 24.677 1.00 35.87 366 ASP D N 1
ATOM 11863 C CA . ASP D 1 366 ? -31.016 -20.735 24.761 1.00 36.56 366 ASP D CA 1
ATOM 11864 C C . ASP D 1 366 ? -30.106 -21.469 25.743 1.00 37.91 366 ASP D C 1
ATOM 11865 O O . ASP D 1 366 ? -28.879 -21.453 25.602 1.00 36.90 366 ASP D O 1
ATOM 11870 N N . SER D 1 367 ? -30.711 -22.117 26.741 1.00 39.99 367 SER D N 1
ATOM 11871 C CA . SER D 1 367 ? -29.935 -22.884 27.710 1.00 39.50 367 SER D CA 1
ATOM 11872 C C . SER D 1 367 ? -29.267 -24.104 27.087 1.00 37.00 367 SER D C 1
ATOM 11873 O O . SER D 1 367 ? -28.375 -24.687 27.710 1.00 39.21 367 SER D O 1
ATOM 11876 N N . LEU D 1 368 ? -29.687 -24.517 25.891 1.00 36.45 368 LEU D N 1
ATOM 11877 C CA . LEU D 1 368 ? -29.017 -25.615 25.205 1.00 36.88 368 LEU D CA 1
ATOM 11878 C C . LEU D 1 368 ? -27.769 -25.166 24.450 1.00 37.19 368 LEU D C 1
ATOM 11879 O O . LEU D 1 368 ? -26.975 -26.015 24.030 1.00 33.38 368 LEU D O 1
ATOM 11884 N N . CYS D 1 369 ? -27.588 -23.862 24.250 1.00 34.59 369 CYS D N 1
ATOM 11885 C CA . CYS D 1 369 ? -26.403 -23.374 23.564 1.00 32.92 369 CYS D CA 1
ATOM 11886 C C . CYS D 1 369 ? -25.217 -23.324 24.530 1.00 31.46 369 CYS D C 1
ATOM 11887 O O . CYS D 1 369 ? -25.373 -23.393 25.751 1.00 34.19 369 CYS D O 1
ATOM 11890 N N . GLY D 1 370 ? -24.016 -23.213 23.966 1.00 28.83 370 GLY D N 1
ATOM 11891 C CA . GLY D 1 370 ? -22.818 -23.281 24.774 1.00 30.77 370 GLY D CA 1
ATOM 11892 C C . GLY D 1 370 ? -22.656 -22.098 25.715 1.00 28.77 370 GLY D C 1
ATOM 11893 O O . GLY D 1 370 ? -23.286 -21.044 25.571 1.00 30.10 370 GLY D O 1
ATOM 11894 N N . GLU D 1 371 ? -21.772 -22.282 26.696 1.00 28.66 371 GLU D N 1
ATOM 11895 C CA . GLU D 1 371 ? -21.517 -21.275 27.733 1.00 32.90 371 GLU D CA 1
ATOM 11896 C C . GLU D 1 371 ? -20.527 -20.255 27.174 1.00 28.37 371 GLU D C 1
ATOM 11897 O O . GLU D 1 371 ? -19.307 -20.387 27.297 1.00 28.43 371 GLU D O 1
ATOM 11903 N N . LEU D 1 372 ? -21.058 -19.217 26.544 1.00 29.43 372 LEU D N 1
ATOM 11904 C CA . LEU D 1 372 ? -20.234 -18.182 25.941 1.00 26.28 372 LEU D CA 1
ATOM 11905 C C . LEU D 1 372 ? -20.650 -16.827 26.486 1.00 24.95 372 LEU D C 1
ATOM 11906 O O . LEU D 1 372 ? -21.667 -16.686 27.166 1.00 26.08 372 LEU D O 1
ATOM 11911 N N . ASP D 1 373 ? -19.853 -15.819 26.149 1.00 25.50 373 ASP D N 1
ATOM 11912 C CA . ASP D 1 373 ? -20.158 -14.433 26.487 1.00 24.60 373 ASP D CA 1
ATOM 11913 C C . ASP D 1 373 ? -20.906 -13.818 25.307 1.00 25.68 373 ASP D C 1
ATOM 11914 O O . ASP D 1 373 ? -20.330 -13.171 24.429 1.00 24.82 373 ASP D O 1
ATOM 11919 N N . TYR D 1 374 ? -22.227 -14.028 25.289 1.00 24.67 374 TYR D N 1
ATOM 11920 C CA . TYR D 1 374 ? -23.050 -13.523 24.189 1.00 26.59 374 TYR D CA 1
ATOM 11921 C C . TYR D 1 374 ? -23.214 -12.011 24.314 1.00 26.09 374 TYR D C 1
ATOM 11922 O O . TYR D 1 374 ? -23.772 -11.525 25.307 1.00 26.78 374 TYR D O 1
ATOM 11931 N N . ILE D 1 375 ? -22.731 -11.265 23.319 1.00 22.96 375 ILE D N 1
ATOM 11932 C CA . ILE D 1 375 ? -22.942 -9.818 23.315 1.00 21.89 375 ILE D CA 1
ATOM 11933 C C . ILE D 1 375 ? -24.397 -9.555 22.946 1.00 25.80 375 ILE D C 1
ATOM 11934 O O . ILE D 1 375 ? -24.883 -10.040 21.916 1.00 25.89 375 ILE D O 1
ATOM 11939 N N . VAL D 1 376 ? -25.105 -8.810 23.805 1.00 24.70 376 VAL D N 1
ATOM 11940 C CA . VAL D 1 376 ? -26.536 -8.546 23.673 1.00 27.26 376 VAL D CA 1
ATOM 11941 C C . VAL D 1 376 ? -26.819 -7.098 24.063 1.00 27.71 376 VAL D C 1
ATOM 11942 O O . VAL D 1 376 ? -26.049 -6.480 24.805 1.00 26.74 376 VAL D O 1
ATOM 11946 N N . GLN D 1 377 ? -27.919 -6.554 23.517 1.00 28.69 377 GLN D N 1
ATOM 11947 C CA . GLN D 1 377 ? -28.498 -5.242 23.831 1.00 30.55 377 GLN D CA 1
ATOM 11948 C C . GLN D 1 377 ? -27.692 -4.047 23.328 1.00 32.19 377 GLN D C 1
ATOM 11949 O O . GLN D 1 377 ? -28.252 -3.166 22.663 1.00 33.66 377 GLN D O 1
ATOM 11955 N N . GLN D 1 378 ? -26.407 -3.971 23.650 1.00 27.85 378 GLN D N 1
ATOM 11956 C CA . GLN D 1 378 ? -25.571 -2.873 23.199 1.00 28.27 378 GLN D CA 1
ATOM 11957 C C . GLN D 1 378 ? -24.222 -3.402 22.780 1.00 25.13 378 GLN D C 1
ATOM 11958 O O . GLN D 1 378 ? -23.809 -4.503 23.190 1.00 30.06 378 GLN D O 1
ATOM 11964 N N . PRO D 1 379 ? -23.498 -2.675 21.936 1.00 29.49 379 PRO D N 1
ATOM 11965 C CA . PRO D 1 379 ? -22.146 -3.093 21.570 1.00 26.70 379 PRO D CA 1
ATOM 11966 C C . PRO D 1 379 ? -21.240 -3.147 22.792 1.00 28.40 379 PRO D C 1
ATOM 11967 O O . PRO D 1 379 ? -21.454 -2.442 23.786 1.00 28.49 379 PRO D O 1
ATOM 11971 N N . ARG D 1 380 ? -20.221 -3.998 22.703 1.00 27.29 380 ARG D N 1
ATOM 11972 C CA . ARG D 1 380 ? -19.203 -4.164 23.735 1.00 27.39 380 ARG D CA 1
ATOM 11973 C C . ARG D 1 380 ? -17.904 -3.551 23.236 1.00 27.95 380 ARG D C 1
ATOM 11974 O O . ARG D 1 380 ? -17.420 -3.907 22.154 1.00 25.80 380 ARG D O 1
ATOM 11982 N N . ASN D 1 381 ? -17.338 -2.628 24.012 1.00 26.30 381 ASN D N 1
ATOM 11983 C CA . ASN D 1 381 ? -16.009 -2.120 23.706 1.00 27.81 381 ASN D CA 1
ATOM 11984 C C . ASN D 1 381 ? -14.962 -3.122 24.176 1.00 28.13 381 ASN D C 1
ATOM 11985 O O . ASN D 1 381 ? -15.002 -3.578 25.319 1.00 28.25 381 ASN D O 1
ATOM 11990 N N . LEU D 1 382 ? -14.046 -3.485 23.278 1.00 28.57 382 LEU D N 1
ATOM 11991 C CA . LEU D 1 382 ? -13.003 -4.465 23.550 1.00 27.87 382 LEU D CA 1
ATOM 11992 C C . LEU D 1 382 ? -11.698 -3.956 22.968 1.00 26.91 382 LEU D C 1
ATOM 11993 O O . LEU D 1 382 ? -11.679 -3.442 21.847 1.00 26.39 382 LEU D O 1
ATOM 11998 N N . ASP D 1 383 ? -10.615 -4.095 23.730 1.00 24.29 383 ASP D N 1
ATOM 11999 C CA . ASP D 1 383 ? -9.264 -3.876 23.216 1.00 27.98 383 ASP D CA 1
ATOM 12000 C C . ASP D 1 383 ? -8.774 -5.194 22.613 1.00 30.17 383 ASP D C 1
ATOM 12001 O O . ASP D 1 383 ? -7.868 -5.859 23.120 1.00 28.12 383 ASP D O 1
ATOM 12006 N N . ALA D 1 384 ? -9.420 -5.564 21.509 1.00 26.68 384 ALA D N 1
ATOM 12007 C CA . ALA D 1 384 ? -9.232 -6.865 20.880 1.00 24.72 384 ALA D CA 1
ATOM 12008 C C . ALA D 1 384 ? -8.068 -6.811 19.900 1.00 27.07 384 ALA D C 1
ATOM 12009 O O . ALA D 1 384 ? -8.048 -5.974 18.989 1.00 27.85 384 ALA D O 1
ATOM 12011 N N . ASP D 1 385 ? -7.104 -7.710 20.085 1.00 22.51 385 ASP D N 1
ATOM 12012 C CA . ASP D 1 385 ? -5.956 -7.775 19.195 1.00 24.65 385 ASP D CA 1
ATOM 12013 C C . ASP D 1 385 ? -6.070 -8.879 18.148 1.00 24.63 385 ASP D C 1
ATOM 12014 O O . ASP D 1 385 ? -5.448 -8.779 17.087 1.00 23.75 385 ASP D O 1
ATOM 12019 N N . ILE D 1 386 ? -6.816 -9.941 18.447 1.00 22.94 386 ILE D N 1
ATOM 12020 C CA . ILE D 1 386 ? -6.985 -11.100 17.569 1.00 20.86 386 ILE D CA 1
ATOM 12021 C C . ILE D 1 386 ? -8.450 -11.511 17.606 1.00 20.52 386 ILE D C 1
ATOM 12022 O O . ILE D 1 386 ? -9.041 -11.619 18.689 1.00 23.44 386 ILE D O 1
ATOM 12027 N N . ILE D 1 387 ? -9.042 -11.746 16.432 1.00 21.98 387 ILE D N 1
ATOM 12028 C CA . ILE D 1 387 ? -10.438 -12.150 16.329 1.00 19.90 387 ILE D CA 1
ATOM 12029 C C . ILE D 1 387 ? -10.550 -13.395 15.453 1.00 19.38 387 ILE D C 1
ATOM 12030 O O . ILE D 1 387 ? -9.673 -13.695 14.638 1.00 19.11 387 ILE D O 1
ATOM 12035 N N . MET D 1 388 ? -11.664 -14.108 15.607 1.00 21.36 388 MET D N 1
ATOM 12036 C CA . MET D 1 388 ? -11.932 -15.317 14.830 1.00 20.12 388 MET D CA 1
ATOM 12037 C C . MET D 1 388 ? -13.292 -15.194 14.152 1.00 20.40 388 MET D C 1
ATOM 12038 O O . MET D 1 388 ? -14.245 -14.697 14.756 1.00 22.76 388 MET D O 1
ATOM 12043 N N . SER D 1 389 ? -13.398 -15.655 12.907 1.00 19.47 389 SER D N 1
ATOM 12044 C CA . SER D 1 389 ? -14.682 -15.662 12.209 1.00 18.19 389 SER D CA 1
ATOM 12045 C C . SER D 1 389 ? -14.932 -17.038 11.609 1.00 21.10 389 SER D C 1
ATOM 12046 O O . SER D 1 389 ? -14.099 -17.540 10.847 1.00 22.34 389 SER D O 1
ATOM 12049 N N . ASN D 1 390 ? -16.085 -17.632 11.927 1.00 19.23 390 ASN D N 1
ATOM 12050 C CA . ASN D 1 390 ? -16.362 -19.024 11.592 1.00 22.02 390 ASN D CA 1
ATOM 12051 C C . ASN D 1 390 ? -17.555 -19.124 10.653 1.00 23.01 390 ASN D C 1
ATOM 12052 O O . ASN D 1 390 ? -18.499 -18.333 10.741 1.00 23.94 390 ASN D O 1
ATOM 12057 N N . ASN D 1 391 ? -17.516 -20.117 9.760 1.00 22.31 391 ASN D N 1
ATOM 12058 C CA . ASN D 1 391 ? -18.636 -20.374 8.862 1.00 23.57 391 ASN D CA 1
ATOM 12059 C C . ASN D 1 391 ? -18.742 -21.872 8.601 1.00 24.69 391 ASN D C 1
ATOM 12060 O O . ASN D 1 391 ? -17.737 -22.582 8.550 1.00 23.66 391 ASN D O 1
ATOM 12065 N N . PHE D 1 392 ? -19.976 -22.340 8.421 1.00 26.35 392 PHE D N 1
ATOM 12066 C CA . PHE D 1 392 ? -20.259 -23.755 8.210 1.00 27.62 392 PHE D CA 1
ATOM 12067 C C . PHE D 1 392 ? -21.313 -23.881 7.122 1.00 31.14 392 PHE D C 1
ATOM 12068 O O . PHE D 1 392 ? -22.224 -23.053 7.036 1.00 36.46 392 PHE D O 1
ATOM 12076 N N . ALA D 1 393 ? -21.178 -24.891 6.261 1.00 29.39 393 ALA D N 1
ATOM 12077 C CA . ALA D 1 393 ? -21.980 -24.926 5.045 1.00 30.10 393 ALA D CA 1
ATOM 12078 C C . ALA D 1 393 ? -22.529 -26.328 4.832 1.00 36.06 393 ALA D C 1
ATOM 12079 O O . ALA D 1 393 ? -22.197 -27.265 5.564 1.00 29.50 393 ALA D O 1
ATOM 12081 N N . PHE D 1 394 ? -23.370 -26.462 3.800 1.00 39.20 394 PHE D N 1
ATOM 12082 C CA . PHE D 1 394 ? -23.831 -27.769 3.356 1.00 37.20 394 PHE D CA 1
ATOM 12083 C C . PHE D 1 394 ? -22.646 -28.651 3.011 1.00 38.31 394 PHE D C 1
ATOM 12084 O O . PHE D 1 394 ? -21.577 -28.171 2.628 1.00 36.99 394 PHE D O 1
ATOM 12092 N N . GLY D 1 395 ? -22.846 -29.957 3.144 1.00 34.87 395 GLY D N 1
ATOM 12093 C CA . GLY D 1 395 ? -21.755 -30.894 3.030 1.00 32.46 395 GLY D CA 1
ATOM 12094 C C . GLY D 1 395 ? -20.873 -30.944 4.244 1.00 34.32 395 GLY D C 1
ATOM 12095 O O . GLY D 1 395 ? -19.822 -31.592 4.206 1.00 34.02 395 GLY D O 1
ATOM 12096 N N . GLY D 1 396 ? -21.262 -30.270 5.323 1.00 33.10 396 GLY D N 1
ATOM 12097 C CA . GLY D 1 396 ? -20.417 -30.226 6.499 1.00 31.34 396 GLY D CA 1
ATOM 12098 C C . GLY D 1 396 ? -19.092 -29.536 6.264 1.00 30.42 396 GLY D C 1
ATOM 12099 O O . GLY D 1 396 ? -18.100 -29.898 6.899 1.00 28.88 396 GLY D O 1
ATOM 12100 N N . ILE D 1 397 ? -19.044 -28.541 5.370 1.00 27.80 397 ILE D N 1
ATOM 12101 C CA . ILE D 1 397 ? -17.801 -27.829 5.097 1.00 25.63 397 ILE D CA 1
ATOM 12102 C C . ILE D 1 397 ? -17.657 -26.715 6.121 1.00 24.93 397 ILE D C 1
ATOM 12103 O O . ILE D 1 397 ? -18.584 -25.917 6.327 1.00 26.55 397 ILE D O 1
ATOM 12108 N N . ASN D 1 398 ? -16.508 -26.683 6.783 1.00 22.82 398 ASN D N 1
ATOM 12109 C CA . ASN D 1 398 ? -16.244 -25.774 7.886 1.00 24.31 398 ASN D CA 1
ATOM 12110 C C . ASN D 1 398 ? -15.056 -24.892 7.543 1.00 22.35 398 ASN D C 1
ATOM 12111 O O . ASN D 1 398 ? -14.071 -25.370 6.976 1.00 22.47 398 ASN D O 1
ATOM 12116 N N . THR D 1 399 ? -15.151 -23.604 7.890 1.00 22.70 399 THR D N 1
ATOM 12117 C CA . THR D 1 399 ? -14.021 -22.696 7.791 1.00 24.52 399 THR D CA 1
ATOM 12118 C C . THR D 1 399 ? -13.898 -21.874 9.068 1.00 21.20 399 THR D C 1
ATOM 12119 O O . THR D 1 399 ? -14.884 -21.581 9.753 1.00 22.66 399 THR D O 1
ATOM 12123 N N . SER D 1 400 ? -12.666 -21.509 9.377 1.00 23.55 400 SER D N 1
ATOM 12124 C CA . SER D 1 400 ? -12.364 -20.674 10.528 1.00 21.15 400 SER D CA 1
ATOM 12125 C C . SER D 1 400 ? -11.209 -19.769 10.137 1.00 19.94 400 SER D C 1
ATOM 12126 O O . SER D 1 400 ? -10.169 -20.254 9.675 1.00 21.01 400 SER D O 1
ATOM 12129 N N . LEU D 1 401 ? -11.390 -18.459 10.306 1.00 20.34 401 LEU D N 1
ATOM 12130 C CA . LEU D 1 401 ? -10.400 -17.462 9.915 1.00 20.20 401 LEU D CA 1
ATOM 12131 C C . LEU D 1 401 ? -9.972 -16.663 11.133 1.00 20.08 401 LEU D C 1
ATOM 12132 O O . LEU D 1 401 ? -10.812 -16.304 11.969 1.00 19.61 401 LEU D O 1
ATOM 12137 N N . ILE D 1 402 ? -8.670 -16.392 11.239 1.00 20.46 402 ILE D N 1
ATOM 12138 C CA . ILE D 1 402 ? -8.123 -15.610 12.344 1.00 20.45 402 ILE D CA 1
ATOM 12139 C C . ILE D 1 402 ? -7.424 -14.371 11.789 1.00 18.82 402 ILE D C 1
ATOM 12140 O O . ILE D 1 402 ? -6.547 -14.466 10.916 1.00 18.80 402 ILE D O 1
ATOM 12145 N N . PHE D 1 403 ? -7.824 -13.218 12.292 1.00 20.87 403 PHE D N 1
ATOM 12146 C CA . PHE D 1 403 ? -7.283 -11.929 11.898 1.00 22.62 403 PHE D CA 1
ATOM 12147 C C . PHE D 1 403 ? -6.645 -11.266 13.113 1.00 21.12 403 PHE D C 1
ATOM 12148 O O . PHE D 1 403 ? -7.131 -11.408 14.240 1.00 21.86 403 PHE D O 1
ATOM 12156 N N . LYS D 1 404 ? -5.568 -10.523 12.867 1.00 23.54 404 LYS D N 1
ATOM 12157 C CA . LYS D 1 404 ? -4.800 -9.853 13.911 1.00 23.06 404 LYS D CA 1
ATOM 12158 C C . LYS D 1 404 ? -4.718 -8.359 13.614 1.00 23.06 404 LYS D C 1
ATOM 12159 O O . LYS D 1 404 ? -4.468 -7.955 12.471 1.00 23.34 404 LYS D O 1
ATOM 12165 N N . ARG D 1 405 ? -4.907 -7.553 14.657 1.00 21.95 405 ARG D N 1
ATOM 12166 C CA . ARG D 1 405 ? -4.770 -6.105 14.543 1.00 26.37 405 ARG D CA 1
ATOM 12167 C C . ARG D 1 405 ? -3.357 -5.713 14.109 1.00 27.27 405 ARG D C 1
ATOM 12168 O O . ARG D 1 405 ? -2.366 -6.360 14.460 1.00 25.87 405 ARG D O 1
ATOM 12176 N N . VAL D 1 406 ? -3.267 -4.637 13.327 1.00 27.94 406 VAL D N 1
ATOM 12177 C CA . VAL D 1 406 ? -1.991 -4.121 12.845 1.00 27.95 406 VAL D CA 1
ATOM 12178 C C . VAL D 1 406 ? -1.906 -2.667 13.287 1.00 31.25 406 VAL D C 1
ATOM 12179 O O . VAL D 1 406 ? -2.795 -1.868 12.972 1.00 31.43 406 VAL D O 1
ATOM 12183 N N . LYS D 1 407 ? -0.873 -2.343 14.058 1.00 32.51 407 LYS D N 1
ATOM 12184 C CA . LYS D 1 407 ? -0.614 -0.981 14.512 1.00 39.93 407 LYS D CA 1
ATOM 12185 C C . LYS D 1 407 ? 0.452 -0.392 13.597 1.00 37.49 407 LYS D C 1
ATOM 12186 O O . LYS D 1 407 ? 1.520 -0.993 13.420 1.00 39.75 407 LYS D O 1
ATOM 12188 N N . GLN D 1 408 ? 0.150 0.752 12.993 1.00 35.98 408 GLN D N 1
ATOM 12189 C CA . GLN D 1 408 ? 1.042 1.339 11.990 1.00 39.91 408 GLN D CA 1
ATOM 12190 C C . GLN D 1 408 ? 1.679 2.651 12.439 1.00 39.04 408 GLN D C 1
ATOM 12191 O O . GLN D 1 408 ? 1.243 3.272 13.410 1.00 36.44 408 GLN D O 1
#